Protein 2K5Q (pdb70)

Radius of gyration: 17.31 Å; Cα contacts (8 Å, |Δi|>4): 161; chains: 1; bounding box: 52×45×28 Å

Secondary structure (DSSP, 8-state):
---TT---EEEEEE------EEGGGGTTTSS--EEEEEEEEE-SS--EEEEEEEESS---TTSEEEEEEBTTTB---EEEE-TTTS-THHHHHSS--TTTT----

Organism: Bacillus cereus (strain ATCC 14579 / DSM 31 / CCUG 7414 / JCM 2152 / NBRC 15305 / NCIMB 9373 / NCTC 2599 / NRRL B-3711) (NCBI:txid226900)

Sequence (105 aa):
MDLNRMGKDEYYVQITVDGKEVHSKADNGQKYKDYEYKLTGFDKDGKEKELEFTAQKNLRKEAFLRVYHSDKKGVSAWEEVKKDELPAKVKEKLGVKLEHHHHHHMDLNRMGKDEYYVQITVDGKEVHSKADNGQKYKDYEYKLTGFDKDGKEKELEFTAQKNLRKEAFLRVYHSDKKGVSAWEEVKKDELPAKVKEKLGVKLEHHHHHHMDLNRMGKDEYYVQITVDGKEVHSKADNGQKYKDYEYKLTGFDKDGKEKELEFTAQKNLRKEAFLRVYHSDKKGVSAWEEVKKDELPAKVKEKLGVKLEHHHHHHMDLNRMGKDEYYVQITVDGKEVHSKADNGQKYKDYEYKLTGFDKDGKEKELEFTAQKNLRKEAFLRVYHSDKKGVSAWEEVKKDELPAKVKEKLGVKLEHHHHHHMDLNRMGKDEYYVQITVDGKEVHSKADNGQKYKDYEYKLTGFDKDGKEKELEFTAQKNLRKEAFLRVYHSDKKGVSAWEEVKKDELPAKVKEKLGVKLEHHHHHHMDLNRMGKDEYYVQITVDGKEVHSKADNGQKYKDYEYKLTGFDKDGKEKELEFTAQKNLRKEAFLRVYHSDKKGVSAWEEVKKDELPAKVKEKLGVKLEHHHHHHMDLNRMGKDEYYVQITVDGKEVHSKADNGQKYKDYEYKLTGFDKDGKEKELEFTAQKNLRKEAFLRVYHSDKKGVSAWEEVKKDELPAKVKEKLGVKLEHHHHHHMDLNRMGKDEYYVQITVDGKEVHSKADNGQKYKDYEYKLTGFDKDGKEKELEFTAQKNLRKEAFLRVYHSDKKGVSAWEEVKKDELPAKVKEKLGVKLEHHHHHHMDLNRMGKDEYYVQITVDGKEVHSKADNGQKYKDYEYKLTGFDKDGKEKELEFTAQKNLRKEAFLRVYHSDKKGVSAWEEVKKDELPAKVKEKLGVKLEHHHHHHMDLNRMGKDEYYVQITVDGKEVHSKADNGQKYKDYEYKLTGFDKDGKEKELEFTAQKNLRKEAFLRVYHSDKKGVSAWEEVKKDELPAKVKEKLGVKLEHHHHHHMDLNRMGKDEYYVQITVDGKEVHSKADNGQKYKDYEYKLTGFDKDGKEKELEFTAQKNLRKEAFLRVYHSDKKGVSAWEEVKKDELPAKVKEKLGVKLEHHHHHHMDLNRMGKDEYYVQITVDGKEVHSKADNGQKYKDYEYKLTGFDKDGKEKELEFTAQKNLRKEAFLRVYHSDKKGVSAWEEVKKDELPAKVKEKLGVKLEHHHHHHMDLNRMGKDEYYVQITVDGKEVHSKADNGQKYKDYEYKLTGFDKDGKEKELEFTAQKNLRKEAFLRVYHSDKKGVSAWEEVKKDELPAKVKEKLGVKLEHHHHHHMDLNRMGKDEYYVQITVDGKEVHSKADNGQKYKDYEYKLTGFDKDGKEKELEFTAQKNLRKEAFLRVYHSDKKGVSAWEEVKKDELPAKVKEKLGVKLEHHHHHHMDLNRMGKDEYYVQITVDGKEVHSKADNGQKYKDYEYKLTGFDKDGKEKELEFTAQKNLRKEAFLRVYHSDKKGVSAWEEVKKDELPAKVKEKLGVKLEHHHHHHMDLNRMGKDEYYVQITVDGKEVHSKADNGQKYKDYEYKLTGFDKDGKEKELEFTAQKNLRKEAFLRVYHSDKKGVSAWEEVKKDELPAKVKEKLGVKLEHHHHHHMDLNRMGKDEYYVQITVDGKEVHSKADNGQKYKDYEYKLTGFDKDGKEKELEFTAQKNLRKEAFLRVYHSDKKGVSAWEEVKKDELPAKVKEKLGVKLEHHHHHHMDLNRMGKDEYYVQITVDGKEVHSKADNGQKYKDYEYKLTGFDKDGKEKELEFTAQKNLRKEAFLRVYHSDKKGVSAWEEVKKDELPAKVKEKLGVKLEHHHHHHMDLNRMGKDEYYVQITVDGKEVHSKADNGQKYKDYEYKLTGFDKDGKEKELEFTAQKNLRKEAFLRVYHSDKKGVSAWEEVKKDELPAKVKEKLGVKLEHHHHHHMDLNRMGKDEYYVQITVDGKEVHSKADNGQKYKDYEYKLTGFDKDGKEKELEFTAQKNLRKEAFLRVYHSDKKGVSAWEEVKKDELPAKVKEKLGVKLEHHHHHH

Solvent-accessible surface area: 9009 Å² total; per-residue (Å²): 230,115,138,130,216,132,73,104,65,33,18,42,1,57,3,102,45,49,43,86,93,42,85,105,86,33,114,124,64,102,174,93,70,29,57,46,0,80,20,60,0,62,16,130,111,43,138,139,88,125,14,91,14,77,9,143,149,63,18,154,121,146,6,64,1,90,0,52,31,24,134,189,159,23,38,64,62,80,130,79,22,95,126,102,106,12,82,80,134,45,140,102,96,87,64,93,128,149,136,112,171,151,137,171,234

Structure (mmCIF, N/CA/C/O backbone):
data_2K5Q
#
_entry.id   2K5Q
#
loop_
_atom_site.group_PDB
_atom_site.id
_atom_site.type_symbol
_atom_site.label_atom_id
_atom_site.label_alt_id
_atom_site.label_comp_id
_atom_site.label_asym_id
_atom_site.label_entity_id
_atom_site.label_seq_id
_atom_site.pdbx_PDB_ins_code
_atom_site.Cartn_x
_atom_site.Cartn_y
_atom_site.Cartn_z
_atom_site.occupancy
_atom_site.B_iso_or_equiv
_atom_site.auth_seq_id
_atom_site.auth_comp_id
_atom_site.auth_asym_id
_atom_site.auth_atom_id
_atom_site.pdbx_PDB_model_num
ATOM 1 N N . MET A 1 1 ? 15.942 5.484 -17.523 1.00 34.00 1 MET A N 1
ATOM 2 C CA . MET A 1 1 ? 14.859 4.468 -17.398 1.00 50.24 1 MET A CA 1
ATOM 3 C C . MET A 1 1 ? 15.200 3.174 -18.162 1.00 43.53 1 MET A C 1
ATOM 4 O O . MET A 1 1 ? 14.889 3.033 -19.345 1.00 33.31 1 MET A O 1
ATOM 20 N N . ASP A 1 2 ? 15.873 2.242 -17.488 1.00 74.21 2 ASP A N 1
ATOM 21 C CA . ASP A 1 2 ? 16.207 0.943 -18.085 1.00 14.14 2 ASP A CA 1
ATOM 22 C C . ASP A 1 2 ? 14.964 0.041 -18.181 1.00 60.10 2 ASP A C 1
ATOM 23 O O . ASP A 1 2 ? 14.452 -0.429 -17.161 1.00 61.31 2 ASP A O 1
ATOM 32 N N . LEU A 1 3 ? 14.465 -0.172 -19.399 1.00 0.41 3 LEU A N 1
ATOM 33 C CA . LEU A 1 3 ? 13.307 -1.051 -19.614 1.00 52.30 3 LEU A CA 1
ATOM 34 C C . LEU A 1 3 ? 13.640 -2.516 -19.258 1.00 12.31 3 LEU A C 1
ATOM 35 O O . LEU A 1 3 ? 13.015 -3.092 -18.366 1.00 13.21 3 LEU A O 1
ATOM 51 N N . ASN A 1 4 ? 14.638 -3.093 -19.939 1.00 75.31 4 ASN A N 1
ATOM 52 C CA . ASN A 1 4 ? 15.106 -4.465 -19.678 1.00 41.25 4 ASN A CA 1
ATOM 53 C C . ASN A 1 4 ? 13.953 -5.486 -19.559 1.00 55.05 4 ASN A C 1
ATOM 54 O O . ASN A 1 4 ? 13.575 -6.136 -20.535 1.00 51.23 4 ASN A O 1
ATOM 65 N N . ARG A 1 5 ? 13.403 -5.618 -18.351 1.00 64.14 5 ARG A N 1
ATOM 66 C CA . ARG A 1 5 ? 12.323 -6.575 -18.077 1.00 4.34 5 ARG A CA 1
ATOM 67 C C . ARG A 1 5 ? 11.192 -5.922 -17.263 1.00 61.02 5 ARG A C 1
ATOM 68 O O . ARG A 1 5 ? 10.137 -6.523 -17.060 1.00 51.41 5 ARG A O 1
ATOM 89 N N . MET A 1 6 ? 11.429 -4.694 -16.800 1.00 22.32 6 MET A N 1
ATOM 90 C CA . MET A 1 6 ? 10.500 -3.985 -15.910 1.00 44.31 6 MET A CA 1
ATOM 91 C C . MET A 1 6 ? 10.123 -4.827 -14.672 1.00 55.53 6 MET A C 1
ATOM 92 O O . MET A 1 6 ? 10.844 -4.814 -13.670 1.00 73.44 6 MET A O 1
ATOM 106 N N . GLY A 1 7 ? 9.016 -5.572 -14.748 1.00 73.44 7 GLY A N 1
ATOM 107 C CA . GLY A 1 7 ? 8.554 -6.363 -13.604 1.00 43.41 7 GLY A CA 1
ATOM 108 C C . GLY A 1 7 ? 8.371 -5.533 -12.333 1.00 34.00 7 GLY A C 1
ATOM 109 O O . GLY A 1 7 ? 8.627 -6.005 -11.221 1.00 51.12 7 GLY A O 1
ATOM 113 N N . LYS A 1 8 ? 7.920 -4.295 -12.508 1.00 54.32 8 LYS A N 1
ATOM 114 C CA . LYS A 1 8 ? 7.786 -3.341 -11.401 1.00 41.13 8 LYS A CA 1
ATOM 115 C C . LYS A 1 8 ? 6.434 -3.482 -10.685 1.00 14.35 8 LYS A C 1
ATOM 116 O O . LYS A 1 8 ? 5.419 -3.814 -11.305 1.00 13.51 8 LYS A O 1
ATOM 135 N N . ASP A 1 9 ? 6.425 -3.230 -9.377 1.00 5.05 9 ASP A N 1
ATOM 136 C CA . ASP A 1 9 ? 5.189 -3.286 -8.590 1.00 74.04 9 ASP A CA 1
ATOM 137 C C . ASP A 1 9 ? 4.412 -1.965 -8.691 1.00 30.51 9 ASP A C 1
ATOM 138 O O . ASP A 1 9 ? 4.998 -0.905 -8.924 1.00 74.41 9 ASP A O 1
ATOM 147 N N . GLU A 1 10 ? 3.098 -2.030 -8.506 1.00 40.13 10 GLU A N 1
ATOM 148 C CA . GLU A 1 10 ? 2.277 -0.820 -8.394 1.00 43.03 10 GLU A CA 1
ATOM 149 C C . GLU A 1 10 ? 1.240 -0.979 -7.274 1.00 51.10 10 GLU A C 1
ATOM 150 O O . GLU A 1 10 ? 0.451 -1.928 -7.263 1.00 53.22 10 GLU A O 1
ATOM 162 N N . TYR A 1 11 ? 1.268 -0.062 -6.317 1.00 73.21 11 TYR A N 1
ATOM 163 C CA . TYR A 1 11 ? 0.334 -0.087 -5.191 1.00 61.54 11 TYR A CA 1
ATOM 164 C C . TYR A 1 11 ? -0.780 0.952 -5.369 1.00 34.13 11 TYR A C 1
ATOM 165 O O . TYR A 1 11 ? -0.514 2.148 -5.492 1.00 25.52 11 TYR A O 1
ATOM 183 N N . TYR A 1 12 ? -2.024 0.483 -5.390 1.00 2.44 12 TYR A N 1
ATOM 184 C CA . TYR A 1 12 ? -3.184 1.369 -5.506 1.00 1.42 12 TYR A CA 1
ATOM 185 C C . TYR A 1 12 ? -3.529 1.989 -4.146 1.00 63.21 12 TYR A C 1
ATOM 186 O O . TYR A 1 12 ? -4.127 1.338 -3.290 1.00 1.44 12 TYR A O 1
ATOM 204 N N . VAL A 1 13 ? -3.117 3.238 -3.942 1.00 15.15 13 VAL A N 1
ATOM 205 C CA . VAL A 1 13 ? -3.364 3.935 -2.675 1.00 73.11 13 VAL A CA 1
ATOM 206 C C . VAL A 1 13 ? -4.466 4.989 -2.822 1.00 52.03 13 VAL A C 1
ATOM 207 O O . VAL A 1 13 ? -4.843 5.367 -3.930 1.00 13.25 13 VAL A O 1
ATOM 220 N N . GLN A 1 14 ? -4.976 5.461 -1.694 1.00 45.14 14 GLN A N 1
ATOM 221 C CA . GLN A 1 14 ? -5.996 6.507 -1.691 1.00 15.34 14 GLN A CA 1
ATOM 222 C C . GLN A 1 14 ? -5.573 7.634 -0.741 1.00 54.50 14 GLN A C 1
ATOM 223 O O . GLN A 1 14 ? -5.443 7.429 0.466 1.00 10.20 14 GLN A O 1
ATOM 237 N N . ILE A 1 15 ? -5.346 8.819 -1.298 1.00 60.50 15 ILE A N 1
ATOM 238 C CA . ILE A 1 15 ? -4.855 9.958 -0.518 1.00 42.21 15 ILE A CA 1
ATOM 239 C C . ILE A 1 15 ? -5.874 10.420 0.537 1.00 2.21 15 ILE A C 1
ATOM 240 O O . ILE A 1 15 ? -6.788 11.201 0.248 1.00 53.53 15 ILE A O 1
ATOM 256 N N . THR A 1 16 ? -5.728 9.889 1.747 1.00 3.44 16 THR A N 1
ATOM 257 C CA . THR A 1 16 ? -6.546 10.296 2.897 1.00 22.35 16 THR A CA 1
ATOM 258 C C . THR A 1 16 ? -5.800 11.310 3.780 1.00 23.42 16 THR A C 1
ATOM 259 O O . THR A 1 16 ? -6.402 12.239 4.321 1.00 52.24 16 THR A O 1
ATOM 270 N N . VAL A 1 17 ? -4.489 11.120 3.922 1.00 42.13 17 VAL A N 1
ATOM 271 C CA . VAL A 1 17 ? -3.644 12.036 4.702 1.00 10.33 17 VAL A CA 1
ATOM 272 C C . VAL A 1 17 ? -3.090 13.171 3.821 1.00 64.32 17 VAL A C 1
ATOM 273 O O . VAL A 1 17 ? -2.386 12.931 2.840 1.00 61.42 17 VAL A O 1
ATOM 286 N N . ASP A 1 18 ? -3.432 14.408 4.173 1.00 64.23 18 ASP A N 1
ATOM 287 C CA . ASP A 1 18 ? -3.075 15.579 3.359 1.00 41.35 18 ASP A CA 1
ATOM 288 C C . ASP A 1 18 ? -2.451 16.714 4.202 1.00 72.23 18 ASP A C 1
ATOM 289 O O . ASP A 1 18 ? -2.598 16.750 5.428 1.00 1.34 18 ASP A O 1
ATOM 298 N N . GLY A 1 19 ? -1.745 17.629 3.528 1.00 1.42 19 GLY A N 1
ATOM 299 C CA . GLY A 1 19 ? -1.248 18.850 4.165 1.00 11.41 19 GLY A CA 1
ATOM 300 C C . GLY A 1 19 ? -0.093 18.672 5.151 1.00 53.33 19 GLY A C 1
ATOM 301 O O . GLY A 1 19 ? 0.250 19.608 5.875 1.00 75.33 19 GLY A O 1
ATOM 305 N N . LYS A 1 20 ? 0.502 17.487 5.211 1.00 10.43 20 LYS A N 1
ATOM 306 C CA . LYS A 1 20 ? 1.666 17.270 6.081 1.00 55.21 20 LYS A CA 1
ATOM 307 C C . LYS A 1 20 ? 2.928 17.974 5.544 1.00 44.33 20 LYS A C 1
ATOM 308 O O . LYS A 1 20 ? 3.716 17.374 4.814 1.00 13.31 20 LYS A O 1
ATOM 327 N N . GLU A 1 21 ? 3.112 19.247 5.891 1.00 11.33 21 GLU A N 1
ATOM 328 C CA . GLU A 1 21 ? 4.329 19.974 5.507 1.00 73.21 21 GLU A CA 1
ATOM 329 C C . GLU A 1 21 ? 5.481 19.683 6.490 1.00 64.43 21 GLU A C 1
ATOM 330 O O . GLU A 1 21 ? 5.460 20.119 7.642 1.00 14.15 21 GLU A O 1
ATOM 342 N N . VAL A 1 22 ? 6.484 18.934 6.031 1.00 33.40 22 VAL A N 1
ATOM 343 C CA . VAL A 1 22 ? 7.637 18.588 6.863 1.00 40.44 22 VAL A CA 1
ATOM 344 C C . VAL A 1 22 ? 8.743 19.650 6.755 1.00 40.24 22 VAL A C 1
ATOM 345 O O . VAL A 1 22 ? 9.665 19.556 5.940 1.00 22.11 22 VAL A O 1
ATOM 358 N N . HIS A 1 23 ? 8.636 20.677 7.594 1.00 72.14 23 HIS A N 1
ATOM 359 C CA . HIS A 1 23 ? 9.595 21.795 7.596 1.00 61.45 23 HIS A CA 1
ATOM 360 C C . HIS A 1 23 ? 11.005 21.340 8.013 1.00 43.14 23 HIS A C 1
ATOM 361 O O . HIS A 1 23 ? 11.960 22.111 7.973 1.00 51.23 23 HIS A O 1
ATOM 376 N N . SER A 1 24 ? 11.123 20.077 8.388 1.00 1.14 24 SER A N 1
ATOM 377 C CA . SER A 1 24 ? 12.420 19.473 8.721 1.00 65.22 24 SER A CA 1
ATOM 378 C C . SER A 1 24 ? 13.358 19.445 7.501 1.00 32.34 24 SER A C 1
ATOM 379 O O . SER A 1 24 ? 14.548 19.156 7.623 1.00 65.02 24 SER A O 1
ATOM 387 N N . LYS A 1 25 ? 12.804 19.748 6.326 1.00 53.44 25 LYS A N 1
ATOM 388 C CA . LYS A 1 25 ? 13.574 19.830 5.078 1.00 43.23 25 LYS A CA 1
ATOM 389 C C . LYS A 1 25 ? 14.286 21.184 4.909 1.00 11.24 25 LYS A C 1
ATOM 390 O O . LYS A 1 25 ? 14.754 21.501 3.820 1.00 45.30 25 LYS A O 1
ATOM 409 N N . ALA A 1 26 ? 14.372 21.972 5.983 1.00 43.41 26 ALA A N 1
ATOM 410 C CA . ALA A 1 26 ? 15.063 23.269 5.935 1.00 54.14 26 ALA A CA 1
ATOM 411 C C . ALA A 1 26 ? 16.472 23.146 5.319 1.00 11.42 26 ALA A C 1
ATOM 412 O O . ALA A 1 26 ? 16.859 23.963 4.480 1.00 0.41 26 ALA A O 1
ATOM 419 N N . ASP A 1 27 ? 17.219 22.124 5.765 1.00 72.00 27 ASP A N 1
ATOM 420 C CA . ASP A 1 27 ? 18.560 21.788 5.242 1.00 12.55 27 ASP A CA 1
ATOM 421 C C . ASP A 1 27 ? 19.478 23.016 5.059 1.00 23.25 27 ASP A C 1
ATOM 422 O O . ASP A 1 27 ? 20.337 23.286 5.898 1.00 41.42 27 ASP A O 1
ATOM 431 N N . ASN A 1 28 ? 19.300 23.750 3.962 1.00 71.22 28 ASN A N 1
ATOM 432 C CA . ASN A 1 28 ? 20.103 24.951 3.688 1.00 63.24 28 ASN A CA 1
ATOM 433 C C . ASN A 1 28 ? 19.814 26.058 4.716 1.00 45.34 28 ASN A C 1
ATOM 434 O O . ASN A 1 28 ? 20.707 26.804 5.124 1.00 32.11 28 ASN A O 1
ATOM 445 N N . GLY A 1 29 ? 18.558 26.145 5.140 1.00 40.20 29 GLY A N 1
ATOM 446 C CA . GLY A 1 29 ? 18.143 27.189 6.071 1.00 1.31 29 GLY A CA 1
ATOM 447 C C . GLY A 1 29 ? 17.060 28.091 5.492 1.00 61.04 29 GLY A C 1
ATOM 448 O O . GLY A 1 29 ? 17.024 29.293 5.762 1.00 52.33 29 GLY A O 1
ATOM 452 N N . GLN A 1 30 ? 16.183 27.510 4.678 1.00 62.14 30 GLN A N 1
ATOM 453 C CA . GLN A 1 30 ? 15.103 28.262 4.029 1.00 32.04 30 GLN A CA 1
ATOM 454 C C . GLN A 1 30 ? 13.723 27.775 4.497 1.00 23.40 30 GLN A C 1
ATOM 455 O O . GLN A 1 30 ? 13.614 26.883 5.342 1.00 62.53 30 GLN A O 1
ATOM 469 N N . LYS A 1 31 ? 12.671 28.360 3.934 1.00 51.42 31 LYS A N 1
ATOM 470 C CA . LYS A 1 31 ? 11.298 28.056 4.345 1.00 71.05 31 LYS A CA 1
ATOM 471 C C . LYS A 1 31 ? 10.617 27.027 3.421 1.00 22.14 31 LYS A C 1
ATOM 472 O O . LYS A 1 31 ? 9.411 26.801 3.530 1.00 23.41 31 LYS A O 1
ATOM 491 N N . TYR A 1 32 ? 11.380 26.396 2.524 1.00 71.23 32 TYR A N 1
ATOM 492 C CA . TYR A 1 32 ? 10.804 25.390 1.617 1.00 60.41 32 TYR A CA 1
ATOM 493 C C . TYR A 1 32 ? 10.446 24.099 2.374 1.00 62.40 32 TYR A C 1
ATOM 494 O O . TYR A 1 32 ? 11.186 23.651 3.253 1.00 5.20 32 TYR A O 1
ATOM 512 N N . LYS A 1 33 ? 9.296 23.515 2.036 1.00 44.01 33 LYS A N 1
ATOM 513 C CA . LYS A 1 33 ? 8.754 22.370 2.783 1.00 74.05 33 LYS A CA 1
ATOM 514 C C . LYS A 1 33 ? 8.235 21.267 1.845 1.00 12.25 33 LYS A C 1
ATOM 515 O O . LYS A 1 33 ? 7.475 21.538 0.910 1.00 3.30 33 LYS A O 1
ATOM 534 N N . ASP A 1 34 ? 8.634 20.027 2.109 1.00 2.11 34 ASP A N 1
ATOM 535 C CA . ASP A 1 34 ? 8.087 18.865 1.401 1.00 51.21 34 ASP A CA 1
ATOM 536 C C . ASP A 1 34 ? 6.791 18.392 2.084 1.00 61.15 34 ASP A C 1
ATOM 537 O O . ASP A 1 34 ? 6.542 18.710 3.249 1.00 13.54 34 ASP A O 1
ATOM 546 N N . TYR A 1 35 ? 5.964 17.641 1.362 1.00 43.44 35 TYR A N 1
ATOM 547 C CA . TYR A 1 35 ? 4.710 17.115 1.921 1.00 42.43 35 TYR A CA 1
ATOM 548 C C . TYR A 1 35 ? 4.795 15.600 2.158 1.00 50.34 35 TYR A C 1
ATOM 549 O O . TYR A 1 35 ? 5.346 14.865 1.337 1.00 31.21 35 TYR A O 1
ATOM 567 N N . GLU A 1 36 ? 4.242 15.141 3.280 1.00 3.14 36 GLU A N 1
ATOM 568 C CA . GLU A 1 36 ? 4.316 13.721 3.661 1.00 24.34 36 GLU A CA 1
ATOM 569 C C . GLU A 1 36 ? 2.997 12.991 3.380 1.00 51.35 36 GLU A C 1
ATOM 570 O O . GLU A 1 36 ? 1.936 13.406 3.842 1.00 73.43 36 GLU A O 1
ATOM 582 N N . TYR A 1 37 ? 3.074 11.902 2.620 1.00 75.22 37 TYR A N 1
ATOM 583 C CA . TYR A 1 37 ? 1.910 11.046 2.379 1.00 22.14 37 TYR A CA 1
ATOM 584 C C . TYR A 1 37 ? 2.199 9.596 2.802 1.00 44.23 37 TYR A C 1
ATOM 585 O O . TYR A 1 37 ? 2.699 8.794 2.010 1.00 54.15 37 TYR A O 1
ATOM 603 N N . LYS A 1 38 ? 1.920 9.280 4.068 1.00 74.12 38 LYS A N 1
ATOM 604 C CA . LYS A 1 38 ? 2.087 7.917 4.583 1.00 24.44 38 LYS A CA 1
ATOM 605 C C . LYS A 1 38 ? 0.736 7.196 4.653 1.00 24.35 38 LYS A C 1
ATOM 606 O O . LYS A 1 38 ? -0.186 7.650 5.330 1.00 11.44 38 LYS A O 1
ATOM 625 N N . LEU A 1 39 ? 0.632 6.072 3.959 1.00 23.34 39 LEU A N 1
ATOM 626 C CA . LEU A 1 39 ? -0.647 5.373 3.815 1.00 32.12 39 LEU A CA 1
ATOM 627 C C . LEU A 1 39 ? -0.468 3.874 3.521 1.00 4.42 39 LEU A C 1
ATOM 628 O O . LEU A 1 39 ? 0.656 3.386 3.371 1.00 34.00 39 LEU A O 1
ATOM 644 N N . THR A 1 40 ? -1.588 3.152 3.447 1.00 23.13 40 THR A N 1
ATOM 645 C CA . THR A 1 40 ? -1.575 1.715 3.148 1.00 1.44 40 THR A CA 1
ATOM 646 C C . THR A 1 40 ? -1.762 1.460 1.646 1.00 43.00 40 THR A C 1
ATOM 647 O O . THR A 1 40 ? -2.794 1.810 1.067 1.00 40.32 40 THR A O 1
ATOM 658 N N . GLY A 1 41 ? -0.759 0.852 1.023 1.00 14.15 41 GLY A N 1
ATOM 659 C CA . GLY A 1 41 ? -0.822 0.560 -0.404 1.00 44.33 41 GLY A CA 1
ATOM 660 C C . GLY A 1 41 ? -1.238 -0.872 -0.703 1.00 33.33 41 GLY A C 1
ATOM 661 O O . GLY A 1 41 ? -0.727 -1.814 -0.094 1.00 45.14 41 GLY A O 1
ATOM 665 N N . PHE A 1 42 ? -2.168 -1.035 -1.643 1.00 24.04 42 PHE A N 1
ATOM 666 C CA . PHE A 1 42 ? -2.666 -2.361 -2.025 1.00 2.54 42 PHE A CA 1
ATOM 667 C C . PHE A 1 42 ? -2.050 -2.824 -3.361 1.00 24.33 42 PHE A C 1
ATOM 668 O O . PHE A 1 42 ? -2.257 -2.197 -4.402 1.00 1.32 42 PHE A O 1
ATOM 685 N N . ASP A 1 43 ? -1.283 -3.913 -3.313 1.00 13.43 43 ASP A N 1
ATOM 686 C CA . ASP A 1 43 ? -0.619 -4.466 -4.505 1.00 10.45 43 ASP A CA 1
ATOM 687 C C . ASP A 1 43 ? -1.555 -5.354 -5.349 1.00 52.44 43 ASP A C 1
ATOM 688 O O . ASP A 1 43 ? -2.727 -5.553 -5.015 1.00 72.02 43 ASP A O 1
ATOM 697 N N . LYS A 1 44 ? -1.015 -5.891 -6.445 1.00 20.02 44 LYS A N 1
ATOM 698 C CA . LYS A 1 44 ? -1.780 -6.758 -7.351 1.00 44.14 44 LYS A CA 1
ATOM 699 C C . LYS A 1 44 ? -2.182 -8.082 -6.676 1.00 34.10 44 LYS A C 1
ATOM 700 O O . LYS A 1 44 ? -3.245 -8.633 -6.963 1.00 50.42 44 LYS A O 1
ATOM 719 N N . ASP A 1 45 ? -1.331 -8.589 -5.783 1.00 52.11 45 ASP A N 1
ATOM 720 C CA . ASP A 1 45 ? -1.628 -9.822 -5.053 1.00 52.13 45 ASP A CA 1
ATOM 721 C C . ASP A 1 45 ? -2.818 -9.614 -4.104 1.00 1.24 45 ASP A C 1
ATOM 722 O O . ASP A 1 45 ? -3.788 -10.380 -4.112 1.00 53.04 45 ASP A O 1
ATOM 731 N N . GLY A 1 46 ? -2.742 -8.557 -3.305 1.00 33.42 46 GLY A N 1
ATOM 732 C CA . GLY A 1 46 ? -3.793 -8.250 -2.348 1.00 10.21 46 GLY A CA 1
ATOM 733 C C . GLY A 1 46 ? -3.280 -8.167 -0.915 1.00 65.02 46 GLY A C 1
ATOM 734 O O . GLY A 1 46 ? -3.920 -8.665 0.013 1.00 22.30 46 GLY A O 1
ATOM 738 N N . LYS A 1 47 ? -2.112 -7.557 -0.736 1.00 1.44 47 LYS A N 1
ATOM 739 C CA . LYS A 1 47 ? -1.523 -7.370 0.595 1.00 61.32 47 LYS A CA 1
ATOM 740 C C . LYS A 1 47 ? -1.638 -5.903 1.042 1.00 2.35 47 LYS A C 1
ATOM 741 O O . LYS A 1 47 ? -2.208 -5.066 0.333 1.00 2.55 47 LYS A O 1
ATOM 760 N N . GLU A 1 48 ? -1.124 -5.601 2.233 1.00 12.12 48 GLU A N 1
ATOM 761 C CA . GLU A 1 48 ? -1.099 -4.222 2.743 1.00 14.30 48 GLU A CA 1
ATOM 762 C C . GLU A 1 48 ? 0.345 -3.752 2.988 1.00 33.31 48 GLU A C 1
ATOM 763 O O . GLU A 1 48 ? 1.014 -4.206 3.921 1.00 43.41 48 GLU A O 1
ATOM 775 N N . LYS A 1 49 ? 0.828 -2.859 2.129 1.00 31.23 49 LYS A N 1
ATOM 776 C CA . LYS A 1 49 ? 2.191 -2.323 2.237 1.00 23.23 49 LYS A CA 1
ATOM 777 C C . LYS A 1 49 ? 2.190 -0.953 2.933 1.00 70.25 49 LYS A C 1
ATOM 778 O O . LYS A 1 49 ? 1.357 -0.099 2.631 1.00 11.21 49 LYS A O 1
ATOM 797 N N . GLU A 1 50 ? 3.122 -0.745 3.859 1.00 40.33 50 GLU A N 1
ATOM 798 C CA . GLU A 1 50 ? 3.262 0.555 4.527 1.00 61.55 50 GLU A CA 1
ATOM 799 C C . GLU A 1 50 ? 4.328 1.407 3.821 1.00 5.20 50 GLU A C 1
ATOM 800 O O . GLU A 1 50 ? 5.501 1.027 3.767 1.00 11.13 50 GLU A O 1
ATOM 812 N N . LEU A 1 51 ? 3.922 2.550 3.276 1.00 25.44 51 LEU A N 1
ATOM 813 C CA . LEU A 1 51 ? 4.851 3.435 2.564 1.00 75.11 51 LEU A CA 1
ATOM 814 C C . LEU A 1 51 ? 4.555 4.914 2.842 1.00 63.41 51 LEU A C 1
ATOM 815 O O . LEU A 1 51 ? 3.396 5.328 2.934 1.00 14.12 51 LEU A O 1
ATOM 831 N N . GLU A 1 52 ? 5.616 5.701 2.992 1.00 54.24 52 GLU A N 1
ATOM 832 C CA . GLU A 1 52 ? 5.502 7.151 3.135 1.00 31.01 52 GLU A CA 1
ATOM 833 C C . GLU A 1 52 ? 6.385 7.859 2.096 1.00 12.03 52 GLU A C 1
ATOM 834 O O . GLU A 1 52 ? 7.616 7.798 2.157 1.00 71.43 52 GLU A O 1
ATOM 846 N N . PHE A 1 53 ? 5.755 8.504 1.120 1.00 2.32 53 PHE A N 1
ATOM 847 C CA . PHE A 1 53 ? 6.494 9.232 0.084 1.00 40.12 53 PHE A CA 1
ATOM 848 C C . PHE A 1 53 ? 6.330 10.745 0.255 1.00 40.41 53 PHE A C 1
ATOM 849 O O . PHE A 1 53 ? 5.232 11.242 0.514 1.00 51.24 53 PHE A O 1
ATOM 866 N N . THR A 1 54 ? 7.439 11.468 0.138 1.00 55.11 54 THR A N 1
ATOM 867 C CA . THR A 1 54 ? 7.436 12.929 0.255 1.00 51.15 54 THR A CA 1
ATOM 868 C C . THR A 1 54 ? 7.443 13.591 -1.126 1.00 53.30 54 THR A C 1
ATOM 869 O O . THR A 1 54 ? 8.243 13.234 -1.998 1.00 14.10 54 THR A O 1
ATOM 880 N N . ALA A 1 55 ? 6.544 14.551 -1.323 1.00 15.34 55 ALA A N 1
ATOM 881 C CA . ALA A 1 55 ? 6.423 15.256 -2.602 1.00 53.45 55 ALA A CA 1
ATOM 882 C C . ALA A 1 55 ? 6.751 16.749 -2.455 1.00 60.44 55 ALA A C 1
ATOM 883 O O . ALA A 1 55 ? 6.410 17.371 -1.450 1.00 61.23 55 ALA A O 1
ATOM 890 N N . GLN A 1 56 ? 7.426 17.308 -3.460 1.00 1.32 56 GLN A N 1
ATOM 891 C CA . GLN A 1 56 ? 7.752 18.739 -3.484 1.00 51.22 56 GLN A CA 1
ATOM 892 C C . GLN A 1 56 ? 6.469 19.589 -3.523 1.00 5.32 56 GLN A C 1
ATOM 893 O O . GLN A 1 56 ? 6.394 20.655 -2.911 1.00 10.14 56 GLN A O 1
ATOM 907 N N . LYS A 1 57 ? 5.453 19.095 -4.228 1.00 22.50 57 LYS A N 1
ATOM 908 C CA . LYS A 1 57 ? 4.153 19.769 -4.297 1.00 2.34 57 LYS A CA 1
ATOM 909 C C . LYS A 1 57 ? 3.074 18.981 -3.543 1.00 11.14 57 LYS A C 1
ATOM 910 O O . LYS A 1 57 ? 3.225 17.785 -3.296 1.00 50.01 57 LYS A O 1
ATOM 929 N N . ASN A 1 58 ? 1.979 19.654 -3.197 1.00 20.31 58 ASN A N 1
ATOM 930 C CA . ASN A 1 58 ? 0.819 18.981 -2.611 1.00 32.40 58 ASN A CA 1
ATOM 931 C C . ASN A 1 58 ? -0.079 18.428 -3.735 1.00 25.35 58 ASN A C 1
ATOM 932 O O . ASN A 1 58 ? -0.519 19.173 -4.615 1.00 4.44 58 ASN A O 1
ATOM 943 N N . LEU A 1 59 ? -0.336 17.124 -3.709 1.00 44.12 59 LEU A N 1
ATOM 944 C CA . LEU A 1 59 ? -1.033 16.448 -4.814 1.00 70.33 59 LEU A CA 1
ATOM 945 C C . LEU A 1 59 ? -2.555 16.341 -4.590 1.00 44.12 59 LEU A C 1
ATOM 946 O O . LEU A 1 59 ? -3.104 16.890 -3.632 1.00 71.03 59 LEU A O 1
ATOM 962 N N . ARG A 1 60 ? -3.233 15.639 -5.500 1.00 0.12 60 ARG A N 1
ATOM 963 C CA . ARG A 1 60 ? -4.696 15.548 -5.487 1.00 13.34 60 ARG A CA 1
ATOM 964 C C . ARG A 1 60 ? -5.218 14.610 -4.385 1.00 23.24 60 ARG A C 1
ATOM 965 O O . ARG A 1 60 ? -5.050 13.389 -4.448 1.00 42.31 60 ARG A O 1
ATOM 986 N N . LYS A 1 61 ? -5.873 15.199 -3.391 1.00 10.42 61 LYS A N 1
ATOM 987 C CA . LYS A 1 61 ? -6.454 14.446 -2.277 1.00 14.51 61 LYS A CA 1
ATOM 988 C C . LYS A 1 61 ? -7.789 13.788 -2.675 1.00 22.21 61 LYS A C 1
ATOM 989 O O . LYS A 1 61 ? -8.444 14.220 -3.628 1.00 41.44 61 LYS A O 1
ATOM 1008 N N . GLU A 1 62 ? -8.170 12.730 -1.945 1.00 72.03 62 GLU A N 1
ATOM 1009 C CA . GLU A 1 62 ? -9.395 11.952 -2.231 1.00 44.21 62 GLU A CA 1
ATOM 1010 C C . GLU A 1 62 ? -9.282 11.154 -3.554 1.00 34.22 62 GLU A C 1
ATOM 1011 O O . GLU A 1 62 ? -10.218 10.465 -3.964 1.00 64.03 62 GLU A O 1
ATOM 1023 N N . ALA A 1 63 ? -8.124 11.228 -4.206 1.00 21.42 63 ALA A N 1
ATOM 1024 C CA . ALA A 1 63 ? -7.895 10.502 -5.459 1.00 73.22 63 ALA A CA 1
ATOM 1025 C C . ALA A 1 63 ? -7.258 9.123 -5.216 1.00 4.12 63 ALA A C 1
ATOM 1026 O O . ALA A 1 63 ? -6.732 8.845 -4.131 1.00 13.43 63 ALA A O 1
ATOM 1033 N N . PHE A 1 64 ? -7.324 8.265 -6.233 1.00 0.34 64 PHE A N 1
ATOM 1034 C CA . PHE A 1 64 ? -6.675 6.950 -6.197 1.00 10.25 64 PHE A CA 1
ATOM 1035 C C . PHE A 1 64 ? -5.309 7.024 -6.890 1.00 61.40 64 PHE A C 1
ATOM 1036 O O . PHE A 1 64 ? -5.220 7.177 -8.106 1.00 54.54 64 PHE A O 1
ATOM 1053 N N . LEU A 1 65 ? -4.244 6.925 -6.116 1.00 33.35 65 LEU A N 1
ATOM 1054 C CA . LEU A 1 65 ? -2.899 7.161 -6.633 1.00 62.54 65 LEU A CA 1
ATOM 1055 C C . LEU A 1 65 ? -2.159 5.831 -6.882 1.00 62.30 65 LEU A C 1
ATOM 1056 O O . LEU A 1 65 ? -2.011 5.009 -5.978 1.00 40.23 65 LEU A O 1
ATOM 1072 N N . ARG A 1 66 ? -1.705 5.628 -8.118 1.00 53.13 66 ARG A N 1
ATOM 1073 C CA . ARG A 1 66 ? -0.945 4.428 -8.487 1.00 72.25 66 ARG A CA 1
ATOM 1074 C C . ARG A 1 66 ? 0.558 4.639 -8.236 1.00 42.12 66 ARG A C 1
ATOM 1075 O O . ARG A 1 66 ? 1.227 5.359 -8.982 1.00 13.40 66 ARG A O 1
ATOM 1096 N N . VAL A 1 67 ? 1.077 4.023 -7.177 1.00 31.00 67 VAL A N 1
ATOM 1097 C CA . VAL A 1 67 ? 2.482 4.196 -6.788 1.00 43.51 67 VAL A CA 1
ATOM 1098 C C . VAL A 1 67 ? 3.370 3.050 -7.301 1.00 4.41 67 VAL A C 1
ATOM 1099 O O . VAL A 1 67 ? 3.141 1.885 -6.981 1.00 45.54 67 VAL A O 1
ATOM 1112 N N . TYR A 1 68 ? 4.392 3.389 -8.087 1.00 31.10 68 TYR A N 1
ATOM 1113 C CA . TYR A 1 68 ? 5.358 2.394 -8.577 1.00 45.20 68 TYR A CA 1
ATOM 1114 C C . TYR A 1 68 ? 6.295 1.926 -7.447 1.00 50.42 68 TYR A C 1
ATOM 1115 O O . TYR A 1 68 ? 6.608 2.688 -6.529 1.00 51.20 68 TYR A O 1
ATOM 1133 N N . HIS A 1 69 ? 6.752 0.678 -7.528 1.00 13.20 69 HIS A N 1
ATOM 1134 C CA . HIS A 1 69 ? 7.625 0.112 -6.501 1.00 11.31 69 HIS A CA 1
ATOM 1135 C C . HIS A 1 69 ? 8.712 -0.802 -7.100 1.00 55.35 69 HIS A C 1
ATOM 1136 O O . HIS A 1 69 ? 8.446 -1.615 -7.986 1.00 34.03 69 HIS A O 1
ATOM 1151 N N . SER A 1 70 ? 9.941 -0.644 -6.611 1.00 1.42 70 SER A N 1
ATOM 1152 C CA . SER A 1 70 ? 11.062 -1.532 -6.968 1.00 64.53 70 SER A CA 1
ATOM 1153 C C . SER A 1 70 ? 11.987 -1.724 -5.760 1.00 3.30 70 SER A C 1
ATOM 1154 O O . SER A 1 70 ? 12.157 -0.808 -4.957 1.00 51.30 70 SER A O 1
ATOM 1162 N N . ASP A 1 71 ? 12.594 -2.902 -5.640 1.00 14.14 71 ASP A N 1
ATOM 1163 C CA . ASP A 1 71 ? 13.369 -3.262 -4.441 1.00 44.50 71 ASP A CA 1
ATOM 1164 C C . ASP A 1 71 ? 14.532 -2.288 -4.138 1.00 2.34 71 ASP A C 1
ATOM 1165 O O . ASP A 1 71 ? 14.789 -1.971 -2.976 1.00 41.12 71 ASP A O 1
ATOM 1174 N N . LYS A 1 72 ? 15.215 -1.799 -5.175 1.00 44.54 72 LYS A N 1
ATOM 1175 C CA . LYS A 1 72 ? 16.450 -1.015 -4.986 1.00 61.35 72 LYS A CA 1
ATOM 1176 C C . LYS A 1 72 ? 16.220 0.427 -4.484 1.00 31.31 72 LYS A C 1
ATOM 1177 O O . LYS A 1 72 ? 17.173 1.090 -4.069 1.00 61.04 72 LYS A O 1
ATOM 1196 N N . LYS A 1 73 ? 14.984 0.930 -4.516 1.00 1.34 73 LYS A N 1
ATOM 1197 C CA . LYS A 1 73 ? 14.715 2.294 -4.011 1.00 2.04 73 LYS A CA 1
ATOM 1198 C C . LYS A 1 73 ? 13.281 2.461 -3.467 1.00 30.44 73 LYS A C 1
ATOM 1199 O O . LYS A 1 73 ? 12.888 3.549 -3.038 1.00 53.31 73 LYS A O 1
ATOM 1218 N N . GLY A 1 74 ? 12.506 1.384 -3.462 1.00 42.51 74 GLY A N 1
ATOM 1219 C CA . GLY A 1 74 ? 11.135 1.448 -2.968 1.00 44.34 74 GLY A CA 1
ATOM 1220 C C . GLY A 1 74 ? 10.190 2.204 -3.899 1.00 50.23 74 GLY A C 1
ATOM 1221 O O . GLY A 1 74 ? 9.489 1.595 -4.703 1.00 52.31 74 GLY A O 1
ATOM 1225 N N . VAL A 1 75 ? 10.190 3.535 -3.806 1.00 3.43 75 VAL A N 1
ATOM 1226 C CA . VAL A 1 75 ? 9.264 4.381 -4.580 1.00 43.53 75 VAL A CA 1
ATOM 1227 C C . VAL A 1 75 ? 10.007 5.505 -5.329 1.00 14.04 75 VAL A C 1
ATOM 1228 O O . VAL A 1 75 ? 11.023 6.020 -4.854 1.00 25.14 75 VAL A O 1
ATOM 1241 N N . SER A 1 76 ? 9.495 5.877 -6.506 1.00 20.13 76 SER A N 1
ATOM 1242 C CA . SER A 1 76 ? 10.053 6.999 -7.291 1.00 73.10 76 SER A CA 1
ATOM 1243 C C . SER A 1 76 ? 8.973 7.668 -8.155 1.00 34.01 76 SER A C 1
ATOM 1244 O O . SER A 1 76 ? 8.690 8.858 -8.012 1.00 34.13 76 SER A O 1
ATOM 1252 N N . ALA A 1 77 ? 8.376 6.894 -9.058 1.00 5.30 77 ALA A N 1
ATOM 1253 C CA . ALA A 1 77 ? 7.333 7.401 -9.959 1.00 5.42 77 ALA A CA 1
ATOM 1254 C C . ALA A 1 77 ? 5.926 6.997 -9.489 1.00 63.51 77 ALA A C 1
ATOM 1255 O O . ALA A 1 77 ? 5.730 5.916 -8.932 1.00 4.03 77 ALA A O 1
ATOM 1262 N N . TRP A 1 78 ? 4.954 7.877 -9.713 1.00 43.22 78 TRP A N 1
ATOM 1263 C CA . TRP A 1 78 ? 3.562 7.621 -9.323 1.00 50.51 78 TRP A CA 1
ATOM 1264 C C . TRP A 1 78 ? 2.584 8.532 -10.087 1.00 62.22 78 TRP A C 1
ATOM 1265 O O . TRP A 1 78 ? 2.941 9.641 -10.491 1.00 10.11 78 TRP A O 1
ATOM 1286 N N . GLU A 1 79 ? 1.350 8.058 -10.295 1.00 41.41 79 GLU A N 1
ATOM 1287 C CA . GLU A 1 79 ? 0.338 8.829 -11.044 1.00 24.21 79 GLU A CA 1
ATOM 1288 C C . GLU A 1 79 ? -1.019 8.872 -10.323 1.00 22.14 79 GLU A C 1
ATOM 1289 O O . GLU A 1 79 ? -1.422 7.921 -9.653 1.00 55.43 79 GLU A O 1
ATOM 1301 N N . GLU A 1 80 ? -1.729 9.985 -10.505 1.00 74.13 80 GLU A N 1
ATOM 1302 C CA . GLU A 1 80 ? -3.019 10.237 -9.844 1.00 30.04 80 GLU A CA 1
ATOM 1303 C C . GLU A 1 80 ? -4.203 9.859 -10.758 1.00 12.23 80 GLU A C 1
ATOM 1304 O O . GLU A 1 80 ? -4.360 10.423 -11.845 1.00 64.14 80 GLU A O 1
ATOM 1316 N N . VAL A 1 81 ? -5.042 8.915 -10.323 1.00 72.42 81 VAL A N 1
ATOM 1317 C CA . VAL A 1 81 ? -6.220 8.499 -11.107 1.00 54.23 81 VAL A CA 1
ATOM 1318 C C . VAL A 1 81 ? -7.489 8.407 -10.235 1.00 15.44 81 VAL A C 1
ATOM 1319 O O . VAL A 1 81 ? -7.456 8.640 -9.025 1.00 61.40 81 VAL A O 1
ATOM 1332 N N . LYS A 1 82 ? -8.614 8.092 -10.873 1.00 75.20 82 LYS A N 1
ATOM 1333 C CA . LYS A 1 82 ? -9.891 7.884 -10.172 1.00 10.34 82 LYS A CA 1
ATOM 1334 C C . LYS A 1 82 ? -10.398 6.448 -10.390 1.00 63.15 82 LYS A C 1
ATOM 1335 O O . LYS A 1 82 ? -9.964 5.765 -11.319 1.00 42.54 82 LYS A O 1
ATOM 1354 N N . LYS A 1 83 ? -11.338 5.996 -9.552 1.00 1.40 83 LYS A N 1
ATOM 1355 C CA . LYS A 1 83 ? -11.849 4.616 -9.648 1.00 71.11 83 LYS A CA 1
ATOM 1356 C C . LYS A 1 83 ? -12.509 4.342 -11.011 1.00 2.51 83 LYS A C 1
ATOM 1357 O O . LYS A 1 83 ? -12.642 3.193 -11.427 1.00 31.01 83 LYS A O 1
ATOM 1376 N N . ASP A 1 84 ? -12.916 5.405 -11.703 1.00 51.21 84 ASP A N 1
ATOM 1377 C CA . ASP A 1 84 ? -13.506 5.285 -13.042 1.00 33.12 84 ASP A CA 1
ATOM 1378 C C . ASP A 1 84 ? -12.435 4.951 -14.094 1.00 21.21 84 ASP A C 1
ATOM 1379 O O . ASP A 1 84 ? -12.697 4.234 -15.061 1.00 33.34 84 ASP A O 1
ATOM 1388 N N . GLU A 1 85 ? -11.229 5.475 -13.889 1.00 52.32 85 GLU A N 1
ATOM 1389 C CA . GLU A 1 85 ? -10.108 5.245 -14.805 1.00 31.21 85 GLU A CA 1
ATOM 1390 C C . GLU A 1 85 ? -9.458 3.874 -14.548 1.00 64.00 85 GLU A C 1
ATOM 1391 O O . GLU A 1 85 ? -8.864 3.276 -15.446 1.00 52.10 85 GLU A O 1
ATOM 1403 N N . LEU A 1 86 ? -9.582 3.386 -13.315 1.00 32.51 86 LEU A N 1
ATOM 1404 C CA . LEU A 1 86 ? -9.087 2.056 -12.942 1.00 13.54 86 LEU A CA 1
ATOM 1405 C C . LEU A 1 86 ? -10.004 0.940 -13.479 1.00 22.24 86 LEU A C 1
ATOM 1406 O O . LEU A 1 86 ? -11.191 1.168 -13.730 1.00 73.13 86 LEU A O 1
ATOM 1422 N N . PRO A 1 87 ? -9.464 -0.280 -13.686 1.00 34.31 87 PRO A N 1
ATOM 1423 C CA . PRO A 1 87 ? -10.272 -1.441 -14.103 1.00 74.12 87 PRO A CA 1
ATOM 1424 C C . PRO A 1 87 ? -11.354 -1.805 -13.072 1.00 74.33 87 PRO A C 1
ATOM 1425 O O . PRO A 1 87 ? -11.109 -1.769 -11.864 1.00 50.03 87 PRO A O 1
ATOM 1436 N N . ALA A 1 88 ? -12.544 -2.175 -13.549 1.00 73.00 88 ALA A N 1
ATOM 1437 C CA . ALA A 1 88 ? -13.653 -2.559 -12.661 1.00 31.12 88 ALA A CA 1
ATOM 1438 C C . ALA A 1 88 ? -13.251 -3.703 -11.712 1.00 60.33 88 ALA A C 1
ATOM 1439 O O . ALA A 1 88 ? -13.805 -3.844 -10.618 1.00 31.10 88 ALA A O 1
ATOM 1446 N N . LYS A 1 89 ? -12.279 -4.510 -12.142 1.00 70.34 89 LYS A N 1
ATOM 1447 C CA . LYS A 1 89 ? -11.730 -5.598 -11.321 1.00 11.02 89 LYS A CA 1
ATOM 1448 C C . LYS A 1 89 ? -11.218 -5.086 -9.959 1.00 2.55 89 LYS A C 1
ATOM 1449 O O . LYS A 1 89 ? -11.245 -5.811 -8.966 1.00 31.44 89 LYS A O 1
ATOM 1468 N N . VAL A 1 90 ? -10.759 -3.836 -9.916 1.00 74.43 90 VAL A N 1
ATOM 1469 C CA . VAL A 1 90 ? -10.315 -3.220 -8.659 1.00 11.14 90 VAL A CA 1
ATOM 1470 C C . VAL A 1 90 ? -11.465 -3.174 -7.637 1.00 53.14 90 VAL A C 1
ATOM 1471 O O . VAL A 1 90 ? -11.263 -3.399 -6.442 1.00 42.02 90 VAL A O 1
ATOM 1484 N N . LYS A 1 91 ? -12.673 -2.904 -8.129 1.00 15.11 91 LYS A N 1
ATOM 1485 C CA . LYS A 1 91 ? -13.880 -2.903 -7.291 1.00 0.42 91 LYS A CA 1
ATOM 1486 C C . LYS A 1 91 ? -14.271 -4.338 -6.897 1.00 4.31 91 LYS A C 1
ATOM 1487 O O . LYS A 1 91 ? -14.832 -4.575 -5.827 1.00 15.35 91 LYS A O 1
ATOM 1506 N N . GLU A 1 92 ? -13.965 -5.294 -7.776 1.00 20.23 92 GLU A N 1
ATOM 1507 C CA . GLU A 1 92 ? -14.184 -6.719 -7.494 1.00 20.15 92 GLU A CA 1
ATOM 1508 C C . GLU A 1 92 ? -13.073 -7.273 -6.583 1.00 13.12 92 GLU A C 1
ATOM 1509 O O . GLU A 1 92 ? -13.147 -8.405 -6.098 1.00 52.30 92 GLU A O 1
ATOM 1521 N N . LYS A 1 93 ? -12.034 -6.467 -6.376 1.00 3.44 93 LYS A N 1
ATOM 1522 C CA . LYS A 1 93 ? -10.956 -6.794 -5.439 1.00 24.33 93 LYS A CA 1
ATOM 1523 C C . LYS A 1 93 ? -11.286 -6.235 -4.042 1.00 31.44 93 LYS A C 1
ATOM 1524 O O . LYS A 1 93 ? -11.416 -6.985 -3.072 1.00 52.43 93 LYS A O 1
ATOM 1543 N N . LEU A 1 94 ? -11.433 -4.908 -3.953 1.00 11.30 94 LEU A N 1
ATOM 1544 C CA . LEU A 1 94 ? -11.863 -4.241 -2.712 1.00 2.30 94 LEU A CA 1
ATOM 1545 C C . LEU A 1 94 ? -13.168 -3.461 -2.935 1.00 22.35 94 LEU A C 1
ATOM 1546 O O . LEU A 1 94 ? -13.296 -2.711 -3.903 1.00 31.34 94 LEU A O 1
ATOM 1562 N N . GLY A 1 95 ? -14.123 -3.623 -2.021 1.00 14.34 95 GLY A N 1
ATOM 1563 C CA . GLY A 1 95 ? -15.401 -2.919 -2.134 1.00 51.14 95 GLY A CA 1
ATOM 1564 C C . GLY A 1 95 ? -16.531 -3.786 -2.687 1.00 34.20 95 GLY A C 1
ATOM 1565 O O . GLY A 1 95 ? -17.557 -3.267 -3.136 1.00 44.32 95 GLY A O 1
ATOM 1569 N N . VAL A 1 96 ? -16.350 -5.105 -2.642 1.00 34.10 96 VAL A N 1
ATOM 1570 C CA . VAL A 1 96 ? -17.353 -6.049 -3.156 1.00 22.45 96 VAL A CA 1
ATOM 1571 C C . VAL A 1 96 ? -18.575 -6.149 -2.228 1.00 71.20 96 VAL A C 1
ATOM 1572 O O . VAL A 1 96 ? -18.445 -6.148 -1.001 1.00 12.15 96 VAL A O 1
ATOM 1585 N N . LYS A 1 97 ? -19.759 -6.248 -2.824 1.00 11.23 97 LYS A N 1
ATOM 1586 C CA . LYS A 1 97 ? -21.007 -6.389 -2.065 1.00 55.31 97 LYS A CA 1
ATOM 1587 C C . LYS A 1 97 ? -21.677 -7.744 -2.329 1.00 45.31 97 LYS A C 1
ATOM 1588 O O . LYS A 1 97 ? -21.369 -8.423 -3.314 1.00 65.52 97 LYS A O 1
ATOM 1607 N N . LEU A 1 98 ? -22.584 -8.137 -1.439 1.00 0.31 98 LEU A N 1
ATOM 1608 C CA . LEU A 1 98 ? -23.427 -9.318 -1.659 1.00 20.24 98 LEU A CA 1
ATOM 1609 C C . LEU A 1 98 ? -24.531 -9.019 -2.688 1.00 41.02 98 LEU A C 1
ATOM 1610 O O . LEU A 1 98 ? -24.715 -7.868 -3.090 1.00 62.13 98 LEU A O 1
ATOM 1626 N N . GLU A 1 99 ? -25.251 -10.059 -3.122 1.00 34.00 99 GLU A N 1
ATOM 1627 C CA . GLU A 1 99 ? -26.349 -9.901 -4.096 1.00 3.02 99 GLU A CA 1
ATOM 1628 C C . GLU A 1 99 ? -25.821 -9.412 -5.467 1.00 32.43 99 GLU A C 1
ATOM 1629 O O . GLU A 1 99 ? -26.588 -9.050 -6.360 1.00 52.05 99 GLU A O 1
ATOM 1641 N N . HIS A 1 100 ? -24.499 -9.446 -5.647 1.00 63.31 100 HIS A N 1
ATOM 1642 C CA . HIS A 1 100 ? -23.870 -8.934 -6.870 1.00 34.21 100 HIS A CA 1
ATOM 1643 C C . HIS A 1 100 ? -23.863 -9.984 -7.996 1.00 32.12 100 HIS A C 1
ATOM 1644 O O . HIS A 1 100 ? -23.478 -9.691 -9.127 1.00 4.10 100 HIS A O 1
ATOM 1659 N N . HIS A 1 101 ? -24.292 -11.208 -7.689 1.00 71.34 101 HIS A N 1
ATOM 1660 C CA . HIS A 1 101 ? -24.472 -12.243 -8.722 1.00 73.23 101 HIS A CA 1
ATOM 1661 C C . HIS A 1 101 ? -25.839 -12.107 -9.416 1.00 52.05 101 HIS A C 1
ATOM 1662 O O . HIS A 1 101 ? -26.313 -13.041 -10.065 1.00 33.42 101 HIS A O 1
ATOM 1677 N N . HIS A 1 102 ? -26.455 -10.935 -9.281 1.00 51.54 102 HIS A N 1
ATOM 1678 C CA . HIS A 1 102 ? -27.744 -10.638 -9.911 1.00 11.22 102 HIS A CA 1
ATOM 1679 C C . HIS A 1 102 ? -27.688 -10.806 -11.443 1.00 12.54 102 HIS A C 1
ATOM 1680 O O . HIS A 1 102 ? -27.160 -9.952 -12.156 1.00 55.24 102 HIS A O 1
ATOM 1695 N N . HIS A 1 103 ? -28.236 -11.917 -11.939 1.00 71.12 103 HIS A N 1
ATOM 1696 C CA . HIS A 1 103 ? -28.289 -12.174 -13.382 1.00 65.45 103 HIS A CA 1
ATOM 1697 C C . HIS A 1 103 ? -29.568 -12.940 -13.755 1.00 23.41 103 HIS A C 1
ATOM 1698 O O . HIS A 1 103 ? -30.040 -13.786 -12.990 1.00 33.21 103 HIS A O 1
ATOM 1713 N N . HIS A 1 104 ? -30.120 -12.648 -14.930 1.00 43.43 104 HIS A N 1
ATOM 1714 C CA . HIS A 1 104 ? -31.324 -13.339 -15.409 1.00 4.53 104 HIS A CA 1
ATOM 1715 C C . HIS A 1 104 ? -31.015 -14.803 -15.771 1.00 54.42 104 HIS A C 1
ATOM 1716 O O . HIS A 1 104 ? -29.885 -15.139 -16.135 1.00 4.12 104 HIS A O 1
ATOM 1731 N N . HIS A 1 105 ? -32.019 -15.670 -15.669 1.00 52.54 105 HIS A N 1
ATOM 1732 C CA . HIS A 1 105 ? -31.861 -17.097 -15.999 1.00 43.32 105 HIS A CA 1
ATOM 1733 C C . HIS A 1 105 ? -32.979 -17.584 -16.945 1.00 1.24 105 HIS A C 1
ATOM 1734 O O . HIS A 1 105 ? -32.721 -17.718 -18.161 1.00 37.45 105 HIS A O 1
ATOM 1750 N N . MET A 1 1 ? 19.405 8.947 -13.826 1.00 63.13 1 MET A N 2
ATOM 1751 C CA . MET A 1 1 ? 18.093 8.820 -13.127 1.00 41.24 1 MET A CA 2
ATOM 1752 C C . MET A 1 1 ? 16.956 8.507 -14.121 1.00 21.51 1 MET A C 2
ATOM 1753 O O . MET A 1 1 ? 15.825 8.964 -13.951 1.00 32.21 1 MET A O 2
ATOM 1769 N N . ASP A 1 2 ? 17.251 7.697 -15.138 1.00 42.04 2 ASP A N 2
ATOM 1770 C CA . ASP A 1 2 ? 16.286 7.407 -16.210 1.00 44.13 2 ASP A CA 2
ATOM 1771 C C . ASP A 1 2 ? 15.072 6.605 -15.705 1.00 50.32 2 ASP A C 2
ATOM 1772 O O . ASP A 1 2 ? 15.042 5.375 -15.777 1.00 43.23 2 ASP A O 2
ATOM 1781 N N . LEU A 1 3 ? 14.078 7.319 -15.189 1.00 44.25 3 LEU A N 2
ATOM 1782 C CA . LEU A 1 3 ? 12.839 6.699 -14.695 1.00 30.41 3 LEU A CA 2
ATOM 1783 C C . LEU A 1 3 ? 11.765 6.620 -15.795 1.00 50.51 3 LEU A C 2
ATOM 1784 O O . LEU A 1 3 ? 10.655 6.140 -15.556 1.00 32.15 3 LEU A O 2
ATOM 1800 N N . ASN A 1 4 ? 12.120 7.067 -17.001 1.00 62.11 4 ASN A N 2
ATOM 1801 C CA . ASN A 1 4 ? 11.180 7.152 -18.131 1.00 74.40 4 ASN A CA 2
ATOM 1802 C C . ASN A 1 4 ? 10.380 5.854 -18.354 1.00 11.12 4 ASN A C 2
ATOM 1803 O O . ASN A 1 4 ? 9.189 5.899 -18.656 1.00 5.22 4 ASN A O 2
ATOM 1814 N N . ARG A 1 5 ? 11.031 4.700 -18.222 1.00 23.34 5 ARG A N 2
ATOM 1815 C CA . ARG A 1 5 ? 10.360 3.415 -18.473 1.00 63.21 5 ARG A CA 2
ATOM 1816 C C . ARG A 1 5 ? 10.470 2.454 -17.277 1.00 34.14 5 ARG A C 2
ATOM 1817 O O . ARG A 1 5 ? 10.715 1.257 -17.443 1.00 73.33 5 ARG A O 2
ATOM 1838 N N . MET A 1 6 ? 10.266 2.983 -16.072 1.00 33.42 6 MET A N 2
ATOM 1839 C CA . MET A 1 6 ? 10.190 2.154 -14.862 1.00 73.42 6 MET A CA 2
ATOM 1840 C C . MET A 1 6 ? 8.726 1.862 -14.505 1.00 24.01 6 MET A C 2
ATOM 1841 O O . MET A 1 6 ? 8.028 2.719 -13.958 1.00 2.34 6 MET A O 2
ATOM 1855 N N . GLY A 1 7 ? 8.250 0.663 -14.829 1.00 12.31 7 GLY A N 2
ATOM 1856 C CA . GLY A 1 7 ? 6.862 0.315 -14.533 1.00 32.40 7 GLY A CA 2
ATOM 1857 C C . GLY A 1 7 ? 6.672 -1.131 -14.088 1.00 12.01 7 GLY A C 2
ATOM 1858 O O . GLY A 1 7 ? 5.996 -1.913 -14.758 1.00 40.04 7 GLY A O 2
ATOM 1862 N N . LYS A 1 8 ? 7.278 -1.495 -12.958 1.00 3.30 8 LYS A N 2
ATOM 1863 C CA . LYS A 1 8 ? 7.099 -2.821 -12.375 1.00 52.22 8 LYS A CA 2
ATOM 1864 C C . LYS A 1 8 ? 5.774 -2.889 -11.572 1.00 71.22 8 LYS A C 2
ATOM 1865 O O . LYS A 1 8 ? 4.708 -2.578 -12.106 1.00 71.55 8 LYS A O 2
ATOM 1884 N N . ASP A 1 9 ? 5.836 -3.280 -10.298 1.00 22.43 9 ASP A N 2
ATOM 1885 C CA . ASP A 1 9 ? 4.637 -3.370 -9.458 1.00 73.20 9 ASP A CA 2
ATOM 1886 C C . ASP A 1 9 ? 4.084 -1.972 -9.118 1.00 52.52 9 ASP A C 2
ATOM 1887 O O . ASP A 1 9 ? 4.674 -1.246 -8.316 1.00 22.11 9 ASP A O 2
ATOM 1896 N N . GLU A 1 10 ? 2.968 -1.585 -9.734 1.00 13.55 10 GLU A N 2
ATOM 1897 C CA . GLU A 1 10 ? 2.337 -0.300 -9.414 1.00 50.43 10 GLU A CA 2
ATOM 1898 C C . GLU A 1 10 ? 1.172 -0.498 -8.432 1.00 13.34 10 GLU A C 2
ATOM 1899 O O . GLU A 1 10 ? 0.211 -1.217 -8.711 1.00 2.52 10 GLU A O 2
ATOM 1911 N N . TYR A 1 11 ? 1.288 0.116 -7.259 1.00 22.22 11 TYR A N 2
ATOM 1912 C CA . TYR A 1 11 ? 0.259 0.012 -6.218 1.00 71.25 11 TYR A CA 2
ATOM 1913 C C . TYR A 1 11 ? -0.741 1.169 -6.306 1.00 2.12 11 TYR A C 2
ATOM 1914 O O . TYR A 1 11 ? -0.362 2.316 -6.551 1.00 2.14 11 TYR A O 2
ATOM 1932 N N . TYR A 1 12 ? -2.017 0.856 -6.105 1.00 73.32 12 TYR A N 2
ATOM 1933 C CA . TYR A 1 12 ? -3.082 1.859 -6.166 1.00 34.50 12 TYR A CA 2
ATOM 1934 C C . TYR A 1 12 ? -3.371 2.432 -4.771 1.00 73.41 12 TYR A C 2
ATOM 1935 O O . TYR A 1 12 ? -4.050 1.804 -3.960 1.00 64.20 12 TYR A O 2
ATOM 1953 N N . VAL A 1 13 ? -2.834 3.617 -4.488 1.00 14.35 13 VAL A N 2
ATOM 1954 C CA . VAL A 1 13 ? -3.047 4.272 -3.189 1.00 55.50 13 VAL A CA 2
ATOM 1955 C C . VAL A 1 13 ? -3.965 5.492 -3.323 1.00 34.54 13 VAL A C 2
ATOM 1956 O O . VAL A 1 13 ? -4.166 6.016 -4.419 1.00 53.43 13 VAL A O 2
ATOM 1969 N N . GLN A 1 14 ? -4.520 5.944 -2.201 1.00 34.51 14 GLN A N 2
ATOM 1970 C CA . GLN A 1 14 ? -5.409 7.109 -2.196 1.00 13.52 14 GLN A CA 2
ATOM 1971 C C . GLN A 1 14 ? -5.030 8.070 -1.055 1.00 14.03 14 GLN A C 2
ATOM 1972 O O . GLN A 1 14 ? -4.641 7.632 0.031 1.00 44.53 14 GLN A O 2
ATOM 1986 N N . ILE A 1 15 ? -5.139 9.375 -1.308 1.00 65.41 15 ILE A N 2
ATOM 1987 C CA . ILE A 1 15 ? -4.732 10.393 -0.330 1.00 54.01 15 ILE A CA 2
ATOM 1988 C C . ILE A 1 15 ? -5.674 10.434 0.888 1.00 70.02 15 ILE A C 2
ATOM 1989 O O . ILE A 1 15 ? -6.705 11.114 0.877 1.00 54.54 15 ILE A O 2
ATOM 2005 N N . THR A 1 16 ? -5.316 9.689 1.931 1.00 55.12 16 THR A N 2
ATOM 2006 C CA . THR A 1 16 ? -6.093 9.665 3.178 1.00 65.31 16 THR A CA 2
ATOM 2007 C C . THR A 1 16 ? -5.660 10.792 4.128 1.00 32.00 16 THR A C 2
ATOM 2008 O O . THR A 1 16 ? -6.433 11.710 4.415 1.00 62.10 16 THR A O 2
ATOM 2019 N N . VAL A 1 17 ? -4.420 10.717 4.609 1.00 60.41 17 VAL A N 2
ATOM 2020 C CA . VAL A 1 17 ? -3.860 11.746 5.496 1.00 1.54 17 VAL A CA 2
ATOM 2021 C C . VAL A 1 17 ? -3.034 12.790 4.714 1.00 41.42 17 VAL A C 2
ATOM 2022 O O . VAL A 1 17 ? -1.944 12.501 4.215 1.00 44.15 17 VAL A O 2
ATOM 2035 N N . ASP A 1 18 ? -3.566 14.008 4.611 1.00 31.45 18 ASP A N 2
ATOM 2036 C CA . ASP A 1 18 ? -2.906 15.090 3.868 1.00 1.50 18 ASP A CA 2
ATOM 2037 C C . ASP A 1 18 ? -2.479 16.250 4.794 1.00 4.14 18 ASP A C 2
ATOM 2038 O O . ASP A 1 18 ? -2.665 16.198 6.013 1.00 73.11 18 ASP A O 2
ATOM 2047 N N . GLY A 1 19 ? -1.892 17.294 4.202 1.00 4.11 19 GLY A N 2
ATOM 2048 C CA . GLY A 1 19 ? -1.483 18.468 4.971 1.00 3.04 19 GLY A CA 2
ATOM 2049 C C . GLY A 1 19 ? -0.280 18.224 5.890 1.00 10.12 19 GLY A C 2
ATOM 2050 O O . GLY A 1 19 ? 0.058 19.078 6.713 1.00 61.40 19 GLY A O 2
ATOM 2054 N N . LYS A 1 20 ? 0.347 17.054 5.768 1.00 51.23 20 LYS A N 2
ATOM 2055 C CA . LYS A 1 20 ? 1.566 16.741 6.529 1.00 12.24 20 LYS A CA 2
ATOM 2056 C C . LYS A 1 20 ? 2.801 17.379 5.876 1.00 3.21 20 LYS A C 2
ATOM 2057 O O . LYS A 1 20 ? 2.812 17.635 4.675 1.00 41.42 20 LYS A O 2
ATOM 2076 N N . GLU A 1 21 ? 3.843 17.618 6.665 1.00 30.05 21 GLU A N 2
ATOM 2077 C CA . GLU A 1 21 ? 5.060 18.263 6.160 1.00 23.10 21 GLU A CA 2
ATOM 2078 C C . GLU A 1 21 ? 6.328 17.662 6.787 1.00 34.25 21 GLU A C 2
ATOM 2079 O O . GLU A 1 21 ? 6.321 17.229 7.942 1.00 15.34 21 GLU A O 2
ATOM 2091 N N . VAL A 1 22 ? 7.414 17.634 6.016 1.00 22.11 22 VAL A N 2
ATOM 2092 C CA . VAL A 1 22 ? 8.718 17.200 6.527 1.00 3.32 22 VAL A CA 2
ATOM 2093 C C . VAL A 1 22 ? 9.526 18.404 7.040 1.00 31.30 22 VAL A C 2
ATOM 2094 O O . VAL A 1 22 ? 10.377 18.964 6.346 1.00 64.52 22 VAL A O 2
ATOM 2107 N N . HIS A 1 23 ? 9.223 18.816 8.264 1.00 43.54 23 HIS A N 2
ATOM 2108 C CA . HIS A 1 23 ? 9.838 20.005 8.863 1.00 14.03 23 HIS A CA 2
ATOM 2109 C C . HIS A 1 23 ? 11.229 19.698 9.426 1.00 33.43 23 HIS A C 2
ATOM 2110 O O . HIS A 1 23 ? 12.010 20.606 9.717 1.00 3.13 23 HIS A O 2
ATOM 2125 N N . SER A 1 24 ? 11.526 18.418 9.536 1.00 34.53 24 SER A N 2
ATOM 2126 C CA . SER A 1 24 ? 12.782 17.925 10.118 1.00 75.54 24 SER A CA 2
ATOM 2127 C C . SER A 1 24 ? 14.008 18.260 9.245 1.00 14.13 24 SER A C 2
ATOM 2128 O O . SER A 1 24 ? 14.630 17.367 8.662 1.00 54.43 24 SER A O 2
ATOM 2136 N N . LYS A 1 25 ? 14.347 19.554 9.176 1.00 75.34 25 LYS A N 2
ATOM 2137 C CA . LYS A 1 25 ? 15.477 20.055 8.363 1.00 64.31 25 LYS A CA 2
ATOM 2138 C C . LYS A 1 25 ? 15.402 21.574 8.192 1.00 72.43 25 LYS A C 2
ATOM 2139 O O . LYS A 1 25 ? 16.416 22.262 8.055 1.00 23.05 25 LYS A O 2
ATOM 2158 N N . ALA A 1 26 ? 14.188 22.088 8.207 1.00 40.22 26 ALA A N 2
ATOM 2159 C CA . ALA A 1 26 ? 13.931 23.493 7.877 1.00 41.40 26 ALA A CA 2
ATOM 2160 C C . ALA A 1 26 ? 14.226 24.454 9.038 1.00 4.22 26 ALA A C 2
ATOM 2161 O O . ALA A 1 26 ? 14.324 25.656 8.831 1.00 62.22 26 ALA A O 2
ATOM 2168 N N . ASP A 1 27 ? 14.383 23.929 10.246 1.00 52.40 27 ASP A N 2
ATOM 2169 C CA . ASP A 1 27 ? 14.496 24.764 11.451 1.00 73.00 27 ASP A CA 2
ATOM 2170 C C . ASP A 1 27 ? 15.695 25.737 11.435 1.00 22.21 27 ASP A C 2
ATOM 2171 O O . ASP A 1 27 ? 15.677 26.752 12.130 1.00 73.32 27 ASP A O 2
ATOM 2180 N N . ASN A 1 28 ? 16.724 25.445 10.644 1.00 32.41 28 ASN A N 2
ATOM 2181 C CA . ASN A 1 28 ? 17.887 26.342 10.528 1.00 62.53 28 ASN A CA 2
ATOM 2182 C C . ASN A 1 28 ? 17.688 27.406 9.429 1.00 64.43 28 ASN A C 2
ATOM 2183 O O . ASN A 1 28 ? 18.603 28.171 9.117 1.00 13.41 28 ASN A O 2
ATOM 2194 N N . GLY A 1 29 ? 16.485 27.455 8.863 1.00 22.24 29 GLY A N 2
ATOM 2195 C CA . GLY A 1 29 ? 16.173 28.401 7.791 1.00 75.44 29 GLY A CA 2
ATOM 2196 C C . GLY A 1 29 ? 14.785 28.157 7.213 1.00 12.40 29 GLY A C 2
ATOM 2197 O O . GLY A 1 29 ? 14.634 27.868 6.025 1.00 74.11 29 GLY A O 2
ATOM 2201 N N . GLN A 1 30 ? 13.769 28.269 8.069 1.00 55.01 30 GLN A N 2
ATOM 2202 C CA . GLN A 1 30 ? 12.402 27.842 7.730 1.00 52.21 30 GLN A CA 2
ATOM 2203 C C . GLN A 1 30 ? 11.785 28.648 6.567 1.00 62.35 30 GLN A C 2
ATOM 2204 O O . GLN A 1 30 ? 11.109 29.660 6.775 1.00 4.33 30 GLN A O 2
ATOM 2218 N N . LYS A 1 31 ? 12.048 28.196 5.343 1.00 24.55 31 LYS A N 2
ATOM 2219 C CA . LYS A 1 31 ? 11.400 28.747 4.141 1.00 74.52 31 LYS A CA 2
ATOM 2220 C C . LYS A 1 31 ? 11.091 27.631 3.126 1.00 4.22 31 LYS A C 2
ATOM 2221 O O . LYS A 1 31 ? 10.505 27.872 2.072 1.00 32.41 31 LYS A O 2
ATOM 2240 N N . TYR A 1 32 ? 11.464 26.403 3.467 1.00 74.02 32 TYR A N 2
ATOM 2241 C CA . TYR A 1 32 ? 11.316 25.261 2.558 1.00 20.33 32 TYR A CA 2
ATOM 2242 C C . TYR A 1 32 ? 10.767 24.033 3.300 1.00 2.45 32 TYR A C 2
ATOM 2243 O O . TYR A 1 32 ? 11.413 23.500 4.203 1.00 34.14 32 TYR A O 2
ATOM 2261 N N . LYS A 1 33 ? 9.556 23.610 2.936 1.00 74.33 33 LYS A N 2
ATOM 2262 C CA . LYS A 1 33 ? 8.904 22.460 3.575 1.00 44.15 33 LYS A CA 2
ATOM 2263 C C . LYS A 1 33 ? 8.111 21.639 2.546 1.00 40.13 33 LYS A C 2
ATOM 2264 O O . LYS A 1 33 ? 7.126 22.122 1.984 1.00 44.33 33 LYS A O 2
ATOM 2283 N N . ASP A 1 34 ? 8.544 20.408 2.293 1.00 40.52 34 ASP A N 2
ATOM 2284 C CA . ASP A 1 34 ? 7.828 19.518 1.374 1.00 14.15 34 ASP A CA 2
ATOM 2285 C C . ASP A 1 34 ? 6.718 18.754 2.116 1.00 12.20 34 ASP A C 2
ATOM 2286 O O . ASP A 1 34 ? 6.836 18.467 3.310 1.00 73.30 34 ASP A O 2
ATOM 2295 N N . TYR A 1 35 ? 5.638 18.432 1.412 1.00 23.43 35 TYR A N 2
ATOM 2296 C CA . TYR A 1 35 ? 4.509 17.718 2.017 1.00 50.53 35 TYR A CA 2
ATOM 2297 C C . TYR A 1 35 ? 4.801 16.220 2.188 1.00 30.24 35 TYR A C 2
ATOM 2298 O O . TYR A 1 35 ? 5.595 15.634 1.452 1.00 63.35 35 TYR A O 2
ATOM 2316 N N . GLU A 1 36 ? 4.132 15.609 3.159 1.00 74.41 36 GLU A N 2
ATOM 2317 C CA . GLU A 1 36 ? 4.328 14.195 3.483 1.00 62.21 36 GLU A CA 2
ATOM 2318 C C . GLU A 1 36 ? 3.021 13.399 3.316 1.00 3.33 36 GLU A C 2
ATOM 2319 O O . GLU A 1 36 ? 1.963 13.810 3.797 1.00 75.12 36 GLU A O 2
ATOM 2331 N N . TYR A 1 37 ? 3.102 12.261 2.629 1.00 22.44 37 TYR A N 2
ATOM 2332 C CA . TYR A 1 37 ? 1.942 11.386 2.421 1.00 42.14 37 TYR A CA 2
ATOM 2333 C C . TYR A 1 37 ? 2.220 9.965 2.943 1.00 14.25 37 TYR A C 2
ATOM 2334 O O . TYR A 1 37 ? 2.948 9.193 2.316 1.00 70.22 37 TYR A O 2
ATOM 2352 N N . LYS A 1 38 ? 1.652 9.635 4.102 1.00 34.32 38 LYS A N 2
ATOM 2353 C CA . LYS A 1 38 ? 1.785 8.290 4.677 1.00 34.40 38 LYS A CA 2
ATOM 2354 C C . LYS A 1 38 ? 0.579 7.421 4.293 1.00 51.24 38 LYS A C 2
ATOM 2355 O O . LYS A 1 38 ? -0.418 7.356 5.019 1.00 10.55 38 LYS A O 2
ATOM 2374 N N . LEU A 1 39 ? 0.662 6.769 3.138 1.00 31.32 39 LEU A N 2
ATOM 2375 C CA . LEU A 1 39 ? -0.474 6.013 2.593 1.00 63.33 39 LEU A CA 2
ATOM 2376 C C . LEU A 1 39 ? -0.278 4.491 2.728 1.00 73.31 39 LEU A C 2
ATOM 2377 O O . LEU A 1 39 ? 0.834 4.008 2.940 1.00 14.41 39 LEU A O 2
ATOM 2393 N N . THR A 1 40 ? -1.375 3.741 2.614 1.00 23.12 40 THR A N 2
ATOM 2394 C CA . THR A 1 40 ? -1.327 2.271 2.664 1.00 21.13 40 THR A CA 2
ATOM 2395 C C . THR A 1 40 ? -1.621 1.663 1.285 1.00 63.03 40 THR A C 2
ATOM 2396 O O . THR A 1 40 ? -2.710 1.839 0.738 1.00 74.14 40 THR A O 2
ATOM 2407 N N . GLY A 1 41 ? -0.644 0.951 0.730 1.00 43.42 41 GLY A N 2
ATOM 2408 C CA . GLY A 1 41 ? -0.819 0.303 -0.564 1.00 20.31 41 GLY A CA 2
ATOM 2409 C C . GLY A 1 41 ? -1.181 -1.171 -0.443 1.00 61.21 41 GLY A C 2
ATOM 2410 O O . GLY A 1 41 ? -0.523 -1.921 0.282 1.00 13.33 41 GLY A O 2
ATOM 2414 N N . PHE A 1 42 ? -2.226 -1.587 -1.152 1.00 30.30 42 PHE A N 2
ATOM 2415 C CA . PHE A 1 42 ? -2.685 -2.977 -1.108 1.00 41.12 42 PHE A CA 2
ATOM 2416 C C . PHE A 1 42 ? -2.009 -3.833 -2.191 1.00 64.31 42 PHE A C 2
ATOM 2417 O O . PHE A 1 42 ? -1.938 -3.445 -3.359 1.00 13.52 42 PHE A O 2
ATOM 2434 N N . ASP A 1 43 ? -1.514 -4.998 -1.784 1.00 75.54 43 ASP A N 2
ATOM 2435 C CA . ASP A 1 43 ? -0.801 -5.913 -2.682 1.00 50.40 43 ASP A CA 2
ATOM 2436 C C . ASP A 1 43 ? -1.771 -6.702 -3.586 1.00 33.03 43 ASP A C 2
ATOM 2437 O O . ASP A 1 43 ? -2.982 -6.718 -3.363 1.00 53.10 43 ASP A O 2
ATOM 2446 N N . LYS A 1 44 ? -1.217 -7.371 -4.596 1.00 61.15 44 LYS A N 2
ATOM 2447 C CA . LYS A 1 44 ? -2.006 -8.142 -5.569 1.00 55.40 44 LYS A CA 2
ATOM 2448 C C . LYS A 1 44 ? -2.837 -9.255 -4.900 1.00 34.30 44 LYS A C 2
ATOM 2449 O O . LYS A 1 44 ? -3.903 -9.625 -5.392 1.00 43.02 44 LYS A O 2
ATOM 2468 N N . ASP A 1 45 ? -2.343 -9.794 -3.785 1.00 13.11 45 ASP A N 2
ATOM 2469 C CA . ASP A 1 45 ? -3.090 -10.801 -3.019 1.00 60.54 45 ASP A CA 2
ATOM 2470 C C . ASP A 1 45 ? -3.976 -10.131 -1.946 1.00 4.41 45 ASP A C 2
ATOM 2471 O O . ASP A 1 45 ? -4.814 -10.778 -1.313 1.00 41.21 45 ASP A O 2
ATOM 2480 N N . GLY A 1 46 ? -3.793 -8.823 -1.766 1.00 25.21 46 GLY A N 2
ATOM 2481 C CA . GLY A 1 46 ? -4.569 -8.072 -0.780 1.00 1.34 46 GLY A CA 2
ATOM 2482 C C . GLY A 1 46 ? -3.808 -7.790 0.514 1.00 1.22 46 GLY A C 2
ATOM 2483 O O . GLY A 1 46 ? -4.415 -7.600 1.568 1.00 41.42 46 GLY A O 2
ATOM 2487 N N . LYS A 1 47 ? -2.476 -7.761 0.446 1.00 13.00 47 LYS A N 2
ATOM 2488 C CA . LYS A 1 47 ? -1.648 -7.511 1.639 1.00 33.23 47 LYS A CA 2
ATOM 2489 C C . LYS A 1 47 ? -1.386 -6.009 1.838 1.00 3.44 47 LYS A C 2
ATOM 2490 O O . LYS A 1 47 ? -1.737 -5.192 0.990 1.00 73.21 47 LYS A O 2
ATOM 2509 N N . GLU A 1 48 ? -0.762 -5.650 2.959 1.00 71.13 48 GLU A N 2
ATOM 2510 C CA . GLU A 1 48 ? -0.530 -4.238 3.299 1.00 51.44 48 GLU A CA 2
ATOM 2511 C C . GLU A 1 48 ? 0.951 -3.845 3.180 1.00 42.34 48 GLU A C 2
ATOM 2512 O O . GLU A 1 48 ? 1.833 -4.523 3.714 1.00 1.12 48 GLU A O 2
ATOM 2524 N N . LYS A 1 49 ? 1.215 -2.747 2.476 1.00 44.13 49 LYS A N 2
ATOM 2525 C CA . LYS A 1 49 ? 2.559 -2.155 2.410 1.00 71.15 49 LYS A CA 2
ATOM 2526 C C . LYS A 1 49 ? 2.487 -0.638 2.634 1.00 42.34 49 LYS A C 2
ATOM 2527 O O . LYS A 1 49 ? 1.572 0.023 2.147 1.00 64.14 49 LYS A O 2
ATOM 2546 N N . GLU A 1 50 ? 3.449 -0.086 3.370 1.00 10.15 50 GLU A N 2
ATOM 2547 C CA . GLU A 1 50 ? 3.447 1.348 3.676 1.00 53.32 50 GLU A CA 2
ATOM 2548 C C . GLU A 1 50 ? 4.035 2.179 2.523 1.00 4.51 50 GLU A C 2
ATOM 2549 O O . GLU A 1 50 ? 5.223 2.078 2.208 1.00 14.33 50 GLU A O 2
ATOM 2561 N N . LEU A 1 51 ? 3.193 2.988 1.888 1.00 10.43 51 LEU A N 2
ATOM 2562 C CA . LEU A 1 51 ? 3.647 3.942 0.874 1.00 5.44 51 LEU A CA 2
ATOM 2563 C C . LEU A 1 51 ? 3.771 5.345 1.484 1.00 50.45 51 LEU A C 2
ATOM 2564 O O . LEU A 1 51 ? 2.860 6.169 1.393 1.00 45.14 51 LEU A O 2
ATOM 2580 N N . GLU A 1 52 ? 4.901 5.592 2.138 1.00 44.41 52 GLU A N 2
ATOM 2581 C CA . GLU A 1 52 ? 5.172 6.886 2.764 1.00 32.21 52 GLU A CA 2
ATOM 2582 C C . GLU A 1 52 ? 6.156 7.699 1.912 1.00 32.24 52 GLU A C 2
ATOM 2583 O O . GLU A 1 52 ? 7.371 7.478 1.954 1.00 54.12 52 GLU A O 2
ATOM 2595 N N . PHE A 1 53 ? 5.621 8.628 1.124 1.00 2.42 53 PHE A N 2
ATOM 2596 C CA . PHE A 1 53 ? 6.437 9.440 0.213 1.00 34.51 53 PHE A CA 2
ATOM 2597 C C . PHE A 1 53 ? 6.163 10.938 0.397 1.00 31.41 53 PHE A C 2
ATOM 2598 O O . PHE A 1 53 ? 5.264 11.330 1.142 1.00 15.34 53 PHE A O 2
ATOM 2615 N N . THR A 1 54 ? 6.949 11.774 -0.275 1.00 13.40 54 THR A N 2
ATOM 2616 C CA . THR A 1 54 ? 6.821 13.229 -0.143 1.00 5.10 54 THR A CA 2
ATOM 2617 C C . THR A 1 54 ? 6.537 13.913 -1.487 1.00 45.04 54 THR A C 2
ATOM 2618 O O . THR A 1 54 ? 6.810 13.363 -2.556 1.00 42.52 54 THR A O 2
ATOM 2629 N N . ALA A 1 55 ? 5.976 15.116 -1.413 1.00 74.55 55 ALA A N 2
ATOM 2630 C CA . ALA A 1 55 ? 5.712 15.941 -2.594 1.00 61.30 55 ALA A CA 2
ATOM 2631 C C . ALA A 1 55 ? 5.852 17.424 -2.239 1.00 50.52 55 ALA A C 2
ATOM 2632 O O . ALA A 1 55 ? 5.389 17.860 -1.186 1.00 73.43 55 ALA A O 2
ATOM 2639 N N . GLN A 1 56 ? 6.485 18.201 -3.108 1.00 55.03 56 GLN A N 2
ATOM 2640 C CA . GLN A 1 56 ? 6.793 19.601 -2.800 1.00 23.51 56 GLN A CA 2
ATOM 2641 C C . GLN A 1 56 ? 5.519 20.458 -2.696 1.00 24.13 56 GLN A C 2
ATOM 2642 O O . GLN A 1 56 ? 5.452 21.389 -1.889 1.00 22.13 56 GLN A O 2
ATOM 2656 N N . LYS A 1 57 ? 4.512 20.143 -3.509 1.00 41.42 57 LYS A N 2
ATOM 2657 C CA . LYS A 1 57 ? 3.214 20.829 -3.434 1.00 72.40 57 LYS A CA 2
ATOM 2658 C C . LYS A 1 57 ? 2.056 19.826 -3.346 1.00 63.21 57 LYS A C 2
ATOM 2659 O O . LYS A 1 57 ? 2.164 18.691 -3.814 1.00 4.50 57 LYS A O 2
ATOM 2678 N N . ASN A 1 58 ? 0.946 20.258 -2.747 1.00 61.43 58 ASN A N 2
ATOM 2679 C CA . ASN A 1 58 ? -0.213 19.385 -2.523 1.00 10.34 58 ASN A CA 2
ATOM 2680 C C . ASN A 1 58 ? -0.888 18.996 -3.852 1.00 54.41 58 ASN A C 2
ATOM 2681 O O . ASN A 1 58 ? -1.135 19.848 -4.709 1.00 4.13 58 ASN A O 2
ATOM 2692 N N . LEU A 1 59 ? -1.182 17.708 -4.008 1.00 23.33 59 LEU A N 2
ATOM 2693 C CA . LEU A 1 59 ? -1.770 17.178 -5.249 1.00 74.41 59 LEU A CA 2
ATOM 2694 C C . LEU A 1 59 ? -3.271 16.854 -5.087 1.00 24.30 59 LEU A C 2
ATOM 2695 O O . LEU A 1 59 ? -3.911 17.297 -4.135 1.00 30.54 59 LEU A O 2
ATOM 2711 N N . ARG A 1 60 ? -3.828 16.096 -6.034 1.00 41.11 60 ARG A N 2
ATOM 2712 C CA . ARG A 1 60 ? -5.256 15.745 -6.007 1.00 74.34 60 ARG A CA 2
ATOM 2713 C C . ARG A 1 60 ? -5.621 14.936 -4.751 1.00 40.01 60 ARG A C 2
ATOM 2714 O O . ARG A 1 60 ? -5.165 13.806 -4.573 1.00 74.14 60 ARG A O 2
ATOM 2735 N N . LYS A 1 61 ? -6.469 15.510 -3.902 1.00 54.31 61 LYS A N 2
ATOM 2736 C CA . LYS A 1 61 ? -6.843 14.880 -2.626 1.00 71.33 61 LYS A CA 2
ATOM 2737 C C . LYS A 1 61 ? -7.724 13.635 -2.822 1.00 44.02 61 LYS A C 2
ATOM 2738 O O . LYS A 1 61 ? -7.451 12.571 -2.270 1.00 35.14 61 LYS A O 2
ATOM 2757 N N . GLU A 1 62 ? -8.786 13.775 -3.610 1.00 34.22 62 GLU A N 2
ATOM 2758 C CA . GLU A 1 62 ? -9.786 12.710 -3.761 1.00 35.31 62 GLU A CA 2
ATOM 2759 C C . GLU A 1 62 ? -9.506 11.811 -4.978 1.00 63.12 62 GLU A C 2
ATOM 2760 O O . GLU A 1 62 ? -10.395 11.106 -5.468 1.00 3.30 62 GLU A O 2
ATOM 2772 N N . ALA A 1 63 ? -8.258 11.811 -5.440 1.00 61.35 63 ALA A N 2
ATOM 2773 C CA . ALA A 1 63 ? -7.842 10.950 -6.553 1.00 0.02 63 ALA A CA 2
ATOM 2774 C C . ALA A 1 63 ? -6.964 9.789 -6.065 1.00 53.43 63 ALA A C 2
ATOM 2775 O O . ALA A 1 63 ? -6.691 9.662 -4.871 1.00 75.03 63 ALA A O 2
ATOM 2782 N N . PHE A 1 64 ? -6.534 8.941 -6.995 1.00 14.33 64 PHE A N 2
ATOM 2783 C CA . PHE A 1 64 ? -5.669 7.798 -6.676 1.00 70.42 64 PHE A CA 2
ATOM 2784 C C . PHE A 1 64 ? -4.275 7.977 -7.302 1.00 53.21 64 PHE A C 2
ATOM 2785 O O . PHE A 1 64 ? -4.095 8.772 -8.222 1.00 55.42 64 PHE A O 2
ATOM 2802 N N . LEU A 1 65 ? -3.295 7.229 -6.804 1.00 73.11 65 LEU A N 2
ATOM 2803 C CA . LEU A 1 65 ? -1.916 7.317 -7.306 1.00 32.13 65 LEU A CA 2
ATOM 2804 C C . LEU A 1 65 ? -1.332 5.931 -7.620 1.00 52.31 65 LEU A C 2
ATOM 2805 O O . LEU A 1 65 ? -1.297 5.049 -6.759 1.00 32.12 65 LEU A O 2
ATOM 2821 N N . ARG A 1 66 ? -0.877 5.739 -8.860 1.00 33.15 66 ARG A N 2
ATOM 2822 C CA . ARG A 1 66 ? -0.126 4.531 -9.217 1.00 33.22 66 ARG A CA 2
ATOM 2823 C C . ARG A 1 66 ? 1.345 4.679 -8.814 1.00 25.25 66 ARG A C 2
ATOM 2824 O O . ARG A 1 66 ? 2.162 5.199 -9.580 1.00 15.35 66 ARG A O 2
ATOM 2845 N N . VAL A 1 67 ? 1.674 4.243 -7.604 1.00 10.34 67 VAL A N 2
ATOM 2846 C CA . VAL A 1 67 ? 3.045 4.336 -7.095 1.00 3.32 67 VAL A CA 2
ATOM 2847 C C . VAL A 1 67 ? 3.889 3.140 -7.546 1.00 12.10 67 VAL A C 2
ATOM 2848 O O . VAL A 1 67 ? 3.487 1.986 -7.394 1.00 72.32 67 VAL A O 2
ATOM 2861 N N . TYR A 1 68 ? 5.055 3.428 -8.109 1.00 11.45 68 TYR A N 2
ATOM 2862 C CA . TYR A 1 68 ? 5.984 2.387 -8.548 1.00 12.43 68 TYR A CA 2
ATOM 2863 C C . TYR A 1 68 ? 6.599 1.635 -7.355 1.00 32.41 68 TYR A C 2
ATOM 2864 O O . TYR A 1 68 ? 6.988 2.238 -6.352 1.00 72.31 68 TYR A O 2
ATOM 2882 N N . HIS A 1 69 ? 6.690 0.315 -7.482 1.00 4.52 69 HIS A N 2
ATOM 2883 C CA . HIS A 1 69 ? 7.311 -0.526 -6.460 1.00 30.13 69 HIS A CA 2
ATOM 2884 C C . HIS A 1 69 ? 8.120 -1.662 -7.108 1.00 65.22 69 HIS A C 2
ATOM 2885 O O . HIS A 1 69 ? 7.784 -2.144 -8.193 1.00 74.01 69 HIS A O 2
ATOM 2900 N N . SER A 1 70 ? 9.203 -2.059 -6.451 1.00 12.51 70 SER A N 2
ATOM 2901 C CA . SER A 1 70 ? 10.014 -3.206 -6.900 1.00 34.00 70 SER A CA 2
ATOM 2902 C C . SER A 1 70 ? 10.608 -3.957 -5.699 1.00 60.34 70 SER A C 2
ATOM 2903 O O . SER A 1 70 ? 10.221 -3.702 -4.556 1.00 73.20 70 SER A O 2
ATOM 2911 N N . ASP A 1 71 ? 11.543 -4.881 -5.950 1.00 21.24 71 ASP A N 2
ATOM 2912 C CA . ASP A 1 71 ? 12.222 -5.613 -4.867 1.00 51.52 71 ASP A CA 2
ATOM 2913 C C . ASP A 1 71 ? 12.877 -4.641 -3.865 1.00 61.44 71 ASP A C 2
ATOM 2914 O O . ASP A 1 71 ? 12.935 -4.907 -2.665 1.00 24.50 71 ASP A O 2
ATOM 2923 N N . LYS A 1 72 ? 13.361 -3.514 -4.384 1.00 3.44 72 LYS A N 2
ATOM 2924 C CA . LYS A 1 72 ? 13.992 -2.462 -3.573 1.00 45.41 72 LYS A CA 2
ATOM 2925 C C . LYS A 1 72 ? 12.990 -1.726 -2.663 1.00 23.02 72 LYS A C 2
ATOM 2926 O O . LYS A 1 72 ? 13.398 -1.019 -1.739 1.00 24.12 72 LYS A O 2
ATOM 2945 N N . LYS A 1 73 ? 11.689 -1.898 -2.931 1.00 62.24 73 LYS A N 2
ATOM 2946 C CA . LYS A 1 73 ? 10.647 -1.020 -2.378 1.00 41.11 73 LYS A CA 2
ATOM 2947 C C . LYS A 1 73 ? 10.796 0.388 -2.988 1.00 14.32 73 LYS A C 2
ATOM 2948 O O . LYS A 1 73 ? 10.003 0.782 -3.845 1.00 1.31 73 LYS A O 2
ATOM 2967 N N . GLY A 1 74 ? 11.834 1.114 -2.556 1.00 15.44 74 GLY A N 2
ATOM 2968 C CA . GLY A 1 74 ? 12.254 2.358 -3.213 1.00 43.40 74 GLY A CA 2
ATOM 2969 C C . GLY A 1 74 ? 11.195 3.457 -3.288 1.00 42.20 74 GLY A C 2
ATOM 2970 O O . GLY A 1 74 ? 11.211 4.395 -2.490 1.00 3.13 74 GLY A O 2
ATOM 2974 N N . VAL A 1 75 ? 10.279 3.330 -4.256 1.00 60.45 75 VAL A N 2
ATOM 2975 C CA . VAL A 1 75 ? 9.308 4.387 -4.585 1.00 42.42 75 VAL A CA 2
ATOM 2976 C C . VAL A 1 75 ? 10.012 5.609 -5.208 1.00 3.44 75 VAL A C 2
ATOM 2977 O O . VAL A 1 75 ? 10.645 6.404 -4.510 1.00 71.02 75 VAL A O 2
ATOM 2990 N N . SER A 1 76 ? 9.912 5.744 -6.531 1.00 74.13 76 SER A N 2
ATOM 2991 C CA . SER A 1 76 ? 10.578 6.843 -7.249 1.00 34.12 76 SER A CA 2
ATOM 2992 C C . SER A 1 76 ? 9.589 7.683 -8.070 1.00 74.41 76 SER A C 2
ATOM 2993 O O . SER A 1 76 ? 9.680 8.910 -8.095 1.00 50.00 76 SER A O 2
ATOM 3001 N N . ALA A 1 77 ? 8.650 7.019 -8.748 1.00 0.04 77 ALA A N 2
ATOM 3002 C CA . ALA A 1 77 ? 7.683 7.712 -9.611 1.00 51.42 77 ALA A CA 2
ATOM 3003 C C . ALA A 1 77 ? 6.232 7.298 -9.321 1.00 54.03 77 ALA A C 2
ATOM 3004 O O . ALA A 1 77 ? 5.959 6.156 -8.935 1.00 22.01 77 ALA A O 2
ATOM 3011 N N . TRP A 1 78 ? 5.307 8.242 -9.514 1.00 72.24 78 TRP A N 2
ATOM 3012 C CA . TRP A 1 78 ? 3.868 7.991 -9.336 1.00 12.44 78 TRP A CA 2
ATOM 3013 C C . TRP A 1 78 ? 3.023 8.843 -10.301 1.00 5.22 78 TRP A C 2
ATOM 3014 O O . TRP A 1 78 ? 3.444 9.924 -10.721 1.00 30.22 78 TRP A O 2
ATOM 3035 N N . GLU A 1 79 ? 1.835 8.344 -10.655 1.00 15.30 79 GLU A N 2
ATOM 3036 C CA . GLU A 1 79 ? 0.899 9.074 -11.532 1.00 65.13 79 GLU A CA 2
ATOM 3037 C C . GLU A 1 79 ? -0.495 9.195 -10.896 1.00 72.03 79 GLU A C 2
ATOM 3038 O O . GLU A 1 79 ? -0.930 8.313 -10.151 1.00 44.41 79 GLU A O 2
ATOM 3050 N N . GLU A 1 80 ? -1.193 10.281 -11.224 1.00 23.14 80 GLU A N 2
ATOM 3051 C CA . GLU A 1 80 ? -2.537 10.553 -10.691 1.00 53.21 80 GLU A CA 2
ATOM 3052 C C . GLU A 1 80 ? -3.624 9.844 -11.526 1.00 71.43 80 GLU A C 2
ATOM 3053 O O . GLU A 1 80 ? -3.900 10.233 -12.665 1.00 32.10 80 GLU A O 2
ATOM 3065 N N . VAL A 1 81 ? -4.228 8.802 -10.958 1.00 33.32 81 VAL A N 2
ATOM 3066 C CA . VAL A 1 81 ? -5.301 8.056 -11.633 1.00 63.24 81 VAL A CA 2
ATOM 3067 C C . VAL A 1 81 ? -6.659 8.255 -10.930 1.00 35.24 81 VAL A C 2
ATOM 3068 O O . VAL A 1 81 ? -6.737 8.845 -9.848 1.00 42.05 81 VAL A O 2
ATOM 3081 N N . LYS A 1 82 ? -7.729 7.763 -11.551 1.00 11.52 82 LYS A N 2
ATOM 3082 C CA . LYS A 1 82 ? -9.092 8.005 -11.057 1.00 64.23 82 LYS A CA 2
ATOM 3083 C C . LYS A 1 82 ? -9.817 6.709 -10.668 1.00 22.42 82 LYS A C 2
ATOM 3084 O O . LYS A 1 82 ? -9.390 5.608 -11.012 1.00 74.23 82 LYS A O 2
ATOM 3103 N N . LYS A 1 83 ? -10.944 6.863 -9.967 1.00 63.35 83 LYS A N 2
ATOM 3104 C CA . LYS A 1 83 ? -11.778 5.723 -9.546 1.00 74.40 83 LYS A CA 2
ATOM 3105 C C . LYS A 1 83 ? -12.313 4.909 -10.744 1.00 21.25 83 LYS A C 2
ATOM 3106 O O . LYS A 1 83 ? -12.791 3.789 -10.576 1.00 43.41 83 LYS A O 2
ATOM 3125 N N . ASP A 1 84 ? -12.226 5.477 -11.946 1.00 34.20 84 ASP A N 2
ATOM 3126 C CA . ASP A 1 84 ? -12.784 4.848 -13.152 1.00 41.51 84 ASP A CA 2
ATOM 3127 C C . ASP A 1 84 ? -12.167 3.462 -13.428 1.00 21.33 84 ASP A C 2
ATOM 3128 O O . ASP A 1 84 ? -12.861 2.536 -13.861 1.00 1.22 84 ASP A O 2
ATOM 3137 N N . GLU A 1 85 ? -10.867 3.319 -13.174 1.00 44.41 85 GLU A N 2
ATOM 3138 C CA . GLU A 1 85 ? -10.182 2.032 -13.364 1.00 24.44 85 GLU A CA 2
ATOM 3139 C C . GLU A 1 85 ? -10.147 1.209 -12.064 1.00 32.12 85 GLU A C 2
ATOM 3140 O O . GLU A 1 85 ? -9.567 0.120 -12.020 1.00 2.31 85 GLU A O 2
ATOM 3152 N N . LEU A 1 86 ? -10.789 1.730 -11.013 1.00 4.42 86 LEU A N 2
ATOM 3153 C CA . LEU A 1 86 ? -10.837 1.060 -9.700 1.00 1.22 86 LEU A CA 2
ATOM 3154 C C . LEU A 1 86 ? -12.254 1.112 -9.080 1.00 15.41 86 LEU A C 2
ATOM 3155 O O . LEU A 1 86 ? -12.419 1.532 -7.931 1.00 34.52 86 LEU A O 2
ATOM 3171 N N . PRO A 1 87 ? -13.304 0.675 -9.815 1.00 35.00 87 PRO A N 2
ATOM 3172 C CA . PRO A 1 87 ? -14.692 0.739 -9.322 1.00 52.04 87 PRO A CA 2
ATOM 3173 C C . PRO A 1 87 ? -14.990 -0.285 -8.208 1.00 14.10 87 PRO A C 2
ATOM 3174 O O . PRO A 1 87 ? -14.177 -1.167 -7.916 1.00 14.42 87 PRO A O 2
ATOM 3185 N N . ALA A 1 88 ? -16.177 -0.170 -7.608 1.00 11.01 88 ALA A N 2
ATOM 3186 C CA . ALA A 1 88 ? -16.594 -1.050 -6.505 1.00 13.45 88 ALA A CA 2
ATOM 3187 C C . ALA A 1 88 ? -16.475 -2.541 -6.865 1.00 44.34 88 ALA A C 2
ATOM 3188 O O . ALA A 1 88 ? -16.103 -3.362 -6.029 1.00 33.34 88 ALA A O 2
ATOM 3195 N N . LYS A 1 89 ? -16.783 -2.879 -8.116 1.00 60.02 89 LYS A N 2
ATOM 3196 C CA . LYS A 1 89 ? -16.725 -4.273 -8.587 1.00 25.14 89 LYS A CA 2
ATOM 3197 C C . LYS A 1 89 ? -15.322 -4.889 -8.417 1.00 5.53 89 LYS A C 2
ATOM 3198 O O . LYS A 1 89 ? -15.185 -6.109 -8.317 1.00 42.42 89 LYS A O 2
ATOM 3217 N N . VAL A 1 90 ? -14.289 -4.045 -8.376 1.00 41.33 90 VAL A N 2
ATOM 3218 C CA . VAL A 1 90 ? -12.913 -4.505 -8.143 1.00 53.31 90 VAL A CA 2
ATOM 3219 C C . VAL A 1 90 ? -12.677 -4.804 -6.653 1.00 22.13 90 VAL A C 2
ATOM 3220 O O . VAL A 1 90 ? -12.297 -5.919 -6.281 1.00 2.31 90 VAL A O 2
ATOM 3233 N N . LYS A 1 91 ? -12.928 -3.803 -5.801 1.00 1.53 91 LYS A N 2
ATOM 3234 C CA . LYS A 1 91 ? -12.778 -3.963 -4.345 1.00 42.22 91 LYS A CA 2
ATOM 3235 C C . LYS A 1 91 ? -13.883 -4.863 -3.757 1.00 13.44 91 LYS A C 2
ATOM 3236 O O . LYS A 1 91 ? -13.880 -5.169 -2.565 1.00 5.34 91 LYS A O 2
ATOM 3255 N N . GLU A 1 92 ? -14.830 -5.266 -4.606 1.00 41.31 92 GLU A N 2
ATOM 3256 C CA . GLU A 1 92 ? -15.864 -6.242 -4.241 1.00 1.31 92 GLU A CA 2
ATOM 3257 C C . GLU A 1 92 ? -15.239 -7.599 -3.864 1.00 41.12 92 GLU A C 2
ATOM 3258 O O . GLU A 1 92 ? -15.592 -8.197 -2.847 1.00 4.34 92 GLU A O 2
ATOM 3270 N N . LYS A 1 93 ? -14.302 -8.076 -4.690 1.00 3.43 93 LYS A N 2
ATOM 3271 C CA . LYS A 1 93 ? -13.611 -9.351 -4.431 1.00 74.54 93 LYS A CA 2
ATOM 3272 C C . LYS A 1 93 ? -12.253 -9.134 -3.742 1.00 15.32 93 LYS A C 2
ATOM 3273 O O . LYS A 1 93 ? -12.013 -9.677 -2.663 1.00 52.23 93 LYS A O 2
ATOM 3292 N N . LEU A 1 94 ? -11.385 -8.326 -4.370 1.00 51.01 94 LEU A N 2
ATOM 3293 C CA . LEU A 1 94 ? -9.999 -8.128 -3.904 1.00 45.15 94 LEU A CA 2
ATOM 3294 C C . LEU A 1 94 ? -9.159 -9.410 -4.059 1.00 52.14 94 LEU A C 2
ATOM 3295 O O . LEU A 1 94 ? -9.330 -10.375 -3.316 1.00 24.24 94 LEU A O 2
ATOM 3311 N N . GLY A 1 95 ? -8.263 -9.417 -5.047 1.00 32.54 95 GLY A N 2
ATOM 3312 C CA . GLY A 1 95 ? -7.370 -10.561 -5.250 1.00 11.31 95 GLY A CA 2
ATOM 3313 C C . GLY A 1 95 ? -8.003 -11.707 -6.046 1.00 75.34 95 GLY A C 2
ATOM 3314 O O . GLY A 1 95 ? -7.370 -12.276 -6.939 1.00 61.32 95 GLY A O 2
ATOM 3318 N N . VAL A 1 96 ? -9.247 -12.054 -5.708 1.00 5.13 96 VAL A N 2
ATOM 3319 C CA . VAL A 1 96 ? -9.976 -13.147 -6.375 1.00 61.25 96 VAL A CA 2
ATOM 3320 C C . VAL A 1 96 ? -10.108 -12.914 -7.894 1.00 4.55 96 VAL A C 2
ATOM 3321 O O . VAL A 1 96 ? -10.373 -11.796 -8.346 1.00 22.33 96 VAL A O 2
ATOM 3334 N N . LYS A 1 97 ? -9.939 -13.981 -8.673 1.00 72.00 97 LYS A N 2
ATOM 3335 C CA . LYS A 1 97 ? -9.987 -13.901 -10.139 1.00 33.02 97 LYS A CA 2
ATOM 3336 C C . LYS A 1 97 ? -11.076 -14.814 -10.728 1.00 2.32 97 LYS A C 2
ATOM 3337 O O . LYS A 1 97 ? -10.913 -16.034 -10.785 1.00 23.42 97 LYS A O 2
ATOM 3356 N N . LEU A 1 98 ? -12.177 -14.214 -11.168 1.00 54.25 98 LEU A N 2
ATOM 3357 C CA . LEU A 1 98 ? -13.252 -14.952 -11.837 1.00 31.44 98 LEU A CA 2
ATOM 3358 C C . LEU A 1 98 ? -13.718 -14.199 -13.092 1.00 54.22 98 LEU A C 2
ATOM 3359 O O . LEU A 1 98 ? -14.376 -13.161 -13.009 1.00 61.31 98 LEU A O 2
ATOM 3375 N N . GLU A 1 99 ? -13.337 -14.711 -14.256 1.00 74.34 99 GLU A N 2
ATOM 3376 C CA . GLU A 1 99 ? -13.650 -14.063 -15.533 1.00 22.32 99 GLU A CA 2
ATOM 3377 C C . GLU A 1 99 ? -15.095 -14.355 -15.972 1.00 25.04 99 GLU A C 2
ATOM 3378 O O . GLU A 1 99 ? -15.861 -13.438 -16.276 1.00 35.53 99 GLU A O 2
ATOM 3390 N N . HIS A 1 100 ? -15.463 -15.638 -16.019 1.00 52.41 100 HIS A N 2
ATOM 3391 C CA . HIS A 1 100 ? -16.836 -16.042 -16.358 1.00 74.23 100 HIS A CA 2
ATOM 3392 C C . HIS A 1 100 ? -17.299 -17.223 -15.483 1.00 10.54 100 HIS A C 2
ATOM 3393 O O . HIS A 1 100 ? -16.486 -18.038 -15.041 1.00 32.32 100 HIS A O 2
ATOM 3408 N N . HIS A 1 101 ? -18.608 -17.312 -15.240 1.00 1.45 101 HIS A N 2
ATOM 3409 C CA . HIS A 1 101 ? -19.175 -18.367 -14.386 1.00 40.12 101 HIS A CA 2
ATOM 3410 C C . HIS A 1 101 ? -19.387 -19.689 -15.147 1.00 60.14 101 HIS A C 2
ATOM 3411 O O . HIS A 1 101 ? -19.936 -19.709 -16.253 1.00 70.34 101 HIS A O 2
ATOM 3426 N N . HIS A 1 102 ? -18.942 -20.786 -14.540 1.00 2.13 102 HIS A N 2
ATOM 3427 C CA . HIS A 1 102 ? -19.229 -22.138 -15.034 1.00 35.33 102 HIS A CA 2
ATOM 3428 C C . HIS A 1 102 ? -19.600 -23.060 -13.865 1.00 73.51 102 HIS A C 2
ATOM 3429 O O . HIS A 1 102 ? -18.729 -23.567 -13.158 1.00 74.20 102 HIS A O 2
ATOM 3444 N N . HIS A 1 103 ? -20.897 -23.259 -13.657 1.00 52.43 103 HIS A N 2
ATOM 3445 C CA . HIS A 1 103 ? -21.385 -24.047 -12.523 1.00 44.04 103 HIS A CA 2
ATOM 3446 C C . HIS A 1 103 ? -20.960 -25.523 -12.628 1.00 51.13 103 HIS A C 2
ATOM 3447 O O . HIS A 1 103 ? -20.740 -26.185 -11.615 1.00 51.22 103 HIS A O 2
ATOM 3462 N N . HIS A 1 104 ? -20.859 -26.032 -13.859 1.00 21.13 104 HIS A N 2
ATOM 3463 C CA . HIS A 1 104 ? -20.374 -27.401 -14.096 1.00 41.33 104 HIS A CA 2
ATOM 3464 C C . HIS A 1 104 ? -20.234 -27.703 -15.596 1.00 72.12 104 HIS A C 2
ATOM 3465 O O . HIS A 1 104 ? -20.762 -26.981 -16.442 1.00 62.45 104 HIS A O 2
ATOM 3480 N N . HIS A 1 105 ? -19.508 -28.770 -15.912 1.00 63.35 105 HIS A N 2
ATOM 3481 C CA . HIS A 1 105 ? -19.475 -29.327 -17.272 1.00 5.52 105 HIS A CA 2
ATOM 3482 C C . HIS A 1 105 ? -20.358 -30.590 -17.348 1.00 71.25 105 HIS A C 2
ATOM 3483 O O . HIS A 1 105 ? -21.562 -30.461 -17.642 1.00 38.09 105 HIS A O 2
ATOM 3499 N N . MET A 1 1 ? 10.699 -12.634 -3.167 1.00 14.21 1 MET A N 3
ATOM 3500 C CA . MET A 1 1 ? 11.249 -11.979 -4.387 1.00 62.42 1 MET A CA 3
ATOM 3501 C C . MET A 1 1 ? 11.063 -12.872 -5.624 1.00 4.52 1 MET A C 3
ATOM 3502 O O . MET A 1 1 ? 11.922 -13.698 -5.938 1.00 72.14 1 MET A O 3
ATOM 3518 N N . ASP A 1 2 ? 9.933 -12.725 -6.312 1.00 32.52 2 ASP A N 3
ATOM 3519 C CA . ASP A 1 2 ? 9.674 -13.505 -7.523 1.00 2.21 2 ASP A CA 3
ATOM 3520 C C . ASP A 1 2 ? 10.451 -12.929 -8.717 1.00 40.04 2 ASP A C 3
ATOM 3521 O O . ASP A 1 2 ? 10.004 -11.991 -9.376 1.00 22.33 2 ASP A O 3
ATOM 3530 N N . LEU A 1 3 ? 11.639 -13.472 -8.960 1.00 2.42 3 LEU A N 3
ATOM 3531 C CA . LEU A 1 3 ? 12.460 -13.063 -10.107 1.00 63.12 3 LEU A CA 3
ATOM 3532 C C . LEU A 1 3 ? 12.199 -13.954 -11.333 1.00 31.42 3 LEU A C 3
ATOM 3533 O O . LEU A 1 3 ? 12.796 -13.762 -12.396 1.00 41.44 3 LEU A O 3
ATOM 3549 N N . ASN A 1 4 ? 11.294 -14.917 -11.181 1.00 21.40 4 ASN A N 3
ATOM 3550 C CA . ASN A 1 4 ? 10.995 -15.884 -12.243 1.00 3.42 4 ASN A CA 3
ATOM 3551 C C . ASN A 1 4 ? 9.957 -15.337 -13.236 1.00 23.51 4 ASN A C 3
ATOM 3552 O O . ASN A 1 4 ? 10.093 -15.502 -14.447 1.00 1.11 4 ASN A O 3
ATOM 3563 N N . ARG A 1 5 ? 8.920 -14.690 -12.713 1.00 3.04 5 ARG A N 3
ATOM 3564 C CA . ARG A 1 5 ? 7.834 -14.151 -13.541 1.00 13.12 5 ARG A CA 3
ATOM 3565 C C . ARG A 1 5 ? 7.878 -12.616 -13.598 1.00 24.20 5 ARG A C 3
ATOM 3566 O O . ARG A 1 5 ? 7.954 -12.028 -14.680 1.00 42.25 5 ARG A O 3
ATOM 3587 N N . MET A 1 6 ? 7.820 -11.979 -12.425 1.00 54.35 6 MET A N 3
ATOM 3588 C CA . MET A 1 6 ? 7.807 -10.510 -12.321 1.00 64.20 6 MET A CA 3
ATOM 3589 C C . MET A 1 6 ? 6.614 -9.875 -13.068 1.00 62.14 6 MET A C 3
ATOM 3590 O O . MET A 1 6 ? 5.684 -10.566 -13.498 1.00 31.33 6 MET A O 3
ATOM 3604 N N . GLY A 1 7 ? 6.650 -8.548 -13.206 1.00 2.43 7 GLY A N 3
ATOM 3605 C CA . GLY A 1 7 ? 5.578 -7.825 -13.890 1.00 61.40 7 GLY A CA 3
ATOM 3606 C C . GLY A 1 7 ? 5.221 -6.492 -13.228 1.00 71.23 7 GLY A C 3
ATOM 3607 O O . GLY A 1 7 ? 4.124 -5.973 -13.435 1.00 35.02 7 GLY A O 3
ATOM 3611 N N . LYS A 1 8 ? 6.160 -5.934 -12.443 1.00 22.40 8 LYS A N 3
ATOM 3612 C CA . LYS A 1 8 ? 5.957 -4.653 -11.733 1.00 45.23 8 LYS A CA 3
ATOM 3613 C C . LYS A 1 8 ? 4.856 -4.739 -10.654 1.00 3.10 8 LYS A C 3
ATOM 3614 O O . LYS A 1 8 ? 3.894 -5.500 -10.774 1.00 43.55 8 LYS A O 3
ATOM 3633 N N . ASP A 1 9 ? 5.012 -3.956 -9.585 1.00 32.03 9 ASP A N 3
ATOM 3634 C CA . ASP A 1 9 ? 3.979 -3.843 -8.553 1.00 5.55 9 ASP A CA 3
ATOM 3635 C C . ASP A 1 9 ? 3.294 -2.476 -8.615 1.00 45.54 9 ASP A C 3
ATOM 3636 O O . ASP A 1 9 ? 3.952 -1.435 -8.708 1.00 74.04 9 ASP A O 3
ATOM 3645 N N . GLU A 1 10 ? 1.970 -2.493 -8.550 1.00 3.04 10 GLU A N 3
ATOM 3646 C CA . GLU A 1 10 ? 1.159 -1.292 -8.706 1.00 75.12 10 GLU A CA 3
ATOM 3647 C C . GLU A 1 10 ? 0.203 -1.111 -7.515 1.00 14.15 10 GLU A C 3
ATOM 3648 O O . GLU A 1 10 ? -0.826 -1.778 -7.407 1.00 62.45 10 GLU A O 3
ATOM 3660 N N . TYR A 1 11 ? 0.554 -0.210 -6.606 1.00 73.23 11 TYR A N 3
ATOM 3661 C CA . TYR A 1 11 ? -0.277 0.043 -5.429 1.00 60.34 11 TYR A CA 3
ATOM 3662 C C . TYR A 1 11 ? -1.259 1.187 -5.700 1.00 44.23 11 TYR A C 3
ATOM 3663 O O . TYR A 1 11 ? -0.875 2.356 -5.725 1.00 0.45 11 TYR A O 3
ATOM 3681 N N . TYR A 1 12 ? -2.524 0.839 -5.921 1.00 12.40 12 TYR A N 3
ATOM 3682 C CA . TYR A 1 12 ? -3.575 1.831 -6.151 1.00 65.23 12 TYR A CA 3
ATOM 3683 C C . TYR A 1 12 ? -4.180 2.307 -4.828 1.00 3.52 12 TYR A C 3
ATOM 3684 O O . TYR A 1 12 ? -4.995 1.616 -4.216 1.00 71.24 12 TYR A O 3
ATOM 3702 N N . VAL A 1 13 ? -3.764 3.489 -4.388 1.00 24.53 13 VAL A N 3
ATOM 3703 C CA . VAL A 1 13 ? -4.207 4.042 -3.105 1.00 74.32 13 VAL A CA 3
ATOM 3704 C C . VAL A 1 13 ? -4.849 5.425 -3.269 1.00 30.23 13 VAL A C 3
ATOM 3705 O O . VAL A 1 13 ? -4.842 6.000 -4.353 1.00 10.10 13 VAL A O 3
ATOM 3718 N N . GLN A 1 14 ? -5.396 5.954 -2.180 1.00 71.24 14 GLN A N 3
ATOM 3719 C CA . GLN A 1 14 ? -5.960 7.308 -2.176 1.00 71.02 14 GLN A CA 3
ATOM 3720 C C . GLN A 1 14 ? -5.276 8.178 -1.112 1.00 71.21 14 GLN A C 3
ATOM 3721 O O . GLN A 1 14 ? -4.519 7.679 -0.276 1.00 64.25 14 GLN A O 3
ATOM 3735 N N . ILE A 1 15 ? -5.550 9.475 -1.142 1.00 53.32 15 ILE A N 3
ATOM 3736 C CA . ILE A 1 15 ? -4.921 10.419 -0.214 1.00 13.22 15 ILE A CA 3
ATOM 3737 C C . ILE A 1 15 ? -5.435 10.242 1.227 1.00 72.44 15 ILE A C 3
ATOM 3738 O O . ILE A 1 15 ? -6.443 10.834 1.622 1.00 72.11 15 ILE A O 3
ATOM 3754 N N . THR A 1 16 ? -4.750 9.398 1.998 1.00 12.22 16 THR A N 3
ATOM 3755 C CA . THR A 1 16 ? -5.086 9.183 3.412 1.00 25.22 16 THR A CA 3
ATOM 3756 C C . THR A 1 16 ? -4.514 10.307 4.288 1.00 43.22 16 THR A C 3
ATOM 3757 O O . THR A 1 16 ? -5.263 11.101 4.864 1.00 32.42 16 THR A O 3
ATOM 3768 N N . VAL A 1 17 ? -3.184 10.368 4.387 1.00 34.42 17 VAL A N 3
ATOM 3769 C CA . VAL A 1 17 ? -2.502 11.444 5.115 1.00 70.01 17 VAL A CA 3
ATOM 3770 C C . VAL A 1 17 ? -2.052 12.567 4.161 1.00 74.22 17 VAL A C 3
ATOM 3771 O O . VAL A 1 17 ? -1.279 12.341 3.230 1.00 51.31 17 VAL A O 3
ATOM 3784 N N . ASP A 1 18 ? -2.555 13.778 4.386 1.00 10.23 18 ASP A N 3
ATOM 3785 C CA . ASP A 1 18 ? -2.198 14.933 3.553 1.00 1.50 18 ASP A CA 3
ATOM 3786 C C . ASP A 1 18 ? -1.779 16.144 4.402 1.00 63.14 18 ASP A C 3
ATOM 3787 O O . ASP A 1 18 ? -2.085 16.223 5.594 1.00 11.03 18 ASP A O 3
ATOM 3796 N N . GLY A 1 19 ? -1.071 17.082 3.774 1.00 4.43 19 GLY A N 3
ATOM 3797 C CA . GLY A 1 19 ? -0.651 18.301 4.456 1.00 22.23 19 GLY A CA 3
ATOM 3798 C C . GLY A 1 19 ? 0.459 18.101 5.493 1.00 14.34 19 GLY A C 3
ATOM 3799 O O . GLY A 1 19 ? 0.776 19.025 6.242 1.00 44.15 19 GLY A O 3
ATOM 3803 N N . LYS A 1 20 ? 1.045 16.904 5.551 1.00 14.51 20 LYS A N 3
ATOM 3804 C CA . LYS A 1 20 ? 2.153 16.645 6.478 1.00 63.44 20 LYS A CA 3
ATOM 3805 C C . LYS A 1 20 ? 3.417 17.396 6.027 1.00 43.43 20 LYS A C 3
ATOM 3806 O O . LYS A 1 20 ? 4.206 16.897 5.223 1.00 51.20 20 LYS A O 3
ATOM 3825 N N . GLU A 1 21 ? 3.581 18.613 6.532 1.00 34.12 21 GLU A N 3
ATOM 3826 C CA . GLU A 1 21 ? 4.685 19.486 6.133 1.00 13.42 21 GLU A CA 3
ATOM 3827 C C . GLU A 1 21 ? 5.994 19.100 6.843 1.00 34.02 21 GLU A C 3
ATOM 3828 O O . GLU A 1 21 ? 6.234 19.500 7.986 1.00 55.32 21 GLU A O 3
ATOM 3840 N N . VAL A 1 22 ? 6.832 18.311 6.170 1.00 20.21 22 VAL A N 3
ATOM 3841 C CA . VAL A 1 22 ? 8.139 17.936 6.716 1.00 73.23 22 VAL A CA 3
ATOM 3842 C C . VAL A 1 22 ? 9.127 19.112 6.625 1.00 32.32 22 VAL A C 3
ATOM 3843 O O . VAL A 1 22 ? 9.961 19.203 5.721 1.00 72.12 22 VAL A O 3
ATOM 3856 N N . HIS A 1 23 ? 8.981 20.037 7.563 1.00 2.44 23 HIS A N 3
ATOM 3857 C CA . HIS A 1 23 ? 9.814 21.246 7.629 1.00 61.13 23 HIS A CA 3
ATOM 3858 C C . HIS A 1 23 ? 11.042 21.027 8.534 1.00 70.52 23 HIS A C 3
ATOM 3859 O O . HIS A 1 23 ? 11.791 21.958 8.827 1.00 34.32 23 HIS A O 3
ATOM 3874 N N . SER A 1 24 ? 11.263 19.779 8.935 1.00 23.03 24 SER A N 3
ATOM 3875 C CA . SER A 1 24 ? 12.325 19.434 9.888 1.00 41.41 24 SER A CA 3
ATOM 3876 C C . SER A 1 24 ? 13.639 19.045 9.186 1.00 33.44 24 SER A C 3
ATOM 3877 O O . SER A 1 24 ? 14.062 17.885 9.228 1.00 15.41 24 SER A O 3
ATOM 3885 N N . LYS A 1 25 ? 14.264 20.017 8.526 1.00 64.20 25 LYS A N 3
ATOM 3886 C CA . LYS A 1 25 ? 15.594 19.829 7.910 1.00 60.12 25 LYS A CA 3
ATOM 3887 C C . LYS A 1 25 ? 16.185 21.174 7.431 1.00 52.01 25 LYS A C 3
ATOM 3888 O O . LYS A 1 25 ? 17.175 21.209 6.699 1.00 31.13 25 LYS A O 3
ATOM 3907 N N . ALA A 1 26 ? 15.600 22.278 7.885 1.00 1.14 26 ALA A N 3
ATOM 3908 C CA . ALA A 1 26 ? 15.959 23.613 7.396 1.00 20.34 26 ALA A CA 3
ATOM 3909 C C . ALA A 1 26 ? 17.406 23.997 7.736 1.00 23.41 26 ALA A C 3
ATOM 3910 O O . ALA A 1 26 ? 18.216 24.236 6.839 1.00 24.11 26 ALA A O 3
ATOM 3917 N N . ASP A 1 27 ? 17.711 24.077 9.035 1.00 0.22 27 ASP A N 3
ATOM 3918 C CA . ASP A 1 27 ? 19.070 24.379 9.510 1.00 14.22 27 ASP A CA 3
ATOM 3919 C C . ASP A 1 27 ? 19.558 25.770 9.037 1.00 3.44 27 ASP A C 3
ATOM 3920 O O . ASP A 1 27 ? 20.058 25.922 7.922 1.00 41.20 27 ASP A O 3
ATOM 3929 N N . ASN A 1 28 ? 19.377 26.780 9.894 1.00 22.24 28 ASN A N 3
ATOM 3930 C CA . ASN A 1 28 ? 19.868 28.149 9.638 1.00 5.44 28 ASN A CA 3
ATOM 3931 C C . ASN A 1 28 ? 19.308 28.749 8.330 1.00 64.03 28 ASN A C 3
ATOM 3932 O O . ASN A 1 28 ? 19.949 29.596 7.698 1.00 63.31 28 ASN A O 3
ATOM 3943 N N . GLY A 1 29 ? 18.098 28.340 7.946 1.00 74.14 29 GLY A N 3
ATOM 3944 C CA . GLY A 1 29 ? 17.512 28.818 6.694 1.00 30.53 29 GLY A CA 3
ATOM 3945 C C . GLY A 1 29 ? 16.158 28.186 6.379 1.00 42.25 29 GLY A C 3
ATOM 3946 O O . GLY A 1 29 ? 15.993 27.521 5.349 1.00 12.24 29 GLY A O 3
ATOM 3950 N N . GLN A 1 30 ? 15.181 28.392 7.261 1.00 73.11 30 GLN A N 3
ATOM 3951 C CA . GLN A 1 30 ? 13.861 27.768 7.112 1.00 4.53 30 GLN A CA 3
ATOM 3952 C C . GLN A 1 30 ? 12.888 28.623 6.281 1.00 61.21 30 GLN A C 3
ATOM 3953 O O . GLN A 1 30 ? 12.112 29.416 6.817 1.00 44.40 30 GLN A O 3
ATOM 3967 N N . LYS A 1 31 ? 12.933 28.449 4.962 1.00 13.45 31 LYS A N 3
ATOM 3968 C CA . LYS A 1 31 ? 12.023 29.155 4.050 1.00 45.24 31 LYS A CA 3
ATOM 3969 C C . LYS A 1 31 ? 11.417 28.202 3.007 1.00 13.04 31 LYS A C 3
ATOM 3970 O O . LYS A 1 31 ? 10.966 28.631 1.945 1.00 52.54 31 LYS A O 3
ATOM 3989 N N . TYR A 1 32 ? 11.392 26.907 3.320 1.00 31.31 32 TYR A N 3
ATOM 3990 C CA . TYR A 1 32 ? 10.828 25.908 2.406 1.00 55.54 32 TYR A CA 3
ATOM 3991 C C . TYR A 1 32 ? 10.070 24.808 3.166 1.00 14.22 32 TYR A C 3
ATOM 3992 O O . TYR A 1 32 ? 10.282 24.596 4.366 1.00 21.14 32 TYR A O 3
ATOM 4010 N N . LYS A 1 33 ? 9.165 24.130 2.459 1.00 44.24 33 LYS A N 3
ATOM 4011 C CA . LYS A 1 33 ? 8.404 23.005 3.018 1.00 32.54 33 LYS A CA 3
ATOM 4012 C C . LYS A 1 33 ? 8.229 21.873 1.992 1.00 3.23 33 LYS A C 3
ATOM 4013 O O . LYS A 1 33 ? 8.221 22.107 0.782 1.00 74.22 33 LYS A O 3
ATOM 4032 N N . ASP A 1 34 ? 8.084 20.650 2.495 1.00 14.03 34 ASP A N 3
ATOM 4033 C CA . ASP A 1 34 ? 7.761 19.483 1.667 1.00 22.42 34 ASP A CA 3
ATOM 4034 C C . ASP A 1 34 ? 6.599 18.696 2.293 1.00 33.23 34 ASP A C 3
ATOM 4035 O O . ASP A 1 34 ? 6.423 18.708 3.510 1.00 62.11 34 ASP A O 3
ATOM 4044 N N . TYR A 1 35 ? 5.808 18.018 1.467 1.00 50.52 35 TYR A N 3
ATOM 4045 C CA . TYR A 1 35 ? 4.664 17.242 1.967 1.00 60.50 35 TYR A CA 3
ATOM 4046 C C . TYR A 1 35 ? 4.964 15.736 1.962 1.00 45.14 35 TYR A C 3
ATOM 4047 O O . TYR A 1 35 ? 5.412 15.192 0.959 1.00 32.54 35 TYR A O 3
ATOM 4065 N N . GLU A 1 36 ? 4.721 15.064 3.086 1.00 14.40 36 GLU A N 3
ATOM 4066 C CA . GLU A 1 36 ? 4.960 13.617 3.181 1.00 31.24 36 GLU A CA 3
ATOM 4067 C C . GLU A 1 36 ? 3.655 12.825 3.035 1.00 52.25 36 GLU A C 3
ATOM 4068 O O . GLU A 1 36 ? 2.678 13.079 3.743 1.00 74.31 36 GLU A O 3
ATOM 4080 N N . TYR A 1 37 ? 3.648 11.862 2.121 1.00 15.11 37 TYR A N 3
ATOM 4081 C CA . TYR A 1 37 ? 2.496 10.978 1.934 1.00 44.35 37 TYR A CA 3
ATOM 4082 C C . TYR A 1 37 ? 2.863 9.517 2.221 1.00 4.03 37 TYR A C 3
ATOM 4083 O O . TYR A 1 37 ? 3.394 8.815 1.360 1.00 51.01 37 TYR A O 3
ATOM 4101 N N . LYS A 1 38 ? 2.616 9.078 3.456 1.00 52.14 38 LYS A N 3
ATOM 4102 C CA . LYS A 1 38 ? 2.784 7.669 3.827 1.00 43.13 38 LYS A CA 3
ATOM 4103 C C . LYS A 1 38 ? 1.440 6.935 3.706 1.00 5.30 38 LYS A C 3
ATOM 4104 O O . LYS A 1 38 ? 0.626 6.935 4.632 1.00 74.14 38 LYS A O 3
ATOM 4123 N N . LEU A 1 39 ? 1.206 6.333 2.542 1.00 42.34 39 LEU A N 3
ATOM 4124 C CA . LEU A 1 39 ? -0.093 5.724 2.221 1.00 73.34 39 LEU A CA 3
ATOM 4125 C C . LEU A 1 39 ? -0.037 4.190 2.310 1.00 71.25 39 LEU A C 3
ATOM 4126 O O . LEU A 1 39 ? 0.986 3.578 2.007 1.00 72.23 39 LEU A O 3
ATOM 4142 N N . THR A 1 40 ? -1.144 3.574 2.718 1.00 73.14 40 THR A N 3
ATOM 4143 C CA . THR A 1 40 ? -1.217 2.111 2.850 1.00 51.44 40 THR A CA 3
ATOM 4144 C C . THR A 1 40 ? -1.511 1.436 1.504 1.00 41.33 40 THR A C 3
ATOM 4145 O O . THR A 1 40 ? -2.657 1.392 1.053 1.00 74.04 40 THR A O 3
ATOM 4156 N N . GLY A 1 41 ? -0.465 0.922 0.863 1.00 54.24 41 GLY A N 3
ATOM 4157 C CA . GLY A 1 41 ? -0.614 0.235 -0.415 1.00 52.41 41 GLY A CA 3
ATOM 4158 C C . GLY A 1 41 ? -0.901 -1.255 -0.263 1.00 35.23 41 GLY A C 3
ATOM 4159 O O . GLY A 1 41 ? -0.202 -1.956 0.471 1.00 51.14 41 GLY A O 3
ATOM 4163 N N . PHE A 1 42 ? -1.925 -1.741 -0.960 1.00 31.21 42 PHE A N 3
ATOM 4164 C CA . PHE A 1 42 ? -2.302 -3.157 -0.902 1.00 61.10 42 PHE A CA 3
ATOM 4165 C C . PHE A 1 42 ? -1.574 -3.975 -1.982 1.00 64.12 42 PHE A C 3
ATOM 4166 O O . PHE A 1 42 ? -1.739 -3.744 -3.179 1.00 0.44 42 PHE A O 3
ATOM 4183 N N . ASP A 1 43 ? -0.757 -4.924 -1.533 1.00 3.11 43 ASP A N 3
ATOM 4184 C CA . ASP A 1 43 ? 0.071 -5.748 -2.414 1.00 35.11 43 ASP A CA 3
ATOM 4185 C C . ASP A 1 43 ? -0.761 -6.824 -3.143 1.00 41.33 43 ASP A C 3
ATOM 4186 O O . ASP A 1 43 ? -1.893 -7.120 -2.753 1.00 20.05 43 ASP A O 3
ATOM 4195 N N . LYS A 1 44 ? -0.181 -7.418 -4.189 1.00 61.51 44 LYS A N 3
ATOM 4196 C CA . LYS A 1 44 ? -0.849 -8.471 -4.968 1.00 11.04 44 LYS A CA 3
ATOM 4197 C C . LYS A 1 44 ? -1.299 -9.649 -4.085 1.00 52.21 44 LYS A C 3
ATOM 4198 O O . LYS A 1 44 ? -2.332 -10.266 -4.345 1.00 70.22 44 LYS A O 3
ATOM 4217 N N . ASP A 1 45 ? -0.519 -9.959 -3.046 1.00 25.33 45 ASP A N 3
ATOM 4218 C CA . ASP A 1 45 ? -0.855 -11.053 -2.119 1.00 40.11 45 ASP A CA 3
ATOM 4219 C C . ASP A 1 45 ? -1.966 -10.654 -1.124 1.00 52.05 45 ASP A C 3
ATOM 4220 O O . ASP A 1 45 ? -2.357 -11.449 -0.262 1.00 1.04 45 ASP A O 3
ATOM 4229 N N . GLY A 1 46 ? -2.468 -9.427 -1.245 1.00 54.44 46 GLY A N 3
ATOM 4230 C CA . GLY A 1 46 ? -3.480 -8.924 -0.319 1.00 21.02 46 GLY A CA 3
ATOM 4231 C C . GLY A 1 46 ? -2.876 -8.278 0.923 1.00 2.44 46 GLY A C 3
ATOM 4232 O O . GLY A 1 46 ? -3.597 -7.882 1.844 1.00 44.25 46 GLY A O 3
ATOM 4236 N N . LYS A 1 47 ? -1.548 -8.162 0.949 1.00 70.11 47 LYS A N 3
ATOM 4237 C CA . LYS A 1 47 ? -0.837 -7.586 2.097 1.00 14.40 47 LYS A CA 3
ATOM 4238 C C . LYS A 1 47 ? -0.994 -6.059 2.154 1.00 31.53 47 LYS A C 3
ATOM 4239 O O . LYS A 1 47 ? -1.253 -5.415 1.140 1.00 15.35 47 LYS A O 3
ATOM 4258 N N . GLU A 1 48 ? -0.825 -5.484 3.339 1.00 60.10 48 GLU A N 3
ATOM 4259 C CA . GLU A 1 48 ? -0.914 -4.029 3.509 1.00 44.23 48 GLU A CA 3
ATOM 4260 C C . GLU A 1 48 ? 0.465 -3.424 3.836 1.00 24.20 48 GLU A C 3
ATOM 4261 O O . GLU A 1 48 ? 0.963 -3.523 4.959 1.00 22.23 48 GLU A O 3
ATOM 4273 N N . LYS A 1 49 ? 1.086 -2.818 2.827 1.00 21.11 49 LYS A N 3
ATOM 4274 C CA . LYS A 1 49 ? 2.412 -2.205 2.971 1.00 43.45 49 LYS A CA 3
ATOM 4275 C C . LYS A 1 49 ? 2.308 -0.673 2.999 1.00 34.42 49 LYS A C 3
ATOM 4276 O O . LYS A 1 49 ? 1.467 -0.090 2.322 1.00 64.42 49 LYS A O 3
ATOM 4295 N N . GLU A 1 50 ? 3.164 -0.022 3.778 1.00 63.31 50 GLU A N 3
ATOM 4296 C CA . GLU A 1 50 ? 3.158 1.443 3.866 1.00 33.21 50 GLU A CA 3
ATOM 4297 C C . GLU A 1 50 ? 4.173 2.078 2.891 1.00 22.14 50 GLU A C 3
ATOM 4298 O O . GLU A 1 50 ? 5.382 1.864 2.992 1.00 61.03 50 GLU A O 3
ATOM 4310 N N . LEU A 1 51 ? 3.665 2.838 1.926 1.00 73.14 51 LEU A N 3
ATOM 4311 C CA . LEU A 1 51 ? 4.509 3.535 0.953 1.00 62.41 51 LEU A CA 3
ATOM 4312 C C . LEU A 1 51 ? 4.642 5.020 1.317 1.00 72.24 51 LEU A C 3
ATOM 4313 O O . LEU A 1 51 ? 3.703 5.798 1.146 1.00 21.24 51 LEU A O 3
ATOM 4329 N N . GLU A 1 52 ? 5.806 5.402 1.837 1.00 53.31 52 GLU A N 3
ATOM 4330 C CA . GLU A 1 52 ? 6.069 6.795 2.213 1.00 24.13 52 GLU A CA 3
ATOM 4331 C C . GLU A 1 52 ? 6.860 7.534 1.122 1.00 15.11 52 GLU A C 3
ATOM 4332 O O . GLU A 1 52 ? 7.994 7.174 0.803 1.00 30.55 52 GLU A O 3
ATOM 4344 N N . PHE A 1 53 ? 6.253 8.567 0.547 1.00 24.40 53 PHE A N 3
ATOM 4345 C CA . PHE A 1 53 ? 6.929 9.394 -0.458 1.00 11.02 53 PHE A CA 3
ATOM 4346 C C . PHE A 1 53 ? 6.593 10.880 -0.276 1.00 21.53 53 PHE A C 3
ATOM 4347 O O . PHE A 1 53 ? 5.457 11.240 0.033 1.00 24.23 53 PHE A O 3
ATOM 4364 N N . THR A 1 54 ? 7.593 11.738 -0.448 1.00 75.23 54 THR A N 3
ATOM 4365 C CA . THR A 1 54 ? 7.398 13.188 -0.343 1.00 71.33 54 THR A CA 3
ATOM 4366 C C . THR A 1 54 ? 7.014 13.803 -1.698 1.00 31.14 54 THR A C 3
ATOM 4367 O O . THR A 1 54 ? 7.497 13.380 -2.752 1.00 22.31 54 THR A O 3
ATOM 4378 N N . ALA A 1 55 ? 6.145 14.810 -1.658 1.00 34.22 55 ALA A N 3
ATOM 4379 C CA . ALA A 1 55 ? 5.631 15.450 -2.872 1.00 61.05 55 ALA A CA 3
ATOM 4380 C C . ALA A 1 55 ? 5.823 16.973 -2.846 1.00 34.34 55 ALA A C 3
ATOM 4381 O O . ALA A 1 55 ? 6.105 17.570 -1.801 1.00 3.34 55 ALA A O 3
ATOM 4388 N N . GLN A 1 56 ? 5.664 17.591 -4.015 1.00 54.54 56 GLN A N 3
ATOM 4389 C CA . GLN A 1 56 ? 5.832 19.043 -4.177 1.00 63.21 56 GLN A CA 3
ATOM 4390 C C . GLN A 1 56 ? 4.565 19.831 -3.799 1.00 13.23 56 GLN A C 3
ATOM 4391 O O . GLN A 1 56 ? 4.645 21.003 -3.429 1.00 11.32 56 GLN A O 3
ATOM 4405 N N . LYS A 1 57 ? 3.404 19.186 -3.894 1.00 62.44 57 LYS A N 3
ATOM 4406 C CA . LYS A 1 57 ? 2.112 19.863 -3.692 1.00 44.45 57 LYS A CA 3
ATOM 4407 C C . LYS A 1 57 ? 1.140 19.009 -2.866 1.00 35.43 57 LYS A C 3
ATOM 4408 O O . LYS A 1 57 ? 1.395 17.834 -2.599 1.00 23.15 57 LYS A O 3
ATOM 4427 N N . ASN A 1 58 ? 0.021 19.618 -2.475 1.00 21.43 58 ASN A N 3
ATOM 4428 C CA . ASN A 1 58 ? -1.089 18.883 -1.868 1.00 30.01 58 ASN A CA 3
ATOM 4429 C C . ASN A 1 58 ? -1.799 18.045 -2.940 1.00 43.44 58 ASN A C 3
ATOM 4430 O O . ASN A 1 58 ? -2.547 18.583 -3.763 1.00 64.31 58 ASN A O 3
ATOM 4441 N N . LEU A 1 59 ? -1.544 16.742 -2.945 1.00 24.45 59 LEU A N 3
ATOM 4442 C CA . LEU A 1 59 ? -2.103 15.850 -3.967 1.00 33.32 59 LEU A CA 3
ATOM 4443 C C . LEU A 1 59 ? -3.640 15.805 -3.896 1.00 31.21 59 LEU A C 3
ATOM 4444 O O . LEU A 1 59 ? -4.227 15.963 -2.824 1.00 43.13 59 LEU A O 3
ATOM 4460 N N . ARG A 1 60 ? -4.279 15.591 -5.045 1.00 65.54 60 ARG A N 3
ATOM 4461 C CA . ARG A 1 60 ? -5.745 15.609 -5.142 1.00 42.02 60 ARG A CA 3
ATOM 4462 C C . ARG A 1 60 ? -6.412 14.598 -4.192 1.00 23.24 60 ARG A C 3
ATOM 4463 O O . ARG A 1 60 ? -6.332 13.386 -4.394 1.00 75.51 60 ARG A O 3
ATOM 4484 N N . LYS A 1 61 ? -7.073 15.109 -3.156 1.00 75.10 61 LYS A N 3
ATOM 4485 C CA . LYS A 1 61 ? -7.830 14.266 -2.223 1.00 10.12 61 LYS A CA 3
ATOM 4486 C C . LYS A 1 61 ? -8.961 13.517 -2.957 1.00 11.40 61 LYS A C 3
ATOM 4487 O O . LYS A 1 61 ? -9.653 14.099 -3.798 1.00 72.51 61 LYS A O 3
ATOM 4506 N N . GLU A 1 62 ? -9.138 12.232 -2.624 1.00 1.34 62 GLU A N 3
ATOM 4507 C CA . GLU A 1 62 ? -10.084 11.330 -3.322 1.00 4.22 62 GLU A CA 3
ATOM 4508 C C . GLU A 1 62 ? -9.585 10.903 -4.715 1.00 40.14 62 GLU A C 3
ATOM 4509 O O . GLU A 1 62 ? -10.334 10.307 -5.490 1.00 63.34 62 GLU A O 3
ATOM 4521 N N . ALA A 1 63 ? -8.321 11.194 -5.027 1.00 1.45 63 ALA A N 3
ATOM 4522 C CA . ALA A 1 63 ? -7.702 10.704 -6.266 1.00 2.52 63 ALA A CA 3
ATOM 4523 C C . ALA A 1 63 ? -6.927 9.403 -6.013 1.00 31.34 63 ALA A C 3
ATOM 4524 O O . ALA A 1 63 ? -6.494 9.134 -4.890 1.00 54.31 63 ALA A O 3
ATOM 4531 N N . PHE A 1 64 ? -6.750 8.604 -7.062 1.00 12.02 64 PHE A N 3
ATOM 4532 C CA . PHE A 1 64 ? -6.068 7.310 -6.950 1.00 30.34 64 PHE A CA 3
ATOM 4533 C C . PHE A 1 64 ? -4.616 7.392 -7.447 1.00 2.32 64 PHE A C 3
ATOM 4534 O O . PHE A 1 64 ? -4.358 7.672 -8.619 1.00 5.24 64 PHE A O 3
ATOM 4551 N N . LEU A 1 65 ? -3.674 7.145 -6.548 1.00 30.32 65 LEU A N 3
ATOM 4552 C CA . LEU A 1 65 ? -2.251 7.173 -6.886 1.00 62.32 65 LEU A CA 3
ATOM 4553 C C . LEU A 1 65 ? -1.731 5.779 -7.274 1.00 62.43 65 LEU A C 3
ATOM 4554 O O . LEU A 1 65 ? -1.793 4.840 -6.481 1.00 51.21 65 LEU A O 3
ATOM 4570 N N . ARG A 1 66 ? -1.232 5.654 -8.504 1.00 52.42 66 ARG A N 3
ATOM 4571 C CA . ARG A 1 66 ? -0.570 4.425 -8.956 1.00 21.11 66 ARG A CA 3
ATOM 4572 C C . ARG A 1 66 ? 0.891 4.408 -8.482 1.00 71.33 66 ARG A C 3
ATOM 4573 O O . ARG A 1 66 ? 1.780 4.924 -9.162 1.00 14.32 66 ARG A O 3
ATOM 4594 N N . VAL A 1 67 ? 1.123 3.848 -7.298 1.00 20.12 67 VAL A N 3
ATOM 4595 C CA . VAL A 1 67 ? 2.462 3.811 -6.703 1.00 60.53 67 VAL A CA 3
ATOM 4596 C C . VAL A 1 67 ? 3.283 2.619 -7.213 1.00 31.33 67 VAL A C 3
ATOM 4597 O O . VAL A 1 67 ? 2.879 1.460 -7.097 1.00 31.33 67 VAL A O 3
ATOM 4610 N N . TYR A 1 68 ? 4.441 2.934 -7.779 1.00 11.21 68 TYR A N 3
ATOM 4611 C CA . TYR A 1 68 ? 5.374 1.937 -8.296 1.00 3.32 68 TYR A CA 3
ATOM 4612 C C . TYR A 1 68 ? 6.354 1.465 -7.205 1.00 22.43 68 TYR A C 3
ATOM 4613 O O . TYR A 1 68 ? 7.031 2.273 -6.564 1.00 73.41 68 TYR A O 3
ATOM 4631 N N . HIS A 1 69 ? 6.427 0.150 -7.016 1.00 0.41 69 HIS A N 3
ATOM 4632 C CA . HIS A 1 69 ? 7.304 -0.459 -6.010 1.00 12.11 69 HIS A CA 3
ATOM 4633 C C . HIS A 1 69 ? 8.774 -0.417 -6.466 1.00 24.02 69 HIS A C 3
ATOM 4634 O O . HIS A 1 69 ? 9.120 -0.958 -7.517 1.00 4.23 69 HIS A O 3
ATOM 4649 N N . SER A 1 70 ? 9.632 0.222 -5.673 1.00 73.51 70 SER A N 3
ATOM 4650 C CA . SER A 1 70 ? 11.052 0.387 -6.035 1.00 12.02 70 SER A CA 3
ATOM 4651 C C . SER A 1 70 ? 11.991 -0.043 -4.901 1.00 30.21 70 SER A C 3
ATOM 4652 O O . SER A 1 70 ? 11.548 -0.401 -3.810 1.00 14.35 70 SER A O 3
ATOM 4660 N N . ASP A 1 71 ? 13.294 0.021 -5.170 1.00 0.34 71 ASP A N 3
ATOM 4661 C CA . ASP A 1 71 ? 14.324 -0.421 -4.223 1.00 70.14 71 ASP A CA 3
ATOM 4662 C C . ASP A 1 71 ? 14.884 0.748 -3.392 1.00 30.53 71 ASP A C 3
ATOM 4663 O O . ASP A 1 71 ? 14.866 0.716 -2.159 1.00 21.55 71 ASP A O 3
ATOM 4672 N N . LYS A 1 72 ? 15.357 1.785 -4.089 1.00 12.22 72 LYS A N 3
ATOM 4673 C CA . LYS A 1 72 ? 16.115 2.894 -3.478 1.00 13.34 72 LYS A CA 3
ATOM 4674 C C . LYS A 1 72 ? 15.448 3.488 -2.220 1.00 74.44 72 LYS A C 3
ATOM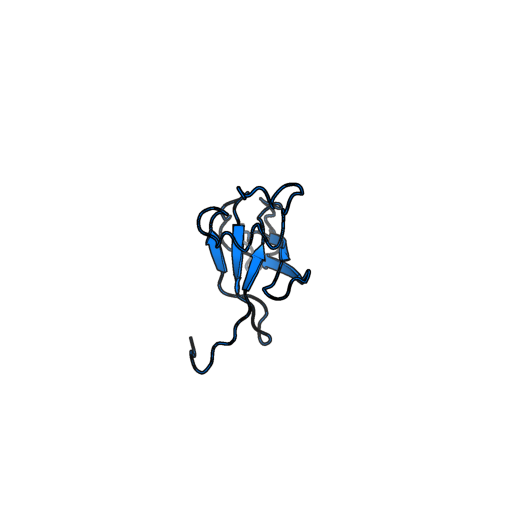 4675 O O . LYS A 1 72 ? 16.128 3.806 -1.239 1.00 21.21 72 LYS A O 3
ATOM 4694 N N . LYS A 1 73 ? 14.127 3.650 -2.247 1.00 42.13 73 LYS A N 3
ATOM 4695 C CA . LYS A 1 73 ? 13.404 4.263 -1.122 1.00 32.43 73 LYS A CA 3
ATOM 4696 C C . LYS A 1 73 ? 11.967 3.719 -1.026 1.00 41.32 73 LYS A C 3
ATOM 4697 O O . LYS A 1 73 ? 11.057 4.388 -0.532 1.00 22.22 73 LYS A O 3
ATOM 4716 N N . GLY A 1 74 ? 11.771 2.485 -1.484 1.00 73.03 74 GLY A N 3
ATOM 4717 C CA . GLY A 1 74 ? 10.436 1.889 -1.500 1.00 41.40 74 GLY A CA 3
ATOM 4718 C C . GLY A 1 74 ? 9.560 2.409 -2.641 1.00 51.21 74 GLY A C 3
ATOM 4719 O O . GLY A 1 74 ? 8.925 1.628 -3.351 1.00 74.21 74 GLY A O 3
ATOM 4723 N N . VAL A 1 75 ? 9.518 3.728 -2.809 1.00 12.32 75 VAL A N 3
ATOM 4724 C CA . VAL A 1 75 ? 8.787 4.360 -3.911 1.00 71.20 75 VAL A CA 3
ATOM 4725 C C . VAL A 1 75 ? 9.746 5.131 -4.834 1.00 41.21 75 VAL A C 3
ATOM 4726 O O . VAL A 1 75 ? 10.751 5.681 -4.384 1.00 71.10 75 VAL A O 3
ATOM 4739 N N . SER A 1 76 ? 9.436 5.154 -6.128 1.00 71.42 76 SER A N 3
ATOM 4740 C CA . SER A 1 76 ? 10.239 5.906 -7.107 1.00 71.43 76 SER A CA 3
ATOM 4741 C C . SER A 1 76 ? 9.346 6.686 -8.075 1.00 53.42 76 SER A C 3
ATOM 4742 O O . SER A 1 76 ? 9.676 7.799 -8.490 1.00 44.14 76 SER A O 3
ATOM 4750 N N . ALA A 1 77 ? 8.206 6.100 -8.430 1.00 70.34 77 ALA A N 3
ATOM 4751 C CA . ALA A 1 77 ? 7.269 6.731 -9.363 1.00 30.21 77 ALA A CA 3
ATOM 4752 C C . ALA A 1 77 ? 5.811 6.554 -8.910 1.00 61.12 77 ALA A C 3
ATOM 4753 O O . ALA A 1 77 ? 5.458 5.538 -8.309 1.00 43.41 77 ALA A O 3
ATOM 4760 N N . TRP A 1 78 ? 4.978 7.550 -9.193 1.00 11.15 78 TRP A N 3
ATOM 4761 C CA . TRP A 1 78 ? 3.544 7.486 -8.883 1.00 24.55 78 TRP A CA 3
ATOM 4762 C C . TRP A 1 78 ? 2.723 8.343 -9.860 1.00 35.21 78 TRP A C 3
ATOM 4763 O O . TRP A 1 78 ? 3.174 9.395 -10.315 1.00 75.31 78 TRP A O 3
ATOM 4784 N N . GLU A 1 79 ? 1.523 7.876 -10.203 1.00 1.51 79 GLU A N 3
ATOM 4785 C CA . GLU A 1 79 ? 0.615 8.640 -11.067 1.00 65.24 79 GLU A CA 3
ATOM 4786 C C . GLU A 1 79 ? -0.655 9.042 -10.316 1.00 33.51 79 GLU A C 3
ATOM 4787 O O . GLU A 1 79 ? -1.183 8.279 -9.511 1.00 3.21 79 GLU A O 3
ATOM 4799 N N . GLU A 1 80 ? -1.149 10.236 -10.609 1.00 74.53 80 GLU A N 3
ATOM 4800 C CA . GLU A 1 80 ? -2.355 10.769 -9.966 1.00 3.12 80 GLU A CA 3
ATOM 4801 C C . GLU A 1 80 ? -3.566 10.619 -10.900 1.00 62.43 80 GLU A C 3
ATOM 4802 O O . GLU A 1 80 ? -3.828 11.480 -11.744 1.00 24.55 80 GLU A O 3
ATOM 4814 N N . VAL A 1 81 ? -4.286 9.504 -10.769 1.00 42.34 81 VAL A N 3
ATOM 4815 C CA . VAL A 1 81 ? -5.409 9.197 -11.668 1.00 32.33 81 VAL A CA 3
ATOM 4816 C C . VAL A 1 81 ? -6.767 9.226 -10.943 1.00 74.10 81 VAL A C 3
ATOM 4817 O O . VAL A 1 81 ? -6.841 9.413 -9.730 1.00 64.12 81 VAL A O 3
ATOM 4830 N N . LYS A 1 82 ? -7.839 9.039 -11.708 1.00 51.42 82 LYS A N 3
ATOM 4831 C CA . LYS A 1 82 ? -9.211 9.103 -11.181 1.00 41.11 82 LYS A CA 3
ATOM 4832 C C . LYS A 1 82 ? -9.963 7.771 -11.361 1.00 10.03 82 LYS A C 3
ATOM 4833 O O . LYS A 1 82 ? -9.493 6.870 -12.057 1.00 3.13 82 LYS A O 3
ATOM 4852 N N . LYS A 1 83 ? -11.141 7.659 -10.736 1.00 31.14 83 LYS A N 3
ATOM 4853 C CA . LYS A 1 83 ? -11.975 6.445 -10.845 1.00 22.03 83 LYS A CA 3
ATOM 4854 C C . LYS A 1 83 ? -12.398 6.161 -12.299 1.00 24.42 83 LYS A C 3
ATOM 4855 O O . LYS A 1 83 ? -12.740 5.031 -12.648 1.00 0.22 83 LYS A O 3
ATOM 4874 N N . ASP A 1 84 ? -12.378 7.192 -13.141 1.00 23.11 84 ASP A N 3
ATOM 4875 C CA . ASP A 1 84 ? -12.638 7.030 -14.577 1.00 11.20 84 ASP A CA 3
ATOM 4876 C C . ASP A 1 84 ? -11.593 6.098 -15.221 1.00 54.24 84 ASP A C 3
ATOM 4877 O O . ASP A 1 84 ? -11.843 5.473 -16.258 1.00 22.14 84 ASP A O 3
ATOM 4886 N N . GLU A 1 85 ? -10.424 6.011 -14.589 1.00 23.14 85 GLU A N 3
ATOM 4887 C CA . GLU A 1 85 ? -9.366 5.087 -15.009 1.00 63.14 85 GLU A CA 3
ATOM 4888 C C . GLU A 1 85 ? -9.560 3.701 -14.374 1.00 32.23 85 GLU A C 3
ATOM 4889 O O . GLU A 1 85 ? -9.562 2.678 -15.064 1.00 54.24 85 GLU A O 3
ATOM 4901 N N . LEU A 1 86 ? -9.732 3.684 -13.054 1.00 64.55 86 LEU A N 3
ATOM 4902 C CA . LEU A 1 86 ? -9.870 2.436 -12.293 1.00 11.41 86 LEU A CA 3
ATOM 4903 C C . LEU A 1 86 ? -11.348 2.043 -12.100 1.00 71.15 86 LEU A C 3
ATOM 4904 O O . LEU A 1 86 ? -12.098 2.743 -11.418 1.00 0.33 86 LEU A O 3
ATOM 4920 N N . PRO A 1 87 ? -11.784 0.909 -12.686 1.00 31.42 87 PRO A N 3
ATOM 4921 C CA . PRO A 1 87 ? -13.184 0.454 -12.584 1.00 11.35 87 PRO A CA 3
ATOM 4922 C C . PRO A 1 87 ? -13.600 0.102 -11.143 1.00 45.52 87 PRO A C 3
ATOM 4923 O O . PRO A 1 87 ? -12.753 -0.144 -10.278 1.00 61.03 87 PRO A O 3
ATOM 4934 N N . ALA A 1 88 ? -14.912 0.042 -10.909 1.00 4.30 88 ALA A N 3
ATOM 4935 C CA . ALA A 1 88 ? -15.472 -0.246 -9.577 1.00 13.14 88 ALA A CA 3
ATOM 4936 C C . ALA A 1 88 ? -14.891 -1.529 -8.955 1.00 70.14 88 ALA A C 3
ATOM 4937 O O . ALA A 1 88 ? -14.923 -1.705 -7.736 1.00 25.20 88 ALA A O 3
ATOM 4944 N N . LYS A 1 89 ? -14.352 -2.412 -9.803 1.00 4.53 89 LYS A N 3
ATOM 4945 C CA . LYS A 1 89 ? -13.682 -3.645 -9.350 1.00 34.41 89 LYS A CA 3
ATOM 4946 C C . LYS A 1 89 ? -12.721 -3.376 -8.178 1.00 22.42 89 LYS A C 3
ATOM 4947 O O . LYS A 1 89 ? -12.539 -4.226 -7.304 1.00 10.23 89 LYS A O 3
ATOM 4966 N N . VAL A 1 90 ? -12.119 -2.189 -8.164 1.00 62.22 90 VAL A N 3
ATOM 4967 C CA . VAL A 1 90 ? -11.239 -1.777 -7.066 1.00 15.35 90 VAL A CA 3
ATOM 4968 C C . VAL A 1 90 ? -11.994 -1.748 -5.721 1.00 30.11 90 VAL A C 3
ATOM 4969 O O . VAL A 1 90 ? -11.651 -2.473 -4.791 1.00 60.15 90 VAL A O 3
ATOM 4982 N N . LYS A 1 91 ? -13.047 -0.934 -5.640 1.00 61.51 91 LYS A N 3
ATOM 4983 C CA . LYS A 1 91 ? -13.799 -0.762 -4.386 1.00 12.50 91 LYS A CA 3
ATOM 4984 C C . LYS A 1 91 ? -14.698 -1.973 -4.071 1.00 30.13 91 LYS A C 3
ATOM 4985 O O . LYS A 1 91 ? -15.028 -2.224 -2.908 1.00 4.33 91 LYS A O 3
ATOM 5004 N N . GLU A 1 92 ? -15.100 -2.718 -5.102 1.00 3.35 92 GLU A N 3
ATOM 5005 C CA . GLU A 1 92 ? -15.957 -3.898 -4.917 1.00 2.10 92 GLU A CA 3
ATOM 5006 C C . GLU A 1 92 ? -15.157 -5.131 -4.462 1.00 54.43 92 GLU A C 3
ATOM 5007 O O . GLU A 1 92 ? -15.568 -5.841 -3.544 1.00 62.32 92 GLU A O 3
ATOM 5019 N N . LYS A 1 93 ? -14.014 -5.388 -5.101 1.00 50.22 93 LYS A N 3
ATOM 5020 C CA . LYS A 1 93 ? -13.192 -6.556 -4.764 1.00 14.13 93 LYS A CA 3
ATOM 5021 C C . LYS A 1 93 ? -12.100 -6.206 -3.739 1.00 3.33 93 LYS A C 3
ATOM 5022 O O . LYS A 1 93 ? -12.074 -6.767 -2.641 1.00 63.03 93 LYS A O 3
ATOM 5041 N N . LEU A 1 94 ? -11.210 -5.279 -4.101 1.00 23.32 94 LEU A N 3
ATOM 5042 C CA . LEU A 1 94 ? -10.075 -4.900 -3.236 1.00 13.44 94 LEU A CA 3
ATOM 5043 C C . LEU A 1 94 ? -9.160 -3.897 -3.958 1.00 11.44 94 LEU A C 3
ATOM 5044 O O . LEU A 1 94 ? -8.708 -2.916 -3.372 1.00 34.35 94 LEU A O 3
ATOM 5060 N N . GLY A 1 95 ? -8.907 -4.154 -5.242 1.00 30.33 95 GLY A N 3
ATOM 5061 C CA . GLY A 1 95 ? -7.945 -3.361 -6.006 1.00 13.51 95 GLY A CA 3
ATOM 5062 C C . GLY A 1 95 ? -6.810 -4.219 -6.551 1.00 35.21 95 GLY A C 3
ATOM 5063 O O . GLY A 1 95 ? -6.045 -3.791 -7.414 1.00 3.32 95 GLY A O 3
ATOM 5067 N N . VAL A 1 96 ? -6.712 -5.439 -6.027 1.00 73.13 96 VAL A N 3
ATOM 5068 C CA . VAL A 1 96 ? -5.720 -6.418 -6.476 1.00 71.43 96 VAL A CA 3
ATOM 5069 C C . VAL A 1 96 ? -5.868 -6.752 -7.971 1.00 31.25 96 VAL A C 3
ATOM 5070 O O . VAL A 1 96 ? -6.956 -6.665 -8.540 1.00 62.14 96 VAL A O 3
ATOM 5083 N N . LYS A 1 97 ? -4.762 -7.144 -8.599 1.00 4.13 97 LYS A N 3
ATOM 5084 C CA . LYS A 1 97 ? -4.761 -7.500 -10.022 1.00 12.32 97 LYS A CA 3
ATOM 5085 C C . LYS A 1 97 ? -5.074 -8.996 -10.216 1.00 12.21 97 LYS A C 3
ATOM 5086 O O . LYS A 1 97 ? -4.429 -9.859 -9.618 1.00 41.21 97 LYS A O 3
ATOM 5105 N N . LEU A 1 98 ? -6.071 -9.295 -11.047 1.00 72.24 98 LEU A N 3
ATOM 5106 C CA . LEU A 1 98 ? -6.487 -10.682 -11.298 1.00 50.45 98 LEU A CA 3
ATOM 5107 C C . LEU A 1 98 ? -6.793 -10.908 -12.791 1.00 25.23 98 LEU A C 3
ATOM 5108 O O . LEU A 1 98 ? -7.940 -10.823 -13.233 1.00 64.45 98 LEU A O 3
ATOM 5124 N N . GLU A 1 99 ? -5.753 -11.192 -13.570 1.00 43.14 99 GLU A N 3
ATOM 5125 C CA . GLU A 1 99 ? -5.900 -11.297 -15.030 1.00 3.11 99 GLU A CA 3
ATOM 5126 C C . GLU A 1 99 ? -4.908 -12.289 -15.662 1.00 61.12 99 GLU A C 3
ATOM 5127 O O . GLU A 1 99 ? -5.183 -12.844 -16.730 1.00 60.23 99 GLU A O 3
ATOM 5139 N N . HIS A 1 100 ? -3.756 -12.500 -15.013 1.00 40.01 100 HIS A N 3
ATOM 5140 C CA . HIS A 1 100 ? -2.712 -13.396 -15.537 1.00 43.44 100 HIS A CA 3
ATOM 5141 C C . HIS A 1 100 ? -2.181 -12.874 -16.889 1.00 25.25 100 HIS A C 3
ATOM 5142 O O . HIS A 1 100 ? -1.682 -13.634 -17.721 1.00 5.11 100 HIS A O 3
ATOM 5157 N N . HIS A 1 101 ? -2.267 -11.556 -17.080 1.00 5.44 101 HIS A N 3
ATOM 5158 C CA . HIS A 1 101 ? -1.867 -10.920 -18.337 1.00 11.50 101 HIS A CA 3
ATOM 5159 C C . HIS A 1 101 ? -0.360 -10.619 -18.360 1.00 62.30 101 HIS A C 3
ATOM 5160 O O . HIS A 1 101 ? 0.110 -9.706 -17.681 1.00 74.13 101 HIS A O 3
ATOM 5175 N N . HIS A 1 102 ? 0.381 -11.401 -19.142 1.00 41.32 102 HIS A N 3
ATOM 5176 C CA . HIS A 1 102 ? 1.810 -11.165 -19.380 1.00 72.32 102 HIS A CA 3
ATOM 5177 C C . HIS A 1 102 ? 2.360 -12.205 -20.365 1.00 45.24 102 HIS A C 3
ATOM 5178 O O . HIS A 1 102 ? 2.608 -13.354 -19.996 1.00 1.45 102 HIS A O 3
ATOM 5193 N N . HIS A 1 103 ? 2.551 -11.796 -21.616 1.00 54.15 103 HIS A N 3
ATOM 5194 C CA . HIS A 1 103 ? 2.955 -12.724 -22.675 1.00 32.24 103 HIS A CA 3
ATOM 5195 C C . HIS A 1 103 ? 4.403 -13.212 -22.501 1.00 10.43 103 HIS A C 3
ATOM 5196 O O . HIS A 1 103 ? 5.347 -12.418 -22.488 1.00 63.14 103 HIS A O 3
ATOM 5211 N N . HIS A 1 104 ? 4.557 -14.527 -22.361 1.00 20.32 104 HIS A N 3
ATOM 5212 C CA . HIS A 1 104 ? 5.872 -15.177 -22.365 1.00 1.44 104 HIS A CA 3
ATOM 5213 C C . HIS A 1 104 ? 5.798 -16.479 -23.184 1.00 72.21 104 HIS A C 3
ATOM 5214 O O . HIS A 1 104 ? 5.176 -17.450 -22.755 1.00 13.21 104 HIS A O 3
ATOM 5229 N N . HIS A 1 105 ? 6.430 -16.468 -24.365 1.00 63.54 105 HIS A N 3
ATOM 5230 C CA . HIS A 1 105 ? 6.288 -17.541 -25.376 1.00 31.22 105 HIS A CA 3
ATOM 5231 C C . HIS A 1 105 ? 4.924 -17.457 -26.100 1.00 24.45 105 HIS A C 3
ATOM 5232 O O . HIS A 1 105 ? 4.843 -16.761 -27.139 1.00 37.14 105 HIS A O 3
ATOM 5248 N N . MET A 1 1 ? 17.882 -1.588 -25.648 1.00 11.05 1 MET A N 4
ATOM 5249 C CA . MET A 1 1 ? 16.923 -0.918 -24.729 1.00 63.34 1 MET A CA 4
ATOM 5250 C C . MET A 1 1 ? 15.465 -1.137 -25.175 1.00 41.01 1 MET A C 4
ATOM 5251 O O . MET A 1 1 ? 14.875 -0.301 -25.860 1.00 75.32 1 MET A O 4
ATOM 5267 N N . ASP A 1 2 ? 14.899 -2.289 -24.810 1.00 61.15 2 ASP A N 4
ATOM 5268 C CA . ASP A 1 2 ? 13.508 -2.609 -25.145 1.00 55.00 2 ASP A CA 4
ATOM 5269 C C . ASP A 1 2 ? 12.528 -2.011 -24.120 1.00 34.25 2 ASP A C 4
ATOM 5270 O O . ASP A 1 2 ? 12.649 -2.240 -22.913 1.00 12.21 2 ASP A O 4
ATOM 5279 N N . LEU A 1 3 ? 11.540 -1.265 -24.612 1.00 74.11 3 LEU A N 4
ATOM 5280 C CA . LEU A 1 3 ? 10.557 -0.598 -23.747 1.00 4.21 3 LEU A CA 4
ATOM 5281 C C . LEU A 1 3 ? 9.438 -1.560 -23.297 1.00 15.51 3 LEU A C 4
ATOM 5282 O O . LEU A 1 3 ? 8.457 -1.142 -22.680 1.00 62.32 3 LEU A O 4
ATOM 5298 N N . ASN A 1 4 ? 9.596 -2.851 -23.596 1.00 73.23 4 ASN A N 4
ATOM 5299 C CA . ASN A 1 4 ? 8.595 -3.863 -23.234 1.00 40.05 4 ASN A CA 4
ATOM 5300 C C . ASN A 1 4 ? 8.565 -4.119 -21.721 1.00 13.44 4 ASN A C 4
ATOM 5301 O O . ASN A 1 4 ? 9.548 -4.585 -21.143 1.00 62.25 4 ASN A O 4
ATOM 5312 N N . ARG A 1 5 ? 7.432 -3.795 -21.098 1.00 45.05 5 ARG A N 4
ATOM 5313 C CA . ARG A 1 5 ? 7.212 -4.038 -19.666 1.00 32.33 5 ARG A CA 4
ATOM 5314 C C . ARG A 1 5 ? 8.340 -3.458 -18.793 1.00 71.11 5 ARG A C 4
ATOM 5315 O O . ARG A 1 5 ? 9.090 -4.193 -18.144 1.00 25.13 5 ARG A O 4
ATOM 5336 N N . MET A 1 6 ? 8.463 -2.134 -18.787 1.00 74.43 6 MET A N 4
ATOM 5337 C CA . MET A 1 6 ? 9.470 -1.456 -17.957 1.00 34.01 6 MET A CA 4
ATOM 5338 C C . MET A 1 6 ? 8.948 -1.158 -16.542 1.00 13.42 6 MET A C 4
ATOM 5339 O O . MET A 1 6 ? 9.571 -0.407 -15.789 1.00 74.44 6 MET A O 4
ATOM 5353 N N . GLY A 1 7 ? 7.812 -1.748 -16.177 1.00 13.53 7 GLY A N 4
ATOM 5354 C CA . GLY A 1 7 ? 7.222 -1.486 -14.870 1.00 11.04 7 GLY A CA 4
ATOM 5355 C C . GLY A 1 7 ? 7.355 -2.649 -13.886 1.00 3.41 7 GLY A C 4
ATOM 5356 O O . GLY A 1 7 ? 7.088 -3.802 -14.232 1.00 63.53 7 GLY A O 4
ATOM 5360 N N . LYS A 1 8 ? 7.788 -2.339 -12.661 1.00 33.31 8 LYS A N 4
ATOM 5361 C CA . LYS A 1 8 ? 7.789 -3.309 -11.554 1.00 45.41 8 LYS A CA 4
ATOM 5362 C C . LYS A 1 8 ? 6.391 -3.351 -10.877 1.00 14.34 8 LYS A C 4
ATOM 5363 O O . LYS A 1 8 ? 5.368 -3.275 -11.563 1.00 45.01 8 LYS A O 4
ATOM 5382 N N . ASP A 1 9 ? 6.336 -3.475 -9.546 1.00 13.13 9 ASP A N 4
ATOM 5383 C CA . ASP A 1 9 ? 5.058 -3.544 -8.830 1.00 62.12 9 ASP A CA 4
ATOM 5384 C C . ASP A 1 9 ? 4.317 -2.190 -8.857 1.00 51.22 9 ASP A C 4
ATOM 5385 O O . ASP A 1 9 ? 4.936 -1.126 -8.776 1.00 34.14 9 ASP A O 4
ATOM 5394 N N . GLU A 1 10 ? 2.993 -2.244 -8.959 1.00 54.40 10 GLU A N 4
ATOM 5395 C CA . GLU A 1 10 ? 2.155 -1.039 -9.063 1.00 53.14 10 GLU A CA 4
ATOM 5396 C C . GLU A 1 10 ? 1.049 -1.046 -7.996 1.00 62.21 10 GLU A C 4
ATOM 5397 O O . GLU A 1 10 ? 0.095 -1.816 -8.097 1.00 32.01 10 GLU A O 4
ATOM 5409 N N . TYR A 1 11 ? 1.176 -0.192 -6.983 1.00 62.24 11 TYR A N 4
ATOM 5410 C CA . TYR A 1 11 ? 0.193 -0.140 -5.887 1.00 40.31 11 TYR A CA 4
ATOM 5411 C C . TYR A 1 11 ? -0.858 0.957 -6.115 1.00 31.22 11 TYR A C 4
ATOM 5412 O O . TYR A 1 11 ? -0.525 2.111 -6.394 1.00 41.32 11 TYR A O 4
ATOM 5430 N N . TYR A 1 12 ? -2.129 0.584 -5.991 1.00 32.42 12 TYR A N 4
ATOM 5431 C CA . TYR A 1 12 ? -3.247 1.510 -6.204 1.00 75.33 12 TYR A CA 4
ATOM 5432 C C . TYR A 1 12 ? -3.814 2.030 -4.869 1.00 54.00 12 TYR A C 4
ATOM 5433 O O . TYR A 1 12 ? -4.556 1.334 -4.180 1.00 61.33 12 TYR A O 4
ATOM 5451 N N . VAL A 1 13 ? -3.450 3.261 -4.509 1.00 51.34 13 VAL A N 4
ATOM 5452 C CA . VAL A 1 13 ? -3.887 3.866 -3.242 1.00 53.41 13 VAL A CA 4
ATOM 5453 C C . VAL A 1 13 ? -4.631 5.192 -3.475 1.00 14.25 13 VAL A C 4
ATOM 5454 O O . VAL A 1 13 ? -4.817 5.615 -4.612 1.00 13.02 13 VAL A O 4
ATOM 5467 N N . GLN A 1 14 ? -5.069 5.840 -2.393 1.00 53.42 14 GLN A N 4
ATOM 5468 C CA . GLN A 1 14 ? -5.685 7.172 -2.489 1.00 4.10 14 GLN A CA 4
ATOM 5469 C C . GLN A 1 14 ? -5.130 8.116 -1.414 1.00 11.24 14 GLN A C 4
ATOM 5470 O O . GLN A 1 14 ? -4.576 7.671 -0.410 1.00 32.32 14 GLN A O 4
ATOM 5484 N N . ILE A 1 15 ? -5.291 9.416 -1.628 1.00 24.44 15 ILE A N 4
ATOM 5485 C CA . ILE A 1 15 ? -4.775 10.427 -0.697 1.00 14.44 15 ILE A CA 4
ATOM 5486 C C . ILE A 1 15 ? -5.470 10.354 0.678 1.00 62.32 15 ILE A C 4
ATOM 5487 O O . ILE A 1 15 ? -6.634 10.733 0.825 1.00 12.41 15 ILE A O 4
ATOM 5503 N N . THR A 1 16 ? -4.741 9.859 1.678 1.00 20.14 16 THR A N 4
ATOM 5504 C CA . THR A 1 16 ? -5.261 9.743 3.049 1.00 40.25 16 THR A CA 4
ATOM 5505 C C . THR A 1 16 ? -5.042 11.036 3.849 1.00 64.14 16 THR A C 4
ATOM 5506 O O . THR A 1 16 ? -6.000 11.698 4.257 1.00 71.44 16 THR A O 4
ATOM 5517 N N . VAL A 1 17 ? -3.776 11.383 4.082 1.00 21.21 17 VAL A N 4
ATOM 5518 C CA . VAL A 1 17 ? -3.421 12.590 4.841 1.00 65.54 17 VAL A CA 4
ATOM 5519 C C . VAL A 1 17 ? -2.405 13.464 4.085 1.00 50.23 17 VAL A C 4
ATOM 5520 O O . VAL A 1 17 ? -1.457 12.957 3.485 1.00 44.45 17 VAL A O 4
ATOM 5533 N N . ASP A 1 18 ? -2.620 14.780 4.107 1.00 53.12 18 ASP A N 4
ATOM 5534 C CA . ASP A 1 18 ? -1.687 15.735 3.497 1.00 64.45 18 ASP A CA 4
ATOM 5535 C C . ASP A 1 18 ? -1.347 16.885 4.463 1.00 0.11 18 ASP A C 4
ATOM 5536 O O . ASP A 1 18 ? -1.731 16.869 5.635 1.00 35.23 18 ASP A O 4
ATOM 5545 N N . GLY A 1 19 ? -0.606 17.872 3.962 1.00 65.23 19 GLY A N 4
ATOM 5546 C CA . GLY A 1 19 ? -0.236 19.040 4.763 1.00 42.31 19 GLY A CA 4
ATOM 5547 C C . GLY A 1 19 ? 0.841 18.775 5.815 1.00 22.21 19 GLY A C 4
ATOM 5548 O O . GLY A 1 19 ? 1.311 19.710 6.466 1.00 33.44 19 GLY A O 4
ATOM 5552 N N . LYS A 1 20 ? 1.238 17.514 5.994 1.00 51.22 20 LYS A N 4
ATOM 5553 C CA . LYS A 1 20 ? 2.371 17.192 6.871 1.00 40.13 20 LYS A CA 4
ATOM 5554 C C . LYS A 1 20 ? 3.689 17.657 6.234 1.00 14.33 20 LYS A C 4
ATOM 5555 O O . LYS A 1 20 ? 4.317 16.923 5.469 1.00 72.40 20 LYS A O 4
ATOM 5574 N N . GLU A 1 21 ? 4.089 18.888 6.530 1.00 73.25 21 GLU A N 4
ATOM 5575 C CA . GLU A 1 21 ? 5.277 19.480 5.912 1.00 62.12 21 GLU A CA 4
ATOM 5576 C C . GLU A 1 21 ? 6.575 19.037 6.613 1.00 0.33 21 GLU A C 4
ATOM 5577 O O . GLU A 1 21 ? 6.882 19.454 7.733 1.00 32.42 21 GLU A O 4
ATOM 5589 N N . VAL A 1 22 ? 7.338 18.191 5.931 1.00 25.35 22 VAL A N 4
ATOM 5590 C CA . VAL A 1 22 ? 8.583 17.653 6.460 1.00 20.24 22 VAL A CA 4
ATOM 5591 C C . VAL A 1 22 ? 9.775 18.557 6.114 1.00 72.44 22 VAL A C 4
ATOM 5592 O O . VAL A 1 22 ? 10.292 18.553 4.998 1.00 22.21 22 VAL A O 4
ATOM 5605 N N . HIS A 1 23 ? 10.181 19.357 7.085 1.00 21.15 23 HIS A N 4
ATOM 5606 C CA . HIS A 1 23 ? 11.382 20.208 6.965 1.00 25.23 23 HIS A CA 4
ATOM 5607 C C . HIS A 1 23 ? 12.682 19.365 7.022 1.00 21.21 23 HIS A C 4
ATOM 5608 O O . HIS A 1 23 ? 13.712 19.832 7.503 1.00 23.43 23 HIS A O 4
ATOM 5623 N N . SER A 1 24 ? 12.641 18.141 6.481 1.00 52.01 24 SER A N 4
ATOM 5624 C CA . SER A 1 24 ? 13.739 17.167 6.648 1.00 65.20 24 SER A CA 4
ATOM 5625 C C . SER A 1 24 ? 14.825 17.314 5.565 1.00 53.12 24 SER A C 4
ATOM 5626 O O . SER A 1 24 ? 15.480 16.343 5.184 1.00 11.50 24 SER A O 4
ATOM 5634 N N . LYS A 1 25 ? 15.017 18.537 5.081 1.00 2.12 25 LYS A N 4
ATOM 5635 C CA . LYS A 1 25 ? 16.084 18.846 4.116 1.00 70.23 25 LYS A CA 4
ATOM 5636 C C . LYS A 1 25 ? 16.790 20.155 4.511 1.00 73.20 25 LYS A C 4
ATOM 5637 O O . LYS A 1 25 ? 17.348 20.859 3.668 1.00 21.50 25 LYS A O 4
ATOM 5656 N N . ALA A 1 26 ? 16.787 20.456 5.806 1.00 60.52 26 ALA A N 4
ATOM 5657 C CA . ALA A 1 26 ? 17.240 21.762 6.300 1.00 71.33 26 ALA A CA 4
ATOM 5658 C C . ALA A 1 26 ? 18.544 21.692 7.116 1.00 64.32 26 ALA A C 4
ATOM 5659 O O . ALA A 1 26 ? 18.950 22.686 7.719 1.00 5.04 26 ALA A O 4
ATOM 5666 N N . ASP A 1 27 ? 19.208 20.538 7.105 1.00 73.35 27 ASP A N 4
ATOM 5667 C CA . ASP A 1 27 ? 20.428 20.321 7.905 1.00 41.04 27 ASP A CA 4
ATOM 5668 C C . ASP A 1 27 ? 21.536 21.360 7.627 1.00 10.54 27 ASP A C 4
ATOM 5669 O O . ASP A 1 27 ? 22.346 21.664 8.508 1.00 44.15 27 ASP A O 4
ATOM 5678 N N . ASN A 1 28 ? 21.582 21.886 6.405 1.00 75.22 28 ASN A N 4
ATOM 5679 C CA . ASN A 1 28 ? 22.577 22.903 6.023 1.00 11.00 28 ASN A CA 4
ATOM 5680 C C . ASN A 1 28 ? 22.210 24.298 6.572 1.00 14.22 28 ASN A C 4
ATOM 5681 O O . ASN A 1 28 ? 23.058 25.188 6.664 1.00 32.33 28 ASN A O 4
ATOM 5692 N N . GLY A 1 29 ? 20.946 24.474 6.946 1.00 34.20 29 GLY A N 4
ATOM 5693 C CA . GLY A 1 29 ? 20.465 25.771 7.420 1.00 30.31 29 GLY A CA 4
ATOM 5694 C C . GLY A 1 29 ? 19.341 26.323 6.551 1.00 25.43 29 GLY A C 4
ATOM 5695 O O . GLY A 1 29 ? 19.346 27.497 6.176 1.00 60.11 29 GLY A O 4
ATOM 5699 N N . GLN A 1 30 ? 18.379 25.465 6.218 1.00 60.24 30 GLN A N 4
ATOM 5700 C CA . GLN A 1 30 ? 17.264 25.837 5.337 1.00 14.30 30 GLN A CA 4
ATOM 5701 C C . GLN A 1 30 ? 15.917 25.777 6.079 1.00 4.13 30 GLN A C 4
ATOM 5702 O O . GLN A 1 30 ? 15.860 25.404 7.253 1.00 61.10 30 GLN A O 4
ATOM 5716 N N . LYS A 1 31 ? 14.833 26.146 5.388 1.00 31.42 31 LYS A N 4
ATOM 5717 C CA . LYS A 1 31 ? 13.500 26.213 6.013 1.00 11.34 31 LYS A CA 4
ATOM 5718 C C . LYS A 1 31 ? 12.370 25.706 5.086 1.00 4.02 31 LYS A C 4
ATOM 5719 O O . LYS A 1 31 ? 11.199 25.734 5.466 1.00 10.14 31 LYS A O 4
ATOM 5738 N N . TYR A 1 32 ? 12.714 25.223 3.889 1.00 2.21 32 TYR A N 4
ATOM 5739 C CA . TYR A 1 32 ? 11.690 24.786 2.917 1.00 71.11 32 TYR A CA 4
ATOM 5740 C C . TYR A 1 32 ? 11.077 23.419 3.288 1.00 24.14 32 TYR A C 4
ATOM 5741 O O . TYR A 1 32 ? 11.632 22.671 4.099 1.00 65.10 32 TYR A O 4
ATOM 5759 N N . LYS A 1 33 ? 9.922 23.095 2.687 1.00 72.35 33 LYS A N 4
ATOM 5760 C CA . LYS A 1 33 ? 9.136 21.922 3.107 1.00 70.31 33 LYS A CA 4
ATOM 5761 C C . LYS A 1 33 ? 8.761 20.995 1.932 1.00 4.33 33 LYS A C 4
ATOM 5762 O O . LYS A 1 33 ? 8.790 21.390 0.764 1.00 41.21 33 LYS A O 4
ATOM 5781 N N . ASP A 1 34 ? 8.401 19.755 2.278 1.00 65.32 34 ASP A N 4
ATOM 5782 C CA . ASP A 1 34 ? 7.741 18.821 1.353 1.00 54.35 34 ASP A CA 4
ATOM 5783 C C . ASP A 1 34 ? 6.493 18.210 2.029 1.00 44.20 34 ASP A C 4
ATOM 5784 O O . ASP A 1 34 ? 6.488 17.980 3.240 1.00 22.41 34 ASP A O 4
ATOM 5793 N N . TYR A 1 35 ? 5.440 17.959 1.252 1.00 31.41 35 TYR A N 4
ATOM 5794 C CA . TYR A 1 35 ? 4.187 17.404 1.792 1.00 14.10 35 TYR A CA 4
ATOM 5795 C C . TYR A 1 35 ? 4.249 15.870 1.898 1.00 32.11 35 TYR A C 4
ATOM 5796 O O . TYR A 1 35 ? 4.345 15.175 0.887 1.00 13.11 35 TYR A O 4
ATOM 5814 N N . GLU A 1 36 ? 4.192 15.351 3.124 1.00 43.24 36 GLU A N 4
ATOM 5815 C CA . GLU A 1 36 ? 4.242 13.900 3.363 1.00 74.21 36 GLU A CA 4
ATOM 5816 C C . GLU A 1 36 ? 2.887 13.220 3.090 1.00 15.30 36 GLU A C 4
ATOM 5817 O O . GLU A 1 36 ? 1.835 13.721 3.490 1.00 10.42 36 GLU A O 4
ATOM 5829 N N . TYR A 1 37 ? 2.933 12.074 2.414 1.00 72.53 37 TYR A N 4
ATOM 5830 C CA . TYR A 1 37 ? 1.745 11.245 2.173 1.00 14.31 37 TYR A CA 4
ATOM 5831 C C . TYR A 1 37 ? 1.991 9.802 2.639 1.00 71.32 37 TYR A C 4
ATOM 5832 O O . TYR A 1 37 ? 2.642 9.014 1.948 1.00 53.32 37 TYR A O 4
ATOM 5850 N N . LYS A 1 38 ? 1.480 9.474 3.824 1.00 53.23 38 LYS A N 4
ATOM 5851 C CA . LYS A 1 38 ? 1.682 8.154 4.433 1.00 15.45 38 LYS A CA 4
ATOM 5852 C C . LYS A 1 38 ? 0.359 7.369 4.448 1.00 13.10 38 LYS A C 4
ATOM 5853 O O . LYS A 1 38 ? -0.649 7.843 4.979 1.00 64.30 38 LYS A O 4
ATOM 5872 N N . LEU A 1 39 ? 0.366 6.171 3.860 1.00 75.01 39 LEU A N 4
ATOM 5873 C CA . LEU A 1 39 ? -0.861 5.377 3.702 1.00 13.14 39 LEU A CA 4
ATOM 5874 C C . LEU A 1 39 ? -0.577 3.869 3.568 1.00 51.34 39 LEU A C 4
ATOM 5875 O O . LEU A 1 39 ? 0.563 3.446 3.353 1.00 32.11 39 LEU A O 4
ATOM 5891 N N . THR A 1 40 ? -1.624 3.056 3.717 1.00 14.51 40 THR A N 4
ATOM 5892 C CA . THR A 1 40 ? -1.506 1.596 3.579 1.00 63.41 40 THR A CA 4
ATOM 5893 C C . THR A 1 40 ? -1.745 1.154 2.132 1.00 74.24 40 THR A C 4
ATOM 5894 O O . THR A 1 40 ? -2.841 1.317 1.593 1.00 14.14 40 THR A O 4
ATOM 5905 N N . GLY A 1 41 ? -0.717 0.592 1.509 1.00 63.40 41 GLY A N 4
ATOM 5906 C CA . GLY A 1 41 ? -0.841 0.099 0.144 1.00 1.43 41 GLY A CA 4
ATOM 5907 C C . GLY A 1 41 ? -0.926 -1.423 0.071 1.00 13.21 41 GLY A C 4
ATOM 5908 O O . GLY A 1 41 ? 0.053 -2.117 0.339 1.00 23.13 41 GLY A O 4
ATOM 5912 N N . PHE A 1 42 ? -2.098 -1.947 -0.281 1.00 14.24 42 PHE A N 4
ATOM 5913 C CA . PHE A 1 42 ? -2.282 -3.397 -0.444 1.00 43.43 42 PHE A CA 4
ATOM 5914 C C . PHE A 1 42 ? -2.498 -3.780 -1.917 1.00 11.20 42 PHE A C 4
ATOM 5915 O O . PHE A 1 42 ? -3.426 -3.305 -2.568 1.00 33.51 42 PHE A O 4
ATOM 5932 N N . ASP A 1 43 ? -1.630 -4.656 -2.422 1.00 70.24 43 ASP A N 4
ATOM 5933 C CA . ASP A 1 43 ? -1.615 -5.026 -3.843 1.00 54.32 43 ASP A CA 4
ATOM 5934 C C . ASP A 1 43 ? -0.970 -6.419 -4.035 1.00 1.51 43 ASP A C 4
ATOM 5935 O O . ASP A 1 43 ? -0.680 -7.117 -3.054 1.00 75.34 43 ASP A O 4
ATOM 5944 N N . LYS A 1 44 ? -0.833 -6.839 -5.297 1.00 30.21 44 LYS A N 4
ATOM 5945 C CA . LYS A 1 44 ? -0.139 -8.079 -5.677 1.00 24.11 44 LYS A CA 4
ATOM 5946 C C . LYS A 1 44 ? -1.055 -9.300 -5.530 1.00 4.22 44 LYS A C 4
ATOM 5947 O O . LYS A 1 44 ? -1.349 -9.984 -6.512 1.00 61.55 44 LYS A O 4
ATOM 5966 N N . ASP A 1 45 ? -1.507 -9.570 -4.309 1.00 14.52 45 ASP A N 4
ATOM 5967 C CA . ASP A 1 45 ? -2.419 -10.693 -4.058 1.00 43.11 45 ASP A CA 4
ATOM 5968 C C . ASP A 1 45 ? -3.124 -10.541 -2.695 1.00 32.51 45 ASP A C 4
ATOM 5969 O O . ASP A 1 45 ? -3.399 -11.520 -2.002 1.00 32.35 45 ASP A O 4
ATOM 5978 N N . GLY A 1 46 ? -3.424 -9.298 -2.322 1.00 55.44 46 GLY A N 4
ATOM 5979 C CA . GLY A 1 46 ? -4.156 -9.038 -1.083 1.00 62.53 46 GLY A CA 4
ATOM 5980 C C . GLY A 1 46 ? -3.265 -8.972 0.156 1.00 42.31 46 GLY A C 4
ATOM 5981 O O . GLY A 1 46 ? -3.596 -9.541 1.198 1.00 65.43 46 GLY A O 4
ATOM 5985 N N . LYS A 1 47 ? -2.131 -8.281 0.047 1.00 2.54 47 LYS A N 4
ATOM 5986 C CA . LYS A 1 47 ? -1.234 -8.069 1.193 1.00 63.45 47 LYS A CA 4
ATOM 5987 C C . LYS A 1 47 ? -0.981 -6.569 1.406 1.00 61.43 47 LYS A C 4
ATOM 5988 O O . LYS A 1 47 ? -0.876 -5.814 0.442 1.00 73.32 47 LYS A O 4
ATOM 6007 N N . GLU A 1 48 ? -0.848 -6.151 2.664 1.00 52.05 48 GLU A N 4
ATOM 6008 C CA . GLU A 1 48 ? -0.701 -4.726 3.006 1.00 75.12 48 GLU A CA 4
ATOM 6009 C C . GLU A 1 48 ? 0.777 -4.334 3.145 1.00 4.13 48 GLU A C 4
ATOM 6010 O O . GLU A 1 48 ? 1.589 -5.094 3.677 1.00 75.01 48 GLU A O 4
ATOM 6022 N N . LYS A 1 49 ? 1.119 -3.141 2.664 1.00 63.32 49 LYS A N 4
ATOM 6023 C CA . LYS A 1 49 ? 2.485 -2.620 2.779 1.00 63.23 49 LYS A CA 4
ATOM 6024 C C . LYS A 1 49 ? 2.485 -1.128 3.151 1.00 34.42 49 LYS A C 4
ATOM 6025 O O . LYS A 1 49 ? 1.570 -0.383 2.793 1.00 20.32 49 LYS A O 4
ATOM 6044 N N . GLU A 1 50 ? 3.514 -0.699 3.880 1.00 3.43 50 GLU A N 4
ATOM 6045 C CA . GLU A 1 50 ? 3.635 0.699 4.317 1.00 1.50 50 GLU A CA 4
ATOM 6046 C C . GLU A 1 50 ? 4.313 1.575 3.245 1.00 4.44 50 GLU A C 4
ATOM 6047 O O . GLU A 1 50 ? 5.511 1.448 2.985 1.00 55.54 50 GLU A O 4
ATOM 6059 N N . LEU A 1 51 ? 3.531 2.452 2.611 1.00 61.44 51 LEU A N 4
ATOM 6060 C CA . LEU A 1 51 ? 4.060 3.389 1.610 1.00 75.53 51 LEU A CA 4
ATOM 6061 C C . LEU A 1 51 ? 3.931 4.842 2.093 1.00 55.04 51 LEU A C 4
ATOM 6062 O O . LEU A 1 51 ? 2.876 5.256 2.580 1.00 2.41 51 LEU A O 4
ATOM 6078 N N . GLU A 1 52 ? 5.006 5.615 1.950 1.00 45.21 52 GLU A N 4
ATOM 6079 C CA . GLU A 1 52 ? 5.005 7.027 2.350 1.00 61.41 52 GLU A CA 4
ATOM 6080 C C . GLU A 1 52 ? 5.972 7.864 1.488 1.00 50.31 52 GLU A C 4
ATOM 6081 O O . GLU A 1 52 ? 7.191 7.678 1.527 1.00 60.42 52 GLU A O 4
ATOM 6093 N N . PHE A 1 53 ? 5.412 8.789 0.706 1.00 31.45 53 PHE A N 4
ATOM 6094 C CA . PHE A 1 53 ? 6.203 9.641 -0.198 1.00 41.33 53 PHE A CA 4
ATOM 6095 C C . PHE A 1 53 ? 5.921 11.130 0.054 1.00 62.22 53 PHE A C 4
ATOM 6096 O O . PHE A 1 53 ? 4.890 11.483 0.619 1.00 52.45 53 PHE A O 4
ATOM 6113 N N . THR A 1 54 ? 6.837 11.999 -0.370 1.00 12.45 54 THR A N 4
ATOM 6114 C CA . THR A 1 54 ? 6.691 13.450 -0.150 1.00 74.21 54 THR A CA 4
ATOM 6115 C C . THR A 1 54 ? 6.567 14.228 -1.467 1.00 32.43 54 THR A C 4
ATOM 6116 O O . THR A 1 54 ? 7.480 14.228 -2.294 1.00 62.15 54 THR A O 4
ATOM 6127 N N . ALA A 1 55 ? 5.438 14.908 -1.649 1.00 54.31 55 ALA A N 4
ATOM 6128 C CA . ALA A 1 55 ? 5.198 15.716 -2.851 1.00 2.24 55 ALA A CA 4
ATOM 6129 C C . ALA A 1 55 ? 5.509 17.202 -2.603 1.00 63.21 55 ALA A C 4
ATOM 6130 O O . ALA A 1 55 ? 5.310 17.716 -1.505 1.00 64.11 55 ALA A O 4
ATOM 6137 N N . GLN A 1 56 ? 6.005 17.888 -3.635 1.00 0.33 56 GLN A N 4
ATOM 6138 C CA . GLN A 1 56 ? 6.326 19.321 -3.540 1.00 73.21 56 GLN A CA 4
ATOM 6139 C C . GLN A 1 56 ? 5.049 20.185 -3.531 1.00 65.23 56 GLN A C 4
ATOM 6140 O O . GLN A 1 56 ? 5.044 21.314 -3.032 1.00 11.50 56 GLN A O 4
ATOM 6154 N N . LYS A 1 57 ? 3.972 19.640 -4.090 1.00 43.13 57 LYS A N 4
ATOM 6155 C CA . LYS A 1 57 ? 2.665 20.310 -4.115 1.00 51.14 57 LYS A CA 4
ATOM 6156 C C . LYS A 1 57 ? 1.607 19.453 -3.406 1.00 61.02 57 LYS A C 4
ATOM 6157 O O . LYS A 1 57 ? 1.697 18.225 -3.395 1.00 72.01 57 LYS A O 4
ATOM 6176 N N . ASN A 1 58 ? 0.607 20.102 -2.812 1.00 63.01 58 ASN A N 4
ATOM 6177 C CA . ASN A 1 58 ? -0.513 19.387 -2.197 1.00 33.10 58 ASN A CA 4
ATOM 6178 C C . ASN A 1 58 ? -1.412 18.773 -3.290 1.00 3.21 58 ASN A C 4
ATOM 6179 O O . ASN A 1 58 ? -2.012 19.490 -4.096 1.00 23.30 58 ASN A O 4
ATOM 6190 N N . LEU A 1 59 ? -1.474 17.448 -3.320 1.00 74.22 59 LEU A N 4
ATOM 6191 C CA . LEU A 1 59 ? -2.206 16.713 -4.358 1.00 1.14 59 LEU A CA 4
ATOM 6192 C C . LEU A 1 59 ? -3.726 16.705 -4.104 1.00 62.53 59 LEU A C 4
ATOM 6193 O O . LEU A 1 59 ? -4.221 17.367 -3.183 1.00 61.15 59 LEU A O 4
ATOM 6209 N N . ARG A 1 60 ? -4.462 15.954 -4.932 1.00 23.24 60 ARG A N 4
ATOM 6210 C CA . ARG A 1 60 ? -5.917 15.790 -4.766 1.00 54.01 60 ARG A CA 4
ATOM 6211 C C . ARG A 1 60 ? -6.269 15.216 -3.378 1.00 2.23 60 ARG A C 4
ATOM 6212 O O . ARG A 1 60 ? -5.391 14.937 -2.561 1.00 31.55 60 ARG A O 4
ATOM 6233 N N . LYS A 1 61 ? -7.564 15.062 -3.106 1.00 30.41 61 LYS A N 4
ATOM 6234 C CA . LYS A 1 61 ? -8.020 14.390 -1.881 1.00 53.33 61 LYS A CA 4
ATOM 6235 C C . LYS A 1 61 ? -8.872 13.155 -2.220 1.00 74.41 61 LYS A C 4
ATOM 6236 O O . LYS A 1 61 ? -8.420 12.017 -2.061 1.00 34.31 61 LYS A O 4
ATOM 6255 N N . GLU A 1 62 ? -10.094 13.368 -2.706 1.00 42.10 62 GLU A N 4
ATOM 6256 C CA . GLU A 1 62 ? -10.942 12.249 -3.138 1.00 53.24 62 GLU A CA 4
ATOM 6257 C C . GLU A 1 62 ? -10.530 11.753 -4.537 1.00 43.34 62 GLU A C 4
ATOM 6258 O O . GLU A 1 62 ? -11.202 12.016 -5.540 1.00 32.03 62 GLU A O 4
ATOM 6270 N N . ALA A 1 63 ? -9.400 11.059 -4.595 1.00 33.33 63 ALA A N 4
ATOM 6271 C CA . ALA A 1 63 ? -8.895 10.488 -5.847 1.00 25.53 63 ALA A CA 4
ATOM 6272 C C . ALA A 1 63 ? -7.819 9.435 -5.579 1.00 13.14 63 ALA A C 4
ATOM 6273 O O . ALA A 1 63 ? -7.278 9.355 -4.475 1.00 42.03 63 ALA A O 4
ATOM 6280 N N . PHE A 1 64 ? -7.505 8.635 -6.594 1.00 61.12 64 PHE A N 4
ATOM 6281 C CA . PHE A 1 64 ? -6.517 7.563 -6.454 1.00 60.04 64 PHE A CA 4
ATOM 6282 C C . PHE A 1 64 ? -5.171 7.937 -7.088 1.00 32.30 64 PHE A C 4
ATOM 6283 O O . PHE A 1 64 ? -5.075 8.858 -7.900 1.00 23.32 64 PHE A O 4
ATOM 6300 N N . LEU A 1 65 ? -4.138 7.199 -6.714 1.00 42.12 65 LEU A N 4
ATOM 6301 C CA . LEU A 1 65 ? -2.776 7.483 -7.152 1.00 2.25 65 LEU A CA 4
ATOM 6302 C C . LEU A 1 65 ? -1.987 6.167 -7.270 1.00 65.05 65 LEU A C 4
ATOM 6303 O O . LEU A 1 65 ? -1.949 5.367 -6.332 1.00 32.23 65 LEU A O 4
ATOM 6319 N N . ARG A 1 66 ? -1.387 5.935 -8.432 1.00 10.03 66 ARG A N 4
ATOM 6320 C CA . ARG A 1 66 ? -0.592 4.725 -8.672 1.00 73.03 66 ARG A CA 4
ATOM 6321 C C . ARG A 1 66 ? 0.869 4.954 -8.264 1.00 0.45 66 ARG A C 4
ATOM 6322 O O . ARG A 1 66 ? 1.526 5.864 -8.774 1.00 23.25 66 ARG A O 4
ATOM 6343 N N . VAL A 1 67 ? 1.378 4.137 -7.345 1.00 31.22 67 VAL A N 4
ATOM 6344 C CA . VAL A 1 67 ? 2.737 4.327 -6.828 1.00 21.13 67 VAL A CA 4
ATOM 6345 C C . VAL A 1 67 ? 3.675 3.193 -7.249 1.00 61.05 67 VAL A C 4
ATOM 6346 O O . VAL A 1 67 ? 3.467 2.016 -6.936 1.00 71.13 67 VAL A O 4
ATOM 6359 N N . TYR A 1 68 ? 4.718 3.585 -7.965 1.00 34.12 68 TYR A N 4
ATOM 6360 C CA . TYR A 1 68 ? 5.686 2.661 -8.536 1.00 13.21 68 TYR A CA 4
ATOM 6361 C C . TYR A 1 68 ? 6.553 2.004 -7.449 1.00 23.23 68 TYR A C 4
ATOM 6362 O O . TYR A 1 68 ? 7.521 2.598 -6.955 1.00 42.20 68 TYR A O 4
ATOM 6380 N N . HIS A 1 69 ? 6.199 0.779 -7.073 1.00 71.22 69 HIS A N 4
ATOM 6381 C CA . HIS A 1 69 ? 6.948 0.034 -6.059 1.00 35.41 69 HIS A CA 4
ATOM 6382 C C . HIS A 1 69 ? 8.208 -0.607 -6.653 1.00 42.44 69 HIS A C 4
ATOM 6383 O O . HIS A 1 69 ? 8.146 -1.665 -7.280 1.00 43.23 69 HIS A O 4
ATOM 6398 N N . SER A 1 70 ? 9.343 0.056 -6.467 1.00 33.21 70 SER A N 4
ATOM 6399 C CA . SER A 1 70 ? 10.643 -0.510 -6.844 1.00 54.01 70 SER A CA 4
ATOM 6400 C C . SER A 1 70 ? 11.342 -1.103 -5.616 1.00 10.24 70 SER A C 4
ATOM 6401 O O . SER A 1 70 ? 11.098 -0.675 -4.484 1.00 43.43 70 SER A O 4
ATOM 6409 N N . ASP A 1 71 ? 12.214 -2.078 -5.842 1.00 53.24 71 ASP A N 4
ATOM 6410 C CA . ASP A 1 71 ? 12.904 -2.784 -4.757 1.00 31.11 71 ASP A CA 4
ATOM 6411 C C . ASP A 1 71 ? 13.794 -1.853 -3.909 1.00 33.15 71 ASP A C 4
ATOM 6412 O O . ASP A 1 71 ? 14.204 -2.210 -2.802 1.00 23.13 71 ASP A O 4
ATOM 6421 N N . LYS A 1 72 ? 14.091 -0.669 -4.439 1.00 23.33 72 LYS A N 4
ATOM 6422 C CA . LYS A 1 72 ? 14.875 0.345 -3.715 1.00 1.21 72 LYS A CA 4
ATOM 6423 C C . LYS A 1 72 ? 14.060 1.006 -2.582 1.00 65.34 72 LYS A C 4
ATOM 6424 O O . LYS A 1 72 ? 14.619 1.730 -1.754 1.00 53.55 72 LYS A O 4
ATOM 6443 N N . LYS A 1 73 ? 12.746 0.751 -2.562 1.00 31.22 73 LYS A N 4
ATOM 6444 C CA . LYS A 1 73 ? 11.823 1.371 -1.591 1.00 60.54 73 LYS A CA 4
ATOM 6445 C C . LYS A 1 73 ? 11.676 2.886 -1.821 1.00 53.43 73 LYS A C 4
ATOM 6446 O O . LYS A 1 73 ? 12.291 3.458 -2.728 1.00 31.11 73 LYS A O 4
ATOM 6465 N N . GLY A 1 74 ? 10.836 3.525 -1.004 1.00 20.13 74 GLY A N 4
ATOM 6466 C CA . GLY A 1 74 ? 10.648 4.973 -1.090 1.00 72.14 74 GLY A CA 4
ATOM 6467 C C . GLY A 1 74 ? 9.853 5.420 -2.317 1.00 50.50 74 GLY A C 4
ATOM 6468 O O . GLY A 1 74 ? 9.640 6.616 -2.516 1.00 33.34 74 GLY A O 4
ATOM 6472 N N . VAL A 1 75 ? 9.410 4.451 -3.125 1.00 11.10 75 VAL A N 4
ATOM 6473 C CA . VAL A 1 75 ? 8.670 4.722 -4.368 1.00 32.42 75 VAL A CA 4
ATOM 6474 C C . VAL A 1 75 ? 9.543 5.428 -5.424 1.00 10.04 75 VAL A C 4
ATOM 6475 O O . VAL A 1 75 ? 10.141 6.477 -5.173 1.00 62.54 75 VAL A O 4
ATOM 6488 N N . SER A 1 76 ? 9.609 4.838 -6.617 1.00 75.33 76 SER A N 4
ATOM 6489 C CA . SER A 1 76 ? 10.416 5.395 -7.716 1.00 42.21 76 SER A CA 4
ATOM 6490 C C . SER A 1 76 ? 9.670 6.519 -8.447 1.00 10.53 76 SER A C 4
ATOM 6491 O O . SER A 1 76 ? 10.267 7.517 -8.851 1.00 25.03 76 SER A O 4
ATOM 6499 N N . ALA A 1 77 ? 8.359 6.355 -8.606 1.00 54.12 77 ALA A N 4
ATOM 6500 C CA . ALA A 1 77 ? 7.522 7.352 -9.283 1.00 42.44 77 ALA A CA 4
ATOM 6501 C C . ALA A 1 77 ? 6.069 7.264 -8.806 1.00 54.12 77 ALA A C 4
ATOM 6502 O O . ALA A 1 77 ? 5.637 6.225 -8.306 1.00 73.54 77 ALA A O 4
ATOM 6509 N N . TRP A 1 78 ? 5.319 8.349 -8.962 1.00 32.33 78 TRP A N 4
ATOM 6510 C CA . TRP A 1 78 ? 3.909 8.377 -8.547 1.00 63.33 78 TRP A CA 4
ATOM 6511 C C . TRP A 1 78 ? 3.026 9.053 -9.613 1.00 74.12 78 TRP A C 4
ATOM 6512 O O . TRP A 1 78 ? 3.219 10.222 -9.950 1.00 11.24 78 TRP A O 4
ATOM 6533 N N . GLU A 1 79 ? 2.061 8.309 -10.147 1.00 54.33 79 GLU A N 4
ATOM 6534 C CA . GLU A 1 79 ? 1.163 8.826 -11.190 1.00 75.21 79 GLU A CA 4
ATOM 6535 C C . GLU A 1 79 ? -0.253 9.040 -10.630 1.00 15.42 79 GLU A C 4
ATOM 6536 O O . GLU A 1 79 ? -0.865 8.118 -10.088 1.00 2.11 79 GLU A O 4
ATOM 6548 N N . GLU A 1 80 ? -0.775 10.244 -10.790 1.00 41.13 80 GLU A N 4
ATOM 6549 C CA . GLU A 1 80 ? -2.074 10.612 -10.210 1.00 44.11 80 GLU A CA 4
ATOM 6550 C C . GLU A 1 80 ? -3.233 10.263 -11.165 1.00 1.20 80 GLU A C 4
ATOM 6551 O O . GLU A 1 80 ? -3.287 10.750 -12.295 1.00 30.01 80 GLU A O 4
ATOM 6563 N N . VAL A 1 81 ? -4.168 9.424 -10.702 1.00 23.11 81 VAL A N 4
ATOM 6564 C CA . VAL A 1 81 ? -5.246 8.898 -11.563 1.00 0.03 81 VAL A CA 4
ATOM 6565 C C . VAL A 1 81 ? -6.643 9.038 -10.925 1.00 14.55 81 VAL A C 4
ATOM 6566 O O . VAL A 1 81 ? -6.802 9.590 -9.835 1.00 42.12 81 VAL A O 4
ATOM 6579 N N . LYS A 1 82 ? -7.659 8.553 -11.639 1.00 45.34 82 LYS A N 4
ATOM 6580 C CA . LYS A 1 82 ? -9.045 8.552 -11.147 1.00 32.44 82 LYS A CA 4
ATOM 6581 C C . LYS A 1 82 ? -9.557 7.112 -10.959 1.00 74.22 82 LYS A C 4
ATOM 6582 O O . LYS A 1 82 ? -8.946 6.160 -11.447 1.00 31.31 82 LYS A O 4
ATOM 6601 N N . LYS A 1 83 ? -10.695 6.952 -10.277 1.00 52.35 83 LYS A N 4
ATOM 6602 C CA . LYS A 1 83 ? -11.242 5.611 -9.996 1.00 1.23 83 LYS A CA 4
ATOM 6603 C C . LYS A 1 83 ? -11.775 4.922 -11.267 1.00 72.24 83 LYS A C 4
ATOM 6604 O O . LYS A 1 83 ? -11.904 3.696 -11.319 1.00 22.42 83 LYS A O 4
ATOM 6623 N N . ASP A 1 84 ? -12.073 5.720 -12.290 1.00 75.50 84 ASP A N 4
ATOM 6624 C CA . ASP A 1 84 ? -12.528 5.200 -13.584 1.00 11.13 84 ASP A CA 4
ATOM 6625 C C . ASP A 1 84 ? -11.407 4.442 -14.312 1.00 74.04 84 ASP A C 4
ATOM 6626 O O . ASP A 1 84 ? -11.664 3.620 -15.190 1.00 30.40 84 ASP A O 4
ATOM 6635 N N . GLU A 1 85 ? -10.165 4.728 -13.937 1.00 31.14 85 GLU A N 4
ATOM 6636 C CA . GLU A 1 85 ? -8.995 4.158 -14.609 1.00 3.24 85 GLU A CA 4
ATOM 6637 C C . GLU A 1 85 ? -8.463 2.912 -13.881 1.00 73.40 85 GLU A C 4
ATOM 6638 O O . GLU A 1 85 ? -7.429 2.352 -14.259 1.00 24.45 85 GLU A O 4
ATOM 6650 N N . LEU A 1 86 ? -9.177 2.485 -12.842 1.00 14.51 86 LEU A N 4
ATOM 6651 C CA . LEU A 1 86 ? -8.804 1.292 -12.071 1.00 11.23 86 LEU A CA 4
ATOM 6652 C C . LEU A 1 86 ? -9.665 0.082 -12.474 1.00 60.33 86 LEU A C 4
ATOM 6653 O O . LEU A 1 86 ? -10.818 0.244 -12.879 1.00 41.44 86 LEU A O 4
ATOM 6669 N N . PRO A 1 87 ? -9.123 -1.150 -12.371 1.00 34.53 87 PRO A N 4
ATOM 6670 C CA . PRO A 1 87 ? -9.893 -2.374 -12.651 1.00 15.21 87 PRO A CA 4
ATOM 6671 C C . PRO A 1 87 ? -11.151 -2.487 -11.770 1.00 3.42 87 PRO A C 4
ATOM 6672 O O . PRO A 1 87 ? -11.133 -2.120 -10.591 1.00 34.45 87 PRO A O 4
ATOM 6683 N N . ALA A 1 88 ? -12.236 -3.006 -12.346 1.00 43.23 88 ALA A N 4
ATOM 6684 C CA . ALA A 1 88 ? -13.528 -3.089 -11.652 1.00 31.53 88 ALA A CA 4
ATOM 6685 C C . ALA A 1 88 ? -13.422 -3.828 -10.309 1.00 53.04 88 ALA A C 4
ATOM 6686 O O . ALA A 1 88 ? -14.137 -3.509 -9.358 1.00 61.32 88 ALA A O 4
ATOM 6693 N N . LYS A 1 89 ? -12.520 -4.803 -10.233 1.00 3.23 89 LYS A N 4
ATOM 6694 C CA . LYS A 1 89 ? -12.319 -5.592 -9.010 1.00 22.44 89 LYS A CA 4
ATOM 6695 C C . LYS A 1 89 ? -11.993 -4.708 -7.794 1.00 5.23 89 LYS A C 4
ATOM 6696 O O . LYS A 1 89 ? -12.417 -5.001 -6.679 1.00 44.30 89 LYS A O 4
ATOM 6715 N N . VAL A 1 90 ? -11.252 -3.623 -8.018 1.00 30.51 90 VAL A N 4
ATOM 6716 C CA . VAL A 1 90 ? -10.887 -2.693 -6.937 1.00 4.41 90 VAL A CA 4
ATOM 6717 C C . VAL A 1 90 ? -12.118 -1.933 -6.413 1.00 4.15 90 VAL A C 4
ATOM 6718 O O . VAL A 1 90 ? -12.280 -1.740 -5.209 1.00 15.41 90 VAL A O 4
ATOM 6731 N N . LYS A 1 91 ? -12.987 -1.528 -7.333 1.00 63.22 91 LYS A N 4
ATOM 6732 C CA . LYS A 1 91 ? -14.197 -0.770 -6.997 1.00 12.40 91 LYS A CA 4
ATOM 6733 C C . LYS A 1 91 ? -15.325 -1.694 -6.496 1.00 65.33 91 LYS A C 4
ATOM 6734 O O . LYS A 1 91 ? -16.203 -1.274 -5.741 1.00 24.44 91 LYS A O 4
ATOM 6753 N N . GLU A 1 92 ? -15.290 -2.953 -6.917 1.00 63.34 92 GLU A N 4
ATOM 6754 C CA . GLU A 1 92 ? -16.358 -3.911 -6.597 1.00 30.23 92 GLU A CA 4
ATOM 6755 C C . GLU A 1 92 ? -16.039 -4.774 -5.365 1.00 52.11 92 GLU A C 4
ATOM 6756 O O . GLU A 1 92 ? -16.829 -4.850 -4.419 1.00 52.34 92 GLU A O 4
ATOM 6768 N N . LYS A 1 93 ? -14.885 -5.439 -5.388 1.00 41.10 93 LYS A N 4
ATOM 6769 C CA . LYS A 1 93 ? -14.570 -6.475 -4.398 1.00 60.13 93 LYS A CA 4
ATOM 6770 C C . LYS A 1 93 ? -13.467 -6.050 -3.410 1.00 53.43 93 LYS A C 4
ATOM 6771 O O . LYS A 1 93 ? -13.588 -6.301 -2.208 1.00 24.31 93 LYS A O 4
ATOM 6790 N N . LEU A 1 94 ? -12.404 -5.423 -3.925 1.00 5.12 94 LEU A N 4
ATOM 6791 C CA . LEU A 1 94 ? -11.216 -5.058 -3.127 1.00 31.23 94 LEU A CA 4
ATOM 6792 C C . LEU A 1 94 ? -10.394 -6.317 -2.765 1.00 52.34 94 LEU A C 4
ATOM 6793 O O . LEU A 1 94 ? -10.910 -7.261 -2.170 1.00 34.45 94 LEU A O 4
ATOM 6809 N N . GLY A 1 95 ? -9.115 -6.326 -3.146 1.00 3.11 95 GLY A N 4
ATOM 6810 C CA . GLY A 1 95 ? -8.244 -7.477 -2.880 1.00 14.51 95 GLY A CA 4
ATOM 6811 C C . GLY A 1 95 ? -7.912 -8.268 -4.142 1.00 72.33 95 GLY A C 4
ATOM 6812 O O . GLY A 1 95 ? -6.753 -8.614 -4.384 1.00 43.33 95 GLY A O 4
ATOM 6816 N N . VAL A 1 96 ? -8.932 -8.552 -4.949 1.00 54.20 96 VAL A N 4
ATOM 6817 C CA . VAL A 1 96 ? -8.738 -9.216 -6.246 1.00 54.21 96 VAL A CA 4
ATOM 6818 C C . VAL A 1 96 ? -8.383 -8.189 -7.341 1.00 25.40 96 VAL A C 4
ATOM 6819 O O . VAL A 1 96 ? -8.637 -6.992 -7.185 1.00 22.31 96 VAL A O 4
ATOM 6832 N N . LYS A 1 97 ? -7.810 -8.652 -8.457 1.00 44.52 97 LYS A N 4
ATOM 6833 C CA . LYS A 1 97 ? -7.188 -7.731 -9.431 1.00 43.44 97 LYS A CA 4
ATOM 6834 C C . LYS A 1 97 ? -7.355 -8.153 -10.908 1.00 74.13 97 LYS A C 4
ATOM 6835 O O . LYS A 1 97 ? -6.880 -7.454 -11.806 1.00 53.32 97 LYS A O 4
ATOM 6854 N N . LEU A 1 98 ? -8.023 -9.272 -11.173 1.00 20.24 98 LEU A N 4
ATOM 6855 C CA . LEU A 1 98 ? -8.099 -9.807 -12.545 1.00 23.24 98 LEU A CA 4
ATOM 6856 C C . LEU A 1 98 ? -9.465 -9.540 -13.211 1.00 22.13 98 LEU A C 4
ATOM 6857 O O . LEU A 1 98 ? -10.517 -9.783 -12.619 1.00 52.14 98 LEU A O 4
ATOM 6873 N N . GLU A 1 99 ? -9.434 -9.042 -14.451 1.00 61.21 99 GLU A N 4
ATOM 6874 C CA . GLU A 1 99 ? -10.661 -8.774 -15.216 1.00 52.42 99 GLU A CA 4
ATOM 6875 C C . GLU A 1 99 ? -10.890 -9.820 -16.326 1.00 55.53 99 GLU A C 4
ATOM 6876 O O . GLU A 1 99 ? -11.576 -10.822 -16.115 1.00 62.33 99 GLU A O 4
ATOM 6888 N N . HIS A 1 100 ? -10.284 -9.586 -17.500 1.00 24.13 100 HIS A N 4
ATOM 6889 C CA . HIS A 1 100 ? -10.502 -10.417 -18.700 1.00 72.31 100 HIS A CA 4
ATOM 6890 C C . HIS A 1 100 ? -11.997 -10.623 -19.024 1.00 12.45 100 HIS A C 4
ATOM 6891 O O . HIS A 1 100 ? -12.615 -11.591 -18.579 1.00 2.41 100 HIS A O 4
ATOM 6906 N N . HIS A 1 101 ? -12.575 -9.700 -19.790 1.00 10.00 101 HIS A N 4
ATOM 6907 C CA . HIS A 1 101 ? -13.952 -9.846 -20.281 1.00 13.40 101 HIS A CA 4
ATOM 6908 C C . HIS A 1 101 ? -13.982 -9.929 -21.814 1.00 53.41 101 HIS A C 4
ATOM 6909 O O . HIS A 1 101 ? -13.744 -8.937 -22.506 1.00 70.12 101 HIS A O 4
ATOM 6924 N N . HIS A 1 102 ? -14.278 -11.127 -22.326 1.00 42.22 102 HIS A N 4
ATOM 6925 C CA . HIS A 1 102 ? -14.260 -11.409 -23.767 1.00 23.32 102 HIS A CA 4
ATOM 6926 C C . HIS A 1 102 ? -12.850 -11.233 -24.362 1.00 20.50 102 HIS A C 4
ATOM 6927 O O . HIS A 1 102 ? -12.491 -10.159 -24.849 1.00 21.12 102 HIS A O 4
ATOM 6942 N N . HIS A 1 103 ? -12.041 -12.290 -24.277 1.00 53.21 103 HIS A N 4
ATOM 6943 C CA . HIS A 1 103 ? -10.710 -12.301 -24.889 1.00 0.41 103 HIS A CA 4
ATOM 6944 C C . HIS A 1 103 ? -10.858 -12.395 -26.416 1.00 73.40 103 HIS A C 4
ATOM 6945 O O . HIS A 1 103 ? -11.228 -13.444 -26.947 1.00 45.44 103 HIS A O 4
ATOM 6960 N N . HIS A 1 104 ? -10.588 -11.291 -27.107 1.00 62.20 104 HIS A N 4
ATOM 6961 C CA . HIS A 1 104 ? -10.884 -11.177 -28.541 1.00 51.30 104 HIS A CA 4
ATOM 6962 C C . HIS A 1 104 ? -10.045 -12.125 -29.415 1.00 52.44 104 HIS A C 4
ATOM 6963 O O . HIS A 1 104 ? -8.907 -11.808 -29.779 1.00 74.31 104 HIS A O 4
ATOM 6978 N N . HIS A 1 105 ? -10.626 -13.291 -29.718 1.00 52.10 105 HIS A N 4
ATOM 6979 C CA . HIS A 1 105 ? -10.064 -14.259 -30.680 1.00 5.52 105 HIS A CA 4
ATOM 6980 C C . HIS A 1 105 ? -8.554 -14.526 -30.459 1.00 72.13 105 HIS A C 4
ATOM 6981 O O . HIS A 1 105 ? -7.716 -13.940 -31.186 1.00 39.26 105 HIS A O 4
ATOM 6997 N N . MET A 1 1 ? 15.609 -4.272 -24.224 1.00 4.11 1 MET A N 5
ATOM 6998 C CA . MET A 1 1 ? 14.687 -4.539 -23.085 1.00 50.53 1 MET A CA 5
ATOM 6999 C C . MET A 1 1 ? 14.924 -3.553 -21.928 1.00 21.54 1 MET A C 5
ATOM 7000 O O . MET A 1 1 ? 15.943 -3.613 -21.238 1.00 71.41 1 MET A O 5
ATOM 7016 N N . ASP A 1 2 ? 13.977 -2.636 -21.726 1.00 5.14 2 ASP A N 5
ATOM 7017 C CA . ASP A 1 2 ? 14.112 -1.600 -20.697 1.00 23.32 2 ASP A CA 5
ATOM 7018 C C . ASP A 1 2 ? 13.521 -2.053 -19.350 1.00 4.00 2 ASP A C 5
ATOM 7019 O O . ASP A 1 2 ? 12.433 -1.624 -18.958 1.00 0.12 2 ASP A O 5
ATOM 7028 N N . LEU A 1 3 ? 14.252 -2.916 -18.643 1.00 64.54 3 LEU A N 5
ATOM 7029 C CA . LEU A 1 3 ? 13.813 -3.445 -17.335 1.00 51.34 3 LEU A CA 5
ATOM 7030 C C . LEU A 1 3 ? 13.504 -2.327 -16.321 1.00 40.24 3 LEU A C 5
ATOM 7031 O O . LEU A 1 3 ? 12.795 -2.546 -15.338 1.00 30.12 3 LEU A O 5
ATOM 7047 N N . ASN A 1 4 ? 14.034 -1.130 -16.566 1.00 34.01 4 ASN A N 5
ATOM 7048 C CA . ASN A 1 4 ? 13.803 0.023 -15.687 1.00 50.24 4 ASN A CA 5
ATOM 7049 C C . ASN A 1 4 ? 12.314 0.413 -15.637 1.00 41.30 4 ASN A C 5
ATOM 7050 O O . ASN A 1 4 ? 11.836 0.962 -14.644 1.00 41.12 4 ASN A O 5
ATOM 7061 N N . ARG A 1 5 ? 11.589 0.126 -16.717 1.00 71.23 5 ARG A N 5
ATOM 7062 C CA . ARG A 1 5 ? 10.154 0.434 -16.808 1.00 44.33 5 ARG A CA 5
ATOM 7063 C C . ARG A 1 5 ? 9.316 -0.825 -17.093 1.00 1.33 5 ARG A C 5
ATOM 7064 O O . ARG A 1 5 ? 8.118 -0.736 -17.363 1.00 31.42 5 ARG A O 5
ATOM 7085 N N . MET A 1 6 ? 9.951 -1.993 -17.030 1.00 25.14 6 MET A N 5
ATOM 7086 C CA . MET A 1 6 ? 9.278 -3.265 -17.341 1.00 52.14 6 MET A CA 5
ATOM 7087 C C . MET A 1 6 ? 9.404 -4.272 -16.187 1.00 24.21 6 MET A C 5
ATOM 7088 O O . MET A 1 6 ? 10.489 -4.482 -15.646 1.00 0.31 6 MET A O 5
ATOM 7102 N N . GLY A 1 7 ? 8.280 -4.889 -15.816 1.00 14.31 7 GLY A N 5
ATOM 7103 C CA . GLY A 1 7 ? 8.269 -5.844 -14.712 1.00 1.41 7 GLY A CA 5
ATOM 7104 C C . GLY A 1 7 ? 8.338 -5.169 -13.345 1.00 4.31 7 GLY A C 5
ATOM 7105 O O . GLY A 1 7 ? 8.960 -5.684 -12.413 1.00 51.42 7 GLY A O 5
ATOM 7109 N N . LYS A 1 8 ? 7.701 -4.005 -13.230 1.00 3.04 8 LYS A N 5
ATOM 7110 C CA . LYS A 1 8 ? 7.731 -3.211 -11.995 1.00 42.50 8 LYS A CA 5
ATOM 7111 C C . LYS A 1 8 ? 6.448 -3.412 -11.169 1.00 24.01 8 LYS A C 5
ATOM 7112 O O . LYS A 1 8 ? 5.381 -3.687 -11.721 1.00 12.14 8 LYS A O 5
ATOM 7131 N N . ASP A 1 9 ? 6.559 -3.271 -9.850 1.00 20.43 9 ASP A N 5
ATOM 7132 C CA . ASP A 1 9 ? 5.390 -3.334 -8.961 1.00 52.41 9 ASP A CA 5
ATOM 7133 C C . ASP A 1 9 ? 4.548 -2.051 -9.037 1.00 62.22 9 ASP A C 5
ATOM 7134 O O . ASP A 1 9 ? 4.988 -0.982 -8.604 1.00 32.03 9 ASP A O 5
ATOM 7143 N N . GLU A 1 10 ? 3.335 -2.160 -9.577 1.00 74.01 10 GLU A N 5
ATOM 7144 C CA . GLU A 1 10 ? 2.410 -1.023 -9.628 1.00 73.45 10 GLU A CA 5
ATOM 7145 C C . GLU A 1 10 ? 1.264 -1.188 -8.608 1.00 2.31 10 GLU A C 5
ATOM 7146 O O . GLU A 1 10 ? 0.520 -2.176 -8.635 1.00 25.24 10 GLU A O 5
ATOM 7158 N N . TYR A 1 11 ? 1.151 -0.227 -7.688 1.00 23.31 11 TYR A N 5
ATOM 7159 C CA . TYR A 1 11 ? 0.073 -0.223 -6.686 1.00 74.34 11 TYR A CA 5
ATOM 7160 C C . TYR A 1 11 ? -0.840 1.003 -6.853 1.00 61.35 11 TYR A C 5
ATOM 7161 O O . TYR A 1 11 ? -0.360 2.124 -7.026 1.00 70.44 11 TYR A O 5
ATOM 7179 N N . TYR A 1 12 ? -2.154 0.786 -6.804 1.00 71.13 12 TYR A N 5
ATOM 7180 C CA . TYR A 1 12 ? -3.130 1.882 -6.870 1.00 23.14 12 TYR A CA 5
ATOM 7181 C C . TYR A 1 12 ? -3.557 2.322 -5.461 1.00 63.35 12 TYR A C 5
ATOM 7182 O O . TYR A 1 12 ? -4.385 1.676 -4.817 1.00 55.41 12 TYR A O 5
ATOM 7200 N N . VAL A 1 13 ? -2.979 3.420 -4.981 1.00 50.54 13 VAL A N 5
ATOM 7201 C CA . VAL A 1 13 ? -3.239 3.901 -3.618 1.00 62.23 13 VAL A CA 5
ATOM 7202 C C . VAL A 1 13 ? -3.831 5.323 -3.615 1.00 43.40 13 VAL A C 5
ATOM 7203 O O . VAL A 1 13 ? -3.435 6.173 -4.411 1.00 21.41 13 VAL A O 5
ATOM 7216 N N . GLN A 1 14 ? -4.784 5.576 -2.718 1.00 21.14 14 GLN A N 5
ATOM 7217 C CA . GLN A 1 14 ? -5.409 6.902 -2.618 1.00 62.31 14 GLN A CA 5
ATOM 7218 C C . GLN A 1 14 ? -4.675 7.778 -1.591 1.00 32.30 14 GLN A C 5
ATOM 7219 O O . GLN A 1 14 ? -4.268 7.299 -0.529 1.00 32.14 14 GLN A O 5
ATOM 7233 N N . ILE A 1 15 ? -4.494 9.057 -1.917 1.00 71.55 15 ILE A N 5
ATOM 7234 C CA . ILE A 1 15 ? -3.857 10.006 -0.994 1.00 72.33 15 ILE A CA 5
ATOM 7235 C C . ILE A 1 15 ? -4.729 10.234 0.251 1.00 34.33 15 ILE A C 5
ATOM 7236 O O . ILE A 1 15 ? -5.906 10.590 0.147 1.00 34.00 15 ILE A O 5
ATOM 7252 N N . THR A 1 16 ? -4.138 10.018 1.425 1.00 72.33 16 THR A N 5
ATOM 7253 C CA . THR A 1 16 ? -4.856 10.142 2.702 1.00 21.02 16 THR A CA 5
ATOM 7254 C C . THR A 1 16 ? -4.888 11.595 3.203 1.00 72.44 16 THR A C 5
ATOM 7255 O O . THR A 1 16 ? -5.935 12.245 3.191 1.00 23.21 16 THR A O 5
ATOM 7266 N N . VAL A 1 17 ? -3.735 12.095 3.646 1.00 61.10 17 VAL A N 5
ATOM 7267 C CA . VAL A 1 17 ? -3.618 13.460 4.172 1.00 55.14 17 VAL A CA 5
ATOM 7268 C C . VAL A 1 17 ? -2.627 14.298 3.349 1.00 15.42 17 VAL A C 5
ATOM 7269 O O . VAL A 1 17 ? -1.658 13.773 2.800 1.00 44.01 17 VAL A O 5
ATOM 7282 N N . ASP A 1 18 ? -2.877 15.603 3.267 1.00 42.35 18 ASP A N 5
ATOM 7283 C CA . ASP A 1 18 ? -2.003 16.518 2.525 1.00 15.24 18 ASP A CA 5
ATOM 7284 C C . ASP A 1 18 ? -1.626 17.748 3.370 1.00 22.32 18 ASP A C 5
ATOM 7285 O O . ASP A 1 18 ? -2.152 17.955 4.463 1.00 0.13 18 ASP A O 5
ATOM 7294 N N . GLY A 1 19 ? -0.709 18.563 2.850 1.00 1.13 19 GLY A N 5
ATOM 7295 C CA . GLY A 1 19 ? -0.320 19.800 3.526 1.00 54.00 19 GLY A CA 5
ATOM 7296 C C . GLY A 1 19 ? 0.513 19.604 4.796 1.00 61.41 19 GLY A C 5
ATOM 7297 O O . GLY A 1 19 ? 0.784 20.566 5.513 1.00 34.35 19 GLY A O 5
ATOM 7301 N N . LYS A 1 20 ? 0.927 18.372 5.082 1.00 35.41 20 LYS A N 5
ATOM 7302 C CA . LYS A 1 20 ? 1.785 18.108 6.244 1.00 61.40 20 LYS A CA 5
ATOM 7303 C C . LYS A 1 20 ? 3.271 18.283 5.880 1.00 62.15 20 LYS A C 5
ATOM 7304 O O . LYS A 1 20 ? 3.919 17.344 5.423 1.00 61.14 20 LYS A O 5
ATOM 7323 N N . GLU A 1 21 ? 3.801 19.492 6.061 1.00 44.55 21 GLU A N 5
ATOM 7324 C CA . GLU A 1 21 ? 5.202 19.777 5.714 1.00 34.15 21 GLU A CA 5
ATOM 7325 C C . GLU A 1 21 ? 6.179 19.130 6.710 1.00 20.43 21 GLU A C 5
ATOM 7326 O O . GLU A 1 21 ? 5.949 19.136 7.923 1.00 1.03 21 GLU A O 5
ATOM 7338 N N . VAL A 1 22 ? 7.269 18.570 6.190 1.00 24.12 22 VAL A N 5
ATOM 7339 C CA . VAL A 1 22 ? 8.319 17.991 7.029 1.00 22.14 22 VAL A CA 5
ATOM 7340 C C . VAL A 1 22 ? 9.255 19.084 7.584 1.00 11.31 22 VAL A C 5
ATOM 7341 O O . VAL A 1 22 ? 10.452 19.119 7.293 1.00 32.22 22 VAL A O 5
ATOM 7354 N N . HIS A 1 23 ? 8.697 19.965 8.411 1.00 21.42 23 HIS A N 5
ATOM 7355 C CA . HIS A 1 23 ? 9.442 21.091 8.987 1.00 42.22 23 HIS A CA 5
ATOM 7356 C C . HIS A 1 23 ? 10.311 20.626 10.181 1.00 33.01 23 HIS A C 5
ATOM 7357 O O . HIS A 1 23 ? 10.473 21.348 11.166 1.00 74.21 23 HIS A O 5
ATOM 7372 N N . SER A 1 24 ? 10.901 19.434 10.062 1.00 71.40 24 SER A N 5
ATOM 7373 C CA . SER A 1 24 ? 11.619 18.796 11.179 1.00 31.22 24 SER A CA 5
ATOM 7374 C C . SER A 1 24 ? 12.716 19.694 11.768 1.00 44.00 24 SER A C 5
ATOM 7375 O O . SER A 1 24 ? 12.737 19.950 12.973 1.00 14.11 24 SER A O 5
ATOM 7383 N N . LYS A 1 25 ? 13.612 20.188 10.915 1.00 2.02 25 LYS A N 5
ATOM 7384 C CA . LYS A 1 25 ? 14.751 20.984 11.369 1.00 73.45 25 LYS A CA 5
ATOM 7385 C C . LYS A 1 25 ? 15.414 21.740 10.206 1.00 3.31 25 LYS A C 5
ATOM 7386 O O . LYS A 1 25 ? 16.259 21.208 9.482 1.00 32.41 25 LYS A O 5
ATOM 7405 N N . ALA A 1 26 ? 14.989 22.979 10.018 1.00 63.21 26 ALA A N 5
ATOM 7406 C CA . ALA A 1 26 ? 15.635 23.890 9.066 1.00 2.24 26 ALA A CA 5
ATOM 7407 C C . ALA A 1 26 ? 16.864 24.569 9.702 1.00 25.51 26 ALA A C 5
ATOM 7408 O O . ALA A 1 26 ? 17.457 25.482 9.120 1.00 45.23 26 ALA A O 5
ATOM 7415 N N . ASP A 1 27 ? 17.232 24.105 10.901 1.00 31.02 27 ASP A N 5
ATOM 7416 C CA . ASP A 1 27 ? 18.381 24.632 11.646 1.00 75.10 27 ASP A CA 5
ATOM 7417 C C . ASP A 1 27 ? 19.677 24.561 10.819 1.00 1.14 27 ASP A C 5
ATOM 7418 O O . ASP A 1 27 ? 20.443 23.598 10.913 1.00 44.42 27 ASP A O 5
ATOM 7427 N N . ASN A 1 28 ? 19.903 25.588 10.007 1.00 55.40 28 ASN A N 5
ATOM 7428 C CA . ASN A 1 28 ? 21.056 25.651 9.105 1.00 33.23 28 ASN A CA 5
ATOM 7429 C C . ASN A 1 28 ? 21.004 26.943 8.281 1.00 71.31 28 ASN A C 5
ATOM 7430 O O . ASN A 1 28 ? 21.994 27.664 8.166 1.00 32.21 28 ASN A O 5
ATOM 7441 N N . GLY A 1 29 ? 19.826 27.228 7.715 1.00 34.22 29 GLY A N 5
ATOM 7442 C CA . GLY A 1 29 ? 19.653 28.426 6.900 1.00 31.13 29 GLY A CA 5
ATOM 7443 C C . GLY A 1 29 ? 18.540 28.299 5.859 1.00 62.31 29 GLY A C 5
ATOM 7444 O O . GLY A 1 29 ? 17.787 29.244 5.628 1.00 31.42 29 GLY A O 5
ATOM 7448 N N . GLN A 1 30 ? 18.439 27.133 5.221 1.00 23.03 30 GLN A N 5
ATOM 7449 C CA . GLN A 1 30 ? 17.418 26.897 4.182 1.00 30.23 30 GLN A CA 5
ATOM 7450 C C . GLN A 1 30 ? 16.168 26.218 4.763 1.00 50.43 30 GLN A C 5
ATOM 7451 O O . GLN A 1 30 ? 16.249 25.480 5.744 1.00 52.43 30 GLN A O 5
ATOM 7465 N N . LYS A 1 31 ? 15.013 26.461 4.141 1.00 41.13 31 LYS A N 5
ATOM 7466 C CA . LYS A 1 31 ? 13.747 25.895 4.621 1.00 65.51 31 LYS A CA 5
ATOM 7467 C C . LYS A 1 31 ? 13.552 24.455 4.129 1.00 52.00 31 LYS A C 5
ATOM 7468 O O . LYS A 1 31 ? 13.693 24.171 2.940 1.00 1.20 31 LYS A O 5
ATOM 7487 N N . TYR A 1 32 ? 13.229 23.555 5.050 1.00 42.01 32 TYR A N 5
ATOM 7488 C CA . TYR A 1 32 ? 12.817 22.195 4.696 1.00 13.13 32 TYR A CA 5
ATOM 7489 C C . TYR A 1 32 ? 11.304 22.049 4.804 1.00 53.33 32 TYR A C 5
ATOM 7490 O O . TYR A 1 32 ? 10.752 21.998 5.909 1.00 30.22 32 TYR A O 5
ATOM 7508 N N . LYS A 1 33 ? 10.632 22.005 3.655 1.00 62.23 33 LYS A N 5
ATOM 7509 C CA . LYS A 1 33 ? 9.171 21.955 3.621 1.00 12.03 33 LYS A CA 5
ATOM 7510 C C . LYS A 1 33 ? 8.636 21.141 2.426 1.00 65.13 33 LYS A C 5
ATOM 7511 O O . LYS A 1 33 ? 8.269 21.704 1.390 1.00 32.34 33 LYS A O 5
ATOM 7530 N N . ASP A 1 34 ? 8.626 19.818 2.572 1.00 24.24 34 ASP A N 5
ATOM 7531 C CA . ASP A 1 34 ? 7.940 18.925 1.625 1.00 22.34 34 ASP A CA 5
ATOM 7532 C C . ASP A 1 34 ? 6.783 18.206 2.336 1.00 34.42 34 ASP A C 5
ATOM 7533 O O . ASP A 1 34 ? 6.885 17.875 3.519 1.00 30.03 34 ASP A O 5
ATOM 7542 N N . TYR A 1 35 ? 5.685 17.969 1.625 1.00 1.35 35 TYR A N 5
ATOM 7543 C CA . TYR A 1 35 ? 4.488 17.383 2.239 1.00 44.52 35 TYR A CA 5
ATOM 7544 C C . TYR A 1 35 ? 4.597 15.856 2.372 1.00 60.52 35 TYR A C 5
ATOM 7545 O O . TYR A 1 35 ? 4.963 15.158 1.425 1.00 5.41 35 TYR A O 5
ATOM 7563 N N . GLU A 1 36 ? 4.265 15.357 3.561 1.00 11.53 36 GLU A N 5
ATOM 7564 C CA . GLU A 1 36 ? 4.404 13.932 3.898 1.00 42.22 36 GLU A CA 5
ATOM 7565 C C . GLU A 1 36 ? 3.156 13.132 3.491 1.00 31.02 36 GLU A C 5
ATOM 7566 O O . GLU A 1 36 ? 2.039 13.457 3.897 1.00 24.15 36 GLU A O 5
ATOM 7578 N N . TYR A 1 37 ? 3.348 12.089 2.686 1.00 75.11 37 TYR A N 5
ATOM 7579 C CA . TYR A 1 37 ? 2.243 11.211 2.279 1.00 42.12 37 TYR A CA 5
ATOM 7580 C C . TYR A 1 37 ? 2.490 9.755 2.707 1.00 3.21 37 TYR A C 5
ATOM 7581 O O . TYR A 1 37 ? 3.345 9.065 2.147 1.00 10.44 37 TYR A O 5
ATOM 7599 N N . LYS A 1 38 ? 1.733 9.303 3.711 1.00 53.02 38 LYS A N 5
ATOM 7600 C CA . LYS A 1 38 ? 1.829 7.929 4.216 1.00 70.04 38 LYS A CA 5
ATOM 7601 C C . LYS A 1 38 ? 0.497 7.187 4.019 1.00 23.34 38 LYS A C 5
ATOM 7602 O O . LYS A 1 38 ? -0.531 7.555 4.602 1.00 63.51 38 LYS A O 5
ATOM 7621 N N . LEU A 1 39 ? 0.519 6.143 3.199 1.00 44.02 39 LEU A N 5
ATOM 7622 C CA . LEU A 1 39 ? -0.695 5.395 2.860 1.00 31.10 39 LEU A CA 5
ATOM 7623 C C . LEU A 1 39 ? -0.426 3.889 2.714 1.00 44.33 39 LEU A C 5
ATOM 7624 O O . LEU A 1 39 ? 0.692 3.471 2.423 1.00 23.53 39 LEU A O 5
ATOM 7640 N N . THR A 1 40 ? -1.457 3.079 2.925 1.00 30.33 40 THR A N 5
ATOM 7641 C CA . THR A 1 40 ? -1.326 1.618 2.845 1.00 32.14 40 THR A CA 5
ATOM 7642 C C . THR A 1 40 ? -2.022 1.049 1.601 1.00 60.04 40 THR A C 5
ATOM 7643 O O . THR A 1 40 ? -3.219 1.257 1.393 1.00 33.12 40 THR A O 5
ATOM 7654 N N . GLY A 1 41 ? -1.263 0.324 0.778 1.00 42.14 41 GLY A N 5
ATOM 7655 C CA . GLY A 1 41 ? -1.813 -0.281 -0.433 1.00 3.44 41 GLY A CA 5
ATOM 7656 C C . GLY A 1 41 ? -2.037 -1.783 -0.290 1.00 0.03 41 GLY A C 5
ATOM 7657 O O . GLY A 1 41 ? -1.124 -2.519 0.089 1.00 32.24 41 GLY A O 5
ATOM 7661 N N . PHE A 1 42 ? -3.256 -2.235 -0.586 1.00 41.10 42 PHE A N 5
ATOM 7662 C CA . PHE A 1 42 ? -3.605 -3.661 -0.509 1.00 31.11 42 PHE A CA 5
ATOM 7663 C C . PHE A 1 42 ? -3.658 -4.296 -1.909 1.00 3.52 42 PHE A C 5
ATOM 7664 O O . PHE A 1 42 ? -4.596 -4.059 -2.674 1.00 52.25 42 PHE A O 5
ATOM 7681 N N . ASP A 1 43 ? -2.652 -5.102 -2.237 1.00 72.42 43 ASP A N 5
ATOM 7682 C CA . ASP A 1 43 ? -2.581 -5.750 -3.551 1.00 74.03 43 ASP A CA 5
ATOM 7683 C C . ASP A 1 43 ? -1.586 -6.925 -3.532 1.00 62.42 43 ASP A C 5
ATOM 7684 O O . ASP A 1 43 ? -0.912 -7.157 -2.532 1.00 33.31 43 ASP A O 5
ATOM 7693 N N . LYS A 1 44 ? -1.523 -7.671 -4.636 1.00 61.42 44 LYS A N 5
ATOM 7694 C CA . LYS A 1 44 ? -0.642 -8.838 -4.761 1.00 72.14 44 LYS A CA 5
ATOM 7695 C C . LYS A 1 44 ? -0.991 -9.911 -3.715 1.00 63.03 44 LYS A C 5
ATOM 7696 O O . LYS A 1 44 ? -0.274 -10.106 -2.734 1.00 53.31 44 LYS A O 5
ATOM 7715 N N . ASP A 1 45 ? -2.138 -10.556 -3.911 1.00 2.15 45 ASP A N 5
ATOM 7716 C CA . ASP A 1 45 ? -2.590 -11.659 -3.044 1.00 55.22 45 ASP A CA 5
ATOM 7717 C C . ASP A 1 45 ? -2.898 -11.197 -1.607 1.00 65.14 45 ASP A C 5
ATOM 7718 O O . ASP A 1 45 ? -2.967 -12.011 -0.680 1.00 32.54 45 ASP A O 5
ATOM 7727 N N . GLY A 1 46 ? -3.104 -9.896 -1.430 1.00 13.13 46 GLY A N 5
ATOM 7728 C CA . GLY A 1 46 ? -3.482 -9.359 -0.123 1.00 52.43 46 GLY A CA 5
ATOM 7729 C C . GLY A 1 46 ? -2.318 -8.764 0.668 1.00 45.15 46 GLY A C 5
ATOM 7730 O O . GLY A 1 46 ? -2.400 -8.633 1.892 1.00 53.45 46 GLY A O 5
ATOM 7734 N N . LYS A 1 47 ? -1.235 -8.402 -0.022 1.00 24.13 47 LYS A N 5
ATOM 7735 C CA . LYS A 1 47 ? -0.094 -7.734 0.619 1.00 14.24 47 LYS A CA 5
ATOM 7736 C C . LYS A 1 47 ? -0.466 -6.309 1.050 1.00 30.24 47 LYS A C 5
ATOM 7737 O O . LYS A 1 47 ? -0.871 -5.488 0.224 1.00 61.42 47 LYS A O 5
ATOM 7756 N N . GLU A 1 48 ? -0.342 -6.021 2.343 1.00 4.24 48 GLU A N 5
ATOM 7757 C CA . GLU A 1 48 ? -0.590 -4.671 2.853 1.00 30.31 48 GLU A CA 5
ATOM 7758 C C . GLU A 1 48 ? 0.730 -3.925 3.090 1.00 14.03 48 GLU A C 5
ATOM 7759 O O . GLU A 1 48 ? 1.438 -4.167 4.067 1.00 33.31 48 GLU A O 5
ATOM 7771 N N . LYS A 1 49 ? 1.067 -3.028 2.174 1.00 35.33 49 LYS A N 5
ATOM 7772 C CA . LYS A 1 49 ? 2.303 -2.248 2.276 1.00 62.44 49 LYS A CA 5
ATOM 7773 C C . LYS A 1 49 ? 2.012 -0.807 2.719 1.00 12.31 49 LYS A C 5
ATOM 7774 O O . LYS A 1 49 ? 1.132 -0.149 2.170 1.00 24.25 49 LYS A O 5
ATOM 7793 N N . GLU A 1 50 ? 2.745 -0.325 3.716 1.00 11.31 50 GLU A N 5
ATOM 7794 C CA . GLU A 1 50 ? 2.671 1.086 4.114 1.00 40.44 50 GLU A CA 5
ATOM 7795 C C . GLU A 1 50 ? 3.677 1.930 3.309 1.00 65.52 50 GLU A C 5
ATOM 7796 O O . GLU A 1 50 ? 4.860 2.006 3.641 1.00 2.42 50 GLU A O 5
ATOM 7808 N N . LEU A 1 51 ? 3.202 2.542 2.225 1.00 12.20 51 LEU A N 5
ATOM 7809 C CA . LEU A 1 51 ? 4.072 3.311 1.329 1.00 52.25 51 LEU A CA 5
ATOM 7810 C C . LEU A 1 51 ? 4.194 4.773 1.791 1.00 0.23 51 LEU A C 5
ATOM 7811 O O . LEU A 1 51 ? 3.236 5.364 2.298 1.00 73.24 51 LEU A O 5
ATOM 7827 N N . GLU A 1 52 ? 5.379 5.348 1.609 1.00 73.42 52 GLU A N 5
ATOM 7828 C CA . GLU A 1 52 ? 5.651 6.725 2.031 1.00 31.21 52 GLU A CA 5
ATOM 7829 C C . GLU A 1 52 ? 6.390 7.501 0.932 1.00 54.20 52 GLU A C 5
ATOM 7830 O O . GLU A 1 52 ? 7.395 7.031 0.391 1.00 71.51 52 GLU A O 5
ATOM 7842 N N . PHE A 1 53 ? 5.879 8.683 0.600 1.00 64.10 53 PHE A N 5
ATOM 7843 C CA . PHE A 1 53 ? 6.515 9.562 -0.390 1.00 4.04 53 PHE A CA 5
ATOM 7844 C C . PHE A 1 53 ? 6.215 11.041 -0.098 1.00 73.31 53 PHE A C 5
ATOM 7845 O O . PHE A 1 53 ? 5.068 11.419 0.130 1.00 74.50 53 PHE A O 5
ATOM 7862 N N . THR A 1 54 ? 7.259 11.870 -0.081 1.00 43.43 54 THR A N 5
ATOM 7863 C CA . THR A 1 54 ? 7.111 13.308 0.184 1.00 72.12 54 THR A CA 5
ATOM 7864 C C . THR A 1 54 ? 7.137 14.128 -1.114 1.00 55.42 54 THR A C 5
ATOM 7865 O O . THR A 1 54 ? 8.038 13.974 -1.945 1.00 25.22 54 THR A O 5
ATOM 7876 N N . ALA A 1 55 ? 6.147 15.004 -1.279 1.00 65.13 55 ALA A N 5
ATOM 7877 C CA . ALA A 1 55 ? 6.022 15.823 -2.493 1.00 34.54 55 ALA A CA 5
ATOM 7878 C C . ALA A 1 55 ? 6.215 17.317 -2.194 1.00 73.13 55 ALA A C 5
ATOM 7879 O O . ALA A 1 55 ? 5.809 17.806 -1.141 1.00 21.53 55 ALA A O 5
ATOM 7886 N N . GLN A 1 56 ? 6.828 18.037 -3.136 1.00 72.40 56 GLN A N 5
ATOM 7887 C CA . GLN A 1 56 ? 7.082 19.479 -2.977 1.00 14.02 56 GLN A CA 5
ATOM 7888 C C . GLN A 1 56 ? 5.778 20.291 -2.895 1.00 44.34 56 GLN A C 5
ATOM 7889 O O . GLN A 1 56 ? 5.735 21.354 -2.272 1.00 23.12 56 GLN A O 5
ATOM 7903 N N . LYS A 1 57 ? 4.721 19.789 -3.530 1.00 3.43 57 LYS A N 5
ATOM 7904 C CA . LYS A 1 57 ? 3.447 20.512 -3.590 1.00 52.23 57 LYS A CA 5
ATOM 7905 C C . LYS A 1 57 ? 2.254 19.589 -3.298 1.00 15.41 57 LYS A C 5
ATOM 7906 O O . LYS A 1 57 ? 2.340 18.373 -3.468 1.00 75.34 57 LYS A O 5
ATOM 7925 N N . ASN A 1 58 ? 1.148 20.188 -2.861 1.00 30.41 58 ASN A N 5
ATOM 7926 C CA . ASN A 1 58 ? -0.057 19.448 -2.474 1.00 21.35 58 ASN A CA 5
ATOM 7927 C C . ASN A 1 58 ? -0.623 18.588 -3.619 1.00 55.00 58 ASN A C 5
ATOM 7928 O O . ASN A 1 58 ? -0.972 19.095 -4.688 1.00 32.12 58 ASN A O 5
ATOM 7939 N N . LEU A 1 59 ? -0.700 17.283 -3.386 1.00 62.32 59 LEU A N 5
ATOM 7940 C CA . LEU A 1 59 ? -1.324 16.357 -4.334 1.00 31.14 59 LEU A CA 5
ATOM 7941 C C . LEU A 1 59 ? -2.842 16.287 -4.108 1.00 60.24 59 LEU A C 5
ATOM 7942 O O . LEU A 1 59 ? -3.359 16.821 -3.125 1.00 32.31 59 LEU A O 5
ATOM 7958 N N . ARG A 1 60 ? -3.559 15.636 -5.020 1.00 11.41 60 ARG A N 5
ATOM 7959 C CA . ARG A 1 60 ? -5.012 15.495 -4.883 1.00 34.13 60 ARG A CA 5
ATOM 7960 C C . ARG A 1 60 ? -5.368 14.245 -4.064 1.00 53.14 60 ARG A C 5
ATOM 7961 O O . ARG A 1 60 ? -4.836 13.160 -4.300 1.00 42.52 60 ARG A O 5
ATOM 7982 N N . LYS A 1 61 ? -6.285 14.405 -3.108 1.00 1.14 61 LYS A N 5
ATOM 7983 C CA . LYS A 1 61 ? -6.636 13.326 -2.172 1.00 32.02 61 LYS A CA 5
ATOM 7984 C C . LYS A 1 61 ? -7.942 12.626 -2.561 1.00 15.43 61 LYS A C 5
ATOM 7985 O O . LYS A 1 61 ? -8.652 13.076 -3.464 1.00 14.33 61 LYS A O 5
ATOM 8004 N N . GLU A 1 62 ? -8.230 11.509 -1.879 1.00 3.33 62 GLU A N 5
ATOM 8005 C CA . GLU A 1 62 ? -9.392 10.648 -2.181 1.00 74.43 62 GLU A CA 5
ATOM 8006 C C . GLU A 1 62 ? -9.164 9.821 -3.464 1.00 2.25 62 GLU A C 5
ATOM 8007 O O . GLU A 1 62 ? -9.454 8.623 -3.502 1.00 70.24 62 GLU A O 5
ATOM 8019 N N . ALA A 1 63 ? -8.630 10.462 -4.504 1.00 4.31 63 ALA A N 5
ATOM 8020 C CA . ALA A 1 63 ? -8.308 9.781 -5.761 1.00 50.00 63 ALA A CA 5
ATOM 8021 C C . ALA A 1 63 ? -7.057 8.897 -5.620 1.00 60.11 63 ALA A C 5
ATOM 8022 O O . ALA A 1 63 ? -6.252 9.077 -4.703 1.00 3.13 63 ALA A O 5
ATOM 8029 N N . PHE A 1 64 ? -6.892 7.950 -6.543 1.00 63.13 64 PHE A N 5
ATOM 8030 C CA . PHE A 1 64 ? -5.788 6.984 -6.479 1.00 23.34 64 PHE A CA 5
ATOM 8031 C C . PHE A 1 64 ? -4.630 7.362 -7.419 1.00 61.03 64 PHE A C 5
ATOM 8032 O O . PHE A 1 64 ? -4.808 8.102 -8.386 1.00 45.41 64 PHE A O 5
ATOM 8049 N N . LEU A 1 65 ? -3.439 6.853 -7.114 1.00 24.05 65 LEU A N 5
ATOM 8050 C CA . LEU A 1 65 ? -2.272 7.001 -7.990 1.00 0.42 65 LEU A CA 5
ATOM 8051 C C . LEU A 1 65 ? -1.582 5.647 -8.194 1.00 23.52 65 LEU A C 5
ATOM 8052 O O . LEU A 1 65 ? -1.557 4.814 -7.285 1.00 13.22 65 LEU A O 5
ATOM 8068 N N . ARG A 1 66 ? -1.032 5.418 -9.386 1.00 51.24 66 ARG A N 5
ATOM 8069 C CA . ARG A 1 66 ? -0.181 4.249 -9.610 1.00 24.05 66 ARG A CA 5
ATOM 8070 C C . ARG A 1 66 ? 1.236 4.538 -9.102 1.00 13.23 66 ARG A C 5
ATOM 8071 O O . ARG A 1 66 ? 2.031 5.196 -9.775 1.00 61.21 66 ARG A O 5
ATOM 8092 N N . VAL A 1 67 ? 1.532 4.073 -7.894 1.00 30.55 67 VAL A N 5
ATOM 8093 C CA . VAL A 1 67 ? 2.845 4.284 -7.286 1.00 53.31 67 VAL A CA 5
ATOM 8094 C C . VAL A 1 67 ? 3.829 3.170 -7.653 1.00 74.22 67 VAL A C 5
ATOM 8095 O O . VAL A 1 67 ? 3.560 1.978 -7.480 1.00 51.22 67 VAL A O 5
ATOM 8108 N N . TYR A 1 68 ? 4.961 3.593 -8.194 1.00 44.01 68 TYR A N 5
ATOM 8109 C CA . TYR A 1 68 ? 6.057 2.704 -8.551 1.00 42.24 68 TYR A CA 5
ATOM 8110 C C . TYR A 1 68 ? 6.727 2.137 -7.287 1.00 30.22 68 TYR A C 5
ATOM 8111 O O . TYR A 1 68 ? 7.531 2.810 -6.633 1.00 35.32 68 TYR A O 5
ATOM 8129 N N . HIS A 1 69 ? 6.361 0.905 -6.938 1.00 24.24 69 HIS A N 5
ATOM 8130 C CA . HIS A 1 69 ? 6.876 0.250 -5.734 1.00 42.10 69 HIS A CA 5
ATOM 8131 C C . HIS A 1 69 ? 8.297 -0.291 -5.939 1.00 31.13 69 HIS A C 5
ATOM 8132 O O . HIS A 1 69 ? 8.515 -1.255 -6.674 1.00 22.40 69 HIS A O 5
ATOM 8147 N N . SER A 1 70 ? 9.256 0.348 -5.279 1.00 52.23 70 SER A N 5
ATOM 8148 C CA . SER A 1 70 ? 10.656 -0.093 -5.301 1.00 63.02 70 SER A CA 5
ATOM 8149 C C . SER A 1 70 ? 11.185 -0.303 -3.883 1.00 43.32 70 SER A C 5
ATOM 8150 O O . SER A 1 70 ? 11.012 0.552 -3.014 1.00 41.31 70 SER A O 5
ATOM 8158 N N . ASP A 1 71 ? 11.845 -1.436 -3.656 1.00 41.21 71 ASP A N 5
ATOM 8159 C CA . ASP A 1 71 ? 12.423 -1.749 -2.343 1.00 30.25 71 ASP A CA 5
ATOM 8160 C C . ASP A 1 71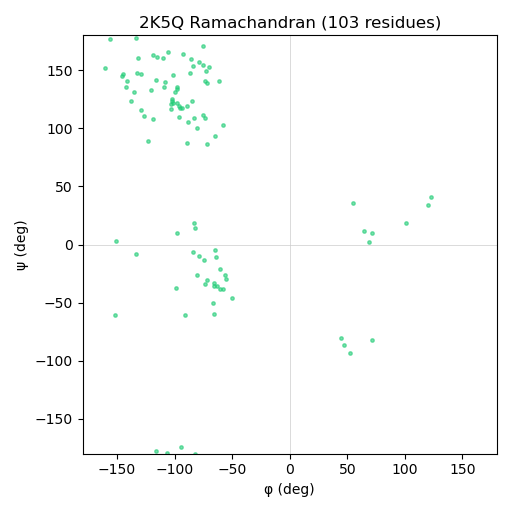 ? 13.420 -0.667 -1.877 1.00 22.11 71 ASP A C 5
ATOM 8161 O O . ASP A 1 71 ? 13.750 -0.586 -0.693 1.00 41.15 71 ASP A O 5
ATOM 8170 N N . LYS A 1 72 ? 13.887 0.163 -2.813 1.00 30.53 72 LYS A N 5
ATOM 8171 C CA . LYS A 1 72 ? 14.786 1.283 -2.493 1.00 74.52 72 LYS A CA 5
ATOM 8172 C C . LYS A 1 72 ? 14.172 2.236 -1.447 1.00 12.12 72 LYS A C 5
ATOM 8173 O O . LYS A 1 72 ? 14.703 2.391 -0.343 1.00 12.24 72 LYS A O 5
ATOM 8192 N N . LYS A 1 73 ? 13.046 2.859 -1.803 1.00 31.35 73 LYS A N 5
ATOM 8193 C CA . LYS A 1 73 ? 12.415 3.893 -0.960 1.00 64.31 73 LYS A CA 5
ATOM 8194 C C . LYS A 1 73 ? 10.873 3.741 -0.939 1.00 5.54 73 LYS A C 5
ATOM 8195 O O . LYS A 1 73 ? 10.132 4.664 -0.585 1.00 35.34 73 LYS A O 5
ATOM 8214 N N . GLY A 1 74 ? 10.394 2.553 -1.291 1.00 24.01 74 GLY A N 5
ATOM 8215 C CA . GLY A 1 74 ? 8.956 2.309 -1.359 1.00 34.34 74 GLY A CA 5
ATOM 8216 C C . GLY A 1 74 ? 8.321 2.897 -2.615 1.00 5.05 74 GLY A C 5
ATOM 8217 O O . GLY A 1 74 ? 7.861 2.161 -3.488 1.00 31.22 74 GLY A O 5
ATOM 8221 N N . VAL A 1 75 ? 8.302 4.226 -2.708 1.00 14.35 75 VAL A N 5
ATOM 8222 C CA . VAL A 1 75 ? 7.743 4.920 -3.879 1.00 42.14 75 VAL A CA 5
ATOM 8223 C C . VAL A 1 75 ? 8.734 5.951 -4.446 1.00 12.31 75 VAL A C 5
ATOM 8224 O O . VAL A 1 75 ? 9.011 6.971 -3.817 1.00 11.03 75 VAL A O 5
ATOM 8237 N N . SER A 1 76 ? 9.270 5.676 -5.636 1.00 22.40 76 SER A N 5
ATOM 8238 C CA . SER A 1 76 ? 10.174 6.620 -6.320 1.00 43.14 76 SER A CA 5
ATOM 8239 C C . SER A 1 76 ? 9.457 7.352 -7.465 1.00 31.40 76 SER A C 5
ATOM 8240 O O . SER A 1 76 ? 10.014 8.265 -8.079 1.00 21.25 76 SER A O 5
ATOM 8248 N N . ALA A 1 77 ? 8.223 6.943 -7.754 1.00 54.34 77 ALA A N 5
ATOM 8249 C CA . ALA A 1 77 ? 7.425 7.562 -8.822 1.00 21.43 77 ALA A CA 5
ATOM 8250 C C . ALA A 1 77 ? 5.922 7.321 -8.611 1.00 42.12 77 ALA A C 5
ATOM 8251 O O . ALA A 1 77 ? 5.525 6.312 -8.026 1.00 12.20 77 ALA A O 5
ATOM 8258 N N . TRP A 1 78 ? 5.096 8.250 -9.090 1.00 31.01 78 TRP A N 5
ATOM 8259 C CA . TRP A 1 78 ? 3.638 8.168 -8.916 1.00 72.31 78 TRP A CA 5
ATOM 8260 C C . TRP A 1 78 ? 2.885 8.977 -9.988 1.00 42.23 78 TRP A C 5
ATOM 8261 O O . TRP A 1 78 ? 3.322 10.059 -10.386 1.00 14.52 78 TRP A O 5
ATOM 8282 N N . GLU A 1 79 ? 1.760 8.432 -10.463 1.00 15.04 79 GLU A N 5
ATOM 8283 C CA . GLU A 1 79 ? 0.901 9.124 -11.440 1.00 74.54 79 GLU A CA 5
ATOM 8284 C C . GLU A 1 79 ? -0.583 8.979 -11.073 1.00 34.40 79 GLU A C 5
ATOM 8285 O O . GLU A 1 79 ? -0.999 7.949 -10.545 1.00 43.43 79 GLU A O 5
ATOM 8297 N N . GLU A 1 80 ? -1.376 9.999 -11.393 1.00 42.34 80 GLU A N 5
ATOM 8298 C CA . GLU A 1 80 ? -2.784 10.072 -10.966 1.00 33.33 80 GLU A CA 5
ATOM 8299 C C . GLU A 1 80 ? -3.717 9.202 -11.830 1.00 73.34 80 GLU A C 5
ATOM 8300 O O . GLU A 1 80 ? -3.579 9.147 -13.052 1.00 62.15 80 GLU A O 5
ATOM 8312 N N . VAL A 1 81 ? -4.676 8.541 -11.174 1.00 4.43 81 VAL A N 5
ATOM 8313 C CA . VAL A 1 81 ? -5.740 7.780 -11.854 1.00 11.23 81 VAL A CA 5
ATOM 8314 C C . VAL A 1 81 ? -7.077 7.903 -11.084 1.00 22.44 81 VAL A C 5
ATOM 8315 O O . VAL A 1 81 ? -7.142 7.649 -9.880 1.00 23.52 81 VAL A O 5
ATOM 8328 N N . LYS A 1 82 ? -8.146 8.298 -11.778 1.00 13.24 82 LYS A N 5
ATOM 8329 C CA . LYS A 1 82 ? -9.458 8.472 -11.135 1.00 14.14 82 LYS A CA 5
ATOM 8330 C C . LYS A 1 82 ? -10.113 7.124 -10.812 1.00 70.24 82 LYS A C 5
ATOM 8331 O O . LYS A 1 82 ? -10.185 6.234 -11.660 1.00 32.11 82 LYS A O 5
ATOM 8350 N N . LYS A 1 83 ? -10.647 7.011 -9.603 1.00 33.31 83 LYS A N 5
ATOM 8351 C CA . LYS A 1 83 ? -11.257 5.760 -9.125 1.00 4.33 83 LYS A CA 5
ATOM 8352 C C . LYS A 1 83 ? -12.461 5.347 -9.990 1.00 73.31 83 LYS A C 5
ATOM 8353 O O . LYS A 1 83 ? -12.882 4.190 -9.980 1.00 1.35 83 LYS A O 5
ATOM 8372 N N . ASP A 1 84 ? -12.998 6.304 -10.744 1.00 24.23 84 ASP A N 5
ATOM 8373 C CA . ASP A 1 84 ? -14.169 6.076 -11.596 1.00 72.03 84 ASP A CA 5
ATOM 8374 C C . ASP A 1 84 ? -13.867 5.110 -12.757 1.00 50.51 84 ASP A C 5
ATOM 8375 O O . ASP A 1 84 ? -14.781 4.519 -13.338 1.00 44.31 84 ASP A O 5
ATOM 8384 N N . GLU A 1 85 ? -12.587 4.951 -13.095 1.00 55.21 85 GLU A N 5
ATOM 8385 C CA . GLU A 1 85 ? -12.195 4.166 -14.273 1.00 61.42 85 GLU A CA 5
ATOM 8386 C C . GLU A 1 85 ? -11.388 2.908 -13.900 1.00 4.34 85 GLU A C 5
ATOM 8387 O O . GLU A 1 85 ? -10.910 2.186 -14.778 1.00 61.24 85 GLU A O 5
ATOM 8399 N N . LEU A 1 86 ? -11.256 2.638 -12.600 1.00 1.02 86 LEU A N 5
ATOM 8400 C CA . LEU A 1 86 ? -10.573 1.422 -12.123 1.00 1.04 86 LEU A CA 5
ATOM 8401 C C . LEU A 1 86 ? -11.490 0.187 -12.225 1.00 71.12 86 LEU A C 5
ATOM 8402 O O . LEU A 1 86 ? -12.699 0.279 -11.989 1.00 32.51 86 LEU A O 5
ATOM 8418 N N . PRO A 1 87 ? -10.921 -0.990 -12.575 1.00 52.10 87 PRO A N 5
ATOM 8419 C CA . PRO A 1 87 ? -11.699 -2.234 -12.774 1.00 42.02 87 PRO A CA 5
ATOM 8420 C C . PRO A 1 87 ? -12.477 -2.687 -11.523 1.00 31.05 87 PRO A C 5
ATOM 8421 O O . PRO A 1 87 ? -11.995 -2.581 -10.395 1.00 3.10 87 PRO A O 5
ATOM 8432 N N . ALA A 1 88 ? -13.681 -3.218 -11.738 1.00 25.44 88 ALA A N 5
ATOM 8433 C CA . ALA A 1 88 ? -14.554 -3.645 -10.636 1.00 34.23 88 ALA A CA 5
ATOM 8434 C C . ALA A 1 88 ? -13.959 -4.809 -9.820 1.00 30.12 88 ALA A C 5
ATOM 8435 O O . ALA A 1 88 ? -14.231 -4.938 -8.626 1.00 1.44 88 ALA A O 5
ATOM 8442 N N . LYS A 1 89 ? -13.138 -5.639 -10.462 1.00 11.11 89 LYS A N 5
ATOM 8443 C CA . LYS A 1 89 ? -12.568 -6.828 -9.807 1.00 2.30 89 LYS A CA 5
ATOM 8444 C C . LYS A 1 89 ? -11.710 -6.467 -8.581 1.00 3.51 89 LYS A C 5
ATOM 8445 O O . LYS A 1 89 ? -11.689 -7.201 -7.592 1.00 25.24 89 LYS A O 5
ATOM 8464 N N . VAL A 1 90 ? -10.996 -5.342 -8.647 1.00 41.44 90 VAL A N 5
ATOM 8465 C CA . VAL A 1 90 ? -10.204 -4.875 -7.501 1.00 4.03 90 VAL A CA 5
ATOM 8466 C C . VAL A 1 90 ? -11.086 -4.103 -6.499 1.00 14.31 90 VAL A C 5
ATOM 8467 O O . VAL A 1 90 ? -10.881 -4.177 -5.284 1.00 42.42 90 VAL A O 5
ATOM 8480 N N . LYS A 1 91 ? -12.089 -3.388 -7.014 1.00 32.22 91 LYS A N 5
ATOM 8481 C CA . LYS A 1 91 ? -13.041 -2.657 -6.168 1.00 74.24 91 LYS A CA 5
ATOM 8482 C C . LYS A 1 91 ? -13.849 -3.646 -5.300 1.00 32.54 91 LYS A C 5
ATOM 8483 O O . LYS A 1 91 ? -14.307 -3.309 -4.205 1.00 23.24 91 LYS A O 5
ATOM 8502 N N . GLU A 1 92 ? -13.995 -4.878 -5.800 1.00 13.24 92 GLU A N 5
ATOM 8503 C CA . GLU A 1 92 ? -14.635 -5.976 -5.053 1.00 73.44 92 GLU A CA 5
ATOM 8504 C C . GLU A 1 92 ? -13.994 -6.168 -3.663 1.00 62.22 92 GLU A C 5
ATOM 8505 O O . GLU A 1 92 ? -14.625 -6.685 -2.740 1.00 74.55 92 GLU A O 5
ATOM 8517 N N . LYS A 1 93 ? -12.729 -5.761 -3.529 1.00 74.51 93 LYS A N 5
ATOM 8518 C CA . LYS A 1 93 ? -12.026 -5.800 -2.238 1.00 30.11 93 LYS A CA 5
ATOM 8519 C C . LYS A 1 93 ? -11.904 -4.387 -1.636 1.00 33.33 93 LYS A C 5
ATOM 8520 O O . LYS A 1 93 ? -12.090 -4.191 -0.432 1.00 44.01 93 LYS A O 5
ATOM 8539 N N . LEU A 1 94 ? -11.588 -3.403 -2.480 1.00 52.13 94 LEU A N 5
ATOM 8540 C CA . LEU A 1 94 ? -11.435 -2.013 -2.031 1.00 53.03 94 LEU A CA 5
ATOM 8541 C C . LEU A 1 94 ? -12.813 -1.337 -1.882 1.00 33.32 94 LEU A C 5
ATOM 8542 O O . LEU A 1 94 ? -13.336 -0.729 -2.823 1.00 3.05 94 LEU A O 5
ATOM 8558 N N . GLY A 1 95 ? -13.404 -1.469 -0.699 1.00 11.11 95 GLY A N 5
ATOM 8559 C CA . GLY A 1 95 ? -14.718 -0.889 -0.435 1.00 43.11 95 GLY A CA 5
ATOM 8560 C C . GLY A 1 95 ? -15.818 -1.941 -0.330 1.00 13.23 95 GLY A C 5
ATOM 8561 O O . GLY A 1 95 ? -16.660 -1.888 0.570 1.00 14.22 95 GLY A O 5
ATOM 8565 N N . VAL A 1 96 ? -15.819 -2.893 -1.258 1.00 12.23 96 VAL A N 5
ATOM 8566 C CA . VAL A 1 96 ? -16.788 -3.994 -1.240 1.00 71.13 96 VAL A CA 5
ATOM 8567 C C . VAL A 1 96 ? -16.219 -5.208 -0.483 1.00 21.44 96 VAL A C 5
ATOM 8568 O O . VAL A 1 96 ? -15.004 -5.353 -0.341 1.00 53.02 96 VAL A O 5
ATOM 8581 N N . LYS A 1 97 ? -17.099 -6.057 0.039 1.00 62.44 97 LYS A N 5
ATOM 8582 C CA . LYS A 1 97 ? -16.680 -7.283 0.727 1.00 71.23 97 LYS A CA 5
ATOM 8583 C C . LYS A 1 97 ? -16.839 -8.519 -0.169 1.00 70.15 97 LYS A C 5
ATOM 8584 O O . LYS A 1 97 ? -17.961 -8.926 -0.487 1.00 13.14 97 LYS A O 5
ATOM 8603 N N . LEU A 1 98 ? -15.713 -9.101 -0.588 1.00 35.32 98 LEU A N 5
ATOM 8604 C CA . LEU A 1 98 ? -15.731 -10.354 -1.356 1.00 63.34 98 LEU A CA 5
ATOM 8605 C C . LEU A 1 98 ? -16.471 -11.470 -0.583 1.00 2.12 98 LEU A C 5
ATOM 8606 O O . LEU A 1 98 ? -15.921 -12.117 0.311 1.00 62.24 98 LEU A O 5
ATOM 8622 N N . GLU A 1 99 ? -17.739 -11.660 -0.931 1.00 42.23 99 GLU A N 5
ATOM 8623 C CA . GLU A 1 99 ? -18.614 -12.612 -0.238 1.00 15.03 99 GLU A CA 5
ATOM 8624 C C . GLU A 1 99 ? -18.677 -13.963 -0.966 1.00 30.42 99 GLU A C 5
ATOM 8625 O O . GLU A 1 99 ? -18.472 -15.015 -0.357 1.00 3.12 99 GLU A O 5
ATOM 8637 N N . HIS A 1 100 ? -18.956 -13.918 -2.272 1.00 45.22 100 HIS A N 5
ATOM 8638 C CA . HIS A 1 100 ? -19.135 -15.130 -3.086 1.00 12.35 100 HIS A CA 5
ATOM 8639 C C . HIS A 1 100 ? -20.321 -15.982 -2.595 1.00 54.42 100 HIS A C 5
ATOM 8640 O O . HIS A 1 100 ? -20.226 -16.681 -1.584 1.00 41.45 100 HIS A O 5
ATOM 8655 N N . HIS A 1 101 ? -21.443 -15.918 -3.312 1.00 64.33 101 HIS A N 5
ATOM 8656 C CA . HIS A 1 101 ? -22.624 -16.718 -2.965 1.00 4.51 101 HIS A CA 5
ATOM 8657 C C . HIS A 1 101 ? -22.472 -18.181 -3.410 1.00 34.40 101 HIS A C 5
ATOM 8658 O O . HIS A 1 101 ? -22.613 -18.508 -4.592 1.00 15.31 101 HIS A O 5
ATOM 8673 N N . HIS A 1 102 ? -22.187 -19.056 -2.450 1.00 75.14 102 HIS A N 5
ATOM 8674 C CA . HIS A 1 102 ? -22.058 -20.489 -2.719 1.00 45.22 102 HIS A CA 5
ATOM 8675 C C . HIS A 1 102 ? -23.432 -21.123 -3.008 1.00 25.43 102 HIS A C 5
ATOM 8676 O O . HIS A 1 102 ? -24.448 -20.711 -2.443 1.00 35.41 102 HIS A O 5
ATOM 8691 N N . HIS A 1 103 ? -23.452 -22.128 -3.879 1.00 3.03 103 HIS A N 5
ATOM 8692 C CA . HIS A 1 103 ? -24.699 -22.783 -4.284 1.00 74.20 103 HIS A CA 5
ATOM 8693 C C . HIS A 1 103 ? -25.151 -23.840 -3.265 1.00 25.32 103 HIS A C 5
ATOM 8694 O O . HIS A 1 103 ? -24.367 -24.687 -2.835 1.00 52.12 103 HIS A O 5
ATOM 8709 N N . HIS A 1 104 ? -26.416 -23.770 -2.874 1.00 32.34 104 HIS A N 5
ATOM 8710 C CA . HIS A 1 104 ? -27.010 -24.754 -1.966 1.00 14.22 104 HIS A CA 5
ATOM 8711 C C . HIS A 1 104 ? -28.476 -25.023 -2.334 1.00 74.33 104 HIS A C 5
ATOM 8712 O O . HIS A 1 104 ? -29.232 -24.101 -2.628 1.00 21.12 104 HIS A O 5
ATOM 8727 N N . HIS A 1 105 ? -28.862 -26.294 -2.327 1.00 11.51 105 HIS A N 5
ATOM 8728 C CA . HIS A 1 105 ? -30.226 -26.699 -2.692 1.00 43.54 105 HIS A CA 5
ATOM 8729 C C . HIS A 1 105 ? -31.094 -26.964 -1.444 1.00 12.12 105 HIS A C 5
ATOM 8730 O O . HIS A 1 105 ? -31.833 -26.044 -1.015 1.00 36.78 105 HIS A O 5
ATOM 8746 N N . MET A 1 1 ? 23.455 -10.247 -6.586 1.00 1.32 1 MET A N 6
ATOM 8747 C CA . MET A 1 1 ? 22.099 -10.139 -7.195 1.00 44.12 1 MET A CA 6
ATOM 8748 C C . MET A 1 1 ? 21.013 -10.086 -6.110 1.00 42.35 1 MET A C 6
ATOM 8749 O O . MET A 1 1 ? 20.512 -11.120 -5.662 1.00 4.33 1 MET A O 6
ATOM 8765 N N . ASP A 1 2 ? 20.658 -8.880 -5.685 1.00 64.22 2 ASP A N 6
ATOM 8766 C CA . ASP A 1 2 ? 19.676 -8.693 -4.612 1.00 52.11 2 ASP A CA 6
ATOM 8767 C C . ASP A 1 2 ? 18.260 -8.506 -5.190 1.00 22.53 2 ASP A C 6
ATOM 8768 O O . ASP A 1 2 ? 17.761 -7.384 -5.311 1.00 43.41 2 ASP A O 6
ATOM 8777 N N . LEU A 1 3 ? 17.624 -9.616 -5.556 1.00 62.42 3 LEU A N 6
ATOM 8778 C CA . LEU A 1 3 ? 16.302 -9.587 -6.207 1.00 20.21 3 LEU A CA 6
ATOM 8779 C C . LEU A 1 3 ? 15.152 -9.414 -5.195 1.00 35.54 3 LEU A C 6
ATOM 8780 O O . LEU A 1 3 ? 13.981 -9.589 -5.540 1.00 40.20 3 LEU A O 6
ATOM 8796 N N . ASN A 1 4 ? 15.485 -9.062 -3.954 1.00 44.43 4 ASN A N 6
ATOM 8797 C CA . ASN A 1 4 ? 14.475 -8.857 -2.901 1.00 73.22 4 ASN A CA 6
ATOM 8798 C C . ASN A 1 4 ? 14.373 -7.378 -2.487 1.00 31.44 4 ASN A C 6
ATOM 8799 O O . ASN A 1 4 ? 13.779 -7.052 -1.461 1.00 70.21 4 ASN A O 6
ATOM 8810 N N . ARG A 1 5 ? 14.946 -6.488 -3.297 1.00 20.40 5 ARG A N 6
ATOM 8811 C CA . ARG A 1 5 ? 14.913 -5.042 -3.020 1.00 42.43 5 ARG A CA 6
ATOM 8812 C C . ARG A 1 5 ? 14.336 -4.253 -4.208 1.00 55.03 5 ARG A C 6
ATOM 8813 O O . ARG A 1 5 ? 14.343 -3.021 -4.212 1.00 52.41 5 ARG A O 6
ATOM 8834 N N . MET A 1 6 ? 13.811 -4.967 -5.201 1.00 42.00 6 MET A N 6
ATOM 8835 C CA . MET A 1 6 ? 13.470 -4.357 -6.494 1.00 42.40 6 MET A CA 6
ATOM 8836 C C . MET A 1 6 ? 12.120 -4.816 -7.043 1.00 4.21 6 MET A C 6
ATOM 8837 O O . MET A 1 6 ? 11.876 -4.707 -8.248 1.00 13.42 6 MET A O 6
ATOM 8851 N N . GLY A 1 7 ? 11.241 -5.314 -6.190 1.00 0.11 7 GLY A N 6
ATOM 8852 C CA . GLY A 1 7 ? 9.966 -5.809 -6.679 1.00 61.32 7 GLY A CA 6
ATOM 8853 C C . GLY A 1 7 ? 9.019 -4.684 -7.095 1.00 42.53 7 GLY A C 6
ATOM 8854 O O . GLY A 1 7 ? 8.033 -4.397 -6.418 1.00 50.45 7 GLY A O 6
ATOM 8858 N N . LYS A 1 8 ? 9.324 -4.055 -8.225 1.00 3.25 8 LYS A N 6
ATOM 8859 C CA . LYS A 1 8 ? 8.597 -2.873 -8.688 1.00 30.32 8 LYS A CA 6
ATOM 8860 C C . LYS A 1 8 ? 7.163 -3.195 -9.144 1.00 40.12 8 LYS A C 6
ATOM 8861 O O . LYS A 1 8 ? 6.893 -4.253 -9.723 1.00 60.10 8 LYS A O 6
ATOM 8880 N N . ASP A 1 9 ? 6.251 -2.259 -8.882 1.00 64.42 9 ASP A N 6
ATOM 8881 C CA . ASP A 1 9 ? 4.830 -2.434 -9.193 1.00 2.43 9 ASP A CA 6
ATOM 8882 C C . ASP A 1 9 ? 4.078 -1.101 -9.042 1.00 41.41 9 ASP A C 6
ATOM 8883 O O . ASP A 1 9 ? 4.674 -0.079 -8.695 1.00 14.22 9 ASP A O 6
ATOM 8892 N N . GLU A 1 10 ? 2.773 -1.128 -9.289 1.00 24.43 10 GLU A N 6
ATOM 8893 C CA . GLU A 1 10 ? 1.920 0.059 -9.162 1.00 51.12 10 GLU A CA 6
ATOM 8894 C C . GLU A 1 10 ? 0.765 -0.191 -8.175 1.00 44.42 10 GLU A C 6
ATOM 8895 O O . GLU A 1 10 ? -0.117 -1.016 -8.425 1.00 52.20 10 GLU A O 6
ATOM 8907 N N . TYR A 1 11 ? 0.772 0.523 -7.049 1.00 4.01 11 TYR A N 6
ATOM 8908 C CA . TYR A 1 11 ? -0.300 0.401 -6.047 1.00 14.33 11 TYR A CA 6
ATOM 8909 C C . TYR A 1 11 ? -1.405 1.434 -6.298 1.00 4.12 11 TYR A C 6
ATOM 8910 O O . TYR A 1 11 ? -1.118 2.597 -6.563 1.00 33.24 11 TYR A O 6
ATOM 8928 N N . TYR A 1 12 ? -2.663 1.007 -6.204 1.00 35.43 12 TYR A N 6
ATOM 8929 C CA . TYR A 1 12 ? -3.809 1.922 -6.328 1.00 32.44 12 TYR A CA 6
ATOM 8930 C C . TYR A 1 12 ? -4.310 2.357 -4.941 1.00 42.22 12 TYR A C 6
ATOM 8931 O O . TYR A 1 12 ? -5.031 1.619 -4.264 1.00 22.12 12 TYR A O 6
ATOM 8949 N N . VAL A 1 13 ? -3.918 3.559 -4.520 1.00 63.22 13 VAL A N 6
ATOM 8950 C CA . VAL A 1 13 ? -4.251 4.061 -3.178 1.00 73.32 13 VAL A CA 6
ATOM 8951 C C . VAL A 1 13 ? -5.056 5.370 -3.226 1.00 64.44 13 VAL A C 6
ATOM 8952 O O . VAL A 1 13 ? -4.890 6.184 -4.134 1.00 52.11 13 VAL A O 6
ATOM 8965 N N . GLN A 1 14 ? -5.931 5.562 -2.242 1.00 54.54 14 GLN A N 6
ATOM 8966 C CA . GLN A 1 14 ? -6.704 6.803 -2.115 1.00 32.33 14 GLN A CA 6
ATOM 8967 C C . GLN A 1 14 ? -5.969 7.778 -1.175 1.00 11.04 14 GLN A C 6
ATOM 8968 O O . GLN A 1 14 ? -5.281 7.355 -0.245 1.00 34.04 14 GLN A O 6
ATOM 8982 N N . ILE A 1 15 ? -6.107 9.076 -1.423 1.00 24.51 15 ILE A N 6
ATOM 8983 C CA . ILE A 1 15 ? -5.418 10.093 -0.620 1.00 12.31 15 ILE A CA 6
ATOM 8984 C C . ILE A 1 15 ? -5.921 10.112 0.834 1.00 0.01 15 ILE A C 6
ATOM 8985 O O . ILE A 1 15 ? -6.915 10.764 1.155 1.00 41.22 15 ILE A O 6
ATOM 9001 N N . THR A 1 16 ? -5.240 9.369 1.702 1.00 21.10 16 THR A N 6
ATOM 9002 C CA . THR A 1 16 ? -5.578 9.333 3.129 1.00 41.13 16 THR A CA 6
ATOM 9003 C C . THR A 1 16 ? -5.014 10.551 3.873 1.00 61.30 16 THR A C 6
ATOM 9004 O O . THR A 1 16 ? -5.760 11.331 4.465 1.00 75.02 16 THR A O 6
ATOM 9015 N N . VAL A 1 17 ? -3.691 10.706 3.839 1.00 62.15 17 VAL A N 6
ATOM 9016 C CA . VAL A 1 17 ? -3.016 11.817 4.524 1.00 23.33 17 VAL A CA 6
ATOM 9017 C C . VAL A 1 17 ? -2.239 12.711 3.540 1.00 21.35 17 VAL A C 6
ATOM 9018 O O . VAL A 1 17 ? -1.404 12.234 2.770 1.00 52.21 17 VAL A O 6
ATOM 9031 N N . ASP A 1 18 ? -2.528 14.011 3.567 1.00 62.43 18 ASP A N 6
ATOM 9032 C CA . ASP A 1 18 ? -1.881 14.981 2.670 1.00 5.54 18 ASP A CA 6
ATOM 9033 C C . ASP A 1 18 ? -1.358 16.215 3.434 1.00 11.03 18 ASP A C 6
ATOM 9034 O O . ASP A 1 18 ? -1.722 16.452 4.591 1.00 61.00 18 ASP A O 6
ATOM 9043 N N . GLY A 1 19 ? -0.494 16.997 2.780 1.00 42.31 19 GLY A N 6
ATOM 9044 C CA . GLY A 1 19 ? -0.017 18.255 3.360 1.00 73.21 19 GLY A CA 6
ATOM 9045 C C . GLY A 1 19 ? 0.939 18.094 4.544 1.00 2.15 19 GLY A C 6
ATOM 9046 O O . GLY A 1 19 ? 1.261 19.074 5.219 1.00 11.22 19 GLY A O 6
ATOM 9050 N N . LYS A 1 20 ? 1.389 16.869 4.811 1.00 53.01 20 LYS A N 6
ATOM 9051 C CA . LYS A 1 20 ? 2.278 16.603 5.951 1.00 52.01 20 LYS A CA 6
ATOM 9052 C C . LYS A 1 20 ? 3.669 17.225 5.739 1.00 61.43 20 LYS A C 6
ATOM 9053 O O . LYS A 1 20 ? 4.534 16.632 5.100 1.00 63.33 20 LYS A O 6
ATOM 9072 N N . GLU A 1 21 ? 3.880 18.421 6.277 1.00 12.13 21 GLU A N 6
ATOM 9073 C CA . GLU A 1 21 ? 5.142 19.139 6.080 1.00 54.23 21 GLU A CA 6
ATOM 9074 C C . GLU A 1 21 ? 6.284 18.549 6.928 1.00 61.45 21 GLU A C 6
ATOM 9075 O O . GLU A 1 21 ? 6.345 18.743 8.145 1.00 70.05 21 GLU A O 6
ATOM 9087 N N . VAL A 1 22 ? 7.199 17.844 6.267 1.00 51.03 22 VAL A N 6
ATOM 9088 C CA . VAL A 1 22 ? 8.309 17.168 6.944 1.00 53.42 22 VAL A CA 6
ATOM 9089 C C . VAL A 1 22 ? 9.505 18.103 7.199 1.00 52.02 22 VAL A C 6
ATOM 9090 O O . VAL A 1 22 ? 10.462 18.158 6.427 1.00 34.31 22 VAL A O 6
ATOM 9103 N N . HIS A 1 23 ? 9.431 18.850 8.294 1.00 23.52 23 HIS A N 6
ATOM 9104 C CA . HIS A 1 23 ? 10.557 19.683 8.746 1.00 43.12 23 HIS A CA 6
ATOM 9105 C C . HIS A 1 23 ? 11.480 18.897 9.689 1.00 32.55 23 HIS A C 6
ATOM 9106 O O . HIS A 1 23 ? 12.429 19.439 10.255 1.00 22.12 23 HIS A O 6
ATOM 9121 N N . SER A 1 24 ? 11.192 17.609 9.836 1.00 60.25 24 SER A N 6
ATOM 9122 C CA . SER A 1 24 ? 12.038 16.695 10.615 1.00 12.25 24 SER A CA 6
ATOM 9123 C C . SER A 1 24 ? 13.434 16.539 9.984 1.00 62.23 24 SER A C 6
ATOM 9124 O O . SER A 1 24 ? 14.381 16.106 10.644 1.00 64.22 24 SER A O 6
ATOM 9132 N N . LYS A 1 25 ? 13.554 16.894 8.702 1.00 12.23 25 LYS A N 6
ATOM 9133 C CA . LYS A 1 25 ? 14.832 16.822 7.973 1.00 12.10 25 LYS A CA 6
ATOM 9134 C C . LYS A 1 25 ? 15.482 18.213 7.822 1.00 13.05 25 LYS A C 6
ATOM 9135 O O . LYS A 1 25 ? 16.241 18.460 6.885 1.00 4.51 25 LYS A O 6
ATOM 9154 N N . ALA A 1 26 ? 15.184 19.112 8.759 1.00 2.02 26 ALA A N 6
ATOM 9155 C CA . ALA A 1 26 ? 15.768 20.459 8.771 1.00 25.45 26 ALA A CA 6
ATOM 9156 C C . ALA A 1 26 ? 16.139 20.866 10.207 1.00 11.03 26 ALA A C 6
ATOM 9157 O O . ALA A 1 26 ? 15.285 21.292 10.988 1.00 71.45 26 ALA A O 6
ATOM 9164 N N . ASP A 1 27 ? 17.410 20.708 10.561 1.00 32.34 27 ASP A N 6
ATOM 9165 C CA . ASP A 1 27 ? 17.856 20.884 11.947 1.00 73.22 27 ASP A CA 6
ATOM 9166 C C . ASP A 1 27 ? 18.260 22.335 12.257 1.00 14.04 27 ASP A C 6
ATOM 9167 O O . ASP A 1 27 ? 19.122 22.909 11.587 1.00 2.00 27 ASP A O 6
ATOM 9176 N N . ASN A 1 28 ? 17.616 22.920 13.273 1.00 13.12 28 ASN A N 6
ATOM 9177 C CA . ASN A 1 28 ? 17.998 24.240 13.812 1.00 0.53 28 ASN A CA 6
ATOM 9178 C C . ASN A 1 28 ? 17.826 25.376 12.783 1.00 33.23 28 ASN A C 6
ATOM 9179 O O . ASN A 1 28 ? 18.273 26.505 13.006 1.00 35.13 28 ASN A O 6
ATOM 9190 N N . GLY A 1 29 ? 17.169 25.076 11.669 1.00 33.45 29 GLY A N 6
ATOM 9191 C CA . GLY A 1 29 ? 16.926 26.077 10.634 1.00 62.35 29 GLY A CA 6
ATOM 9192 C C . GLY A 1 29 ? 15.780 25.685 9.710 1.00 43.31 29 GLY A C 6
ATOM 9193 O O . GLY A 1 29 ? 15.829 25.915 8.502 1.00 3.11 29 GLY A O 6
ATOM 9197 N N . GLN A 1 30 ? 14.733 25.104 10.288 1.00 63.21 30 GLN A N 6
ATOM 9198 C CA . GLN A 1 30 ? 13.605 24.592 9.508 1.00 11.25 30 GLN A CA 6
ATOM 9199 C C . GLN A 1 30 ? 12.696 25.716 8.981 1.00 0.30 30 GLN A C 6
ATOM 9200 O O . GLN A 1 30 ? 11.704 26.090 9.608 1.00 53.05 30 GLN A O 6
ATOM 9214 N N . LYS A 1 31 ? 13.061 26.259 7.822 1.00 33.35 31 LYS A N 6
ATOM 9215 C CA . LYS A 1 31 ? 12.219 27.233 7.112 1.00 63.25 31 LYS A CA 6
ATOM 9216 C C . LYS A 1 31 ? 11.586 26.591 5.869 1.00 33.02 31 LYS A C 6
ATOM 9217 O O . LYS A 1 31 ? 10.738 27.183 5.202 1.00 44.43 31 LYS A O 6
ATOM 9236 N N . TYR A 1 32 ? 12.003 25.362 5.592 1.00 34.15 32 TYR A N 6
ATOM 9237 C CA . TYR A 1 32 ? 11.576 24.616 4.402 1.00 51.35 32 TYR A CA 6
ATOM 9238 C C . TYR A 1 32 ? 11.091 23.206 4.782 1.00 34.21 32 TYR A C 6
ATOM 9239 O O . TYR A 1 32 ? 11.655 22.564 5.671 1.00 41.25 32 TYR A O 6
ATOM 9257 N N . LYS A 1 33 ? 10.040 22.732 4.109 1.00 70.35 33 LYS A N 6
ATOM 9258 C CA . LYS A 1 33 ? 9.469 21.410 4.397 1.00 22.10 33 LYS A CA 6
ATOM 9259 C C . LYS A 1 33 ? 8.554 20.911 3.264 1.00 20.24 33 LYS A C 6
ATOM 9260 O O . LYS A 1 33 ? 7.657 21.625 2.804 1.00 4.12 33 LYS A O 6
ATOM 9279 N N . ASP A 1 34 ? 8.801 19.678 2.815 1.00 1.23 34 ASP A N 6
ATOM 9280 C CA . ASP A 1 34 ? 8.007 19.045 1.749 1.00 51.41 34 ASP A CA 6
ATOM 9281 C C . ASP A 1 34 ? 6.762 18.349 2.323 1.00 20.32 34 ASP A C 6
ATOM 9282 O O . ASP A 1 34 ? 6.590 18.276 3.538 1.00 53.23 34 ASP A O 6
ATOM 9291 N N . TYR A 1 35 ? 5.907 17.818 1.446 1.00 42.33 35 TYR A N 6
ATOM 9292 C CA . TYR A 1 35 ? 4.656 17.176 1.879 1.00 52.14 35 TYR A CA 6
ATOM 9293 C C . TYR A 1 35 ? 4.742 15.641 1.782 1.00 15.42 35 TYR A C 6
ATOM 9294 O O . TYR A 1 35 ? 4.743 15.075 0.691 1.00 10.13 35 TYR A O 6
ATOM 9312 N N . GLU A 1 36 ? 4.831 14.981 2.932 1.00 64.42 36 GLU A N 6
ATOM 9313 C CA . GLU A 1 36 ? 4.853 13.515 2.997 1.00 62.13 36 GLU A CA 6
ATOM 9314 C C . GLU A 1 36 ? 3.452 12.918 2.807 1.00 4.54 36 GLU A C 6
ATOM 9315 O O . GLU A 1 36 ? 2.459 13.446 3.313 1.00 23.14 36 GLU A O 6
ATOM 9327 N N . TYR A 1 37 ? 3.383 11.812 2.075 1.00 53.13 37 TYR A N 6
ATOM 9328 C CA . TYR A 1 37 ? 2.133 11.072 1.895 1.00 71.41 37 TYR A CA 6
ATOM 9329 C C . TYR A 1 37 ? 2.286 9.623 2.380 1.00 43.15 37 TYR A C 6
ATOM 9330 O O . TYR A 1 37 ? 2.806 8.769 1.664 1.00 1.01 37 TYR A O 6
ATOM 9348 N N . LYS A 1 38 ? 1.863 9.369 3.617 1.00 23.31 38 LYS A N 6
ATOM 9349 C CA . LYS A 1 38 ? 1.918 8.025 4.205 1.00 62.32 38 LYS A CA 6
ATOM 9350 C C . LYS A 1 38 ? 0.733 7.172 3.722 1.00 65.54 38 LYS A C 6
ATOM 9351 O O . LYS A 1 38 ? -0.340 7.181 4.326 1.00 61.32 38 LYS A O 6
ATOM 9370 N N . LEU A 1 39 ? 0.922 6.450 2.619 1.00 54.54 39 LEU A N 6
ATOM 9371 C CA . LEU A 1 39 ? -0.170 5.692 1.995 1.00 50.33 39 LEU A CA 6
ATOM 9372 C C . LEU A 1 39 ? 0.068 4.172 2.082 1.00 71.44 39 LEU A C 6
ATOM 9373 O O . LEU A 1 39 ? 1.098 3.667 1.635 1.00 35.31 39 LEU A O 6
ATOM 9389 N N . THR A 1 40 ? -0.884 3.444 2.661 1.00 11.11 40 THR A N 6
ATOM 9390 C CA . THR A 1 40 ? -0.802 1.976 2.716 1.00 61.45 40 THR A CA 6
ATOM 9391 C C . THR A 1 40 ? -1.276 1.343 1.400 1.00 73.03 40 THR A C 6
ATOM 9392 O O . THR A 1 40 ? -2.450 1.434 1.042 1.00 43.53 40 THR A O 6
ATOM 9403 N N . GLY A 1 41 ? -0.358 0.698 0.685 1.00 3.33 41 GLY A N 6
ATOM 9404 C CA . GLY A 1 41 ? -0.695 0.073 -0.588 1.00 72.33 41 GLY A CA 6
ATOM 9405 C C . GLY A 1 41 ? -0.947 -1.427 -0.472 1.00 1.44 41 GLY A C 6
ATOM 9406 O O . GLY A 1 41 ? -0.265 -2.122 0.278 1.00 15.34 41 GLY A O 6
ATOM 9410 N N . PHE A 1 42 ? -1.921 -1.930 -1.229 1.00 10.35 42 PHE A N 6
ATOM 9411 C CA . PHE A 1 42 ? -2.254 -3.360 -1.219 1.00 20.14 42 PHE A CA 6
ATOM 9412 C C . PHE A 1 42 ? -1.760 -4.057 -2.501 1.00 74.11 42 PHE A C 6
ATOM 9413 O O . PHE A 1 42 ? -2.328 -3.881 -3.579 1.00 54.41 42 PHE A O 6
ATOM 9430 N N . ASP A 1 43 ? -0.697 -4.845 -2.365 1.00 61.23 43 ASP A N 6
ATOM 9431 C CA . ASP A 1 43 ? -0.078 -5.539 -3.499 1.00 23.23 43 ASP A CA 6
ATOM 9432 C C . ASP A 1 43 ? -0.710 -6.920 -3.749 1.00 25.35 43 ASP A C 6
ATOM 9433 O O . ASP A 1 43 ? -1.301 -7.524 -2.844 1.00 53.03 43 ASP A O 6
ATOM 9442 N N . LYS A 1 44 ? -0.579 -7.399 -4.993 1.00 41.34 44 LYS A N 6
ATOM 9443 C CA . LYS A 1 44 ? -1.015 -8.746 -5.389 1.00 71.13 44 LYS A CA 6
ATOM 9444 C C . LYS A 1 44 ? -2.553 -8.854 -5.418 1.00 20.13 44 LYS A C 6
ATOM 9445 O O . LYS A 1 44 ? -3.153 -9.015 -6.483 1.00 21.13 44 LYS A O 6
ATOM 9464 N N . ASP A 1 45 ? -3.181 -8.753 -4.254 1.00 3.21 45 ASP A N 6
ATOM 9465 C CA . ASP A 1 45 ? -4.643 -8.793 -4.143 1.00 42.03 45 ASP A CA 6
ATOM 9466 C C . ASP A 1 45 ? -5.125 -8.047 -2.888 1.00 0.23 45 ASP A C 6
ATOM 9467 O O . ASP A 1 45 ? -6.093 -7.280 -2.941 1.00 13.43 45 ASP A O 6
ATOM 9476 N N . GLY A 1 46 ? -4.452 -8.280 -1.759 1.00 54.24 46 GLY A N 6
ATOM 9477 C CA . GLY A 1 46 ? -4.822 -7.604 -0.516 1.00 34.14 46 GLY A CA 6
ATOM 9478 C C . GLY A 1 46 ? -3.713 -7.582 0.542 1.00 13.43 46 GLY A C 6
ATOM 9479 O O . GLY A 1 46 ? -3.991 -7.432 1.734 1.00 2.14 46 GLY A O 6
ATOM 9483 N N . LYS A 1 47 ? -2.455 -7.718 0.114 1.00 62.22 47 LYS A N 6
ATOM 9484 C CA . LYS A 1 47 ? -1.314 -7.671 1.044 1.00 43.35 47 LYS A CA 6
ATOM 9485 C C . LYS A 1 47 ? -0.791 -6.236 1.174 1.00 25.14 47 LYS A C 6
ATOM 9486 O O . LYS A 1 47 ? -0.343 -5.639 0.200 1.00 74.02 47 LYS A O 6
ATOM 9505 N N . GLU A 1 48 ? -0.829 -5.694 2.385 1.00 33.15 48 GLU A N 6
ATOM 9506 C CA . GLU A 1 48 ? -0.571 -4.267 2.593 1.00 24.10 48 GLU A CA 6
ATOM 9507 C C . GLU A 1 48 ? 0.879 -3.970 3.007 1.00 60.52 48 GLU A C 6
ATOM 9508 O O . GLU A 1 48 ? 1.440 -4.622 3.889 1.00 53.41 48 GLU A O 6
ATOM 9520 N N . LYS A 1 49 ? 1.474 -2.982 2.345 1.00 50.15 49 LYS A N 6
ATOM 9521 C CA . LYS A 1 49 ? 2.779 -2.440 2.734 1.00 0.43 49 LYS A CA 6
ATOM 9522 C C . LYS A 1 49 ? 2.693 -0.908 2.847 1.00 44.21 49 LYS A C 6
ATOM 9523 O O . LYS A 1 49 ? 1.862 -0.276 2.188 1.00 25.22 49 LYS A O 6
ATOM 9542 N N . GLU A 1 50 ? 3.542 -0.311 3.677 1.00 32.33 50 GLU A N 6
ATOM 9543 C CA . GLU A 1 50 ? 3.509 1.140 3.894 1.00 35.45 50 GLU A CA 6
ATOM 9544 C C . GLU A 1 50 ? 4.375 1.883 2.865 1.00 4.20 50 GLU A C 6
ATOM 9545 O O . GLU A 1 50 ? 5.598 1.753 2.858 1.00 22.30 50 GLU A O 6
ATOM 9557 N N . LEU A 1 51 ? 3.728 2.652 1.988 1.00 52.25 51 LEU A N 6
ATOM 9558 C CA . LEU A 1 51 ? 4.434 3.472 0.992 1.00 71.35 51 LEU A CA 6
ATOM 9559 C C . LEU A 1 51 ? 4.300 4.972 1.319 1.00 51.43 51 LEU A C 6
ATOM 9560 O O . LEU A 1 51 ? 3.221 5.550 1.192 1.00 70.11 51 LEU A O 6
ATOM 9576 N N . GLU A 1 52 ? 5.392 5.596 1.752 1.00 70.11 52 GLU A N 6
ATOM 9577 C CA . GLU A 1 52 ? 5.391 7.034 2.053 1.00 42.13 52 GLU A CA 6
ATOM 9578 C C . GLU A 1 52 ? 6.418 7.780 1.192 1.00 64.45 52 GLU A C 6
ATOM 9579 O O . GLU A 1 52 ? 7.560 7.344 1.044 1.00 1.41 52 GLU A O 6
ATOM 9591 N N . PHE A 1 53 ? 6.001 8.902 0.611 1.00 74.41 53 PHE A N 6
ATOM 9592 C CA . PHE A 1 53 ? 6.887 9.704 -0.242 1.00 55.11 53 PHE A CA 6
ATOM 9593 C C . PHE A 1 53 ? 6.716 11.205 0.019 1.00 53.11 53 PHE A C 6
ATOM 9594 O O . PHE A 1 53 ? 5.671 11.649 0.492 1.00 22.22 53 PHE A O 6
ATOM 9611 N N . THR A 1 54 ? 7.749 11.983 -0.295 1.00 3.32 54 THR A N 6
ATOM 9612 C CA . THR A 1 54 ? 7.692 13.446 -0.157 1.00 64.54 54 THR A CA 6
ATOM 9613 C C . THR A 1 54 ? 7.423 14.117 -1.513 1.00 65.02 54 THR A C 6
ATOM 9614 O O . THR A 1 54 ? 8.216 13.994 -2.452 1.00 72.41 54 THR A O 6
ATOM 9625 N N . ALA A 1 55 ? 6.292 14.810 -1.619 1.00 62.23 55 ALA A N 6
ATOM 9626 C CA . ALA A 1 55 ? 5.901 15.485 -2.861 1.00 33.53 55 ALA A CA 6
ATOM 9627 C C . ALA A 1 55 ? 6.159 16.999 -2.803 1.00 64.30 55 ALA A C 6
ATOM 9628 O O . ALA A 1 55 ? 6.122 17.615 -1.734 1.00 52.25 55 ALA A O 6
ATOM 9635 N N . GLN A 1 56 ? 6.418 17.582 -3.972 1.00 10.01 56 GLN A N 6
ATOM 9636 C CA . GLN A 1 56 ? 6.657 19.025 -4.115 1.00 63.22 56 GLN A CA 6
ATOM 9637 C C . GLN A 1 56 ? 5.397 19.859 -3.806 1.00 70.35 56 GLN A C 6
ATOM 9638 O O . GLN A 1 56 ? 5.488 21.001 -3.345 1.00 61.11 56 GLN A O 6
ATOM 9652 N N . LYS A 1 57 ? 4.225 19.280 -4.059 1.00 13.24 57 LYS A N 6
ATOM 9653 C CA . LYS A 1 57 ? 2.960 20.020 -3.965 1.00 32.15 57 LYS A CA 6
ATOM 9654 C C . LYS A 1 57 ? 1.818 19.157 -3.416 1.00 71.50 57 LYS A C 6
ATOM 9655 O O . LYS A 1 57 ? 1.913 17.927 -3.357 1.00 61.12 57 LYS A O 6
ATOM 9674 N N . ASN A 1 58 ? 0.735 19.818 -3.019 1.00 65.50 58 ASN A N 6
ATOM 9675 C CA . ASN A 1 58 ? -0.512 19.133 -2.685 1.00 23.13 58 ASN A CA 6
ATOM 9676 C C . ASN A 1 58 ? -1.171 18.590 -3.964 1.00 11.32 58 ASN A C 6
ATOM 9677 O O . ASN A 1 58 ? -1.044 19.182 -5.039 1.00 50.23 58 ASN A O 6
ATOM 9688 N N . LEU A 1 59 ? -1.858 17.462 -3.855 1.00 14.22 59 LEU A N 6
ATOM 9689 C CA . LEU A 1 59 ? -2.500 16.832 -5.017 1.00 43.44 59 LEU A CA 6
ATOM 9690 C C . LEU A 1 59 ? -4.016 16.674 -4.818 1.00 2.44 59 LEU A C 6
ATOM 9691 O O . LEU A 1 59 ? -4.562 17.078 -3.787 1.00 4.44 59 LEU A O 6
ATOM 9707 N N . ARG A 1 60 ? -4.695 16.087 -5.803 1.00 12.50 60 ARG A N 6
ATOM 9708 C CA . ARG A 1 60 ? -6.153 15.930 -5.740 1.00 2.31 60 ARG A CA 6
ATOM 9709 C C . ARG A 1 60 ? -6.562 14.896 -4.677 1.00 23.22 60 ARG A C 6
ATOM 9710 O O . ARG A 1 60 ? -6.423 13.688 -4.873 1.00 43.05 60 ARG A O 6
ATOM 9731 N N . LYS A 1 61 ? -7.087 15.392 -3.558 1.00 70.43 61 LYS A N 6
ATOM 9732 C CA . LYS A 1 61 ? -7.462 14.550 -2.413 1.00 13.40 61 LYS A CA 6
ATOM 9733 C C . LYS A 1 61 ? -8.513 13.484 -2.779 1.00 43.13 61 LYS A C 6
ATOM 9734 O O . LYS A 1 61 ? -8.619 12.450 -2.119 1.00 3.23 61 LYS A O 6
ATOM 9753 N N . GLU A 1 62 ? -9.278 13.733 -3.838 1.00 72.30 62 GLU A N 6
ATOM 9754 C CA . GLU A 1 62 ? -10.335 12.803 -4.264 1.00 32.22 62 GLU A CA 6
ATOM 9755 C C . GLU A 1 62 ? -9.865 11.863 -5.391 1.00 51.31 62 GLU A C 6
ATOM 9756 O O . GLU A 1 62 ? -10.680 11.186 -6.026 1.00 34.00 62 GLU A O 6
ATOM 9768 N N . ALA A 1 63 ? -8.555 11.807 -5.628 1.00 13.01 63 ALA A N 6
ATOM 9769 C CA . ALA A 1 63 ? -7.996 10.964 -6.694 1.00 44.42 63 ALA A CA 6
ATOM 9770 C C . ALA A 1 63 ? -7.272 9.726 -6.135 1.00 24.24 63 ALA A C 6
ATOM 9771 O O . ALA A 1 63 ? -7.069 9.598 -4.925 1.00 2.40 63 ALA A O 6
ATOM 9778 N N . PHE A 1 64 ? -6.892 8.814 -7.029 1.00 3.00 64 PHE A N 6
ATOM 9779 C CA . PHE A 1 64 ? -6.128 7.614 -6.659 1.00 40.35 64 PHE A CA 6
ATOM 9780 C C . PHE A 1 64 ? -4.702 7.676 -7.218 1.00 21.54 64 PHE A C 6
ATOM 9781 O O . PHE A 1 64 ? -4.493 8.000 -8.386 1.00 71.34 64 PHE A O 6
ATOM 9798 N N . LEU A 1 65 ? -3.722 7.361 -6.381 1.00 1.33 65 LEU A N 6
ATOM 9799 C CA . LEU A 1 65 ? -2.315 7.392 -6.788 1.00 13.45 65 LEU A CA 6
ATOM 9800 C C . LEU A 1 65 ? -1.780 5.999 -7.132 1.00 33.44 65 LEU A C 6
ATOM 9801 O O . LEU A 1 65 ? -1.870 5.070 -6.331 1.00 74.32 65 LEU A O 6
ATOM 9817 N N . ARG A 1 66 ? -1.232 5.870 -8.340 1.00 62.32 66 ARG A N 6
ATOM 9818 C CA . ARG A 1 66 ? -0.490 4.673 -8.746 1.00 12.31 66 ARG A CA 6
ATOM 9819 C C . ARG A 1 66 ? 0.995 4.830 -8.390 1.00 2.21 66 ARG A C 6
ATOM 9820 O O . ARG A 1 66 ? 1.770 5.403 -9.160 1.00 75.10 66 ARG A O 6
ATOM 9841 N N . VAL A 1 67 ? 1.379 4.353 -7.208 1.00 43.44 67 VAL A N 6
ATOM 9842 C CA . VAL A 1 67 ? 2.752 4.534 -6.713 1.00 65.02 67 VAL A CA 6
ATOM 9843 C C . VAL A 1 67 ? 3.682 3.384 -7.109 1.00 70.20 67 VAL A C 6
ATOM 9844 O O . VAL A 1 67 ? 3.282 2.220 -7.178 1.00 63.31 67 VAL A O 6
ATOM 9857 N N . TYR A 1 68 ? 4.934 3.744 -7.353 1.00 41.41 68 TYR A N 6
ATOM 9858 C CA . TYR A 1 68 ? 5.953 2.824 -7.849 1.00 13.13 68 TYR A CA 6
ATOM 9859 C C . TYR A 1 68 ? 6.684 2.109 -6.699 1.00 22.22 68 TYR A C 6
ATOM 9860 O O . TYR A 1 68 ? 7.369 2.745 -5.898 1.00 0.14 68 TYR A O 6
ATOM 9878 N N . HIS A 1 69 ? 6.550 0.786 -6.641 1.00 20.33 69 HIS A N 6
ATOM 9879 C CA . HIS A 1 69 ? 7.135 -0.007 -5.553 1.00 41.24 69 HIS A CA 6
ATOM 9880 C C . HIS A 1 69 ? 8.659 -0.154 -5.684 1.00 14.31 69 HIS A C 6
ATOM 9881 O O . HIS A 1 69 ? 9.179 -0.514 -6.737 1.00 74.42 69 HIS A O 6
ATOM 9896 N N . SER A 1 70 ? 9.362 0.145 -4.601 1.00 23.31 70 SER A N 6
ATOM 9897 C CA . SER A 1 70 ? 10.791 -0.170 -4.464 1.00 44.41 70 SER A CA 6
ATOM 9898 C C . SER A 1 70 ? 11.100 -0.472 -2.997 1.00 42.22 70 SER A C 6
ATOM 9899 O O . SER A 1 70 ? 11.085 0.427 -2.165 1.00 5.24 70 SER A O 6
ATOM 9907 N N . ASP A 1 71 ? 11.371 -1.735 -2.681 1.00 31.44 71 ASP A N 6
ATOM 9908 C CA . ASP A 1 71 ? 11.489 -2.180 -1.283 1.00 62.43 71 ASP A CA 6
ATOM 9909 C C . ASP A 1 71 ? 12.540 -1.389 -0.469 1.00 55.21 71 ASP A C 6
ATOM 9910 O O . ASP A 1 71 ? 12.436 -1.294 0.753 1.00 63.10 71 ASP A O 6
ATOM 9919 N N . LYS A 1 72 ? 13.544 -0.820 -1.133 1.00 21.42 72 LYS A N 6
ATOM 9920 C CA . LYS A 1 72 ? 14.565 -0.013 -0.435 1.00 54.21 72 LYS A CA 6
ATOM 9921 C C . LYS A 1 72 ? 14.458 1.495 -0.765 1.00 50.05 72 LYS A C 6
ATOM 9922 O O . LYS A 1 72 ? 15.394 2.259 -0.538 1.00 13.32 72 LYS A O 6
ATOM 9941 N N . LYS A 1 73 ? 13.297 1.915 -1.267 1.00 51.01 73 LYS A N 6
ATOM 9942 C CA . LYS A 1 73 ? 13.043 3.331 -1.612 1.00 22.40 73 LYS A CA 6
ATOM 9943 C C . LYS A 1 73 ? 11.583 3.753 -1.305 1.00 21.44 73 LYS A C 6
ATOM 9944 O O . LYS A 1 73 ? 11.268 4.942 -1.239 1.00 21.14 73 LYS A O 6
ATOM 9963 N N . GLY A 1 74 ? 10.704 2.781 -1.090 1.00 44.32 74 GLY A N 6
ATOM 9964 C CA . GLY A 1 74 ? 9.286 3.071 -0.909 1.00 13.41 74 GLY A CA 6
ATOM 9965 C C . GLY A 1 74 ? 8.594 3.453 -2.216 1.00 64.02 74 GLY A C 6
ATOM 9966 O O . GLY A 1 74 ? 8.006 2.601 -2.886 1.00 1.53 74 GLY A O 6
ATOM 9970 N N . VAL A 1 75 ? 8.696 4.729 -2.596 1.00 43.55 75 VAL A N 6
ATOM 9971 C CA . VAL A 1 75 ? 8.075 5.234 -3.829 1.00 70.25 75 VAL A CA 6
ATOM 9972 C C . VAL A 1 75 ? 9.031 6.161 -4.598 1.00 0.12 75 VAL A C 6
ATOM 9973 O O . VAL A 1 75 ? 9.369 7.247 -4.127 1.00 40.54 75 VAL A O 6
ATOM 9986 N N . SER A 1 76 ? 9.462 5.730 -5.781 1.00 24.04 76 SER A N 6
ATOM 9987 C CA . SER A 1 76 ? 10.338 6.557 -6.631 1.00 22.31 76 SER A CA 6
ATOM 9988 C C . SER A 1 76 ? 9.527 7.377 -7.646 1.00 65.31 76 SER A C 6
ATOM 9989 O O . SER A 1 76 ? 10.046 8.313 -8.254 1.00 54.42 76 SER A O 6
ATOM 9997 N N . ALA A 1 77 ? 8.254 7.021 -7.821 1.00 5.04 77 ALA A N 6
ATOM 9998 C CA . ALA A 1 77 ? 7.369 7.713 -8.768 1.00 4.13 77 ALA A CA 6
ATOM 9999 C C . ALA A 1 77 ? 5.895 7.392 -8.480 1.00 34.40 77 ALA A C 6
ATOM 10000 O O . ALA A 1 77 ? 5.583 6.353 -7.899 1.00 3.52 77 ALA A O 6
ATOM 10007 N N . TRP A 1 78 ? 4.993 8.281 -8.883 1.00 52.41 78 TRP A N 6
ATOM 10008 C CA . TRP A 1 78 ? 3.554 8.081 -8.656 1.00 2.13 78 TRP A CA 6
ATOM 10009 C C . TRP A 1 78 ? 2.701 8.767 -9.733 1.00 71.32 78 TRP A C 6
ATOM 10010 O O . TRP A 1 78 ? 3.034 9.854 -10.215 1.00 24.31 78 TRP A O 6
ATOM 10031 N N . GLU A 1 79 ? 1.608 8.112 -10.119 1.00 52.44 79 GLU A N 6
ATOM 10032 C CA . GLU A 1 79 ? 0.672 8.659 -11.111 1.00 31.21 79 GLU A CA 6
ATOM 10033 C C . GLU A 1 79 ? -0.661 9.031 -10.451 1.00 43.43 79 GLU A C 6
ATOM 10034 O O . GLU A 1 79 ? -1.130 8.338 -9.552 1.00 4.34 79 GLU A O 6
ATOM 10046 N N . GLU A 1 80 ? -1.276 10.114 -10.910 1.00 61.41 80 GLU A N 6
ATOM 10047 C CA . GLU A 1 80 ? -2.548 10.585 -10.345 1.00 70.11 80 GLU A CA 6
ATOM 10048 C C . GLU A 1 80 ? -3.730 10.223 -11.269 1.00 63.51 80 GLU A C 6
ATOM 10049 O O . GLU A 1 80 ? -3.924 10.840 -12.318 1.00 2.24 80 GLU A O 6
ATOM 10061 N N . VAL A 1 81 ? -4.510 9.214 -10.877 1.00 62.40 81 VAL A N 6
ATOM 10062 C CA . VAL A 1 81 ? -5.618 8.703 -11.703 1.00 4.32 81 VAL A CA 6
ATOM 10063 C C . VAL A 1 81 ? -6.981 8.814 -10.987 1.00 34.41 81 VAL A C 6
ATOM 10064 O O . VAL A 1 81 ? -7.063 9.291 -9.853 1.00 63.22 81 VAL A O 6
ATOM 10077 N N . LYS A 1 82 ? -8.052 8.371 -11.656 1.00 3.34 82 LYS A N 6
ATOM 10078 C CA . LYS A 1 82 ? -9.410 8.424 -11.078 1.00 41.30 82 LYS A CA 6
ATOM 10079 C C . LYS A 1 82 ? -9.843 7.054 -10.529 1.00 53.11 82 LYS A C 6
ATOM 10080 O O . LYS A 1 82 ? -9.210 6.034 -10.797 1.00 42.25 82 LYS A O 6
ATOM 10099 N N . LYS A 1 83 ? -10.951 7.032 -9.784 1.00 22.35 83 LYS A N 6
ATOM 10100 C CA . LYS A 1 83 ? -11.483 5.779 -9.235 1.00 50.42 83 LYS A CA 6
ATOM 10101 C C . LYS A 1 83 ? -12.188 4.917 -10.300 1.00 45.12 83 LYS A C 6
ATOM 10102 O O . LYS A 1 83 ? -12.352 3.710 -10.115 1.00 55.44 83 LYS A O 6
ATOM 10121 N N . ASP A 1 84 ? -12.594 5.523 -11.419 1.00 64.31 84 ASP A N 6
ATOM 10122 C CA . ASP A 1 84 ? -13.268 4.771 -12.490 1.00 24.32 84 ASP A CA 6
ATOM 10123 C C . ASP A 1 84 ? -12.294 3.849 -13.253 1.00 42.11 84 ASP A C 6
ATOM 10124 O O . ASP A 1 84 ? -12.716 2.997 -14.040 1.00 62.14 84 ASP A O 6
ATOM 10133 N N . GLU A 1 85 ? -10.993 4.009 -13.005 1.00 4.42 85 GLU A N 6
ATOM 10134 C CA . GLU A 1 85 ? -9.973 3.163 -13.641 1.00 31.31 85 GLU A CA 6
ATOM 10135 C C . GLU A 1 85 ? -9.709 1.882 -12.834 1.00 52.44 85 GLU A C 6
ATOM 10136 O O . GLU A 1 85 ? -8.906 1.038 -13.237 1.00 43.12 85 GLU A O 6
ATOM 10148 N N . LEU A 1 86 ? -10.386 1.741 -11.694 1.00 1.35 86 LEU A N 6
ATOM 10149 C CA . LEU A 1 86 ? -10.287 0.526 -10.876 1.00 12.31 86 LEU A CA 6
ATOM 10150 C C . LEU A 1 86 ? -11.398 -0.472 -11.248 1.00 61.12 86 LEU A C 6
ATOM 10151 O O . LEU A 1 86 ? -12.570 -0.098 -11.340 1.00 73.53 86 LEU A O 6
ATOM 10167 N N . PRO A 1 87 ? -11.047 -1.755 -11.474 1.00 52.11 87 PRO A N 6
ATOM 10168 C CA . PRO A 1 87 ? -12.034 -2.804 -11.805 1.00 42.31 87 PRO A CA 6
ATOM 10169 C C . PRO A 1 87 ? -13.160 -2.915 -10.760 1.00 4.12 87 PRO A C 6
ATOM 10170 O O . PRO A 1 87 ? -12.930 -2.735 -9.563 1.00 31.43 87 PRO A O 6
ATOM 10181 N N . ALA A 1 88 ? -14.370 -3.230 -11.219 1.00 23.55 88 ALA A N 6
ATOM 10182 C CA . ALA A 1 88 ? -15.543 -3.294 -10.339 1.00 21.43 88 ALA A CA 6
ATOM 10183 C C . ALA A 1 88 ? -15.332 -4.260 -9.161 1.00 71.54 88 ALA A C 6
ATOM 10184 O O . ALA A 1 88 ? -15.734 -3.972 -8.034 1.00 73.20 88 ALA A O 6
ATOM 10191 N N . LYS A 1 89 ? -14.676 -5.394 -9.423 1.00 30.31 89 LYS A N 6
ATOM 10192 C CA . LYS A 1 89 ? -14.434 -6.408 -8.387 1.00 43.42 89 LYS A CA 6
ATOM 10193 C C . LYS A 1 89 ? -13.665 -5.842 -7.175 1.00 30.45 89 LYS A C 6
ATOM 10194 O O . LYS A 1 89 ? -13.730 -6.405 -6.078 1.00 72.12 89 LYS A O 6
ATOM 10213 N N . VAL A 1 90 ? -12.948 -4.732 -7.373 1.00 61.24 90 VAL A N 6
ATOM 10214 C CA . VAL A 1 90 ? -12.245 -4.058 -6.276 1.00 70.42 90 VAL A CA 6
ATOM 10215 C C . VAL A 1 90 ? -13.245 -3.538 -5.229 1.00 62.24 90 VAL A C 6
ATOM 10216 O O . VAL A 1 90 ? -13.123 -3.825 -4.037 1.00 54.35 90 VAL A O 6
ATOM 10229 N N . LYS A 1 91 ? -14.246 -2.791 -5.687 1.00 21.43 91 LYS A N 6
ATOM 10230 C CA . LYS A 1 91 ? -15.313 -2.305 -4.804 1.00 64.11 91 LYS A CA 6
ATOM 10231 C C . LYS A 1 91 ? -16.200 -3.471 -4.336 1.00 62.03 91 LYS A C 6
ATOM 10232 O O . LYS A 1 91 ? -16.691 -3.486 -3.208 1.00 2.21 91 LYS A O 6
ATOM 10251 N N . GLU A 1 92 ? -16.375 -4.461 -5.209 1.00 0.32 92 GLU A N 6
ATOM 10252 C CA . GLU A 1 92 ? -17.178 -5.650 -4.893 1.00 71.31 92 GLU A CA 6
ATOM 10253 C C . GLU A 1 92 ? -16.581 -6.475 -3.740 1.00 42.43 92 GLU A C 6
ATOM 10254 O O . GLU A 1 92 ? -17.246 -7.361 -3.199 1.00 10.51 92 GLU A O 6
ATOM 10266 N N . LYS A 1 93 ? -15.315 -6.224 -3.396 1.00 5.54 93 LYS A N 6
ATOM 10267 C CA . LYS A 1 93 ? -14.713 -6.834 -2.201 1.00 12.13 93 LYS A CA 6
ATOM 10268 C C . LYS A 1 93 ? -14.418 -5.785 -1.110 1.00 15.34 93 LYS A C 6
ATOM 10269 O O . LYS A 1 93 ? -14.091 -6.138 0.023 1.00 24.40 93 LYS A O 6
ATOM 10288 N N . LEU A 1 94 ? -14.539 -4.497 -1.450 1.00 11.34 94 LEU A N 6
ATOM 10289 C CA . LEU A 1 94 ? -14.251 -3.408 -0.499 1.00 4.13 94 LEU A CA 6
ATOM 10290 C C . LEU A 1 94 ? -15.298 -2.281 -0.590 1.00 61.23 94 LEU A C 6
ATOM 10291 O O . LEU A 1 94 ? -15.281 -1.471 -1.521 1.00 1.50 94 LEU A O 6
ATOM 10307 N N . GLY A 1 95 ? -16.191 -2.221 0.398 1.00 13.43 95 GLY A N 6
ATOM 10308 C CA . GLY A 1 95 ? -17.275 -1.240 0.385 1.00 62.42 95 GLY A CA 6
ATOM 10309 C C . GLY A 1 95 ? -18.491 -1.723 -0.399 1.00 15.51 95 GLY A C 6
ATOM 10310 O O . GLY A 1 95 ? -19.083 -0.970 -1.177 1.00 71.12 95 GLY A O 6
ATOM 10314 N N . VAL A 1 96 ? -18.875 -2.979 -0.179 1.00 10.03 96 VAL A N 6
ATOM 10315 C CA . VAL A 1 96 ? -19.967 -3.604 -0.936 1.00 40.44 96 VAL A CA 6
ATOM 10316 C C . VAL A 1 96 ? -21.345 -3.120 -0.464 1.00 30.53 96 VAL A C 6
ATOM 10317 O O . VAL A 1 96 ? -21.649 -3.134 0.728 1.00 31.04 96 VAL A O 6
ATOM 10330 N N . LYS A 1 97 ? -22.178 -2.717 -1.416 1.00 44.03 97 LYS A N 6
ATOM 10331 C CA . LYS A 1 97 ? -23.541 -2.253 -1.129 1.00 43.41 97 LYS A CA 6
ATOM 10332 C C . LYS A 1 97 ? -24.489 -2.565 -2.294 1.00 55.02 97 LYS A C 6
ATOM 10333 O O . LYS A 1 97 ? -24.394 -1.957 -3.364 1.00 51.33 97 LYS A O 6
ATOM 10352 N N . LEU A 1 98 ? -25.408 -3.507 -2.076 1.00 12.42 98 LEU A N 6
ATOM 10353 C CA . LEU A 1 98 ? -26.365 -3.907 -3.108 1.00 2.40 98 LEU A CA 6
ATOM 10354 C C . LEU A 1 98 ? -27.480 -4.784 -2.508 1.00 63.33 98 LEU A C 6
ATOM 10355 O O . LEU A 1 98 ? -27.396 -6.014 -2.508 1.00 41.52 98 LEU A O 6
ATOM 10371 N N . GLU A 1 99 ? -28.501 -4.132 -1.963 1.00 63.11 99 GLU A N 6
ATOM 10372 C CA . GLU A 1 99 ? -29.708 -4.814 -1.475 1.00 1.31 99 GLU A CA 6
ATOM 10373 C C . GLU A 1 99 ? -30.957 -4.106 -2.015 1.00 32.43 99 GLU A C 6
ATOM 10374 O O . GLU A 1 99 ? -31.885 -4.742 -2.521 1.00 71.24 99 GLU A O 6
ATOM 10386 N N . HIS A 1 100 ? -30.958 -2.772 -1.902 1.00 23.35 100 HIS A N 6
ATOM 10387 C CA . HIS A 1 100 ? -32.056 -1.931 -2.401 1.00 23.25 100 HIS A CA 6
ATOM 10388 C C . HIS A 1 100 ? -33.393 -2.250 -1.697 1.00 20.51 100 HIS A C 6
ATOM 10389 O O . HIS A 1 100 ? -33.414 -2.840 -0.613 1.00 64.44 100 HIS A O 6
ATOM 10404 N N . HIS A 1 101 ? -34.507 -1.836 -2.305 1.00 51.33 101 HIS A N 6
ATOM 10405 C CA . HIS A 1 101 ? -35.838 -2.095 -1.737 1.00 51.22 101 HIS A CA 6
ATOM 10406 C C . HIS A 1 101 ? -36.190 -3.591 -1.795 1.00 32.24 101 HIS A C 6
ATOM 10407 O O . HIS A 1 101 ? -37.094 -4.054 -1.096 1.00 73.33 101 HIS A O 6
ATOM 10422 N N . HIS A 1 102 ? -35.498 -4.323 -2.673 1.00 1.32 102 HIS A N 6
ATOM 10423 C CA . HIS A 1 102 ? -35.624 -5.787 -2.790 1.00 64.44 102 HIS A CA 6
ATOM 10424 C C . HIS A 1 102 ? -36.983 -6.226 -3.384 1.00 62.35 102 HIS A C 6
ATOM 10425 O O . HIS A 1 102 ? -37.186 -7.403 -3.687 1.00 73.13 102 HIS A O 6
ATOM 10440 N N . HIS A 1 103 ? -37.906 -5.283 -3.553 1.00 34.33 103 HIS A N 6
ATOM 10441 C CA . HIS A 1 103 ? -39.219 -5.571 -4.142 1.00 71.25 103 HIS A CA 6
ATOM 10442 C C . HIS A 1 103 ? -39.246 -5.194 -5.627 1.00 1.10 103 HIS A C 6
ATOM 10443 O O . HIS A 1 103 ? -38.840 -4.095 -6.004 1.00 62.24 103 HIS A O 6
ATOM 10458 N N . HIS A 1 104 ? -39.730 -6.110 -6.463 1.00 53.12 104 HIS A N 6
ATOM 10459 C CA . HIS A 1 104 ? -39.729 -5.905 -7.917 1.00 61.35 104 HIS A CA 6
ATOM 10460 C C . HIS A 1 104 ? -40.572 -6.962 -8.636 1.00 74.50 104 HIS A C 6
ATOM 10461 O O . HIS A 1 104 ? -40.781 -8.058 -8.118 1.00 14.24 104 HIS A O 6
ATOM 10476 N N . HIS A 1 105 ? -41.048 -6.628 -9.833 1.00 4.30 105 HIS A N 6
ATOM 10477 C CA . HIS A 1 105 ? -41.702 -7.615 -10.708 1.00 0.34 105 HIS A CA 6
ATOM 10478 C C . HIS A 1 105 ? -40.744 -8.070 -11.833 1.00 73.21 105 HIS A C 6
ATOM 10479 O O . HIS A 1 105 ? -41.081 -7.908 -13.027 1.00 38.03 105 HIS A O 6
ATOM 10495 N N . MET A 1 1 ? 14.850 -13.083 2.890 1.00 54.24 1 MET A N 7
ATOM 10496 C CA . MET A 1 1 ? 14.644 -12.013 1.874 1.00 13.20 1 MET A CA 7
ATOM 10497 C C . MET A 1 1 ? 14.911 -12.552 0.460 1.00 1.23 1 MET A C 7
ATOM 10498 O O . MET A 1 1 ? 16.042 -12.517 -0.028 1.00 50.12 1 MET A O 7
ATOM 10514 N N . ASP A 1 2 ? 13.872 -13.071 -0.185 1.00 44.43 2 ASP A N 7
ATOM 10515 C CA . ASP A 1 2 ? 14.019 -13.701 -1.499 1.00 12.24 2 ASP A CA 7
ATOM 10516 C C . ASP A 1 2 ? 13.846 -12.679 -2.632 1.00 71.33 2 ASP A C 7
ATOM 10517 O O . ASP A 1 2 ? 12.733 -12.239 -2.923 1.00 40.11 2 ASP A O 7
ATOM 10526 N N . LEU A 1 3 ? 14.951 -12.305 -3.270 1.00 10.41 3 LEU A N 7
ATOM 10527 C CA . LEU A 1 3 ? 14.925 -11.319 -4.359 1.00 20.12 3 LEU A CA 7
ATOM 10528 C C . LEU A 1 3 ? 14.468 -11.944 -5.688 1.00 60.54 3 LEU A C 7
ATOM 10529 O O . LEU A 1 3 ? 14.141 -11.227 -6.637 1.00 72.11 3 LEU A O 7
ATOM 10545 N N . ASN A 1 4 ? 14.437 -13.277 -5.740 1.00 13.43 4 ASN A N 7
ATOM 10546 C CA . ASN A 1 4 ? 14.026 -14.020 -6.944 1.00 13.02 4 ASN A CA 7
ATOM 10547 C C . ASN A 1 4 ? 12.698 -13.507 -7.535 1.00 4.42 4 ASN A C 7
ATOM 10548 O O . ASN A 1 4 ? 12.592 -13.280 -8.738 1.00 34.22 4 ASN A O 7
ATOM 10559 N N . ARG A 1 5 ? 11.685 -13.331 -6.685 1.00 61.44 5 ARG A N 7
ATOM 10560 C CA . ARG A 1 5 ? 10.371 -12.847 -7.145 1.00 53.41 5 ARG A CA 7
ATOM 10561 C C . ARG A 1 5 ? 10.123 -11.377 -6.758 1.00 41.02 5 ARG A C 7
ATOM 10562 O O . ARG A 1 5 ? 9.005 -10.878 -6.869 1.00 74.24 5 ARG A O 7
ATOM 10583 N N . MET A 1 6 ? 11.175 -10.682 -6.325 1.00 42.12 6 MET A N 7
ATOM 10584 C CA . MET A 1 6 ? 11.082 -9.253 -5.983 1.00 51.43 6 MET A CA 7
ATOM 10585 C C . MET A 1 6 ? 11.515 -8.369 -7.163 1.00 33.30 6 MET A C 7
ATOM 10586 O O . MET A 1 6 ? 12.258 -8.811 -8.042 1.00 63.04 6 MET A O 7
ATOM 10600 N N . GLY A 1 7 ? 11.054 -7.119 -7.175 1.00 3.34 7 GLY A N 7
ATOM 10601 C CA . GLY A 1 7 ? 11.390 -6.205 -8.261 1.00 40.10 7 GLY A CA 7
ATOM 10602 C C . GLY A 1 7 ? 10.748 -4.829 -8.106 1.00 11.23 7 GLY A C 7
ATOM 10603 O O . GLY A 1 7 ? 11.183 -4.022 -7.288 1.00 63.04 7 GLY A O 7
ATOM 10607 N N . LYS A 1 8 ? 9.716 -4.561 -8.901 1.00 0.22 8 LYS A N 7
ATOM 10608 C CA . LYS A 1 8 ? 9.008 -3.274 -8.861 1.00 13.35 8 LYS A CA 7
ATOM 10609 C C . LYS A 1 8 ? 7.505 -3.461 -9.115 1.00 73.41 8 LYS A C 7
ATOM 10610 O O . LYS A 1 8 ? 7.103 -4.043 -10.122 1.00 44.24 8 LYS A O 7
ATOM 10629 N N . ASP A 1 9 ? 6.683 -2.954 -8.199 1.00 21.21 9 ASP A N 7
ATOM 10630 C CA . ASP A 1 9 ? 5.223 -3.118 -8.281 1.00 31.03 9 ASP A CA 7
ATOM 10631 C C . ASP A 1 9 ? 4.497 -1.769 -8.378 1.00 24.11 9 ASP A C 7
ATOM 10632 O O . ASP A 1 9 ? 5.022 -0.732 -7.959 1.00 65.10 9 ASP A O 7
ATOM 10641 N N . GLU A 1 10 ? 3.282 -1.795 -8.924 1.00 72.31 10 GLU A N 7
ATOM 10642 C CA . GLU A 1 10 ? 2.411 -0.618 -8.944 1.00 62.31 10 GLU A CA 7
ATOM 10643 C C . GLU A 1 10 ? 1.265 -0.785 -7.927 1.00 74.03 10 GLU A C 7
ATOM 10644 O O . GLU A 1 10 ? 0.301 -1.511 -8.167 1.00 12.33 10 GLU A O 7
ATOM 10656 N N . TYR A 1 11 ? 1.383 -0.128 -6.776 1.00 20.40 11 TYR A N 7
ATOM 10657 C CA . TYR A 1 11 ? 0.364 -0.241 -5.726 1.00 73.54 11 TYR A CA 7
ATOM 10658 C C . TYR A 1 11 ? -0.685 0.872 -5.826 1.00 54.11 11 TYR A C 7
ATOM 10659 O O . TYR A 1 11 ? -0.352 2.059 -5.805 1.00 3.31 11 TYR A O 7
ATOM 10677 N N . TYR A 1 12 ? -1.952 0.474 -5.945 1.00 71.52 12 TYR A N 7
ATOM 10678 C CA . TYR A 1 12 ? -3.072 1.421 -5.941 1.00 30.45 12 TYR A CA 7
ATOM 10679 C C . TYR A 1 12 ? -3.362 1.903 -4.511 1.00 21.15 12 TYR A C 7
ATOM 10680 O O . TYR A 1 12 ? -3.938 1.177 -3.699 1.00 45.02 12 TYR A O 7
ATOM 10698 N N . VAL A 1 13 ? -2.940 3.126 -4.207 1.00 13.33 13 VAL A N 7
ATOM 10699 C CA . VAL A 1 13 ? -3.079 3.685 -2.859 1.00 4.12 13 VAL A CA 7
ATOM 10700 C C . VAL A 1 13 ? -4.246 4.680 -2.756 1.00 15.02 13 VAL A C 7
ATOM 10701 O O . VAL A 1 13 ? -4.775 5.151 -3.764 1.00 5.51 13 VAL A O 7
ATOM 10714 N N . GLN A 1 14 ? -4.624 5.003 -1.520 1.00 41.51 14 GLN A N 7
ATOM 10715 C CA . GLN A 1 14 ? -5.674 5.993 -1.248 1.00 64.03 14 GLN A CA 7
ATOM 10716 C C . GLN A 1 14 ? -5.132 7.077 -0.299 1.00 1.42 14 GLN A C 7
ATOM 10717 O O . GLN A 1 14 ? -4.388 6.777 0.637 1.00 43.40 14 GLN A O 7
ATOM 10731 N N . ILE A 1 15 ? -5.495 8.333 -0.541 1.00 44.44 15 ILE A N 7
ATOM 10732 C CA . ILE A 1 15 ? -4.994 9.445 0.277 1.00 50.34 15 ILE A CA 7
ATOM 10733 C C . ILE A 1 15 ? -5.527 9.388 1.721 1.00 2.33 15 ILE A C 7
ATOM 10734 O O . ILE A 1 15 ? -6.669 9.761 1.993 1.00 65.43 15 ILE A O 7
ATOM 10750 N N . THR A 1 16 ? -4.696 8.897 2.638 1.00 60.30 16 THR A N 7
ATOM 10751 C CA . THR A 1 16 ? -5.035 8.885 4.068 1.00 35.34 16 THR A CA 7
ATOM 10752 C C . THR A 1 16 ? -4.683 10.226 4.725 1.00 54.51 16 THR A C 7
ATOM 10753 O O . THR A 1 16 ? -5.565 10.987 5.134 1.00 21.32 16 THR A O 7
ATOM 10764 N N . VAL A 1 17 ? -3.385 10.514 4.815 1.00 14.12 17 VAL A N 7
ATOM 10765 C CA . VAL A 1 17 ? -2.892 11.780 5.371 1.00 74.34 17 VAL A CA 7
ATOM 10766 C C . VAL A 1 17 ? -2.185 12.627 4.297 1.00 52.52 17 VAL A C 7
ATOM 10767 O O . VAL A 1 17 ? -1.328 12.133 3.562 1.00 72.22 17 VAL A O 7
ATOM 10780 N N . ASP A 1 18 ? -2.548 13.906 4.208 1.00 61.30 18 ASP A N 7
ATOM 10781 C CA . ASP A 1 18 ? -2.031 14.788 3.152 1.00 61.12 18 ASP A CA 7
ATOM 10782 C C . ASP A 1 18 ? -1.503 16.132 3.698 1.00 22.00 18 ASP A C 7
ATOM 10783 O O . ASP A 1 18 ? -1.850 16.552 4.801 1.00 22.00 18 ASP A O 7
ATOM 10792 N N . GLY A 1 19 ? -0.658 16.796 2.907 1.00 52.55 19 GLY A N 7
ATOM 10793 C CA . GLY A 1 19 ? -0.222 18.160 3.214 1.00 74.33 19 GLY A CA 7
ATOM 10794 C C . GLY A 1 19 ? 0.751 18.300 4.390 1.00 11.41 19 GLY A C 7
ATOM 10795 O O . GLY A 1 19 ? 1.041 19.421 4.814 1.00 0.41 19 GLY A O 7
ATOM 10799 N N . LYS A 1 20 ? 1.268 17.190 4.921 1.00 34.12 20 LYS A N 7
ATOM 10800 C CA . LYS A 1 20 ? 2.214 17.259 6.049 1.00 4.10 20 LYS A CA 7
ATOM 10801 C C . LYS A 1 20 ? 3.573 17.811 5.600 1.00 50.04 20 LYS A C 7
ATOM 10802 O O . LYS A 1 20 ? 4.384 17.097 5.011 1.00 41.14 20 LYS A O 7
ATOM 10821 N N . GLU A 1 21 ? 3.802 19.094 5.867 1.00 31.53 21 GLU A N 7
ATOM 10822 C CA . GLU A 1 21 ? 5.063 19.755 5.510 1.00 12.12 21 GLU A CA 7
ATOM 10823 C C . GLU A 1 21 ? 6.148 19.500 6.563 1.00 65.22 21 GLU A C 7
ATOM 10824 O O . GLU A 1 21 ? 5.961 19.805 7.743 1.00 3.54 21 GLU A O 7
ATOM 10836 N N . VAL A 1 22 ? 7.284 18.962 6.140 1.00 14.32 22 VAL A N 7
ATOM 10837 C CA . VAL A 1 22 ? 8.410 18.754 7.048 1.00 42.31 22 VAL A CA 7
ATOM 10838 C C . VAL A 1 22 ? 9.172 20.069 7.304 1.00 75.14 22 VAL A C 7
ATOM 10839 O O . VAL A 1 22 ? 10.186 20.369 6.672 1.00 43.23 22 VAL A O 7
ATOM 10852 N N . HIS A 1 23 ? 8.641 20.878 8.218 1.00 33.02 23 HIS A N 7
ATOM 10853 C CA . HIS A 1 23 ? 9.295 22.133 8.631 1.00 14.31 23 HIS A CA 7
ATOM 10854 C C . HIS A 1 23 ? 10.520 21.862 9.530 1.00 52.51 23 HIS A C 7
ATOM 10855 O O . HIS A 1 23 ? 10.656 22.446 10.604 1.00 14.21 23 HIS A O 7
ATOM 10870 N N . SER A 1 24 ? 11.419 20.989 9.069 1.00 50.14 24 SER A N 7
ATOM 10871 C CA . SER A 1 24 ? 12.614 20.606 9.841 1.00 53.33 24 SER A CA 7
ATOM 10872 C C . SER A 1 24 ? 13.501 21.818 10.162 1.00 15.52 24 SER A C 7
ATOM 10873 O O . SER A 1 24 ? 14.206 21.833 11.171 1.00 12.34 24 SER A O 7
ATOM 10881 N N . LYS A 1 25 ? 13.467 22.821 9.281 1.00 74.25 25 LYS A N 7
ATOM 10882 C CA . LYS A 1 25 ? 14.200 24.079 9.470 1.00 33.43 25 LYS A CA 7
ATOM 10883 C C . LYS A 1 25 ? 15.719 23.871 9.394 1.00 50.23 25 LYS A C 7
ATOM 10884 O O . LYS A 1 25 ? 16.371 23.538 10.386 1.00 64.00 25 LYS A O 7
ATOM 10903 N N . ALA A 1 26 ? 16.268 24.030 8.197 1.00 44.22 26 ALA A N 7
ATOM 10904 C CA . ALA A 1 26 ? 17.714 23.963 7.993 1.00 34.32 26 ALA A CA 7
ATOM 10905 C C . ALA A 1 26 ? 18.362 25.329 8.254 1.00 5.11 26 ALA A C 7
ATOM 10906 O O . ALA A 1 26 ? 18.595 26.112 7.325 1.00 14.02 26 ALA A O 7
ATOM 10913 N N . ASP A 1 27 ? 18.607 25.631 9.528 1.00 74.50 27 ASP A N 7
ATOM 10914 C CA . ASP A 1 27 ? 19.256 26.886 9.919 1.00 13.42 27 ASP A CA 7
ATOM 10915 C C . ASP A 1 27 ? 20.615 27.041 9.227 1.00 1.12 27 ASP A C 7
ATOM 10916 O O . ASP A 1 27 ? 21.627 26.486 9.663 1.00 15.23 27 ASP A O 7
ATOM 10925 N N . ASN A 1 28 ? 20.613 27.805 8.142 1.00 74.42 28 ASN A N 7
ATOM 10926 C CA . ASN A 1 28 ? 21.784 27.954 7.272 1.00 10.10 28 ASN A CA 7
ATOM 10927 C C . ASN A 1 28 ? 21.420 28.806 6.047 1.00 34.05 28 ASN A C 7
ATOM 10928 O O . ASN A 1 28 ? 22.272 29.465 5.445 1.00 33.51 28 ASN A O 7
ATOM 10939 N N . GLY A 1 29 ? 20.137 28.771 5.684 1.00 41.23 29 GLY A N 7
ATOM 10940 C CA . GLY A 1 29 ? 19.638 29.525 4.541 1.00 1.14 29 GLY A CA 7
ATOM 10941 C C . GLY A 1 29 ? 18.496 28.808 3.837 1.00 62.55 29 GLY A C 7
ATOM 10942 O O . GLY A 1 29 ? 17.565 29.438 3.332 1.00 52.51 29 GLY A O 7
ATOM 10946 N N . GLN A 1 30 ? 18.564 27.478 3.825 1.00 11.14 30 GLN A N 7
ATOM 10947 C CA . GLN A 1 30 ? 17.575 26.647 3.132 1.00 64.44 30 GLN A CA 7
ATOM 10948 C C . GLN A 1 30 ? 16.298 26.447 3.964 1.00 60.04 30 GLN A C 7
ATOM 10949 O O . GLN A 1 30 ? 16.221 25.575 4.833 1.00 31.44 30 GLN A O 7
ATOM 10963 N N . LYS A 1 31 ? 15.306 27.283 3.703 1.00 45.05 31 LYS A N 7
ATOM 10964 C CA . LYS A 1 31 ? 13.986 27.156 4.329 1.00 1.41 31 LYS A CA 7
ATOM 10965 C C . LYS A 1 31 ? 13.031 26.390 3.401 1.00 32.21 31 LYS A C 7
ATOM 10966 O O . LYS A 1 31 ? 12.261 26.982 2.641 1.00 53.20 31 LYS A O 7
ATOM 10985 N N . TYR A 1 32 ? 13.112 25.063 3.462 1.00 32.04 32 TYR A N 7
ATOM 10986 C CA . TYR A 1 32 ? 12.388 24.183 2.532 1.00 31.15 32 TYR A CA 7
ATOM 10987 C C . TYR A 1 32 ? 11.138 23.553 3.178 1.00 0.51 32 TYR A C 7
ATOM 10988 O O . TYR A 1 32 ? 11.113 23.286 4.382 1.00 41.22 32 TYR A O 7
ATOM 11006 N N . LYS A 1 33 ? 10.106 23.328 2.368 1.00 44.04 33 LYS A N 7
ATOM 11007 C CA . LYS A 1 33 ? 8.898 22.614 2.809 1.00 21.22 33 LYS A CA 7
ATOM 11008 C C . LYS A 1 33 ? 8.578 21.442 1.866 1.00 3.42 33 LYS A C 7
ATOM 11009 O O . LYS A 1 33 ? 8.124 21.646 0.739 1.00 23.43 33 LYS A O 7
ATOM 11028 N N . ASP A 1 34 ? 8.832 20.218 2.320 1.00 64.13 34 ASP A N 7
ATOM 11029 C CA . ASP A 1 34 ? 8.467 19.023 1.552 1.00 24.13 34 ASP A CA 7
ATOM 11030 C C . ASP A 1 34 ? 7.150 18.429 2.065 1.00 71.42 34 ASP A C 7
ATOM 11031 O O . ASP A 1 34 ? 6.964 18.254 3.271 1.00 75.41 34 ASP A O 7
ATOM 11040 N N . TYR A 1 35 ? 6.240 18.126 1.143 1.00 43.21 35 TYR A N 7
ATOM 11041 C CA . TYR A 1 35 ? 4.935 17.561 1.496 1.00 14.31 35 TYR A CA 7
ATOM 11042 C C . TYR A 1 35 ? 5.006 16.028 1.568 1.00 50.44 35 TYR A C 7
ATOM 11043 O O . TYR A 1 35 ? 5.110 15.354 0.545 1.00 24.33 35 TYR A O 7
ATOM 11061 N N . GLU A 1 36 ? 4.941 15.478 2.775 1.00 34.12 36 GLU A N 7
ATOM 11062 C CA . GLU A 1 36 ? 5.088 14.033 2.970 1.00 3.43 36 GLU A CA 7
ATOM 11063 C C . GLU A 1 36 ? 3.727 13.328 3.063 1.00 21.24 36 GLU A C 7
ATOM 11064 O O . GLU A 1 36 ? 2.883 13.682 3.894 1.00 14.20 36 GLU A O 7
ATOM 11076 N N . TYR A 1 37 ? 3.527 12.323 2.211 1.00 70.22 37 TYR A N 7
ATOM 11077 C CA . TYR A 1 37 ? 2.291 11.528 2.199 1.00 14.42 37 TYR A CA 7
ATOM 11078 C C . TYR A 1 37 ? 2.595 10.046 2.480 1.00 40.14 37 TYR A C 7
ATOM 11079 O O . TYR A 1 37 ? 3.306 9.395 1.710 1.00 12.04 37 TYR A O 7
ATOM 11097 N N . LYS A 1 38 ? 2.071 9.514 3.585 1.00 72.51 38 LYS A N 7
ATOM 11098 C CA . LYS A 1 38 ? 2.224 8.086 3.895 1.00 75.12 38 LYS A CA 7
ATOM 11099 C C . LYS A 1 38 ? 0.872 7.361 3.828 1.00 22.54 38 LYS A C 7
ATOM 11100 O O . LYS A 1 38 ? -0.052 7.669 4.581 1.00 25.12 38 LYS A O 7
ATOM 11119 N N . LEU A 1 39 ? 0.780 6.388 2.929 1.00 70.31 39 LEU A N 7
ATOM 11120 C CA . LEU A 1 39 ? -0.480 5.696 2.650 1.00 2.11 39 LEU A CA 7
ATOM 11121 C C . LEU A 1 39 ? -0.257 4.202 2.353 1.00 34.34 39 LEU A C 7
ATOM 11122 O O . LEU A 1 39 ? 0.878 3.743 2.206 1.00 53.34 39 LEU A O 7
ATOM 11138 N N . THR A 1 40 ? -1.350 3.450 2.263 1.00 72.13 40 THR A N 7
ATOM 11139 C CA . THR A 1 40 ? -1.279 1.991 2.090 1.00 51.32 40 THR A CA 7
ATOM 11140 C C . THR A 1 40 ? -1.677 1.553 0.675 1.00 15.50 40 THR A C 7
ATOM 11141 O O . THR A 1 40 ? -2.727 1.940 0.163 1.00 11.24 40 THR A O 7
ATOM 11152 N N . GLY A 1 41 ? -0.834 0.729 0.057 1.00 75.35 41 GLY A N 7
ATOM 11153 C CA . GLY A 1 41 ? -1.126 0.196 -1.271 1.00 73.13 41 GLY A CA 7
ATOM 11154 C C . GLY A 1 41 ? -1.282 -1.321 -1.278 1.00 33.31 41 GLY A C 7
ATOM 11155 O O . GLY A 1 41 ? -0.545 -2.031 -0.592 1.00 22.43 41 GLY A O 7
ATOM 11159 N N . PHE A 1 42 ? -2.240 -1.821 -2.055 1.00 21.31 42 PHE A N 7
ATOM 11160 C CA . PHE A 1 42 ? -2.503 -3.263 -2.141 1.00 74.32 42 PHE A CA 7
ATOM 11161 C C . PHE A 1 42 ? -2.559 -3.742 -3.600 1.00 61.33 42 PHE A C 7
ATOM 11162 O O . PHE A 1 42 ? -3.090 -3.051 -4.472 1.00 62.44 42 PHE A O 7
ATOM 11179 N N . ASP A 1 43 ? -1.996 -4.924 -3.854 1.00 54.03 43 ASP A N 7
ATOM 11180 C CA . ASP A 1 43 ? -1.926 -5.476 -5.210 1.00 31.52 43 ASP A CA 7
ATOM 11181 C C . ASP A 1 43 ? -1.900 -7.019 -5.195 1.00 50.43 43 ASP A C 7
ATOM 11182 O O . ASP A 1 43 ? -1.672 -7.641 -4.152 1.00 5.43 43 ASP A O 7
ATOM 11191 N N . LYS A 1 44 ? -2.143 -7.613 -6.368 1.00 1.21 44 LYS A N 7
ATOM 11192 C CA . LYS A 1 44 ? -2.140 -9.072 -6.563 1.00 41.25 44 LYS A CA 7
ATOM 11193 C C . LYS A 1 44 ? -3.051 -9.814 -5.561 1.00 13.34 44 LYS A C 7
ATOM 11194 O O . LYS A 1 44 ? -4.216 -10.087 -5.852 1.00 33.14 44 LYS A O 7
ATOM 11213 N N . ASP A 1 45 ? -2.513 -10.135 -4.382 1.00 32.41 45 ASP A N 7
ATOM 11214 C CA . ASP A 1 45 ? -3.257 -10.890 -3.368 1.00 21.30 45 ASP A CA 7
ATOM 11215 C C . ASP A 1 45 ? -4.126 -9.968 -2.494 1.00 23.00 45 ASP A C 7
ATOM 11216 O O . ASP A 1 45 ? -4.886 -10.433 -1.644 1.00 61.44 45 ASP A O 7
ATOM 11225 N N . GLY A 1 46 ? -3.998 -8.660 -2.705 1.00 24.14 46 GLY A N 7
ATOM 11226 C CA . GLY A 1 46 ? -4.718 -7.689 -1.888 1.00 50.45 46 GLY A CA 7
ATOM 11227 C C . GLY A 1 46 ? -4.032 -7.419 -0.552 1.00 53.11 46 GLY A C 7
ATOM 11228 O O . GLY A 1 46 ? -4.652 -6.913 0.388 1.00 52.14 46 GLY A O 7
ATOM 11232 N N . LYS A 1 47 ? -2.747 -7.758 -0.473 1.00 23.54 47 LYS A N 7
ATOM 11233 C CA . LYS A 1 47 ? -1.956 -7.544 0.743 1.00 45.23 47 LYS A CA 7
ATOM 11234 C C . LYS A 1 47 ? -1.661 -6.051 0.954 1.00 21.33 47 LYS A C 7
ATOM 11235 O O . LYS A 1 47 ? -1.462 -5.310 -0.006 1.00 14.44 47 LYS A O 7
ATOM 11254 N N . GLU A 1 48 ? -1.608 -5.624 2.214 1.00 12.12 48 GLU A N 7
ATOM 11255 C CA . GLU A 1 48 ? -1.470 -4.203 2.544 1.00 25.15 48 GLU A CA 7
ATOM 11256 C C . GLU A 1 48 ? -0.008 -3.807 2.806 1.00 25.12 48 GLU A C 7
ATOM 11257 O O . GLU A 1 48 ? 0.570 -4.143 3.842 1.00 11.24 48 GLU A O 7
ATOM 11269 N N . LYS A 1 49 ? 0.581 -3.094 1.852 1.00 34.44 49 LYS A N 7
ATOM 11270 C CA . LYS A 1 49 ? 1.929 -2.541 2.001 1.00 13.41 49 LYS A CA 7
ATOM 11271 C C . LYS A 1 49 ? 1.853 -1.055 2.379 1.00 24.32 49 LYS A C 7
ATOM 11272 O O . LYS A 1 49 ? 1.054 -0.308 1.817 1.00 23.21 49 LYS A O 7
ATOM 11291 N N . GLU A 1 50 ? 2.673 -0.629 3.332 1.00 75.15 50 GLU A N 7
ATOM 11292 C CA . GLU A 1 50 ? 2.746 0.791 3.705 1.00 73.03 50 GLU A CA 7
ATOM 11293 C C . GLU A 1 50 ? 3.856 1.513 2.921 1.00 34.23 50 GLU A C 7
ATOM 11294 O O . GLU A 1 50 ? 4.980 1.020 2.813 1.00 60.34 50 GLU A O 7
ATOM 11306 N N . LEU A 1 51 ? 3.522 2.669 2.344 1.00 4.12 51 LEU A N 7
ATOM 11307 C CA . LEU A 1 51 ? 4.481 3.450 1.548 1.00 62.50 51 LEU A CA 7
ATOM 11308 C C . LEU A 1 51 ? 4.416 4.944 1.912 1.00 13.32 51 LEU A C 7
ATOM 11309 O O . LEU A 1 51 ? 3.367 5.456 2.305 1.00 24.43 51 LEU A O 7
ATOM 11325 N N . GLU A 1 52 ? 5.541 5.644 1.771 1.00 60.05 52 GLU A N 7
ATOM 11326 C CA . GLU A 1 52 ? 5.600 7.087 2.043 1.00 43.45 52 GLU A CA 7
ATOM 11327 C C . GLU A 1 52 ? 6.434 7.818 0.980 1.00 22.24 52 GLU A C 7
ATOM 11328 O O . GLU A 1 52 ? 7.517 7.364 0.605 1.00 60.42 52 GLU A O 7
ATOM 11340 N N . PHE A 1 53 ? 5.924 8.945 0.488 1.00 12.24 53 PHE A N 7
ATOM 11341 C CA . PHE A 1 53 ? 6.638 9.741 -0.518 1.00 41.10 53 PHE A CA 7
ATOM 11342 C C . PHE A 1 53 ? 6.524 11.247 -0.232 1.00 2.34 53 PHE A C 7
ATOM 11343 O O . PHE A 1 53 ? 5.487 11.729 0.226 1.00 32.30 53 PHE A O 7
ATOM 11360 N N . THR A 1 54 ? 7.602 11.984 -0.492 1.00 44.53 54 THR A N 7
ATOM 11361 C CA . THR A 1 54 ? 7.601 13.447 -0.339 1.00 74.40 54 THR A CA 7
ATOM 11362 C C . THR A 1 54 ? 7.408 14.140 -1.696 1.00 63.12 54 THR A C 7
ATOM 11363 O O . THR A 1 54 ? 8.297 14.123 -2.552 1.00 54.42 54 THR A O 7
ATOM 11374 N N . ALA A 1 55 ? 6.239 14.743 -1.889 1.00 14.20 55 ALA A N 7
ATOM 11375 C CA . ALA A 1 55 ? 5.895 15.381 -3.163 1.00 4.34 55 ALA A CA 7
ATOM 11376 C C . ALA A 1 55 ? 6.142 16.894 -3.135 1.00 2.10 55 ALA A C 7
ATOM 11377 O O . ALA A 1 55 ? 6.044 17.539 -2.092 1.00 33.41 55 ALA A O 7
ATOM 11384 N N . GLN A 1 56 ? 6.457 17.446 -4.304 1.00 20.11 56 GLN A N 7
ATOM 11385 C CA . GLN A 1 56 ? 6.708 18.885 -4.464 1.00 50.41 56 GLN A CA 7
ATOM 11386 C C . GLN A 1 56 ? 5.400 19.704 -4.414 1.00 3.42 56 GLN A C 7
ATOM 11387 O O . GLN A 1 56 ? 5.414 20.916 -4.179 1.00 72.52 56 GLN A O 7
ATOM 11401 N N . LYS A 1 57 ? 4.268 19.034 -4.629 1.00 45.11 57 LYS A N 7
ATOM 11402 C CA . LYS A 1 57 ? 2.965 19.710 -4.722 1.00 11.53 57 LYS A CA 7
ATOM 11403 C C . LYS A 1 57 ? 1.919 19.055 -3.808 1.00 4.31 57 LYS A C 7
ATOM 11404 O O . LYS A 1 57 ? 2.073 17.905 -3.391 1.00 21.41 57 LYS A O 7
ATOM 11423 N N . ASN A 1 58 ? 0.854 19.794 -3.503 1.00 24.22 58 ASN A N 7
ATOM 11424 C CA . ASN A 1 58 ? -0.301 19.226 -2.803 1.00 23.34 58 ASN A CA 7
ATOM 11425 C C . ASN A 1 58 ? -1.250 18.533 -3.789 1.00 21.34 58 ASN A C 7
ATOM 11426 O O . ASN A 1 58 ? -2.017 19.187 -4.495 1.00 15.45 58 ASN A O 7
ATOM 11437 N N . LEU A 1 59 ? -1.178 17.205 -3.838 1.00 64.13 59 LEU A N 7
ATOM 11438 C CA . LEU A 1 59 ? -2.028 16.407 -4.734 1.00 1.25 59 LEU A CA 7
ATOM 11439 C C . LEU A 1 59 ? -3.500 16.396 -4.274 1.00 34.42 59 LEU A C 7
ATOM 11440 O O . LEU A 1 59 ? -3.866 17.089 -3.319 1.00 54.41 59 LEU A O 7
ATOM 11456 N N . ARG A 1 60 ? -4.340 15.620 -4.955 1.00 52.20 60 ARG A N 7
ATOM 11457 C CA . ARG A 1 60 ? -5.775 15.580 -4.649 1.00 24.33 60 ARG A CA 7
ATOM 11458 C C . ARG A 1 60 ? -6.177 14.347 -3.827 1.00 12.11 60 ARG A C 7
ATOM 11459 O O . ARG A 1 60 ? -5.641 13.254 -4.011 1.00 63.22 60 ARG A O 7
ATOM 11480 N N . LYS A 1 61 ? -7.135 14.538 -2.921 1.00 15.45 61 LYS A N 7
ATOM 11481 C CA . LYS A 1 61 ? -7.831 13.416 -2.290 1.00 71.33 61 LYS A CA 7
ATOM 11482 C C . LYS A 1 61 ? -9.080 13.060 -3.117 1.00 20.45 61 LYS A C 7
ATOM 11483 O O . LYS A 1 61 ? -9.350 13.706 -4.133 1.00 75.25 61 LYS A O 7
ATOM 11502 N N . GLU A 1 62 ? -9.835 12.041 -2.690 1.00 75.03 62 GLU A N 7
ATOM 11503 C CA . GLU A 1 62 ? -10.931 11.479 -3.511 1.00 22.00 62 GLU A CA 7
ATOM 11504 C C . GLU A 1 62 ? -10.366 10.810 -4.777 1.00 21.22 62 GLU A C 7
ATOM 11505 O O . GLU A 1 62 ? -11.084 10.567 -5.753 1.00 24.22 62 GLU A O 7
ATOM 11517 N N . ALA A 1 63 ? -9.071 10.509 -4.744 1.00 44.40 63 ALA A N 7
ATOM 11518 C CA . ALA A 1 63 ? -8.369 9.926 -5.888 1.00 75.51 63 ALA A CA 7
ATOM 11519 C C . ALA A 1 63 ? -7.461 8.765 -5.462 1.00 75.41 63 ALA A C 7
ATOM 11520 O O . ALA A 1 63 ? -7.278 8.504 -4.272 1.00 53.33 63 ALA A O 7
ATOM 11527 N N . PHE A 1 64 ? -6.898 8.075 -6.449 1.00 12.31 64 PHE A N 7
ATOM 11528 C CA . PHE A 1 64 ? -5.988 6.950 -6.204 1.00 2.12 64 PHE A CA 7
ATOM 11529 C C . PHE A 1 64 ? -4.662 7.174 -6.941 1.00 64.41 64 PHE A C 7
ATOM 11530 O O . PHE A 1 64 ? -4.624 7.847 -7.970 1.00 31.21 64 PHE A O 7
ATOM 11547 N N . LEU A 1 65 ? -3.568 6.623 -6.421 1.00 44.41 65 LEU A N 7
ATOM 11548 C CA . LEU A 1 65 ? -2.264 6.765 -7.083 1.00 63.21 65 LEU A CA 7
ATOM 11549 C C . LEU A 1 65 ? -1.573 5.417 -7.296 1.00 41.44 65 LEU A C 7
ATOM 11550 O O . LEU A 1 65 ? -1.671 4.514 -6.466 1.00 61.43 65 LEU A O 7
ATOM 11566 N N . ARG A 1 66 ? -0.871 5.294 -8.420 1.00 32.02 66 ARG A N 7
ATOM 11567 C CA . ARG A 1 66 ? 0.039 4.169 -8.643 1.00 55.32 66 ARG A CA 7
ATOM 11568 C C . ARG A 1 66 ? 1.411 4.488 -8.050 1.00 1.13 66 ARG A C 7
ATOM 11569 O O . ARG A 1 66 ? 2.213 5.194 -8.665 1.00 71.34 66 ARG A O 7
ATOM 11590 N N . VAL A 1 67 ? 1.666 4.002 -6.843 1.00 61.44 67 VAL A N 7
ATOM 11591 C CA . VAL A 1 67 ? 2.948 4.231 -6.184 1.00 41.42 67 VAL A CA 7
ATOM 11592 C C . VAL A 1 67 ? 3.965 3.152 -6.560 1.00 1.34 67 VAL A C 7
ATOM 11593 O O . VAL A 1 67 ? 3.683 1.951 -6.503 1.00 33.52 67 VAL A O 7
ATOM 11606 N N . TYR A 1 68 ? 5.147 3.610 -6.947 1.00 15.44 68 TYR A N 7
ATOM 11607 C CA . TYR A 1 68 ? 6.197 2.744 -7.467 1.00 64.05 68 TYR A CA 7
ATOM 11608 C C . TYR A 1 68 ? 6.978 2.052 -6.337 1.00 61.34 68 TYR A C 7
ATOM 11609 O O . TYR A 1 68 ? 7.779 2.684 -5.642 1.00 31.34 68 TYR A O 7
ATOM 11627 N N . HIS A 1 69 ? 6.741 0.756 -6.162 1.00 3.24 69 HIS A N 7
ATOM 11628 C CA . HIS A 1 69 ? 7.441 -0.028 -5.142 1.00 63.51 69 HIS A CA 7
ATOM 11629 C C . HIS A 1 69 ? 8.891 -0.312 -5.557 1.00 12.01 69 HIS A C 7
ATOM 11630 O O . HIS A 1 69 ? 9.147 -1.149 -6.423 1.00 54.31 69 HIS A O 7
ATOM 11645 N N . SER A 1 70 ? 9.828 0.395 -4.937 1.00 63.10 70 SER A N 7
ATOM 11646 C CA . SER A 1 70 ? 11.259 0.202 -5.198 1.00 52.40 70 SER A CA 7
ATOM 11647 C C . SER A 1 70 ? 12.043 0.102 -3.885 1.00 14.45 70 SER A C 7
ATOM 11648 O O . SER A 1 70 ? 12.355 1.115 -3.264 1.00 60.03 70 SER A O 7
ATOM 11656 N N . ASP A 1 71 ? 12.382 -1.123 -3.484 1.00 23.41 71 ASP A N 7
ATOM 11657 C CA . ASP A 1 71 ? 13.030 -1.383 -2.185 1.00 23.40 71 ASP A CA 7
ATOM 11658 C C . ASP A 1 71 ? 14.442 -0.767 -2.084 1.00 32.53 71 ASP A C 7
ATOM 11659 O O . ASP A 1 71 ? 15.123 -0.911 -1.068 1.00 61.20 71 ASP A O 7
ATOM 11668 N N . LYS A 1 72 ? 14.884 -0.094 -3.143 1.00 72.35 72 LYS A N 7
ATOM 11669 C CA . LYS A 1 72 ? 16.126 0.682 -3.099 1.00 33.24 72 LYS A CA 7
ATOM 11670 C C . LYS A 1 72 ? 15.895 2.034 -2.398 1.00 4.13 72 LYS A C 7
ATOM 11671 O O . LYS A 1 72 ? 16.805 2.589 -1.779 1.00 51.25 72 LYS A O 7
ATOM 11690 N N . LYS A 1 73 ? 14.667 2.552 -2.501 1.00 73.02 73 LYS A N 7
ATOM 11691 C CA . LYS A 1 73 ? 14.294 3.850 -1.904 1.00 70.33 73 LYS A CA 7
ATOM 11692 C C . LYS A 1 73 ? 12.894 3.804 -1.268 1.00 13.55 73 LYS A C 7
ATOM 11693 O O . LYS A 1 73 ? 12.339 4.840 -0.892 1.00 62.21 73 LYS A O 7
ATOM 11712 N N . GLY A 1 74 ? 12.324 2.609 -1.147 1.00 41.11 74 GLY A N 7
ATOM 11713 C CA . GLY A 1 74 ? 10.936 2.481 -0.719 1.00 70.03 74 GLY A CA 7
ATOM 11714 C C . GLY A 1 74 ? 9.955 2.876 -1.824 1.00 2.40 74 GLY A C 7
ATOM 11715 O O . GLY A 1 74 ? 9.209 2.038 -2.344 1.00 52.44 74 GLY A O 7
ATOM 11719 N N . VAL A 1 75 ? 9.970 4.160 -2.185 1.00 74.03 75 VAL A N 7
ATOM 11720 C CA . VAL A 1 75 ? 9.144 4.694 -3.275 1.00 43.44 75 VAL A CA 7
ATOM 11721 C C . VAL A 1 75 ? 9.995 5.519 -4.253 1.00 12.14 75 VAL A C 7
ATOM 11722 O O . VAL A 1 75 ? 10.738 6.413 -3.843 1.00 31.42 75 VAL A O 7
ATOM 11735 N N . SER A 1 76 ? 9.893 5.212 -5.543 1.00 22.01 76 SER A N 7
ATOM 11736 C CA . SER A 1 76 ? 10.640 5.954 -6.572 1.00 74.30 76 SER A CA 7
ATOM 11737 C C . SER A 1 76 ? 9.767 7.010 -7.269 1.00 14.24 76 SER A C 7
ATOM 11738 O O . SER A 1 76 ? 10.257 8.074 -7.650 1.00 4.21 76 SER A O 7
ATOM 11746 N N . ALA A 1 77 ? 8.474 6.716 -7.435 1.00 55.25 77 ALA A N 7
ATOM 11747 C CA . ALA A 1 77 ? 7.556 7.632 -8.132 1.00 53.34 77 ALA A CA 7
ATOM 11748 C C . ALA A 1 77 ? 6.082 7.351 -7.797 1.00 42.20 77 ALA A C 7
ATOM 11749 O O . ALA A 1 77 ? 5.762 6.393 -7.091 1.00 65.31 77 ALA A O 7
ATOM 11756 N N . TRP A 1 78 ? 5.198 8.202 -8.317 1.00 32.14 78 TRP A N 7
ATOM 11757 C CA . TRP A 1 78 ? 3.750 8.075 -8.095 1.00 50.54 78 TRP A CA 7
ATOM 11758 C C . TRP A 1 78 ? 2.944 8.740 -9.232 1.00 72.42 78 TRP A C 7
ATOM 11759 O O . TRP A 1 78 ? 3.315 9.804 -9.733 1.00 31.53 78 TRP A O 7
ATOM 11780 N N . GLU A 1 79 ? 1.846 8.102 -9.643 1.00 35.31 79 GLU A N 7
ATOM 11781 C CA . GLU A 1 79 ? 0.937 8.683 -10.651 1.00 70.33 79 GLU A CA 7
ATOM 11782 C C . GLU A 1 79 ? -0.475 8.877 -10.083 1.00 32.40 79 GLU A C 7
ATOM 11783 O O . GLU A 1 79 ? -1.033 7.969 -9.470 1.00 42.10 79 GLU A O 7
ATOM 11795 N N . GLU A 1 80 ? -1.059 10.043 -10.327 1.00 33.20 80 GLU A N 7
ATOM 11796 C CA . GLU A 1 80 ? -2.408 10.363 -9.830 1.00 60.51 80 GLU A CA 7
ATOM 11797 C C . GLU A 1 80 ? -3.491 9.950 -10.850 1.00 24.51 80 GLU A C 7
ATOM 11798 O O . GLU A 1 80 ? -3.619 10.557 -11.917 1.00 60.13 80 GLU A O 7
ATOM 11810 N N . VAL A 1 81 ? -4.260 8.912 -10.521 1.00 3.31 81 VAL A N 7
ATOM 11811 C CA . VAL A 1 81 ? -5.351 8.440 -11.389 1.00 15.15 81 VAL A CA 7
ATOM 11812 C C . VAL A 1 81 ? -6.726 8.753 -10.771 1.00 63.13 81 VAL A C 7
ATOM 11813 O O . VAL A 1 81 ? -6.818 9.208 -9.628 1.00 40.24 81 VAL A O 7
ATOM 11826 N N . LYS A 1 82 ? -7.798 8.514 -11.527 1.00 1.54 82 LYS A N 7
ATOM 11827 C CA . LYS A 1 82 ? -9.157 8.834 -11.063 1.00 73.41 82 LYS A CA 7
ATOM 11828 C C . LYS A 1 82 ? -10.046 7.586 -10.964 1.00 41.33 82 LYS A C 7
ATOM 11829 O O . LYS A 1 82 ? -9.949 6.665 -11.771 1.00 53.12 82 LYS A O 7
ATOM 11848 N N . LYS A 1 83 ? -10.940 7.584 -9.974 1.00 1.41 83 LYS A N 7
ATOM 11849 C CA . LYS A 1 83 ? -11.837 6.442 -9.711 1.00 35.42 83 LYS A CA 7
ATOM 11850 C C . LYS A 1 83 ? -12.800 6.136 -10.878 1.00 44.02 83 LYS A C 7
ATOM 11851 O O . LYS A 1 83 ? -13.547 5.155 -10.832 1.00 53.14 83 LYS A O 7
ATOM 11870 N N . ASP A 1 84 ? -12.782 6.975 -11.912 1.00 54.45 84 ASP A N 7
ATOM 11871 C CA . ASP A 1 84 ? -13.650 6.803 -13.082 1.00 62.43 84 ASP A CA 7
ATOM 11872 C C . ASP A 1 84 ? -13.166 5.662 -13.998 1.00 23.03 84 ASP A C 7
ATOM 11873 O O . ASP A 1 84 ? -13.940 5.107 -14.779 1.00 60.24 84 ASP A O 7
ATOM 11882 N N . GLU A 1 85 ? -11.880 5.324 -13.909 1.00 40.55 85 GLU A N 7
ATOM 11883 C CA . GLU A 1 85 ? -11.289 4.270 -14.751 1.00 21.42 85 GLU A CA 7
ATOM 11884 C C . GLU A 1 85 ? -11.191 2.927 -14.005 1.00 71.35 85 GLU A C 7
ATOM 11885 O O . GLU A 1 85 ? -10.704 1.932 -14.549 1.00 34.03 85 GLU A O 7
ATOM 11897 N N . LEU A 1 86 ? -11.660 2.904 -12.759 1.00 63.32 86 LEU A N 7
ATOM 11898 C CA . LEU A 1 86 ? -11.618 1.693 -11.932 1.00 75.12 86 LEU A CA 7
ATOM 11899 C C . LEU A 1 86 ? -12.885 0.845 -12.122 1.00 15.31 86 LEU A C 7
ATOM 11900 O O . LEU A 1 86 ? -14.001 1.328 -11.915 1.00 63.32 86 LEU A O 7
ATOM 11916 N N . PRO A 1 87 ? -12.734 -0.431 -12.532 1.00 3.40 87 PRO A N 7
ATOM 11917 C CA . PRO A 1 87 ? -13.873 -1.349 -12.721 1.00 24.11 87 PRO A CA 7
ATOM 11918 C C . PRO A 1 87 ? -14.617 -1.651 -11.411 1.00 60.15 87 PRO A C 7
ATOM 11919 O O . PRO A 1 87 ? -13.995 -1.894 -10.371 1.00 44.40 87 PRO A O 7
ATOM 11930 N N . ALA A 1 88 ? -15.949 -1.650 -11.471 1.00 73.31 88 ALA A N 7
ATOM 11931 C CA . ALA A 1 88 ? -16.787 -1.913 -10.293 1.00 43.14 88 ALA A CA 7
ATOM 11932 C C . ALA A 1 88 ? -16.411 -3.233 -9.602 1.00 5.25 88 ALA A C 7
ATOM 11933 O O . ALA A 1 88 ? -16.401 -3.314 -8.380 1.00 54.44 88 ALA A O 7
ATOM 11940 N N . LYS A 1 89 ? -16.097 -4.260 -10.393 1.00 72.21 89 LYS A N 7
ATOM 11941 C CA . LYS A 1 89 ? -15.684 -5.563 -9.852 1.00 44.34 89 LYS A CA 7
ATOM 11942 C C . LYS A 1 89 ? -14.409 -5.464 -8.991 1.00 0.12 89 LYS A C 7
ATOM 11943 O O . LYS A 1 89 ? -14.290 -6.142 -7.973 1.00 41.02 89 LYS A O 7
ATOM 11962 N N . VAL A 1 90 ? -13.466 -4.616 -9.390 1.00 70.21 90 VAL A N 7
ATOM 11963 C CA . VAL A 1 90 ? -12.248 -4.398 -8.598 1.00 2.12 90 VAL A CA 7
ATOM 11964 C C . VAL A 1 90 ? -12.573 -3.616 -7.312 1.00 33.34 90 VAL A C 7
ATOM 11965 O O . VAL A 1 90 ? -12.020 -3.874 -6.241 1.00 74.24 90 VAL A O 7
ATOM 11978 N N . LYS A 1 91 ? -13.494 -2.664 -7.435 1.00 51.45 91 LYS A N 7
ATOM 11979 C CA . LYS A 1 91 ? -13.955 -1.867 -6.295 1.00 75.32 91 LYS A CA 7
ATOM 11980 C C . LYS A 1 91 ? -14.924 -2.681 -5.410 1.00 1.34 91 LYS A C 7
ATOM 11981 O O . LYS A 1 91 ? -15.125 -2.377 -4.230 1.00 21.32 91 LYS A O 7
ATOM 12000 N N . GLU A 1 92 ? -15.501 -3.729 -5.994 1.00 43.23 92 GLU A N 7
ATOM 12001 C CA . GLU A 1 92 ? -16.469 -4.598 -5.312 1.00 60.34 92 GLU A CA 7
ATOM 12002 C C . GLU A 1 92 ? -15.829 -5.358 -4.137 1.00 53.34 92 GLU A C 7
ATOM 12003 O O . GLU A 1 92 ? -16.334 -5.320 -3.010 1.00 23.43 92 GLU A O 7
ATOM 12015 N N . LYS A 1 93 ? -14.712 -6.038 -4.400 1.00 71.12 93 LYS A N 7
ATOM 12016 C CA . LYS A 1 93 ? -13.989 -6.777 -3.350 1.00 72.14 93 LYS A CA 7
ATOM 12017 C C . LYS A 1 93 ? -13.006 -5.852 -2.605 1.00 61.34 93 LYS A C 7
ATOM 12018 O O . LYS A 1 93 ? -12.282 -6.291 -1.708 1.00 64.43 93 LYS A O 7
ATOM 12037 N N . LEU A 1 94 ? -12.998 -4.575 -2.999 1.00 35.14 94 LEU A N 7
ATOM 12038 C CA . LEU A 1 94 ? -12.105 -3.554 -2.431 1.00 73.45 94 LEU A CA 7
ATOM 12039 C C . LEU A 1 94 ? -10.628 -3.876 -2.735 1.00 41.45 94 LEU A C 7
ATOM 12040 O O . LEU A 1 94 ? -9.911 -4.431 -1.898 1.00 20.24 94 LEU A O 7
ATOM 12056 N N . GLY A 1 95 ? -10.197 -3.565 -3.958 1.00 71.24 95 GLY A N 7
ATOM 12057 C CA . GLY A 1 95 ? -8.788 -3.701 -4.330 1.00 13.01 95 GLY A CA 7
ATOM 12058 C C . GLY A 1 95 ? -8.373 -5.129 -4.692 1.00 15.21 95 GLY A C 7
ATOM 12059 O O . GLY A 1 95 ? -7.592 -5.337 -5.621 1.00 52.01 95 GLY A O 7
ATOM 12063 N N . VAL A 1 96 ? -8.884 -6.111 -3.951 1.00 10.33 96 VAL A N 7
ATOM 12064 C CA . VAL A 1 96 ? -8.517 -7.514 -4.169 1.00 34.14 96 VAL A CA 7
ATOM 12065 C C . VAL A 1 96 ? -9.289 -8.127 -5.344 1.00 12.42 96 VAL A C 7
ATOM 12066 O O . VAL A 1 96 ? -10.511 -8.235 -5.306 1.00 12.05 96 VAL A O 7
ATOM 12079 N N . LYS A 1 97 ? -8.552 -8.540 -6.364 1.00 54.13 97 LYS A N 7
ATOM 12080 C CA . LYS A 1 97 ? -9.121 -9.219 -7.540 1.00 10.32 97 LYS A CA 7
ATOM 12081 C C . LYS A 1 97 ? -8.069 -9.434 -8.635 1.00 12.54 97 LYS A C 7
ATOM 12082 O O . LYS A 1 97 ? -7.132 -8.650 -8.782 1.00 24.11 97 LYS A O 7
ATOM 12101 N N . LEU A 1 98 ? -8.240 -10.502 -9.406 1.00 0.11 98 LEU A N 7
ATOM 12102 C CA . LEU A 1 98 ? -7.409 -10.750 -10.584 1.00 43.02 98 LEU A CA 7
ATOM 12103 C C . LEU A 1 98 ? -7.975 -9.999 -11.802 1.00 4.02 98 LEU A C 7
ATOM 12104 O O . LEU A 1 98 ? -9.132 -10.203 -12.187 1.00 1.20 98 LEU A O 7
ATOM 12120 N N . GLU A 1 99 ? -7.177 -9.112 -12.395 1.00 14.55 99 GLU A N 7
ATOM 12121 C CA . GLU A 1 99 ? -7.614 -8.356 -13.576 1.00 64.23 99 GLU A CA 7
ATOM 12122 C C . GLU A 1 99 ? -7.103 -8.996 -14.876 1.00 30.24 99 GLU A C 7
ATOM 12123 O O . GLU A 1 99 ? -7.790 -8.974 -15.901 1.00 52.31 99 GLU A O 7
ATOM 12135 N N . HIS A 1 100 ? -5.896 -9.575 -14.819 1.00 32.54 100 HIS A N 7
ATOM 12136 C CA . HIS A 1 100 ? -5.208 -10.097 -16.013 1.00 45.32 100 HIS A CA 7
ATOM 12137 C C . HIS A 1 100 ? -4.940 -8.969 -17.024 1.00 43.34 100 HIS A C 7
ATOM 12138 O O . HIS A 1 100 ? -4.664 -9.221 -18.197 1.00 33.02 100 HIS A O 7
ATOM 12153 N N . HIS A 1 101 ? -4.992 -7.731 -16.532 1.00 5.40 101 HIS A N 7
ATOM 12154 C CA . HIS A 1 101 ? -4.938 -6.533 -17.370 1.00 32.22 101 HIS A CA 7
ATOM 12155 C C . HIS A 1 101 ? -6.035 -6.583 -18.447 1.00 52.32 101 HIS A C 7
ATOM 12156 O O . HIS A 1 101 ? -5.804 -6.997 -19.588 1.00 52.34 101 HIS A O 7
ATOM 12171 N N . HIS A 1 102 ? -7.231 -6.158 -18.052 1.00 73.53 102 HIS A N 7
ATOM 12172 C CA . HIS A 1 102 ? -8.443 -6.338 -18.851 1.00 63.40 102 HIS A CA 7
ATOM 12173 C C . HIS A 1 102 ? -8.438 -5.499 -20.142 1.00 51.34 102 HIS A C 7
ATOM 12174 O O . HIS A 1 102 ? -8.486 -4.269 -20.101 1.00 71.23 102 HIS A O 7
ATOM 12189 N N . HIS A 1 103 ? -8.389 -6.183 -21.286 1.00 23.44 103 HIS A N 7
ATOM 12190 C CA . HIS A 1 103 ? -8.461 -5.533 -22.597 1.00 21.23 103 HIS A CA 7
ATOM 12191 C C . HIS A 1 103 ? -9.669 -6.036 -23.399 1.00 62.44 103 HIS A C 7
ATOM 12192 O O . HIS A 1 103 ? -9.662 -7.154 -23.916 1.00 3.42 103 HIS A O 7
ATOM 12207 N N . HIS A 1 104 ? -10.712 -5.216 -23.479 1.00 65.23 104 HIS A N 7
ATOM 12208 C CA . HIS A 1 104 ? -11.869 -5.513 -24.330 1.00 30.00 104 HIS A CA 7
ATOM 12209 C C . HIS A 1 104 ? -11.686 -4.844 -25.700 1.00 33.23 104 HIS A C 7
ATOM 12210 O O . HIS A 1 104 ? -12.049 -5.397 -26.742 1.00 4.03 104 HIS A O 7
ATOM 12225 N N . HIS A 1 105 ? -11.116 -3.644 -25.674 1.00 70.43 105 HIS A N 7
ATOM 12226 C CA . HIS A 1 105 ? -10.741 -2.911 -26.889 1.00 61.42 105 HIS A CA 7
ATOM 12227 C C . HIS A 1 105 ? -9.357 -2.251 -26.724 1.00 32.22 105 HIS A C 7
ATOM 12228 O O . HIS A 1 105 ? -9.265 -1.226 -26.011 1.00 37.49 105 HIS A O 7
ATOM 12244 N N . MET A 1 1 ? 13.394 -9.443 -23.304 1.00 30.10 1 MET A N 8
ATOM 12245 C CA . MET A 1 1 ? 14.743 -9.997 -22.991 1.00 53.11 1 MET A CA 8
ATOM 12246 C C . MET A 1 1 ? 15.227 -9.520 -21.613 1.00 23.13 1 MET A C 8
ATOM 12247 O O . MET A 1 1 ? 15.540 -10.328 -20.737 1.00 30.13 1 MET A O 8
ATOM 12263 N N . ASP A 1 2 ? 15.269 -8.203 -21.423 1.00 30.44 2 ASP A N 8
ATOM 12264 C CA . ASP A 1 2 ? 15.713 -7.610 -20.159 1.00 21.45 2 ASP A CA 8
ATOM 12265 C C . ASP A 1 2 ? 14.754 -7.962 -19.004 1.00 70.43 2 ASP A C 8
ATOM 12266 O O . ASP A 1 2 ? 13.563 -7.638 -19.046 1.00 43.13 2 ASP A O 8
ATOM 12275 N N . LEU A 1 3 ? 15.279 -8.632 -17.980 1.00 0.20 3 LEU A N 8
ATOM 12276 C CA . LEU A 1 3 ? 14.483 -9.025 -16.807 1.00 11.23 3 LEU A CA 8
ATOM 12277 C C . LEU A 1 3 ? 14.718 -8.071 -15.621 1.00 11.33 3 LEU A C 8
ATOM 12278 O O . LEU A 1 3 ? 14.351 -8.368 -14.485 1.00 31.13 3 LEU A O 8
ATOM 12294 N N . ASN A 1 4 ? 15.295 -6.903 -15.905 1.00 13.11 4 ASN A N 8
ATOM 12295 C CA . ASN A 1 4 ? 15.656 -5.934 -14.860 1.00 52.33 4 ASN A CA 8
ATOM 12296 C C . ASN A 1 4 ? 14.427 -5.267 -14.212 1.00 1.13 4 ASN A C 8
ATOM 12297 O O . ASN A 1 4 ? 14.528 -4.693 -13.124 1.00 53.42 4 ASN A O 8
ATOM 12308 N N . ARG A 1 5 ? 13.270 -5.346 -14.865 1.00 71.03 5 ARG A N 8
ATOM 12309 C CA . ARG A 1 5 ? 12.039 -4.753 -14.320 1.00 15.24 5 ARG A CA 8
ATOM 12310 C C . ARG A 1 5 ? 11.243 -5.777 -13.489 1.00 75.24 5 ARG A C 8
ATOM 12311 O O . ARG A 1 5 ? 10.294 -5.420 -12.786 1.00 0.01 5 ARG A O 8
ATOM 12332 N N . MET A 1 6 ? 11.645 -7.047 -13.567 1.00 71.54 6 MET A N 8
ATOM 12333 C CA . MET A 1 6 ? 11.005 -8.115 -12.785 1.00 5.31 6 MET A CA 8
ATOM 12334 C C . MET A 1 6 ? 11.108 -7.844 -11.274 1.00 51.20 6 MET A C 8
ATOM 12335 O O . MET A 1 6 ? 12.192 -7.566 -10.756 1.00 53.41 6 MET A O 8
ATOM 12349 N N . GLY A 1 7 ? 9.975 -7.921 -10.579 1.00 72.42 7 GLY A N 8
ATOM 12350 C CA . GLY A 1 7 ? 9.953 -7.709 -9.133 1.00 70.23 7 GLY A CA 8
ATOM 12351 C C . GLY A 1 7 ? 9.505 -6.305 -8.730 1.00 33.22 7 GLY A C 8
ATOM 12352 O O . GLY A 1 7 ? 9.325 -6.023 -7.542 1.00 30.20 7 GLY A O 8
ATOM 12356 N N . LYS A 1 8 ? 9.347 -5.420 -9.713 1.00 20.22 8 LYS A N 8
ATOM 12357 C CA . LYS A 1 8 ? 8.888 -4.044 -9.467 1.00 51.13 8 LYS A CA 8
ATOM 12358 C C . LYS A 1 8 ? 7.464 -3.826 -10.006 1.00 54.34 8 LYS A C 8
ATOM 12359 O O . LYS A 1 8 ? 7.222 -3.914 -11.213 1.00 1.14 8 LYS A O 8
ATOM 12378 N N . ASP A 1 9 ? 6.533 -3.538 -9.100 1.00 1.30 9 ASP A N 8
ATOM 12379 C CA . ASP A 1 9 ? 5.126 -3.306 -9.456 1.00 13.34 9 ASP A CA 8
ATOM 12380 C C . ASP A 1 9 ? 4.629 -1.982 -8.847 1.00 33.00 9 ASP A C 8
ATOM 12381 O O . ASP A 1 9 ? 5.353 -1.327 -8.089 1.00 24.12 9 ASP A O 8
ATOM 12390 N N . GLU A 1 10 ? 3.399 -1.588 -9.171 1.00 11.41 10 GLU A N 8
ATOM 12391 C CA . GLU A 1 10 ? 2.817 -0.360 -8.613 1.00 1.31 10 GLU A CA 8
ATOM 12392 C C . GLU A 1 10 ? 1.751 -0.669 -7.545 1.00 42.34 10 GLU A C 8
ATOM 12393 O O . GLU A 1 10 ? 0.920 -1.564 -7.704 1.00 30.31 10 GLU A O 8
ATOM 12405 N N . TYR A 1 11 ? 1.797 0.075 -6.443 1.00 3.21 11 TYR A N 8
ATOM 12406 C CA . TYR A 1 11 ? 0.794 -0.041 -5.377 1.00 24.43 11 TYR A CA 8
ATOM 12407 C C . TYR A 1 11 ? -0.241 1.088 -5.482 1.00 61.05 11 TYR A C 8
ATOM 12408 O O . TYR A 1 11 ? 0.117 2.269 -5.492 1.00 71.53 11 TYR A O 8
ATOM 12426 N N . TYR A 1 12 ? -1.516 0.721 -5.566 1.00 72.42 12 TYR A N 8
ATOM 12427 C CA . TYR A 1 12 ? -2.603 1.703 -5.622 1.00 24.31 12 TYR A CA 8
ATOM 12428 C C . TYR A 1 12 ? -2.868 2.318 -4.239 1.00 65.12 12 TYR A C 8
ATOM 12429 O O . TYR A 1 12 ? -3.391 1.656 -3.341 1.00 2.55 12 TYR A O 8
ATOM 12447 N N . VAL A 1 13 ? -2.477 3.580 -4.074 1.00 21.14 13 VAL A N 8
ATOM 12448 C CA . VAL A 1 13 ? -2.674 4.307 -2.813 1.00 24.50 13 VAL A CA 8
ATOM 12449 C C . VAL A 1 13 ? -3.675 5.459 -2.989 1.00 41.31 13 VAL A C 8
ATOM 12450 O O . VAL A 1 13 ? -3.668 6.139 -4.012 1.00 1.43 13 VAL A O 8
ATOM 12463 N N . GLN A 1 14 ? -4.539 5.673 -2.000 1.00 62.42 14 GLN A N 8
ATOM 12464 C CA . GLN A 1 14 ? -5.504 6.783 -2.050 1.00 44.32 14 GLN A CA 8
ATOM 12465 C C . GLN A 1 14 ? -5.101 7.916 -1.089 1.00 44.43 14 GLN A C 8
ATOM 12466 O O . GLN A 1 14 ? -4.664 7.668 0.035 1.00 10.22 14 GLN A O 8
ATOM 12480 N N . ILE A 1 15 ? -5.244 9.159 -1.546 1.00 52.25 15 ILE A N 8
ATOM 12481 C CA . ILE A 1 15 ? -4.788 10.332 -0.786 1.00 42.53 15 ILE A CA 8
ATOM 12482 C C . ILE A 1 15 ? -5.599 10.559 0.503 1.00 13.24 15 ILE A C 8
ATOM 12483 O O . ILE A 1 15 ? -6.730 11.054 0.472 1.00 30.30 15 ILE A O 8
ATOM 12499 N N . THR A 1 16 ? -5.006 10.187 1.634 1.00 15.33 16 THR A N 8
ATOM 12500 C CA . THR A 1 16 ? -5.646 10.342 2.948 1.00 34.11 16 THR A CA 8
ATOM 12501 C C . THR A 1 16 ? -5.246 11.658 3.640 1.00 1.40 16 THR A C 8
ATOM 12502 O O . THR A 1 16 ? -6.075 12.555 3.822 1.00 11.41 16 THR A O 8
ATOM 12513 N N . VAL A 1 17 ? -3.974 11.761 4.035 1.00 11.55 17 VAL A N 8
ATOM 12514 C CA . VAL A 1 17 ? -3.461 12.943 4.750 1.00 31.33 17 VAL A CA 8
ATOM 12515 C C . VAL A 1 17 ? -2.916 14.016 3.791 1.00 31.24 17 VAL A C 8
ATOM 12516 O O . VAL A 1 17 ? -2.280 13.703 2.786 1.00 74.53 17 VAL A O 8
ATOM 12529 N N . ASP A 1 18 ? -3.181 15.284 4.106 1.00 43.51 18 ASP A N 8
ATOM 12530 C CA . ASP A 1 18 ? -2.705 16.410 3.290 1.00 74.54 18 ASP A CA 8
ATOM 12531 C C . ASP A 1 18 ? -2.041 17.503 4.156 1.00 74.25 18 ASP A C 8
ATOM 12532 O O . ASP A 1 18 ? -2.335 17.635 5.346 1.00 1.11 18 ASP A O 8
ATOM 12541 N N . GLY A 1 19 ? -1.145 18.286 3.548 1.00 60.42 19 GLY A N 8
ATOM 12542 C CA . GLY A 1 19 ? -0.531 19.425 4.238 1.00 20.43 19 GLY A CA 8
ATOM 12543 C C . GLY A 1 19 ? 0.472 19.051 5.334 1.00 64.11 19 GLY A C 8
ATOM 12544 O O . GLY A 1 19 ? 0.930 19.919 6.076 1.00 43.34 19 GLY A O 8
ATOM 12548 N N . LYS A 1 20 ? 0.816 17.772 5.442 1.00 73.32 20 LYS A N 8
ATOM 12549 C CA . LYS A 1 20 ? 1.786 17.312 6.446 1.00 5.53 20 LYS A CA 8
ATOM 12550 C C . LYS A 1 20 ? 3.217 17.695 6.023 1.00 0.12 20 LYS A C 8
ATOM 12551 O O . LYS A 1 20 ? 3.890 16.941 5.334 1.00 23.13 20 LYS A O 8
ATOM 12570 N N . GLU A 1 21 ? 3.670 18.876 6.427 1.00 2.31 21 GLU A N 8
ATOM 12571 C CA . GLU A 1 21 ? 4.950 19.418 5.943 1.00 14.51 21 GLU A CA 8
ATOM 12572 C C . GLU A 1 21 ? 6.102 19.195 6.939 1.00 14.02 21 GLU A C 8
ATOM 12573 O O . GLU A 1 21 ? 6.041 19.625 8.092 1.00 20.34 21 GLU A O 8
ATOM 12585 N N . VAL A 1 22 ? 7.165 18.543 6.472 1.00 65.45 22 VAL A N 8
ATOM 12586 C CA . VAL A 1 22 ? 8.319 18.209 7.314 1.00 4.53 22 VAL A CA 8
ATOM 12587 C C . VAL A 1 22 ? 9.377 19.327 7.321 1.00 23.24 22 VAL A C 8
ATOM 12588 O O . VAL A 1 22 ? 10.347 19.304 6.564 1.00 3.34 22 VAL A O 8
ATOM 12601 N N . HIS A 1 23 ? 9.172 20.318 8.178 1.00 44.32 23 HIS A N 8
ATOM 12602 C CA . HIS A 1 23 ? 10.125 21.433 8.316 1.00 63.21 23 HIS A CA 8
ATOM 12603 C C . HIS A 1 23 ? 11.121 21.193 9.457 1.00 1.14 23 HIS A C 8
ATOM 12604 O O . HIS A 1 23 ? 12.007 22.010 9.708 1.00 2.35 23 HIS A O 8
ATOM 12619 N N . SER A 1 24 ? 10.982 20.059 10.128 1.00 13.24 24 SER A N 8
ATOM 12620 C CA . SER A 1 24 ? 11.866 19.689 11.243 1.00 41.32 24 SER A CA 8
ATOM 12621 C C . SER A 1 24 ? 13.291 19.354 10.765 1.00 75.31 24 SER A C 8
ATOM 12622 O O . SER A 1 24 ? 14.224 19.266 11.566 1.00 22.15 24 SER A O 8
ATOM 12630 N N . LYS A 1 25 ? 13.455 19.168 9.456 1.00 0.23 25 LYS A N 8
ATOM 12631 C CA . LYS A 1 25 ? 14.758 18.835 8.868 1.00 54.54 25 LYS A CA 8
ATOM 12632 C C . LYS A 1 25 ? 15.312 20.006 8.039 1.00 54.12 25 LYS A C 8
ATOM 12633 O O . LYS A 1 25 ? 15.632 19.856 6.858 1.00 3.11 25 LYS A O 8
ATOM 12652 N N . ALA A 1 26 ? 15.418 21.174 8.670 1.00 45.01 26 ALA A N 8
ATOM 12653 C CA . ALA A 1 26 ? 15.936 22.375 8.002 1.00 30.02 26 ALA A CA 8
ATOM 12654 C C . ALA A 1 26 ? 17.092 23.018 8.786 1.00 2.05 26 ALA A C 8
ATOM 12655 O O . ALA A 1 26 ? 18.250 22.932 8.373 1.00 22.12 26 ALA A O 8
ATOM 12662 N N . ASP A 1 27 ? 16.763 23.656 9.919 1.00 52.03 27 ASP A N 8
ATOM 12663 C CA . ASP A 1 27 ? 17.742 24.403 10.727 1.00 51.43 27 ASP A CA 8
ATOM 12664 C C . ASP A 1 27 ? 18.331 25.592 9.932 1.00 3.43 27 ASP A C 8
ATOM 12665 O O . ASP A 1 27 ? 18.094 25.726 8.728 1.00 71.13 27 ASP A O 8
ATOM 12674 N N . ASN A 1 28 ? 19.056 26.487 10.623 1.00 61.31 28 ASN A N 8
ATOM 12675 C CA . ASN A 1 28 ? 19.627 27.705 10.005 1.00 13.32 28 ASN A CA 8
ATOM 12676 C C . ASN A 1 28 ? 18.540 28.740 9.649 1.00 15.14 28 ASN A C 8
ATOM 12677 O O . ASN A 1 28 ? 18.760 29.947 9.749 1.00 52.25 28 ASN A O 8
ATOM 12688 N N . GLY A 1 29 ? 17.362 28.265 9.259 1.00 72.20 29 GLY A N 8
ATOM 12689 C CA . GLY A 1 29 ? 16.335 29.133 8.696 1.00 12.23 29 GLY A CA 8
ATOM 12690 C C . GLY A 1 29 ? 15.963 28.710 7.280 1.00 53.43 29 GLY A C 8
ATOM 12691 O O . GLY A 1 29 ? 15.111 29.323 6.636 1.00 52.21 29 GLY A O 8
ATOM 12695 N N . GLN A 1 30 ? 16.614 27.646 6.801 1.00 22.52 30 GLN A N 8
ATOM 12696 C CA . GLN A 1 30 ? 16.367 27.104 5.461 1.00 35.31 30 GLN A CA 8
ATOM 12697 C C . GLN A 1 30 ? 14.903 26.652 5.303 1.00 75.33 30 GLN A C 8
ATOM 12698 O O . GLN A 1 30 ? 14.266 26.223 6.267 1.00 51.25 30 GLN A O 8
ATOM 12712 N N . LYS A 1 31 ? 14.371 26.740 4.085 1.00 65.33 31 LYS A N 8
ATOM 12713 C CA . LYS A 1 31 ? 12.963 26.404 3.839 1.00 11.05 31 LYS A CA 8
ATOM 12714 C C . LYS A 1 31 ? 12.766 24.943 3.410 1.00 0.51 31 LYS A C 8
ATOM 12715 O O . LYS A 1 31 ? 12.012 24.656 2.479 1.00 2.31 31 LYS A O 8
ATOM 12734 N N . TYR A 1 32 ? 13.425 24.020 4.102 1.00 1.14 32 TYR A N 8
ATOM 12735 C CA . TYR A 1 32 ? 13.142 22.593 3.924 1.00 51.23 32 TYR A CA 8
ATOM 12736 C C . TYR A 1 32 ? 11.798 22.246 4.552 1.00 11.31 32 TYR A C 8
ATOM 12737 O O . TYR A 1 32 ? 11.697 22.053 5.761 1.00 74.20 32 TYR A O 8
ATOM 12755 N N . LYS A 1 33 ? 10.765 22.195 3.727 1.00 45.45 33 LYS A N 8
ATOM 12756 C CA . LYS A 1 33 ? 9.406 21.995 4.218 1.00 10.24 33 LYS A CA 8
ATOM 12757 C C . LYS A 1 33 ? 8.561 21.250 3.172 1.00 3.21 33 LYS A C 8
ATOM 12758 O O . LYS A 1 33 ? 7.666 21.821 2.548 1.00 62.20 33 LYS A O 8
ATOM 12777 N N . ASP A 1 34 ? 8.877 19.971 2.979 1.00 24.22 34 ASP A N 8
ATOM 12778 C CA . ASP A 1 34 ? 8.242 19.153 1.938 1.00 24.31 34 ASP A CA 8
ATOM 12779 C C . ASP A 1 34 ? 6.933 18.511 2.427 1.00 63.34 34 ASP A C 8
ATOM 12780 O O . ASP A 1 34 ? 6.749 18.274 3.623 1.00 3.22 34 ASP A O 8
ATOM 12789 N N . TYR A 1 35 ? 6.030 18.232 1.487 1.00 43.01 35 TYR A N 8
ATOM 12790 C CA . TYR A 1 35 ? 4.767 17.550 1.793 1.00 22.24 35 TYR A CA 8
ATOM 12791 C C . TYR A 1 35 ? 4.978 16.040 2.002 1.00 24.34 35 TYR A C 8
ATOM 12792 O O . TYR A 1 35 ? 5.501 15.343 1.131 1.00 31.04 35 TYR A O 8
ATOM 12810 N N . GLU A 1 36 ? 4.538 15.549 3.157 1.00 14.23 36 GLU A N 8
ATOM 12811 C CA . GLU A 1 36 ? 4.734 14.151 3.560 1.00 32.04 36 GLU A CA 8
ATOM 12812 C C . GLU A 1 36 ? 3.410 13.371 3.530 1.00 24.31 36 GLU A C 8
ATOM 12813 O O . GLU A 1 36 ? 2.453 13.717 4.223 1.00 71.42 36 GLU A O 8
ATOM 12825 N N . TYR A 1 37 ? 3.362 12.322 2.714 1.00 21.42 37 TYR A N 8
ATOM 12826 C CA . TYR A 1 37 ? 2.162 11.487 2.584 1.00 43.41 37 TYR A CA 8
ATOM 12827 C C . TYR A 1 37 ? 2.427 10.042 3.037 1.00 3.11 37 TYR A C 8
ATOM 12828 O O . TYR A 1 37 ? 3.286 9.352 2.483 1.00 21.23 37 TYR A O 8
ATOM 12846 N N . LYS A 1 38 ? 1.687 9.595 4.053 1.00 14.20 38 LYS A N 8
ATOM 12847 C CA . LYS A 1 38 ? 1.749 8.203 4.513 1.00 42.02 38 LYS A CA 8
ATOM 12848 C C . LYS A 1 38 ? 0.405 7.501 4.280 1.00 52.51 38 LYS A C 8
ATOM 12849 O O . LYS A 1 38 ? -0.616 7.900 4.842 1.00 60.12 38 LYS A O 8
ATOM 12868 N N . LEU A 1 39 ? 0.411 6.455 3.465 1.00 35.30 39 LEU A N 8
ATOM 12869 C CA . LEU A 1 39 ? -0.815 5.710 3.150 1.00 63.25 39 LEU A CA 8
ATOM 12870 C C . LEU A 1 39 ? -0.537 4.217 2.905 1.00 73.21 39 LEU A C 8
ATOM 12871 O O . LEU A 1 39 ? 0.565 3.825 2.522 1.00 74.24 39 LEU A O 8
ATOM 12887 N N . THR A 1 40 ? -1.548 3.389 3.135 1.00 33.30 40 THR A N 8
ATOM 12888 C CA . THR A 1 40 ? -1.432 1.945 2.912 1.00 64.05 40 THR A CA 8
ATOM 12889 C C . THR A 1 40 ? -1.681 1.586 1.445 1.00 32.40 40 THR A C 8
ATOM 12890 O O . THR A 1 40 ? -2.794 1.731 0.936 1.00 14.13 40 THR A O 8
ATOM 12901 N N . GLY A 1 41 ? -0.638 1.117 0.771 1.00 11.42 41 GLY A N 8
ATOM 12902 C CA . GLY A 1 41 ? -0.752 0.751 -0.631 1.00 15.21 41 GLY A CA 8
ATOM 12903 C C . GLY A 1 41 ? -1.151 -0.702 -0.834 1.00 50.43 41 GLY A C 8
ATOM 12904 O O . GLY A 1 41 ? -0.707 -1.584 -0.097 1.00 40.13 41 GLY A O 8
ATOM 12908 N N . PHE A 1 42 ? -1.989 -0.955 -1.833 1.00 4.05 42 PHE A N 8
ATOM 12909 C CA . PHE A 1 42 ? -2.442 -2.315 -2.137 1.00 44.53 42 PHE A CA 8
ATOM 12910 C C . PHE A 1 42 ? -1.773 -2.866 -3.409 1.00 0.35 42 PHE A C 8
ATOM 12911 O O . PHE A 1 42 ? -1.789 -2.229 -4.465 1.00 43.10 42 PHE A O 8
ATOM 12928 N N . ASP A 1 43 ? -1.185 -4.056 -3.284 1.00 31.00 43 ASP A N 8
ATOM 12929 C CA . ASP A 1 43 ? -0.505 -4.734 -4.398 1.00 63.33 43 ASP A CA 8
ATOM 12930 C C . ASP A 1 43 ? -1.503 -5.229 -5.466 1.00 34.05 43 ASP A C 8
ATOM 12931 O O . ASP A 1 43 ? -2.696 -5.376 -5.199 1.00 43.20 43 ASP A O 8
ATOM 12940 N N . LYS A 1 44 ? -0.993 -5.513 -6.669 1.00 11.24 44 LYS A N 8
ATOM 12941 C CA . LYS A 1 44 ? -1.829 -5.944 -7.803 1.00 42.02 44 LYS A CA 8
ATOM 12942 C C . LYS A 1 44 ? -2.516 -7.310 -7.583 1.00 12.23 44 LYS A C 8
ATOM 12943 O O . LYS A 1 44 ? -3.372 -7.709 -8.370 1.00 3.02 44 LYS A O 8
ATOM 12962 N N . ASP A 1 45 ? -2.143 -8.028 -6.524 1.00 62.13 45 ASP A N 8
ATOM 12963 C CA . ASP A 1 45 ? -2.846 -9.265 -6.140 1.00 13.32 45 ASP A CA 8
ATOM 12964 C C . ASP A 1 45 ? -3.886 -8.985 -5.039 1.00 54.11 45 ASP A C 8
ATOM 12965 O O . ASP A 1 45 ? -4.718 -9.838 -4.713 1.00 63.24 45 ASP A O 8
ATOM 12974 N N . GLY A 1 46 ? -3.838 -7.782 -4.478 1.00 60.44 46 GLY A N 8
ATOM 12975 C CA . GLY A 1 46 ? -4.757 -7.401 -3.413 1.00 24.24 46 GLY A CA 8
ATOM 12976 C C . GLY A 1 46 ? -4.182 -7.625 -2.018 1.00 55.45 46 GLY A C 8
ATOM 12977 O O . GLY A 1 46 ? -4.829 -8.232 -1.165 1.00 2.01 46 GLY A O 8
ATOM 12981 N N . LYS A 1 47 ? -2.960 -7.145 -1.787 1.00 13.11 47 LYS A N 8
ATOM 12982 C CA . LYS A 1 47 ? -2.319 -7.241 -0.465 1.00 73.45 47 LYS A CA 8
ATOM 12983 C C . LYS A 1 47 ? -1.996 -5.846 0.088 1.00 10.33 47 LYS A C 8
ATOM 12984 O O . LYS A 1 47 ? -1.798 -4.904 -0.674 1.00 12.15 47 LYS A O 8
ATOM 13003 N N . GLU A 1 48 ? -1.928 -5.724 1.412 1.00 41.14 48 GLU A N 8
ATOM 13004 C CA . GLU A 1 48 ? -1.716 -4.421 2.066 1.00 13.15 48 GLU A CA 8
ATOM 13005 C C . GLU A 1 48 ? -0.240 -4.182 2.438 1.00 74.51 48 GLU A C 8
ATOM 13006 O O . GLU A 1 48 ? 0.532 -5.130 2.617 1.00 74.32 48 GLU A O 8
ATOM 13018 N N . LYS A 1 49 ? 0.139 -2.905 2.536 1.00 75.53 49 LYS A N 8
ATOM 13019 C CA . LYS A 1 49 ? 1.467 -2.507 3.028 1.00 13.00 49 LYS A CA 8
ATOM 13020 C C . LYS A 1 49 ? 1.536 -0.985 3.265 1.00 12.03 49 LYS A C 8
ATOM 13021 O O . LYS A 1 49 ? 0.947 -0.207 2.518 1.00 25.33 49 LYS A O 8
ATOM 13040 N N . GLU A 1 50 ? 2.252 -0.569 4.307 1.00 35.54 50 GLU A N 8
ATOM 13041 C CA . GLU A 1 50 ? 2.355 0.854 4.669 1.00 22.41 50 GLU A CA 8
ATOM 13042 C C . GLU A 1 50 ? 3.450 1.574 3.850 1.00 14.22 50 GLU A C 8
ATOM 13043 O O . GLU A 1 50 ? 4.638 1.257 3.968 1.00 14.35 50 GLU A O 8
ATOM 13055 N N . LEU A 1 51 ? 3.046 2.543 3.026 1.00 24.05 51 LEU A N 8
ATOM 13056 C CA . LEU A 1 51 ? 3.988 3.307 2.191 1.00 43.45 51 LEU A CA 8
ATOM 13057 C C . LEU A 1 51 ? 4.101 4.774 2.649 1.00 2.55 51 LEU A C 8
ATOM 13058 O O . LEU A 1 51 ? 3.172 5.335 3.231 1.00 43.21 51 LEU A O 8
ATOM 13074 N N . GLU A 1 52 ? 5.251 5.389 2.365 1.00 14.31 52 GLU A N 8
ATOM 13075 C CA . GLU A 1 52 ? 5.497 6.801 2.688 1.00 73.14 52 GLU A CA 8
ATOM 13076 C C . GLU A 1 52 ? 6.298 7.479 1.561 1.00 14.23 52 GLU A C 8
ATOM 13077 O O . GLU A 1 52 ? 7.166 6.853 0.945 1.00 52.20 52 GLU A O 8
ATOM 13089 N N . PHE A 1 53 ? 6.009 8.753 1.290 1.00 44.10 53 PHE A N 8
ATOM 13090 C CA . PHE A 1 53 ? 6.758 9.511 0.277 1.00 1.24 53 PHE A CA 8
ATOM 13091 C C . PHE A 1 53 ? 6.510 11.023 0.387 1.00 50.14 53 PHE A C 8
ATOM 13092 O O . PHE A 1 53 ? 5.577 11.471 1.055 1.00 1.30 53 PHE A O 8
ATOM 13109 N N . THR A 1 54 ? 7.368 11.803 -0.271 1.00 13.42 54 THR A N 8
ATOM 13110 C CA . THR A 1 54 ? 7.239 13.267 -0.302 1.00 31.44 54 THR A CA 8
ATOM 13111 C C . THR A 1 54 ? 6.688 13.746 -1.651 1.00 52.41 54 THR A C 8
ATOM 13112 O O . THR A 1 54 ? 7.198 13.370 -2.705 1.00 54.14 54 THR A O 8
ATOM 13123 N N . ALA A 1 55 ? 5.659 14.588 -1.615 1.00 50.32 55 ALA A N 8
ATOM 13124 C CA . ALA A 1 55 ? 5.005 15.066 -2.840 1.00 35.34 55 ALA A CA 8
ATOM 13125 C C . ALA A 1 55 ? 5.465 16.482 -3.229 1.00 43.10 55 ALA A C 8
ATOM 13126 O O . ALA A 1 55 ? 5.688 17.340 -2.373 1.00 70.41 55 ALA A O 8
ATOM 13133 N N . GLN A 1 56 ? 5.601 16.713 -4.537 1.00 71.12 56 GLN A N 8
ATOM 13134 C CA . GLN A 1 56 ? 5.968 18.034 -5.073 1.00 33.14 56 GLN A CA 8
ATOM 13135 C C . GLN A 1 56 ? 4.724 18.940 -5.204 1.00 22.22 56 GLN A C 8
ATOM 13136 O O . GLN A 1 56 ? 4.826 20.135 -5.483 1.00 23.42 56 GLN A O 8
ATOM 13150 N N . LYS A 1 57 ? 3.549 18.350 -4.988 1.00 22.25 57 LYS A N 8
ATOM 13151 C CA . LYS A 1 57 ? 2.267 19.067 -5.058 1.00 60.24 57 LYS A CA 8
ATOM 13152 C C . LYS A 1 57 ? 1.314 18.577 -3.961 1.00 52.24 57 LYS A C 8
ATOM 13153 O O . LYS A 1 57 ? 1.526 17.514 -3.376 1.00 15.24 57 LYS A O 8
ATOM 13172 N N . ASN A 1 58 ? 0.261 19.344 -3.685 1.00 13.10 58 ASN A N 8
ATOM 13173 C CA . ASN A 1 58 ? -0.806 18.863 -2.806 1.00 44.10 58 ASN A CA 8
ATOM 13174 C C . ASN A 1 58 ? -1.726 17.924 -3.607 1.00 44.42 58 ASN A C 8
ATOM 13175 O O . ASN A 1 58 ? -2.506 18.362 -4.455 1.00 40.14 58 ASN A O 8
ATOM 13186 N N . LEU A 1 59 ? -1.601 16.630 -3.344 1.00 31.31 59 LEU A N 8
ATOM 13187 C CA . LEU A 1 59 ? -2.230 15.589 -4.163 1.00 51.35 59 LEU A CA 8
ATOM 13188 C C . LEU A 1 59 ? -3.769 15.624 -4.106 1.00 44.21 59 LEU A C 8
ATOM 13189 O O . LEU A 1 59 ? -4.365 16.078 -3.126 1.00 31.13 59 LEU A O 8
ATOM 13205 N N . ARG A 1 60 ? -4.404 15.143 -5.175 1.00 12.13 60 ARG A N 8
ATOM 13206 C CA . ARG A 1 60 ? -5.869 15.120 -5.267 1.00 55.41 60 ARG A CA 8
ATOM 13207 C C . ARG A 1 60 ? -6.488 14.171 -4.225 1.00 45.22 60 ARG A C 8
ATOM 13208 O O . ARG A 1 60 ? -6.347 12.954 -4.311 1.00 64.31 60 ARG A O 8
ATOM 13229 N N . LYS A 1 61 ? -7.183 14.742 -3.244 1.00 73.13 61 LYS A N 8
ATOM 13230 C CA . LYS A 1 61 ? -7.836 13.955 -2.191 1.00 45.33 61 LYS A CA 8
ATOM 13231 C C . LYS A 1 61 ? -8.824 12.920 -2.766 1.00 62.34 61 LYS A C 8
ATOM 13232 O O . LYS A 1 61 ? -9.554 13.199 -3.723 1.00 44.54 61 LYS A O 8
ATOM 13251 N N . GLU A 1 62 ? -8.818 11.720 -2.175 1.00 32.33 62 GLU A N 8
ATOM 13252 C CA . GLU A 1 62 ? -9.673 10.602 -2.616 1.00 24.32 62 GLU A CA 8
ATOM 13253 C C . GLU A 1 62 ? -9.303 10.128 -4.041 1.00 24.44 62 GLU A C 8
ATOM 13254 O O . GLU A 1 62 ? -10.097 9.467 -4.715 1.00 24.41 62 GLU A O 8
ATOM 13266 N N . ALA A 1 63 ? -8.108 10.486 -4.507 1.00 34.35 63 ALA A N 8
ATOM 13267 C CA . ALA A 1 63 ? -7.586 9.977 -5.782 1.00 75.01 63 ALA A CA 8
ATOM 13268 C C . ALA A 1 63 ? -6.526 8.895 -5.539 1.00 33.52 63 ALA A C 8
ATOM 13269 O O . ALA A 1 63 ? -5.981 8.786 -4.436 1.00 22.21 63 ALA A O 8
ATOM 13276 N N . PHE A 1 64 ? -6.227 8.104 -6.568 1.00 32.32 64 PHE A N 8
ATOM 13277 C CA . PHE A 1 64 ? -5.288 6.984 -6.436 1.00 73.03 64 PHE A CA 8
ATOM 13278 C C . PHE A 1 64 ? -3.977 7.235 -7.193 1.00 63.14 64 PHE A C 8
ATOM 13279 O O . PHE A 1 64 ? -3.974 7.608 -8.365 1.00 51.31 64 PHE A O 8
ATOM 13296 N N . LEU A 1 65 ? -2.861 7.032 -6.504 1.00 14.24 65 LEU A N 8
ATOM 13297 C CA . LEU A 1 65 ? -1.540 7.122 -7.120 1.00 63.00 65 LEU A CA 8
ATOM 13298 C C . LEU A 1 65 ? -0.991 5.730 -7.445 1.00 3.33 65 LEU A C 8
ATOM 13299 O O . LEU A 1 65 ? -0.952 4.853 -6.580 1.00 12.33 65 LEU A O 8
ATOM 13315 N N . ARG A 1 66 ? -0.574 5.526 -8.689 1.00 10.14 66 ARG A N 8
ATOM 13316 C CA . ARG A 1 66 ? 0.160 4.313 -9.055 1.00 51.33 66 ARG A CA 8
ATOM 13317 C C . ARG A 1 66 ? 1.638 4.482 -8.684 1.00 32.32 66 ARG A C 8
ATOM 13318 O O . ARG A 1 66 ? 2.445 4.957 -9.484 1.00 24.33 66 ARG A O 8
ATOM 13339 N N . VAL A 1 67 ? 1.970 4.139 -7.444 1.00 10.12 67 VAL A N 8
ATOM 13340 C CA . VAL A 1 67 ? 3.323 4.342 -6.917 1.00 35.43 67 VAL A CA 8
ATOM 13341 C C . VAL A 1 67 ? 4.241 3.160 -7.225 1.00 2.45 67 VAL A C 8
ATOM 13342 O O . VAL A 1 67 ? 3.917 2.005 -6.941 1.00 64.41 67 VAL A O 8
ATOM 13355 N N . TYR A 1 68 ? 5.399 3.473 -7.792 1.00 24.33 68 TYR A N 8
ATOM 13356 C CA . TYR A 1 68 ? 6.391 2.469 -8.164 1.00 33.43 68 TYR A CA 8
ATOM 13357 C C . TYR A 1 68 ? 7.015 1.839 -6.905 1.00 72.01 68 TYR A C 8
ATOM 13358 O O . TYR A 1 68 ? 7.946 2.392 -6.317 1.00 73.45 68 TYR A O 8
ATOM 13376 N N . HIS A 1 69 ? 6.486 0.694 -6.487 1.00 42.11 69 HIS A N 8
ATOM 13377 C CA . HIS A 1 69 ? 6.895 0.070 -5.225 1.00 63.01 69 HIS A CA 8
ATOM 13378 C C . HIS A 1 69 ? 8.007 -0.976 -5.415 1.00 43.02 69 HIS A C 8
ATOM 13379 O O . HIS A 1 69 ? 7.762 -2.084 -5.896 1.00 0.01 69 HIS A O 8
ATOM 13394 N N . SER A 1 70 ? 9.225 -0.622 -5.009 1.00 22.33 70 SER A N 8
ATOM 13395 C CA . SER A 1 70 ? 10.374 -1.542 -5.080 1.00 15.44 70 SER A CA 8
ATOM 13396 C C . SER A 1 70 ? 10.617 -2.241 -3.732 1.00 51.03 70 SER A C 8
ATOM 13397 O O . SER A 1 70 ? 11.317 -1.707 -2.871 1.00 65.34 70 SER A O 8
ATOM 13405 N N . ASP A 1 71 ? 10.012 -3.421 -3.557 1.00 64.45 71 ASP A N 8
ATOM 13406 C CA . ASP A 1 71 ? 10.179 -4.246 -2.339 1.00 63.41 71 ASP A CA 8
ATOM 13407 C C . ASP A 1 71 ? 9.850 -3.469 -1.047 1.00 54.22 71 ASP A C 8
ATOM 13408 O O . ASP A 1 71 ? 8.761 -3.608 -0.488 1.00 0.22 71 ASP A O 8
ATOM 13417 N N . LYS A 1 72 ? 10.796 -2.661 -0.575 1.00 33.32 72 LYS A N 8
ATOM 13418 C CA . LYS A 1 72 ? 10.563 -1.802 0.589 1.00 60.34 72 LYS A CA 8
ATOM 13419 C C . LYS A 1 72 ? 9.519 -0.710 0.264 1.00 54.10 72 LYS A C 8
ATOM 13420 O O . LYS A 1 72 ? 8.392 -0.738 0.762 1.00 64.02 72 LYS A O 8
ATOM 13439 N N . LYS A 1 73 ? 9.892 0.213 -0.619 1.00 33.44 73 LYS A N 8
ATOM 13440 C CA . LYS A 1 73 ? 9.070 1.372 -0.975 1.00 61.21 73 LYS A CA 8
ATOM 13441 C C . LYS A 1 73 ? 9.460 1.862 -2.377 1.00 52.41 73 LYS A C 8
ATOM 13442 O O . LYS A 1 73 ? 8.667 1.794 -3.316 1.00 60.13 73 LYS A O 8
ATOM 13461 N N . GLY A 1 74 ? 10.704 2.329 -2.511 1.00 24.11 74 GLY A N 8
ATOM 13462 C CA . GLY A 1 74 ? 11.218 2.781 -3.803 1.00 12.35 74 GLY A CA 8
ATOM 13463 C C . GLY A 1 74 ? 10.658 4.134 -4.229 1.00 75.01 74 GLY A C 8
ATOM 13464 O O . GLY A 1 74 ? 11.310 5.169 -4.050 1.00 31.41 74 GLY A O 8
ATOM 13468 N N . VAL A 1 75 ? 9.442 4.119 -4.782 1.00 1.32 75 VAL A N 8
ATOM 13469 C CA . VAL A 1 75 ? 8.749 5.339 -5.222 1.00 12.05 75 VAL A CA 8
ATOM 13470 C C . VAL A 1 75 ? 9.559 6.096 -6.292 1.00 42.44 75 VAL A C 8
ATOM 13471 O O . VAL A 1 75 ? 9.697 7.324 -6.255 1.00 54.14 75 VAL A O 8
ATOM 13484 N N . SER A 1 76 ? 10.103 5.349 -7.251 1.00 65.25 76 SER A N 8
ATOM 13485 C CA . SER A 1 76 ? 10.804 5.942 -8.402 1.00 34.00 76 SER A CA 8
ATOM 13486 C C . SER A 1 76 ? 9.919 6.977 -9.109 1.00 43.24 76 SER A C 8
ATOM 13487 O O . SER A 1 76 ? 10.366 8.069 -9.459 1.00 13.10 76 SER A O 8
ATOM 13495 N N . ALA A 1 77 ? 8.648 6.628 -9.285 1.00 3.01 77 ALA A N 8
ATOM 13496 C CA . ALA A 1 77 ? 7.676 7.521 -9.920 1.00 44.23 77 ALA A CA 8
ATOM 13497 C C . ALA A 1 77 ? 6.251 7.222 -9.434 1.00 63.22 77 ALA A C 8
ATOM 13498 O O . ALA A 1 77 ? 5.972 6.133 -8.923 1.00 30.24 77 ALA A O 8
ATOM 13505 N N . TRP A 1 78 ? 5.359 8.198 -9.588 1.00 0.21 78 TRP A N 8
ATOM 13506 C CA . TRP A 1 78 ? 3.944 8.034 -9.230 1.00 73.04 78 TRP A CA 8
ATOM 13507 C C . TRP A 1 78 ? 3.025 8.710 -10.261 1.00 65.15 78 TRP A C 8
ATOM 13508 O O . TRP A 1 78 ? 3.348 9.774 -10.799 1.00 13.13 78 TRP A O 8
ATOM 13529 N N . GLU A 1 79 ? 1.885 8.080 -10.542 1.00 31.44 79 GLU A N 8
ATOM 13530 C CA . GLU A 1 79 ? 0.896 8.640 -11.474 1.00 71.15 79 GLU A CA 8
ATOM 13531 C C . GLU A 1 79 ? -0.433 8.916 -10.759 1.00 4.45 79 GLU A C 8
ATOM 13532 O O . GLU A 1 79 ? -0.910 8.094 -9.975 1.00 1.45 79 GLU A O 8
ATOM 13544 N N . GLU A 1 80 ? -1.031 10.063 -11.054 1.00 34.15 80 GLU A N 8
ATOM 13545 C CA . GLU A 1 80 ? -2.236 10.522 -10.351 1.00 62.31 80 GLU A CA 8
ATOM 13546 C C . GLU A 1 80 ? -3.510 10.172 -11.142 1.00 23.11 80 GLU A C 8
ATOM 13547 O O . GLU A 1 80 ? -3.915 10.901 -12.048 1.00 71.35 80 GLU A O 8
ATOM 13559 N N . VAL A 1 81 ? -4.124 9.034 -10.802 1.00 24.13 81 VAL A N 8
ATOM 13560 C CA . VAL A 1 81 ? -5.313 8.539 -11.512 1.00 64.13 81 VAL A CA 8
ATOM 13561 C C . VAL A 1 81 ? -6.582 8.629 -10.641 1.00 21.55 81 VAL A C 8
ATOM 13562 O O . VAL A 1 81 ? -6.536 9.068 -9.489 1.00 15.23 81 VAL A O 8
ATOM 13575 N N . LYS A 1 82 ? -7.716 8.200 -11.194 1.00 32.24 82 LYS A N 8
ATOM 13576 C CA . LYS A 1 82 ? -9.010 8.318 -10.503 1.00 4.52 82 LYS A CA 8
ATOM 13577 C C . LYS A 1 82 ? -9.533 6.956 -10.010 1.00 12.32 82 LYS A C 8
ATOM 13578 O O . LYS A 1 82 ? -9.050 5.901 -10.414 1.00 62.12 82 LYS A O 8
ATOM 13597 N N . LYS A 1 83 ? -10.544 7.002 -9.145 1.00 73.02 83 LYS A N 8
ATOM 13598 C CA . LYS A 1 83 ? -11.160 5.796 -8.577 1.00 21.01 83 LYS A CA 8
ATOM 13599 C C . LYS A 1 83 ? -12.137 5.142 -9.573 1.00 41.23 83 LYS A C 8
ATOM 13600 O O . LYS A 1 83 ? -12.349 3.932 -9.544 1.00 0.21 83 LYS A O 8
ATOM 13619 N N . ASP A 1 84 ? -12.718 5.950 -10.457 1.00 41.33 84 ASP A N 8
ATOM 13620 C CA . ASP A 1 84 ? -13.663 5.457 -11.468 1.00 10.04 84 ASP A CA 8
ATOM 13621 C C . ASP A 1 84 ? -13.027 4.394 -12.393 1.00 12.32 84 ASP A C 8
ATOM 13622 O O . ASP A 1 84 ? -13.665 3.399 -12.748 1.00 63.32 84 ASP A O 8
ATOM 13631 N N . GLU A 1 85 ? -11.760 4.603 -12.759 1.00 31.43 85 GLU A N 8
ATOM 13632 C CA . GLU A 1 85 ? -11.077 3.747 -13.745 1.00 33.43 85 GLU A CA 8
ATOM 13633 C C . GLU A 1 85 ? -10.522 2.448 -13.130 1.00 44.14 85 GLU A C 8
ATOM 13634 O O . GLU A 1 85 ? -9.860 1.664 -13.821 1.00 11.11 85 GLU A O 8
ATOM 13646 N N . LEU A 1 86 ? -10.781 2.225 -11.844 1.00 35.41 86 LEU A N 8
ATOM 13647 C CA . LEU A 1 86 ? -10.321 1.006 -11.169 1.00 44.11 86 LEU A CA 8
ATOM 13648 C C . LEU A 1 86 ? -11.014 -0.249 -11.737 1.00 65.01 86 LEU A C 8
ATOM 13649 O O . LEU A 1 86 ? -12.197 -0.210 -12.083 1.00 2.01 86 LEU A O 8
ATOM 13665 N N . PRO A 1 87 ? -10.279 -1.381 -11.847 1.00 61.52 87 PRO A N 8
ATOM 13666 C CA . PRO A 1 87 ? -10.806 -2.629 -12.441 1.00 44.03 87 PRO A CA 8
ATOM 13667 C C . PRO A 1 87 ? -12.105 -3.120 -11.773 1.00 62.14 87 PRO A C 8
ATOM 13668 O O . PRO A 1 87 ? -12.216 -3.146 -10.549 1.00 63.42 87 PRO A O 8
ATOM 13679 N N . ALA A 1 88 ? -13.073 -3.528 -12.593 1.00 34.22 88 ALA A N 8
ATOM 13680 C CA . ALA A 1 88 ? -14.397 -3.955 -12.107 1.00 61.53 88 ALA A CA 8
ATOM 13681 C C . ALA A 1 88 ? -14.317 -4.976 -10.958 1.00 40.52 88 ALA A C 8
ATOM 13682 O O . ALA A 1 88 ? -15.122 -4.944 -10.030 1.00 23.30 88 ALA A O 8
ATOM 13689 N N . LYS A 1 89 ? -13.338 -5.870 -11.016 1.00 13.13 89 LYS A N 8
ATOM 13690 C CA . LYS A 1 89 ? -13.210 -6.939 -10.018 1.00 75.12 89 LYS A CA 8
ATOM 13691 C C . LYS A 1 89 ? -12.806 -6.422 -8.627 1.00 65.33 89 LYS A C 8
ATOM 13692 O O . LYS A 1 89 ? -13.069 -7.087 -7.624 1.00 61.43 89 LYS A O 8
ATOM 13711 N N . VAL A 1 90 ? -12.195 -5.239 -8.549 1.00 43.11 90 VAL A N 8
ATOM 13712 C CA . VAL A 1 90 ? -11.792 -4.688 -7.246 1.00 61.11 90 VAL A CA 8
ATOM 13713 C C . VAL A 1 90 ? -13.016 -4.184 -6.459 1.00 34.30 90 VAL A C 8
ATOM 13714 O O . VAL A 1 90 ? -13.077 -4.321 -5.236 1.00 54.12 90 VAL A O 8
ATOM 13727 N N . LYS A 1 91 ? -14.005 -3.627 -7.170 1.00 4.12 91 LYS A N 8
ATOM 13728 C CA . LYS A 1 91 ? -15.241 -3.144 -6.534 1.00 43.34 91 LYS A CA 8
ATOM 13729 C C . LYS A 1 91 ? -16.177 -4.316 -6.191 1.00 51.25 91 LYS A C 8
ATOM 13730 O O . LYS A 1 91 ? -16.972 -4.235 -5.257 1.00 64.10 91 LYS A O 8
ATOM 13749 N N . GLU A 1 92 ? -16.084 -5.399 -6.968 1.00 71.11 92 GLU A N 8
ATOM 13750 C CA . GLU A 1 92 ? -16.848 -6.619 -6.686 1.00 34.21 92 GLU A CA 8
ATOM 13751 C C . GLU A 1 92 ? -16.259 -7.376 -5.479 1.00 53.31 92 GLU A C 8
ATOM 13752 O O . GLU A 1 92 ? -16.868 -8.311 -4.960 1.00 60.20 92 GLU A O 8
ATOM 13764 N N . LYS A 1 93 ? -15.064 -6.970 -5.049 1.00 1.33 93 LYS A N 8
ATOM 13765 C CA . LYS A 1 93 ? -14.423 -7.536 -3.852 1.00 11.43 93 LYS A CA 8
ATOM 13766 C C . LYS A 1 93 ? -14.529 -6.574 -2.652 1.00 41.43 93 LYS A C 8
ATOM 13767 O O . LYS A 1 93 ? -15.222 -6.860 -1.670 1.00 31.21 93 LYS A O 8
ATOM 13786 N N . LEU A 1 94 ? -13.834 -5.437 -2.735 1.00 24.25 94 LEU A N 8
ATOM 13787 C CA . LEU A 1 94 ? -13.845 -4.432 -1.660 1.00 74.32 94 LEU A CA 8
ATOM 13788 C C . LEU A 1 94 ? -14.813 -3.287 -1.993 1.00 14.10 94 LEU A C 8
ATOM 13789 O O . LEU A 1 94 ? -14.728 -2.681 -3.062 1.00 54.25 94 LEU A O 8
ATOM 13805 N N . GLY A 1 95 ? -15.724 -2.986 -1.068 1.00 32.04 95 GLY A N 8
ATOM 13806 C CA . GLY A 1 95 ? -16.732 -1.963 -1.319 1.00 12.41 95 GLY A CA 8
ATOM 13807 C C . GLY A 1 95 ? -17.780 -2.423 -2.329 1.00 65.53 95 GLY A C 8
ATOM 13808 O O . GLY A 1 95 ? -18.021 -1.759 -3.341 1.00 41.03 95 GLY A O 8
ATOM 13812 N N . VAL A 1 96 ? -18.406 -3.566 -2.045 1.00 61.13 96 VAL A N 8
ATOM 13813 C CA . VAL A 1 96 ? -19.354 -4.189 -2.973 1.00 33.44 96 VAL A CA 8
ATOM 13814 C C . VAL A 1 96 ? -20.594 -3.309 -3.232 1.00 53.02 96 VAL A C 8
ATOM 13815 O O . VAL A 1 96 ? -21.532 -3.248 -2.429 1.00 23.44 96 VAL A O 8
ATOM 13828 N N . LYS A 1 97 ? -20.566 -2.595 -4.353 1.00 24.45 97 LYS A N 8
ATOM 13829 C CA . LYS A 1 97 ? -21.698 -1.778 -4.796 1.00 11.13 97 LYS A CA 8
ATOM 13830 C C . LYS A 1 97 ? -22.401 -2.445 -5.986 1.00 3.34 97 LYS A C 8
ATOM 13831 O O . LYS A 1 97 ? -21.766 -2.774 -6.994 1.00 74.25 97 LYS A O 8
ATOM 13850 N N . LEU A 1 98 ? -23.709 -2.653 -5.871 1.00 21.23 98 LEU A N 8
ATOM 13851 C CA . LEU A 1 98 ? -24.475 -3.319 -6.928 1.00 44.03 98 LEU A CA 8
ATOM 13852 C C . LEU A 1 98 ? -24.789 -2.354 -8.081 1.00 15.14 98 LEU A C 8
ATOM 13853 O O . LEU A 1 98 ? -25.863 -1.750 -8.133 1.00 23.14 98 LEU A O 8
ATOM 13869 N N . GLU A 1 99 ? -23.830 -2.199 -8.993 1.00 20.24 99 GLU A N 8
ATOM 13870 C CA . GLU A 1 99 ? -24.001 -1.364 -10.194 1.00 74.34 99 GLU A CA 8
ATOM 13871 C C . GLU A 1 99 ? -24.782 -2.109 -11.294 1.00 22.22 99 GLU A C 8
ATOM 13872 O O . GLU A 1 99 ? -24.636 -1.802 -12.481 1.00 4.15 99 GLU A O 8
ATOM 13884 N N . HIS A 1 100 ? -25.628 -3.064 -10.890 1.00 43.14 100 HIS A N 8
ATOM 13885 C CA . HIS A 1 100 ? -26.324 -3.968 -11.821 1.00 55.11 100 HIS A CA 8
ATOM 13886 C C . HIS A 1 100 ? -25.323 -4.943 -12.479 1.00 61.14 100 HIS A C 8
ATOM 13887 O O . HIS A 1 100 ? -25.436 -6.156 -12.317 1.00 73.43 100 HIS A O 8
ATOM 13902 N N . HIS A 1 101 ? -24.350 -4.401 -13.223 1.00 73.24 101 HIS A N 8
ATOM 13903 C CA . HIS A 1 101 ? -23.209 -5.186 -13.738 1.00 3.02 101 HIS A CA 8
ATOM 13904 C C . HIS A 1 101 ? -23.665 -6.385 -14.600 1.00 23.52 101 HIS A C 8
ATOM 13905 O O . HIS A 1 101 ? -22.938 -7.367 -14.757 1.00 22.24 101 HIS A O 8
ATOM 13920 N N . HIS A 1 102 ? -24.852 -6.277 -15.189 1.00 43.42 102 HIS A N 8
ATOM 13921 C CA . HIS A 1 102 ? -25.448 -7.378 -15.955 1.00 74.15 102 HIS A CA 8
ATOM 13922 C C . HIS A 1 102 ? -25.089 -7.297 -17.448 1.00 50.22 102 HIS A C 8
ATOM 13923 O O . HIS A 1 102 ? -25.443 -6.333 -18.123 1.00 22.21 102 HIS A O 8
ATOM 13938 N N . HIS A 1 103 ? -24.390 -8.323 -17.949 1.00 71.43 103 HIS A N 8
ATOM 13939 C CA . HIS A 1 103 ? -24.057 -8.437 -19.379 1.00 12.44 103 HIS A CA 8
ATOM 13940 C C . HIS A 1 103 ? -23.178 -7.263 -19.863 1.00 15.42 103 HIS A C 8
ATOM 13941 O O . HIS A 1 103 ? -23.675 -6.171 -20.144 1.00 4.23 103 HIS A O 8
ATOM 13956 N N . HIS A 1 104 ? -21.867 -7.501 -19.973 1.00 22.40 104 HIS A N 8
ATOM 13957 C CA . HIS A 1 104 ? -20.906 -6.432 -20.287 1.00 1.12 104 HIS A CA 8
ATOM 13958 C C . HIS A 1 104 ? -20.642 -6.313 -21.804 1.00 33.53 104 HIS A C 8
ATOM 13959 O O . HIS A 1 104 ? -20.270 -5.243 -22.296 1.00 44.35 104 HIS A O 8
ATOM 13974 N N . HIS A 1 105 ? -20.807 -7.420 -22.528 1.00 11.45 105 HIS A N 8
ATOM 13975 C CA . HIS A 1 105 ? -20.678 -7.432 -24.001 1.00 55.21 105 HIS A CA 8
ATOM 13976 C C . HIS A 1 105 ? -21.767 -8.305 -24.661 1.00 53.53 105 HIS A C 8
ATOM 13977 O O . HIS A 1 105 ? -21.530 -9.520 -24.856 1.00 36.60 105 HIS A O 8
ATOM 13993 N N . MET A 1 1 ? 7.018 6.521 -26.022 1.00 73.40 1 MET A N 9
ATOM 13994 C CA . MET A 1 1 ? 7.735 5.398 -25.357 1.00 14.11 1 MET A CA 9
ATOM 13995 C C . MET A 1 1 ? 7.778 5.628 -23.838 1.00 50.15 1 MET A C 9
ATOM 13996 O O . MET A 1 1 ? 6.924 5.130 -23.110 1.00 53.13 1 MET A O 9
ATOM 14012 N N . ASP A 1 2 ? 8.774 6.398 -23.377 1.00 44.22 2 ASP A N 9
ATOM 14013 C CA . ASP A 1 2 ? 8.833 6.888 -21.988 1.00 13.34 2 ASP A CA 9
ATOM 14014 C C . ASP A 1 2 ? 8.723 5.768 -20.928 1.00 3.24 2 ASP A C 9
ATOM 14015 O O . ASP A 1 2 ? 8.759 4.576 -21.240 1.00 21.43 2 ASP A O 9
ATOM 14024 N N . LEU A 1 3 ? 8.600 6.168 -19.664 1.00 31.15 3 LEU A N 9
ATOM 14025 C CA . LEU A 1 3 ? 8.501 5.214 -18.552 1.00 42.34 3 LEU A CA 9
ATOM 14026 C C . LEU A 1 3 ? 7.070 4.679 -18.346 1.00 35.22 3 LEU A C 9
ATOM 14027 O O . LEU A 1 3 ? 6.822 3.893 -17.434 1.00 74.11 3 LEU A O 9
ATOM 14043 N N . ASN A 1 4 ? 6.140 5.071 -19.216 1.00 32.22 4 ASN A N 9
ATOM 14044 C CA . ASN A 1 4 ? 4.725 4.692 -19.062 1.00 4.51 4 ASN A CA 9
ATOM 14045 C C . ASN A 1 4 ? 4.489 3.181 -19.291 1.00 20.44 4 ASN A C 9
ATOM 14046 O O . ASN A 1 4 ? 3.378 2.679 -19.095 1.00 14.53 4 ASN A O 9
ATOM 14057 N N . ARG A 1 5 ? 5.535 2.468 -19.712 1.00 3.22 5 ARG A N 9
ATOM 14058 C CA . ARG A 1 5 ? 5.459 1.014 -19.942 1.00 65.52 5 ARG A CA 9
ATOM 14059 C C . ARG A 1 5 ? 6.569 0.257 -19.188 1.00 21.20 5 ARG A C 9
ATOM 14060 O O . ARG A 1 5 ? 6.639 -0.973 -19.243 1.00 3.53 5 ARG A O 9
ATOM 14081 N N . MET A 1 6 ? 7.425 0.989 -18.479 1.00 73.44 6 MET A N 9
ATOM 14082 C CA . MET A 1 6 ? 8.648 0.410 -17.900 1.00 62.54 6 MET A CA 9
ATOM 14083 C C . MET A 1 6 ? 8.706 0.623 -16.383 1.00 22.41 6 MET A C 9
ATOM 14084 O O . MET A 1 6 ? 8.367 1.696 -15.882 1.00 65.04 6 MET A O 9
ATOM 14098 N N . GLY A 1 7 ? 9.135 -0.404 -15.656 1.00 4.21 7 GLY A N 9
ATOM 14099 C CA . GLY A 1 7 ? 9.317 -0.272 -14.219 1.00 73.33 7 GLY A CA 9
ATOM 14100 C C . GLY A 1 7 ? 9.390 -1.612 -13.490 1.00 20.13 7 GLY A C 9
ATOM 14101 O O . GLY A 1 7 ? 9.904 -2.598 -14.025 1.00 52.34 7 GLY A O 9
ATOM 14105 N N . LYS A 1 8 ? 8.883 -1.639 -12.258 1.00 4.55 8 LYS A N 9
ATOM 14106 C CA . LYS A 1 8 ? 8.872 -2.854 -11.430 1.00 61.43 8 LYS A CA 9
ATOM 14107 C C . LYS A 1 8 ? 7.424 -3.278 -11.108 1.00 23.23 8 LYS A C 9
ATOM 14108 O O . LYS A 1 8 ? 6.830 -4.093 -11.817 1.00 5.30 8 LYS A O 9
ATOM 14127 N N . ASP A 1 9 ? 6.855 -2.700 -10.049 1.00 22.23 9 ASP A N 9
ATOM 14128 C CA . ASP A 1 9 ? 5.451 -2.925 -9.686 1.00 23.45 9 ASP A CA 9
ATOM 14129 C C . ASP A 1 9 ? 4.812 -1.613 -9.213 1.00 21.10 9 ASP A C 9
ATOM 14130 O O . ASP A 1 9 ? 5.474 -0.784 -8.580 1.00 64.32 9 ASP A O 9
ATOM 14139 N N . GLU A 1 10 ? 3.536 -1.427 -9.528 1.00 51.03 10 GLU A N 9
ATOM 14140 C CA . GLU A 1 10 ? 2.809 -0.218 -9.129 1.00 33.13 10 GLU A CA 9
ATOM 14141 C C . GLU A 1 10 ? 1.665 -0.535 -8.155 1.00 20.14 10 GLU A C 9
ATOM 14142 O O . GLU A 1 10 ? 0.924 -1.502 -8.333 1.00 54.34 10 GLU A O 9
ATOM 14154 N N . TYR A 1 11 ? 1.533 0.288 -7.120 1.00 21.32 11 TYR A N 9
ATOM 14155 C CA . TYR A 1 11 ? 0.442 0.153 -6.150 1.00 4.11 11 TYR A CA 9
ATOM 14156 C C . TYR A 1 11 ? -0.553 1.317 -6.279 1.00 41.04 11 TYR A C 9
ATOM 14157 O O . TYR A 1 11 ? -0.163 2.484 -6.245 1.00 13.20 11 TYR A O 9
ATOM 14175 N N . TYR A 1 12 ? -1.835 0.993 -6.439 1.00 64.24 12 TYR A N 9
ATOM 14176 C CA . TYR A 1 12 ? -2.884 2.014 -6.498 1.00 31.21 12 TYR A CA 9
ATOM 14177 C C . TYR A 1 12 ? -3.355 2.388 -5.085 1.00 22.51 12 TYR A C 9
ATOM 14178 O O . TYR A 1 12 ? -4.142 1.670 -4.470 1.00 0.42 12 TYR A O 9
ATOM 14196 N N . VAL A 1 13 ? -2.857 3.509 -4.570 1.00 54.31 13 VAL A N 9
ATOM 14197 C CA . VAL A 1 13 ? -3.200 3.964 -3.215 1.00 60.44 13 VAL A CA 9
ATOM 14198 C C . VAL A 1 13 ? -3.790 5.379 -3.229 1.00 32.15 13 VAL A C 9
ATOM 14199 O O . VAL A 1 13 ? -3.259 6.277 -3.878 1.00 42.24 13 VAL A O 9
ATOM 14212 N N . GLN A 1 14 ? -4.892 5.579 -2.512 1.00 23.34 14 GLN A N 9
ATOM 14213 C CA . GLN A 1 14 ? -5.557 6.885 -2.483 1.00 60.10 14 GLN A CA 9
ATOM 14214 C C . GLN A 1 14 ? -4.996 7.783 -1.371 1.00 64.00 14 GLN A C 9
ATOM 14215 O O . GLN A 1 14 ? -4.584 7.303 -0.312 1.00 71.30 14 GLN A O 9
ATOM 14229 N N . ILE A 1 15 ? -4.982 9.090 -1.616 1.00 73.33 15 ILE A N 9
ATOM 14230 C CA . ILE A 1 15 ? -4.500 10.059 -0.631 1.00 75.02 15 ILE A CA 9
ATOM 14231 C C . ILE A 1 15 ? -5.458 10.167 0.568 1.00 21.31 15 ILE A C 9
ATOM 14232 O O . ILE A 1 15 ? -6.484 10.846 0.499 1.00 60.14 15 ILE A O 9
ATOM 14248 N N . THR A 1 16 ? -5.128 9.478 1.659 1.00 41.31 16 THR A N 9
ATOM 14249 C CA . THR A 1 16 ? -5.924 9.553 2.892 1.00 1.04 16 THR A CA 9
ATOM 14250 C C . THR A 1 16 ? -5.853 10.957 3.505 1.00 32.43 16 THR A C 9
ATOM 14251 O O . THR A 1 16 ? -6.877 11.616 3.712 1.00 42.32 16 THR A O 9
ATOM 14262 N N . VAL A 1 17 ? -4.634 11.409 3.791 1.00 23.21 17 VAL A N 9
ATOM 14263 C CA . VAL A 1 17 ? -4.400 12.759 4.320 1.00 61.12 17 VAL A CA 9
ATOM 14264 C C . VAL A 1 17 ? -3.495 13.580 3.385 1.00 74.14 17 VAL A C 9
ATOM 14265 O O . VAL A 1 17 ? -2.403 13.145 3.015 1.00 61.50 17 VAL A O 9
ATOM 14278 N N . ASP A 1 18 ? -3.959 14.763 2.989 1.00 52.24 18 ASP A N 9
ATOM 14279 C CA . ASP A 1 18 ? -3.158 15.666 2.162 1.00 21.14 18 ASP A CA 9
ATOM 14280 C C . ASP A 1 18 ? -2.663 16.860 2.994 1.00 42.11 18 ASP A C 9
ATOM 14281 O O . ASP A 1 18 ? -3.009 16.999 4.174 1.00 14.35 18 ASP A O 9
ATOM 14290 N N . GLY A 1 19 ? -1.859 17.720 2.379 1.00 63.34 19 GLY A N 9
ATOM 14291 C CA . GLY A 1 19 ? -1.339 18.898 3.073 1.00 24.11 19 GLY A CA 9
ATOM 14292 C C . GLY A 1 19 ? -0.279 18.589 4.134 1.00 64.52 19 GLY A C 9
ATOM 14293 O O . GLY A 1 19 ? 0.122 19.478 4.888 1.00 42.31 19 GLY A O 9
ATOM 14297 N N . LYS A 1 20 ? 0.181 17.340 4.201 1.00 54.35 20 LYS A N 9
ATOM 14298 C CA . LYS A 1 20 ? 1.251 16.966 5.132 1.00 62.00 20 LYS A CA 9
ATOM 14299 C C . LYS A 1 20 ? 2.597 17.500 4.629 1.00 3.42 20 LYS A C 9
ATOM 14300 O O . LYS A 1 20 ? 2.893 17.422 3.440 1.00 51.10 20 LYS A O 9
ATOM 14319 N N . GLU A 1 21 ? 3.405 18.043 5.535 1.00 55.24 21 GLU A N 9
ATOM 14320 C CA . GLU A 1 21 ? 4.669 18.689 5.153 1.00 31.24 21 GLU A CA 9
ATOM 14321 C C . GLU A 1 21 ? 5.832 18.246 6.061 1.00 72.31 21 GLU A C 9
ATOM 14322 O O . GLU A 1 21 ? 5.772 18.416 7.279 1.00 45.50 21 GLU A O 9
ATOM 14334 N N . VAL A 1 22 ? 6.891 17.693 5.465 1.00 22.12 22 VAL A N 9
ATOM 14335 C CA . VAL A 1 22 ? 8.087 17.295 6.220 1.00 1.31 22 VAL A CA 9
ATOM 14336 C C . VAL A 1 22 ? 8.905 18.522 6.650 1.00 71.22 22 VAL A C 9
ATOM 14337 O O . VAL A 1 22 ? 9.913 18.877 6.040 1.00 63.05 22 VAL A O 9
ATOM 14350 N N . HIS A 1 23 ? 8.436 19.180 7.697 1.00 2.41 23 HIS A N 9
ATOM 14351 C CA . HIS A 1 23 ? 9.084 20.392 8.204 1.00 73.40 23 HIS A CA 9
ATOM 14352 C C . HIS A 1 23 ? 9.819 20.151 9.532 1.00 73.05 23 HIS A C 9
ATOM 14353 O O . HIS A 1 23 ? 9.233 20.239 10.607 1.00 42.00 23 HIS A O 9
ATOM 14368 N N . SER A 1 24 ? 11.106 19.815 9.441 1.00 5.40 24 SER A N 9
ATOM 14369 C CA . SER A 1 24 ? 11.968 19.718 10.633 1.00 22.45 24 SER A CA 9
ATOM 14370 C C . SER A 1 24 ? 12.036 21.067 11.372 1.00 72.21 24 SER A C 9
ATOM 14371 O O . SER A 1 24 ? 11.578 21.190 12.510 1.00 64.21 24 SER A O 9
ATOM 14379 N N . LYS A 1 25 ? 12.609 22.080 10.714 1.00 35.21 25 LYS A N 9
ATOM 14380 C CA . LYS A 1 25 ? 12.657 23.449 11.260 1.00 70.44 25 LYS A CA 9
ATOM 14381 C C . LYS A 1 25 ? 11.804 24.413 10.418 1.00 62.33 25 LYS A C 9
ATOM 14382 O O . LYS A 1 25 ? 11.686 25.599 10.731 1.00 21.41 25 LYS A O 9
ATOM 14401 N N . ALA A 1 26 ? 11.178 23.886 9.372 1.00 41.22 26 ALA A N 9
ATOM 14402 C CA . ALA A 1 26 ? 10.471 24.711 8.380 1.00 35.54 26 ALA A CA 9
ATOM 14403 C C . ALA A 1 26 ? 9.096 25.210 8.871 1.00 62.03 26 ALA A C 9
ATOM 14404 O O . ALA A 1 26 ? 8.167 25.370 8.080 1.00 15.15 26 ALA A O 9
ATOM 14411 N N . ASP A 1 27 ? 8.978 25.465 10.171 1.00 15.11 27 ASP A N 9
ATOM 14412 C CA . ASP A 1 27 ? 7.785 26.109 10.738 1.00 0.23 27 ASP A CA 9
ATOM 14413 C C . ASP A 1 27 ? 8.140 27.501 11.289 1.00 65.12 27 ASP A C 9
ATOM 14414 O O . ASP A 1 27 ? 7.291 28.388 11.380 1.00 53.24 27 ASP A O 9
ATOM 14423 N N . ASN A 1 28 ? 9.413 27.680 11.651 1.00 4.03 28 ASN A N 9
ATOM 14424 C CA . ASN A 1 28 ? 9.897 28.949 12.214 1.00 11.11 28 ASN A CA 9
ATOM 14425 C C . ASN A 1 28 ? 10.861 29.660 11.246 1.00 70.20 28 ASN A C 9
ATOM 14426 O O . ASN A 1 28 ? 11.628 30.539 11.646 1.00 42.04 28 ASN A O 9
ATOM 14437 N N . GLY A 1 29 ? 10.798 29.283 9.972 1.00 52.23 29 GLY A N 9
ATOM 14438 C CA . GLY A 1 29 ? 11.684 29.851 8.956 1.00 3.12 29 GLY A CA 9
ATOM 14439 C C . GLY A 1 29 ? 11.713 29.009 7.687 1.00 33.31 29 GLY A C 9
ATOM 14440 O O . GLY A 1 29 ? 12.766 28.508 7.279 1.00 53.51 29 GLY A O 9
ATOM 14444 N N . GLN A 1 30 ? 10.553 28.844 7.054 1.00 21.42 30 GLN A N 9
ATOM 14445 C CA . GLN A 1 30 ? 10.420 27.917 5.926 1.00 25.14 30 GLN A CA 9
ATOM 14446 C C . GLN A 1 30 ? 10.839 28.538 4.580 1.00 63.21 30 GLN A C 9
ATOM 14447 O O . GLN A 1 30 ? 10.024 29.104 3.850 1.00 11.21 30 GLN A O 9
ATOM 14461 N N . LYS A 1 31 ? 12.131 28.454 4.271 1.00 30.22 31 LYS A N 9
ATOM 14462 C CA . LYS A 1 31 ? 12.620 28.756 2.919 1.00 51.24 31 LYS A CA 9
ATOM 14463 C C . LYS A 1 31 ? 12.550 27.489 2.056 1.00 61.13 31 LYS A C 9
ATOM 14464 O O . LYS A 1 31 ? 12.641 27.526 0.825 1.00 21.12 31 LYS A O 9
ATOM 14483 N N . TYR A 1 32 ? 12.370 26.368 2.742 1.00 74.42 32 TYR A N 9
ATOM 14484 C CA . TYR A 1 32 ? 12.207 25.052 2.122 1.00 11.23 32 TYR A CA 9
ATOM 14485 C C . TYR A 1 32 ? 10.959 24.362 2.694 1.00 0.11 32 TYR A C 9
ATOM 14486 O O . TYR A 1 32 ? 10.729 24.391 3.904 1.00 11.04 32 TYR A O 9
ATOM 14504 N N . LYS A 1 33 ? 10.152 23.751 1.831 1.00 12.50 33 LYS A N 9
ATOM 14505 C CA . LYS A 1 33 ? 8.877 23.162 2.261 1.00 33.51 33 LYS A CA 9
ATOM 14506 C C . LYS A 1 33 ? 8.481 21.988 1.353 1.00 24.55 33 LYS A C 9
ATOM 14507 O O . LYS A 1 33 ? 8.008 22.194 0.231 1.00 61.13 33 LYS A O 9
ATOM 14526 N N . ASP A 1 34 ? 8.697 20.764 1.827 1.00 40.35 34 ASP A N 9
ATOM 14527 C CA . ASP A 1 34 ? 8.327 19.561 1.071 1.00 54.14 34 ASP A CA 9
ATOM 14528 C C . ASP A 1 34 ? 7.180 18.800 1.758 1.00 2.21 34 ASP A C 9
ATOM 14529 O O . ASP A 1 34 ? 6.975 18.927 2.967 1.00 1.41 34 ASP A O 9
ATOM 14538 N N . TYR A 1 35 ? 6.441 18.002 0.987 1.00 71.02 35 TYR A N 9
ATOM 14539 C CA . TYR A 1 35 ? 5.211 17.369 1.483 1.00 62.24 35 TYR A CA 9
ATOM 14540 C C . TYR A 1 35 ? 5.389 15.883 1.838 1.00 73.53 35 TYR A C 9
ATOM 14541 O O . TYR A 1 35 ? 6.360 15.240 1.435 1.00 65.31 35 TYR A O 9
ATOM 14559 N N . GLU A 1 36 ? 4.424 15.351 2.588 1.00 13.21 36 GLU A N 9
ATOM 14560 C CA . GLU A 1 36 ? 4.523 14.015 3.194 1.00 20.31 36 GLU A CA 9
ATOM 14561 C C . GLU A 1 36 ? 3.229 13.210 2.974 1.00 70.34 36 GLU A C 9
ATOM 14562 O O . GLU A 1 36 ? 2.133 13.765 3.008 1.00 40.34 36 GLU A O 9
ATOM 14574 N N . TYR A 1 37 ? 3.356 11.904 2.733 1.00 54.51 37 TYR A N 9
ATOM 14575 C CA . TYR A 1 37 ? 2.187 11.031 2.550 1.00 11.13 37 TYR A CA 9
ATOM 14576 C C . TYR A 1 37 ? 2.411 9.639 3.169 1.00 11.42 37 TYR A C 9
ATOM 14577 O O . TYR A 1 37 ? 3.186 8.830 2.654 1.00 71.13 37 TYR A O 9
ATOM 14595 N N . LYS A 1 38 ? 1.732 9.372 4.285 1.00 22.04 38 LYS A N 9
ATOM 14596 C CA . LYS A 1 38 ? 1.760 8.051 4.924 1.00 71.11 38 LYS A CA 9
ATOM 14597 C C . LYS A 1 38 ? 0.544 7.219 4.487 1.00 11.14 38 LYS A C 9
ATOM 14598 O O . LYS A 1 38 ? -0.564 7.426 4.983 1.00 63.43 38 LYS A O 9
ATOM 14617 N N . LEU A 1 39 ? 0.747 6.293 3.550 1.00 62.22 39 LEU A N 9
ATOM 14618 C CA . LEU A 1 39 ? -0.354 5.487 3.001 1.00 33.54 39 LEU A CA 9
ATOM 14619 C C . LEU A 1 39 ? -0.086 3.982 3.174 1.00 20.44 39 LEU A C 9
ATOM 14620 O O . LEU A 1 39 ? 1.018 3.568 3.531 1.00 1.50 39 LEU A O 9
ATOM 14636 N N . THR A 1 40 ? -1.105 3.163 2.935 1.00 34.44 40 THR A N 9
ATOM 14637 C CA . THR A 1 40 ? -0.945 1.701 2.957 1.00 62.43 40 THR A CA 9
ATOM 14638 C C . THR A 1 40 ? -1.012 1.116 1.546 1.00 31.52 40 THR A C 9
ATOM 14639 O O . THR A 1 40 ? -2.057 1.146 0.896 1.00 0.00 40 THR A O 9
ATOM 14650 N N . GLY A 1 41 ? 0.112 0.591 1.074 1.00 75.23 41 GLY A N 9
ATOM 14651 C CA . GLY A 1 41 ? 0.149 -0.058 -0.225 1.00 72.40 41 GLY A CA 9
ATOM 14652 C C . GLY A 1 41 ? -0.609 -1.381 -0.238 1.00 72.42 41 GLY A C 9
ATOM 14653 O O . GLY A 1 41 ? -0.202 -2.340 0.418 1.00 45.05 41 GLY A O 9
ATOM 14657 N N . PHE A 1 42 ? -1.714 -1.435 -0.975 1.00 10.43 42 PHE A N 9
ATOM 14658 C CA . PHE A 1 42 ? -2.519 -2.657 -1.061 1.00 5.22 42 PHE A CA 9
ATOM 14659 C C . PHE A 1 42 ? -2.034 -3.543 -2.212 1.00 2.24 42 PHE A C 9
ATOM 14660 O O . PHE A 1 42 ? -2.094 -3.156 -3.380 1.00 43.02 42 PHE A O 9
ATOM 14677 N N . ASP A 1 43 ? -1.540 -4.727 -1.870 1.00 24.15 43 ASP A N 9
ATOM 14678 C CA . ASP A 1 43 ? -0.951 -5.631 -2.857 1.00 1.42 43 ASP A CA 9
ATOM 14679 C C . ASP A 1 43 ? -2.011 -6.223 -3.802 1.00 75.43 43 ASP A C 9
ATOM 14680 O O . ASP A 1 43 ? -3.190 -6.314 -3.456 1.00 62.41 43 ASP A O 9
ATOM 14689 N N . LYS A 1 44 ? -1.560 -6.648 -4.983 1.00 45.51 44 LYS A N 9
ATOM 14690 C CA . LYS A 1 44 ? -2.439 -7.157 -6.046 1.00 33.10 44 LYS A CA 9
ATOM 14691 C C . LYS A 1 44 ? -3.420 -8.230 -5.537 1.00 13.23 44 LYS A C 9
ATOM 14692 O O . LYS A 1 44 ? -4.598 -8.229 -5.897 1.00 41.20 44 LYS A O 9
ATOM 14711 N N . ASP A 1 45 ? -2.927 -9.138 -4.698 1.00 15.23 45 ASP A N 9
ATOM 14712 C CA . ASP A 1 45 ? -3.750 -10.236 -4.172 1.00 52.33 45 ASP A CA 9
ATOM 14713 C C . ASP A 1 45 ? -4.760 -9.731 -3.120 1.00 23.54 45 ASP A C 9
ATOM 14714 O O . ASP A 1 45 ? -5.812 -10.339 -2.905 1.00 74.40 45 ASP A O 9
ATOM 14723 N N . GLY A 1 46 ? -4.441 -8.603 -2.486 1.00 71.22 46 GLY A N 9
ATOM 14724 C CA . GLY A 1 46 ? -5.293 -8.054 -1.430 1.00 13.41 46 GLY A CA 9
ATOM 14725 C C . GLY A 1 46 ? -4.589 -7.956 -0.079 1.00 1.34 46 GLY A C 9
ATOM 14726 O O . GLY A 1 46 ? -5.224 -8.066 0.972 1.00 21.43 46 GLY A O 9
ATOM 14730 N N . LYS A 1 47 ? -3.275 -7.737 -0.105 1.00 41.30 47 LYS A N 9
ATOM 14731 C CA . LYS A 1 47 ? -2.474 -7.648 1.125 1.00 75.21 47 LYS A CA 9
ATOM 14732 C C . LYS A 1 47 ? -2.275 -6.185 1.556 1.00 24.32 47 LYS A C 9
ATOM 14733 O O . LYS A 1 47 ? -2.590 -5.258 0.808 1.00 20.10 47 LYS A O 9
ATOM 14752 N N . GLU A 1 48 ? -1.727 -5.983 2.753 1.00 14.31 48 GLU A N 9
ATOM 14753 C CA . GLU A 1 48 ? -1.384 -4.638 3.236 1.00 74.51 48 GLU A CA 9
ATOM 14754 C C . GLU A 1 48 ? 0.142 -4.453 3.304 1.00 42.01 48 GLU A C 9
ATOM 14755 O O . GLU A 1 48 ? 0.872 -5.351 3.737 1.00 51.43 48 GLU A O 9
ATOM 14767 N N . LYS A 1 49 ? 0.624 -3.292 2.865 1.00 52.20 49 LYS A N 9
ATOM 14768 C CA . LYS A 1 49 ? 2.062 -2.997 2.873 1.00 1.23 49 LYS A CA 9
ATOM 14769 C C . LYS A 1 49 ? 2.327 -1.541 3.293 1.00 3.41 49 LYS A C 9
ATOM 14770 O O . LYS A 1 49 ? 1.628 -0.621 2.868 1.00 10.24 49 LYS A O 9
ATOM 14789 N N . GLU A 1 50 ? 3.338 -1.345 4.135 1.00 70.50 50 GLU A N 9
ATOM 14790 C CA . GLU A 1 50 ? 3.680 -0.009 4.652 1.00 31.12 50 GLU A CA 9
ATOM 14791 C C . GLU A 1 50 ? 4.266 0.887 3.547 1.00 61.12 50 GLU A C 9
ATOM 14792 O O . GLU A 1 50 ? 5.274 0.539 2.923 1.00 53.43 50 GLU A O 9
ATOM 14804 N N . LEU A 1 51 ? 3.646 2.047 3.316 1.00 10.32 51 LEU A N 9
ATOM 14805 C CA . LEU A 1 51 ? 4.033 2.921 2.199 1.00 22.41 51 LEU A CA 9
ATOM 14806 C C . LEU A 1 51 ? 4.090 4.406 2.613 1.00 5.30 51 LEU A C 9
ATOM 14807 O O . LEU A 1 51 ? 3.115 5.146 2.473 1.00 70.44 51 LEU A O 9
ATOM 14823 N N . GLU A 1 52 ? 5.240 4.830 3.132 1.00 71.24 52 GLU A N 9
ATOM 14824 C CA . GLU A 1 52 ? 5.457 6.231 3.519 1.00 11.54 52 GLU A CA 9
ATOM 14825 C C . GLU A 1 52 ? 6.355 6.944 2.497 1.00 4.13 52 GLU A C 9
ATOM 14826 O O . GLU A 1 52 ? 7.549 6.651 2.402 1.00 65.13 52 GLU A O 9
ATOM 14838 N N . PHE A 1 53 ? 5.791 7.886 1.738 1.00 33.34 53 PHE A N 9
ATOM 14839 C CA . PHE A 1 53 ? 6.572 8.610 0.721 1.00 53.24 53 PHE A CA 9
ATOM 14840 C C . PHE A 1 53 ? 6.373 10.132 0.808 1.00 44.41 53 PHE A C 9
ATOM 14841 O O . PHE A 1 53 ? 5.413 10.619 1.405 1.00 0.53 53 PHE A O 9
ATOM 14858 N N . THR A 1 54 ? 7.300 10.879 0.210 1.00 4.20 54 THR A N 9
ATOM 14859 C CA . THR A 1 54 ? 7.252 12.350 0.213 1.00 21.51 54 THR A CA 9
ATOM 14860 C C . THR A 1 54 ? 6.892 12.903 -1.174 1.00 40.44 54 THR A C 9
ATOM 14861 O O . THR A 1 54 ? 6.887 12.172 -2.168 1.00 72.23 54 THR A O 9
ATOM 14872 N N . ALA A 1 55 ? 6.610 14.205 -1.240 1.00 11.11 55 ALA A N 9
ATOM 14873 C CA . ALA A 1 55 ? 6.270 14.863 -2.505 1.00 22.24 55 ALA A CA 9
ATOM 14874 C C . ALA A 1 55 ? 6.823 16.295 -2.562 1.00 20.30 55 ALA A C 9
ATOM 14875 O O . ALA A 1 55 ? 7.150 16.895 -1.536 1.00 0.44 55 ALA A O 9
ATOM 14882 N N . GLN A 1 56 ? 6.932 16.832 -3.775 1.00 74.01 56 GLN A N 9
ATOM 14883 C CA . GLN A 1 56 ? 7.398 18.211 -3.987 1.00 50.33 56 GLN A CA 9
ATOM 14884 C C . GLN A 1 56 ? 6.211 19.180 -4.128 1.00 61.02 56 GLN A C 9
ATOM 14885 O O . GLN A 1 56 ? 6.398 20.386 -4.290 1.00 41.13 56 GLN A O 9
ATOM 14899 N N . LYS A 1 57 ? 4.996 18.635 -4.071 1.00 13.25 57 LYS A N 9
ATOM 14900 C CA . LYS A 1 57 ? 3.769 19.419 -4.255 1.00 41.42 57 LYS A CA 9
ATOM 14901 C C . LYS A 1 57 ? 2.555 18.667 -3.685 1.00 10.10 57 LYS A C 9
ATOM 14902 O O . LYS A 1 57 ? 2.499 17.438 -3.741 1.00 75.23 57 LYS A O 9
ATOM 14921 N N . ASN A 1 58 ? 1.595 19.406 -3.131 1.00 53.22 58 ASN A N 9
ATOM 14922 C CA . ASN A 1 58 ? 0.374 18.802 -2.588 1.00 2.10 58 ASN A CA 9
ATOM 14923 C C . ASN A 1 58 ? -0.636 18.523 -3.713 1.00 41.15 58 ASN A C 9
ATOM 14924 O O . ASN A 1 58 ? -0.990 19.427 -4.477 1.00 55.14 58 ASN A O 9
ATOM 14935 N N . LEU A 1 59 ? -1.089 17.277 -3.823 1.00 55.42 59 LEU A N 9
ATOM 14936 C CA . LEU A 1 59 ? -2.081 16.910 -4.843 1.00 72.15 59 LEU A CA 9
ATOM 14937 C C . LEU A 1 59 ? -3.487 16.751 -4.233 1.00 40.34 59 LEU A C 9
ATOM 14938 O O . LEU A 1 59 ? -3.740 17.178 -3.104 1.00 72.44 59 LEU A O 9
ATOM 14954 N N . ARG A 1 60 ? -4.405 16.145 -4.989 1.00 54.21 60 ARG A N 9
ATOM 14955 C CA . ARG A 1 60 ? -5.816 16.080 -4.594 1.00 44.05 60 ARG A CA 9
ATOM 14956 C C . ARG A 1 60 ? -6.120 14.897 -3.655 1.00 73.02 60 ARG A C 9
ATOM 14957 O O . ARG A 1 60 ? -5.786 13.746 -3.946 1.00 4.43 60 ARG A O 9
ATOM 14978 N N . LYS A 1 61 ? -6.762 15.206 -2.528 1.00 12.23 61 LYS A N 9
ATOM 14979 C CA . LYS A 1 61 ? -7.179 14.197 -1.540 1.00 30.05 61 LYS A CA 9
ATOM 14980 C C . LYS A 1 61 ? -8.093 13.116 -2.151 1.00 12.22 61 LYS A C 9
ATOM 14981 O O . LYS A 1 61 ? -8.782 13.351 -3.151 1.00 52.54 61 LYS A O 9
ATOM 15000 N N . GLU A 1 62 ? -8.066 11.927 -1.546 1.00 44.30 62 GLU A N 9
ATOM 15001 C CA . GLU A 1 62 ? -8.912 10.785 -1.946 1.00 52.12 62 GLU A CA 9
ATOM 15002 C C . GLU A 1 62 ? -8.545 10.209 -3.339 1.00 12.35 62 GLU A C 9
ATOM 15003 O O . GLU A 1 62 ? -8.968 9.101 -3.687 1.00 11.14 62 GLU A O 9
ATOM 15015 N N . ALA A 1 63 ? -7.755 10.944 -4.127 1.00 41.21 63 ALA A N 9
ATOM 15016 C CA . ALA A 1 63 ? -7.332 10.482 -5.457 1.00 73.45 63 ALA A CA 9
ATOM 15017 C C . ALA A 1 63 ? -6.342 9.311 -5.349 1.00 64.32 63 ALA A C 9
ATOM 15018 O O . ALA A 1 63 ? -5.548 9.245 -4.411 1.00 52.12 63 ALA A O 9
ATOM 15025 N N . PHE A 1 64 ? -6.397 8.391 -6.311 1.00 24.14 64 PHE A N 9
ATOM 15026 C CA . PHE A 1 64 ? -5.554 7.191 -6.286 1.00 71.10 64 PHE A CA 9
ATOM 15027 C C . PHE A 1 64 ? -4.234 7.406 -7.039 1.00 11.23 64 PHE A C 9
ATOM 15028 O O . PHE A 1 64 ? -4.219 7.595 -8.252 1.00 62.00 64 PHE A O 9
ATOM 15045 N N . LEU A 1 65 ? -3.125 7.383 -6.315 1.00 53.12 65 LEU A N 9
ATOM 15046 C CA . LEU A 1 65 ? -1.803 7.457 -6.933 1.00 12.51 65 LEU A CA 9
ATOM 15047 C C . LEU A 1 65 ? -1.295 6.075 -7.353 1.00 74.10 65 LEU A C 9
ATOM 15048 O O . LEU A 1 65 ? -1.194 5.157 -6.536 1.00 2.11 65 LEU A O 9
ATOM 15064 N N . ARG A 1 66 ? -0.999 5.933 -8.641 1.00 35.31 66 ARG A N 9
ATOM 15065 C CA . ARG A 1 66 ? -0.331 4.740 -9.158 1.00 44.35 66 ARG A CA 9
ATOM 15066 C C . ARG A 1 66 ? 1.181 4.860 -8.909 1.00 24.04 66 ARG A C 9
ATOM 15067 O O . ARG A 1 66 ? 1.928 5.361 -9.754 1.00 1.11 66 ARG A O 9
ATOM 15088 N N . VAL A 1 67 ? 1.614 4.443 -7.721 1.00 62.43 67 VAL A N 9
ATOM 15089 C CA . VAL A 1 67 ? 3.003 4.637 -7.284 1.00 70.45 67 VAL A CA 9
ATOM 15090 C C . VAL A 1 67 ? 3.938 3.516 -7.743 1.00 43.33 67 VAL A C 9
ATOM 15091 O O . VAL A 1 67 ? 3.677 2.324 -7.554 1.00 11.10 67 VAL A O 9
ATOM 15104 N N . TYR A 1 68 ? 5.030 3.932 -8.368 1.00 14.14 68 TYR A N 9
ATOM 15105 C CA . TYR A 1 68 ? 6.110 3.037 -8.749 1.00 22.21 68 TYR A CA 9
ATOM 15106 C C . TYR A 1 68 ? 6.919 2.609 -7.511 1.00 72.41 68 TYR A C 9
ATOM 15107 O O . TYR A 1 68 ? 7.657 3.411 -6.927 1.00 11.21 68 TYR A O 9
ATOM 15125 N N . HIS A 1 69 ? 6.768 1.350 -7.115 1.00 75.44 69 HIS A N 9
ATOM 15126 C CA . HIS A 1 69 ? 7.421 0.827 -5.914 1.00 12.33 69 HIS A CA 9
ATOM 15127 C C . HIS A 1 69 ? 8.912 0.526 -6.153 1.00 3.13 69 HIS A C 9
ATOM 15128 O O . HIS A 1 69 ? 9.260 -0.406 -6.878 1.00 13.23 69 HIS A O 9
ATOM 15143 N N . SER A 1 70 ? 9.783 1.327 -5.543 1.00 2.13 70 SER A N 9
ATOM 15144 C CA . SER A 1 70 ? 11.233 1.102 -5.608 1.00 71.44 70 SER A CA 9
ATOM 15145 C C . SER A 1 70 ? 11.725 0.344 -4.366 1.00 1.43 70 SER A C 9
ATOM 15146 O O . SER A 1 70 ? 11.019 0.249 -3.359 1.00 34.22 70 SER A O 9
ATOM 15154 N N . ASP A 1 71 ? 12.938 -0.196 -4.440 1.00 23.20 71 ASP A N 9
ATOM 15155 C CA . ASP A 1 71 ? 13.523 -0.932 -3.311 1.00 2.13 71 ASP A CA 9
ATOM 15156 C C . ASP A 1 71 ? 14.150 0.023 -2.279 1.00 2.52 71 ASP A C 9
ATOM 15157 O O . ASP A 1 71 ? 14.186 -0.270 -1.081 1.00 14.51 71 ASP A O 9
ATOM 15166 N N . LYS A 1 72 ? 14.630 1.171 -2.759 1.00 64.51 72 LYS A N 9
ATOM 15167 C CA . LYS A 1 72 ? 15.366 2.127 -1.921 1.00 21.35 72 LYS A CA 9
ATOM 15168 C C . LYS A 1 72 ? 14.448 2.903 -0.956 1.00 64.03 72 LYS A C 9
ATOM 15169 O O . LYS A 1 72 ? 14.529 2.736 0.261 1.00 43.13 72 LYS A O 9
ATOM 15188 N N . LYS A 1 73 ? 13.576 3.753 -1.502 1.00 33.13 73 LYS A N 9
ATOM 15189 C CA . LYS A 1 73 ? 12.733 4.639 -0.678 1.00 43.03 73 LYS A CA 9
ATOM 15190 C C . LYS A 1 73 ? 11.229 4.354 -0.854 1.00 53.44 73 LYS A C 9
ATOM 15191 O O . LYS A 1 73 ? 10.396 5.238 -0.647 1.00 1.43 73 LYS A O 9
ATOM 15210 N N . GLY A 1 74 ? 10.884 3.121 -1.211 1.00 22.24 74 GLY A N 9
ATOM 15211 C CA . GLY A 1 74 ? 9.479 2.748 -1.372 1.00 31.25 74 GLY A CA 9
ATOM 15212 C C . GLY A 1 74 ? 8.850 3.247 -2.673 1.00 60.43 74 GLY A C 9
ATOM 15213 O O . GLY A 1 74 ? 8.377 2.451 -3.482 1.00 2.51 74 GLY A O 9
ATOM 15217 N N . VAL A 1 75 ? 8.827 4.566 -2.872 1.00 23.14 75 VAL A N 9
ATOM 15218 C CA . VAL A 1 75 ? 8.254 5.162 -4.090 1.00 30.31 75 VAL A CA 9
ATOM 15219 C C . VAL A 1 75 ? 9.245 6.118 -4.767 1.00 60.34 75 VAL A C 9
ATOM 15220 O O . VAL A 1 75 ? 9.788 7.019 -4.130 1.00 40.14 75 VAL A O 9
ATOM 15233 N N . SER A 1 76 ? 9.479 5.918 -6.064 1.00 33.11 76 SER A N 9
ATOM 15234 C CA . SER A 1 76 ? 10.368 6.807 -6.837 1.00 3.23 76 SER A CA 9
ATOM 15235 C C . SER A 1 76 ? 9.571 7.695 -7.807 1.00 4.24 76 SER A C 9
ATOM 15236 O O . SER A 1 76 ? 10.036 8.757 -8.224 1.00 4.03 76 SER A O 9
ATOM 15244 N N . ALA A 1 77 ? 8.362 7.258 -8.155 1.00 24.41 77 ALA A N 9
ATOM 15245 C CA . ALA A 1 77 ? 7.495 8.006 -9.078 1.00 12.30 77 ALA A CA 9
ATOM 15246 C C . ALA A 1 77 ? 6.013 7.697 -8.820 1.00 2.45 77 ALA A C 9
ATOM 15247 O O . ALA A 1 77 ? 5.680 6.638 -8.286 1.00 71.54 77 ALA A O 9
ATOM 15254 N N . TRP A 1 78 ? 5.127 8.619 -9.200 1.00 75.05 78 TRP A N 9
ATOM 15255 C CA . TRP A 1 78 ? 3.685 8.446 -8.966 1.00 41.15 78 TRP A CA 9
ATOM 15256 C C . TRP A 1 78 ? 2.826 9.266 -9.947 1.00 61.53 78 TRP A C 9
ATOM 15257 O O . TRP A 1 78 ? 3.101 10.440 -10.208 1.00 0.11 78 TRP A O 9
ATOM 15278 N N . GLU A 1 79 ? 1.795 8.622 -10.496 1.00 72.33 79 GLU A N 9
ATOM 15279 C CA . GLU A 1 79 ? 0.826 9.279 -11.391 1.00 24.12 79 GLU A CA 9
ATOM 15280 C C . GLU A 1 79 ? -0.584 9.238 -10.776 1.00 62.35 79 GLU A C 9
ATOM 15281 O O . GLU A 1 79 ? -0.931 8.288 -10.074 1.00 20.43 79 GLU A O 9
ATOM 15293 N N . GLU A 1 80 ? -1.399 10.253 -11.054 1.00 10.04 80 GLU A N 9
ATOM 15294 C CA . GLU A 1 80 ? -2.740 10.351 -10.452 1.00 72.50 80 GLU A CA 9
ATOM 15295 C C . GLU A 1 80 ? -3.813 9.676 -11.330 1.00 42.00 80 GLU A C 9
ATOM 15296 O O . GLU A 1 80 ? -3.935 9.970 -12.523 1.00 44.42 80 GLU A O 9
ATOM 15308 N N . VAL A 1 81 ? -4.581 8.760 -10.733 1.00 25.31 81 VAL A N 9
ATOM 15309 C CA . VAL A 1 81 ? -5.708 8.099 -11.412 1.00 4.45 81 VAL A CA 9
ATOM 15310 C C . VAL A 1 81 ? -6.995 8.214 -10.565 1.00 33.31 81 VAL A C 9
ATOM 15311 O O . VAL A 1 81 ? -6.936 8.359 -9.340 1.00 3.02 81 VAL A O 9
ATOM 15324 N N . LYS A 1 82 ? -8.158 8.160 -11.214 1.00 31.52 82 LYS A N 9
ATOM 15325 C CA . LYS A 1 82 ? -9.441 8.315 -10.507 1.00 61.25 82 LYS A CA 9
ATOM 15326 C C . LYS A 1 82 ? -10.191 6.976 -10.406 1.00 53.35 82 LYS A C 9
ATOM 15327 O O . LYS A 1 82 ? -10.053 6.107 -11.269 1.00 74.30 82 LYS A O 9
ATOM 15346 N N . LYS A 1 83 ? -11.002 6.819 -9.355 1.00 1.21 83 LYS A N 9
ATOM 15347 C CA . LYS A 1 83 ? -11.728 5.561 -9.113 1.00 64.42 83 LYS A CA 9
ATOM 15348 C C . LYS A 1 83 ? -12.678 5.212 -10.276 1.00 75.22 83 LYS A C 9
ATOM 15349 O O . LYS A 1 83 ? -13.048 4.051 -10.471 1.00 32.43 83 LYS A O 9
ATOM 15368 N N . ASP A 1 84 ? -13.065 6.224 -11.047 1.00 25.30 84 ASP A N 9
ATOM 15369 C CA . ASP A 1 84 ? -13.928 6.030 -12.214 1.00 11.14 84 ASP A CA 9
ATOM 15370 C C . ASP A 1 84 ? -13.250 5.138 -13.269 1.00 41.13 84 ASP A C 9
ATOM 15371 O O . ASP A 1 84 ? -13.908 4.364 -13.968 1.00 4.13 84 ASP A O 9
ATOM 15380 N N . GLU A 1 85 ? -11.922 5.238 -13.347 1.00 13.22 85 GLU A N 9
ATOM 15381 C CA . GLU A 1 85 ? -11.130 4.529 -14.360 1.00 44.00 85 GLU A CA 9
ATOM 15382 C C . GLU A 1 85 ? -10.819 3.081 -13.942 1.00 23.03 85 GLU A C 9
ATOM 15383 O O . GLU A 1 85 ? -10.327 2.284 -14.744 1.00 23.21 85 GLU A O 9
ATOM 15395 N N . LEU A 1 86 ? -11.098 2.744 -12.682 1.00 74.32 86 LEU A N 9
ATOM 15396 C CA . LEU A 1 86 ? -10.873 1.384 -12.180 1.00 4.31 86 LEU A CA 9
ATOM 15397 C C . LEU A 1 86 ? -11.966 0.421 -12.682 1.00 53.11 86 LEU A C 9
ATOM 15398 O O . LEU A 1 86 ? -13.156 0.737 -12.614 1.00 21.51 86 LEU A O 9
ATOM 15414 N N . PRO A 1 87 ? -11.576 -0.766 -13.199 1.00 64.12 87 PRO A N 9
ATOM 15415 C CA . PRO A 1 87 ? -12.537 -1.767 -13.706 1.00 63.42 87 PRO A CA 9
ATOM 15416 C C . PRO A 1 87 ? -13.340 -2.467 -12.590 1.00 32.03 87 PRO A C 9
ATOM 15417 O O . PRO A 1 87 ? -12.923 -2.504 -11.428 1.00 2.50 87 PRO A O 9
ATOM 15428 N N . ALA A 1 88 ? -14.482 -3.045 -12.964 1.00 2.25 88 ALA A N 9
ATOM 15429 C CA . ALA A 1 88 ? -15.390 -3.688 -12.004 1.00 73.23 88 ALA A CA 9
ATOM 15430 C C . ALA A 1 88 ? -14.744 -4.898 -11.311 1.00 65.21 88 ALA A C 9
ATOM 15431 O O . ALA A 1 88 ? -14.996 -5.155 -10.130 1.00 24.51 88 ALA A O 9
ATOM 15438 N N . LYS A 1 89 ? -13.912 -5.630 -12.051 1.00 12.34 89 LYS A N 9
ATOM 15439 C CA . LYS A 1 89 ? -13.248 -6.835 -11.535 1.00 15.53 89 LYS A CA 9
ATOM 15440 C C . LYS A 1 89 ? -12.470 -6.557 -10.235 1.00 2.14 89 LYS A C 9
ATOM 15441 O O . LYS A 1 89 ? -12.497 -7.360 -9.299 1.00 62.01 89 LYS A O 9
ATOM 15460 N N . VAL A 1 90 ? -11.775 -5.419 -10.181 1.00 22.32 90 VAL A N 9
ATOM 15461 C CA . VAL A 1 90 ? -11.002 -5.046 -8.989 1.00 71.32 90 VAL A CA 9
ATOM 15462 C C . VAL A 1 90 ? -11.816 -4.152 -8.032 1.00 32.02 90 VAL A C 9
ATOM 15463 O O . VAL A 1 90 ? -11.732 -4.301 -6.814 1.00 40.42 90 VAL A O 9
ATOM 15476 N N . LYS A 1 91 ? -12.615 -3.238 -8.590 1.00 20.41 91 LYS A N 9
ATOM 15477 C CA . LYS A 1 91 ? -13.413 -2.303 -7.784 1.00 51.33 91 LYS A CA 9
ATOM 15478 C C . LYS A 1 91 ? -14.431 -3.036 -6.898 1.00 12.21 91 LYS A C 9
ATOM 15479 O O . LYS A 1 91 ? -14.434 -2.888 -5.678 1.00 71.30 91 LYS A O 9
ATOM 15498 N N . GLU A 1 92 ? -15.282 -3.846 -7.520 1.00 1.54 92 GLU A N 9
ATOM 15499 C CA . GLU A 1 92 ? -16.324 -4.579 -6.794 1.00 11.15 92 GLU A CA 9
ATOM 15500 C C . GLU A 1 92 ? -15.760 -5.813 -6.062 1.00 32.44 92 GLU A C 9
ATOM 15501 O O . GLU A 1 92 ? -16.507 -6.610 -5.498 1.00 4.02 92 GLU A O 9
ATOM 15513 N N . LYS A 1 93 ? -14.436 -5.965 -6.081 1.00 73.54 93 LYS A N 9
ATOM 15514 C CA . LYS A 1 93 ? -13.753 -6.970 -5.259 1.00 0.40 93 LYS A CA 9
ATOM 15515 C C . LYS A 1 93 ? -13.514 -6.415 -3.846 1.00 62.21 93 LYS A C 9
ATOM 15516 O O . LYS A 1 93 ? -13.652 -7.126 -2.845 1.00 70.24 93 LYS A O 9
ATOM 15535 N N . LEU A 1 94 ? -13.159 -5.132 -3.777 1.00 61.41 94 LEU A N 9
ATOM 15536 C CA . LEU A 1 94 ? -12.857 -4.465 -2.507 1.00 50.11 94 LEU A CA 9
ATOM 15537 C C . LEU A 1 94 ? -13.922 -3.399 -2.193 1.00 40.50 94 LEU A C 9
ATOM 15538 O O . LEU A 1 94 ? -13.926 -2.313 -2.772 1.00 33.13 94 LEU A O 9
ATOM 15554 N N . GLY A 1 95 ? -14.830 -3.719 -1.273 1.00 12.41 95 GLY A N 9
ATOM 15555 C CA . GLY A 1 95 ? -15.884 -2.778 -0.901 1.00 15.10 95 GLY A CA 9
ATOM 15556 C C . GLY A 1 95 ? -17.195 -3.006 -1.653 1.00 4.51 95 GLY A C 9
ATOM 15557 O O . GLY A 1 95 ? -17.720 -2.092 -2.292 1.00 70.04 95 GLY A O 9
ATOM 15561 N N . VAL A 1 96 ? -17.725 -4.227 -1.584 1.00 24.04 96 VAL A N 9
ATOM 15562 C CA . VAL A 1 96 ? -19.022 -4.538 -2.195 1.00 2.34 96 VAL A CA 9
ATOM 15563 C C . VAL A 1 96 ? -20.165 -3.756 -1.512 1.00 53.31 96 VAL A C 9
ATOM 15564 O O . VAL A 1 96 ? -20.547 -4.048 -0.377 1.00 33.53 96 VAL A O 9
ATOM 15577 N N . LYS A 1 97 ? -20.686 -2.741 -2.199 1.00 64.31 97 LYS A N 9
ATOM 15578 C CA . LYS A 1 97 ? -21.747 -1.885 -1.644 1.00 3.30 97 LYS A CA 9
ATOM 15579 C C . LYS A 1 97 ? -23.156 -2.328 -2.095 1.00 74.44 97 LYS A C 9
ATOM 15580 O O . LYS A 1 97 ? -23.657 -1.922 -3.149 1.00 11.44 97 LYS A O 9
ATOM 15599 N N . LEU A 1 98 ? -23.782 -3.198 -1.299 1.00 73.21 98 LEU A N 9
ATOM 15600 C CA . LEU A 1 98 ? -25.155 -3.653 -1.561 1.00 23.42 98 LEU A CA 9
ATOM 15601 C C . LEU A 1 98 ? -26.038 -3.473 -0.314 1.00 14.33 98 LEU A C 9
ATOM 15602 O O . LEU A 1 98 ? -25.921 -4.224 0.653 1.00 75.33 98 LEU A O 9
ATOM 15618 N N . GLU A 1 99 ? -26.909 -2.467 -0.333 1.00 14.32 99 GLU A N 9
ATOM 15619 C CA . GLU A 1 99 ? -27.834 -2.225 0.782 1.00 4.41 99 GLU A CA 9
ATOM 15620 C C . GLU A 1 99 ? -29.107 -3.070 0.619 1.00 30.34 99 GLU A C 9
ATOM 15621 O O . GLU A 1 99 ? -29.506 -3.809 1.523 1.00 33.23 99 GLU A O 9
ATOM 15633 N N . HIS A 1 100 ? -29.742 -2.942 -0.545 1.00 5.42 100 HIS A N 9
ATOM 15634 C CA . HIS A 1 100 ? -30.902 -3.765 -0.915 1.00 35.21 100 HIS A CA 9
ATOM 15635 C C . HIS A 1 100 ? -30.896 -4.049 -2.425 1.00 71.11 100 HIS A C 9
ATOM 15636 O O . HIS A 1 100 ? -30.146 -3.430 -3.183 1.00 42.54 100 HIS A O 9
ATOM 15651 N N . HIS A 1 101 ? -31.731 -4.990 -2.858 1.00 13.12 101 HIS A N 9
ATOM 15652 C CA . HIS A 1 101 ? -31.891 -5.278 -4.290 1.00 2.23 101 HIS A CA 9
ATOM 15653 C C . HIS A 1 101 ? -32.909 -4.315 -4.918 1.00 31.44 101 HIS A C 9
ATOM 15654 O O . HIS A 1 101 ? -32.639 -3.672 -5.933 1.00 4.22 101 HIS A O 9
ATOM 15669 N N . HIS A 1 102 ? -34.078 -4.223 -4.290 1.00 42.23 102 HIS A N 9
ATOM 15670 C CA . HIS A 1 102 ? -35.163 -3.357 -4.756 1.00 64.41 102 HIS A CA 9
ATOM 15671 C C . HIS A 1 102 ? -36.101 -3.001 -3.590 1.00 44.44 102 HIS A C 9
ATOM 15672 O O . HIS A 1 102 ? -36.334 -3.821 -2.700 1.00 22.13 102 HIS A O 9
ATOM 15687 N N . HIS A 1 103 ? -36.628 -1.778 -3.590 1.00 30.52 103 HIS A N 9
ATOM 15688 C CA . HIS A 1 103 ? -37.574 -1.352 -2.551 1.00 70.24 103 HIS A CA 9
ATOM 15689 C C . HIS A 1 103 ? -38.870 -2.177 -2.593 1.00 61.04 103 HIS A C 9
ATOM 15690 O O . HIS A 1 103 ? -39.185 -2.815 -3.598 1.00 22.30 103 HIS A O 9
ATOM 15705 N N . HIS A 1 104 ? -39.612 -2.166 -1.489 1.00 42.03 104 HIS A N 9
ATOM 15706 C CA . HIS A 1 104 ? -40.860 -2.927 -1.380 1.00 63.32 104 HIS A CA 9
ATOM 15707 C C . HIS A 1 104 ? -41.875 -2.520 -2.462 1.00 24.11 104 HIS A C 9
ATOM 15708 O O . HIS A 1 104 ? -41.874 -1.381 -2.936 1.00 52.32 104 HIS A O 9
ATOM 15723 N N . HIS A 1 105 ? -42.741 -3.456 -2.838 1.00 50.30 105 HIS A N 9
ATOM 15724 C CA . HIS A 1 105 ? -43.764 -3.204 -3.862 1.00 72.33 105 HIS A CA 9
ATOM 15725 C C . HIS A 1 105 ? -45.129 -2.860 -3.226 1.00 11.41 105 HIS A C 9
ATOM 15726 O O . HIS A 1 105 ? -45.431 -1.657 -3.072 1.00 36.70 105 HIS A O 9
ATOM 15742 N N . MET A 1 1 ? 12.716 -6.835 -4.005 1.00 13.30 1 MET A N 10
ATOM 15743 C CA . MET A 1 1 ? 14.044 -7.266 -3.475 1.00 21.55 1 MET A CA 10
ATOM 15744 C C . MET A 1 1 ? 14.218 -8.784 -3.645 1.00 64.12 1 MET A C 10
ATOM 15745 O O . MET A 1 1 ? 14.934 -9.433 -2.882 1.00 35.33 1 MET A O 10
ATOM 15761 N N . ASP A 1 2 ? 13.587 -9.338 -4.675 1.00 42.24 2 ASP A N 10
ATOM 15762 C CA . ASP A 1 2 ? 13.526 -10.788 -4.850 1.00 3.43 2 ASP A CA 10
ATOM 15763 C C . ASP A 1 2 ? 13.348 -11.174 -6.325 1.00 55.21 2 ASP A C 10
ATOM 15764 O O . ASP A 1 2 ? 13.159 -10.316 -7.191 1.00 61.21 2 ASP A O 10
ATOM 15773 N N . LEU A 1 3 ? 13.414 -12.471 -6.595 1.00 12.15 3 LEU A N 10
ATOM 15774 C CA . LEU A 1 3 ? 13.112 -13.014 -7.924 1.00 12.03 3 LEU A CA 10
ATOM 15775 C C . LEU A 1 3 ? 11.851 -13.895 -7.876 1.00 65.54 3 LEU A C 10
ATOM 15776 O O . LEU A 1 3 ? 11.594 -14.693 -8.779 1.00 2.34 3 LEU A O 10
ATOM 15792 N N . ASN A 1 4 ? 11.055 -13.716 -6.822 1.00 60.23 4 ASN A N 10
ATOM 15793 C CA . ASN A 1 4 ? 9.881 -14.559 -6.578 1.00 34.04 4 ASN A CA 10
ATOM 15794 C C . ASN A 1 4 ? 8.612 -13.955 -7.196 1.00 0.40 4 ASN A C 10
ATOM 15795 O O . ASN A 1 4 ? 8.134 -14.407 -8.237 1.00 73.05 4 ASN A O 10
ATOM 15806 N N . ARG A 1 5 ? 8.077 -12.916 -6.555 1.00 13.12 5 ARG A N 10
ATOM 15807 C CA . ARG A 1 5 ? 6.791 -12.328 -6.958 1.00 41.11 5 ARG A CA 10
ATOM 15808 C C . ARG A 1 5 ? 6.966 -10.905 -7.507 1.00 61.42 5 ARG A C 10
ATOM 15809 O O . ARG A 1 5 ? 5.993 -10.176 -7.694 1.00 62.22 5 ARG A O 10
ATOM 15830 N N . MET A 1 6 ? 8.215 -10.525 -7.765 1.00 2.35 6 MET A N 10
ATOM 15831 C CA . MET A 1 6 ? 8.540 -9.203 -8.319 1.00 2.43 6 MET A CA 10
ATOM 15832 C C . MET A 1 6 ? 7.870 -8.951 -9.686 1.00 31.31 6 MET A C 10
ATOM 15833 O O . MET A 1 6 ? 7.512 -9.886 -10.405 1.00 24.22 6 MET A O 10
ATOM 15847 N N . GLY A 1 7 ? 7.700 -7.675 -10.031 1.00 4.43 7 GLY A N 10
ATOM 15848 C CA . GLY A 1 7 ? 7.118 -7.308 -11.321 1.00 11.31 7 GLY A CA 10
ATOM 15849 C C . GLY A 1 7 ? 6.648 -5.857 -11.368 1.00 34.41 7 GLY A C 10
ATOM 15850 O O . GLY A 1 7 ? 5.520 -5.575 -11.781 1.00 23.44 7 GLY A O 10
ATOM 15854 N N . LYS A 1 8 ? 7.529 -4.939 -10.957 1.00 71.41 8 LYS A N 10
ATOM 15855 C CA . LYS A 1 8 ? 7.198 -3.505 -10.844 1.00 14.30 8 LYS A CA 10
ATOM 15856 C C . LYS A 1 8 ? 5.901 -3.276 -10.046 1.00 63.21 8 LYS A C 10
ATOM 15857 O O . LYS A 1 8 ? 4.824 -3.093 -10.619 1.00 52.52 8 LYS A O 10
ATOM 15876 N N . ASP A 1 9 ? 6.018 -3.293 -8.722 1.00 10.24 9 ASP A N 10
ATOM 15877 C CA . ASP A 1 9 ? 4.862 -3.155 -7.834 1.00 23.31 9 ASP A CA 10
ATOM 15878 C C . ASP A 1 9 ? 4.260 -1.741 -7.875 1.00 44.40 9 ASP A C 10
ATOM 15879 O O . ASP A 1 9 ? 4.769 -0.829 -7.227 1.00 24.32 9 ASP A O 10
ATOM 15888 N N . GLU A 1 10 ? 3.187 -1.557 -8.638 1.00 43.41 10 GLU A N 10
ATOM 15889 C CA . GLU A 1 10 ? 2.434 -0.298 -8.601 1.00 23.00 10 GLU A CA 10
ATOM 15890 C C . GLU A 1 10 ? 1.123 -0.486 -7.823 1.00 71.40 10 GLU A C 10
ATOM 15891 O O . GLU A 1 10 ? 0.178 -1.128 -8.295 1.00 61.53 10 GLU A O 10
ATOM 15903 N N . TYR A 1 11 ? 1.074 0.072 -6.617 1.00 34.33 11 TYR A N 10
ATOM 15904 C CA . TYR A 1 11 ? -0.076 -0.110 -5.729 1.00 53.43 11 TYR A CA 10
ATOM 15905 C C . TYR A 1 11 ? -1.103 1.016 -5.914 1.00 61.23 11 TYR A C 10
ATOM 15906 O O . TYR A 1 11 ? -0.774 2.199 -5.792 1.00 12.34 11 TYR A O 10
ATOM 15924 N N . TYR A 1 12 ? -2.344 0.642 -6.217 1.00 55.31 12 TYR A N 10
ATOM 15925 C CA . TYR A 1 12 ? -3.423 1.619 -6.385 1.00 1.12 12 TYR A CA 10
ATOM 15926 C C . TYR A 1 12 ? -3.940 2.093 -5.020 1.00 15.22 12 TYR A C 10
ATOM 15927 O O . TYR A 1 12 ? -4.729 1.413 -4.368 1.00 34.04 12 TYR A O 10
ATOM 15945 N N . VAL A 1 13 ? -3.472 3.262 -4.596 1.00 71.24 13 VAL A N 10
ATOM 15946 C CA . VAL A 1 13 ? -3.842 3.830 -3.293 1.00 64.54 13 VAL A CA 10
ATOM 15947 C C . VAL A 1 13 ? -4.711 5.084 -3.454 1.00 71.23 13 VAL A C 10
ATOM 15948 O O . VAL A 1 13 ? -4.943 5.540 -4.566 1.00 23.24 13 VAL A O 10
ATOM 15961 N N . GLN A 1 14 ? -5.179 5.644 -2.341 1.00 34.50 14 GLN A N 10
ATOM 15962 C CA . GLN A 1 14 ? -5.945 6.896 -2.373 1.00 12.25 14 GLN A CA 10
ATOM 15963 C C . GLN A 1 14 ? -5.461 7.863 -1.280 1.00 74.33 14 GLN A C 10
ATOM 15964 O O . GLN A 1 14 ? -5.118 7.441 -0.172 1.00 55.24 14 GLN A O 10
ATOM 15978 N N . ILE A 1 15 ? -5.437 9.155 -1.598 1.00 20.42 15 ILE A N 10
ATOM 15979 C CA . ILE A 1 15 ? -4.917 10.171 -0.671 1.00 22.33 15 ILE A CA 10
ATOM 15980 C C . ILE A 1 15 ? -5.888 10.461 0.485 1.00 61.51 15 ILE A C 10
ATOM 15981 O O . ILE A 1 15 ? -6.861 11.199 0.327 1.00 53.03 15 ILE A O 10
ATOM 15997 N N . THR A 1 16 ? -5.620 9.867 1.647 1.00 53.02 16 THR A N 10
ATOM 15998 C CA . THR A 1 16 ? -6.393 10.159 2.861 1.00 74.45 16 THR A CA 10
ATOM 15999 C C . THR A 1 16 ? -5.851 11.414 3.562 1.00 15.02 16 THR A C 10
ATOM 16000 O O . THR A 1 16 ? -6.538 12.433 3.656 1.00 53.12 16 THR A O 10
ATOM 16011 N N . VAL A 1 17 ? -4.617 11.332 4.052 1.00 22.01 17 VAL A N 10
ATOM 16012 C CA . VAL A 1 17 ? -3.945 12.481 4.674 1.00 2.44 17 VAL A CA 10
ATOM 16013 C C . VAL A 1 17 ? -2.962 13.155 3.697 1.00 35.11 17 VAL A C 10
ATOM 16014 O O . VAL A 1 17 ? -2.126 12.494 3.082 1.00 32.24 17 VAL A O 10
ATOM 16027 N N . ASP A 1 18 ? -3.075 14.473 3.548 1.00 53.22 18 ASP A N 10
ATOM 16028 C CA . ASP A 1 18 ? -2.211 15.225 2.631 1.00 34.11 18 ASP A CA 10
ATOM 16029 C C . ASP A 1 18 ? -1.605 16.461 3.315 1.00 53.23 18 ASP A C 10
ATOM 16030 O O . ASP A 1 18 ? -2.022 16.853 4.405 1.00 73.43 18 ASP A O 10
ATOM 16039 N N . GLY A 1 19 ? -0.617 17.070 2.663 1.00 75.05 19 GLY A N 10
ATOM 16040 C CA . GLY A 1 19 ? -0.084 18.350 3.125 1.00 33.03 19 GLY A CA 10
ATOM 16041 C C . GLY A 1 19 ? 0.746 18.287 4.407 1.00 11.44 19 GLY A C 10
ATOM 16042 O O . GLY A 1 19 ? 1.102 19.328 4.961 1.00 12.14 19 GLY A O 10
ATOM 16046 N N . LYS A 1 20 ? 1.059 17.088 4.887 1.00 44.32 20 LYS A N 10
ATOM 16047 C CA . LYS A 1 20 ? 1.868 16.943 6.103 1.00 21.34 20 LYS A CA 10
ATOM 16048 C C . LYS A 1 20 ? 3.321 17.387 5.849 1.00 31.51 20 LYS A C 10
ATOM 16049 O O . LYS A 1 20 ? 4.158 16.599 5.420 1.00 64.42 20 LYS A O 10
ATOM 16068 N N . GLU A 1 21 ? 3.606 18.667 6.094 1.00 35.54 21 GLU A N 10
ATOM 16069 C CA . GLU A 1 21 ? 4.923 19.242 5.779 1.00 64.51 21 GLU A CA 10
ATOM 16070 C C . GLU A 1 21 ? 6.026 18.719 6.711 1.00 72.44 21 GLU A C 10
ATOM 16071 O O . GLU A 1 21 ? 6.036 19.007 7.909 1.00 33.22 21 GLU A O 10
ATOM 16083 N N . VAL A 1 22 ? 6.963 17.963 6.143 1.00 2.24 22 VAL A N 10
ATOM 16084 C CA . VAL A 1 22 ? 8.108 17.438 6.890 1.00 65.13 22 VAL A CA 10
ATOM 16085 C C . VAL A 1 22 ? 9.342 18.342 6.721 1.00 75.32 22 VAL A C 10
ATOM 16086 O O . VAL A 1 22 ? 10.185 18.134 5.845 1.00 64.40 22 VAL A O 10
ATOM 16099 N N . HIS A 1 23 ? 9.421 19.369 7.555 1.00 12.42 23 HIS A N 10
ATOM 16100 C CA . HIS A 1 23 ? 10.539 20.314 7.526 1.00 34.32 23 HIS A CA 10
ATOM 16101 C C . HIS A 1 23 ? 11.840 19.664 8.030 1.00 10.23 23 HIS A C 10
ATOM 16102 O O . HIS A 1 23 ? 12.190 19.776 9.205 1.00 22.33 23 HIS A O 10
ATOM 16117 N N . SER A 1 24 ? 12.546 18.974 7.136 1.00 43.14 24 SER A N 10
ATOM 16118 C CA . SER A 1 24 ? 13.791 18.279 7.507 1.00 44.43 24 SER A CA 10
ATOM 16119 C C . SER A 1 24 ? 14.943 18.590 6.539 1.00 10.11 24 SER A C 10
ATOM 16120 O O . SER A 1 24 ? 16.100 18.684 6.948 1.00 45.31 24 SER A O 10
ATOM 16128 N N . LYS A 1 25 ? 14.618 18.796 5.265 1.00 34.50 25 LYS A N 10
ATOM 16129 C CA . LYS A 1 25 ? 15.629 18.966 4.204 1.00 31.30 25 LYS A CA 10
ATOM 16130 C C . LYS A 1 25 ? 16.311 20.359 4.250 1.00 50.12 25 LYS A C 10
ATOM 16131 O O . LYS A 1 25 ? 16.837 20.846 3.248 1.00 5.03 25 LYS A O 10
ATOM 16150 N N . ALA A 1 26 ? 16.341 20.979 5.427 1.00 34.25 26 ALA A N 10
ATOM 16151 C CA . ALA A 1 26 ? 16.933 22.314 5.590 1.00 23.54 26 ALA A CA 10
ATOM 16152 C C . ALA A 1 26 ? 18.330 22.249 6.234 1.00 73.11 26 ALA A C 10
ATOM 16153 O O . ALA A 1 26 ? 18.842 23.253 6.728 1.00 11.25 26 ALA A O 10
ATOM 16160 N N . ASP A 1 27 ? 18.953 21.072 6.193 1.00 54.40 27 ASP A N 10
ATOM 16161 C CA . ASP A 1 27 ? 20.239 20.833 6.866 1.00 65.12 27 ASP A CA 10
ATOM 16162 C C . ASP A 1 27 ? 21.344 21.830 6.454 1.00 3.13 27 ASP A C 10
ATOM 16163 O O . ASP A 1 27 ? 22.166 22.231 7.285 1.00 14.24 27 ASP A O 10
ATOM 16172 N N . ASN A 1 28 ? 21.376 22.216 5.178 1.00 42.21 28 ASN A N 10
ATOM 16173 C CA . ASN A 1 28 ? 22.408 23.140 4.672 1.00 50.34 28 ASN A CA 10
ATOM 16174 C C . ASN A 1 28 ? 22.025 24.619 4.862 1.00 20.25 28 ASN A C 10
ATOM 16175 O O . ASN A 1 28 ? 22.786 25.514 4.487 1.00 53.02 28 ASN A O 10
ATOM 16186 N N . GLY A 1 29 ? 20.850 24.876 5.433 1.00 23.22 29 GLY A N 10
ATOM 16187 C CA . GLY A 1 29 ? 20.420 26.250 5.689 1.00 44.22 29 GLY A CA 10
ATOM 16188 C C . GLY A 1 29 ? 19.142 26.630 4.947 1.00 22.51 29 GLY A C 10
ATOM 16189 O O . GLY A 1 29 ? 18.400 27.511 5.387 1.00 72.11 29 GLY A O 10
ATOM 16193 N N . GLN A 1 30 ? 18.887 25.965 3.822 1.00 13.42 30 GLN A N 10
ATOM 16194 C CA . GLN A 1 30 ? 17.716 26.256 2.989 1.00 13.12 30 GLN A CA 10
ATOM 16195 C C . GLN A 1 30 ? 16.411 25.889 3.709 1.00 50.12 30 GLN A C 10
ATOM 16196 O O . GLN A 1 30 ? 15.982 24.733 3.693 1.00 1.13 30 GLN A O 10
ATOM 16210 N N . LYS A 1 31 ? 15.787 26.876 4.337 1.00 2.43 31 LYS A N 10
ATOM 16211 C CA . LYS A 1 31 ? 14.598 26.643 5.159 1.00 15.51 31 LYS A CA 10
ATOM 16212 C C . LYS A 1 31 ? 13.324 26.496 4.315 1.00 3.45 31 LYS A C 10
ATOM 16213 O O . LYS A 1 31 ? 12.507 27.412 4.227 1.00 52.21 31 LYS A O 10
ATOM 16232 N N . TYR A 1 32 ? 13.181 25.349 3.666 1.00 13.32 32 TYR A N 10
ATOM 16233 C CA . TYR A 1 32 ? 11.927 24.999 2.982 1.00 24.24 32 TYR A CA 10
ATOM 16234 C C . TYR A 1 32 ? 11.389 23.645 3.475 1.00 5.12 32 TYR A C 10
ATOM 16235 O O . TYR A 1 32 ? 11.983 23.009 4.352 1.00 1.55 32 TYR A O 10
ATOM 16253 N N . LYS A 1 33 ? 10.253 23.212 2.929 1.00 23.45 33 LYS A N 10
ATOM 16254 C CA . LYS A 1 33 ? 9.568 22.005 3.416 1.00 74.23 33 LYS A CA 10
ATOM 16255 C C . LYS A 1 33 ? 9.153 21.057 2.280 1.00 50.22 33 LYS A C 10
ATOM 16256 O O . LYS A 1 33 ? 8.987 21.468 1.130 1.00 13.21 33 LYS A O 10
ATOM 16275 N N . ASP A 1 34 ? 8.996 19.778 2.627 1.00 41.21 34 ASP A N 10
ATOM 16276 C CA . ASP A 1 34 ? 8.477 18.759 1.707 1.00 70.14 34 ASP A CA 10
ATOM 16277 C C . ASP A 1 34 ? 7.123 18.226 2.210 1.00 40.31 34 ASP A C 10
ATOM 16278 O O . ASP A 1 34 ? 6.824 18.304 3.401 1.00 24.05 34 ASP A O 10
ATOM 16287 N N . TYR A 1 35 ? 6.308 17.682 1.310 1.00 51.21 35 TYR A N 10
ATOM 16288 C CA . TYR A 1 35 ? 4.948 17.242 1.662 1.00 51.21 35 TYR A CA 10
ATOM 16289 C C . TYR A 1 35 ? 4.836 15.715 1.799 1.00 71.24 35 TYR A C 10
ATOM 16290 O O . TYR A 1 35 ? 4.973 14.976 0.829 1.00 13.22 35 TYR A O 10
ATOM 16308 N N . GLU A 1 36 ? 4.581 15.264 3.024 1.00 15.54 36 GLU A N 10
ATOM 16309 C CA . GLU A 1 36 ? 4.443 13.836 3.341 1.00 31.34 36 GLU A CA 10
ATOM 16310 C C . GLU A 1 36 ? 3.079 13.275 2.901 1.00 74.25 36 GLU A C 10
ATOM 16311 O O . GLU A 1 36 ? 2.039 13.919 3.070 1.00 42.22 36 GLU A O 10
ATOM 16323 N N . TYR A 1 37 ? 3.098 12.069 2.336 1.00 50.54 37 TYR A N 10
ATOM 16324 C CA . TYR A 1 37 ? 1.873 11.334 1.992 1.00 35.40 37 TYR A CA 10
ATOM 16325 C C . TYR A 1 37 ? 1.970 9.881 2.490 1.00 0.42 37 TYR A C 10
ATOM 16326 O O . TYR A 1 37 ? 2.588 9.032 1.848 1.00 33.31 37 TYR A O 10
ATOM 16344 N N . LYS A 1 38 ? 1.369 9.613 3.650 1.00 34.23 38 LYS A N 10
ATOM 16345 C CA . LYS A 1 38 ? 1.475 8.302 4.310 1.00 22.13 38 LYS A CA 10
ATOM 16346 C C . LYS A 1 38 ? 0.208 7.455 4.096 1.00 11.44 38 LYS A C 10
ATOM 16347 O O . LYS A 1 38 ? -0.848 7.746 4.666 1.00 51.23 38 LYS A O 10
ATOM 16366 N N . LEU A 1 39 ? 0.320 6.404 3.283 1.00 34.35 39 LEU A N 10
ATOM 16367 C CA . LEU A 1 39 ? -0.824 5.540 2.952 1.00 62.32 39 LEU A CA 10
ATOM 16368 C C . LEU A 1 39 ? -0.395 4.077 2.688 1.00 25.13 39 LEU A C 10
ATOM 16369 O O . LEU A 1 39 ? 0.771 3.803 2.401 1.00 53.15 39 LEU A O 10
ATOM 16385 N N . THR A 1 40 ? -1.346 3.143 2.788 1.00 12.33 40 THR A N 10
ATOM 16386 C CA . THR A 1 40 ? -1.068 1.709 2.580 1.00 63.24 40 THR A CA 10
ATOM 16387 C C . THR A 1 40 ? -1.573 1.229 1.209 1.00 0.32 40 THR A C 10
ATOM 16388 O O . THR A 1 40 ? -2.654 1.614 0.766 1.00 31.42 40 THR A O 10
ATOM 16399 N N . GLY A 1 41 ? -0.786 0.377 0.548 1.00 35.34 41 GLY A N 10
ATOM 16400 C CA . GLY A 1 41 ? -1.164 -0.144 -0.765 1.00 33.25 41 GLY A CA 10
ATOM 16401 C C . GLY A 1 41 ? -1.268 -1.669 -0.805 1.00 24.34 41 GLY A C 10
ATOM 16402 O O . GLY A 1 41 ? -0.454 -2.369 -0.202 1.00 74.34 41 GLY A O 10
ATOM 16406 N N . PHE A 1 42 ? -2.273 -2.176 -1.524 1.00 13.55 42 PHE A N 10
ATOM 16407 C CA . PHE A 1 42 ? -2.485 -3.626 -1.685 1.00 74.10 42 PHE A CA 10
ATOM 16408 C C . PHE A 1 42 ? -2.320 -4.037 -3.161 1.00 23.02 42 PHE A C 10
ATOM 16409 O O . PHE A 1 42 ? -2.623 -3.247 -4.060 1.00 33.25 42 PHE A O 10
ATOM 16426 N N . ASP A 1 43 ? -1.856 -5.269 -3.415 1.00 13.12 43 ASP A N 10
ATOM 16427 C CA . ASP A 1 43 ? -1.663 -5.745 -4.800 1.00 33.35 43 ASP A CA 10
ATOM 16428 C C . ASP A 1 43 ? -1.420 -7.271 -4.879 1.00 43.42 43 ASP A C 10
ATOM 16429 O O . ASP A 1 43 ? -1.132 -7.928 -3.873 1.00 22.51 43 ASP A O 10
ATOM 16438 N N . LYS A 1 44 ? -1.560 -7.813 -6.097 1.00 74.22 44 LYS A N 10
ATOM 16439 C CA . LYS A 1 44 ? -1.254 -9.223 -6.411 1.00 64.43 44 LYS A CA 10
ATOM 16440 C C . LYS A 1 44 ? -2.218 -10.228 -5.757 1.00 44.10 44 LYS A C 10
ATOM 16441 O O . LYS A 1 44 ? -3.126 -10.743 -6.419 1.00 51.12 44 LYS A O 10
ATOM 16460 N N . ASP A 1 45 ? -2.026 -10.524 -4.475 1.00 13.23 45 ASP A N 10
ATOM 16461 C CA . ASP A 1 45 ? -2.831 -11.559 -3.814 1.00 2.24 45 ASP A CA 10
ATOM 16462 C C . ASP A 1 45 ? -3.329 -11.121 -2.423 1.00 41.31 45 ASP A C 10
ATOM 16463 O O . ASP A 1 45 ? -4.314 -11.660 -1.918 1.00 52.14 45 ASP A O 10
ATOM 16472 N N . GLY A 1 46 ? -2.663 -10.145 -1.804 1.00 52.33 46 GLY A N 10
ATOM 16473 C CA . GLY A 1 46 ? -3.123 -9.661 -0.502 1.00 4.02 46 GLY A CA 10
ATOM 16474 C C . GLY A 1 46 ? -2.071 -8.920 0.321 1.00 44.51 46 GLY A C 10
ATOM 16475 O O . GLY A 1 46 ? -2.370 -8.463 1.428 1.00 14.32 46 GLY A O 10
ATOM 16479 N N . LYS A 1 47 ? -0.847 -8.790 -0.197 1.00 52.55 47 LYS A N 10
ATOM 16480 C CA . LYS A 1 47 ? 0.213 -8.093 0.545 1.00 51.55 47 LYS A CA 10
ATOM 16481 C C . LYS A 1 47 ? -0.064 -6.586 0.633 1.00 10.25 47 LYS A C 10
ATOM 16482 O O . LYS A 1 47 ? -0.615 -5.986 -0.292 1.00 35.41 47 LYS A O 10
ATOM 16501 N N . GLU A 1 48 ? 0.325 -5.984 1.754 1.00 2.00 48 GLU A N 10
ATOM 16502 C CA . GLU A 1 48 ? 0.128 -4.551 1.976 1.00 62.20 48 GLU A CA 10
ATOM 16503 C C . GLU A 1 48 ? 1.381 -3.896 2.573 1.00 51.10 48 GLU A C 10
ATOM 16504 O O . GLU A 1 48 ? 2.023 -4.446 3.476 1.00 22.41 48 GLU A O 10
ATOM 16516 N N . LYS A 1 49 ? 1.736 -2.726 2.050 1.00 41.01 49 LYS A N 10
ATOM 16517 C CA . LYS A 1 49 ? 2.861 -1.946 2.578 1.00 65.33 49 LYS A CA 10
ATOM 16518 C C . LYS A 1 49 ? 2.505 -0.454 2.640 1.00 34.24 49 LYS A C 10
ATOM 16519 O O . LYS A 1 49 ? 1.741 0.046 1.812 1.00 73.32 49 LYS A O 10
ATOM 16538 N N . GLU A 1 50 ? 3.041 0.252 3.637 1.00 54.22 50 GLU A N 10
ATOM 16539 C CA . GLU A 1 50 ? 2.816 1.696 3.766 1.00 1.31 50 GLU A CA 10
ATOM 16540 C C . GLU A 1 50 ? 3.766 2.487 2.856 1.00 30.11 50 GLU A C 10
ATOM 16541 O O . GLU A 1 50 ? 4.964 2.598 3.133 1.00 55.02 50 GLU A O 10
ATOM 16553 N N . LEU A 1 51 ? 3.238 3.011 1.758 1.00 52.14 51 LEU A N 10
ATOM 16554 C CA . LEU A 1 51 ? 4.026 3.827 0.833 1.00 60.32 51 LEU A CA 10
ATOM 16555 C C . LEU A 1 51 ? 3.976 5.306 1.240 1.00 32.14 51 LEU A C 10
ATOM 16556 O O . LEU A 1 51 ? 3.172 6.088 0.731 1.00 74.33 51 LEU A O 10
ATOM 16572 N N . GLU A 1 52 ? 4.834 5.668 2.188 1.00 72.21 52 GLU A N 10
ATOM 16573 C CA . GLU A 1 52 ? 4.900 7.037 2.709 1.00 21.21 52 GLU A CA 10
ATOM 16574 C C . GLU A 1 52 ? 6.045 7.822 2.050 1.00 65.14 52 GLU A C 10
ATOM 16575 O O . GLU A 1 52 ? 7.222 7.602 2.347 1.00 3.14 52 GLU A O 10
ATOM 16587 N N . PHE A 1 53 ? 5.690 8.729 1.138 1.00 1.21 53 PHE A N 10
ATOM 16588 C CA . PHE A 1 53 ? 6.685 9.492 0.369 1.00 53.42 53 PHE A CA 10
ATOM 16589 C C . PHE A 1 53 ? 6.531 11.007 0.565 1.00 4.34 53 PHE A C 10
ATOM 16590 O O . PHE A 1 53 ? 5.545 11.480 1.128 1.00 53.22 53 PHE A O 10
ATOM 16607 N N . THR A 1 54 ? 7.519 11.763 0.082 1.00 22.11 54 THR A N 10
ATOM 16608 C CA . THR A 1 54 ? 7.509 13.228 0.188 1.00 75.14 54 THR A CA 10
ATOM 16609 C C . THR A 1 54 ? 7.474 13.897 -1.197 1.00 22.43 54 THR A C 10
ATOM 16610 O O . THR A 1 54 ? 8.434 13.822 -1.963 1.00 4.34 54 THR A O 10
ATOM 16621 N N . ALA A 1 55 ? 6.361 14.558 -1.506 1.00 60.42 55 ALA A N 10
ATOM 16622 C CA . ALA A 1 55 ? 6.200 15.264 -2.782 1.00 52.21 55 ALA A CA 10
ATOM 16623 C C . ALA A 1 55 ? 6.528 16.757 -2.631 1.00 55.21 55 ALA A C 10
ATOM 16624 O O . ALA A 1 55 ? 6.496 17.307 -1.528 1.00 61.44 55 ALA A O 10
ATOM 16631 N N . GLN A 1 56 ? 6.839 17.413 -3.745 1.00 52.42 56 GLN A N 10
ATOM 16632 C CA . GLN A 1 56 ? 7.259 18.820 -3.718 1.00 72.11 56 GLN A CA 10
ATOM 16633 C C . GLN A 1 56 ? 6.071 19.797 -3.630 1.00 44.14 56 GLN A C 10
ATOM 16634 O O . GLN A 1 56 ? 6.270 21.009 -3.529 1.00 74.15 56 GLN A O 10
ATOM 16648 N N . LYS A 1 57 ? 4.841 19.276 -3.659 1.00 52.10 57 LYS A N 10
ATOM 16649 C CA . LYS A 1 57 ? 3.642 20.127 -3.625 1.00 20.24 57 LYS A CA 10
ATOM 16650 C C . LYS A 1 57 ? 2.361 19.299 -3.400 1.00 73.32 57 LYS A C 10
ATOM 16651 O O . LYS A 1 57 ? 2.374 18.071 -3.511 1.00 71.12 57 LYS A O 10
ATOM 16670 N N . ASN A 1 58 ? 1.266 19.984 -3.055 1.00 60.14 58 ASN A N 10
ATOM 16671 C CA . ASN A 1 58 ? -0.039 19.339 -2.849 1.00 0.34 58 ASN A CA 10
ATOM 16672 C C . ASN A 1 58 ? -0.641 18.802 -4.163 1.00 11.10 58 ASN A C 10
ATOM 16673 O O . ASN A 1 58 ? -0.282 19.243 -5.257 1.00 2.13 58 ASN A O 10
ATOM 16684 N N . LEU A 1 59 ? -1.564 17.853 -4.034 1.00 63.44 59 LEU A N 10
ATOM 16685 C CA . LEU A 1 59 ? -2.261 17.258 -5.186 1.00 50.22 59 LEU A CA 10
ATOM 16686 C C . LEU A 1 59 ? -3.757 17.043 -4.877 1.00 43.41 59 LEU A C 10
ATOM 16687 O O . LEU A 1 59 ? -4.248 17.487 -3.841 1.00 41.03 59 LEU A O 10
ATOM 16703 N N . ARG A 1 60 ? -4.481 16.368 -5.773 1.00 53.13 60 ARG A N 10
ATOM 16704 C CA . ARG A 1 60 ? -5.917 16.112 -5.565 1.00 11.15 60 ARG A CA 10
ATOM 16705 C C . ARG A 1 60 ? -6.161 15.076 -4.448 1.00 13.31 60 ARG A C 10
ATOM 16706 O O . ARG A 1 60 ? -5.926 13.881 -4.621 1.00 53.44 60 ARG A O 10
ATOM 16727 N N . LYS A 1 61 ? -6.628 15.559 -3.297 1.00 5.11 61 LYS A N 10
ATOM 16728 C CA . LYS A 1 61 ? -6.901 14.700 -2.136 1.00 31.05 61 LYS A CA 10
ATOM 16729 C C . LYS A 1 61 ? -8.083 13.742 -2.385 1.00 33.12 61 LYS A C 10
ATOM 16730 O O . LYS A 1 61 ? -9.000 14.052 -3.151 1.00 12.22 61 LYS A O 10
ATOM 16749 N N . GLU A 1 62 ? -8.035 12.573 -1.732 1.00 73.22 62 GLU A N 10
ATOM 16750 C CA . GLU A 1 62 ? -9.057 11.510 -1.870 1.00 62.42 62 GLU A CA 10
ATOM 16751 C C . GLU A 1 62 ? -8.928 10.743 -3.204 1.00 55.25 62 GLU A C 10
ATOM 16752 O O . GLU A 1 62 ? -9.414 9.616 -3.329 1.00 22.42 62 GLU A O 10
ATOM 16764 N N . ALA A 1 63 ? -8.268 11.350 -4.195 1.00 71.42 63 ALA A N 10
ATOM 16765 C CA . ALA A 1 63 ? -8.048 10.705 -5.495 1.00 52.05 63 ALA A CA 10
ATOM 16766 C C . ALA A 1 63 ? -7.057 9.534 -5.386 1.00 71.52 63 ALA A C 10
ATOM 16767 O O . ALA A 1 63 ? -6.367 9.379 -4.374 1.00 65.41 63 ALA A O 10
ATOM 16774 N N . PHE A 1 64 ? -6.986 8.717 -6.435 1.00 70.52 64 PHE A N 10
ATOM 16775 C CA . PHE A 1 64 ? -6.142 7.518 -6.425 1.00 51.13 64 PHE A CA 10
ATOM 16776 C C . PHE A 1 64 ? -4.776 7.760 -7.083 1.00 54.33 64 PHE A C 10
ATOM 16777 O O . PHE A 1 64 ? -4.626 8.614 -7.957 1.00 74.32 64 PHE A O 10
ATOM 16794 N N . LEU A 1 65 ? -3.783 6.992 -6.646 1.00 61.10 65 LEU A N 10
ATOM 16795 C CA . LEU A 1 65 ? -2.422 7.089 -7.177 1.00 71.55 65 LEU A CA 10
ATOM 16796 C C . LEU A 1 65 ? -1.862 5.710 -7.558 1.00 44.44 65 LEU A C 10
ATOM 16797 O O . LEU A 1 65 ? -1.898 4.768 -6.764 1.00 11.21 65 LEU A O 10
ATOM 16813 N N . ARG A 1 66 ? -1.354 5.605 -8.782 1.00 25.32 66 ARG A N 10
ATOM 16814 C CA . ARG A 1 66 ? -0.552 4.454 -9.198 1.00 64.15 66 ARG A CA 10
ATOM 16815 C C . ARG A 1 66 ? 0.888 4.640 -8.699 1.00 71.22 66 ARG A C 10
ATOM 16816 O O . ARG A 1 66 ? 1.737 5.186 -9.407 1.00 2.02 66 ARG A O 10
ATOM 16837 N N . VAL A 1 67 ? 1.146 4.224 -7.464 1.00 31.11 67 VAL A N 10
ATOM 16838 C CA . VAL A 1 67 ? 2.442 4.472 -6.832 1.00 2.22 67 VAL A CA 10
ATOM 16839 C C . VAL A 1 67 ? 3.415 3.317 -7.038 1.00 22.33 67 VAL A C 10
ATOM 16840 O O . VAL A 1 67 ? 3.178 2.183 -6.615 1.00 63.34 67 VAL A O 10
ATOM 16853 N N . TYR A 1 68 ? 4.515 3.640 -7.698 1.00 74.34 68 TYR A N 10
ATOM 16854 C CA . TYR A 1 68 ? 5.594 2.702 -7.938 1.00 4.33 68 TYR A CA 10
ATOM 16855 C C . TYR A 1 68 ? 6.353 2.398 -6.636 1.00 53.13 68 TYR A C 10
ATOM 16856 O O . TYR A 1 68 ? 6.947 3.293 -6.023 1.00 22.34 68 TYR A O 10
ATOM 16874 N N . HIS A 1 69 ? 6.352 1.131 -6.236 1.00 23.42 69 HIS A N 10
ATOM 16875 C CA . HIS A 1 69 ? 6.995 0.712 -4.991 1.00 41.15 69 HIS A CA 10
ATOM 16876 C C . HIS A 1 69 ? 8.415 0.186 -5.234 1.00 52.34 69 HIS A C 10
ATOM 16877 O O . HIS A 1 69 ? 8.609 -0.838 -5.886 1.00 15.24 69 HIS A O 10
ATOM 16892 N N . SER A 1 70 ? 9.400 0.886 -4.688 1.00 72.33 70 SER A N 10
ATOM 16893 C CA . SER A 1 70 ? 10.798 0.449 -4.756 1.00 22.31 70 SER A CA 10
ATOM 16894 C C . SER A 1 70 ? 11.283 0.001 -3.374 1.00 31.24 70 SER A C 10
ATOM 16895 O O . SER A 1 70 ? 10.923 0.596 -2.358 1.00 1.33 70 SER A O 10
ATOM 16903 N N . ASP A 1 71 ? 12.094 -1.052 -3.329 1.00 53.30 71 ASP A N 10
ATOM 16904 C CA . ASP A 1 71 ? 12.665 -1.522 -2.058 1.00 3.41 71 ASP A CA 10
ATOM 16905 C C . ASP A 1 71 ? 13.638 -0.481 -1.473 1.00 74.52 71 ASP A C 10
ATOM 16906 O O . ASP A 1 71 ? 14.004 -0.543 -0.299 1.00 42.44 71 ASP A O 10
ATOM 16915 N N . LYS A 1 72 ? 14.040 0.471 -2.315 1.00 71.14 72 LYS A N 10
ATOM 16916 C CA . LYS A 1 72 ? 14.945 1.557 -1.924 1.00 71.03 72 LYS A CA 10
ATOM 16917 C C . LYS A 1 72 ? 14.377 2.372 -0.751 1.00 71.55 72 LYS A C 10
ATOM 16918 O O . LYS A 1 72 ? 14.889 2.317 0.369 1.00 13.30 72 LYS A O 10
ATOM 16937 N N . LYS A 1 73 ? 13.315 3.129 -1.020 1.00 62.40 73 LYS A N 10
ATOM 16938 C CA . LYS A 1 73 ? 12.668 3.960 0.000 1.00 53.30 73 LYS A CA 10
ATOM 16939 C C . LYS A 1 73 ? 11.139 3.851 -0.091 1.00 23.03 73 LYS A C 10
ATOM 16940 O O . LYS A 1 73 ? 10.419 4.818 0.157 1.00 14.03 73 LYS A O 10
ATOM 16959 N N . GLY A 1 74 ? 10.646 2.661 -0.429 1.00 2.45 74 GLY A N 10
ATOM 16960 C CA . GLY A 1 74 ? 9.207 2.449 -0.554 1.00 63.01 74 GLY A CA 10
ATOM 16961 C C . GLY A 1 74 ? 8.624 2.986 -1.861 1.00 22.20 74 GLY A C 10
ATOM 16962 O O . GLY A 1 74 ? 8.000 2.241 -2.618 1.00 20.55 74 GLY A O 10
ATOM 16966 N N . VAL A 1 75 ? 8.821 4.273 -2.131 1.00 12.33 75 VAL A N 10
ATOM 16967 C CA . VAL A 1 75 ? 8.277 4.907 -3.339 1.00 40.30 75 VAL A CA 10
ATOM 16968 C C . VAL A 1 75 ? 9.379 5.471 -4.247 1.00 52.42 75 VAL A C 10
ATOM 16969 O O . VAL A 1 75 ? 10.417 5.933 -3.775 1.00 64.01 75 VAL A O 10
ATOM 16982 N N . SER A 1 76 ? 9.141 5.424 -5.556 1.00 3.32 76 SER A N 10
ATOM 16983 C CA . SER A 1 76 ? 10.062 6.021 -6.536 1.00 23.31 76 SER A CA 10
ATOM 16984 C C . SER A 1 76 ? 9.318 6.979 -7.483 1.00 42.03 76 SER A C 10
ATOM 16985 O O . SER A 1 76 ? 9.838 8.037 -7.849 1.00 51.44 76 SER A O 10
ATOM 16993 N N . ALA A 1 77 ? 8.093 6.604 -7.868 1.00 43.21 77 ALA A N 10
ATOM 16994 C CA . ALA A 1 77 ? 7.255 7.434 -8.750 1.00 41.55 77 ALA A CA 10
ATOM 16995 C C . ALA A 1 77 ? 5.757 7.220 -8.461 1.00 14.11 77 ALA A C 10
ATOM 16996 O O . ALA A 1 77 ? 5.382 6.257 -7.789 1.00 53.43 77 ALA A O 10
ATOM 17003 N N . TRP A 1 78 ? 4.906 8.117 -8.969 1.00 4.15 78 TRP A N 10
ATOM 17004 C CA . TRP A 1 78 ? 3.453 8.032 -8.734 1.00 4.44 78 TRP A CA 10
ATOM 17005 C C . TRP A 1 78 ? 2.636 8.704 -9.853 1.00 21.23 78 TRP A C 10
ATOM 17006 O O . TRP A 1 78 ? 2.954 9.805 -10.302 1.00 22.30 78 TRP A O 10
ATOM 17027 N N . GLU A 1 79 ? 1.586 8.019 -10.301 1.00 42.03 79 GLU A N 10
ATOM 17028 C CA . GLU A 1 79 ? 0.675 8.538 -11.332 1.00 11.41 79 GLU A CA 10
ATOM 17029 C C . GLU A 1 79 ? -0.721 8.776 -10.729 1.00 32.43 79 GLU A C 10
ATOM 17030 O O . GLU A 1 79 ? -1.151 8.022 -9.863 1.00 14.34 79 GLU A O 10
ATOM 17042 N N . GLU A 1 80 ? -1.435 9.807 -11.180 1.00 20.41 80 GLU A N 10
ATOM 17043 C CA . GLU A 1 80 ? -2.754 10.125 -10.609 1.00 61.52 80 GLU A CA 10
ATOM 17044 C C . GLU A 1 80 ? -3.906 9.543 -11.444 1.00 62.54 80 GLU A C 10
ATOM 17045 O O . GLU A 1 80 ? -3.923 9.656 -12.674 1.00 15.53 80 GLU A O 10
ATOM 17057 N N . VAL A 1 81 ? -4.871 8.927 -10.761 1.00 0.15 81 VAL A N 10
ATOM 17058 C CA . VAL A 1 81 ? -6.059 8.348 -11.403 1.00 43.11 81 VAL A CA 10
ATOM 17059 C C . VAL A 1 81 ? -7.294 8.444 -10.486 1.00 63.42 81 VAL A C 10
ATOM 17060 O O . VAL A 1 81 ? -7.193 8.818 -9.317 1.00 73.12 81 VAL A O 10
ATOM 17073 N N . LYS A 1 82 ? -8.461 8.128 -11.033 1.00 34.24 82 LYS A N 10
ATOM 17074 C CA . LYS A 1 82 ? -9.701 8.039 -10.249 1.00 24.33 82 LYS A CA 10
ATOM 17075 C C . LYS A 1 82 ? -10.185 6.590 -10.168 1.00 41.32 82 LYS A C 10
ATOM 17076 O O . LYS A 1 82 ? -9.752 5.743 -10.952 1.00 21.12 82 LYS A O 10
ATOM 17095 N N . LYS A 1 83 ? -11.104 6.299 -9.246 1.00 34.23 83 LYS A N 10
ATOM 17096 C CA . LYS A 1 83 ? -11.736 4.975 -9.225 1.00 73.23 83 LYS A CA 10
ATOM 17097 C C . LYS A 1 83 ? -12.600 4.793 -10.485 1.00 4.52 83 LYS A C 10
ATOM 17098 O O . LYS A 1 83 ? -12.882 3.671 -10.905 1.00 35.21 83 LYS A O 10
ATOM 17117 N N . ASP A 1 84 ? -12.985 5.920 -11.105 1.00 65.12 84 ASP A N 10
ATOM 17118 C CA . ASP A 1 84 ? -13.720 5.902 -12.375 1.00 74.24 84 ASP A CA 10
ATOM 17119 C C . ASP A 1 84 ? -12.806 5.471 -13.538 1.00 73.31 84 ASP A C 10
ATOM 17120 O O . ASP A 1 84 ? -13.277 5.153 -14.631 1.00 51.23 84 ASP A O 10
ATOM 17129 N N . GLU A 1 85 ? -11.495 5.471 -13.297 1.00 44.11 85 GLU A N 10
ATOM 17130 C CA . GLU A 1 85 ? -10.508 5.113 -14.325 1.00 32.20 85 GLU A CA 10
ATOM 17131 C C . GLU A 1 85 ? -9.862 3.746 -14.035 1.00 33.12 85 GLU A C 10
ATOM 17132 O O . GLU A 1 85 ? -8.903 3.346 -14.699 1.00 72.20 85 GLU A O 10
ATOM 17144 N N . LEU A 1 86 ? -10.394 3.038 -13.040 1.00 3.13 86 LEU A N 10
ATOM 17145 C CA . LEU A 1 86 ? -9.887 1.714 -12.659 1.00 51.35 86 LEU A CA 10
ATOM 17146 C C . LEU A 1 86 ? -10.849 0.600 -13.106 1.00 20.15 86 LEU A C 10
ATOM 17147 O O . LEU A 1 86 ? -12.047 0.647 -12.812 1.00 73.05 86 LEU A O 10
ATOM 17163 N N . PRO A 1 87 ? -10.336 -0.416 -13.834 1.00 43.34 87 PRO A N 10
ATOM 17164 C CA . PRO A 1 87 ? -11.153 -1.550 -14.312 1.00 2.12 87 PRO A CA 10
ATOM 17165 C C . PRO A 1 87 ? -11.792 -2.361 -13.166 1.00 1.40 87 PRO A C 10
ATOM 17166 O O . PRO A 1 87 ? -11.109 -2.769 -12.220 1.00 30.04 87 PRO A O 10
ATOM 17177 N N . ALA A 1 88 ? -13.100 -2.606 -13.268 1.00 21.43 88 ALA A N 10
ATOM 17178 C CA . ALA A 1 88 ? -13.841 -3.354 -12.242 1.00 50.00 88 ALA A CA 10
ATOM 17179 C C . ALA A 1 88 ? -13.241 -4.749 -11.998 1.00 71.10 88 ALA A C 10
ATOM 17180 O O . ALA A 1 88 ? -13.240 -5.248 -10.871 1.00 33.23 88 ALA A O 10
ATOM 17187 N N . LYS A 1 89 ? -12.718 -5.364 -13.057 1.00 32.33 89 LYS A N 10
ATOM 17188 C CA . LYS A 1 89 ? -12.058 -6.671 -12.950 1.00 44.30 89 LYS A CA 10
ATOM 17189 C C . LYS A 1 89 ? -10.900 -6.625 -11.939 1.00 74.54 89 LYS A C 10
ATOM 17190 O O . LYS A 1 89 ? -10.747 -7.520 -11.108 1.00 25.53 89 LYS A O 10
ATOM 17209 N N . VAL A 1 90 ? -10.096 -5.567 -12.013 1.00 51.02 90 VAL A N 10
ATOM 17210 C CA . VAL A 1 90 ? -8.997 -5.357 -11.065 1.00 45.13 90 VAL A CA 10
ATOM 17211 C C . VAL A 1 90 ? -9.544 -5.018 -9.667 1.00 32.31 90 VAL A C 10
ATOM 17212 O O . VAL A 1 90 ? -9.009 -5.459 -8.648 1.00 54.30 90 VAL A O 10
ATOM 17225 N N . LYS A 1 91 ? -10.627 -4.242 -9.637 1.00 34.22 91 LYS A N 10
ATOM 17226 C CA . LYS A 1 91 ? -11.295 -3.864 -8.386 1.00 35.21 91 LYS A CA 10
ATOM 17227 C C . LYS A 1 91 ? -11.779 -5.110 -7.616 1.00 22.23 91 LYS A C 10
ATOM 17228 O O . LYS A 1 91 ? -11.721 -5.154 -6.385 1.00 51.24 91 LYS A O 10
ATOM 17247 N N . GLU A 1 92 ? -12.251 -6.122 -8.343 1.00 73.34 92 GLU A N 10
ATOM 17248 C CA . GLU A 1 92 ? -12.665 -7.392 -7.728 1.00 12.31 92 GLU A CA 10
ATOM 17249 C C . GLU A 1 92 ? -11.468 -8.338 -7.518 1.00 70.22 92 GLU A C 10
ATOM 17250 O O . GLU A 1 92 ? -11.498 -9.209 -6.643 1.00 51.33 92 GLU A O 10
ATOM 17262 N N . LYS A 1 93 ? -10.425 -8.176 -8.335 1.00 53.23 93 LYS A N 10
ATOM 17263 C CA . LYS A 1 93 ? -9.171 -8.927 -8.169 1.00 1.42 93 LYS A CA 10
ATOM 17264 C C . LYS A 1 93 ? -8.507 -8.601 -6.817 1.00 33.02 93 LYS A C 10
ATOM 17265 O O . LYS A 1 93 ? -7.929 -9.473 -6.162 1.00 13.11 93 LYS A O 10
ATOM 17284 N N . LEU A 1 94 ? -8.589 -7.336 -6.414 1.00 41.01 94 LEU A N 10
ATOM 17285 C CA . LEU A 1 94 ? -8.058 -6.901 -5.122 1.00 2.42 94 LEU A CA 10
ATOM 17286 C C . LEU A 1 94 ? -8.931 -7.455 -3.981 1.00 64.23 94 LEU A C 10
ATOM 17287 O O . LEU A 1 94 ? -9.940 -6.855 -3.602 1.00 52.30 94 LEU A O 10
ATOM 17303 N N . GLY A 1 95 ? -8.550 -8.618 -3.460 1.00 73.14 95 GLY A N 10
ATOM 17304 C CA . GLY A 1 95 ? -9.308 -9.244 -2.379 1.00 52.22 95 GLY A CA 10
ATOM 17305 C C . GLY A 1 95 ? -10.087 -10.483 -2.822 1.00 54.04 95 GLY A C 10
ATOM 17306 O O . GLY A 1 95 ? -11.246 -10.667 -2.441 1.00 52.14 95 GLY A O 10
ATOM 17310 N N . VAL A 1 96 ? -9.456 -11.335 -3.631 1.00 60.44 96 VAL A N 10
ATOM 17311 C CA . VAL A 1 96 ? -10.060 -12.612 -4.035 1.00 62.42 96 VAL A CA 10
ATOM 17312 C C . VAL A 1 96 ? -10.049 -13.631 -2.882 1.00 65.33 96 VAL A C 10
ATOM 17313 O O . VAL A 1 96 ? -9.426 -13.402 -1.841 1.00 44.23 96 VAL A O 10
ATOM 17326 N N . LYS A 1 97 ? -10.733 -14.757 -3.074 1.00 43.03 97 LYS A N 10
ATOM 17327 C CA . LYS A 1 97 ? -10.831 -15.798 -2.039 1.00 13.43 97 LYS A CA 10
ATOM 17328 C C . LYS A 1 97 ? -10.440 -17.180 -2.589 1.00 34.54 97 LYS A C 10
ATOM 17329 O O . LYS A 1 97 ? -10.822 -17.541 -3.706 1.00 35.13 97 LYS A O 10
ATOM 17348 N N . LEU A 1 98 ? -9.685 -17.942 -1.785 1.00 3.55 98 LEU A N 10
ATOM 17349 C CA . LEU A 1 98 ? -9.216 -19.288 -2.160 1.00 14.40 98 LEU A CA 10
ATOM 17350 C C . LEU A 1 98 ? -8.194 -19.244 -3.314 1.00 63.15 98 LEU A C 10
ATOM 17351 O O . LEU A 1 98 ? -8.185 -18.318 -4.125 1.00 4.34 98 LEU A O 10
ATOM 17367 N N . GLU A 1 99 ? -7.326 -20.254 -3.377 1.00 34.53 99 GLU A N 10
ATOM 17368 C CA . GLU A 1 99 ? -6.325 -20.358 -4.448 1.00 14.43 99 GLU A CA 10
ATOM 17369 C C . GLU A 1 99 ? -6.980 -20.403 -5.844 1.00 23.24 99 GLU A C 10
ATOM 17370 O O . GLU A 1 99 ? -6.406 -19.933 -6.825 1.00 4.35 99 GLU A O 10
ATOM 17382 N N . HIS A 1 100 ? -8.173 -21.007 -5.919 1.00 61.20 100 HIS A N 10
ATOM 17383 C CA . HIS A 1 100 ? -8.958 -21.085 -7.165 1.00 54.40 100 HIS A CA 10
ATOM 17384 C C . HIS A 1 100 ? -8.231 -21.869 -8.287 1.00 50.42 100 HIS A C 10
ATOM 17385 O O . HIS A 1 100 ? -8.691 -21.901 -9.430 1.00 24.20 100 HIS A O 10
ATOM 17400 N N . HIS A 1 101 ? -7.117 -22.522 -7.951 1.00 30.43 101 HIS A N 10
ATOM 17401 C CA . HIS A 1 101 ? -6.350 -23.303 -8.933 1.00 21.20 101 HIS A CA 10
ATOM 17402 C C . HIS A 1 101 ? -7.150 -24.524 -9.414 1.00 30.42 101 HIS A C 10
ATOM 17403 O O . HIS A 1 101 ? -7.606 -25.338 -8.607 1.00 64.50 101 HIS A O 10
ATOM 17418 N N . HIS A 1 102 ? -7.323 -24.644 -10.732 1.00 35.12 102 HIS A N 10
ATOM 17419 C CA . HIS A 1 102 ? -8.147 -25.712 -11.313 1.00 31.33 102 HIS A CA 10
ATOM 17420 C C . HIS A 1 102 ? -7.526 -26.286 -12.601 1.00 72.32 102 HIS A C 10
ATOM 17421 O O . HIS A 1 102 ? -6.418 -25.916 -12.995 1.00 72.32 102 HIS A O 10
ATOM 17436 N N . HIS A 1 103 ? -8.248 -27.201 -13.248 1.00 51.04 103 HIS A N 10
ATOM 17437 C CA . HIS A 1 103 ? -7.787 -27.806 -14.501 1.00 33.12 103 HIS A CA 10
ATOM 17438 C C . HIS A 1 103 ? -7.971 -26.839 -15.680 1.00 60.35 103 HIS A C 10
ATOM 17439 O O . HIS A 1 103 ? -9.096 -26.523 -16.066 1.00 73.33 103 HIS A O 10
ATOM 17454 N N . HIS A 1 104 ? -6.861 -26.378 -16.247 1.00 20.32 104 HIS A N 10
ATOM 17455 C CA . HIS A 1 104 ? -6.891 -25.468 -17.400 1.00 45.32 104 HIS A CA 10
ATOM 17456 C C . HIS A 1 104 ? -6.430 -26.183 -18.676 1.00 64.11 104 HIS A C 10
ATOM 17457 O O . HIS A 1 104 ? -5.870 -27.278 -18.618 1.00 11.23 104 HIS A O 10
ATOM 17472 N N . HIS A 1 105 ? -6.663 -25.556 -19.825 1.00 13.23 105 HIS A N 10
ATOM 17473 C CA . HIS A 1 105 ? -6.139 -26.061 -21.099 1.00 32.21 105 HIS A CA 10
ATOM 17474 C C . HIS A 1 105 ? -4.952 -25.194 -21.582 1.00 52.15 105 HIS A C 10
ATOM 17475 O O . HIS A 1 105 ? -5.124 -24.371 -22.511 1.00 38.26 105 HIS A O 10
ATOM 17491 N N . MET A 1 1 ? 18.618 -11.551 -10.508 1.00 0.00 1 MET A N 11
ATOM 17492 C CA . MET A 1 1 ? 18.206 -10.356 -11.299 1.00 52.33 1 MET A CA 11
ATOM 17493 C C . MET A 1 1 ? 17.137 -10.702 -12.354 1.00 52.40 1 MET A C 11
ATOM 17494 O O . MET A 1 1 ? 16.958 -9.971 -13.330 1.00 0.53 1 MET A O 11
ATOM 17510 N N . ASP A 1 2 ? 16.412 -11.804 -12.147 1.00 4.02 2 ASP A N 11
ATOM 17511 C CA . ASP A 1 2 ? 15.383 -12.249 -13.095 1.00 75.20 2 ASP A CA 11
ATOM 17512 C C . ASP A 1 2 ? 14.116 -11.382 -12.999 1.00 4.12 2 ASP A C 11
ATOM 17513 O O . ASP A 1 2 ? 13.098 -11.794 -12.442 1.00 20.13 2 ASP A O 11
ATOM 17522 N N . LEU A 1 3 ? 14.186 -10.172 -13.549 1.00 2.11 3 LEU A N 11
ATOM 17523 C CA . LEU A 1 3 ? 13.067 -9.224 -13.488 1.00 2.14 3 LEU A CA 11
ATOM 17524 C C . LEU A 1 3 ? 11.872 -9.660 -14.362 1.00 32.02 3 LEU A C 11
ATOM 17525 O O . LEU A 1 3 ? 10.815 -9.026 -14.334 1.00 21.13 3 LEU A O 11
ATOM 17541 N N . ASN A 1 4 ? 12.040 -10.747 -15.120 1.00 63.53 4 ASN A N 11
ATOM 17542 C CA . ASN A 1 4 ? 10.986 -11.248 -16.016 1.00 62.44 4 ASN A CA 11
ATOM 17543 C C . ASN A 1 4 ? 9.715 -11.653 -15.245 1.00 41.31 4 ASN A C 11
ATOM 17544 O O . ASN A 1 4 ? 8.660 -11.037 -15.399 1.00 21.33 4 ASN A O 11
ATOM 17555 N N . ARG A 1 5 ? 9.822 -12.695 -14.418 1.00 54.43 5 ARG A N 11
ATOM 17556 C CA . ARG A 1 5 ? 8.670 -13.200 -13.653 1.00 41.34 5 ARG A CA 11
ATOM 17557 C C . ARG A 1 5 ? 8.590 -12.586 -12.245 1.00 73.55 5 ARG A C 11
ATOM 17558 O O . ARG A 1 5 ? 7.712 -12.934 -11.455 1.00 54.33 5 ARG A O 11
ATOM 17579 N N . MET A 1 6 ? 9.512 -11.676 -11.936 1.00 24.32 6 MET A N 11
ATOM 17580 C CA . MET A 1 6 ? 9.463 -10.920 -10.675 1.00 74.52 6 MET A CA 11
ATOM 17581 C C . MET A 1 6 ? 8.750 -9.574 -10.873 1.00 12.43 6 MET A C 11
ATOM 17582 O O . MET A 1 6 ? 7.911 -9.177 -10.063 1.00 74.42 6 MET A O 11
ATOM 17596 N N . GLY A 1 7 ? 9.092 -8.883 -11.964 1.00 70.33 7 GLY A N 11
ATOM 17597 C CA . GLY A 1 7 ? 8.478 -7.597 -12.276 1.00 52.32 7 GLY A CA 11
ATOM 17598 C C . GLY A 1 7 ? 8.808 -6.500 -11.267 1.00 65.23 7 GLY A C 11
ATOM 17599 O O . GLY A 1 7 ? 9.889 -6.485 -10.679 1.00 3.32 7 GLY A O 11
ATOM 17603 N N . LYS A 1 8 ? 7.873 -5.569 -11.083 1.00 4.00 8 LYS A N 11
ATOM 17604 C CA . LYS A 1 8 ? 8.024 -4.469 -10.120 1.00 21.31 8 LYS A CA 11
ATOM 17605 C C . LYS A 1 8 ? 6.688 -4.172 -9.427 1.00 1.05 8 LYS A C 11
ATOM 17606 O O . LYS A 1 8 ? 5.629 -4.603 -9.889 1.00 53.12 8 LYS A O 11
ATOM 17625 N N . ASP A 1 9 ? 6.739 -3.429 -8.325 1.00 71.40 9 ASP A N 11
ATOM 17626 C CA . ASP A 1 9 ? 5.543 -3.155 -7.523 1.00 44.42 9 ASP A CA 11
ATOM 17627 C C . ASP A 1 9 ? 4.890 -1.812 -7.887 1.00 14.40 9 ASP A C 11
ATOM 17628 O O . ASP A 1 9 ? 5.572 -0.797 -8.036 1.00 24.32 9 ASP A O 11
ATOM 17637 N N . GLU A 1 10 ? 3.570 -1.821 -8.023 1.00 35.01 10 GLU A N 11
ATOM 17638 C CA . GLU A 1 10 ? 2.779 -0.587 -8.061 1.00 43.11 10 GLU A CA 11
ATOM 17639 C C . GLU A 1 10 ? 1.474 -0.794 -7.279 1.00 41.44 10 GLU A C 11
ATOM 17640 O O . GLU A 1 10 ? 0.794 -1.808 -7.439 1.00 63.22 10 GLU A O 11
ATOM 17652 N N . TYR A 1 11 ? 1.136 0.156 -6.414 1.00 14.10 11 TYR A N 11
ATOM 17653 C CA . TYR A 1 11 ? -0.019 0.004 -5.520 1.00 60.24 11 TYR A CA 11
ATOM 17654 C C . TYR A 1 11 ? -1.058 1.110 -5.747 1.00 64.32 11 TYR A C 11
ATOM 17655 O O . TYR A 1 11 ? -0.718 2.292 -5.832 1.00 10.45 11 TYR A O 11
ATOM 17673 N N . TYR A 1 12 ? -2.329 0.717 -5.832 1.00 44.23 12 TYR A N 11
ATOM 17674 C CA . TYR A 1 12 ? -3.433 1.674 -5.974 1.00 42.23 12 TYR A CA 11
ATOM 17675 C C . TYR A 1 12 ? -3.883 2.186 -4.595 1.00 23.41 12 TYR A C 11
ATOM 17676 O O . TYR A 1 12 ? -4.605 1.495 -3.868 1.00 62.22 12 TYR A O 11
ATOM 17694 N N . VAL A 1 13 ? -3.445 3.386 -4.225 1.00 45.01 13 VAL A N 11
ATOM 17695 C CA . VAL A 1 13 ? -3.765 3.954 -2.908 1.00 62.42 13 VAL A CA 11
ATOM 17696 C C . VAL A 1 13 ? -4.699 5.166 -3.012 1.00 71.53 13 VAL A C 11
ATOM 17697 O O . VAL A 1 13 ? -4.936 5.700 -4.095 1.00 4.35 13 VAL A O 11
ATOM 17710 N N . GLN A 1 14 ? -5.234 5.584 -1.870 1.00 1.21 14 GLN A N 11
ATOM 17711 C CA . GLN A 1 14 ? -6.051 6.798 -1.779 1.00 52.20 14 GLN A CA 11
ATOM 17712 C C . GLN A 1 14 ? -5.328 7.874 -0.959 1.00 51.42 14 GLN A C 11
ATOM 17713 O O . GLN A 1 14 ? -4.444 7.568 -0.155 1.00 63.31 14 GLN A O 11
ATOM 17727 N N . ILE A 1 15 ? -5.709 9.132 -1.159 1.00 61.10 15 ILE A N 11
ATOM 17728 C CA . ILE A 1 15 ? -5.105 10.239 -0.419 1.00 64.12 15 ILE A CA 11
ATOM 17729 C C . ILE A 1 15 ? -5.548 10.213 1.055 1.00 4.51 15 ILE A C 11
ATOM 17730 O O . ILE A 1 15 ? -6.528 10.858 1.442 1.00 23.30 15 ILE A O 11
ATOM 17746 N N . THR A 1 16 ? -4.840 9.421 1.860 1.00 43.11 16 THR A N 11
ATOM 17747 C CA . THR A 1 16 ? -5.148 9.274 3.290 1.00 72.02 16 THR A CA 11
ATOM 17748 C C . THR A 1 16 ? -4.775 10.531 4.086 1.00 2.05 16 THR A C 11
ATOM 17749 O O . THR A 1 16 ? -5.623 11.128 4.756 1.00 45.33 16 THR A O 11
ATOM 17760 N N . VAL A 1 17 ? -3.500 10.912 4.027 1.00 73.34 17 VAL A N 11
ATOM 17761 C CA . VAL A 1 17 ? -3.007 12.107 4.723 1.00 35.44 17 VAL A CA 11
ATOM 17762 C C . VAL A 1 17 ? -2.584 13.208 3.730 1.00 54.10 17 VAL A C 11
ATOM 17763 O O . VAL A 1 17 ? -1.555 13.107 3.061 1.00 70.04 17 VAL A O 11
ATOM 17776 N N . ASP A 1 18 ? -3.403 14.251 3.629 1.00 72.35 18 ASP A N 11
ATOM 17777 C CA . ASP A 1 18 ? -3.106 15.396 2.763 1.00 24.31 18 ASP A CA 11
ATOM 17778 C C . ASP A 1 18 ? -2.614 16.602 3.584 1.00 32.11 18 ASP A C 11
ATOM 17779 O O . ASP A 1 18 ? -2.999 16.778 4.742 1.00 41.23 18 ASP A O 11
ATOM 17788 N N . GLY A 1 19 ? -1.748 17.422 2.981 1.00 42.42 19 GLY A N 11
ATOM 17789 C CA . GLY A 1 19 ? -1.234 18.609 3.662 1.00 72.32 19 GLY A CA 11
ATOM 17790 C C . GLY A 1 19 ? -0.256 18.308 4.798 1.00 41.41 19 GLY A C 11
ATOM 17791 O O . GLY A 1 19 ? 0.112 19.208 5.555 1.00 41.51 19 GLY A O 11
ATOM 17795 N N . LYS A 1 20 ? 0.172 17.050 4.921 1.00 21.12 20 LYS A N 11
ATOM 17796 C CA . LYS A 1 20 ? 1.076 16.638 6.000 1.00 4.40 20 LYS A CA 11
ATOM 17797 C C . LYS A 1 20 ? 2.516 17.085 5.678 1.00 63.43 20 LYS A C 11
ATOM 17798 O O . LYS A 1 20 ? 3.299 16.332 5.109 1.00 60.22 20 LYS A O 11
ATOM 17817 N N . GLU A 1 21 ? 2.845 18.329 6.019 1.00 72.22 21 GLU A N 11
ATOM 17818 C CA . GLU A 1 21 ? 4.125 18.929 5.614 1.00 50.34 21 GLU A CA 11
ATOM 17819 C C . GLU A 1 21 ? 5.280 18.565 6.560 1.00 1.22 21 GLU A C 11
ATOM 17820 O O . GLU A 1 21 ? 5.080 18.335 7.754 1.00 71.12 21 GLU A O 11
ATOM 17832 N N . VAL A 1 22 ? 6.493 18.525 6.012 1.00 32.22 22 VAL A N 11
ATOM 17833 C CA . VAL A 1 22 ? 7.690 18.166 6.773 1.00 63.21 22 VAL A CA 11
ATOM 17834 C C . VAL A 1 22 ? 8.742 19.287 6.730 1.00 23.12 22 VAL A C 11
ATOM 17835 O O . VAL A 1 22 ? 9.491 19.433 5.761 1.00 31.43 22 VAL A O 11
ATOM 17848 N N . HIS A 1 23 ? 8.756 20.104 7.778 1.00 12.43 23 HIS A N 11
ATOM 17849 C CA . HIS A 1 23 ? 9.737 21.186 7.921 1.00 53.22 23 HIS A CA 11
ATOM 17850 C C . HIS A 1 23 ? 10.760 20.859 9.019 1.00 55.41 23 HIS A C 11
ATOM 17851 O O . HIS A 1 23 ? 10.667 21.363 10.136 1.00 15.40 23 HIS A O 11
ATOM 17866 N N . SER A 1 24 ? 11.728 20.006 8.699 1.00 22.43 24 SER A N 11
ATOM 17867 C CA . SER A 1 24 ? 12.766 19.624 9.665 1.00 4.44 24 SER A CA 11
ATOM 17868 C C . SER A 1 24 ? 14.079 19.286 8.948 1.00 22.54 24 SER A C 11
ATOM 17869 O O . SER A 1 24 ? 14.470 18.119 8.857 1.00 1.41 24 SER A O 11
ATOM 17877 N N . LYS A 1 25 ? 14.744 20.316 8.430 1.00 64.11 25 LYS A N 11
ATOM 17878 C CA . LYS A 1 25 ? 15.994 20.141 7.675 1.00 31.51 25 LYS A CA 11
ATOM 17879 C C . LYS A 1 25 ? 16.555 21.507 7.227 1.00 15.10 25 LYS A C 11
ATOM 17880 O O . LYS A 1 25 ? 17.026 21.660 6.098 1.00 22.11 25 LYS A O 11
ATOM 17899 N N . ALA A 1 26 ? 16.499 22.499 8.116 1.00 2.34 26 ALA A N 11
ATOM 17900 C CA . ALA A 1 26 ? 16.952 23.861 7.788 1.00 63.25 26 ALA A CA 11
ATOM 17901 C C . ALA A 1 26 ? 18.486 23.995 7.814 1.00 32.40 26 ALA A C 11
ATOM 17902 O O . ALA A 1 26 ? 19.054 24.811 7.085 1.00 53.22 26 ALA A O 11
ATOM 17909 N N . ASP A 1 27 ? 19.142 23.199 8.657 1.00 41.52 27 ASP A N 11
ATOM 17910 C CA . ASP A 1 27 ? 20.608 23.234 8.811 1.00 54.32 27 ASP A CA 11
ATOM 17911 C C . ASP A 1 27 ? 21.101 24.614 9.287 1.00 44.11 27 ASP A C 11
ATOM 17912 O O . ASP A 1 27 ? 21.333 24.829 10.481 1.00 21.23 27 ASP A O 11
ATOM 17921 N N . ASN A 1 28 ? 21.252 25.549 8.351 1.00 51.12 28 ASN A N 11
ATOM 17922 C CA . ASN A 1 28 ? 21.712 26.907 8.670 1.00 43.51 28 ASN A CA 11
ATOM 17923 C C . ASN A 1 28 ? 20.568 27.931 8.542 1.00 14.31 28 ASN A C 11
ATOM 17924 O O . ASN A 1 28 ? 20.680 29.071 9.001 1.00 21.05 28 ASN A O 11
ATOM 17935 N N . GLY A 1 29 ? 19.474 27.523 7.910 1.00 20.12 29 GLY A N 11
ATOM 17936 C CA . GLY A 1 29 ? 18.330 28.415 7.726 1.00 13.23 29 GLY A CA 11
ATOM 17937 C C . GLY A 1 29 ? 17.573 28.183 6.419 1.00 33.31 29 GLY A C 11
ATOM 17938 O O . GLY A 1 29 ? 16.904 29.086 5.917 1.00 34.41 29 GLY A O 11
ATOM 17942 N N . GLN A 1 30 ? 17.673 26.973 5.869 1.00 72.15 30 GLN A N 11
ATOM 17943 C CA . GLN A 1 30 ? 16.937 26.609 4.654 1.00 32.05 30 GLN A CA 11
ATOM 17944 C C . GLN A 1 30 ? 15.499 26.212 5.009 1.00 62.30 30 GLN A C 11
ATOM 17945 O O . GLN A 1 30 ? 15.208 25.059 5.326 1.00 34.52 30 GLN A O 11
ATOM 17959 N N . LYS A 1 31 ? 14.610 27.188 4.953 1.00 22.25 31 LYS A N 11
ATOM 17960 C CA . LYS A 1 31 ? 13.257 27.066 5.508 1.00 32.15 31 LYS A CA 11
ATOM 17961 C C . LYS A 1 31 ? 12.245 26.479 4.506 1.00 30.43 31 LYS A C 11
ATOM 17962 O O . LYS A 1 31 ? 11.074 26.867 4.491 1.00 42.32 31 LYS A O 11
ATOM 17981 N N . TYR A 1 32 ? 12.683 25.506 3.713 1.00 54.52 32 TYR A N 11
ATOM 17982 C CA . TYR A 1 32 ? 11.805 24.867 2.721 1.00 41.40 32 TYR A CA 11
ATOM 17983 C C . TYR A 1 32 ? 10.824 23.877 3.384 1.00 13.43 32 TYR A C 11
ATOM 17984 O O . TYR A 1 32 ? 11.009 23.477 4.541 1.00 63.14 32 TYR A O 11
ATOM 18002 N N . LYS A 1 33 ? 9.777 23.495 2.647 1.00 12.52 33 LYS A N 11
ATOM 18003 C CA . LYS A 1 33 ? 8.723 22.615 3.177 1.00 42.21 33 LYS A CA 11
ATOM 18004 C C . LYS A 1 33 ? 8.132 21.700 2.089 1.00 5.50 33 LYS A C 11
ATOM 18005 O O . LYS A 1 33 ? 7.565 22.175 1.102 1.00 1.42 33 LYS A O 11
ATOM 18024 N N . ASP A 1 34 ? 8.288 20.387 2.276 1.00 31.14 34 ASP A N 11
ATOM 18025 C CA . ASP A 1 34 ? 7.658 19.384 1.405 1.00 1.03 34 ASP A CA 11
ATOM 18026 C C . ASP A 1 34 ? 6.438 18.759 2.101 1.00 54.03 34 ASP A C 11
ATOM 18027 O O . ASP A 1 34 ? 6.134 19.086 3.248 1.00 43.24 34 ASP A O 11
ATOM 18036 N N . TYR A 1 35 ? 5.749 17.855 1.409 1.00 61.31 35 TYR A N 11
ATOM 18037 C CA . TYR A 1 35 ? 4.618 17.123 1.996 1.00 43.21 35 TYR A CA 11
ATOM 18038 C C . TYR A 1 35 ? 4.924 15.621 2.090 1.00 21.02 35 TYR A C 11
ATOM 18039 O O . TYR A 1 35 ? 5.660 15.079 1.270 1.00 5.42 35 TYR A O 11
ATOM 18057 N N . GLU A 1 36 ? 4.346 14.949 3.081 1.00 20.52 36 GLU A N 11
ATOM 18058 C CA . GLU A 1 36 ? 4.689 13.549 3.368 1.00 33.43 36 GLU A CA 11
ATOM 18059 C C . GLU A 1 36 ? 3.466 12.636 3.238 1.00 32.22 36 GLU A C 11
ATOM 18060 O O . GLU A 1 36 ? 2.573 12.645 4.087 1.00 44.30 36 GLU A O 11
ATOM 18072 N N . TYR A 1 37 ? 3.430 11.846 2.173 1.00 2.42 37 TYR A N 11
ATOM 18073 C CA . TYR A 1 37 ? 2.332 10.908 1.956 1.00 54.13 37 TYR A CA 11
ATOM 18074 C C . TYR A 1 37 ? 2.633 9.540 2.575 1.00 4.20 37 TYR A C 11
ATOM 18075 O O . TYR A 1 37 ? 3.223 8.661 1.942 1.00 31.11 37 TYR A O 11
ATOM 18093 N N . LYS A 1 38 ? 2.248 9.394 3.839 1.00 62.44 38 LYS A N 11
ATOM 18094 C CA . LYS A 1 38 ? 2.386 8.132 4.570 1.00 53.24 38 LYS A CA 11
ATOM 18095 C C . LYS A 1 38 ? 1.183 7.221 4.267 1.00 71.54 38 LYS A C 11
ATOM 18096 O O . LYS A 1 38 ? 0.141 7.314 4.919 1.00 23.32 38 LYS A O 11
ATOM 18115 N N . LEU A 1 39 ? 1.325 6.361 3.265 1.00 20.13 39 LEU A N 11
ATOM 18116 C CA . LEU A 1 39 ? 0.183 5.614 2.713 1.00 40.21 39 LEU A CA 11
ATOM 18117 C C . LEU A 1 39 ? 0.290 4.092 2.947 1.00 71.05 39 LEU A C 11
ATOM 18118 O O . LEU A 1 39 ? 1.342 3.570 3.323 1.00 11.51 39 LEU A O 11
ATOM 18134 N N . THR A 1 40 ? -0.821 3.389 2.725 1.00 14.24 40 THR A N 11
ATOM 18135 C CA . THR A 1 40 ? -0.838 1.920 2.735 1.00 23.44 40 THR A CA 11
ATOM 18136 C C . THR A 1 40 ? -1.211 1.385 1.352 1.00 73.31 40 THR A C 11
ATOM 18137 O O . THR A 1 40 ? -2.346 1.548 0.897 1.00 35.35 40 THR A O 11
ATOM 18148 N N . GLY A 1 41 ? -0.247 0.768 0.682 1.00 74.13 41 GLY A N 11
ATOM 18149 C CA . GLY A 1 41 ? -0.487 0.216 -0.640 1.00 35.04 41 GLY A CA 11
ATOM 18150 C C . GLY A 1 41 ? -0.906 -1.244 -0.603 1.00 50.31 41 GLY A C 11
ATOM 18151 O O . GLY A 1 41 ? -0.345 -2.038 0.146 1.00 53.32 41 GLY A O 11
ATOM 18155 N N . PHE A 1 42 ? -1.889 -1.607 -1.412 1.00 34.34 42 PHE A N 11
ATOM 18156 C CA . PHE A 1 42 ? -2.354 -2.990 -1.462 1.00 0.25 42 PHE A CA 11
ATOM 18157 C C . PHE A 1 42 ? -1.571 -3.792 -2.511 1.00 25.11 42 PHE A C 11
ATOM 18158 O O . PHE A 1 42 ? -1.527 -3.431 -3.685 1.00 3.23 42 PHE A O 11
ATOM 18175 N N . ASP A 1 43 ? -0.960 -4.884 -2.059 1.00 51.31 43 ASP A N 11
ATOM 18176 C CA . ASP A 1 43 ? -0.004 -5.653 -2.861 1.00 71.55 43 ASP A CA 11
ATOM 18177 C C . ASP A 1 43 ? -0.676 -6.377 -4.046 1.00 72.24 43 ASP A C 11
ATOM 18178 O O . ASP A 1 43 ? -1.902 -6.458 -4.132 1.00 44.44 43 ASP A O 11
ATOM 18187 N N . LYS A 1 44 ? 0.150 -6.918 -4.947 1.00 24.53 44 LYS A N 11
ATOM 18188 C CA . LYS A 1 44 ? -0.332 -7.613 -6.149 1.00 64.24 44 LYS A CA 11
ATOM 18189 C C . LYS A 1 44 ? -1.229 -8.812 -5.789 1.00 61.13 44 LYS A C 11
ATOM 18190 O O . LYS A 1 44 ? -2.053 -9.247 -6.598 1.00 60.23 44 LYS A O 11
ATOM 18209 N N . ASP A 1 45 ? -1.043 -9.367 -4.592 1.00 60.14 45 ASP A N 11
ATOM 18210 C CA . ASP A 1 45 ? -1.889 -10.467 -4.111 1.00 44.53 45 ASP A CA 11
ATOM 18211 C C . ASP A 1 45 ? -3.091 -9.955 -3.295 1.00 53.12 45 ASP A C 11
ATOM 18212 O O . ASP A 1 45 ? -4.023 -10.706 -3.005 1.00 54.02 45 ASP A O 11
ATOM 18221 N N . GLY A 1 46 ? -3.075 -8.669 -2.952 1.00 44.40 46 GLY A N 11
ATOM 18222 C CA . GLY A 1 46 ? -4.143 -8.085 -2.140 1.00 35.12 46 GLY A CA 11
ATOM 18223 C C . GLY A 1 46 ? -3.767 -7.933 -0.666 1.00 33.42 46 GLY A C 11
ATOM 18224 O O . GLY A 1 46 ? -4.633 -7.976 0.211 1.00 24.24 46 GLY A O 11
ATOM 18228 N N . LYS A 1 47 ? -2.474 -7.757 -0.392 1.00 14.43 47 LYS A N 11
ATOM 18229 C CA . LYS A 1 47 ? -1.971 -7.600 0.983 1.00 2.22 47 LYS A CA 11
ATOM 18230 C C . LYS A 1 47 ? -1.811 -6.114 1.350 1.00 34.42 47 LYS A C 11
ATOM 18231 O O . LYS A 1 47 ? -2.054 -5.238 0.526 1.00 55.33 47 LYS A O 11
ATOM 18250 N N . GLU A 1 48 ? -1.394 -5.837 2.584 1.00 24.02 48 GLU A N 11
ATOM 18251 C CA . GLU A 1 48 ? -1.110 -4.459 3.014 1.00 43.55 48 GLU A CA 11
ATOM 18252 C C . GLU A 1 48 ? 0.401 -4.191 3.030 1.00 63.00 48 GLU A C 11
ATOM 18253 O O . GLU A 1 48 ? 1.158 -4.888 3.708 1.00 33.15 48 GLU A O 11
ATOM 18265 N N . LYS A 1 49 ? 0.831 -3.180 2.286 1.00 32.12 49 LYS A N 11
ATOM 18266 C CA . LYS A 1 49 ? 2.250 -2.818 2.199 1.00 42.12 49 LYS A CA 11
ATOM 18267 C C . LYS A 1 49 ? 2.443 -1.335 2.578 1.00 60.50 49 LYS A C 11
ATOM 18268 O O . LYS A 1 49 ? 1.628 -0.481 2.227 1.00 43.23 49 LYS A O 11
ATOM 18287 N N . GLU A 1 50 ? 3.517 -1.045 3.301 1.00 72.55 50 GLU A N 11
ATOM 18288 C CA . GLU A 1 50 ? 3.791 0.312 3.794 1.00 32.20 50 GLU A CA 11
ATOM 18289 C C . GLU A 1 50 ? 4.506 1.174 2.733 1.00 52.24 50 GLU A C 11
ATOM 18290 O O . GLU A 1 50 ? 5.589 0.824 2.260 1.00 42.33 50 GLU A O 11
ATOM 18302 N N . LEU A 1 51 ? 3.894 2.302 2.365 1.00 11.33 51 LEU A N 11
ATOM 18303 C CA . LEU A 1 51 ? 4.498 3.253 1.417 1.00 2.32 51 LEU A CA 11
ATOM 18304 C C . LEU A 1 51 ? 4.606 4.655 2.037 1.00 65.34 51 LEU A C 11
ATOM 18305 O O . LEU A 1 51 ? 3.721 5.089 2.773 1.00 2.13 51 LEU A O 11
ATOM 18321 N N . GLU A 1 52 ? 5.691 5.360 1.729 1.00 22.20 52 GLU A N 11
ATOM 18322 C CA . GLU A 1 52 ? 5.887 6.732 2.209 1.00 13.43 52 GLU A CA 11
ATOM 18323 C C . GLU A 1 52 ? 6.852 7.507 1.299 1.00 74.11 52 GLU A C 11
ATOM 18324 O O . GLU A 1 52 ? 7.971 7.057 1.036 1.00 23.42 52 GLU A O 11
ATOM 18336 N N . PHE A 1 53 ? 6.410 8.664 0.816 1.00 3.24 53 PHE A N 11
ATOM 18337 C CA . PHE A 1 53 ? 7.253 9.522 -0.027 1.00 11.10 53 PHE A CA 11
ATOM 18338 C C . PHE A 1 53 ? 6.941 11.012 0.188 1.00 50.30 53 PHE A C 11
ATOM 18339 O O . PHE A 1 53 ? 5.797 11.395 0.452 1.00 10.53 53 PHE A O 11
ATOM 18356 N N . THR A 1 54 ? 7.971 11.846 0.076 1.00 34.31 54 THR A N 11
ATOM 18357 C CA . THR A 1 54 ? 7.817 13.300 0.218 1.00 61.01 54 THR A CA 11
ATOM 18358 C C . THR A 1 54 ? 7.605 13.979 -1.142 1.00 75.21 54 THR A C 11
ATOM 18359 O O . THR A 1 54 ? 8.476 13.937 -2.009 1.00 15.30 54 THR A O 11
ATOM 18370 N N . ALA A 1 55 ? 6.445 14.604 -1.316 1.00 70.11 55 ALA A N 11
ATOM 18371 C CA . ALA A 1 55 ? 6.108 15.302 -2.562 1.00 13.43 55 ALA A CA 11
ATOM 18372 C C . ALA A 1 55 ? 6.371 16.810 -2.452 1.00 12.11 55 ALA A C 11
ATOM 18373 O O . ALA A 1 55 ? 6.069 17.433 -1.432 1.00 65.41 55 ALA A O 11
ATOM 18380 N N . GLN A 1 56 ? 6.940 17.387 -3.508 1.00 62.42 56 GLN A N 11
ATOM 18381 C CA . GLN A 1 56 ? 7.201 18.834 -3.567 1.00 50.30 56 GLN A CA 11
ATOM 18382 C C . GLN A 1 56 ? 5.892 19.630 -3.684 1.00 23.41 56 GLN A C 11
ATOM 18383 O O . GLN A 1 56 ? 5.839 20.823 -3.373 1.00 62.41 56 GLN A O 11
ATOM 18397 N N . LYS A 1 57 ? 4.845 18.957 -4.150 1.00 35.40 57 LYS A N 11
ATOM 18398 C CA . LYS A 1 57 ? 3.525 19.563 -4.333 1.00 10.23 57 LYS A CA 11
ATOM 18399 C C . LYS A 1 57 ? 2.441 18.720 -3.649 1.00 40.00 57 LYS A C 11
ATOM 18400 O O . LYS A 1 57 ? 2.512 17.491 -3.648 1.00 10.35 57 LYS A O 11
ATOM 18419 N N . ASN A 1 58 ? 1.442 19.383 -3.068 1.00 62.24 58 ASN A N 11
ATOM 18420 C CA . ASN A 1 58 ? 0.298 18.678 -2.485 1.00 33.12 58 ASN A CA 11
ATOM 18421 C C . ASN A 1 58 ? -0.668 18.224 -3.592 1.00 41.35 58 ASN A C 11
ATOM 18422 O O . ASN A 1 58 ? -1.348 19.045 -4.216 1.00 35.52 58 ASN A O 11
ATOM 18433 N N . LEU A 1 59 ? -0.713 16.917 -3.827 1.00 11.23 59 LEU A N 11
ATOM 18434 C CA . LEU A 1 59 ? -1.548 16.336 -4.885 1.00 40.42 59 LEU A CA 11
ATOM 18435 C C . LEU A 1 59 ? -3.052 16.481 -4.579 1.00 43.31 59 LEU A C 11
ATOM 18436 O O . LEU A 1 59 ? -3.447 16.833 -3.464 1.00 71.33 59 LEU A O 11
ATOM 18452 N N . ARG A 1 60 ? -3.890 16.200 -5.577 1.00 51.11 60 ARG A N 11
ATOM 18453 C CA . ARG A 1 60 ? -5.344 16.331 -5.424 1.00 15.24 60 ARG A CA 11
ATOM 18454 C C . ARG A 1 60 ? -5.953 15.189 -4.592 1.00 62.13 60 ARG A C 11
ATOM 18455 O O . ARG A 1 60 ? -5.680 14.011 -4.819 1.00 60.21 60 ARG A O 11
ATOM 18476 N N . LYS A 1 61 ? -6.789 15.565 -3.628 1.00 42.11 61 LYS A N 11
ATOM 18477 C CA . LYS A 1 61 ? -7.421 14.612 -2.702 1.00 42.31 61 LYS A CA 11
ATOM 18478 C C . LYS A 1 61 ? -8.612 13.864 -3.341 1.00 73.23 61 LYS A C 11
ATOM 18479 O O . LYS A 1 61 ? -9.224 14.346 -4.296 1.00 20.24 61 LYS A O 11
ATOM 18498 N N . GLU A 1 62 ? -8.917 12.680 -2.786 1.00 24.42 62 GLU A N 11
ATOM 18499 C CA . GLU A 1 62 ? -9.973 11.777 -3.296 1.00 71.23 62 GLU A CA 11
ATOM 18500 C C . GLU A 1 62 ? -9.545 11.072 -4.606 1.00 70.54 62 GLU A C 11
ATOM 18501 O O . GLU A 1 62 ? -10.314 10.308 -5.202 1.00 23.35 62 GLU A O 11
ATOM 18513 N N . ALA A 1 63 ? -8.308 11.305 -5.040 1.00 44.23 63 ALA A N 11
ATOM 18514 C CA . ALA A 1 63 ? -7.771 10.661 -6.245 1.00 71.31 63 ALA A CA 11
ATOM 18515 C C . ALA A 1 63 ? -7.047 9.347 -5.908 1.00 63.04 63 ALA A C 11
ATOM 18516 O O . ALA A 1 63 ? -6.430 9.218 -4.849 1.00 42.44 63 ALA A O 11
ATOM 18523 N N . PHE A 1 64 ? -7.135 8.372 -6.811 1.00 4.24 64 PHE A N 11
ATOM 18524 C CA . PHE A 1 64 ? -6.446 7.088 -6.633 1.00 64.41 64 PHE A CA 11
ATOM 18525 C C . PHE A 1 64 ? -5.002 7.173 -7.135 1.00 22.41 64 PHE A C 11
ATOM 18526 O O . PHE A 1 64 ? -4.744 7.228 -8.339 1.00 0.25 64 PHE A O 11
ATOM 18543 N N . LEU A 1 65 ? -4.066 7.179 -6.201 1.00 71.41 65 LEU A N 11
ATOM 18544 C CA . LEU A 1 65 ? -2.652 7.377 -6.514 1.00 44.24 65 LEU A CA 11
ATOM 18545 C C . LEU A 1 65 ? -1.946 6.029 -6.780 1.00 13.12 65 LEU A C 11
ATOM 18546 O O . LEU A 1 65 ? -1.848 5.180 -5.894 1.00 51.43 65 LEU A O 11
ATOM 18562 N N . ARG A 1 66 ? -1.469 5.835 -8.006 1.00 45.14 66 ARG A N 11
ATOM 18563 C CA . ARG A 1 66 ? -0.657 4.664 -8.350 1.00 43.50 66 ARG A CA 11
ATOM 18564 C C . ARG A 1 66 ? 0.806 4.886 -7.932 1.00 31.11 66 ARG A C 11
ATOM 18565 O O . ARG A 1 66 ? 1.574 5.540 -8.643 1.00 12.21 66 ARG A O 11
ATOM 18586 N N . VAL A 1 67 ? 1.179 4.368 -6.764 1.00 24.03 67 VAL A N 11
ATOM 18587 C CA . VAL A 1 67 ? 2.543 4.535 -6.246 1.00 13.53 67 VAL A CA 11
ATOM 18588 C C . VAL A 1 67 ? 3.465 3.403 -6.696 1.00 34.14 67 VAL A C 11
ATOM 18589 O O . VAL A 1 67 ? 3.150 2.221 -6.556 1.00 60.34 67 VAL A O 11
ATOM 18602 N N . TYR A 1 68 ? 4.610 3.790 -7.238 1.00 11.24 68 TYR A N 11
ATOM 18603 C CA . TYR A 1 68 ? 5.575 2.845 -7.782 1.00 24.32 68 TYR A CA 11
ATOM 18604 C C . TYR A 1 68 ? 6.643 2.467 -6.744 1.00 22.01 68 TYR A C 11
ATOM 18605 O O . TYR A 1 68 ? 7.362 3.329 -6.228 1.00 0.03 68 TYR A O 11
ATOM 18623 N N . HIS A 1 69 ? 6.760 1.173 -6.474 1.00 12.51 69 HIS A N 11
ATOM 18624 C CA . HIS A 1 69 ? 7.685 0.660 -5.461 1.00 25.31 69 HIS A CA 11
ATOM 18625 C C . HIS A 1 69 ? 8.794 -0.206 -6.086 1.00 60.41 69 HIS A C 11
ATOM 18626 O O . HIS A 1 69 ? 8.568 -0.942 -7.045 1.00 23.21 69 HIS A O 11
ATOM 18641 N N . SER A 1 70 ? 10.002 -0.101 -5.539 1.00 61.20 70 SER A N 11
ATOM 18642 C CA . SER A 1 70 ? 11.136 -0.921 -5.987 1.00 13.34 70 SER A CA 11
ATOM 18643 C C . SER A 1 70 ? 11.960 -1.420 -4.794 1.00 24.52 70 SER A C 11
ATOM 18644 O O . SER A 1 70 ? 12.004 -0.771 -3.752 1.00 0.03 70 SER A O 11
ATOM 18652 N N . ASP A 1 71 ? 12.620 -2.564 -4.957 1.00 32.55 71 ASP A N 11
ATOM 18653 C CA . ASP A 1 71 ? 13.352 -3.213 -3.860 1.00 71.45 71 ASP A CA 11
ATOM 18654 C C . ASP A 1 71 ? 14.401 -2.291 -3.206 1.00 24.44 71 ASP A C 11
ATOM 18655 O O . ASP A 1 71 ? 14.220 -1.830 -2.077 1.00 52.21 71 ASP A O 11
ATOM 18664 N N . LYS A 1 72 ? 15.482 -2.011 -3.926 1.00 22.30 72 LYS A N 11
ATOM 18665 C CA . LYS A 1 72 ? 16.590 -1.201 -3.392 1.00 24.33 72 LYS A CA 11
ATOM 18666 C C . LYS A 1 72 ? 16.378 0.307 -3.625 1.00 2.55 72 LYS A C 11
ATOM 18667 O O . LYS A 1 72 ? 17.334 1.084 -3.641 1.00 25.42 72 LYS A O 11
ATOM 18686 N N . LYS A 1 73 ? 15.120 0.716 -3.783 1.00 63.21 73 LYS A N 11
ATOM 18687 C CA . LYS A 1 73 ? 14.780 2.131 -4.017 1.00 64.31 73 LYS A CA 11
ATOM 18688 C C . LYS A 1 73 ? 13.527 2.562 -3.224 1.00 34.40 73 LYS A C 11
ATOM 18689 O O . LYS A 1 73 ? 13.275 3.754 -3.050 1.00 0.34 73 LYS A O 11
ATOM 18708 N N . GLY A 1 74 ? 12.745 1.598 -2.742 1.00 55.30 74 GLY A N 11
ATOM 18709 C CA . GLY A 1 74 ? 11.493 1.916 -2.060 1.00 75.52 74 GLY A CA 11
ATOM 18710 C C . GLY A 1 74 ? 10.471 2.566 -2.992 1.00 12.54 74 GLY A C 11
ATOM 18711 O O . GLY A 1 74 ? 9.601 1.886 -3.534 1.00 21.21 74 GLY A O 11
ATOM 18715 N N . VAL A 1 75 ? 10.589 3.875 -3.198 1.00 60.14 75 VAL A N 11
ATOM 18716 C CA . VAL A 1 75 ? 9.705 4.609 -4.115 1.00 40.43 75 VAL A CA 11
ATOM 18717 C C . VAL A 1 75 ? 10.520 5.286 -5.230 1.00 65.05 75 VAL A C 11
ATOM 18718 O O . VAL A 1 75 ? 11.640 5.744 -4.998 1.00 42.22 75 VAL A O 11
ATOM 18731 N N . SER A 1 76 ? 9.962 5.334 -6.441 1.00 63.52 76 SER A N 11
ATOM 18732 C CA . SER A 1 76 ? 10.665 5.929 -7.595 1.00 4.35 76 SER A CA 11
ATOM 18733 C C . SER A 1 76 ? 9.761 6.881 -8.398 1.00 20.44 76 SER A C 11
ATOM 18734 O O . SER A 1 76 ? 10.208 7.936 -8.852 1.00 54.34 76 SER A O 11
ATOM 18742 N N . ALA A 1 77 ? 8.490 6.513 -8.566 1.00 23.35 77 ALA A N 11
ATOM 18743 C CA . ALA A 1 77 ? 7.541 7.333 -9.338 1.00 10.30 77 ALA A CA 11
ATOM 18744 C C . ALA A 1 77 ? 6.106 7.200 -8.801 1.00 14.13 77 ALA A C 11
ATOM 18745 O O . ALA A 1 77 ? 5.826 6.346 -7.959 1.00 62.21 77 ALA A O 11
ATOM 18752 N N . TRP A 1 78 ? 5.202 8.051 -9.293 1.00 52.51 78 TRP A N 11
ATOM 18753 C CA . TRP A 1 78 ? 3.789 8.012 -8.880 1.00 41.12 78 TRP A CA 11
ATOM 18754 C C . TRP A 1 78 ? 2.859 8.709 -9.894 1.00 63.52 78 TRP A C 11
ATOM 18755 O O . TRP A 1 78 ? 3.213 9.727 -10.493 1.00 45.32 78 TRP A O 11
ATOM 18776 N N . GLU A 1 79 ? 1.666 8.138 -10.085 1.00 45.15 79 GLU A N 11
ATOM 18777 C CA . GLU A 1 79 ? 0.649 8.698 -10.995 1.00 22.23 79 GLU A CA 11
ATOM 18778 C C . GLU A 1 79 ? -0.712 8.815 -10.286 1.00 60.43 79 GLU A C 11
ATOM 18779 O O . GLU A 1 79 ? -1.026 8.018 -9.409 1.00 33.32 79 GLU A O 11
ATOM 18791 N N . GLU A 1 80 ? -1.525 9.795 -10.677 1.00 41.24 80 GLU A N 11
ATOM 18792 C CA . GLU A 1 80 ? -2.839 10.008 -10.046 1.00 54.14 80 GLU A CA 11
ATOM 18793 C C . GLU A 1 80 ? -3.994 9.766 -11.034 1.00 34.20 80 GLU A C 11
ATOM 18794 O O . GLU A 1 80 ? -4.122 10.473 -12.040 1.00 70.35 80 GLU A O 11
ATOM 18806 N N . VAL A 1 81 ? -4.838 8.777 -10.735 1.00 61.53 81 VAL A N 11
ATOM 18807 C CA . VAL A 1 81 ? -6.025 8.476 -11.554 1.00 11.43 81 VAL A CA 11
ATOM 18808 C C . VAL A 1 81 ? -7.321 8.698 -10.751 1.00 22.24 81 VAL A C 11
ATOM 18809 O O . VAL A 1 81 ? -7.286 8.872 -9.532 1.00 53.41 81 VAL A O 11
ATOM 18822 N N . LYS A 1 82 ? -8.469 8.689 -11.432 1.00 64.01 82 LYS A N 11
ATOM 18823 C CA . LYS A 1 82 ? -9.761 8.904 -10.761 1.00 32.14 82 LYS A CA 11
ATOM 18824 C C . LYS A 1 82 ? -10.602 7.615 -10.733 1.00 42.12 82 LYS A C 11
ATOM 18825 O O . LYS A 1 82 ? -10.362 6.685 -11.504 1.00 34.42 82 LYS A O 11
ATOM 18844 N N . LYS A 1 83 ? -11.601 7.578 -9.847 1.00 11.05 83 LYS A N 11
ATOM 18845 C CA . LYS A 1 83 ? -12.439 6.380 -9.647 1.00 14.03 83 LYS A CA 11
ATOM 18846 C C . LYS A 1 83 ? -13.116 5.885 -10.942 1.00 0.33 83 LYS A C 11
ATOM 18847 O O . LYS A 1 83 ? -13.417 4.698 -11.075 1.00 15.34 83 LYS A O 11
ATOM 18866 N N . ASP A 1 84 ? -13.339 6.790 -11.891 1.00 11.12 84 ASP A N 11
ATOM 18867 C CA . ASP A 1 84 ? -13.982 6.446 -13.166 1.00 73.10 84 ASP A CA 11
ATOM 18868 C C . ASP A 1 84 ? -13.162 5.418 -13.969 1.00 44.35 84 ASP A C 11
ATOM 18869 O O . ASP A 1 84 ? -13.715 4.605 -14.714 1.00 45.04 84 ASP A O 11
ATOM 18878 N N . GLU A 1 85 ? -11.847 5.447 -13.788 1.00 63.52 85 GLU A N 11
ATOM 18879 C CA . GLU A 1 85 ? -10.928 4.611 -14.567 1.00 44.33 85 GLU A CA 11
ATOM 18880 C C . GLU A 1 85 ? -10.760 3.201 -13.969 1.00 4.24 85 GLU A C 11
ATOM 18881 O O . GLU A 1 85 ? -9.993 2.387 -14.489 1.00 51.14 85 GLU A O 11
ATOM 18893 N N . LEU A 1 86 ? -11.487 2.907 -12.892 1.00 51.15 86 LEU A N 11
ATOM 18894 C CA . LEU A 1 86 ? -11.358 1.616 -12.195 1.00 30.33 86 LEU A CA 11
ATOM 18895 C C . LEU A 1 86 ? -12.560 0.688 -12.464 1.00 45.51 86 LEU A C 11
ATOM 18896 O O . LEU A 1 86 ? -13.704 1.143 -12.538 1.00 24.45 86 LEU A O 11
ATOM 18912 N N . PRO A 1 87 ? -12.314 -0.633 -12.618 1.00 43.54 87 PRO A N 11
ATOM 18913 C CA . PRO A 1 87 ? -13.391 -1.631 -12.785 1.00 71.10 87 PRO A CA 11
ATOM 18914 C C . PRO A 1 87 ? -14.177 -1.888 -11.483 1.00 0.14 87 PRO A C 11
ATOM 18915 O O . PRO A 1 87 ? -13.718 -1.552 -10.390 1.00 5.20 87 PRO A O 11
ATOM 18926 N N . ALA A 1 88 ? -15.353 -2.504 -11.607 1.00 75.51 88 ALA A N 11
ATOM 18927 C CA . ALA A 1 88 ? -16.261 -2.692 -10.467 1.00 31.22 88 ALA A CA 11
ATOM 18928 C C . ALA A 1 88 ? -15.805 -3.810 -9.512 1.00 15.23 88 ALA A C 11
ATOM 18929 O O . ALA A 1 88 ? -15.581 -3.569 -8.328 1.00 43.41 88 ALA A O 11
ATOM 18936 N N . LYS A 1 89 ? -15.654 -5.026 -10.038 1.00 62.31 89 LYS A N 11
ATOM 18937 C CA . LYS A 1 89 ? -15.377 -6.214 -9.208 1.00 23.11 89 LYS A CA 11
ATOM 18938 C C . LYS A 1 89 ? -14.194 -6.032 -8.235 1.00 44.34 89 LYS A C 11
ATOM 18939 O O . LYS A 1 89 ? -14.209 -6.590 -7.134 1.00 23.12 89 LYS A O 11
ATOM 18958 N N . VAL A 1 90 ? -13.182 -5.257 -8.622 1.00 74.21 90 VAL A N 11
ATOM 18959 C CA . VAL A 1 90 ? -12.045 -4.991 -7.726 1.00 33.43 90 VAL A CA 11
ATOM 18960 C C . VAL A 1 90 ? -12.450 -4.079 -6.547 1.00 4.52 90 VAL A C 11
ATOM 18961 O O . VAL A 1 90 ? -12.120 -4.352 -5.392 1.00 33.14 90 VAL A O 11
ATOM 18974 N N . LYS A 1 91 ? -13.189 -3.012 -6.843 1.00 41.20 91 LYS A N 11
ATOM 18975 C CA . LYS A 1 91 ? -13.636 -2.062 -5.813 1.00 32.55 91 LYS A CA 11
ATOM 18976 C C . LYS A 1 91 ? -14.925 -2.551 -5.127 1.00 72.32 91 LYS A C 11
ATOM 18977 O O . LYS A 1 91 ? -15.364 -1.986 -4.126 1.00 33.33 91 LYS A O 11
ATOM 18996 N N . GLU A 1 92 ? -15.515 -3.613 -5.674 1.00 35.24 92 GLU A N 11
ATOM 18997 C CA . GLU A 1 92 ? -16.734 -4.217 -5.124 1.00 44.24 9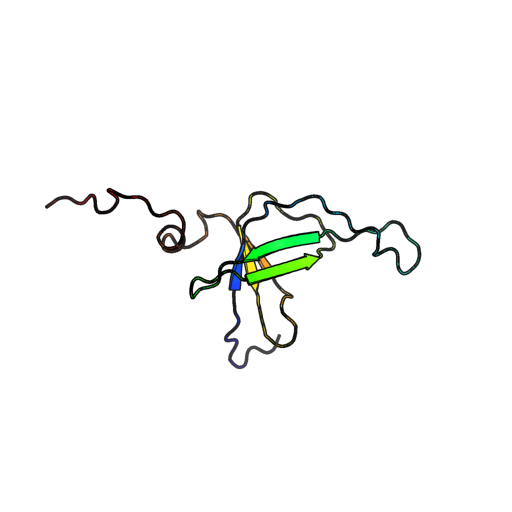2 GLU A CA 11
ATOM 18998 C C . GLU A 1 92 ? -16.441 -4.953 -3.797 1.00 51.13 92 GLU A C 11
ATOM 18999 O O . GLU A 1 92 ? -17.348 -5.450 -3.125 1.00 70.55 92 GLU A O 11
ATOM 19011 N N . LYS A 1 93 ? -15.156 -5.032 -3.437 1.00 23.35 93 LYS A N 11
ATOM 19012 C CA . LYS A 1 93 ? -14.730 -5.603 -2.151 1.00 34.11 93 LYS A CA 11
ATOM 19013 C C . LYS A 1 93 ? -14.180 -4.521 -1.201 1.00 4.31 93 LYS A C 11
ATOM 19014 O O . LYS A 1 93 ? -14.337 -4.613 0.017 1.00 74.31 93 LYS A O 11
ATOM 19033 N N . LEU A 1 94 ? -13.542 -3.492 -1.764 1.00 51.54 94 LEU A N 11
ATOM 19034 C CA . LEU A 1 94 ? -12.956 -2.404 -0.965 1.00 30.41 94 LEU A CA 11
ATOM 19035 C C . LEU A 1 94 ? -13.935 -1.222 -0.820 1.00 75.22 94 LEU A C 11
ATOM 19036 O O . LEU A 1 94 ? -14.401 -0.660 -1.813 1.00 44.35 94 LEU A O 11
ATOM 19052 N N . GLY A 1 95 ? -14.224 -0.834 0.425 1.00 1.33 95 GLY A N 11
ATOM 19053 C CA . GLY A 1 95 ? -15.167 0.252 0.678 1.00 51.14 95 GLY A CA 11
ATOM 19054 C C . GLY A 1 95 ? -16.613 -0.128 0.367 1.00 22.23 95 GLY A C 11
ATOM 19055 O O . GLY A 1 95 ? -17.284 0.537 -0.426 1.00 11.32 95 GLY A O 11
ATOM 19059 N N . VAL A 1 96 ? -17.092 -1.209 0.980 1.00 50.33 96 VAL A N 11
ATOM 19060 C CA . VAL A 1 96 ? -18.452 -1.698 0.729 1.00 53.20 96 VAL A CA 11
ATOM 19061 C C . VAL A 1 96 ? -19.390 -1.439 1.916 1.00 74.52 96 VAL A C 11
ATOM 19062 O O . VAL A 1 96 ? -18.999 -1.555 3.079 1.00 14.54 96 VAL A O 11
ATOM 19075 N N . LYS A 1 97 ? -20.628 -1.088 1.593 1.00 1.01 97 LYS A N 11
ATOM 19076 C CA . LYS A 1 97 ? -21.689 -0.913 2.587 1.00 0.23 97 LYS A CA 11
ATOM 19077 C C . LYS A 1 97 ? -23.066 -1.015 1.916 1.00 54.22 97 LYS A C 11
ATOM 19078 O O . LYS A 1 97 ? -24.005 -1.590 2.469 1.00 45.22 97 LYS A O 11
ATOM 19097 N N . LEU A 1 98 ? -23.177 -0.450 0.713 1.00 62.41 98 LEU A N 11
ATOM 19098 C CA . LEU A 1 98 ? -24.415 -0.525 -0.067 1.00 34.35 98 LEU A CA 11
ATOM 19099 C C . LEU A 1 98 ? -24.549 -1.896 -0.754 1.00 73.44 98 LEU A C 11
ATOM 19100 O O . LEU A 1 98 ? -23.887 -2.168 -1.757 1.00 44.43 98 LEU A O 11
ATOM 19116 N N . GLU A 1 99 ? -25.412 -2.747 -0.208 1.00 32.44 99 GLU A N 11
ATOM 19117 C CA . GLU A 1 99 ? -25.619 -4.112 -0.724 1.00 50.43 99 GLU A CA 11
ATOM 19118 C C . GLU A 1 99 ? -26.029 -4.138 -2.210 1.00 73.23 99 GLU A C 11
ATOM 19119 O O . GLU A 1 99 ? -25.803 -5.133 -2.904 1.00 52.13 99 GLU A O 11
ATOM 19131 N N . HIS A 1 100 ? -26.609 -3.035 -2.696 1.00 42.34 100 HIS A N 11
ATOM 19132 C CA . HIS A 1 100 ? -27.246 -3.000 -4.021 1.00 53.24 100 HIS A CA 11
ATOM 19133 C C . HIS A 1 100 ? -28.483 -3.918 -4.030 1.00 34.44 100 HIS A C 11
ATOM 19134 O O . HIS A 1 100 ? -29.062 -4.200 -2.981 1.00 54.52 100 HIS A O 11
ATOM 19149 N N . HIS A 1 101 ? -28.909 -4.360 -5.207 1.00 62.11 101 HIS A N 11
ATOM 19150 C CA . HIS A 1 101 ? -30.014 -5.313 -5.302 1.00 3.20 101 HIS A CA 11
ATOM 19151 C C . HIS A 1 101 ? -29.581 -6.570 -6.065 1.00 1.22 101 HIS A C 11
ATOM 19152 O O . HIS A 1 101 ? -28.896 -6.484 -7.083 1.00 64.10 101 HIS A O 11
ATOM 19167 N N . HIS A 1 102 ? -29.969 -7.738 -5.552 1.00 15.34 102 HIS A N 11
ATOM 19168 C CA . HIS A 1 102 ? -29.562 -9.016 -6.149 1.00 62.14 102 HIS A CA 11
ATOM 19169 C C . HIS A 1 102 ? -30.212 -9.222 -7.527 1.00 50.00 102 HIS A C 11
ATOM 19170 O O . HIS A 1 102 ? -31.268 -9.846 -7.649 1.00 70.32 102 HIS A O 11
ATOM 19185 N N . HIS A 1 103 ? -29.579 -8.667 -8.556 1.00 0.33 103 HIS A N 11
ATOM 19186 C CA . HIS A 1 103 ? -30.106 -8.713 -9.923 1.00 45.01 103 HIS A CA 11
ATOM 19187 C C . HIS A 1 103 ? -29.033 -8.303 -10.944 1.00 51.02 103 HIS A C 11
ATOM 19188 O O . HIS A 1 103 ? -28.473 -7.208 -10.861 1.00 33.43 103 HIS A O 11
ATOM 19203 N N . HIS A 1 104 ? -28.757 -9.175 -11.914 1.00 61.10 104 HIS A N 11
ATOM 19204 C CA . HIS A 1 104 ? -27.780 -8.868 -12.968 1.00 71.02 104 HIS A CA 11
ATOM 19205 C C . HIS A 1 104 ? -28.473 -8.230 -14.181 1.00 35.14 104 HIS A C 11
ATOM 19206 O O . HIS A 1 104 ? -29.608 -8.579 -14.511 1.00 25.44 104 HIS A O 11
ATOM 19221 N N . HIS A 1 105 ? -27.794 -7.297 -14.838 1.00 61.54 105 HIS A N 11
ATOM 19222 C CA . HIS A 1 105 ? -28.338 -6.651 -16.041 1.00 13.23 105 HIS A CA 11
ATOM 19223 C C . HIS A 1 105 ? -28.195 -7.566 -17.278 1.00 1.43 105 HIS A C 11
ATOM 19224 O O . HIS A 1 105 ? -27.086 -7.632 -17.857 1.00 38.22 105 HIS A O 11
ATOM 19240 N N . MET A 1 1 ? 7.991 -0.884 -26.423 1.00 72.03 1 MET A N 12
ATOM 19241 C CA . MET A 1 1 ? 8.393 -1.968 -25.481 1.00 70.32 1 MET A CA 12
ATOM 19242 C C . MET A 1 1 ? 9.672 -1.588 -24.716 1.00 32.25 1 MET A C 12
ATOM 19243 O O . MET A 1 1 ? 10.768 -1.556 -25.283 1.00 33.32 1 MET A O 12
ATOM 19259 N N . ASP A 1 2 ? 9.525 -1.303 -23.422 1.00 3.31 2 ASP A N 12
ATOM 19260 C CA . ASP A 1 2 ? 10.631 -0.801 -22.602 1.00 51.13 2 ASP A CA 12
ATOM 19261 C C . ASP A 1 2 ? 11.379 -1.936 -21.883 1.00 41.42 2 ASP A C 12
ATOM 19262 O O . ASP A 1 2 ? 10.820 -2.628 -21.033 1.00 74.13 2 ASP A O 12
ATOM 19271 N N . LEU A 1 3 ? 12.656 -2.111 -22.223 1.00 42.33 3 LEU A N 12
ATOM 19272 C CA . LEU A 1 3 ? 13.486 -3.159 -21.610 1.00 13.42 3 LEU A CA 12
ATOM 19273 C C . LEU A 1 3 ? 14.353 -2.605 -20.468 1.00 5.15 3 LEU A C 12
ATOM 19274 O O . LEU A 1 3 ? 15.126 -3.340 -19.852 1.00 52.05 3 LEU A O 12
ATOM 19290 N N . ASN A 1 4 ? 14.227 -1.310 -20.186 1.00 14.12 4 ASN A N 12
ATOM 19291 C CA . ASN A 1 4 ? 14.983 -0.675 -19.099 1.00 43.13 4 ASN A CA 12
ATOM 19292 C C . ASN A 1 4 ? 14.134 -0.545 -17.822 1.00 40.25 4 ASN A C 12
ATOM 19293 O O . ASN A 1 4 ? 14.437 -1.164 -16.800 1.00 72.24 4 ASN A O 12
ATOM 19304 N N . ARG A 1 5 ? 13.074 0.259 -17.886 1.00 2.54 5 ARG A N 12
ATOM 19305 C CA . ARG A 1 5 ? 12.149 0.426 -16.758 1.00 15.35 5 ARG A CA 12
ATOM 19306 C C . ARG A 1 5 ? 10.965 -0.543 -16.891 1.00 23.32 5 ARG A C 12
ATOM 19307 O O . ARG A 1 5 ? 9.899 -0.185 -17.393 1.00 34.24 5 ARG A O 12
ATOM 19328 N N . MET A 1 6 ? 11.182 -1.781 -16.465 1.00 40.03 6 MET A N 12
ATOM 19329 C CA . MET A 1 6 ? 10.179 -2.849 -16.594 1.00 23.21 6 MET A CA 12
ATOM 19330 C C . MET A 1 6 ? 9.754 -3.420 -15.230 1.00 63.13 6 MET A C 12
ATOM 19331 O O . MET A 1 6 ? 10.406 -3.187 -14.215 1.00 41.44 6 MET A O 12
ATOM 19345 N N . GLY A 1 7 ? 8.641 -4.161 -15.230 1.00 51.32 7 GLY A N 12
ATOM 19346 C CA . GLY A 1 7 ? 8.190 -4.875 -14.035 1.00 52.42 7 GLY A CA 12
ATOM 19347 C C . GLY A 1 7 ? 7.919 -3.976 -12.826 1.00 5.14 7 GLY A C 12
ATOM 19348 O O . GLY A 1 7 ? 7.422 -2.858 -12.973 1.00 24.12 7 GLY A O 12
ATOM 19352 N N . LYS A 1 8 ? 8.249 -4.485 -11.632 1.00 30.33 8 LYS A N 12
ATOM 19353 C CA . LYS A 1 8 ? 8.017 -3.780 -10.360 1.00 74.04 8 LYS A CA 12
ATOM 19354 C C . LYS A 1 8 ? 6.516 -3.611 -10.062 1.00 64.12 8 LYS A C 12
ATOM 19355 O O . LYS A 1 8 ? 5.666 -4.123 -10.793 1.00 42.21 8 LYS A O 12
ATOM 19374 N N . ASP A 1 9 ? 6.188 -2.921 -8.968 1.00 13.13 9 ASP A N 12
ATOM 19375 C CA . ASP A 1 9 ? 4.808 -2.889 -8.467 1.00 24.23 9 ASP A CA 12
ATOM 19376 C C . ASP A 1 9 ? 4.224 -1.468 -8.375 1.00 75.41 9 ASP A C 12
ATOM 19377 O O . ASP A 1 9 ? 4.759 -0.604 -7.674 1.00 20.51 9 ASP A O 12
ATOM 19386 N N . GLU A 1 10 ? 3.115 -1.243 -9.084 1.00 60.21 10 GLU A N 12
ATOM 19387 C CA . GLU A 1 10 ? 2.323 -0.016 -8.928 1.00 35.24 10 GLU A CA 12
ATOM 19388 C C . GLU A 1 10 ? 1.140 -0.270 -7.979 1.00 25.11 10 GLU A C 12
ATOM 19389 O O . GLU A 1 10 ? 0.241 -1.054 -8.293 1.00 51.32 10 GLU A O 12
ATOM 19401 N N . TYR A 1 11 ? 1.139 0.386 -6.823 1.00 73.11 11 TYR A N 12
ATOM 19402 C CA . TYR A 1 11 ? 0.056 0.217 -5.846 1.00 50.14 11 TYR A CA 12
ATOM 19403 C C . TYR A 1 11 ? -1.036 1.276 -6.033 1.00 72.31 11 TYR A C 12
ATOM 19404 O O . TYR A 1 11 ? -0.775 2.475 -5.962 1.00 23.53 11 TYR A O 12
ATOM 19422 N N . TYR A 1 12 ? -2.261 0.814 -6.280 1.00 13.53 12 TYR A N 12
ATOM 19423 C CA . TYR A 1 12 ? -3.411 1.703 -6.462 1.00 23.11 12 TYR A CA 12
ATOM 19424 C C . TYR A 1 12 ? -4.034 2.075 -5.110 1.00 54.41 12 TYR A C 12
ATOM 19425 O O . TYR A 1 12 ? -4.785 1.296 -4.518 1.00 75.24 12 TYR A O 12
ATOM 19443 N N . VAL A 1 13 ? -3.699 3.264 -4.624 1.00 74.51 13 VAL A N 12
ATOM 19444 C CA . VAL A 1 13 ? -4.180 3.750 -3.326 1.00 73.04 13 VAL A CA 12
ATOM 19445 C C . VAL A 1 13 ? -4.808 5.143 -3.456 1.00 54.22 13 VAL A C 12
ATOM 19446 O O . VAL A 1 13 ? -4.446 5.910 -4.345 1.00 63.01 13 VAL A O 12
ATOM 19459 N N . GLN A 1 14 ? -5.752 5.467 -2.577 1.00 73.23 14 GLN A N 12
ATOM 19460 C CA . GLN A 1 14 ? -6.379 6.793 -2.584 1.00 13.14 14 GLN A CA 12
ATOM 19461 C C . GLN A 1 14 ? -5.690 7.731 -1.578 1.00 72.03 14 GLN A C 12
ATOM 19462 O O . GLN A 1 14 ? -5.325 7.318 -0.476 1.00 54.43 14 GLN A O 12
ATOM 19476 N N . ILE A 1 15 ? -5.509 8.991 -1.966 1.00 20.11 15 ILE A N 12
ATOM 19477 C CA . ILE A 1 15 ? -4.852 9.975 -1.099 1.00 44.14 15 ILE A CA 12
ATOM 19478 C C . ILE A 1 15 ? -5.793 10.455 0.016 1.00 5.41 15 ILE A C 12
ATOM 19479 O O . ILE A 1 15 ? -6.821 11.087 -0.248 1.00 50.12 15 ILE A O 12
ATOM 19495 N N . THR A 1 16 ? -5.440 10.142 1.261 1.00 4.20 16 THR A N 12
ATOM 19496 C CA . THR A 1 16 ? -6.222 10.568 2.427 1.00 0.32 16 THR A CA 12
ATOM 19497 C C . THR A 1 16 ? -5.567 11.761 3.142 1.00 14.44 16 THR A C 12
ATOM 19498 O O . THR A 1 16 ? -6.111 12.869 3.156 1.00 63.11 16 THR A O 12
ATOM 19509 N N . VAL A 1 17 ? -4.396 11.529 3.733 1.00 33.51 17 VAL A N 12
ATOM 19510 C CA . VAL A 1 17 ? -3.686 12.563 4.497 1.00 74.43 17 VAL A CA 12
ATOM 19511 C C . VAL A 1 17 ? -2.636 13.312 3.655 1.00 54.42 17 VAL A C 12
ATOM 19512 O O . VAL A 1 17 ? -1.807 12.707 2.971 1.00 14.34 17 VAL A O 12
ATOM 19525 N N . ASP A 1 18 ? -2.687 14.638 3.720 1.00 12.20 18 ASP A N 12
ATOM 19526 C CA . ASP A 1 18 ? -1.753 15.506 2.998 1.00 2.41 18 ASP A CA 12
ATOM 19527 C C . ASP A 1 18 ? -1.164 16.582 3.926 1.00 15.34 18 ASP A C 12
ATOM 19528 O O . ASP A 1 18 ? -1.398 16.567 5.135 1.00 61.14 18 ASP A O 12
ATOM 19537 N N . GLY A 1 19 ? -0.380 17.499 3.359 1.00 43.33 19 GLY A N 12
ATOM 19538 C CA . GLY A 1 19 ? 0.124 18.642 4.120 1.00 63.14 19 GLY A CA 12
ATOM 19539 C C . GLY A 1 19 ? 1.206 18.313 5.154 1.00 4.22 19 GLY A C 12
ATOM 19540 O O . GLY A 1 19 ? 1.572 19.171 5.960 1.00 54.44 19 GLY A O 12
ATOM 19544 N N . LYS A 1 20 ? 1.718 17.084 5.139 1.00 70.03 20 LYS A N 12
ATOM 19545 C CA . LYS A 1 20 ? 2.774 16.679 6.080 1.00 34.12 20 LYS A CA 12
ATOM 19546 C C . LYS A 1 20 ? 4.112 17.378 5.771 1.00 20.05 20 LYS A C 12
ATOM 19547 O O . LYS A 1 20 ? 4.884 16.912 4.937 1.00 50.14 20 LYS A O 12
ATOM 19566 N N . GLU A 1 21 ? 4.384 18.495 6.441 1.00 10.23 21 GLU A N 12
ATOM 19567 C CA . GLU A 1 21 ? 5.656 19.206 6.258 1.00 24.45 21 GLU A CA 12
ATOM 19568 C C . GLU A 1 21 ? 6.795 18.547 7.049 1.00 25.41 21 GLU A C 12
ATOM 19569 O O . GLU A 1 21 ? 6.849 18.647 8.275 1.00 34.23 21 GLU A O 12
ATOM 19581 N N . VAL A 1 22 ? 7.706 17.875 6.348 1.00 14.11 22 VAL A N 12
ATOM 19582 C CA . VAL A 1 22 ? 8.891 17.286 6.988 1.00 60.42 22 VAL A CA 12
ATOM 19583 C C . VAL A 1 22 ? 10.092 18.253 6.946 1.00 41.14 22 VAL A C 12
ATOM 19584 O O . VAL A 1 22 ? 11.163 17.930 6.432 1.00 73.43 22 VAL A O 12
ATOM 19597 N N . HIS A 1 23 ? 9.908 19.434 7.535 1.00 72.13 23 HIS A N 12
ATOM 19598 C CA . HIS A 1 23 ? 10.947 20.474 7.557 1.00 34.22 23 HIS A CA 12
ATOM 19599 C C . HIS A 1 23 ? 11.716 20.454 8.889 1.00 75.22 23 HIS A C 12
ATOM 19600 O O . HIS A 1 23 ? 12.118 21.496 9.402 1.00 70.22 23 HIS A O 12
ATOM 19615 N N . SER A 1 24 ? 11.951 19.254 9.407 1.00 0.35 24 SER A N 12
ATOM 19616 C CA . SER A 1 24 ? 12.492 19.056 10.767 1.00 2.04 24 SER A CA 12
ATOM 19617 C C . SER A 1 24 ? 13.758 19.881 11.066 1.00 64.02 24 SER A C 12
ATOM 19618 O O . SER A 1 24 ? 13.966 20.315 12.199 1.00 40.10 24 SER A O 12
ATOM 19626 N N . LYS A 1 25 ? 14.611 20.084 10.066 1.00 63.44 25 LYS A N 12
ATOM 19627 C CA . LYS A 1 25 ? 15.893 20.774 10.276 1.00 53.23 25 LYS A CA 12
ATOM 19628 C C . LYS A 1 25 ? 15.892 22.188 9.649 1.00 23.14 25 LYS A C 12
ATOM 19629 O O . LYS A 1 25 ? 16.947 22.771 9.397 1.00 3.33 25 LYS A O 12
ATOM 19648 N N . ALA A 1 26 ? 14.700 22.748 9.443 1.00 41.22 26 ALA A N 12
ATOM 19649 C CA . ALA A 1 26 ? 14.554 24.071 8.813 1.00 72.05 26 ALA A CA 12
ATOM 19650 C C . ALA A 1 26 ? 15.026 25.219 9.724 1.00 44.34 26 ALA A C 12
ATOM 19651 O O . ALA A 1 26 ? 15.411 26.287 9.243 1.00 24.54 26 ALA A O 12
ATOM 19658 N N . ASP A 1 27 ? 15.012 24.990 11.037 1.00 1.20 27 ASP A N 12
ATOM 19659 C CA . ASP A 1 27 ? 15.369 26.029 12.018 1.00 23.35 27 ASP A CA 12
ATOM 19660 C C . ASP A 1 27 ? 16.813 26.541 11.846 1.00 13.33 27 ASP A C 12
ATOM 19661 O O . ASP A 1 27 ? 17.169 27.602 12.370 1.00 43.35 27 ASP A O 12
ATOM 19670 N N . ASN A 1 28 ? 17.641 25.786 11.122 1.00 51.32 28 ASN A N 12
ATOM 19671 C CA . ASN A 1 28 ? 19.039 26.175 10.884 1.00 3.43 28 ASN A CA 12
ATOM 19672 C C . ASN A 1 28 ? 19.163 27.277 9.812 1.00 60.53 28 ASN A C 12
ATOM 19673 O O . ASN A 1 28 ? 20.253 27.804 9.578 1.00 61.14 28 ASN A O 12
ATOM 19684 N N . GLY A 1 29 ? 18.045 27.617 9.163 1.00 14.20 29 GLY A N 12
ATOM 19685 C CA . GLY A 1 29 ? 18.033 28.727 8.205 1.00 31.32 29 GLY A CA 12
ATOM 19686 C C . GLY A 1 29 ? 17.318 28.405 6.894 1.00 73.44 29 GLY A C 12
ATOM 19687 O O . GLY A 1 29 ? 16.577 29.235 6.362 1.00 44.54 29 GLY A O 12
ATOM 19691 N N . GLN A 1 30 ? 17.540 27.206 6.363 1.00 52.05 30 GLN A N 12
ATOM 19692 C CA . GLN A 1 30 ? 16.905 26.788 5.108 1.00 21.12 30 GLN A CA 12
ATOM 19693 C C . GLN A 1 30 ? 15.565 26.089 5.370 1.00 34.20 30 GLN A C 12
ATOM 19694 O O . GLN A 1 30 ? 15.520 24.981 5.909 1.00 1.34 30 GLN A O 12
ATOM 19708 N N . LYS A 1 31 ? 14.477 26.742 4.978 1.00 51.00 31 LYS A N 12
ATOM 19709 C CA . LYS A 1 31 ? 13.131 26.218 5.219 1.00 63.50 31 LYS A CA 12
ATOM 19710 C C . LYS A 1 31 ? 12.645 25.348 4.050 1.00 63.34 31 LYS A C 12
ATOM 19711 O O . LYS A 1 31 ? 11.848 25.783 3.214 1.00 71.40 31 LYS A O 12
ATOM 19730 N N . TYR A 1 32 ? 13.148 24.120 3.992 1.00 12.40 32 TYR A N 12
ATOM 19731 C CA . TYR A 1 32 ? 12.753 23.158 2.956 1.00 13.03 32 TYR A CA 12
ATOM 19732 C C . TYR A 1 32 ? 11.400 22.503 3.294 1.00 31.10 32 TYR A C 12
ATOM 19733 O O . TYR A 1 32 ? 11.195 22.022 4.408 1.00 22.40 32 TYR A O 12
ATOM 19751 N N . LYS A 1 33 ? 10.470 22.505 2.337 1.00 31.34 33 LYS A N 12
ATOM 19752 C CA . LYS A 1 33 ? 9.137 21.918 2.553 1.00 44.44 33 LYS A CA 12
ATOM 19753 C C . LYS A 1 33 ? 8.836 20.747 1.597 1.00 14.43 33 LYS A C 12
ATOM 19754 O O . LYS A 1 33 ? 8.539 20.944 0.418 1.00 23.34 33 LYS A O 12
ATOM 19773 N N . ASP A 1 34 ? 8.921 19.528 2.122 1.00 21.41 34 ASP A N 12
ATOM 19774 C CA . ASP A 1 34 ? 8.460 18.335 1.409 1.00 15.45 34 ASP A CA 12
ATOM 19775 C C . ASP A 1 34 ? 7.192 17.777 2.083 1.00 64.20 34 ASP A C 12
ATOM 19776 O O . ASP A 1 34 ? 7.166 17.571 3.299 1.00 64.22 34 ASP A O 12
ATOM 19785 N N . TYR A 1 35 ? 6.140 17.556 1.298 1.00 75.42 35 TYR A N 12
ATOM 19786 C CA . TYR A 1 35 ? 4.875 17.023 1.823 1.00 74.40 35 TYR A CA 12
ATOM 19787 C C . TYR A 1 35 ? 4.851 15.486 1.801 1.00 30.54 35 TYR A C 12
ATOM 19788 O O . TYR A 1 35 ? 4.881 14.873 0.733 1.00 44.32 35 TYR A O 12
ATOM 19806 N N . GLU A 1 36 ? 4.805 14.871 2.982 1.00 63.24 36 GLU A N 12
ATOM 19807 C CA . GLU A 1 36 ? 4.688 13.411 3.101 1.00 43.25 36 GLU A CA 12
ATOM 19808 C C . GLU A 1 36 ? 3.238 12.946 2.872 1.00 33.33 36 GLU A C 12
ATOM 19809 O O . GLU A 1 36 ? 2.288 13.585 3.328 1.00 30.54 36 GLU A O 12
ATOM 19821 N N . TYR A 1 37 ? 3.079 11.833 2.162 1.00 3.15 37 TYR A N 12
ATOM 19822 C CA . TYR A 1 37 ? 1.768 11.205 1.973 1.00 42.34 37 TYR A CA 12
ATOM 19823 C C . TYR A 1 37 ? 1.764 9.788 2.561 1.00 72.30 37 TYR A C 12
ATOM 19824 O O . TYR A 1 37 ? 2.417 8.883 2.040 1.00 62.22 37 TYR A O 12
ATOM 19842 N N . LYS A 1 38 ? 1.032 9.615 3.659 1.00 31.14 38 LYS A N 12
ATOM 19843 C CA . LYS A 1 38 ? 1.011 8.344 4.393 1.00 12.41 38 LYS A CA 12
ATOM 19844 C C . LYS A 1 38 ? -0.193 7.483 3.983 1.00 30.14 38 LYS A C 12
ATOM 19845 O O . LYS A 1 38 ? -1.340 7.840 4.254 1.00 23.12 38 LYS A O 12
ATOM 19864 N N . LEU A 1 39 ? 0.074 6.354 3.335 1.00 61.51 39 LEU A N 12
ATOM 19865 C CA . LEU A 1 39 ? -0.991 5.444 2.894 1.00 21.44 39 LEU A CA 12
ATOM 19866 C C . LEU A 1 39 ? -0.502 3.987 2.815 1.00 54.01 39 LEU A C 12
ATOM 19867 O O . LEU A 1 39 ? 0.698 3.716 2.883 1.00 12.34 39 LEU A O 12
ATOM 19883 N N . THR A 1 40 ? -1.439 3.053 2.671 1.00 14.13 40 THR A N 12
ATOM 19884 C CA . THR A 1 40 ? -1.117 1.617 2.701 1.00 21.02 40 THR A CA 12
ATOM 19885 C C . THR A 1 40 ? -1.420 0.933 1.362 1.00 75.33 40 THR A C 12
ATOM 19886 O O . THR A 1 40 ? -2.560 0.934 0.897 1.00 40.32 40 THR A O 12
ATOM 19897 N N . GLY A 1 41 ? -0.395 0.341 0.754 1.00 70.31 41 GLY A N 12
ATOM 19898 C CA . GLY A 1 41 ? -0.577 -0.415 -0.480 1.00 11.12 41 GLY A CA 12
ATOM 19899 C C . GLY A 1 41 ? -0.854 -1.894 -0.221 1.00 52.15 41 GLY A C 12
ATOM 19900 O O . GLY A 1 41 ? -0.349 -2.463 0.748 1.00 21.33 41 GLY A O 12
ATOM 19904 N N . PHE A 1 42 ? -1.657 -2.521 -1.081 1.00 55.45 42 PHE A N 12
ATOM 19905 C CA . PHE A 1 42 ? -2.020 -3.932 -0.909 1.00 54.14 42 PHE A CA 12
ATOM 19906 C C . PHE A 1 42 ? -1.431 -4.819 -2.018 1.00 62.00 42 PHE A C 12
ATOM 19907 O O . PHE A 1 42 ? -1.887 -4.798 -3.163 1.00 32.13 42 PHE A O 12
ATOM 19924 N N . ASP A 1 43 ? -0.413 -5.601 -1.662 1.00 2.01 43 ASP A N 12
ATOM 19925 C CA . ASP A 1 43 ? 0.217 -6.540 -2.593 1.00 50.11 43 ASP A CA 12
ATOM 19926 C C . ASP A 1 43 ? -0.608 -7.832 -2.690 1.00 25.23 43 ASP A C 12
ATOM 19927 O O . ASP A 1 43 ? -1.104 -8.338 -1.681 1.00 71.00 43 ASP A O 12
ATOM 19936 N N . LYS A 1 44 ? -0.778 -8.350 -3.908 1.00 54.01 44 LYS A N 12
ATOM 19937 C CA . LYS A 1 44 ? -1.560 -9.577 -4.127 1.00 73.22 44 LYS A CA 12
ATOM 19938 C C . LYS A 1 44 ? -3.027 -9.387 -3.669 1.00 23.03 44 LYS A C 12
ATOM 19939 O O . LYS A 1 44 ? -3.773 -10.357 -3.511 1.00 71.35 44 LYS A O 12
ATOM 19958 N N . ASP A 1 45 ? -3.427 -8.124 -3.461 1.00 24.52 45 ASP A N 12
ATOM 19959 C CA . ASP A 1 45 ? -4.779 -7.783 -2.987 1.00 4.21 45 ASP A CA 12
ATOM 19960 C C . ASP A 1 45 ? -5.010 -8.243 -1.523 1.00 62.11 45 ASP A C 12
ATOM 19961 O O . ASP A 1 45 ? -6.101 -8.095 -0.973 1.00 60.44 45 ASP A O 12
ATOM 19970 N N . GLY A 1 46 ? -3.960 -8.757 -0.880 1.00 41.15 46 GLY A N 12
ATOM 19971 C CA . GLY A 1 46 ? -4.081 -9.260 0.490 1.00 21.22 46 GLY A CA 12
ATOM 19972 C C . GLY A 1 46 ? -2.981 -8.756 1.422 1.00 31.43 46 GLY A C 12
ATOM 19973 O O . GLY A 1 46 ? -3.243 -8.401 2.574 1.00 15.42 46 GLY A O 12
ATOM 19977 N N . LYS A 1 47 ? -1.747 -8.740 0.933 1.00 55.33 47 LYS A N 12
ATOM 19978 C CA . LYS A 1 47 ? -0.601 -8.273 1.721 1.00 33.23 47 LYS A CA 12
ATOM 19979 C C . LYS A 1 47 ? -0.641 -6.750 1.920 1.00 14.01 47 LYS A C 12
ATOM 19980 O O . LYS A 1 47 ? -0.889 -6.004 0.979 1.00 74.15 47 LYS A O 12
ATOM 19999 N N . GLU A 1 48 ? -0.383 -6.296 3.142 1.00 72.23 48 GLU A N 12
ATOM 20000 C CA . GLU A 1 48 ? -0.343 -4.855 3.436 1.00 74.14 48 GLU A CA 12
ATOM 20001 C C . GLU A 1 48 ? 1.102 -4.328 3.418 1.00 4.14 48 GLU A C 12
ATOM 20002 O O . GLU A 1 48 ? 2.031 -5.020 3.838 1.00 21.41 48 GLU A O 12
ATOM 20014 N N . LYS A 1 49 ? 1.292 -3.110 2.912 1.00 21.24 49 LYS A N 12
ATOM 20015 C CA . LYS A 1 49 ? 2.617 -2.479 2.903 1.00 73.11 49 LYS A CA 12
ATOM 20016 C C . LYS A 1 49 ? 2.509 -0.963 3.139 1.00 5.52 49 LYS A C 12
ATOM 20017 O O . LYS A 1 49 ? 1.717 -0.276 2.497 1.00 75.24 49 LYS A O 12
ATOM 20036 N N . GLU A 1 50 ? 3.303 -0.463 4.080 1.00 64.53 50 GLU A N 12
ATOM 20037 C CA . GLU A 1 50 ? 3.360 0.967 4.393 1.00 61.33 50 GLU A CA 12
ATOM 20038 C C . GLU A 1 50 ? 4.055 1.754 3.266 1.00 72.01 50 GLU A C 12
ATOM 20039 O O . GLU A 1 50 ? 5.236 1.545 2.984 1.00 52.31 50 GLU A O 12
ATOM 20051 N N . LEU A 1 51 ? 3.312 2.642 2.611 1.00 33.44 51 LEU A N 12
ATOM 20052 C CA . LEU A 1 51 ? 3.872 3.503 1.561 1.00 73.32 51 LEU A CA 12
ATOM 20053 C C . LEU A 1 51 ? 3.864 4.982 1.986 1.00 24.45 51 LEU A C 12
ATOM 20054 O O . LEU A 1 51 ? 2.808 5.567 2.231 1.00 12.42 51 LEU A O 12
ATOM 20070 N N . GLU A 1 52 ? 5.049 5.579 2.078 1.00 71.32 52 GLU A N 12
ATOM 20071 C CA . GLU A 1 52 ? 5.181 7.005 2.392 1.00 5.32 52 GLU A CA 12
ATOM 20072 C C . GLU A 1 52 ? 6.123 7.703 1.396 1.00 75.30 52 GLU A C 12
ATOM 20073 O O . GLU A 1 52 ? 7.317 7.399 1.328 1.00 1.42 52 GLU A O 12
ATOM 20085 N N . PHE A 1 53 ? 5.570 8.627 0.614 1.00 33.14 53 PHE A N 12
ATOM 20086 C CA . PHE A 1 53 ? 6.348 9.378 -0.381 1.00 41.22 53 PHE A CA 12
ATOM 20087 C C . PHE A 1 53 ? 6.156 10.890 -0.203 1.00 30.41 53 PHE A C 12
ATOM 20088 O O . PHE A 1 53 ? 5.195 11.334 0.427 1.00 23.24 53 PHE A O 12
ATOM 20105 N N . THR A 1 54 ? 7.077 11.680 -0.755 1.00 20.44 54 THR A N 12
ATOM 20106 C CA . THR A 1 54 ? 7.041 13.143 -0.591 1.00 2.10 54 THR A CA 12
ATOM 20107 C C . THR A 1 54 ? 6.822 13.880 -1.922 1.00 52.30 54 THR A C 12
ATOM 20108 O O . THR A 1 54 ? 7.287 13.446 -2.976 1.00 52.14 54 THR A O 12
ATOM 20119 N N . ALA A 1 55 ? 6.103 15.002 -1.858 1.00 1.21 55 ALA A N 12
ATOM 20120 C CA . ALA A 1 55 ? 5.872 15.864 -3.028 1.00 35.44 55 ALA A CA 12
ATOM 20121 C C . ALA A 1 55 ? 6.102 17.344 -2.678 1.00 31.21 55 ALA A C 12
ATOM 20122 O O . ALA A 1 55 ? 6.137 17.714 -1.504 1.00 11.53 55 ALA A O 12
ATOM 20129 N N . GLN A 1 56 ? 6.265 18.189 -3.695 1.00 25.34 56 GLN A N 12
ATOM 20130 C CA . GLN A 1 56 ? 6.500 19.629 -3.484 1.00 62.40 56 GLN A CA 12
ATOM 20131 C C . GLN A 1 56 ? 5.187 20.428 -3.462 1.00 11.45 56 GLN A C 12
ATOM 20132 O O . GLN A 1 56 ? 5.179 21.620 -3.149 1.00 65.12 56 GLN A O 12
ATOM 20146 N N . LYS A 1 57 ? 4.086 19.764 -3.794 1.00 13.10 57 LYS A N 12
ATOM 20147 C CA . LYS A 1 57 ? 2.769 20.410 -3.867 1.00 30.10 57 LYS A CA 12
ATOM 20148 C C . LYS A 1 57 ? 1.655 19.454 -3.422 1.00 71.45 57 LYS A C 12
ATOM 20149 O O . LYS A 1 57 ? 1.889 18.255 -3.240 1.00 22.24 57 LYS A O 12
ATOM 20168 N N . ASN A 1 58 ? 0.444 19.983 -3.243 1.00 33.15 58 ASN A N 12
ATOM 20169 C CA . ASN A 1 58 ? -0.721 19.141 -2.953 1.00 2.44 58 ASN A CA 12
ATOM 20170 C C . ASN A 1 58 ? -1.160 18.378 -4.214 1.00 0.23 58 ASN A C 12
ATOM 20171 O O . ASN A 1 58 ? -1.074 18.895 -5.330 1.00 41.32 58 ASN A O 12
ATOM 20182 N N . LEU A 1 59 ? -1.610 17.141 -4.039 1.00 21.03 59 LEU A N 12
ATOM 20183 C CA . LEU A 1 59 ? -1.983 16.292 -5.176 1.00 44.34 59 LEU A CA 12
ATOM 20184 C C . LEU A 1 59 ? -3.507 16.156 -5.298 1.00 13.15 59 LEU A C 12
ATOM 20185 O O . LEU A 1 59 ? -4.141 16.845 -6.097 1.00 10.42 59 LEU A O 12
ATOM 20201 N N . ARG A 1 60 ? -4.086 15.277 -4.484 1.00 12.13 60 ARG A N 12
ATOM 20202 C CA . ARG A 1 60 ? -5.527 14.994 -4.521 1.00 63.44 60 ARG A CA 12
ATOM 20203 C C . ARG A 1 60 ? -6.036 14.543 -3.147 1.00 22.44 60 ARG A C 12
ATOM 20204 O O . ARG A 1 60 ? -5.258 14.360 -2.215 1.00 64.42 60 ARG A O 12
ATOM 20225 N N . LYS A 1 61 ? -7.348 14.381 -3.035 1.00 21.45 61 LYS A N 12
ATOM 20226 C CA . LYS A 1 61 ? -7.971 13.761 -1.859 1.00 65.43 61 LYS A CA 12
ATOM 20227 C C . LYS A 1 61 ? -9.116 12.849 -2.313 1.00 34.14 61 LYS A C 12
ATOM 20228 O O . LYS A 1 61 ? -9.854 13.205 -3.232 1.00 71.12 61 LYS A O 12
ATOM 20247 N N . GLU A 1 62 ? -9.233 11.666 -1.702 1.00 33.10 62 GLU A N 12
ATOM 20248 C CA . GLU A 1 62 ? -10.250 10.664 -2.089 1.00 4.30 62 GLU A CA 12
ATOM 20249 C C . GLU A 1 62 ? -9.891 9.955 -3.414 1.00 33.42 62 GLU A C 12
ATOM 20250 O O . GLU A 1 62 ? -10.142 8.758 -3.570 1.00 10.41 62 GLU A O 12
ATOM 20262 N N . ALA A 1 63 ? -9.298 10.692 -4.358 1.00 35.21 63 ALA A N 12
ATOM 20263 C CA . ALA A 1 63 ? -8.895 10.126 -5.654 1.00 4.22 63 ALA A CA 12
ATOM 20264 C C . ALA A 1 63 ? -7.722 9.143 -5.504 1.00 4.22 63 ALA A C 12
ATOM 20265 O O . ALA A 1 63 ? -6.956 9.213 -4.538 1.00 10.14 63 ALA A O 12
ATOM 20272 N N . PHE A 1 64 ? -7.581 8.233 -6.468 1.00 32.41 64 PHE A N 12
ATOM 20273 C CA . PHE A 1 64 ? -6.564 7.177 -6.393 1.00 10.25 64 PHE A CA 12
ATOM 20274 C C . PHE A 1 64 ? -5.237 7.615 -7.026 1.00 54.20 64 PHE A C 12
ATOM 20275 O O . PHE A 1 64 ? -5.163 8.622 -7.732 1.00 45.45 64 PHE A O 12
ATOM 20292 N N . LEU A 1 65 ? -4.188 6.845 -6.769 1.00 45.51 65 LEU A N 12
ATOM 20293 C CA . LEU A 1 65 ? -2.849 7.180 -7.243 1.00 24.44 65 LEU A CA 12
ATOM 20294 C C . LEU A 1 65 ? -1.990 5.905 -7.370 1.00 2.40 65 LEU A C 12
ATOM 20295 O O . LEU A 1 65 ? -1.886 5.116 -6.430 1.00 64.23 65 LEU A O 12
ATOM 20311 N N . ARG A 1 66 ? -1.402 5.700 -8.548 1.00 21.34 66 ARG A N 12
ATOM 20312 C CA . ARG A 1 66 ? -0.511 4.560 -8.793 1.00 3.12 66 ARG A CA 12
ATOM 20313 C C . ARG A 1 66 ? 0.891 4.845 -8.241 1.00 24.23 66 ARG A C 12
ATOM 20314 O O . ARG A 1 66 ? 1.704 5.504 -8.893 1.00 64.14 66 ARG A O 12
ATOM 20335 N N . VAL A 1 67 ? 1.165 4.372 -7.033 1.00 63.21 67 VAL A N 12
ATOM 20336 C CA . VAL A 1 67 ? 2.466 4.597 -6.399 1.00 33.44 67 VAL A CA 12
ATOM 20337 C C . VAL A 1 67 ? 3.472 3.511 -6.768 1.00 22.13 67 VAL A C 12
ATOM 20338 O O . VAL A 1 67 ? 3.260 2.319 -6.517 1.00 44.44 67 VAL A O 12
ATOM 20351 N N . TYR A 1 68 ? 4.572 3.947 -7.367 1.00 63.31 68 TYR A N 12
ATOM 20352 C CA . TYR A 1 68 ? 5.627 3.049 -7.813 1.00 23.31 68 TYR A CA 12
ATOM 20353 C C . TYR A 1 68 ? 6.524 2.617 -6.642 1.00 31.30 68 TYR A C 12
ATOM 20354 O O . TYR A 1 68 ? 7.336 3.397 -6.136 1.00 44.54 68 TYR A O 12
ATOM 20372 N N . HIS A 1 69 ? 6.367 1.368 -6.217 1.00 33.32 69 HIS A N 12
ATOM 20373 C CA . HIS A 1 69 ? 7.110 0.839 -5.072 1.00 13.24 69 HIS A CA 12
ATOM 20374 C C . HIS A 1 69 ? 8.512 0.363 -5.473 1.00 63.14 69 HIS A C 12
ATOM 20375 O O . HIS A 1 69 ? 8.660 -0.596 -6.230 1.00 51.21 69 HIS A O 12
ATOM 20390 N N . SER A 1 70 ? 9.532 1.042 -4.957 1.00 60.01 70 SER A N 12
ATOM 20391 C CA . SER A 1 70 ? 10.923 0.610 -5.141 1.00 51.02 70 SER A CA 12
ATOM 20392 C C . SER A 1 70 ? 11.184 -0.698 -4.382 1.00 20.22 70 SER A C 12
ATOM 20393 O O . SER A 1 70 ? 10.323 -1.166 -3.632 1.00 51.23 70 SER A O 12
ATOM 20401 N N . ASP A 1 71 ? 12.371 -1.278 -4.565 1.00 12.24 71 ASP A N 12
ATOM 20402 C CA . ASP A 1 71 ? 12.714 -2.557 -3.931 1.00 52.33 71 ASP A CA 12
ATOM 20403 C C . ASP A 1 71 ? 12.435 -2.544 -2.414 1.00 43.11 71 ASP A C 12
ATOM 20404 O O . ASP A 1 71 ? 11.923 -3.519 -1.858 1.00 54.13 71 ASP A O 12
ATOM 20413 N N . LYS A 1 72 ? 12.787 -1.442 -1.750 1.00 10.32 72 LYS A N 12
ATOM 20414 C CA . LYS A 1 72 ? 12.530 -1.290 -0.309 1.00 42.52 72 LYS A CA 12
ATOM 20415 C C . LYS A 1 72 ? 11.452 -0.227 -0.020 1.00 12.32 72 LYS A C 12
ATOM 20416 O O . LYS A 1 72 ? 10.322 -0.550 0.355 1.00 43.14 72 LYS A O 12
ATOM 20435 N N . LYS A 1 73 ? 11.812 1.045 -0.209 1.00 63.54 73 LYS A N 12
ATOM 20436 C CA . LYS A 1 73 ? 10.949 2.173 0.175 1.00 34.44 73 LYS A CA 12
ATOM 20437 C C . LYS A 1 73 ? 11.295 3.441 -0.635 1.00 54.54 73 LYS A C 12
ATOM 20438 O O . LYS A 1 73 ? 11.833 3.348 -1.738 1.00 13.35 73 LYS A O 12
ATOM 20457 N N . GLY A 1 74 ? 10.972 4.618 -0.089 1.00 33.12 74 GLY A N 12
ATOM 20458 C CA . GLY A 1 74 ? 11.308 5.887 -0.745 1.00 2.04 74 GLY A CA 12
ATOM 20459 C C . GLY A 1 74 ? 10.372 6.273 -1.896 1.00 55.25 74 GLY A C 12
ATOM 20460 O O . GLY A 1 74 ? 9.905 7.415 -1.958 1.00 64.12 74 GLY A O 12
ATOM 20464 N N . VAL A 1 75 ? 10.111 5.325 -2.804 1.00 73.11 75 VAL A N 12
ATOM 20465 C CA . VAL A 1 75 ? 9.228 5.544 -3.964 1.00 4.34 75 VAL A CA 12
ATOM 20466 C C . VAL A 1 75 ? 9.889 6.447 -5.025 1.00 20.02 75 VAL A C 12
ATOM 20467 O O . VAL A 1 75 ? 10.141 7.632 -4.794 1.00 44.21 75 VAL A O 12
ATOM 20480 N N . SER A 1 76 ? 10.161 5.873 -6.196 1.00 12.22 76 SER A N 12
ATOM 20481 C CA . SER A 1 76 ? 10.837 6.600 -7.282 1.00 1.12 76 SER A CA 12
ATOM 20482 C C . SER A 1 76 ? 9.853 7.389 -8.164 1.00 12.31 76 SER A C 12
ATOM 20483 O O . SER A 1 76 ? 10.218 8.416 -8.740 1.00 20.21 76 SER A O 12
ATOM 20491 N N . ALA A 1 77 ? 8.609 6.919 -8.275 1.00 4.54 77 ALA A N 12
ATOM 20492 C CA . ALA A 1 77 ? 7.622 7.568 -9.152 1.00 72.54 77 ALA A CA 12
ATOM 20493 C C . ALA A 1 77 ? 6.181 7.356 -8.666 1.00 13.55 77 ALA A C 12
ATOM 20494 O O . ALA A 1 77 ? 5.919 6.518 -7.802 1.00 55.14 77 ALA A O 12
ATOM 20501 N N . TRP A 1 78 ? 5.251 8.120 -9.233 1.00 11.43 78 TRP A N 12
ATOM 20502 C CA . TRP A 1 78 ? 3.829 8.016 -8.878 1.00 74.13 78 TRP A CA 12
ATOM 20503 C C . TRP A 1 78 ? 2.926 8.665 -9.950 1.00 13.11 78 TRP A C 12
ATOM 20504 O O . TRP A 1 78 ? 3.264 9.704 -10.515 1.00 73.45 78 TRP A O 12
ATOM 20525 N N . GLU A 1 79 ? 1.783 8.033 -10.232 1.00 12.25 79 GLU A N 12
ATOM 20526 C CA . GLU A 1 79 ? 0.829 8.529 -11.245 1.00 71.44 79 GLU A CA 12
ATOM 20527 C C . GLU A 1 79 ? -0.573 8.711 -10.646 1.00 23.10 79 GLU A C 12
ATOM 20528 O O . GLU A 1 79 ? -1.007 7.906 -9.835 1.00 24.31 79 GLU A O 12
ATOM 20540 N N . GLU A 1 80 ? -1.298 9.733 -11.081 1.00 40.02 80 GLU A N 12
ATOM 20541 C CA . GLU A 1 80 ? -2.624 10.037 -10.515 1.00 54.13 80 GLU A CA 12
ATOM 20542 C C . GLU A 1 80 ? -3.762 9.484 -11.396 1.00 42.44 80 GLU A C 12
ATOM 20543 O O . GLU A 1 80 ? -3.776 9.680 -12.617 1.00 41.55 80 GLU A O 12
ATOM 20555 N N . VAL A 1 81 ? -4.719 8.788 -10.763 1.00 53.34 81 VAL A N 12
ATOM 20556 C CA . VAL A 1 81 ? -5.837 8.144 -11.476 1.00 35.21 81 VAL A CA 12
ATOM 20557 C C . VAL A 1 81 ? -7.132 8.145 -10.639 1.00 44.53 81 VAL A C 12
ATOM 20558 O O . VAL A 1 81 ? -7.123 7.817 -9.457 1.00 1.40 81 VAL A O 12
ATOM 20571 N N . LYS A 1 82 ? -8.250 8.508 -11.257 1.00 33.24 82 LYS A N 12
ATOM 20572 C CA . LYS A 1 82 ? -9.559 8.438 -10.588 1.00 25.43 82 LYS A CA 12
ATOM 20573 C C . LYS A 1 82 ? -10.244 7.094 -10.870 1.00 4.30 82 LYS A C 12
ATOM 20574 O O . LYS A 1 82 ? -9.924 6.424 -11.853 1.00 64.30 82 LYS A O 12
ATOM 20593 N N . LYS A 1 83 ? -11.203 6.704 -10.022 1.00 41.10 83 LYS A N 12
ATOM 20594 C CA . LYS A 1 83 ? -11.934 5.439 -10.226 1.00 12.04 83 LYS A CA 12
ATOM 20595 C C . LYS A 1 83 ? -12.715 5.460 -11.554 1.00 75.14 83 LYS A C 12
ATOM 20596 O O . LYS A 1 83 ? -13.123 4.419 -12.068 1.00 63.33 83 LYS A O 12
ATOM 20615 N N . ASP A 1 84 ? -12.923 6.664 -12.088 1.00 54.22 84 ASP A N 12
ATOM 20616 C CA . ASP A 1 84 ? -13.536 6.849 -13.405 1.00 4.41 84 ASP A CA 12
ATOM 20617 C C . ASP A 1 84 ? -12.595 6.359 -14.518 1.00 42.22 84 ASP A C 12
ATOM 20618 O O . ASP A 1 84 ? -13.031 5.769 -15.508 1.00 23.43 84 ASP A O 12
ATOM 20627 N N . GLU A 1 85 ? -11.300 6.614 -14.335 1.00 51.00 85 GLU A N 12
ATOM 20628 C CA . GLU A 1 85 ? -10.275 6.242 -15.316 1.00 4.43 85 GLU A CA 12
ATOM 20629 C C . GLU A 1 85 ? -9.954 4.741 -15.240 1.00 63.20 85 GLU A C 12
ATOM 20630 O O . GLU A 1 85 ? -9.656 4.102 -16.249 1.00 21.14 85 GLU A O 12
ATOM 20642 N N . LEU A 1 86 ? -10.010 4.195 -14.027 1.00 63.10 86 LEU A N 12
ATOM 20643 C CA . LEU A 1 86 ? -9.709 2.778 -13.787 1.00 15.05 86 LEU A CA 12
ATOM 20644 C C . LEU A 1 86 ? -10.803 1.856 -14.358 1.00 22.33 86 LEU A C 12
ATOM 20645 O O . LEU A 1 86 ? -11.980 2.223 -14.406 1.00 51.51 86 LEU A O 12
ATOM 20661 N N . PRO A 1 87 ? -10.426 0.644 -14.815 1.00 32.50 87 PRO A N 12
ATOM 20662 C CA . PRO A 1 87 ? -11.388 -0.331 -15.361 1.00 22.43 87 PRO A CA 12
ATOM 20663 C C . PRO A 1 87 ? -12.380 -0.857 -14.306 1.00 11.12 87 PRO A C 12
ATOM 20664 O O . PRO A 1 87 ? -12.038 -1.005 -13.128 1.00 54.24 87 PRO A O 12
ATOM 20675 N N . ALA A 1 88 ? -13.605 -1.161 -14.744 1.00 14.21 88 ALA A N 12
ATOM 20676 C CA . ALA A 1 88 ? -14.654 -1.671 -13.852 1.00 22.32 88 ALA A CA 12
ATOM 20677 C C . ALA A 1 88 ? -14.191 -2.911 -13.073 1.00 53.13 88 ALA A C 12
ATOM 20678 O O . ALA A 1 88 ? -14.650 -3.161 -11.959 1.00 13.32 88 ALA A O 12
ATOM 20685 N N . LYS A 1 89 ? -13.273 -3.676 -13.670 1.00 52.13 89 LYS A N 12
ATOM 20686 C CA . LYS A 1 89 ? -12.697 -4.868 -13.027 1.00 32.33 89 LYS A CA 12
ATOM 20687 C C . LYS A 1 89 ? -12.187 -4.571 -11.603 1.00 3.10 89 LYS A C 12
ATOM 20688 O O . LYS A 1 89 ? -12.334 -5.391 -10.696 1.00 44.01 89 LYS A O 12
ATOM 20707 N N . VAL A 1 90 ? -11.590 -3.393 -11.420 1.00 20.55 90 VAL A N 12
ATOM 20708 C CA . VAL A 1 90 ? -11.026 -2.997 -10.122 1.00 12.23 90 VAL A CA 12
ATOM 20709 C C . VAL A 1 90 ? -12.131 -2.743 -9.082 1.00 21.03 90 VAL A C 12
ATOM 20710 O O . VAL A 1 90 ? -12.151 -3.357 -8.010 1.00 32.24 90 VAL A O 12
ATOM 20723 N N . LYS A 1 91 ? -13.059 -1.846 -9.409 1.00 24.14 91 LYS A N 12
ATOM 20724 C CA . LYS A 1 91 ? -14.158 -1.511 -8.492 1.00 62.34 91 LYS A CA 12
ATOM 20725 C C . LYS A 1 91 ? -15.170 -2.664 -8.375 1.00 40.02 91 LYS A C 12
ATOM 20726 O O . LYS A 1 91 ? -16.012 -2.675 -7.478 1.00 43.33 91 LYS A O 12
ATOM 20745 N N . GLU A 1 92 ? -15.080 -3.630 -9.289 1.00 72.20 92 GLU A N 12
ATOM 20746 C CA . GLU A 1 92 ? -15.898 -4.847 -9.214 1.00 23.42 92 GLU A CA 12
ATOM 20747 C C . GLU A 1 92 ? -15.474 -5.708 -8.011 1.00 32.42 92 GLU A C 12
ATOM 20748 O O . GLU A 1 92 ? -16.193 -6.616 -7.586 1.00 61.24 92 GLU A O 12
ATOM 20760 N N . LYS A 1 93 ? -14.287 -5.427 -7.476 1.00 42.14 93 LYS A N 12
ATOM 20761 C CA . LYS A 1 93 ? -13.825 -6.054 -6.235 1.00 4.43 93 LYS A CA 12
ATOM 20762 C C . LYS A 1 93 ? -14.016 -5.096 -5.045 1.00 1.13 93 LYS A C 12
ATOM 20763 O O . LYS A 1 93 ? -14.617 -5.458 -4.031 1.00 64.30 93 LYS A O 12
ATOM 20782 N N . LEU A 1 94 ? -13.513 -3.865 -5.176 1.00 21.22 94 LEU A N 12
ATOM 20783 C CA . LEU A 1 94 ? -13.644 -2.853 -4.118 1.00 20.14 94 LEU A CA 12
ATOM 20784 C C . LEU A 1 94 ? -14.719 -1.805 -4.462 1.00 12.44 94 LEU A C 12
ATOM 20785 O O . LEU A 1 94 ? -14.481 -0.895 -5.256 1.00 43.43 94 LEU A O 12
ATOM 20801 N N . GLY A 1 95 ? -15.904 -1.948 -3.866 1.00 64.45 95 GLY A N 12
ATOM 20802 C CA . GLY A 1 95 ? -16.939 -0.923 -3.990 1.00 22.22 95 GLY A CA 12
ATOM 20803 C C . GLY A 1 95 ? -17.953 -1.173 -5.106 1.00 2.22 95 GLY A C 12
ATOM 20804 O O . GLY A 1 95 ? -18.200 -0.292 -5.936 1.00 52.23 95 GLY A O 12
ATOM 20808 N N . VAL A 1 96 ? -18.564 -2.360 -5.123 1.00 75.44 96 VAL A N 12
ATOM 20809 C CA . VAL A 1 96 ? -19.637 -2.656 -6.084 1.00 0.30 96 VAL A CA 12
ATOM 20810 C C . VAL A 1 96 ? -20.936 -1.911 -5.719 1.00 74.24 96 VAL A C 12
ATOM 20811 O O . VAL A 1 96 ? -21.529 -2.147 -4.665 1.00 31.42 96 VAL A O 12
ATOM 20824 N N . LYS A 1 97 ? -21.369 -1.003 -6.589 1.00 31.24 97 LYS A N 12
ATOM 20825 C CA . LYS A 1 97 ? -22.571 -0.197 -6.337 1.00 75.21 97 LYS A CA 12
ATOM 20826 C C . LYS A 1 97 ? -23.722 -0.575 -7.284 1.00 0.34 97 LYS A C 12
ATOM 20827 O O . LYS A 1 97 ? -23.516 -1.245 -8.296 1.00 44.35 97 LYS A O 12
ATOM 20846 N N . LEU A 1 98 ? -24.931 -0.114 -6.955 1.00 62.10 98 LEU A N 12
ATOM 20847 C CA . LEU A 1 98 ? -26.132 -0.352 -7.783 1.00 4.11 98 LEU A CA 12
ATOM 20848 C C . LEU A 1 98 ? -26.124 0.469 -9.096 1.00 43.53 98 LEU A C 12
ATOM 20849 O O . LEU A 1 98 ? -27.177 0.756 -9.670 1.00 1.40 98 LEU A O 12
ATOM 20865 N N . GLU A 1 99 ? -24.931 0.787 -9.600 1.00 4.23 99 GLU A N 12
ATOM 20866 C CA . GLU A 1 99 ? -24.771 1.691 -10.748 1.00 70.21 99 GLU A CA 12
ATOM 20867 C C . GLU A 1 99 ? -24.969 0.988 -12.106 1.00 44.21 99 GLU A C 12
ATOM 20868 O O . GLU A 1 99 ? -24.790 1.608 -13.160 1.00 53.14 99 GLU A O 12
ATOM 20880 N N . HIS A 1 100 ? -25.339 -0.294 -12.088 1.00 30.52 100 HIS A N 12
ATOM 20881 C CA . HIS A 1 100 ? -25.582 -1.039 -13.332 1.00 10.24 100 HIS A CA 12
ATOM 20882 C C . HIS A 1 100 ? -26.846 -0.517 -14.037 1.00 63.31 100 HIS A C 12
ATOM 20883 O O . HIS A 1 100 ? -27.961 -0.708 -13.555 1.00 0.42 100 HIS A O 12
ATOM 20898 N N . HIS A 1 101 ? -26.667 0.148 -15.174 1.00 11.14 101 HIS A N 12
ATOM 20899 C CA . HIS A 1 101 ? -27.781 0.801 -15.872 1.00 24.24 101 HIS A CA 12
ATOM 20900 C C . HIS A 1 101 ? -28.115 0.107 -17.209 1.00 14.42 101 HIS A C 12
ATOM 20901 O O . HIS A 1 101 ? -27.264 -0.550 -17.813 1.00 52.12 101 HIS A O 12
ATOM 20916 N N . HIS A 1 102 ? -29.358 0.276 -17.675 1.00 34.24 102 HIS A N 12
ATOM 20917 C CA . HIS A 1 102 ? -29.816 -0.345 -18.928 1.00 63.01 102 HIS A CA 12
ATOM 20918 C C . HIS A 1 102 ? -30.804 0.572 -19.683 1.00 45.00 102 HIS A C 12
ATOM 20919 O O . HIS A 1 102 ? -31.486 1.398 -19.079 1.00 3.24 102 HIS A O 12
ATOM 20934 N N . HIS A 1 103 ? -30.854 0.432 -21.010 1.00 0.41 103 HIS A N 12
ATOM 20935 C CA . HIS A 1 103 ? -31.805 1.178 -21.853 1.00 14.44 103 HIS A CA 12
ATOM 20936 C C . HIS A 1 103 ? -32.642 0.219 -22.712 1.00 65.33 103 HIS A C 12
ATOM 20937 O O . HIS A 1 103 ? -32.106 -0.756 -23.248 1.00 61.43 103 HIS A O 12
ATOM 20952 N N . HIS A 1 104 ? -33.951 0.490 -22.840 1.00 53.20 104 HIS A N 12
ATOM 20953 C CA . HIS A 1 104 ? -34.832 -0.315 -23.709 1.00 34.43 104 HIS A CA 12
ATOM 20954 C C . HIS A 1 104 ? -34.962 -1.758 -23.168 1.00 44.22 104 HIS A C 12
ATOM 20955 O O . HIS A 1 104 ? -34.360 -2.092 -22.148 1.00 20.11 104 HIS A O 12
ATOM 20970 N N . HIS A 1 105 ? -35.771 -2.612 -23.802 1.00 74.03 105 HIS A N 12
ATOM 20971 C CA . HIS A 1 105 ? -35.836 -4.024 -23.381 1.00 32.11 105 HIS A CA 12
ATOM 20972 C C . HIS A 1 105 ? -34.607 -4.811 -23.877 1.00 15.14 105 HIS A C 12
ATOM 20973 O O . HIS A 1 105 ? -34.499 -5.075 -25.095 1.00 38.53 105 HIS A O 12
ATOM 20989 N N . MET A 1 1 ? 19.058 -0.377 -23.637 1.00 71.12 1 MET A N 13
ATOM 20990 C CA . MET A 1 1 ? 18.268 -1.640 -23.571 1.00 20.33 1 MET A CA 13
ATOM 20991 C C . MET A 1 1 ? 18.128 -2.130 -22.118 1.00 3.31 1 MET A C 13
ATOM 20992 O O . MET A 1 1 ? 19.032 -2.770 -21.581 1.00 23.42 1 MET A O 13
ATOM 21008 N N . ASP A 1 2 ? 17.000 -1.814 -21.478 1.00 1.14 2 ASP A N 13
ATOM 21009 C CA . ASP A 1 2 ? 16.769 -2.200 -20.077 1.00 43.14 2 ASP A CA 13
ATOM 21010 C C . ASP A 1 2 ? 15.434 -2.947 -19.903 1.00 41.54 2 ASP A C 13
ATOM 21011 O O . ASP A 1 2 ? 14.432 -2.367 -19.478 1.00 73.43 2 ASP A O 13
ATOM 21020 N N . LEU A 1 3 ? 15.419 -4.227 -20.272 1.00 65.23 3 LEU A N 13
ATOM 21021 C CA . LEU A 1 3 ? 14.238 -5.084 -20.079 1.00 31.14 3 LEU A CA 13
ATOM 21022 C C . LEU A 1 3 ? 14.518 -6.213 -19.075 1.00 51.13 3 LEU A C 13
ATOM 21023 O O . LEU A 1 3 ? 13.649 -6.593 -18.288 1.00 51.34 3 LEU A O 13
ATOM 21039 N N . ASN A 1 4 ? 15.749 -6.720 -19.086 1.00 51.22 4 ASN A N 13
ATOM 21040 C CA . ASN A 1 4 ? 16.125 -7.888 -18.277 1.00 52.15 4 ASN A CA 13
ATOM 21041 C C . ASN A 1 4 ? 16.360 -7.540 -16.793 1.00 23.23 4 ASN A C 13
ATOM 21042 O O . ASN A 1 4 ? 16.884 -8.357 -16.034 1.00 2.11 4 ASN A O 13
ATOM 21053 N N . ARG A 1 5 ? 15.974 -6.329 -16.386 1.00 31.32 5 ARG A N 13
ATOM 21054 C CA . ARG A 1 5 ? 16.054 -5.912 -14.973 1.00 62.34 5 ARG A CA 13
ATOM 21055 C C . ARG A 1 5 ? 14.684 -5.468 -14.431 1.00 54.32 5 ARG A C 13
ATOM 21056 O O . ARG A 1 5 ? 14.591 -4.893 -13.343 1.00 62.21 5 ARG A O 13
ATOM 21077 N N . MET A 1 6 ? 13.623 -5.743 -15.186 1.00 51.21 6 MET A N 13
ATOM 21078 C CA . MET A 1 6 ? 12.262 -5.387 -14.759 1.00 51.24 6 MET A CA 13
ATOM 21079 C C . MET A 1 6 ? 11.754 -6.329 -13.657 1.00 1.02 6 MET A C 13
ATOM 21080 O O . MET A 1 6 ? 12.296 -7.416 -13.451 1.00 33.14 6 MET A O 13
ATOM 21094 N N . GLY A 1 7 ? 10.709 -5.900 -12.954 1.00 65.35 7 GLY A N 13
ATOM 21095 C CA . GLY A 1 7 ? 10.164 -6.688 -11.853 1.00 11.34 7 GLY A CA 13
ATOM 21096 C C . GLY A 1 7 ? 9.823 -5.849 -10.624 1.00 74.41 7 GLY A C 13
ATOM 21097 O O . GLY A 1 7 ? 9.551 -6.387 -9.551 1.00 11.04 7 GLY A O 13
ATOM 21101 N N . LYS A 1 8 ? 9.841 -4.526 -10.774 1.00 24.44 8 LYS A N 13
ATOM 21102 C CA . LYS A 1 8 ? 9.463 -3.624 -9.682 1.00 23.25 8 LYS A CA 13
ATOM 21103 C C . LYS A 1 8 ? 7.944 -3.392 -9.712 1.00 54.23 8 LYS A C 13
ATOM 21104 O O . LYS A 1 8 ? 7.429 -2.744 -10.627 1.00 14.55 8 LYS A O 13
ATOM 21123 N N . ASP A 1 9 ? 7.231 -3.921 -8.722 1.00 62.24 9 ASP A N 13
ATOM 21124 C CA . ASP A 1 9 ? 5.761 -3.906 -8.734 1.00 1.31 9 ASP A CA 13
ATOM 21125 C C . ASP A 1 9 ? 5.160 -2.557 -8.305 1.00 4.03 9 ASP A C 13
ATOM 21126 O O . ASP A 1 9 ? 5.864 -1.636 -7.891 1.00 53.35 9 ASP A O 13
ATOM 21135 N N . GLU A 1 10 ? 3.837 -2.468 -8.411 1.00 24.42 10 GLU A N 13
ATOM 21136 C CA . GLU A 1 10 ? 3.091 -1.244 -8.101 1.00 74.32 10 GLU A CA 13
ATOM 21137 C C . GLU A 1 10 ? 2.054 -1.491 -6.998 1.00 32.11 10 GLU A C 13
ATOM 21138 O O . GLU A 1 10 ? 1.691 -2.634 -6.717 1.00 22.14 10 GLU A O 13
ATOM 21150 N N . TYR A 1 11 ? 1.592 -0.418 -6.368 1.00 23.22 11 TYR A N 13
ATOM 21151 C CA . TYR A 1 11 ? 0.505 -0.497 -5.385 1.00 73.44 11 TYR A CA 13
ATOM 21152 C C . TYR A 1 11 ? -0.448 0.696 -5.518 1.00 23.11 11 TYR A C 13
ATOM 21153 O O . TYR A 1 11 ? -0.032 1.852 -5.398 1.00 63.53 11 TYR A O 13
ATOM 21171 N N . TYR A 1 12 ? -1.724 0.422 -5.777 1.00 40.12 12 TYR A N 13
ATOM 21172 C CA . TYR A 1 12 ? -2.727 1.484 -5.834 1.00 14.40 12 TYR A CA 13
ATOM 21173 C C . TYR A 1 12 ? -3.101 1.952 -4.424 1.00 70.31 12 TYR A C 13
ATOM 21174 O O . TYR A 1 12 ? -3.864 1.298 -3.712 1.00 32.14 12 TYR A O 13
ATOM 21192 N N . VAL A 1 13 ? -2.522 3.075 -4.024 1.00 14.42 13 VAL A N 13
ATOM 21193 C CA . VAL A 1 13 ? -2.805 3.680 -2.727 1.00 34.31 13 VAL A CA 13
ATOM 21194 C C . VAL A 1 13 ? -3.956 4.677 -2.833 1.00 32.14 13 VAL A C 13
ATOM 21195 O O . VAL A 1 13 ? -4.425 4.995 -3.926 1.00 3.42 13 VAL A O 13
ATOM 21208 N N . GLN A 1 14 ? -4.401 5.168 -1.691 1.00 63.01 14 GLN A N 13
ATOM 21209 C CA . GLN A 1 14 ? -5.446 6.180 -1.647 1.00 62.43 14 GLN A CA 13
ATOM 21210 C C . GLN A 1 14 ? -4.998 7.347 -0.760 1.00 61.24 14 GLN A C 13
ATOM 21211 O O . GLN A 1 14 ? -4.585 7.140 0.382 1.00 33.42 14 GLN A O 13
ATOM 21225 N N . ILE A 1 15 ? -5.061 8.566 -1.294 1.00 11.44 15 ILE A N 13
ATOM 21226 C CA . ILE A 1 15 ? -4.572 9.747 -0.571 1.00 32.44 15 ILE A CA 13
ATOM 21227 C C . ILE A 1 15 ? -5.383 10.006 0.708 1.00 5.53 15 ILE A C 13
ATOM 21228 O O . ILE A 1 15 ? -6.408 10.698 0.688 1.00 42.44 15 ILE A O 13
ATOM 21244 N N . THR A 1 16 ? -4.929 9.407 1.809 1.00 23.04 16 THR A N 13
ATOM 21245 C CA . THR A 1 16 ? -5.545 9.610 3.123 1.00 13.23 16 THR A CA 13
ATOM 21246 C C . THR A 1 16 ? -5.078 10.923 3.760 1.00 23.23 16 THR A C 13
ATOM 21247 O O . THR A 1 16 ? -5.875 11.832 3.978 1.00 24.31 16 THR A O 13
ATOM 21258 N N . VAL A 1 17 ? -3.782 11.012 4.050 1.00 21.30 17 VAL A N 13
ATOM 21259 C CA . VAL A 1 17 ? -3.200 12.217 4.650 1.00 11.33 17 VAL A CA 13
ATOM 21260 C C . VAL A 1 17 ? -2.704 13.205 3.576 1.00 10.15 17 VAL A C 13
ATOM 21261 O O . VAL A 1 17 ? -1.886 12.865 2.723 1.00 72.13 17 VAL A O 13
ATOM 21274 N N . ASP A 1 18 ? -3.224 14.429 3.618 1.00 41.14 18 ASP A N 13
ATOM 21275 C CA . ASP A 1 18 ? -2.835 15.477 2.669 1.00 20.03 18 ASP A CA 13
ATOM 21276 C C . ASP A 1 18 ? -2.472 16.782 3.404 1.00 20.52 18 ASP A C 13
ATOM 21277 O O . ASP A 1 18 ? -2.808 16.957 4.578 1.00 64.20 18 ASP A O 13
ATOM 21286 N N . GLY A 1 19 ? -1.778 17.690 2.714 1.00 34.44 19 GLY A N 13
ATOM 21287 C CA . GLY A 1 19 ? -1.404 18.973 3.318 1.00 1.23 19 GLY A CA 13
ATOM 21288 C C . GLY A 1 19 ? -0.392 18.853 4.462 1.00 2.51 19 GLY A C 13
ATOM 21289 O O . GLY A 1 19 ? -0.125 19.827 5.170 1.00 32.42 19 GLY A O 13
ATOM 21293 N N . LYS A 1 20 ? 0.157 17.655 4.657 1.00 62.32 20 LYS A N 13
ATOM 21294 C CA . LYS A 1 20 ? 1.124 17.403 5.733 1.00 24.02 20 LYS A CA 13
ATOM 21295 C C . LYS A 1 20 ? 2.509 17.953 5.352 1.00 2.13 20 LYS A C 13
ATOM 21296 O O . LYS A 1 20 ? 3.160 17.434 4.446 1.00 12.14 20 LYS A O 13
ATOM 21315 N N . GLU A 1 21 ? 2.952 19.003 6.044 1.00 62.42 21 GLU A N 13
ATOM 21316 C CA . GLU A 1 21 ? 4.265 19.610 5.776 1.00 33.20 21 GLU A CA 13
ATOM 21317 C C . GLU A 1 21 ? 5.371 18.980 6.630 1.00 50.01 21 GLU A C 13
ATOM 21318 O O . GLU A 1 21 ? 5.142 18.571 7.771 1.00 45.11 21 GLU A O 13
ATOM 21330 N N . VAL A 1 22 ? 6.574 18.913 6.068 1.00 22.52 22 VAL A N 13
ATOM 21331 C CA . VAL A 1 22 ? 7.731 18.360 6.764 1.00 72.30 22 VAL A CA 13
ATOM 21332 C C . VAL A 1 22 ? 8.909 19.344 6.765 1.00 44.35 22 VAL A C 13
ATOM 21333 O O . VAL A 1 22 ? 9.553 19.587 5.742 1.00 70.45 22 VAL A O 13
ATOM 21346 N N . HIS A 1 23 ? 9.156 19.923 7.927 1.00 40.30 23 HIS A N 13
ATOM 21347 C CA . HIS A 1 23 ? 10.324 20.788 8.166 1.00 53.50 23 HIS A CA 13
ATOM 21348 C C . HIS A 1 23 ? 11.639 19.963 8.186 1.00 35.23 23 HIS A C 13
ATOM 21349 O O . HIS A 1 23 ? 12.520 20.192 9.014 1.00 0.04 23 HIS A O 13
ATOM 21364 N N . SER A 1 24 ? 11.783 19.027 7.243 1.00 2.11 24 SER A N 13
ATOM 21365 C CA . SER A 1 24 ? 12.922 18.089 7.232 1.00 31.14 24 SER A CA 13
ATOM 21366 C C . SER A 1 24 ? 14.152 18.666 6.519 1.00 34.34 24 SER A C 13
ATOM 21367 O O . SER A 1 24 ? 15.207 18.033 6.484 1.00 33.05 24 SER A O 13
ATOM 21375 N N . LYS A 1 25 ? 14.017 19.863 5.953 1.00 13.12 25 LYS A N 13
ATOM 21376 C CA . LYS A 1 25 ? 15.126 20.518 5.258 1.00 43.13 25 LYS A CA 13
ATOM 21377 C C . LYS A 1 25 ? 15.236 21.990 5.659 1.00 30.24 25 LYS A C 13
ATOM 21378 O O . LYS A 1 25 ? 14.718 22.882 4.990 1.00 71.43 25 LYS A O 13
ATOM 21397 N N . ALA A 1 26 ? 15.845 22.214 6.807 1.00 63.40 26 ALA A N 13
ATOM 21398 C CA . ALA A 1 26 ? 16.256 23.553 7.228 1.00 65.34 26 ALA A CA 13
ATOM 21399 C C . ALA A 1 26 ? 17.723 23.536 7.677 1.00 53.34 26 ALA A C 13
ATOM 21400 O O . ALA A 1 26 ? 18.022 23.535 8.875 1.00 61.22 26 ALA A O 13
ATOM 21407 N N . ASP A 1 27 ? 18.634 23.485 6.707 1.00 41.04 27 ASP A N 13
ATOM 21408 C CA . ASP A 1 27 ? 20.066 23.348 6.994 1.00 4.22 27 ASP A CA 13
ATOM 21409 C C . ASP A 1 27 ? 20.606 24.542 7.795 1.00 25.55 27 ASP A C 13
ATOM 21410 O O . ASP A 1 27 ? 21.084 24.385 8.922 1.00 3.11 27 ASP A O 13
ATOM 21419 N N . ASN A 1 28 ? 20.532 25.730 7.210 1.00 43.33 28 ASN A N 13
ATOM 21420 C CA . ASN A 1 28 ? 20.918 26.956 7.906 1.00 23.44 28 ASN A CA 13
ATOM 21421 C C . ASN A 1 28 ? 20.167 28.158 7.320 1.00 20.15 28 ASN A C 13
ATOM 21422 O O . ASN A 1 28 ? 20.702 28.914 6.501 1.00 5.14 28 ASN A O 13
ATOM 21433 N N . GLY A 1 29 ? 18.913 28.306 7.730 1.00 13.01 29 GLY A N 13
ATOM 21434 C CA . GLY A 1 29 ? 18.060 29.360 7.196 1.00 64.40 29 GLY A CA 13
ATOM 21435 C C . GLY A 1 29 ? 16.677 28.846 6.819 1.00 1.03 29 GLY A C 13
ATOM 21436 O O . GLY A 1 29 ? 16.285 28.907 5.653 1.00 42.32 29 GLY A O 13
ATOM 21440 N N . GLN A 1 30 ? 15.956 28.308 7.808 1.00 53.02 30 GLN A N 13
ATOM 21441 C CA . GLN A 1 30 ? 14.590 27.792 7.610 1.00 75.42 30 GLN A CA 13
ATOM 21442 C C . GLN A 1 30 ? 13.733 28.718 6.719 1.00 41.21 30 GLN A C 13
ATOM 21443 O O . GLN A 1 30 ? 13.200 29.738 7.169 1.00 60.21 30 GLN A O 13
ATOM 21457 N N . LYS A 1 31 ? 13.609 28.343 5.447 1.00 42.13 31 LYS A N 13
ATOM 21458 C CA . LYS A 1 31 ? 12.925 29.170 4.444 1.00 43.44 31 LYS A CA 13
ATOM 21459 C C . LYS A 1 31 ? 12.109 28.307 3.457 1.00 13.30 31 LYS A C 13
ATOM 21460 O O . LYS A 1 31 ? 11.498 28.819 2.518 1.00 63.21 31 LYS A O 13
ATOM 21479 N N . TYR A 1 32 ? 12.093 26.994 3.683 1.00 14.32 32 TYR A N 13
ATOM 21480 C CA . TYR A 1 32 ? 11.472 26.051 2.740 1.00 72.42 32 TYR A CA 13
ATOM 21481 C C . TYR A 1 32 ? 10.953 24.782 3.446 1.00 31.14 32 TYR A C 13
ATOM 21482 O O . TYR A 1 32 ? 11.568 24.287 4.389 1.00 43.43 32 TYR A O 13
ATOM 21500 N N . LYS A 1 33 ? 9.796 24.284 2.990 1.00 74.24 33 LYS A N 13
ATOM 21501 C CA . LYS A 1 33 ? 9.171 23.070 3.547 1.00 12.22 33 LYS A CA 13
ATOM 21502 C C . LYS A 1 33 ? 8.598 22.180 2.430 1.00 25.34 33 LYS A C 13
ATOM 21503 O O . LYS A 1 33 ? 8.135 22.683 1.406 1.00 34.13 33 LYS A O 13
ATOM 21522 N N . ASP A 1 34 ? 8.626 20.864 2.636 1.00 51.31 34 ASP A N 13
ATOM 21523 C CA . ASP A 1 34 ? 8.038 19.915 1.679 1.00 64.32 34 ASP A CA 13
ATOM 21524 C C . ASP A 1 34 ? 6.684 19.389 2.178 1.00 14.54 34 ASP A C 13
ATOM 21525 O O . ASP A 1 34 ? 6.285 19.637 3.317 1.00 50.13 34 ASP A O 13
ATOM 21534 N N . TYR A 1 35 ? 5.983 18.656 1.315 1.00 33.13 35 TYR A N 13
ATOM 21535 C CA . TYR A 1 35 ? 4.750 17.958 1.701 1.00 70.44 35 TYR A CA 13
ATOM 21536 C C . TYR A 1 35 ? 4.985 16.440 1.707 1.00 20.41 35 TYR A C 13
ATOM 21537 O O . TYR A 1 35 ? 5.793 15.934 0.934 1.00 11.52 35 TYR A O 13
ATOM 21555 N N . GLU A 1 36 ? 4.291 15.716 2.580 1.00 4.21 36 GLU A N 13
ATOM 21556 C CA . GLU A 1 36 ? 4.562 14.283 2.774 1.00 34.32 36 GLU A CA 13
ATOM 21557 C C . GLU A 1 36 ? 3.287 13.431 2.696 1.00 5.04 36 GLU A C 13
ATOM 21558 O O . GLU A 1 36 ? 2.207 13.865 3.101 1.00 34.23 36 GLU A O 13
ATOM 21570 N N . TYR A 1 37 ? 3.429 12.208 2.179 1.00 45.21 37 TYR A N 13
ATOM 21571 C CA . TYR A 1 37 ? 2.307 11.271 2.051 1.00 55.42 37 TYR A CA 13
ATOM 21572 C C . TYR A 1 37 ? 2.643 9.888 2.636 1.00 5.21 37 TYR A C 13
ATOM 21573 O O . TYR A 1 37 ? 3.468 9.151 2.089 1.00 21.22 37 TYR A O 13
ATOM 21591 N N . LYS A 1 38 ? 2.012 9.559 3.761 1.00 72.20 38 LYS A N 13
ATOM 21592 C CA . LYS A 1 38 ? 2.083 8.213 4.345 1.00 22.04 38 LYS A CA 13
ATOM 21593 C C . LYS A 1 38 ? 0.779 7.457 4.046 1.00 31.31 38 LYS A C 13
ATOM 21594 O O . LYS A 1 38 ? -0.268 7.760 4.623 1.00 20.11 38 LYS A O 13
ATOM 21613 N N . LEU A 1 39 ? 0.837 6.485 3.144 1.00 32.22 39 LEU A N 13
ATOM 21614 C CA . LEU A 1 39 ? -0.385 5.848 2.636 1.00 62.24 39 LEU A CA 13
ATOM 21615 C C . LEU A 1 39 ? -0.219 4.342 2.375 1.00 12.54 39 LEU A C 13
ATOM 21616 O O . LEU A 1 39 ? 0.877 3.856 2.087 1.00 73.02 39 LEU A O 13
ATOM 21632 N N . THR A 1 40 ? -1.329 3.610 2.483 1.00 14.30 40 THR A N 13
ATOM 21633 C CA . THR A 1 40 ? -1.345 2.159 2.241 1.00 1.51 40 THR A CA 13
ATOM 21634 C C . THR A 1 40 ? -1.898 1.829 0.846 1.00 62.34 40 THR A C 13
ATOM 21635 O O . THR A 1 40 ? -2.935 2.355 0.442 1.00 21.13 40 THR A O 13
ATOM 21646 N N . GLY A 1 41 ? -1.205 0.955 0.118 1.00 1.31 41 GLY A N 13
ATOM 21647 C CA . GLY A 1 41 ? -1.662 0.541 -1.207 1.00 61.04 41 GLY A CA 13
ATOM 21648 C C . GLY A 1 41 ? -2.062 -0.926 -1.272 1.00 13.45 41 GLY A C 13
ATOM 21649 O O . GLY A 1 41 ? -1.461 -1.766 -0.602 1.00 34.13 41 GLY A O 13
ATOM 21653 N N . PHE A 1 42 ? -3.076 -1.231 -2.079 1.00 2.30 42 PHE A N 13
ATOM 21654 C CA . PHE A 1 42 ? -3.562 -2.607 -2.244 1.00 63.45 42 PHE A CA 13
ATOM 21655 C C . PHE A 1 42 ? -3.421 -3.072 -3.702 1.00 3.53 42 PHE A C 13
ATOM 21656 O O . PHE A 1 42 ? -3.929 -2.425 -4.618 1.00 53.34 42 PHE A O 13
ATOM 21673 N N . ASP A 1 43 ? -2.732 -4.193 -3.909 1.00 31.11 43 ASP A N 13
ATOM 21674 C CA . ASP A 1 43 ? -2.537 -4.741 -5.258 1.00 42.31 43 ASP A CA 13
ATOM 21675 C C . ASP A 1 43 ? -2.279 -6.263 -5.202 1.00 74.32 43 ASP A C 13
ATOM 21676 O O . ASP A 1 43 ? -2.328 -6.875 -4.129 1.00 74.10 43 ASP A O 13
ATOM 21685 N N . LYS A 1 44 ? -2.053 -6.863 -6.373 1.00 35.55 44 LYS A N 13
ATOM 21686 C CA . LYS A 1 44 ? -1.743 -8.294 -6.505 1.00 53.52 44 LYS A CA 13
ATOM 21687 C C . LYS A 1 44 ? -2.975 -9.164 -6.198 1.00 33.42 44 LYS A C 13
ATOM 21688 O O . LYS A 1 44 ? -3.649 -9.648 -7.112 1.00 55.25 44 LYS A O 13
ATOM 21707 N N . ASP A 1 45 ? -3.271 -9.354 -4.918 1.00 13.40 45 ASP A N 13
ATOM 21708 C CA . ASP A 1 45 ? -4.436 -10.140 -4.501 1.00 34.20 45 ASP A CA 13
ATOM 21709 C C . ASP A 1 45 ? -4.840 -9.786 -3.061 1.00 54.51 45 ASP A C 13
ATOM 21710 O O . ASP A 1 45 ? -4.666 -10.576 -2.132 1.00 51.51 45 ASP A O 13
ATOM 21719 N N . GLY A 1 46 ? -5.357 -8.575 -2.889 1.00 21.43 46 GLY A N 13
ATOM 21720 C CA . GLY A 1 46 ? -5.754 -8.102 -1.566 1.00 41.30 46 GLY A CA 13
ATOM 21721 C C . GLY A 1 46 ? -4.571 -7.976 -0.611 1.00 71.51 46 GLY A C 13
ATOM 21722 O O . GLY A 1 46 ? -4.673 -8.304 0.572 1.00 75.12 46 GLY A O 13
ATOM 21726 N N . LYS A 1 47 ? -3.442 -7.507 -1.137 1.00 63.33 47 LYS A N 13
ATOM 21727 C CA . LYS A 1 47 ? -2.208 -7.369 -0.358 1.00 75.55 47 LYS A CA 13
ATOM 21728 C C . LYS A 1 47 ? -1.860 -5.890 -0.160 1.00 65.21 47 LYS A C 13
ATOM 21729 O O . LYS A 1 47 ? -1.836 -5.118 -1.123 1.00 42.25 47 LYS A O 13
ATOM 21748 N N . GLU A 1 48 ? -1.594 -5.501 1.086 1.00 4.33 48 GLU A N 13
ATOM 21749 C CA . GLU A 1 48 ? -1.344 -4.096 1.415 1.00 60.30 48 GLU A CA 13
ATOM 21750 C C . GLU A 1 48 ? 0.147 -3.808 1.642 1.00 44.33 48 GLU A C 13
ATOM 21751 O O . GLU A 1 48 ? 0.938 -4.701 1.953 1.00 43.00 48 GLU A O 13
ATOM 21763 N N . LYS A 1 49 ? 0.514 -2.543 1.475 1.00 63.25 49 LYS A N 13
ATOM 21764 C CA . LYS A 1 49 ? 1.857 -2.062 1.809 1.00 64.05 49 LYS A CA 13
ATOM 21765 C C . LYS A 1 49 ? 1.839 -0.549 2.056 1.00 65.12 49 LYS A C 13
ATOM 21766 O O . LYS A 1 49 ? 1.271 0.208 1.269 1.00 31.23 49 LYS A O 13
ATOM 21785 N N . GLU A 1 50 ? 2.439 -0.111 3.158 1.00 53.33 50 GLU A N 13
ATOM 21786 C CA . GLU A 1 50 ? 2.485 1.317 3.491 1.00 72.12 50 GLU A CA 13
ATOM 21787 C C . GLU A 1 50 ? 3.737 1.986 2.910 1.00 74.43 50 GLU A C 13
ATOM 21788 O O . GLU A 1 50 ? 4.860 1.669 3.304 1.00 5.15 50 GLU A O 13
ATOM 21800 N N . LEU A 1 51 ? 3.536 2.904 1.967 1.00 61.10 51 LEU A N 13
ATOM 21801 C CA . LEU A 1 51 ? 4.643 3.625 1.325 1.00 3.22 51 LEU A CA 13
ATOM 21802 C C . LEU A 1 51 ? 4.783 5.049 1.885 1.00 12.51 51 LEU A C 13
ATOM 21803 O O . LEU A 1 51 ? 3.812 5.646 2.358 1.00 14.43 51 LEU A O 13
ATOM 21819 N N . GLU A 1 52 ? 6.002 5.584 1.824 1.00 41.21 52 GLU A N 13
ATOM 21820 C CA . GLU A 1 52 ? 6.287 6.951 2.271 1.00 64.42 52 GLU A CA 13
ATOM 21821 C C . GLU A 1 52 ? 7.035 7.742 1.185 1.00 20.21 52 GLU A C 13
ATOM 21822 O O . GLU A 1 52 ? 8.086 7.315 0.703 1.00 45.24 52 GLU A O 13
ATOM 21834 N N . PHE A 1 53 ? 6.484 8.889 0.791 1.00 60.51 53 PHE A N 13
ATOM 21835 C CA . PHE A 1 53 ? 7.147 9.771 -0.180 1.00 61.35 53 PHE A CA 13
ATOM 21836 C C . PHE A 1 53 ? 6.756 11.239 0.041 1.00 12.23 53 PHE A C 13
ATOM 21837 O O . PHE A 1 53 ? 5.738 11.536 0.665 1.00 62.22 53 PHE A O 13
ATOM 21854 N N . THR A 1 54 ? 7.579 12.153 -0.468 1.00 70.50 54 THR A N 13
ATOM 21855 C CA . THR A 1 54 ? 7.316 13.594 -0.341 1.00 54.33 54 THR A CA 13
ATOM 21856 C C . THR A 1 54 ? 7.063 14.238 -1.706 1.00 12.05 54 THR A C 13
ATOM 21857 O O . THR A 1 54 ? 7.574 13.780 -2.728 1.00 32.45 54 THR A O 13
ATOM 21868 N N . ALA A 1 55 ? 6.269 15.304 -1.717 1.00 60.04 55 ALA A N 13
ATOM 21869 C CA . ALA A 1 55 ? 5.904 15.991 -2.957 1.00 25.43 55 ALA A CA 13
ATOM 21870 C C . ALA A 1 55 ? 6.076 17.512 -2.835 1.00 30.01 55 ALA A C 13
ATOM 21871 O O . ALA A 1 55 ? 6.050 18.068 -1.734 1.00 62.33 55 ALA A O 13
ATOM 21878 N N . GLN A 1 56 ? 6.252 18.176 -3.975 1.00 45.30 56 GLN A N 13
ATOM 21879 C CA . GLN A 1 56 ? 6.420 19.634 -4.017 1.00 14.45 56 GLN A CA 13
ATOM 21880 C C . GLN A 1 56 ? 5.145 20.366 -3.569 1.00 74.45 56 GLN A C 13
ATOM 21881 O O . GLN A 1 56 ? 5.207 21.435 -2.954 1.00 24.51 56 GLN A O 13
ATOM 21895 N N . LYS A 1 57 ? 3.995 19.779 -3.884 1.00 61.35 57 LYS A N 13
ATOM 21896 C CA . LYS A 1 57 ? 2.691 20.385 -3.589 1.00 51.21 57 LYS A CA 13
ATOM 21897 C C . LYS A 1 57 ? 1.697 19.340 -3.070 1.00 25.55 57 LYS A C 13
ATOM 21898 O O . LYS A 1 57 ? 1.982 18.141 -3.065 1.00 14.44 57 LYS A O 13
ATOM 21917 N N . ASN A 1 58 ? 0.528 19.806 -2.634 1.00 64.23 58 ASN A N 13
ATOM 21918 C CA . ASN A 1 58 ? -0.556 18.915 -2.221 1.00 0.03 58 ASN A CA 13
ATOM 21919 C C . ASN A 1 58 ? -1.281 18.374 -3.465 1.00 73.44 58 ASN A C 13
ATOM 21920 O O . ASN A 1 58 ? -2.010 19.105 -4.136 1.00 44.41 58 ASN A O 13
ATOM 21931 N N . LEU A 1 59 ? -1.054 17.099 -3.774 1.00 50.40 59 LEU A N 13
ATOM 21932 C CA . LEU A 1 59 ? -1.553 16.483 -5.009 1.00 72.12 59 LEU A CA 13
ATOM 21933 C C . LEU A 1 59 ? -3.085 16.572 -5.137 1.00 13.41 59 LEU A C 13
ATOM 21934 O O . LEU A 1 59 ? -3.603 17.440 -5.842 1.00 30.13 59 LEU A O 13
ATOM 21950 N N . ARG A 1 60 ? -3.800 15.670 -4.460 1.00 24.55 60 ARG A N 13
ATOM 21951 C CA . ARG A 1 60 ? -5.269 15.655 -4.489 1.00 54.40 60 ARG A CA 13
ATOM 21952 C C . ARG A 1 60 ? -5.818 14.554 -3.561 1.00 4.31 60 ARG A C 13
ATOM 21953 O O . ARG A 1 60 ? -5.598 13.367 -3.792 1.00 20.43 60 ARG A O 13
ATOM 21974 N N . LYS A 1 61 ? -6.535 14.964 -2.516 1.00 51.52 61 LYS A N 13
ATOM 21975 C CA . LYS A 1 61 ? -6.982 14.039 -1.460 1.00 35.21 61 LYS A CA 13
ATOM 21976 C C . LYS A 1 61 ? -8.154 13.139 -1.895 1.00 31.01 61 LYS A C 13
ATOM 21977 O O . LYS A 1 61 ? -8.878 13.449 -2.843 1.00 21.53 61 LYS A O 13
ATOM 21996 N N . GLU A 1 62 ? -8.305 12.008 -1.189 1.00 53.04 62 GLU A N 13
ATOM 21997 C CA . GLU A 1 62 ? -9.453 11.092 -1.353 1.00 20.11 62 GLU A CA 13
ATOM 21998 C C . GLU A 1 62 ? -9.440 10.313 -2.683 1.00 45.51 62 GLU A C 13
ATOM 21999 O O . GLU A 1 62 ? -10.347 9.517 -2.942 1.00 35.52 62 GLU A O 13
ATOM 22011 N N . ALA A 1 63 ? -8.425 10.529 -3.516 1.00 55.33 63 ALA A N 13
ATOM 22012 C CA . ALA A 1 63 ? -8.312 9.811 -4.793 1.00 63.12 63 ALA A CA 13
ATOM 22013 C C . ALA A 1 63 ? -7.316 8.646 -4.703 1.00 63.13 63 ALA A C 13
ATOM 22014 O O . ALA A 1 63 ? -6.616 8.485 -3.700 1.00 13.43 63 ALA A O 13
ATOM 22021 N N . PHE A 1 64 ? -7.256 7.842 -5.762 1.00 2.02 64 PHE A N 13
ATOM 22022 C CA . PHE A 1 64 ? -6.327 6.712 -5.829 1.00 2.42 64 PHE A CA 13
ATOM 22023 C C . PHE A 1 64 ? -5.017 7.122 -6.512 1.00 74.44 64 PHE A C 13
ATOM 22024 O O . PHE A 1 64 ? -4.964 8.111 -7.245 1.00 13.24 64 PHE A O 13
ATOM 22041 N N . LEU A 1 65 ? -3.959 6.360 -6.278 1.00 34.22 65 LEU A N 13
ATOM 22042 C CA . LEU A 1 65 ? -2.639 6.718 -6.793 1.00 72.43 65 LEU A CA 13
ATOM 22043 C C . LEU A 1 65 ? -1.733 5.476 -6.907 1.00 34.12 65 LEU A C 13
ATOM 22044 O O . LEU A 1 65 ? -1.546 4.739 -5.943 1.00 54.04 65 LEU A O 13
ATOM 22060 N N . ARG A 1 66 ? -1.179 5.248 -8.095 1.00 54.33 66 ARG A N 13
ATOM 22061 C CA . ARG A 1 66 ? -0.259 4.126 -8.323 1.00 71.15 66 ARG A CA 13
ATOM 22062 C C . ARG A 1 66 ? 1.157 4.466 -7.837 1.00 44.44 66 ARG A C 13
ATOM 22063 O O . ARG A 1 66 ? 1.870 5.246 -8.469 1.00 4.30 66 ARG A O 13
ATOM 22084 N N . VAL A 1 67 ? 1.560 3.888 -6.713 1.00 35.14 67 VAL A N 13
ATOM 22085 C CA . VAL A 1 67 ? 2.923 4.065 -6.210 1.00 20.11 67 VAL A CA 13
ATOM 22086 C C . VAL A 1 67 ? 3.839 2.948 -6.715 1.00 51.42 67 VAL A C 13
ATOM 22087 O O . VAL A 1 67 ? 3.518 1.763 -6.605 1.00 12.55 67 VAL A O 13
ATOM 22100 N N . TYR A 1 68 ? 4.974 3.341 -7.277 1.00 12.23 68 TYR A N 13
ATOM 22101 C CA . TYR A 1 68 ? 5.909 2.398 -7.888 1.00 42.32 68 TYR A CA 13
ATOM 22102 C C . TYR A 1 68 ? 6.928 1.877 -6.861 1.00 75.33 68 TYR A C 13
ATOM 22103 O O . TYR A 1 68 ? 7.802 2.620 -6.407 1.00 4.23 68 TYR A O 13
ATOM 22121 N N . HIS A 1 69 ? 6.827 0.592 -6.524 1.00 21.13 69 HIS A N 13
ATOM 22122 C CA . HIS A 1 69 ? 7.633 0.004 -5.449 1.00 21.31 69 HIS A CA 13
ATOM 22123 C C . HIS A 1 69 ? 8.864 -0.757 -5.980 1.00 14.31 69 HIS A C 13
ATOM 22124 O O . HIS A 1 69 ? 8.739 -1.709 -6.747 1.00 65.21 69 HIS A O 13
ATOM 22139 N N . SER A 1 70 ? 10.050 -0.331 -5.544 1.00 54.22 70 SER A N 13
ATOM 22140 C CA . SER A 1 70 ? 11.313 -1.010 -5.888 1.00 44.31 70 SER A CA 13
ATOM 22141 C C . SER A 1 70 ? 11.922 -1.710 -4.664 1.00 53.31 70 SER A C 13
ATOM 22142 O O . SER A 1 70 ? 11.530 -1.440 -3.528 1.00 3.23 70 SER A O 13
ATOM 22150 N N . ASP A 1 71 ? 12.896 -2.593 -4.906 1.00 74.43 71 ASP A N 13
ATOM 22151 C CA . ASP A 1 71 ? 13.508 -3.406 -3.843 1.00 1.03 71 ASP A CA 13
ATOM 22152 C C . ASP A 1 71 ? 14.074 -2.558 -2.684 1.00 62.35 71 ASP A C 13
ATOM 22153 O O . ASP A 1 71 ? 13.513 -2.533 -1.585 1.00 4.44 71 ASP A O 13
ATOM 22162 N N . LYS A 1 72 ? 15.191 -1.870 -2.924 1.00 64.10 72 LYS A N 13
ATOM 22163 C CA . LYS A 1 72 ? 15.859 -1.103 -1.863 1.00 75.41 72 LYS A CA 13
ATOM 22164 C C . LYS A 1 72 ? 15.449 0.377 -1.877 1.00 5.34 72 LYS A C 13
ATOM 22165 O O . LYS A 1 72 ? 15.458 1.038 -0.837 1.00 3.02 72 LYS A O 13
ATOM 22184 N N . LYS A 1 73 ? 15.091 0.895 -3.049 1.00 51.25 73 LYS A N 13
ATOM 22185 C CA . LYS A 1 73 ? 14.675 2.302 -3.176 1.00 24.44 73 LYS A CA 13
ATOM 22186 C C . LYS A 1 73 ? 13.303 2.557 -2.525 1.00 4.13 73 LYS A C 13
ATOM 22187 O O . LYS A 1 73 ? 12.983 3.681 -2.134 1.00 32.34 73 LYS A O 13
ATOM 22206 N N . GLY A 1 74 ? 12.501 1.506 -2.400 1.00 62.11 74 GLY A N 13
ATOM 22207 C CA . GLY A 1 74 ? 11.147 1.657 -1.886 1.00 21.43 74 GLY A CA 13
ATOM 22208 C C . GLY A 1 74 ? 10.188 2.224 -2.928 1.00 13.44 74 GLY A C 13
ATOM 22209 O O . GLY A 1 74 ? 9.330 1.507 -3.439 1.00 3.13 74 GLY A O 13
ATOM 22213 N N . VAL A 1 75 ? 10.345 3.507 -3.259 1.00 25.34 75 VAL A N 13
ATOM 22214 C CA . VAL A 1 75 ? 9.480 4.169 -4.250 1.00 45.42 75 VAL A CA 13
ATOM 22215 C C . VAL A 1 75 ? 10.295 4.917 -5.320 1.00 55.41 75 VAL A C 13
ATOM 22216 O O . VAL A 1 75 ? 11.036 5.856 -5.018 1.00 13.13 75 VAL A O 13
ATOM 22229 N N . SER A 1 76 ? 10.143 4.494 -6.574 1.00 31.42 76 SER A N 13
ATOM 22230 C CA . SER A 1 76 ? 10.839 5.128 -7.704 1.00 24.15 76 SER A CA 13
ATOM 22231 C C . SER A 1 76 ? 10.031 6.297 -8.281 1.00 41.53 76 SER A C 13
ATOM 22232 O O . SER A 1 76 ? 10.589 7.334 -8.642 1.00 12.32 76 SER A O 13
ATOM 22240 N N . ALA A 1 77 ? 8.716 6.118 -8.369 1.00 12.43 77 ALA A N 13
ATOM 22241 C CA . ALA A 1 77 ? 7.826 7.133 -8.945 1.00 51.51 77 ALA A CA 13
ATOM 22242 C C . ALA A 1 77 ? 6.373 6.893 -8.517 1.00 3.41 77 ALA A C 13
ATOM 22243 O O . ALA A 1 77 ? 6.081 5.943 -7.787 1.00 51.24 77 ALA A O 13
ATOM 22250 N N . TRP A 1 78 ? 5.463 7.749 -8.975 1.00 64.52 78 TRP A N 13
ATOM 22251 C CA . TRP A 1 78 ? 4.043 7.624 -8.630 1.00 13.02 78 TRP A CA 13
ATOM 22252 C C . TRP A 1 78 ? 3.133 8.280 -9.686 1.00 43.33 78 TRP A C 13
ATOM 22253 O O . TRP A 1 78 ? 3.490 9.292 -10.288 1.00 1.10 78 TRP A O 13
ATOM 22274 N N . GLU A 1 79 ? 1.960 7.679 -9.912 1.00 75.30 79 GLU A N 13
ATOM 22275 C CA . GLU A 1 79 ? 0.961 8.213 -10.855 1.00 51.41 79 GLU A CA 13
ATOM 22276 C C . GLU A 1 79 ? -0.397 8.402 -10.161 1.00 62.33 79 GLU A C 13
ATOM 22277 O O . GLU A 1 79 ? -0.830 7.551 -9.390 1.00 61.43 79 GLU A O 13
ATOM 22289 N N . GLU A 1 80 ? -1.080 9.496 -10.468 1.00 45.33 80 GLU A N 13
ATOM 22290 C CA . GLU A 1 80 ? -2.359 9.822 -9.818 1.00 64.15 80 GLU A CA 13
ATOM 22291 C C . GLU A 1 80 ? -3.544 9.416 -10.716 1.00 2.14 80 GLU A C 13
ATOM 22292 O O . GLU A 1 80 ? -3.589 9.766 -11.899 1.00 44.24 80 GLU A O 13
ATOM 22304 N N . VAL A 1 81 ? -4.499 8.667 -10.154 1.00 34.55 81 VAL A N 13
ATOM 22305 C CA . VAL A 1 81 ? -5.602 8.095 -10.942 1.00 10.11 81 VAL A CA 13
ATOM 22306 C C . VAL A 1 81 ? -6.964 8.250 -10.240 1.00 23.43 81 VAL A C 13
ATOM 22307 O O . VAL A 1 81 ? -7.077 8.113 -9.020 1.00 43.32 81 VAL A O 13
ATOM 22320 N N . LYS A 1 82 ? -8.002 8.529 -11.025 1.00 14.22 82 LYS A N 13
ATOM 22321 C CA . LYS A 1 82 ? -9.366 8.632 -10.500 1.00 14.14 82 LYS A CA 13
ATOM 22322 C C . LYS A 1 82 ? -9.976 7.249 -10.239 1.00 44.03 82 LYS A C 13
ATOM 22323 O O . LYS A 1 82 ? -9.533 6.241 -10.791 1.00 14.32 82 LYS A O 13
ATOM 22342 N N . LYS A 1 83 ? -11.016 7.220 -9.410 1.00 3.42 83 LYS A N 13
ATOM 22343 C CA . LYS A 1 83 ? -11.749 5.986 -9.116 1.00 10.24 83 LYS A CA 13
ATOM 22344 C C . LYS A 1 83 ? -12.321 5.372 -10.407 1.00 23.32 83 LYS A C 13
ATOM 22345 O O . LYS A 1 83 ? -12.257 4.160 -10.614 1.00 34.33 83 LYS A O 13
ATOM 22364 N N . ASP A 1 84 ? -12.859 6.224 -11.277 1.00 12.35 84 ASP A N 13
ATOM 22365 C CA . ASP A 1 84 ? -13.456 5.774 -12.541 1.00 44.55 84 ASP A CA 13
ATOM 22366 C C . ASP A 1 84 ? -12.408 5.183 -13.508 1.00 73.05 84 ASP A C 13
ATOM 22367 O O . ASP A 1 84 ? -12.756 4.467 -14.447 1.00 74.12 84 ASP A O 13
ATOM 22376 N N . GLU A 1 85 ? -11.127 5.481 -13.273 1.00 71.22 85 GLU A N 13
ATOM 22377 C CA . GLU A 1 85 ? -10.039 4.951 -14.111 1.00 71.51 85 GLU A CA 13
ATOM 22378 C C . GLU A 1 85 ? -9.637 3.531 -13.684 1.00 13.00 85 GLU A C 13
ATOM 22379 O O . GLU A 1 85 ? -8.841 2.875 -14.356 1.00 62.54 85 GLU A O 13
ATOM 22391 N N . LEU A 1 86 ? -10.185 3.062 -12.564 1.00 31.21 86 LEU A N 13
ATOM 22392 C CA . LEU A 1 86 ? -9.901 1.709 -12.069 1.00 34.42 86 LEU A CA 13
ATOM 22393 C C . LEU A 1 86 ? -11.056 0.746 -12.394 1.00 2.33 86 LEU A C 13
ATOM 22394 O O . LEU A 1 86 ? -12.226 1.119 -12.296 1.00 50.41 86 LEU A O 13
ATOM 22410 N N . PRO A 1 87 ? -10.743 -0.505 -12.789 1.00 72.34 87 PRO A N 13
ATOM 22411 C CA . PRO A 1 87 ? -11.771 -1.522 -13.085 1.00 34.41 87 PRO A CA 13
ATOM 22412 C C . PRO A 1 87 ? -12.558 -1.949 -11.831 1.00 52.33 87 PRO A C 13
ATOM 22413 O O . PRO A 1 87 ? -11.995 -2.050 -10.741 1.00 65.22 87 PRO A O 13
ATOM 22424 N N . ALA A 1 88 ? -13.852 -2.232 -12.004 1.00 54.01 88 ALA A N 13
ATOM 22425 C CA . ALA A 1 88 ? -14.751 -2.574 -10.884 1.00 63.04 88 ALA A CA 13
ATOM 22426 C C . ALA A 1 88 ? -14.189 -3.682 -9.971 1.00 34.00 88 ALA A C 13
ATOM 22427 O O . ALA A 1 88 ? -14.538 -3.759 -8.793 1.00 55.14 88 ALA A O 13
ATOM 22434 N N . LYS A 1 89 ? -13.309 -4.521 -10.519 1.00 75.13 89 LYS A N 13
ATOM 22435 C CA . LYS A 1 89 ? -12.705 -5.639 -9.773 1.00 53.23 89 LYS A CA 13
ATOM 22436 C C . LYS A 1 89 ? -11.971 -5.168 -8.502 1.00 2.14 89 LYS A C 13
ATOM 22437 O O . LYS A 1 89 ? -11.853 -5.923 -7.535 1.00 65.24 89 LYS A O 13
ATOM 22456 N N . VAL A 1 90 ? -11.491 -3.924 -8.500 1.00 34.54 90 VAL A N 13
ATOM 22457 C CA . VAL A 1 90 ? -10.838 -3.357 -7.311 1.00 32.33 90 VAL A CA 13
ATOM 22458 C C . VAL A 1 90 ? -11.854 -3.130 -6.176 1.00 22.03 90 VAL A C 13
ATOM 22459 O O . VAL A 1 90 ? -11.504 -3.160 -4.999 1.00 35.41 90 VAL A O 13
ATOM 22472 N N . LYS A 1 91 ? -13.116 -2.914 -6.550 1.00 12.02 91 LYS A N 13
ATOM 22473 C CA . LYS A 1 91 ? -14.200 -2.686 -5.586 1.00 75.31 91 LYS A CA 13
ATOM 22474 C C . LYS A 1 91 ? -14.944 -3.994 -5.259 1.00 73.10 91 LYS A C 13
ATOM 22475 O O . LYS A 1 91 ? -15.348 -4.225 -4.120 1.00 1.51 91 LYS A O 13
ATOM 22494 N N . GLU A 1 92 ? -15.112 -4.849 -6.265 1.00 73.44 92 GLU A N 13
ATOM 22495 C CA . GLU A 1 92 ? -15.798 -6.136 -6.085 1.00 55.30 92 GLU A CA 13
ATOM 22496 C C . GLU A 1 92 ? -15.047 -7.061 -5.105 1.00 11.32 92 GLU A C 13
ATOM 22497 O O . GLU A 1 92 ? -15.633 -7.991 -4.544 1.00 62.32 92 GLU A O 13
ATOM 22509 N N . LYS A 1 93 ? -13.751 -6.809 -4.909 1.00 71.43 93 LYS A N 13
ATOM 22510 C CA . LYS A 1 93 ? -12.942 -7.580 -3.950 1.00 63.34 93 LYS A CA 13
ATOM 22511 C C . LYS A 1 93 ? -12.643 -6.781 -2.666 1.00 0.53 93 LYS A C 13
ATOM 22512 O O . LYS A 1 93 ? -12.176 -7.346 -1.677 1.00 61.01 93 LYS A O 13
ATOM 22531 N N . LEU A 1 94 ? -12.908 -5.472 -2.684 1.00 74.34 94 LEU A N 13
ATOM 22532 C CA . LEU A 1 94 ? -12.600 -4.597 -1.537 1.00 63.33 94 LEU A CA 13
ATOM 22533 C C . LEU A 1 94 ? -13.802 -3.719 -1.143 1.00 64.25 94 LEU A C 13
ATOM 22534 O O . LEU A 1 94 ? -14.287 -2.908 -1.936 1.00 53.11 94 LEU A O 13
ATOM 22550 N N . GLY A 1 95 ? -14.269 -3.875 0.095 1.00 75.23 95 GLY A N 13
ATOM 22551 C CA . GLY A 1 95 ? -15.379 -3.065 0.596 1.00 24.25 95 GLY A CA 13
ATOM 22552 C C . GLY A 1 95 ? -16.685 -3.841 0.735 1.00 71.30 95 GLY A C 13
ATOM 22553 O O . GLY A 1 95 ? -17.740 -3.256 0.996 1.00 61.22 95 GLY A O 13
ATOM 22557 N N . VAL A 1 96 ? -16.622 -5.159 0.565 1.00 54.41 96 VAL A N 13
ATOM 22558 C CA . VAL A 1 96 ? -17.797 -6.019 0.732 1.00 71.44 96 VAL A CA 13
ATOM 22559 C C . VAL A 1 96 ? -17.666 -6.874 1.999 1.00 23.43 96 VAL A C 13
ATOM 22560 O O . VAL A 1 96 ? -16.676 -7.586 2.182 1.00 73.43 96 VAL A O 13
ATOM 22573 N N . LYS A 1 97 ? -18.676 -6.823 2.852 1.00 61.04 97 LYS A N 13
ATOM 22574 C CA . LYS A 1 97 ? -18.653 -7.538 4.136 1.00 34.35 97 LYS A CA 13
ATOM 22575 C C . LYS A 1 97 ? -19.680 -8.683 4.164 1.00 2.33 97 LYS A C 13
ATOM 22576 O O . LYS A 1 97 ? -20.870 -8.468 3.936 1.00 21.11 97 LYS A O 13
ATOM 22595 N N . LEU A 1 98 ? -19.198 -9.909 4.414 1.00 1.14 98 LEU A N 13
ATOM 22596 C CA . LEU A 1 98 ? -20.059 -11.106 4.449 1.00 2.55 98 LEU A CA 13
ATOM 22597 C C . LEU A 1 98 ? -20.867 -11.249 3.137 1.00 50.14 98 LEU A C 13
ATOM 22598 O O . LEU A 1 98 ? -20.693 -10.461 2.206 1.00 14.14 98 LEU A O 13
ATOM 22614 N N . GLU A 1 99 ? -21.708 -12.282 3.048 1.00 35.01 99 GLU A N 13
ATOM 22615 C CA . GLU A 1 99 ? -22.669 -12.420 1.944 1.00 35.31 99 GLU A CA 13
ATOM 22616 C C . GLU A 1 99 ? -21.995 -12.358 0.560 1.00 11.53 99 GLU A C 13
ATOM 22617 O O . GLU A 1 99 ? -22.018 -11.328 -0.119 1.00 44.32 99 GLU A O 13
ATOM 22629 N N . HIS A 1 100 ? -21.373 -13.459 0.160 1.00 55.03 100 HIS A N 13
ATOM 22630 C CA . HIS A 1 100 ? -20.764 -13.560 -1.168 1.00 2.33 100 HIS A CA 13
ATOM 22631 C C . HIS A 1 100 ? -21.828 -13.969 -2.201 1.00 25.50 100 HIS A C 13
ATOM 22632 O O . HIS A 1 100 ? -22.235 -15.129 -2.258 1.00 20.53 100 HIS A O 13
ATOM 22647 N N . HIS A 1 101 ? -22.274 -12.999 -3.004 1.00 24.45 101 HIS A N 13
ATOM 22648 C CA . HIS A 1 101 ? -23.419 -13.185 -3.914 1.00 53.24 101 HIS A CA 13
ATOM 22649 C C . HIS A 1 101 ? -23.219 -14.348 -4.903 1.00 3.12 101 HIS A C 13
ATOM 22650 O O . HIS A 1 101 ? -22.363 -14.291 -5.785 1.00 40.13 101 HIS A O 13
ATOM 22665 N N . HIS A 1 102 ? -24.028 -15.396 -4.747 1.00 14.04 102 HIS A N 13
ATOM 22666 C CA . HIS A 1 102 ? -24.004 -16.543 -5.659 1.00 23.34 102 HIS A CA 13
ATOM 22667 C C . HIS A 1 102 ? -24.708 -16.229 -6.989 1.00 32.52 102 HIS A C 13
ATOM 22668 O O . HIS A 1 102 ? -25.916 -16.441 -7.126 1.00 44.14 102 HIS A O 13
ATOM 22683 N N . HIS A 1 103 ? -23.969 -15.701 -7.960 1.00 40.22 103 HIS A N 13
ATOM 22684 C CA . HIS A 1 103 ? -24.506 -15.533 -9.310 1.00 71.40 103 HIS A CA 13
ATOM 22685 C C . HIS A 1 103 ? -24.452 -16.875 -10.057 1.00 12.13 103 HIS A C 13
ATOM 22686 O O . HIS A 1 103 ? -23.398 -17.284 -10.546 1.00 22.32 103 HIS A O 13
ATOM 22701 N N . HIS A 1 104 ? -25.589 -17.561 -10.125 1.00 44.14 104 HIS A N 13
ATOM 22702 C CA . HIS A 1 104 ? -25.644 -18.913 -10.693 1.00 41.43 104 HIS A CA 13
ATOM 22703 C C . HIS A 1 104 ? -25.893 -18.898 -12.207 1.00 21.31 104 HIS A C 13
ATOM 22704 O O . HIS A 1 104 ? -26.101 -17.844 -12.810 1.00 5.10 104 HIS A O 13
ATOM 22719 N N . HIS A 1 105 ? -25.865 -20.085 -12.805 1.00 54.32 105 HIS A N 13
ATOM 22720 C CA . HIS A 1 105 ? -26.207 -20.264 -14.221 1.00 0.42 105 HIS A CA 13
ATOM 22721 C C . HIS A 1 105 ? -27.630 -20.841 -14.362 1.00 42.01 105 HIS A C 13
ATOM 22722 O O . HIS A 1 105 ? -28.581 -20.050 -14.541 1.00 39.03 105 HIS A O 13
ATOM 22738 N N . MET A 1 1 ? 15.942 -2.562 -23.950 1.00 31.45 1 MET A N 14
ATOM 22739 C CA . MET A 1 1 ? 16.083 -3.311 -22.670 1.00 63.32 1 MET A CA 14
ATOM 22740 C C . MET A 1 1 ? 15.694 -2.445 -21.461 1.00 34.13 1 MET A C 14
ATOM 22741 O O . MET A 1 1 ? 15.871 -1.229 -21.479 1.00 24.31 1 MET A O 14
ATOM 22757 N N . ASP A 1 2 ? 15.154 -3.075 -20.417 1.00 5.41 2 ASP A N 14
ATOM 22758 C CA . ASP A 1 2 ? 14.826 -2.371 -19.169 1.00 54.14 2 ASP A CA 14
ATOM 22759 C C . ASP A 1 2 ? 15.228 -3.195 -17.940 1.00 0.51 2 ASP A C 14
ATOM 22760 O O . ASP A 1 2 ? 14.937 -4.387 -17.859 1.00 23.41 2 ASP A O 14
ATOM 22769 N N . LEU A 1 3 ? 15.907 -2.556 -16.995 1.00 12.24 3 LEU A N 14
ATOM 22770 C CA . LEU A 1 3 ? 16.273 -3.202 -15.731 1.00 33.24 3 LEU A CA 14
ATOM 22771 C C . LEU A 1 3 ? 15.570 -2.531 -14.537 1.00 23.25 3 LEU A C 14
ATOM 22772 O O . LEU A 1 3 ? 15.551 -3.070 -13.428 1.00 44.04 3 LEU A O 14
ATOM 22788 N N . ASN A 1 4 ? 14.971 -1.363 -14.777 1.00 0.44 4 ASN A N 14
ATOM 22789 C CA . ASN A 1 4 ? 14.402 -0.548 -13.698 1.00 55.41 4 ASN A CA 14
ATOM 22790 C C . ASN A 1 4 ? 12.977 -0.978 -13.305 1.00 12.45 4 ASN A C 14
ATOM 22791 O O . ASN A 1 4 ? 12.681 -1.101 -12.120 1.00 23.21 4 ASN A O 14
ATOM 22802 N N . ARG A 1 5 ? 12.093 -1.202 -14.277 1.00 24.31 5 ARG A N 14
ATOM 22803 C CA . ARG A 1 5 ? 10.692 -1.552 -13.971 1.00 61.43 5 ARG A CA 14
ATOM 22804 C C . ARG A 1 5 ? 10.490 -3.076 -13.918 1.00 23.44 5 ARG A C 14
ATOM 22805 O O . ARG A 1 5 ? 10.423 -3.662 -12.833 1.00 53.10 5 ARG A O 14
ATOM 22826 N N . MET A 1 6 ? 10.410 -3.693 -15.099 1.00 21.21 6 MET A N 14
ATOM 22827 C CA . MET A 1 6 ? 10.174 -5.143 -15.261 1.00 50.33 6 MET A CA 14
ATOM 22828 C C . MET A 1 6 ? 9.172 -5.750 -14.253 1.00 10.52 6 MET A C 14
ATOM 22829 O O . MET A 1 6 ? 7.973 -5.835 -14.530 1.00 2.13 6 MET A O 14
ATOM 22843 N N . GLY A 1 7 ? 9.672 -6.165 -13.083 1.00 60.41 7 GLY A N 14
ATOM 22844 C CA . GLY A 1 7 ? 8.868 -6.973 -12.159 1.00 74.40 7 GLY A CA 14
ATOM 22845 C C . GLY A 1 7 ? 8.246 -6.201 -10.996 1.00 43.53 7 GLY A C 14
ATOM 22846 O O . GLY A 1 7 ? 7.515 -6.781 -10.188 1.00 35.31 7 GLY A O 14
ATOM 22850 N N . LYS A 1 8 ? 8.523 -4.903 -10.895 1.00 44.25 8 LYS A N 14
ATOM 22851 C CA . LYS A 1 8 ? 7.960 -4.085 -9.809 1.00 35.32 8 LYS A CA 14
ATOM 22852 C C . LYS A 1 8 ? 6.559 -3.557 -10.168 1.00 70.54 8 LYS A C 14
ATOM 22853 O O . LYS A 1 8 ? 6.363 -2.945 -11.216 1.00 43.40 8 LYS A O 14
ATOM 22872 N N . ASP A 1 9 ? 5.597 -3.802 -9.277 1.00 72.55 9 ASP A N 14
ATOM 22873 C CA . ASP A 1 9 ? 4.185 -3.484 -9.527 1.00 34.22 9 ASP A CA 14
ATOM 22874 C C . ASP A 1 9 ? 3.828 -2.049 -9.095 1.00 13.15 9 ASP A C 14
ATOM 22875 O O . ASP A 1 9 ? 4.574 -1.399 -8.353 1.00 24.34 9 ASP A O 14
ATOM 22884 N N . GLU A 1 10 ? 2.674 -1.565 -9.554 1.00 64.12 10 GLU A N 14
ATOM 22885 C CA . GLU A 1 10 ? 2.133 -0.282 -9.092 1.00 40.21 10 GLU A CA 14
ATOM 22886 C C . GLU A 1 10 ? 1.029 -0.507 -8.040 1.00 31.30 10 GLU A C 14
ATOM 22887 O O . GLU A 1 10 ? 0.075 -1.253 -8.265 1.00 3.24 10 GLU A O 14
ATOM 22899 N N . TYR A 1 11 ? 1.166 0.138 -6.888 1.00 53.21 11 TYR A N 14
ATOM 22900 C CA . TYR A 1 11 ? 0.206 -0.019 -5.787 1.00 23.01 11 TYR A CA 14
ATOM 22901 C C . TYR A 1 11 ? -0.888 1.056 -5.831 1.00 73.30 11 TYR A C 14
ATOM 22902 O O . TYR A 1 11 ? -0.605 2.236 -6.048 1.00 10.21 11 TYR A O 14
ATOM 22920 N N . TYR A 1 12 ? -2.139 0.643 -5.625 1.00 70.24 12 TYR A N 14
ATOM 22921 C CA . TYR A 1 12 ? -3.268 1.579 -5.587 1.00 75.21 12 TYR A CA 14
ATOM 22922 C C . TYR A 1 12 ? -3.419 2.198 -4.191 1.00 65.53 12 TYR A C 14
ATOM 22923 O O . TYR A 1 12 ? -3.797 1.515 -3.239 1.00 43.53 12 TYR A O 14
ATOM 22941 N N . VAL A 1 13 ? -3.110 3.486 -4.071 1.00 73.21 13 VAL A N 14
ATOM 22942 C CA . VAL A 1 13 ? -3.255 4.198 -2.798 1.00 0.51 13 VAL A CA 14
ATOM 22943 C C . VAL A 1 13 ? -4.285 5.321 -2.894 1.00 34.12 13 VAL A C 14
ATOM 22944 O O . VAL A 1 13 ? -4.396 6.002 -3.916 1.00 51.44 13 VAL A O 14
ATOM 22957 N N . GLN A 1 14 ? -5.047 5.493 -1.822 1.00 64.15 14 GLN A N 14
ATOM 22958 C CA . GLN A 1 14 ? -6.038 6.560 -1.737 1.00 15.42 14 GLN A CA 14
ATOM 22959 C C . GLN A 1 14 ? -5.555 7.670 -0.792 1.00 30.43 14 GLN A C 14
ATOM 22960 O O . GLN A 1 14 ? -5.175 7.404 0.349 1.00 1.12 14 GLN A O 14
ATOM 22974 N N . ILE A 1 15 ? -5.573 8.909 -1.269 1.00 24.42 15 ILE A N 14
ATOM 22975 C CA . ILE A 1 15 ? -5.078 10.048 -0.488 1.00 11.50 15 ILE A CA 14
ATOM 22976 C C . ILE A 1 15 ? -5.962 10.346 0.738 1.00 42.55 15 ILE A C 14
ATOM 22977 O O . ILE A 1 15 ? -7.104 10.800 0.607 1.00 33.52 15 ILE A O 14
ATOM 22993 N N . THR A 1 16 ? -5.422 10.071 1.925 1.00 32.22 16 THR A N 14
ATOM 22994 C CA . THR A 1 16 ? -6.123 10.334 3.190 1.00 4.54 16 THR A CA 14
ATOM 22995 C C . THR A 1 16 ? -5.452 11.469 3.984 1.00 32.31 16 THR A C 14
ATOM 22996 O O . THR A 1 16 ? -6.030 12.541 4.166 1.00 10.22 16 THR A O 14
ATOM 23007 N N . VAL A 1 17 ? -4.228 11.222 4.456 1.00 31.24 17 VAL A N 14
ATOM 23008 C CA . VAL A 1 17 ? -3.472 12.218 5.232 1.00 1.32 17 VAL A CA 14
ATOM 23009 C C . VAL A 1 17 ? -2.595 13.110 4.330 1.00 72.42 17 VAL A C 14
ATOM 23010 O O . VAL A 1 17 ? -1.784 12.620 3.541 1.00 72.33 17 VAL A O 14
ATOM 23023 N N . ASP A 1 18 ? -2.780 14.427 4.440 1.00 54.05 18 ASP A N 14
ATOM 23024 C CA . ASP A 1 18 ? -2.018 15.391 3.633 1.00 53.32 18 ASP A CA 14
ATOM 23025 C C . ASP A 1 18 ? -1.438 16.532 4.491 1.00 2.30 18 ASP A C 14
ATOM 23026 O O . ASP A 1 18 ? -1.627 16.572 5.707 1.00 72.13 18 ASP A O 14
ATOM 23035 N N . GLY A 1 19 ? -0.717 17.450 3.841 1.00 44.00 19 GLY A N 14
ATOM 23036 C CA . GLY A 1 19 ? -0.276 18.686 4.495 1.00 61.14 19 GLY A CA 14
ATOM 23037 C C . GLY A 1 19 ? 0.812 18.507 5.555 1.00 11.12 19 GLY A C 14
ATOM 23038 O O . GLY A 1 19 ? 1.138 19.454 6.268 1.00 32.11 19 GLY A O 14
ATOM 23042 N N . LYS A 1 20 ? 1.375 17.309 5.671 1.00 13.10 20 LYS A N 14
ATOM 23043 C CA . LYS A 1 20 ? 2.414 17.047 6.672 1.00 33.32 20 LYS A CA 14
ATOM 23044 C C . LYS A 1 20 ? 3.798 17.491 6.170 1.00 50.34 20 LYS A C 14
ATOM 23045 O O . LYS A 1 20 ? 4.479 16.747 5.470 1.00 40.21 20 LYS A O 14
ATOM 23064 N N . GLU A 1 21 ? 4.203 18.710 6.517 1.00 50.44 21 GLU A N 14
ATOM 23065 C CA . GLU A 1 21 ? 5.486 19.254 6.051 1.00 40.20 21 GLU A CA 14
ATOM 23066 C C . GLU A 1 21 ? 6.679 18.653 6.813 1.00 30.14 21 GLU A C 14
ATOM 23067 O O . GLU A 1 21 ? 6.681 18.580 8.044 1.00 3.03 21 GLU A O 14
ATOM 23079 N N . VAL A 1 22 ? 7.691 18.209 6.070 1.00 31.33 22 VAL A N 14
ATOM 23080 C CA . VAL A 1 22 ? 8.928 17.712 6.675 1.00 53.45 22 VAL A CA 14
ATOM 23081 C C . VAL A 1 22 ? 9.912 18.870 6.940 1.00 64.03 22 VAL A C 14
ATOM 23082 O O . VAL A 1 22 ? 10.813 19.154 6.150 1.00 11.43 22 VAL A O 14
ATOM 23095 N N . HIS A 1 23 ? 9.686 19.567 8.046 1.00 31.23 23 HIS A N 14
ATOM 23096 C CA . HIS A 1 23 ? 10.524 20.707 8.442 1.00 1.13 23 HIS A CA 14
ATOM 23097 C C . HIS A 1 23 ? 11.330 20.379 9.714 1.00 5.22 23 HIS A C 14
ATOM 23098 O O . HIS A 1 23 ? 11.737 21.281 10.454 1.00 62.15 23 HIS A O 14
ATOM 23113 N N . SER A 1 24 ? 11.593 19.090 9.933 1.00 2.35 24 SER A N 14
ATOM 23114 C CA . SER A 1 24 ? 12.180 18.609 11.198 1.00 13.03 24 SER A CA 14
ATOM 23115 C C . SER A 1 24 ? 13.411 19.416 11.635 1.00 51.43 24 SER A C 14
ATOM 23116 O O . SER A 1 24 ? 13.422 19.985 12.731 1.00 51.24 24 SER A O 14
ATOM 23124 N N . LYS A 1 25 ? 14.442 19.469 10.788 1.00 72.02 25 LYS A N 14
ATOM 23125 C CA . LYS A 1 25 ? 15.688 20.177 11.140 1.00 74.44 25 LYS A CA 14
ATOM 23126 C C . LYS A 1 25 ? 16.707 20.176 9.983 1.00 23.15 25 LYS A C 14
ATOM 23127 O O . LYS A 1 25 ? 17.660 19.391 9.994 1.00 35.32 25 LYS A O 14
ATOM 23146 N N . ALA A 1 26 ? 16.484 21.041 8.980 1.00 12.22 26 ALA A N 14
ATOM 23147 C CA . ALA A 1 26 ? 17.417 21.214 7.843 1.00 44.45 26 ALA A CA 14
ATOM 23148 C C . ALA A 1 26 ? 18.021 19.876 7.375 1.00 2.54 26 ALA A C 14
ATOM 23149 O O . ALA A 1 26 ? 19.236 19.752 7.197 1.00 23.42 26 ALA A O 14
ATOM 23156 N N . ASP A 1 27 ? 17.149 18.899 7.141 1.00 50.01 27 ASP A N 14
ATOM 23157 C CA . ASP A 1 27 ? 17.545 17.499 6.922 1.00 25.31 27 ASP A CA 14
ATOM 23158 C C . ASP A 1 27 ? 18.467 17.270 5.699 1.00 14.11 27 ASP A C 14
ATOM 23159 O O . ASP A 1 27 ? 18.895 16.141 5.457 1.00 72.32 27 ASP A O 14
ATOM 23168 N N . ASN A 1 28 ? 18.772 18.315 4.931 1.00 20.13 28 ASN A N 14
ATOM 23169 C CA . ASN A 1 28 ? 19.711 18.181 3.803 1.00 33.41 28 ASN A CA 14
ATOM 23170 C C . ASN A 1 28 ? 20.600 19.433 3.650 1.00 75.31 28 ASN A C 14
ATOM 23171 O O . ASN A 1 28 ? 21.310 19.590 2.655 1.00 41.20 28 ASN A O 14
ATOM 23182 N N . GLY A 1 29 ? 20.573 20.311 4.651 1.00 54.24 29 GLY A N 14
ATOM 23183 C CA . GLY A 1 29 ? 21.401 21.518 4.627 1.00 51.03 29 GLY A CA 14
ATOM 23184 C C . GLY A 1 29 ? 20.592 22.810 4.676 1.00 51.21 29 GLY A C 14
ATOM 23185 O O . GLY A 1 29 ? 20.947 23.744 5.393 1.00 3.02 29 GLY A O 14
ATOM 23189 N N . GLN A 1 30 ? 19.494 22.860 3.925 1.00 33.24 30 GLN A N 14
ATOM 23190 C CA . GLN A 1 30 ? 18.630 24.048 3.896 1.00 43.44 30 GLN A CA 14
ATOM 23191 C C . GLN A 1 30 ? 17.263 23.752 4.534 1.00 61.01 30 GLN A C 14
ATOM 23192 O O . GLN A 1 30 ? 16.846 22.594 4.622 1.00 51.34 30 GLN A O 14
ATOM 23206 N N . LYS A 1 31 ? 16.565 24.796 4.974 1.00 3.01 31 LYS A N 14
ATOM 23207 C CA . LYS A 1 31 ? 15.250 24.627 5.613 1.00 4.35 31 LYS A CA 14
ATOM 23208 C C . LYS A 1 31 ? 14.105 24.480 4.589 1.00 44.45 31 LYS A C 14
ATOM 23209 O O . LYS A 1 31 ? 13.170 25.283 4.542 1.00 13.45 31 LYS A O 14
ATOM 23228 N N . TYR A 1 32 ? 14.184 23.427 3.782 1.00 72.22 32 TYR A N 14
ATOM 23229 C CA . TYR A 1 32 ? 13.141 23.116 2.794 1.00 3.33 32 TYR A CA 14
ATOM 23230 C C . TYR A 1 32 ? 12.001 22.320 3.443 1.00 65.25 32 TYR A C 14
ATOM 23231 O O . TYR A 1 32 ? 12.156 21.777 4.539 1.00 5.54 32 TYR A O 14
ATOM 23249 N N . LYS A 1 33 ? 10.847 22.259 2.774 1.00 51.11 33 LYS A N 14
ATOM 23250 C CA . LYS A 1 33 ? 9.692 21.516 3.301 1.00 53.25 33 LYS A CA 14
ATOM 23251 C C . LYS A 1 33 ? 8.890 20.820 2.189 1.00 73.54 33 LYS A C 14
ATOM 23252 O O . LYS A 1 33 ? 8.276 21.479 1.349 1.00 14.53 33 LYS A O 14
ATOM 23271 N N . ASP A 1 34 ? 8.897 19.493 2.189 1.00 43.25 34 ASP A N 14
ATOM 23272 C CA . ASP A 1 34 ? 8.004 18.715 1.325 1.00 45.41 34 ASP A CA 14
ATOM 23273 C C . ASP A 1 34 ? 6.819 18.168 2.141 1.00 35.03 34 ASP A C 14
ATOM 23274 O O . ASP A 1 34 ? 6.988 17.746 3.287 1.00 13.04 34 ASP A O 14
ATOM 23283 N N . TYR A 1 35 ? 5.625 18.191 1.560 1.00 52.14 35 TYR A N 14
ATOM 23284 C CA . TYR A 1 35 ? 4.432 17.640 2.215 1.00 31.34 35 TYR A CA 14
ATOM 23285 C C . TYR A 1 35 ? 4.355 16.116 2.018 1.00 4.33 35 TYR A C 14
ATOM 23286 O O . TYR A 1 35 ? 4.112 15.626 0.914 1.00 13.15 35 TYR A O 14
ATOM 23304 N N . GLU A 1 36 ? 4.574 15.377 3.099 1.00 34.23 36 GLU A N 14
ATOM 23305 C CA . GLU A 1 36 ? 4.623 13.914 3.059 1.00 52.33 36 GLU A CA 14
ATOM 23306 C C . GLU A 1 36 ? 3.227 13.270 3.134 1.00 21.04 36 GLU A C 14
ATOM 23307 O O . GLU A 1 36 ? 2.408 13.616 3.992 1.00 43.53 36 GLU A O 14
ATOM 23319 N N . TYR A 1 37 ? 2.974 12.322 2.236 1.00 24.42 37 TYR A N 14
ATOM 23320 C CA . TYR A 1 37 ? 1.775 11.479 2.296 1.00 40.30 37 TYR A CA 14
ATOM 23321 C C . TYR A 1 37 ? 2.153 10.048 2.722 1.00 21.42 37 TYR A C 14
ATOM 23322 O O . TYR A 1 37 ? 2.636 9.259 1.908 1.00 21.22 37 TYR A O 14
ATOM 23340 N N . LYS A 1 38 ? 1.972 9.731 4.006 1.00 62.14 38 LYS A N 14
ATOM 23341 C CA . LYS A 1 38 ? 2.261 8.384 4.526 1.00 50.41 38 LYS A CA 14
ATOM 23342 C C . LYS A 1 38 ? 0.974 7.552 4.648 1.00 73.03 38 LYS A C 14
ATOM 23343 O O . LYS A 1 38 ? 0.164 7.760 5.555 1.00 60.35 38 LYS A O 14
ATOM 23362 N N . LEU A 1 39 ? 0.795 6.605 3.732 1.00 1.22 39 LEU A N 14
ATOM 23363 C CA . LEU A 1 39 ? -0.428 5.797 3.666 1.00 63.33 39 LEU A CA 14
ATOM 23364 C C . LEU A 1 39 ? -0.134 4.326 3.311 1.00 14.13 39 LEU A C 14
ATOM 23365 O O . LEU A 1 39 ? 0.995 3.968 2.961 1.00 13.43 39 LEU A O 14
ATOM 23381 N N . THR A 1 40 ? -1.158 3.476 3.403 1.00 52.50 40 THR A N 14
ATOM 23382 C CA . THR A 1 40 ? -1.008 2.043 3.105 1.00 35.30 40 THR A CA 14
ATOM 23383 C C . THR A 1 40 ? -1.428 1.719 1.664 1.00 33.11 40 THR A C 14
ATOM 23384 O O . THR A 1 40 ? -2.540 2.040 1.243 1.00 45.34 40 THR A O 14
ATOM 23395 N N . GLY A 1 41 ? -0.532 1.083 0.916 1.00 34.42 41 GLY A N 14
ATOM 23396 C CA . GLY A 1 41 ? -0.837 0.666 -0.446 1.00 21.55 41 GLY A CA 14
ATOM 23397 C C . GLY A 1 41 ? -1.177 -0.817 -0.543 1.00 44.00 41 GLY A C 14
ATOM 23398 O O . GLY A 1 41 ? -0.481 -1.662 0.031 1.00 74.24 41 GLY A O 14
ATOM 23402 N N . PHE A 1 42 ? -2.242 -1.138 -1.273 1.00 12.33 42 PHE A N 14
ATOM 23403 C CA . PHE A 1 42 ? -2.685 -2.527 -1.421 1.00 32.41 42 PHE A CA 14
ATOM 23404 C C . PHE A 1 42 ? -2.025 -3.196 -2.636 1.00 22.14 42 PHE A C 14
ATOM 23405 O O . PHE A 1 42 ? -1.836 -2.575 -3.683 1.00 70.02 42 PHE A O 14
ATOM 23422 N N . ASP A 1 43 ? -1.693 -4.476 -2.483 1.00 64.21 43 ASP A N 14
ATOM 23423 C CA . ASP A 1 43 ? -0.804 -5.169 -3.416 1.00 51.03 43 ASP A CA 14
ATOM 23424 C C . ASP A 1 43 ? -1.409 -6.490 -3.942 1.00 42.10 43 ASP A C 14
ATOM 23425 O O . ASP A 1 43 ? -1.920 -7.310 -3.171 1.00 51.20 43 ASP A O 14
ATOM 23434 N N . LYS A 1 44 ? -1.340 -6.665 -5.267 1.00 32.52 44 LYS A N 14
ATOM 23435 C CA . LYS A 1 44 ? -1.774 -7.892 -5.961 1.00 13.42 44 LYS A CA 14
ATOM 23436 C C . LYS A 1 44 ? -3.166 -8.402 -5.522 1.00 11.42 44 LYS A C 14
ATOM 23437 O O . LYS A 1 44 ? -4.193 -7.962 -6.042 1.00 31.24 44 LYS A O 14
ATOM 23456 N N . ASP A 1 45 ? -3.189 -9.330 -4.564 1.00 25.22 45 ASP A N 14
ATOM 23457 C CA . ASP A 1 45 ? -4.426 -10.012 -4.161 1.00 35.30 45 ASP A CA 14
ATOM 23458 C C . ASP A 1 45 ? -4.914 -9.571 -2.767 1.00 3.34 45 ASP A C 14
ATOM 23459 O O . ASP A 1 45 ? -5.701 -10.269 -2.118 1.00 34.44 45 ASP A O 14
ATOM 23468 N N . GLY A 1 46 ? -4.458 -8.409 -2.310 1.00 71.43 46 GLY A N 14
ATOM 23469 C CA . GLY A 1 46 ? -4.901 -7.880 -1.021 1.00 34.43 46 GLY A CA 14
ATOM 23470 C C . GLY A 1 46 ? -3.774 -7.697 -0.009 1.00 61.33 46 GLY A C 14
ATOM 23471 O O . GLY A 1 46 ? -4.030 -7.454 1.174 1.00 25.43 46 GLY A O 14
ATOM 23475 N N . LYS A 1 47 ? -2.527 -7.811 -0.468 1.00 41.30 47 LYS A N 14
ATOM 23476 C CA . LYS A 1 47 ? -1.361 -7.593 0.398 1.00 44.45 47 LYS A CA 14
ATOM 23477 C C . LYS A 1 47 ? -1.247 -6.105 0.769 1.00 3.13 47 LYS A C 14
ATOM 23478 O O . LYS A 1 47 ? -1.824 -5.249 0.099 1.00 52.23 47 LYS A O 14
ATOM 23497 N N . GLU A 1 48 ? -0.510 -5.786 1.828 1.00 12.42 48 GLU A N 14
ATOM 23498 C CA . GLU A 1 48 ? -0.403 -4.395 2.285 1.00 63.25 48 GLU A CA 14
ATOM 23499 C C . GLU A 1 48 ? 1.053 -3.977 2.563 1.00 53.03 48 GLU A C 14
ATOM 23500 O O . GLU A 1 48 ? 1.765 -4.613 3.343 1.00 61.11 48 GLU A O 14
ATOM 23512 N N . LYS A 1 49 ? 1.492 -2.915 1.891 1.00 23.35 49 LYS A N 14
ATOM 23513 C CA . LYS A 1 49 ? 2.799 -2.292 2.152 1.00 65.41 49 LYS A CA 14
ATOM 23514 C C . LYS A 1 49 ? 2.620 -0.801 2.479 1.00 23.23 49 LYS A C 14
ATOM 23515 O O . LYS A 1 49 ? 1.734 -0.144 1.934 1.00 63.31 49 LYS A O 14
ATOM 23534 N N . GLU A 1 50 ? 3.461 -0.263 3.357 1.00 34.52 50 GLU A N 14
ATOM 23535 C CA . GLU A 1 50 ? 3.395 1.160 3.701 1.00 63.43 50 GLU A CA 14
ATOM 23536 C C . GLU A 1 50 ? 4.164 2.016 2.678 1.00 54.11 50 GLU A C 14
ATOM 23537 O O . GLU A 1 50 ? 5.366 1.824 2.465 1.00 11.22 50 GLU A O 14
ATOM 23549 N N . LEU A 1 51 ? 3.457 2.945 2.036 1.00 12.11 51 LEU A N 14
ATOM 23550 C CA . LEU A 1 51 ? 4.065 3.871 1.075 1.00 14.01 51 LEU A CA 14
ATOM 23551 C C . LEU A 1 51 ? 4.034 5.311 1.608 1.00 25.34 51 LEU A C 14
ATOM 23552 O O . LEU A 1 51 ? 2.967 5.854 1.900 1.00 40.55 51 LEU A O 14
ATOM 23568 N N . GLU A 1 52 ? 5.208 5.921 1.738 1.00 44.44 52 GLU A N 14
ATOM 23569 C CA . GLU A 1 52 ? 5.319 7.316 2.181 1.00 54.15 52 GLU A CA 14
ATOM 23570 C C . GLU A 1 52 ? 6.157 8.139 1.188 1.00 4.53 52 GLU A C 14
ATOM 23571 O O . GLU A 1 52 ? 7.332 7.853 0.963 1.00 45.52 52 GLU A O 14
ATOM 23583 N N . PHE A 1 53 ? 5.544 9.153 0.580 1.00 1.14 53 PHE A N 14
ATOM 23584 C CA . PHE A 1 53 ? 6.246 10.005 -0.390 1.00 64.13 53 PHE A CA 14
ATOM 23585 C C . PHE A 1 53 ? 6.110 11.493 -0.036 1.00 24.25 53 PHE A C 14
ATOM 23586 O O . PHE A 1 53 ? 5.029 11.965 0.311 1.00 12.05 53 PHE A O 14
ATOM 23603 N N . THR A 1 54 ? 7.219 12.227 -0.116 1.00 15.22 54 THR A N 14
ATOM 23604 C CA . THR A 1 54 ? 7.219 13.663 0.183 1.00 61.21 54 THR A CA 14
ATOM 23605 C C . THR A 1 54 ? 7.049 14.499 -1.097 1.00 2.13 54 THR A C 14
ATOM 23606 O O . THR A 1 54 ? 7.944 14.557 -1.944 1.00 75.42 54 THR A O 14
ATOM 23617 N N . ALA A 1 55 ? 5.886 15.130 -1.238 1.00 44.42 55 ALA A N 14
ATOM 23618 C CA . ALA A 1 55 ? 5.581 15.962 -2.411 1.00 51.24 55 ALA A CA 14
ATOM 23619 C C . ALA A 1 55 ? 5.819 17.451 -2.118 1.00 34.23 55 ALA A C 14
ATOM 23620 O O . ALA A 1 55 ? 5.517 17.934 -1.032 1.00 15.13 55 ALA A O 14
ATOM 23627 N N . GLN A 1 56 ? 6.344 18.180 -3.101 1.00 32.25 56 GLN A N 14
ATOM 23628 C CA . GLN A 1 56 ? 6.668 19.608 -2.926 1.00 61.32 56 GLN A CA 14
ATOM 23629 C C . GLN A 1 56 ? 5.404 20.483 -2.806 1.00 11.21 56 GLN A C 14
ATOM 23630 O O . GLN A 1 56 ? 5.496 21.693 -2.577 1.00 3.02 56 GLN A O 14
ATOM 23644 N N . LYS A 1 57 ? 4.231 19.868 -2.955 1.00 31.54 57 LYS A N 14
ATOM 23645 C CA . LYS A 1 57 ? 2.955 20.590 -2.914 1.00 60.41 57 LYS A CA 14
ATOM 23646 C C . LYS A 1 57 ? 1.789 19.633 -2.622 1.00 64.31 57 LYS A C 14
ATOM 23647 O O . LYS A 1 57 ? 1.973 18.416 -2.561 1.00 24.31 57 LYS A O 14
ATOM 23666 N N . ASN A 1 58 ? 0.591 20.187 -2.452 1.00 70.13 58 ASN A N 14
ATOM 23667 C CA . ASN A 1 58 ? -0.608 19.386 -2.190 1.00 52.11 58 ASN A CA 14
ATOM 23668 C C . ASN A 1 58 ? -1.232 18.886 -3.509 1.00 63.40 58 ASN A C 14
ATOM 23669 O O . ASN A 1 58 ? -1.433 19.664 -4.448 1.00 73.44 58 ASN A O 14
ATOM 23680 N N . LEU A 1 59 ? -1.543 17.593 -3.577 1.00 41.53 59 LEU A N 14
ATOM 23681 C CA . LEU A 1 59 ? -2.137 16.997 -4.788 1.00 4.43 59 LEU A CA 14
ATOM 23682 C C . LEU A 1 59 ? -3.636 16.692 -4.608 1.00 72.53 59 LEU A C 14
ATOM 23683 O O . LEU A 1 59 ? -4.227 17.006 -3.573 1.00 52.35 59 LEU A O 14
ATOM 23699 N N . ARG A 1 60 ? -4.252 16.077 -5.624 1.00 2.51 60 ARG A N 14
ATOM 23700 C CA . ARG A 1 60 ? -5.694 15.779 -5.593 1.00 70.21 60 ARG A CA 14
ATOM 23701 C C . ARG A 1 60 ? -6.050 14.777 -4.482 1.00 4.13 60 ARG A C 14
ATOM 23702 O O . ARG A 1 60 ? -5.674 13.607 -4.533 1.00 74.40 60 ARG A O 14
ATOM 23723 N N . LYS A 1 61 ? -6.787 15.252 -3.481 1.00 53.34 61 LYS A N 14
ATOM 23724 C CA . LYS A 1 61 ? -7.192 14.416 -2.349 1.00 34.20 61 LYS A CA 14
ATOM 23725 C C . LYS A 1 61 ? -8.485 13.642 -2.655 1.00 1.51 61 LYS A C 14
ATOM 23726 O O . LYS A 1 61 ? -9.280 14.055 -3.503 1.00 2.22 61 LYS A O 14
ATOM 23745 N N . GLU A 1 62 ? -8.677 12.514 -1.959 1.00 74.13 62 GLU A N 14
ATOM 23746 C CA . GLU A 1 62 ? -9.772 11.567 -2.250 1.00 55.43 62 GLU A CA 14
ATOM 23747 C C . GLU A 1 62 ? -9.581 10.883 -3.617 1.00 52.44 62 GLU A C 14
ATOM 23748 O O . GLU A 1 62 ? -10.483 10.210 -4.119 1.00 34.41 62 GLU A O 14
ATOM 23760 N N . ALA A 1 63 ? -8.398 11.053 -4.208 1.00 32.54 63 ALA A N 14
ATOM 23761 C CA . ALA A 1 63 ? -8.070 10.435 -5.498 1.00 50.12 63 ALA A CA 14
ATOM 23762 C C . ALA A 1 63 ? -7.158 9.214 -5.312 1.00 34.31 63 ALA A C 14
ATOM 23763 O O . ALA A 1 63 ? -6.763 8.885 -4.188 1.00 51.21 63 ALA A O 14
ATOM 23770 N N . PHE A 1 64 ? -6.821 8.548 -6.419 1.00 74.33 64 PHE A N 14
ATOM 23771 C CA . PHE A 1 64 ? -5.996 7.336 -6.372 1.00 11.43 64 PHE A CA 14
ATOM 23772 C C . PHE A 1 64 ? -4.651 7.537 -7.089 1.00 61.02 64 PHE A C 14
ATOM 23773 O O . PHE A 1 64 ? -4.566 8.215 -8.115 1.00 52.12 64 PHE A O 14
ATOM 23790 N N . LEU A 1 65 ? -3.598 6.947 -6.536 1.00 71.52 65 LEU A N 14
ATOM 23791 C CA . LEU A 1 65 ? -2.257 7.030 -7.123 1.00 21.42 65 LEU A CA 14
ATOM 23792 C C . LEU A 1 65 ? -1.663 5.635 -7.357 1.00 52.32 65 LEU A C 14
ATOM 23793 O O . LEU A 1 65 ? -1.685 4.787 -6.464 1.00 44.14 65 LEU A O 14
ATOM 23809 N N . ARG A 1 66 ? -1.150 5.397 -8.566 1.00 53.05 66 ARG A N 14
ATOM 23810 C CA . ARG A 1 66 ? -0.345 4.202 -8.832 1.00 71.04 66 ARG A CA 14
ATOM 23811 C C . ARG A 1 66 ? 1.104 4.448 -8.394 1.00 70.21 66 ARG A C 14
ATOM 23812 O O . ARG A 1 66 ? 1.903 5.012 -9.146 1.00 62.53 66 ARG A O 14
ATOM 23833 N N . VAL A 1 67 ? 1.425 4.059 -7.166 1.00 54.14 67 VAL A N 14
ATOM 23834 C CA . VAL A 1 67 ? 2.763 4.280 -6.605 1.00 13.31 67 VAL A CA 14
ATOM 23835 C C . VAL A 1 67 ? 3.694 3.100 -6.865 1.00 43.24 67 VAL A C 14
ATOM 23836 O O . VAL A 1 67 ? 3.385 1.951 -6.538 1.00 4.50 67 VAL A O 14
ATOM 23849 N N . TYR A 1 68 ? 4.836 3.410 -7.461 1.00 52.14 68 TYR A N 14
ATOM 23850 C CA . TYR A 1 68 ? 5.861 2.422 -7.762 1.00 22.21 68 TYR A CA 14
ATOM 23851 C C . TYR A 1 68 ? 6.542 1.914 -6.479 1.00 2.45 68 TYR A C 14
ATOM 23852 O O . TYR A 1 68 ? 7.154 2.691 -5.742 1.00 51.23 68 TYR A O 14
ATOM 23870 N N . HIS A 1 69 ? 6.442 0.613 -6.216 1.00 24.34 69 HIS A N 14
ATOM 23871 C CA . HIS A 1 69 ? 7.019 0.026 -5.001 1.00 40.11 69 HIS A CA 14
ATOM 23872 C C . HIS A 1 69 ? 8.200 -0.905 -5.314 1.00 12.41 69 HIS A C 14
ATOM 23873 O O . HIS A 1 69 ? 8.048 -1.917 -5.995 1.00 34.52 69 HIS A O 14
ATOM 23888 N N . SER A 1 70 ? 9.374 -0.551 -4.803 1.00 62.14 70 SER A N 14
ATOM 23889 C CA . SER A 1 70 ? 10.580 -1.380 -4.953 1.00 13.03 70 SER A CA 14
ATOM 23890 C C . SER A 1 70 ? 10.816 -2.247 -3.703 1.00 62.41 70 SER A C 14
ATOM 23891 O O . SER A 1 70 ? 9.937 -2.371 -2.851 1.00 1.13 70 SER A O 14
ATOM 23899 N N . ASP A 1 71 ? 12.007 -2.843 -3.611 1.00 11.03 71 ASP A N 14
ATOM 23900 C CA . ASP A 1 71 ? 12.394 -3.685 -2.463 1.00 51.41 71 ASP A CA 14
ATOM 23901 C C . ASP A 1 71 ? 12.087 -3.022 -1.099 1.00 14.23 71 ASP A C 14
ATOM 23902 O O . ASP A 1 71 ? 11.350 -3.577 -0.280 1.00 32.23 71 ASP A O 14
ATOM 23911 N N . LYS A 1 72 ? 12.670 -1.850 -0.848 1.00 71.20 72 LYS A N 14
ATOM 23912 C CA . LYS A 1 72 ? 12.384 -1.090 0.377 1.00 64.31 72 LYS A CA 14
ATOM 23913 C C . LYS A 1 72 ? 11.094 -0.254 0.229 1.00 53.42 72 LYS A C 14
ATOM 23914 O O . LYS A 1 72 ? 10.120 -0.460 0.955 1.00 61.44 72 LYS A O 14
ATOM 23933 N N . LYS A 1 73 ? 11.103 0.686 -0.718 1.00 15.42 73 LYS A N 14
ATOM 23934 C CA . LYS A 1 73 ? 9.926 1.504 -1.052 1.00 1.02 73 LYS A CA 14
ATOM 23935 C C . LYS A 1 73 ? 10.020 2.002 -2.499 1.00 1.20 73 LYS A C 14
ATOM 23936 O O . LYS A 1 73 ? 9.084 1.848 -3.283 1.00 71.11 73 LYS A O 14
ATOM 23955 N N . GLY A 1 74 ? 11.163 2.594 -2.846 1.00 71.40 74 GLY A N 14
ATOM 23956 C CA . GLY A 1 74 ? 11.390 3.057 -4.212 1.00 72.55 74 GLY A CA 14
ATOM 23957 C C . GLY A 1 74 ? 10.663 4.358 -4.532 1.00 71.34 74 GLY A C 14
ATOM 23958 O O . GLY A 1 74 ? 11.271 5.429 -4.539 1.00 51.51 74 GLY A O 14
ATOM 23962 N N . VAL A 1 75 ? 9.358 4.260 -4.801 1.00 20.23 75 VAL A N 14
ATOM 23963 C CA . VAL A 1 75 ? 8.531 5.431 -5.133 1.00 64.14 75 VAL A CA 14
ATOM 23964 C C . VAL A 1 75 ? 9.148 6.242 -6.296 1.00 65.34 75 VAL A C 14
ATOM 23965 O O . VAL A 1 75 ? 9.060 7.468 -6.346 1.00 64.40 75 VAL A O 14
ATOM 23978 N N . SER A 1 76 ? 9.763 5.531 -7.244 1.00 43.44 76 SER A N 14
ATOM 23979 C CA . SER A 1 76 ? 10.390 6.161 -8.420 1.00 74.44 76 SER A CA 14
ATOM 23980 C C . SER A 1 76 ? 9.383 6.975 -9.242 1.00 65.44 76 SER A C 14
ATOM 23981 O O . SER A 1 76 ? 9.762 7.890 -9.977 1.00 12.15 76 SER A O 14
ATOM 23989 N N . ALA A 1 77 ? 8.102 6.634 -9.122 1.00 45.04 77 ALA A N 14
ATOM 23990 C CA . ALA A 1 77 ? 7.043 7.337 -9.846 1.00 74.04 77 ALA A CA 14
ATOM 23991 C C . ALA A 1 77 ? 5.654 7.039 -9.262 1.00 44.34 77 ALA A C 14
ATOM 23992 O O . ALA A 1 77 ? 5.303 5.879 -9.028 1.00 1.42 77 ALA A O 14
ATOM 23999 N N . TRP A 1 78 ? 4.883 8.092 -9.004 1.00 51.02 78 TRP A N 14
ATOM 24000 C CA . TRP A 1 78 ? 3.465 7.957 -8.648 1.00 12.04 78 TRP A CA 14
ATOM 24001 C C . TRP A 1 78 ? 2.592 8.697 -9.672 1.00 1.24 78 TRP A C 14
ATOM 24002 O O . TRP A 1 78 ? 2.846 9.858 -9.994 1.00 64.55 78 TRP A O 14
ATOM 24023 N N . GLU A 1 79 ? 1.582 8.014 -10.209 1.00 20.15 79 GLU A N 14
ATOM 24024 C CA . GLU A 1 79 ? 0.719 8.606 -11.242 1.00 1.04 79 GLU A CA 14
ATOM 24025 C C . GLU A 1 79 ? -0.738 8.714 -10.777 1.00 32.30 79 GLU A C 14
ATOM 24026 O O . GLU A 1 79 ? -1.266 7.817 -10.116 1.00 71.21 79 GLU A O 14
ATOM 24038 N N . GLU A 1 80 ? -1.379 9.820 -11.144 1.00 14.33 80 GLU A N 14
ATOM 24039 C CA . GLU A 1 80 ? -2.730 10.148 -10.672 1.00 1.25 80 GLU A CA 14
ATOM 24040 C C . GLU A 1 80 ? -3.821 9.413 -11.470 1.00 22.50 80 GLU A C 14
ATOM 24041 O O . GLU A 1 80 ? -4.237 9.862 -12.543 1.00 34.32 80 GLU A O 14
ATOM 24053 N N . VAL A 1 81 ? -4.296 8.293 -10.932 1.00 10.51 81 VAL A N 14
ATOM 24054 C CA . VAL A 1 81 ? -5.341 7.503 -11.588 1.00 60.42 81 VAL A CA 14
ATOM 24055 C C . VAL A 1 81 ? -6.699 7.689 -10.893 1.00 63.45 81 VAL A C 14
ATOM 24056 O O . VAL A 1 81 ? -6.779 7.832 -9.674 1.00 43.40 81 VAL A O 14
ATOM 24069 N N . LYS A 1 82 ? -7.767 7.719 -11.678 1.00 72.51 82 LYS A N 14
ATOM 24070 C CA . LYS A 1 82 ? -9.120 7.875 -11.135 1.00 24.25 82 LYS A CA 14
ATOM 24071 C C . LYS A 1 82 ? -9.974 6.621 -11.384 1.00 63.04 82 LYS A C 14
ATOM 24072 O O . LYS A 1 82 ? -9.571 5.706 -12.101 1.00 73.10 82 LYS A O 14
ATOM 24091 N N . LYS A 1 83 ? -11.166 6.604 -10.786 1.00 4.30 83 LYS A N 14
ATOM 24092 C CA . LYS A 1 83 ? -12.088 5.456 -10.859 1.00 11.42 83 LYS A CA 14
ATOM 24093 C C . LYS A 1 83 ? -12.421 5.003 -12.301 1.00 54.13 83 LYS A C 14
ATOM 24094 O O . LYS A 1 83 ? -13.018 3.944 -12.495 1.00 43.32 83 LYS A O 14
ATOM 24113 N N . ASP A 1 84 ? -12.029 5.791 -13.301 1.00 44.33 84 ASP A N 14
ATOM 24114 C CA . ASP A 1 84 ? -12.300 5.463 -14.709 1.00 62.32 84 ASP A CA 14
ATOM 24115 C C . ASP A 1 84 ? -11.741 4.080 -15.112 1.00 41.21 84 ASP A C 14
ATOM 24116 O O . ASP A 1 84 ? -12.391 3.321 -15.839 1.00 13.21 84 ASP A O 14
ATOM 24125 N N . GLU A 1 85 ? -10.536 3.758 -14.637 1.00 61.20 85 GLU A N 14
ATOM 24126 C CA . GLU A 1 85 ? -9.852 2.509 -15.023 1.00 73.20 85 GLU A CA 14
ATOM 24127 C C . GLU A 1 85 ? -10.020 1.390 -13.979 1.00 23.14 85 GLU A C 14
ATOM 24128 O O . GLU A 1 85 ? -9.516 0.277 -14.167 1.00 41.41 85 GLU A O 14
ATOM 24140 N N . LEU A 1 86 ? -10.731 1.673 -12.891 1.00 13.44 86 LEU A N 14
ATOM 24141 C CA . LEU A 1 86 ? -10.887 0.703 -11.800 1.00 52.42 86 LEU A CA 14
ATOM 24142 C C . LEU A 1 86 ? -12.065 -0.258 -12.051 1.00 64.04 86 LEU A C 14
ATOM 24143 O O . LEU A 1 86 ? -13.198 0.179 -12.258 1.00 63.31 86 LEU A O 14
ATOM 24159 N N . PRO A 1 87 ? -11.814 -1.584 -12.039 1.00 64.05 87 PRO A N 14
ATOM 24160 C CA . PRO A 1 87 ? -12.880 -2.591 -12.206 1.00 15.22 87 PRO A CA 14
ATOM 24161 C C . PRO A 1 87 ? -13.885 -2.582 -11.040 1.00 25.44 87 PRO A C 14
ATOM 24162 O O . PRO A 1 87 ? -13.501 -2.706 -9.881 1.00 60.03 87 PRO A O 14
ATOM 24173 N N . ALA A 1 88 ? -15.173 -2.458 -11.362 1.00 14.33 88 ALA A N 14
ATOM 24174 C CA . ALA A 1 88 ? -16.242 -2.349 -10.350 1.00 52.44 88 ALA A CA 14
ATOM 24175 C C . ALA A 1 88 ? -16.068 -3.327 -9.171 1.00 31.23 88 ALA A C 14
ATOM 24176 O O . ALA A 1 88 ? -16.269 -2.958 -8.010 1.00 5.20 88 ALA A O 14
ATOM 24183 N N . LYS A 1 89 ? -15.679 -4.565 -9.468 1.00 43.23 89 LYS A N 14
ATOM 24184 C CA . LYS A 1 89 ? -15.526 -5.599 -8.436 1.00 31.22 89 LYS A CA 14
ATOM 24185 C C . LYS A 1 89 ? -14.453 -5.240 -7.387 1.00 34.31 89 LYS A C 14
ATOM 24186 O O . LYS A 1 89 ? -14.615 -5.550 -6.206 1.00 44.01 89 LYS A O 14
ATOM 24205 N N . VAL A 1 90 ? -13.372 -4.574 -7.800 1.00 43.10 90 VAL A N 14
ATOM 24206 C CA . VAL A 1 90 ? -12.293 -4.220 -6.862 1.00 54.30 90 VAL A CA 14
ATOM 24207 C C . VAL A 1 90 ? -12.784 -3.216 -5.805 1.00 21.15 90 VAL A C 14
ATOM 24208 O O . VAL A 1 90 ? -12.201 -3.095 -4.728 1.00 12.12 90 VAL A O 14
ATOM 24221 N N . LYS A 1 91 ? -13.871 -2.513 -6.122 1.00 5.13 91 LYS A N 14
ATOM 24222 C CA . LYS A 1 91 ? -14.463 -1.531 -5.211 1.00 3.21 91 LYS A CA 14
ATOM 24223 C C . LYS A 1 91 ? -15.676 -2.118 -4.462 1.00 1.03 91 LYS A C 14
ATOM 24224 O O . LYS A 1 91 ? -15.706 -2.148 -3.233 1.00 44.12 91 LYS A O 14
ATOM 24243 N N . GLU A 1 92 ? -16.674 -2.587 -5.217 1.00 72.53 92 GLU A N 14
ATOM 24244 C CA . GLU A 1 92 ? -17.909 -3.141 -4.636 1.00 53.24 92 GLU A CA 14
ATOM 24245 C C . GLU A 1 92 ? -17.646 -4.422 -3.819 1.00 12.10 92 GLU A C 14
ATOM 24246 O O . GLU A 1 92 ? -18.275 -4.644 -2.780 1.00 4.23 92 GLU A O 14
ATOM 24258 N N . LYS A 1 93 ? -16.731 -5.266 -4.295 1.00 51.41 93 LYS A N 14
ATOM 24259 C CA . LYS A 1 93 ? -16.351 -6.493 -3.576 1.00 24.21 93 LYS A CA 14
ATOM 24260 C C . LYS A 1 93 ? -15.133 -6.237 -2.669 1.00 53.23 93 LYS A C 14
ATOM 24261 O O . LYS A 1 93 ? -15.079 -6.724 -1.534 1.00 35.31 93 LYS A O 14
ATOM 24280 N N . LEU A 1 94 ? -14.169 -5.467 -3.186 1.00 53.21 94 LEU A N 14
ATOM 24281 C CA . LEU A 1 94 ? -12.967 -5.061 -2.432 1.00 11.55 94 LEU A CA 14
ATOM 24282 C C . LEU A 1 94 ? -11.999 -6.239 -2.208 1.00 15.24 94 LEU A C 14
ATOM 24283 O O . LEU A 1 94 ? -12.398 -7.326 -1.785 1.00 31.41 94 LEU A O 14
ATOM 24299 N N . GLY A 1 95 ? -10.718 -6.006 -2.495 1.00 62.11 95 GLY A N 14
ATOM 24300 C CA . GLY A 1 95 ? -9.682 -6.999 -2.217 1.00 1.52 95 GLY A CA 14
ATOM 24301 C C . GLY A 1 95 ? -9.617 -8.137 -3.232 1.00 13.01 95 GLY A C 14
ATOM 24302 O O . GLY A 1 95 ? -9.384 -9.292 -2.866 1.00 14.53 95 GLY A O 14
ATOM 24306 N N . VAL A 1 96 ? -9.826 -7.818 -4.505 1.00 1.14 96 VAL A N 14
ATOM 24307 C CA . VAL A 1 96 ? -9.700 -8.805 -5.583 1.00 42.15 96 VAL A CA 14
ATOM 24308 C C . VAL A 1 96 ? -8.438 -8.536 -6.415 1.00 44.10 96 VAL A C 14
ATOM 24309 O O . VAL A 1 96 ? -8.036 -7.382 -6.586 1.00 15.33 96 VAL A O 14
ATOM 24322 N N . LYS A 1 97 ? -7.805 -9.598 -6.914 1.00 23.04 97 LYS A N 14
ATOM 24323 C CA . LYS A 1 97 ? -6.594 -9.452 -7.726 1.00 4.01 97 LYS A CA 14
ATOM 24324 C C . LYS A 1 97 ? -6.873 -8.656 -9.010 1.00 20.40 97 LYS A C 14
ATOM 24325 O O . LYS A 1 97 ? -7.634 -9.095 -9.881 1.00 52.13 97 LYS A O 14
ATOM 24344 N N . LEU A 1 98 ? -6.288 -7.464 -9.102 1.00 53.32 98 LEU A N 14
ATOM 24345 C CA . LEU A 1 98 ? -6.386 -6.653 -10.318 1.00 62.10 98 LEU A CA 14
ATOM 24346 C C . LEU A 1 98 ? -5.724 -7.385 -11.501 1.00 64.03 98 LEU A C 14
ATOM 24347 O O . LEU A 1 98 ? -4.542 -7.731 -11.452 1.00 25.34 98 LEU A O 14
ATOM 24363 N N . GLU A 1 99 ? -6.502 -7.655 -12.548 1.00 3.42 99 GLU A N 14
ATOM 24364 C CA . GLU A 1 99 ? -6.011 -8.443 -13.677 1.00 24.33 99 GLU A CA 14
ATOM 24365 C C . GLU A 1 99 ? -7.036 -8.512 -14.817 1.00 44.21 99 GLU A C 14
ATOM 24366 O O . GLU A 1 99 ? -7.951 -9.339 -14.800 1.00 44.54 99 GLU A O 14
ATOM 24378 N N . HIS A 1 100 ? -6.908 -7.613 -15.781 1.00 52.10 100 HIS A N 14
ATOM 24379 C CA . HIS A 1 100 ? -7.593 -7.773 -17.067 1.00 60.34 100 HIS A CA 14
ATOM 24380 C C . HIS A 1 100 ? -6.670 -8.496 -18.060 1.00 70.31 100 HIS A C 14
ATOM 24381 O O . HIS A 1 100 ? -7.136 -9.109 -19.017 1.00 71.22 100 HIS A O 14
ATOM 24396 N N . HIS A 1 101 ? -5.354 -8.404 -17.801 1.00 12.11 101 HIS A N 14
ATOM 24397 C CA . HIS A 1 101 ? -4.316 -9.135 -18.555 1.00 33.51 101 HIS A CA 14
ATOM 24398 C C . HIS A 1 101 ? -4.160 -8.634 -20.005 1.00 54.42 101 HIS A C 14
ATOM 24399 O O . HIS A 1 101 ? -3.093 -8.154 -20.392 1.00 30.21 101 HIS A O 14
ATOM 24414 N N . HIS A 1 102 ? -5.218 -8.776 -20.798 1.00 44.41 102 HIS A N 14
ATOM 24415 C CA . HIS A 1 102 ? -5.225 -8.356 -22.201 1.00 12.03 102 HIS A CA 14
ATOM 24416 C C . HIS A 1 102 ? -4.697 -6.910 -22.369 1.00 12.03 102 HIS A C 14
ATOM 24417 O O . HIS A 1 102 ? -5.385 -5.945 -22.034 1.00 63.44 102 HIS A O 14
ATOM 24432 N N . HIS A 1 103 ? -3.464 -6.779 -22.864 1.00 74.45 103 HIS A N 14
ATOM 24433 C CA . HIS A 1 103 ? -2.846 -5.460 -23.092 1.00 52.22 103 HIS A CA 14
ATOM 24434 C C . HIS A 1 103 ? -2.039 -5.419 -24.404 1.00 13.01 103 HIS A C 14
ATOM 24435 O O . HIS A 1 103 ? -1.185 -4.548 -24.591 1.00 10.41 103 HIS A O 14
ATOM 24450 N N . HIS A 1 104 ? -2.313 -6.353 -25.313 1.00 0.01 104 HIS A N 14
ATOM 24451 C CA . HIS A 1 104 ? -1.660 -6.358 -26.630 1.00 53.53 104 HIS A CA 14
ATOM 24452 C C . HIS A 1 104 ? -2.628 -6.806 -27.742 1.00 44.53 104 HIS A C 14
ATOM 24453 O O . HIS A 1 104 ? -2.828 -7.998 -27.967 1.00 32.32 104 HIS A O 14
ATOM 24468 N N . HIS A 1 105 ? -3.233 -5.825 -28.419 1.00 63.45 105 HIS A N 14
ATOM 24469 C CA . HIS A 1 105 ? -4.177 -6.071 -29.525 1.00 14.53 105 HIS A CA 14
ATOM 24470 C C . HIS A 1 105 ? -5.410 -6.895 -29.080 1.00 52.51 105 HIS A C 14
ATOM 24471 O O . HIS A 1 105 ? -6.390 -6.289 -28.593 1.00 37.90 105 HIS A O 14
ATOM 24487 N N . MET A 1 1 ? 12.543 -13.546 -1.393 1.00 13.31 1 MET A N 15
ATOM 24488 C CA . MET A 1 1 ? 13.363 -12.612 -2.207 1.00 61.33 1 MET A CA 15
ATOM 24489 C C . MET A 1 1 ? 14.340 -13.370 -3.114 1.00 53.41 1 MET A C 15
ATOM 24490 O O . MET A 1 1 ? 15.149 -14.169 -2.643 1.00 65.31 1 MET A O 15
ATOM 24506 N N . ASP A 1 2 ? 14.253 -13.108 -4.415 1.00 73.12 2 ASP A N 15
ATOM 24507 C CA . ASP A 1 2 ? 15.172 -13.696 -5.394 1.00 2.42 2 ASP A CA 15
ATOM 24508 C C . ASP A 1 2 ? 15.464 -12.696 -6.526 1.00 51.55 2 ASP A C 15
ATOM 24509 O O . ASP A 1 2 ? 14.607 -11.884 -6.885 1.00 23.21 2 ASP A O 15
ATOM 24518 N N . LEU A 1 3 ? 16.671 -12.755 -7.081 1.00 54.53 3 LEU A N 15
ATOM 24519 C CA . LEU A 1 3 ? 17.043 -11.878 -8.198 1.00 12.23 3 LEU A CA 15
ATOM 24520 C C . LEU A 1 3 ? 16.905 -12.591 -9.555 1.00 62.30 3 LEU A C 15
ATOM 24521 O O . LEU A 1 3 ? 17.162 -12.004 -10.612 1.00 62.44 3 LEU A O 15
ATOM 24537 N N . ASN A 1 4 ? 16.480 -13.851 -9.519 1.00 25.55 4 ASN A N 15
ATOM 24538 C CA . ASN A 1 4 ? 16.325 -14.653 -10.734 1.00 61.55 4 ASN A CA 15
ATOM 24539 C C . ASN A 1 4 ? 15.056 -14.257 -11.508 1.00 30.22 4 ASN A C 15
ATOM 24540 O O . ASN A 1 4 ? 15.113 -13.929 -12.692 1.00 61.43 4 ASN A O 15
ATOM 24551 N N . ARG A 1 5 ? 13.908 -14.300 -10.831 1.00 61.25 5 ARG A N 15
ATOM 24552 C CA . ARG A 1 5 ? 12.622 -13.960 -11.458 1.00 21.00 5 ARG A CA 15
ATOM 24553 C C . ARG A 1 5 ? 12.185 -12.526 -11.106 1.00 42.13 5 ARG A C 15
ATOM 24554 O O . ARG A 1 5 ? 11.814 -11.748 -11.987 1.00 42.35 5 ARG A O 15
ATOM 24575 N N . MET A 1 6 ? 12.228 -12.193 -9.811 1.00 64.30 6 MET A N 15
ATOM 24576 C CA . MET A 1 6 ? 11.865 -10.848 -9.322 1.00 34.40 6 MET A CA 15
ATOM 24577 C C . MET A 1 6 ? 10.420 -10.449 -9.690 1.00 21.13 6 MET A C 15
ATOM 24578 O O . MET A 1 6 ? 9.613 -11.281 -10.109 1.00 70.31 6 MET A O 15
ATOM 24592 N N . GLY A 1 7 ? 10.101 -9.169 -9.503 1.00 62.11 7 GLY A N 15
ATOM 24593 C CA . GLY A 1 7 ? 8.777 -8.657 -9.841 1.00 20.14 7 GLY A CA 15
ATOM 24594 C C . GLY A 1 7 ? 8.579 -7.208 -9.401 1.00 4.51 7 GLY A C 15
ATOM 24595 O O . GLY A 1 7 ? 8.647 -6.902 -8.209 1.00 55.14 7 GLY A O 15
ATOM 24599 N N . LYS A 1 8 ? 8.348 -6.312 -10.359 1.00 63.21 8 LYS A N 15
ATOM 24600 C CA . LYS A 1 8 ? 8.138 -4.890 -10.057 1.00 54.42 8 LYS A CA 15
ATOM 24601 C C . LYS A 1 8 ? 6.646 -4.563 -9.916 1.00 72.14 8 LYS A C 15
ATOM 24602 O O . LYS A 1 8 ? 5.999 -4.100 -10.861 1.00 54.41 8 LYS A O 15
ATOM 24621 N N . ASP A 1 9 ? 6.101 -4.819 -8.732 1.00 44.44 9 ASP A N 15
ATOM 24622 C CA . ASP A 1 9 ? 4.681 -4.588 -8.469 1.00 32.53 9 ASP A CA 15
ATOM 24623 C C . ASP A 1 9 ? 4.359 -3.094 -8.300 1.00 73.41 9 ASP A C 15
ATOM 24624 O O . ASP A 1 9 ? 5.163 -2.317 -7.777 1.00 3.24 9 ASP A O 15
ATOM 24633 N N . GLU A 1 10 ? 3.174 -2.707 -8.756 1.00 64.32 10 GLU A N 15
ATOM 24634 C CA . GLU A 1 10 ? 2.698 -1.327 -8.641 1.00 5.02 10 GLU A CA 15
ATOM 24635 C C . GLU A 1 10 ? 1.332 -1.293 -7.936 1.00 64.42 10 GLU A C 15
ATOM 24636 O O . GLU A 1 10 ? 0.412 -2.023 -8.305 1.00 14.13 10 GLU A O 15
ATOM 24648 N N . TYR A 1 11 ? 1.213 -0.453 -6.913 1.00 42.14 11 TYR A N 15
ATOM 24649 C CA . TYR A 1 11 ? 0.021 -0.446 -6.051 1.00 53.34 11 TYR A CA 15
ATOM 24650 C C . TYR A 1 11 ? -0.866 0.780 -6.306 1.00 52.34 11 TYR A C 15
ATOM 24651 O O . TYR A 1 11 ? -0.374 1.876 -6.575 1.00 32.44 11 TYR A O 15
ATOM 24669 N N . TYR A 1 12 ? -2.180 0.588 -6.226 1.00 34.22 12 TYR A N 15
ATOM 24670 C CA . TYR A 1 12 ? -3.134 1.698 -6.323 1.00 53.11 12 TYR A CA 15
ATOM 24671 C C . TYR A 1 12 ? -3.613 2.130 -4.931 1.00 10.03 12 TYR A C 15
ATOM 24672 O O . TYR A 1 12 ? -4.468 1.485 -4.325 1.00 13.34 12 TYR A O 15
ATOM 24690 N N . VAL A 1 13 ? -3.033 3.213 -4.420 1.00 11.44 13 VAL A N 15
ATOM 24691 C CA . VAL A 1 13 ? -3.420 3.769 -3.117 1.00 4.12 13 VAL A CA 15
ATOM 24692 C C . VAL A 1 13 ? -4.390 4.946 -3.294 1.00 22.11 13 VAL A C 15
ATOM 24693 O O . VAL A 1 13 ? -4.746 5.296 -4.414 1.00 33.04 13 VAL A O 15
ATOM 24706 N N . GLN A 1 14 ? -4.819 5.557 -2.192 1.00 33.41 14 GLN A N 15
ATOM 24707 C CA . GLN A 1 14 ? -5.690 6.739 -2.260 1.00 21.44 14 GLN A CA 15
ATOM 24708 C C . GLN A 1 14 ? -5.198 7.847 -1.318 1.00 5.52 14 GLN A C 15
ATOM 24709 O O . GLN A 1 14 ? -4.665 7.573 -0.242 1.00 5.33 14 GLN A O 15
ATOM 24723 N N . ILE A 1 15 ? -5.371 9.100 -1.731 1.00 31.35 15 ILE A N 15
ATOM 24724 C CA . ILE A 1 15 ? -4.910 10.243 -0.936 1.00 55.40 15 ILE A CA 15
ATOM 24725 C C . ILE A 1 15 ? -5.980 10.709 0.066 1.00 55.35 15 ILE A C 15
ATOM 24726 O O . ILE A 1 15 ? -6.893 11.469 -0.281 1.00 73.52 15 ILE A O 15
ATOM 24742 N N . THR A 1 16 ? -5.874 10.228 1.303 1.00 34.34 16 THR A N 15
ATOM 24743 C CA . THR A 1 16 ? -6.766 10.663 2.388 1.00 61.41 16 THR A CA 15
ATOM 24744 C C . THR A 1 16 ? -6.108 11.762 3.239 1.00 21.21 16 THR A C 15
ATOM 24745 O O . THR A 1 16 ? -6.606 12.886 3.314 1.00 42.03 16 THR A O 15
ATOM 24756 N N . VAL A 1 17 ? -4.980 11.431 3.870 1.00 2.11 17 VAL A N 15
ATOM 24757 C CA . VAL A 1 17 ? -4.244 12.389 4.709 1.00 14.14 17 VAL A CA 15
ATOM 24758 C C . VAL A 1 17 ? -3.188 13.174 3.906 1.00 62.31 17 VAL A C 15
ATOM 24759 O O . VAL A 1 17 ? -2.345 12.594 3.219 1.00 32.23 17 VAL A O 15
ATOM 24772 N N . ASP A 1 18 ? -3.252 14.499 4.003 1.00 55.13 18 ASP A N 15
ATOM 24773 C CA . ASP A 1 18 ? -2.339 15.398 3.289 1.00 21.21 18 ASP A CA 15
ATOM 24774 C C . ASP A 1 18 ? -1.752 16.468 4.233 1.00 33.30 18 ASP A C 15
ATOM 24775 O O . ASP A 1 18 ? -1.956 16.419 5.447 1.00 44.34 18 ASP A O 15
ATOM 24784 N N . GLY A 1 19 ? -1.008 17.421 3.668 1.00 12.11 19 GLY A N 15
ATOM 24785 C CA . GLY A 1 19 ? -0.485 18.538 4.454 1.00 44.25 19 GLY A CA 15
ATOM 24786 C C . GLY A 1 19 ? 0.656 18.181 5.410 1.00 52.02 19 GLY A C 15
ATOM 24787 O O . GLY A 1 19 ? 1.060 19.010 6.228 1.00 55.24 19 GLY A O 15
ATOM 24791 N N . LYS A 1 20 ? 1.186 16.962 5.318 1.00 52.54 20 LYS A N 15
ATOM 24792 C CA . LYS A 1 20 ? 2.300 16.543 6.181 1.00 43.50 20 LYS A CA 15
ATOM 24793 C C . LYS A 1 20 ? 3.618 17.212 5.753 1.00 61.34 20 LYS A C 15
ATOM 24794 O O . LYS A 1 20 ? 4.508 16.558 5.211 1.00 61.44 20 LYS A O 15
ATOM 24813 N N . GLU A 1 21 ? 3.740 18.516 5.995 1.00 73.43 21 GLU A N 15
ATOM 24814 C CA . GLU A 1 21 ? 4.931 19.269 5.581 1.00 43.14 21 GLU A CA 15
ATOM 24815 C C . GLU A 1 21 ? 6.164 18.888 6.414 1.00 13.12 21 GLU A C 15
ATOM 24816 O O . GLU A 1 21 ? 6.145 18.961 7.646 1.00 62.14 21 GLU A O 15
ATOM 24828 N N . VAL A 1 22 ? 7.233 18.481 5.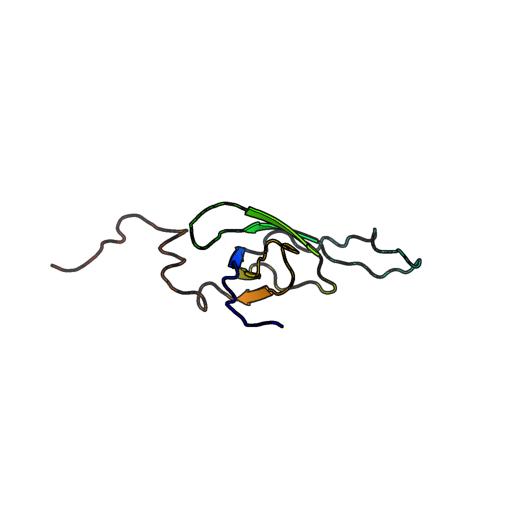732 1.00 24.15 22 VAL A N 15
ATOM 24829 C CA . VAL A 1 22 ? 8.504 18.152 6.391 1.00 40.10 22 VAL A CA 15
ATOM 24830 C C . VAL A 1 22 ? 9.287 19.429 6.766 1.00 24.32 22 VAL A C 15
ATOM 24831 O O . VAL A 1 22 ? 10.437 19.627 6.369 1.00 33.41 22 VAL A O 15
ATOM 24844 N N . HIS A 1 23 ? 8.655 20.276 7.574 1.00 23.13 23 HIS A N 15
ATOM 24845 C CA . HIS A 1 23 ? 9.215 21.580 7.948 1.00 45.24 23 HIS A CA 15
ATOM 24846 C C . HIS A 1 23 ? 9.902 21.518 9.327 1.00 21.31 23 HIS A C 15
ATOM 24847 O O . HIS A 1 23 ? 9.842 22.467 10.104 1.00 64.44 23 HIS A O 15
ATOM 24862 N N . SER A 1 24 ? 10.585 20.406 9.611 1.00 1.33 24 SER A N 15
ATOM 24863 C CA . SER A 1 24 ? 11.234 20.202 10.920 1.00 4.30 24 SER A CA 15
ATOM 24864 C C . SER A 1 24 ? 12.425 21.149 11.131 1.00 52.24 24 SER A C 15
ATOM 24865 O O . SER A 1 24 ? 13.582 20.766 10.942 1.00 4.02 24 SER A O 15
ATOM 24873 N N . LYS A 1 25 ? 12.118 22.404 11.467 1.00 13.31 25 LYS A N 15
ATOM 24874 C CA . LYS A 1 25 ? 13.128 23.403 11.866 1.00 43.10 25 LYS A CA 15
ATOM 24875 C C . LYS A 1 25 ? 14.244 23.591 10.805 1.00 1.13 25 LYS A C 15
ATOM 24876 O O . LYS A 1 25 ? 15.295 24.167 11.092 1.00 32.01 25 LYS A O 15
ATOM 24895 N N . ALA A 1 26 ? 13.992 23.136 9.572 1.00 62.32 26 ALA A N 15
ATOM 24896 C CA . ALA A 1 26 ? 14.982 23.219 8.483 1.00 1.51 26 ALA A CA 15
ATOM 24897 C C . ALA A 1 26 ? 16.258 22.423 8.819 1.00 52.10 26 ALA A C 15
ATOM 24898 O O . ALA A 1 26 ? 17.365 22.789 8.407 1.00 54.42 26 ALA A O 15
ATOM 24905 N N . ASP A 1 27 ? 16.084 21.325 9.557 1.00 23.44 27 ASP A N 15
ATOM 24906 C CA . ASP A 1 27 ? 17.196 20.470 9.986 1.00 33.23 27 ASP A CA 15
ATOM 24907 C C . ASP A 1 27 ? 17.984 19.904 8.785 1.00 62.40 27 ASP A C 15
ATOM 24908 O O . ASP A 1 27 ? 17.628 18.862 8.226 1.00 23.43 27 ASP A O 15
ATOM 24917 N N . ASN A 1 28 ? 19.038 20.635 8.395 1.00 5.31 28 ASN A N 15
ATOM 24918 C CA . ASN A 1 28 ? 19.917 20.286 7.260 1.00 40.45 28 ASN A CA 15
ATOM 24919 C C . ASN A 1 28 ? 20.738 21.513 6.837 1.00 44.01 28 ASN A C 15
ATOM 24920 O O . ASN A 1 28 ? 21.946 21.439 6.617 1.00 24.42 28 ASN A O 15
ATOM 24931 N N . GLY A 1 29 ? 20.050 22.644 6.735 1.00 42.21 29 GLY A N 15
ATOM 24932 C CA . GLY A 1 29 ? 20.647 23.874 6.221 1.00 14.22 29 GLY A CA 15
ATOM 24933 C C . GLY A 1 29 ? 19.709 24.579 5.250 1.00 55.44 29 GLY A C 15
ATOM 24934 O O . GLY A 1 29 ? 19.575 25.806 5.267 1.00 20.05 29 GLY A O 15
ATOM 24938 N N . GLN A 1 30 ? 19.054 23.784 4.407 1.00 44.32 30 GLN A N 15
ATOM 24939 C CA . GLN A 1 30 ? 18.016 24.284 3.500 1.00 70.11 30 GLN A CA 15
ATOM 24940 C C . GLN A 1 30 ? 16.637 24.224 4.177 1.00 2.34 30 GLN A C 15
ATOM 24941 O O . GLN A 1 30 ? 16.294 23.235 4.827 1.00 72.11 30 GLN A O 15
ATOM 24955 N N . LYS A 1 31 ? 15.848 25.285 4.023 1.00 20.42 31 LYS A N 15
ATOM 24956 C CA . LYS A 1 31 ? 14.531 25.363 4.661 1.00 14.11 31 LYS A CA 15
ATOM 24957 C C . LYS A 1 31 ? 13.486 24.512 3.917 1.00 50.11 31 LYS A C 15
ATOM 24958 O O . LYS A 1 31 ? 12.851 24.975 2.966 1.00 52.24 31 LYS A O 15
ATOM 24977 N N . TYR A 1 32 ? 13.329 23.260 4.347 1.00 42.31 32 TYR A N 15
ATOM 24978 C CA . TYR A 1 32 ? 12.344 22.343 3.753 1.00 25.02 32 TYR A CA 15
ATOM 24979 C C . TYR A 1 32 ? 10.902 22.727 4.115 1.00 24.33 32 TYR A C 15
ATOM 24980 O O . TYR A 1 32 ? 10.634 23.228 5.211 1.00 12.32 32 TYR A O 15
ATOM 24998 N N . LYS A 1 33 ? 9.979 22.477 3.188 1.00 74.40 33 LYS A N 15
ATOM 24999 C CA . LYS A 1 33 ? 8.548 22.665 3.443 1.00 61.43 33 LYS A CA 15
ATOM 25000 C C . LYS A 1 33 ? 7.718 21.968 2.356 1.00 32.04 33 LYS A C 15
ATOM 25001 O O . LYS A 1 33 ? 6.936 22.594 1.637 1.00 55.43 33 LYS A O 15
ATOM 25020 N N . ASP A 1 34 ? 7.913 20.660 2.246 1.00 13.42 34 ASP A N 15
ATOM 25021 C CA . ASP A 1 34 ? 7.258 19.852 1.218 1.00 1.24 34 ASP A CA 15
ATOM 25022 C C . ASP A 1 34 ? 6.244 18.884 1.843 1.00 5.24 34 ASP A C 15
ATOM 25023 O O . ASP A 1 34 ? 6.432 18.406 2.966 1.00 15.12 34 ASP A O 15
ATOM 25032 N N . TYR A 1 35 ? 5.180 18.591 1.106 1.00 2.33 35 TYR A N 15
ATOM 25033 C CA . TYR A 1 35 ? 4.060 17.790 1.613 1.00 22.42 35 TYR A CA 15
ATOM 25034 C C . TYR A 1 35 ? 4.319 16.281 1.469 1.00 2.14 35 TYR A C 15
ATOM 25035 O O . TYR A 1 35 ? 4.314 15.736 0.364 1.00 14.22 35 TYR A O 15
ATOM 25053 N N . GLU A 1 36 ? 4.546 15.621 2.596 1.00 0.13 36 GLU A N 15
ATOM 25054 C CA . GLU A 1 36 ? 4.833 14.183 2.624 1.00 52.52 36 GLU A CA 15
ATOM 25055 C C . GLU A 1 36 ? 3.542 13.347 2.702 1.00 20.23 36 GLU A C 15
ATOM 25056 O O . GLU A 1 36 ? 2.531 13.790 3.246 1.00 22.53 36 GLU A O 15
ATOM 25068 N N . TYR A 1 37 ? 3.585 12.137 2.149 1.00 51.32 37 TYR A N 15
ATOM 25069 C CA . TYR A 1 37 ? 2.431 11.232 2.171 1.00 33.35 37 TYR A CA 15
ATOM 25070 C C . TYR A 1 37 ? 2.813 9.830 2.684 1.00 35.22 37 TYR A C 15
ATOM 25071 O O . TYR A 1 37 ? 3.585 9.114 2.046 1.00 71.12 37 TYR A O 15
ATOM 25089 N N . LYS A 1 38 ? 2.281 9.458 3.852 1.00 11.02 38 LYS A N 15
ATOM 25090 C CA . LYS A 1 38 ? 2.430 8.093 4.387 1.00 33.13 38 LYS A CA 15
ATOM 25091 C C . LYS A 1 38 ? 1.202 7.240 4.007 1.00 40.24 38 LYS A C 15
ATOM 25092 O O . LYS A 1 38 ? 0.163 7.295 4.671 1.00 41.13 38 LYS A O 15
ATOM 25111 N N . LEU A 1 39 ? 1.329 6.457 2.941 1.00 20.44 39 LEU A N 15
ATOM 25112 C CA . LEU A 1 39 ? 0.182 5.753 2.353 1.00 20.20 39 LEU A CA 15
ATOM 25113 C C . LEU A 1 39 ? 0.276 4.227 2.539 1.00 45.20 39 LEU A C 15
ATOM 25114 O O . LEU A 1 39 ? 1.364 3.654 2.552 1.00 1.42 39 LEU A O 15
ATOM 25130 N N . THR A 1 40 ? -0.879 3.571 2.677 1.00 53.42 40 THR A N 15
ATOM 25131 C CA . THR A 1 40 ? -0.932 2.103 2.759 1.00 2.41 40 THR A CA 15
ATOM 25132 C C . THR A 1 40 ? -1.385 1.495 1.423 1.00 53.02 40 THR A C 15
ATOM 25133 O O . THR A 1 40 ? -2.466 1.808 0.923 1.00 3.00 40 THR A O 15
ATOM 25144 N N . GLY A 1 41 ? -0.554 0.626 0.853 1.00 24.31 41 GLY A N 15
ATOM 25145 C CA . GLY A 1 41 ? -0.883 -0.021 -0.416 1.00 75.22 41 GLY A CA 15
ATOM 25146 C C . GLY A 1 41 ? -1.317 -1.469 -0.247 1.00 2.51 41 GLY A C 15
ATOM 25147 O O . GLY A 1 41 ? -0.833 -2.174 0.641 1.00 1.31 41 GLY A O 15
ATOM 25151 N N . PHE A 1 42 ? -2.230 -1.919 -1.103 1.00 31.34 42 PHE A N 15
ATOM 25152 C CA . PHE A 1 42 ? -2.743 -3.291 -1.040 1.00 64.43 42 PHE A CA 15
ATOM 25153 C C . PHE A 1 42 ? -2.289 -4.115 -2.257 1.00 14.13 42 PHE A C 15
ATOM 25154 O O . PHE A 1 42 ? -2.514 -3.732 -3.407 1.00 42.52 42 PHE A O 15
ATOM 25171 N N . ASP A 1 43 ? -1.641 -5.246 -1.984 1.00 4.43 43 ASP A N 15
ATOM 25172 C CA . ASP A 1 43 ? -1.117 -6.130 -3.027 1.00 53.33 43 ASP A CA 15
ATOM 25173 C C . ASP A 1 43 ? -2.245 -6.840 -3.802 1.00 41.21 43 ASP A C 15
ATOM 25174 O O . ASP A 1 43 ? -3.339 -7.056 -3.280 1.00 31.45 43 ASP A O 15
ATOM 25183 N N . LYS A 1 44 ? -1.941 -7.227 -5.042 1.00 35.13 44 LYS A N 15
ATOM 25184 C CA . LYS A 1 44 ? -2.916 -7.858 -5.949 1.00 13.11 44 LYS A CA 15
ATOM 25185 C C . LYS A 1 44 ? -3.437 -9.211 -5.424 1.00 35.34 44 LYS A C 15
ATOM 25186 O O . LYS A 1 44 ? -4.420 -9.749 -5.938 1.00 44.11 44 LYS A O 15
ATOM 25205 N N . ASP A 1 45 ? -2.764 -9.766 -4.418 1.00 24.40 45 ASP A N 15
ATOM 25206 C CA . ASP A 1 45 ? -3.195 -11.018 -3.784 1.00 14.34 45 ASP A CA 15
ATOM 25207 C C . ASP A 1 45 ? -3.898 -10.746 -2.434 1.00 41.11 45 ASP A C 15
ATOM 25208 O O . ASP A 1 45 ? -4.523 -11.634 -1.853 1.00 61.22 45 ASP A O 15
ATOM 25217 N N . GLY A 1 46 ? -3.805 -9.507 -1.949 1.00 54.21 46 GLY A N 15
ATOM 25218 C CA . GLY A 1 46 ? -4.460 -9.128 -0.696 1.00 54.34 46 GLY A CA 15
ATOM 25219 C C . GLY A 1 46 ? -3.495 -8.964 0.481 1.00 54.00 46 GLY A C 15
ATOM 25220 O O . GLY A 1 46 ? -3.762 -9.451 1.580 1.00 62.34 46 GLY A O 15
ATOM 25224 N N . LYS A 1 47 ? -2.381 -8.270 0.256 1.00 3.24 47 LYS A N 15
ATOM 25225 C CA . LYS A 1 47 ? -1.388 -8.018 1.316 1.00 61.42 47 LYS A CA 15
ATOM 25226 C C . LYS A 1 47 ? -1.209 -6.507 1.554 1.00 74.21 47 LYS A C 15
ATOM 25227 O O . LYS A 1 47 ? -1.678 -5.692 0.764 1.00 51.40 47 LYS A O 15
ATOM 25246 N N . GLU A 1 48 ? -0.532 -6.137 2.641 1.00 33.30 48 GLU A N 15
ATOM 25247 C CA . GLU A 1 48 ? -0.258 -4.721 2.942 1.00 41.44 48 GLU A CA 15
ATOM 25248 C C . GLU A 1 48 ? 1.176 -4.322 2.555 1.00 25.34 48 GLU A C 15
ATOM 25249 O O . GLU A 1 48 ? 2.112 -5.115 2.685 1.00 62.42 48 GLU A O 15
ATOM 25261 N N . LYS A 1 49 ? 1.341 -3.083 2.096 1.00 22.44 49 LYS A N 15
ATOM 25262 C CA . LYS A 1 49 ? 2.665 -2.550 1.753 1.00 53.42 49 LYS A CA 15
ATOM 25263 C C . LYS A 1 49 ? 2.794 -1.086 2.219 1.00 24.41 49 LYS A C 15
ATOM 25264 O O . LYS A 1 49 ? 1.834 -0.317 2.133 1.00 2.14 49 LYS A O 15
ATOM 25283 N N . GLU A 1 50 ? 3.971 -0.707 2.717 1.00 74.21 50 GLU A N 15
ATOM 25284 C CA . GLU A 1 50 ? 4.198 0.658 3.224 1.00 51.33 50 GLU A CA 15
ATOM 25285 C C . GLU A 1 50 ? 4.712 1.606 2.123 1.00 52.01 50 GLU A C 15
ATOM 25286 O O . GLU A 1 50 ? 5.805 1.415 1.588 1.00 12.02 50 GLU A O 15
ATOM 25298 N N . LEU A 1 51 ? 3.918 2.629 1.797 1.00 71.32 51 LEU A N 15
ATOM 25299 C CA . LEU A 1 51 ? 4.304 3.648 0.807 1.00 21.12 51 LEU A CA 15
ATOM 25300 C C . LEU A 1 51 ? 4.570 5.005 1.485 1.00 10.21 51 LEU A C 15
ATOM 25301 O O . LEU A 1 51 ? 3.864 5.389 2.422 1.00 32.35 51 LEU A O 15
ATOM 25317 N N . GLU A 1 52 ? 5.578 5.738 1.011 1.00 24.10 52 GLU A N 15
ATOM 25318 C CA . GLU A 1 52 ? 5.847 7.087 1.524 1.00 12.25 52 GLU A CA 15
ATOM 25319 C C . GLU A 1 52 ? 6.679 7.904 0.528 1.00 21.20 52 GLU A C 15
ATOM 25320 O O . GLU A 1 52 ? 7.586 7.377 -0.117 1.00 20.24 52 GLU A O 15
ATOM 25332 N N . PHE A 1 53 ? 6.346 9.187 0.385 1.00 74.43 53 PHE A N 15
ATOM 25333 C CA . PHE A 1 53 ? 7.116 10.093 -0.480 1.00 15.04 53 PHE A CA 15
ATOM 25334 C C . PHE A 1 53 ? 6.843 11.564 -0.135 1.00 23.41 53 PHE A C 15
ATOM 25335 O O . PHE A 1 53 ? 5.792 11.900 0.417 1.00 4.53 53 PHE A O 15
ATOM 25352 N N . THR A 1 54 ? 7.798 12.436 -0.454 1.00 63.34 54 THR A N 15
ATOM 25353 C CA . THR A 1 54 ? 7.635 13.884 -0.248 1.00 34.31 54 THR A CA 15
ATOM 25354 C C . THR A 1 54 ? 7.369 14.617 -1.572 1.00 73.43 54 THR A C 15
ATOM 25355 O O . THR A 1 54 ? 8.176 14.551 -2.502 1.00 42.34 54 THR A O 15
ATOM 25366 N N . ALA A 1 55 ? 6.234 15.308 -1.648 1.00 44.32 55 ALA A N 15
ATOM 25367 C CA . ALA A 1 55 ? 5.862 16.099 -2.831 1.00 51.32 55 ALA A CA 15
ATOM 25368 C C . ALA A 1 55 ? 5.881 17.602 -2.509 1.00 22.42 55 ALA A C 15
ATOM 25369 O O . ALA A 1 55 ? 5.605 18.003 -1.383 1.00 70.45 55 ALA A O 15
ATOM 25376 N N . GLN A 1 56 ? 6.193 18.435 -3.499 1.00 30.33 56 GLN A N 15
ATOM 25377 C CA . GLN A 1 56 ? 6.305 19.887 -3.276 1.00 13.01 56 GLN A CA 15
ATOM 25378 C C . GLN A 1 56 ? 4.923 20.557 -3.115 1.00 24.42 56 GLN A C 15
ATOM 25379 O O . GLN A 1 56 ? 4.820 21.698 -2.656 1.00 22.01 56 GLN A O 15
ATOM 25393 N N . LYS A 1 57 ? 3.864 19.840 -3.488 1.00 40.25 57 LYS A N 15
ATOM 25394 C CA . LYS A 1 57 ? 2.492 20.355 -3.374 1.00 52.14 57 LYS A CA 15
ATOM 25395 C C . LYS A 1 57 ? 1.502 19.214 -3.101 1.00 44.30 57 LYS A C 1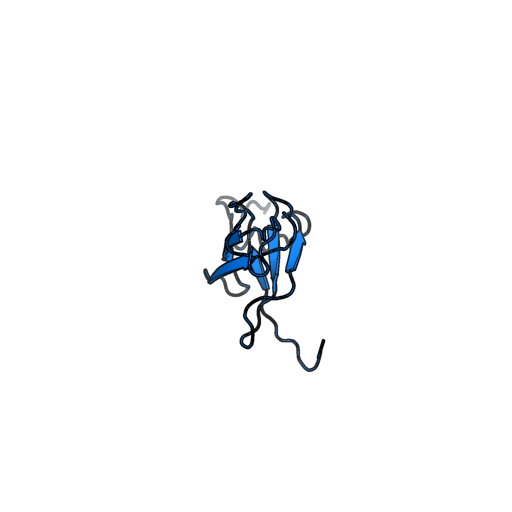5
ATOM 25396 O O . LYS A 1 57 ? 1.744 18.074 -3.496 1.00 20.03 57 LYS A O 15
ATOM 25415 N N . ASN A 1 58 ? 0.388 19.523 -2.434 1.00 13.15 58 ASN A N 15
ATOM 25416 C CA . ASN A 1 58 ? -0.681 18.536 -2.235 1.00 71.23 58 ASN A CA 15
ATOM 25417 C C . ASN A 1 58 ? -1.232 18.049 -3.584 1.00 42.11 58 ASN A C 15
ATOM 25418 O O . ASN A 1 58 ? -1.307 18.813 -4.552 1.00 42.53 58 ASN A O 15
ATOM 25429 N N . LEU A 1 59 ? -1.599 16.772 -3.644 1.00 3.14 59 LEU A N 15
ATOM 25430 C CA . LEU A 1 59 ? -2.064 16.151 -4.889 1.00 34.44 59 LEU A CA 15
ATOM 25431 C C . LEU A 1 59 ? -3.571 16.369 -5.116 1.00 51.22 59 LEU A C 15
ATOM 25432 O O . LEU A 1 59 ? -3.970 17.160 -5.976 1.00 70.30 59 LEU A O 15
ATOM 25448 N N . ARG A 1 60 ? -4.402 15.666 -4.342 1.00 44.11 60 ARG A N 15
ATOM 25449 C CA . ARG A 1 60 ? -5.865 15.760 -4.473 1.00 22.13 60 ARG A CA 15
ATOM 25450 C C . ARG A 1 60 ? -6.563 15.066 -3.282 1.00 24.23 60 ARG A C 15
ATOM 25451 O O . ARG A 1 60 ? -5.918 14.380 -2.491 1.00 62.13 60 ARG A O 15
ATOM 25472 N N . LYS A 1 61 ? -7.873 15.259 -3.146 1.00 20.52 61 LYS A N 15
ATOM 25473 C CA . LYS A 1 61 ? -8.666 14.542 -2.134 1.00 61.30 61 LYS A CA 15
ATOM 25474 C C . LYS A 1 61 ? -9.366 13.309 -2.726 1.00 61.55 61 LYS A C 15
ATOM 25475 O O . LYS A 1 61 ? -9.897 13.362 -3.837 1.00 5.52 61 LYS A O 15
ATOM 25494 N N . GLU A 1 62 ? -9.320 12.188 -1.991 1.00 41.11 62 GLU A N 15
ATOM 25495 C CA . GLU A 1 62 ? -10.107 10.981 -2.318 1.00 34.34 62 GLU A CA 15
ATOM 25496 C C . GLU A 1 62 ? -9.583 10.224 -3.563 1.00 62.31 62 GLU A C 15
ATOM 25497 O O . GLU A 1 62 ? -9.858 9.034 -3.727 1.00 33.53 62 GLU A O 15
ATOM 25509 N N . ALA A 1 63 ? -8.829 10.905 -4.424 1.00 2.30 63 ALA A N 15
ATOM 25510 C CA . ALA A 1 63 ? -8.321 10.297 -5.660 1.00 45.45 63 ALA A CA 15
ATOM 25511 C C . ALA A 1 63 ? -7.265 9.221 -5.384 1.00 30.34 63 ALA A C 15
ATOM 25512 O O . ALA A 1 63 ? -6.694 9.151 -4.291 1.00 22.14 63 ALA A O 15
ATOM 25519 N N . PHE A 1 64 ? -7.005 8.391 -6.389 1.00 60.31 64 PHE A N 15
ATOM 25520 C CA . PHE A 1 64 ? -6.088 7.262 -6.243 1.00 21.12 64 PHE A CA 15
ATOM 25521 C C . PHE A 1 64 ? -4.701 7.579 -6.814 1.00 10.41 64 PHE A C 15
ATOM 25522 O O . PHE A 1 64 ? -4.521 8.539 -7.566 1.00 31.13 64 PHE A O 15
ATOM 25539 N N . LEU A 1 65 ? -3.719 6.761 -6.459 1.00 14.33 65 LEU A N 15
ATOM 25540 C CA . LEU A 1 65 ? -2.336 7.003 -6.858 1.00 4.30 65 LEU A CA 15
ATOM 25541 C C . LEU A 1 65 ? -1.632 5.681 -7.217 1.00 11.20 65 LEU A C 15
ATOM 25542 O O . LEU A 1 65 ? -1.507 4.778 -6.386 1.00 51.13 65 LEU A O 15
ATOM 25558 N N . ARG A 1 66 ? -1.188 5.582 -8.464 1.00 2.31 66 ARG A N 15
ATOM 25559 C CA . ARG A 1 66 ? -0.454 4.413 -8.949 1.00 41.05 66 ARG A CA 15
ATOM 25560 C C . ARG A 1 66 ? 1.038 4.507 -8.578 1.00 60.32 66 ARG A C 15
ATOM 25561 O O . ARG A 1 66 ? 1.827 5.155 -9.270 1.00 40.12 66 ARG A O 15
ATOM 25582 N N . VAL A 1 67 ? 1.406 3.877 -7.467 1.00 64.44 67 VAL A N 15
ATOM 25583 C CA . VAL A 1 67 ? 2.786 3.926 -6.960 1.00 52.24 67 VAL A CA 15
ATOM 25584 C C . VAL A 1 67 ? 3.612 2.718 -7.408 1.00 32.52 67 VAL A C 15
ATOM 25585 O O . VAL A 1 67 ? 3.124 1.588 -7.478 1.00 54.22 67 VAL A O 15
ATOM 25598 N N . TYR A 1 68 ? 4.878 2.982 -7.696 1.00 23.14 68 TYR A N 15
ATOM 25599 C CA . TYR A 1 68 ? 5.807 1.978 -8.197 1.00 1.24 68 TYR A CA 15
ATOM 25600 C C . TYR A 1 68 ? 6.748 1.468 -7.089 1.00 3.01 68 TYR A C 15
ATOM 25601 O O . TYR A 1 68 ? 7.572 2.221 -6.556 1.00 34.03 68 TYR A O 15
ATOM 25619 N N . HIS A 1 69 ? 6.627 0.184 -6.749 1.00 21.14 69 HIS A N 15
ATOM 25620 C CA . HIS A 1 69 ? 7.481 -0.432 -5.725 1.00 0.42 69 HIS A CA 15
ATOM 25621 C C . HIS A 1 69 ? 8.825 -0.887 -6.319 1.00 33.24 69 HIS A C 15
ATOM 25622 O O . HIS A 1 69 ? 8.891 -1.880 -7.045 1.00 52.21 69 HIS A O 15
ATOM 25637 N N . SER A 1 70 ? 9.892 -0.153 -6.002 1.00 24.23 70 SER A N 15
ATOM 25638 C CA . SER A 1 70 ? 11.238 -0.460 -6.516 1.00 13.24 70 SER A CA 15
ATOM 25639 C C . SER A 1 70 ? 11.975 -1.460 -5.613 1.00 32.31 70 SER A C 15
ATOM 25640 O O . SER A 1 70 ? 11.374 -2.091 -4.743 1.00 14.30 70 SER A O 15
ATOM 25648 N N . ASP A 1 71 ? 13.282 -1.603 -5.831 1.00 5.25 71 ASP A N 15
ATOM 25649 C CA . ASP A 1 71 ? 14.121 -2.496 -5.025 1.00 41.13 71 ASP A CA 15
ATOM 25650 C C . ASP A 1 71 ? 14.491 -1.865 -3.671 1.00 0.23 71 ASP A C 15
ATOM 25651 O O . ASP A 1 71 ? 15.011 -2.536 -2.779 1.00 40.12 71 ASP A O 15
ATOM 25660 N N . LYS A 1 72 ? 14.212 -0.574 -3.525 1.00 64.41 72 LYS A N 15
ATOM 25661 C CA . LYS A 1 72 ? 14.669 0.202 -2.366 1.00 24.14 72 LYS A CA 15
ATOM 25662 C C . LYS A 1 72 ? 13.550 0.386 -1.326 1.00 63.02 72 LYS A C 15
ATOM 25663 O O . LYS A 1 72 ? 13.594 1.305 -0.506 1.00 34.33 72 LYS A O 15
ATOM 25682 N N . LYS A 1 73 ? 12.568 -0.519 -1.354 1.00 32.32 73 LYS A N 15
ATOM 25683 C CA . LYS A 1 73 ? 11.411 -0.484 -0.443 1.00 52.42 73 LYS A CA 15
ATOM 25684 C C . LYS A 1 73 ? 10.577 0.802 -0.584 1.00 41.25 73 LYS A C 15
ATOM 25685 O O . LYS A 1 73 ? 10.936 1.727 -1.313 1.00 10.52 73 LYS A O 15
ATOM 25704 N N . GLY A 1 74 ? 9.448 0.829 0.123 1.00 10.43 74 GLY A N 15
ATOM 25705 C CA . GLY A 1 74 ? 8.506 1.940 0.041 1.00 3.43 74 GLY A CA 15
ATOM 25706 C C . GLY A 1 74 ? 8.030 2.237 -1.381 1.00 35.23 74 GLY A C 15
ATOM 25707 O O . GLY A 1 74 ? 7.031 1.682 -1.829 1.00 12.11 74 GLY A O 15
ATOM 25711 N N . VAL A 1 75 ? 8.791 3.048 -2.114 1.00 23.53 75 VAL A N 15
ATOM 25712 C CA . VAL A 1 75 ? 8.384 3.512 -3.448 1.00 21.23 75 VAL A CA 15
ATOM 25713 C C . VAL A 1 75 ? 9.457 4.437 -4.054 1.00 34.30 75 VAL A C 15
ATOM 25714 O O . VAL A 1 75 ? 10.367 4.887 -3.357 1.00 72.25 75 VAL A O 15
ATOM 25727 N N . SER A 1 76 ? 9.365 4.700 -5.356 1.00 24.15 76 SER A N 15
ATOM 25728 C CA . SER A 1 76 ? 10.264 5.661 -6.014 1.00 71.20 76 SER A CA 15
ATOM 25729 C C . SER A 1 76 ? 9.493 6.541 -7.002 1.00 23.25 76 SER A C 15
ATOM 25730 O O . SER A 1 76 ? 9.488 7.767 -6.886 1.00 2.33 76 SER A O 15
ATOM 25738 N N . ALA A 1 77 ? 8.830 5.905 -7.965 1.00 62.32 77 ALA A N 15
ATOM 25739 C CA . ALA A 1 77 ? 8.004 6.618 -8.948 1.00 31.10 77 ALA A CA 15
ATOM 25740 C C . ALA A 1 77 ? 6.512 6.522 -8.591 1.00 24.54 77 ALA A C 15
ATOM 25741 O O . ALA A 1 77 ? 6.071 5.541 -7.987 1.00 64.03 77 ALA A O 15
ATOM 25748 N N . TRP A 1 78 ? 5.733 7.540 -8.965 1.00 21.12 78 TRP A N 15
ATOM 25749 C CA . TRP A 1 78 ? 4.299 7.566 -8.653 1.00 52.35 78 TRP A CA 15
ATOM 25750 C C . TRP A 1 78 ? 3.493 8.384 -9.679 1.00 50.22 78 TRP A C 15
ATOM 25751 O O . TRP A 1 78 ? 3.978 9.376 -10.228 1.00 72.15 78 TRP A O 15
ATOM 25772 N N . GLU A 1 79 ? 2.259 7.948 -9.942 1.00 20.44 79 GLU A N 15
ATOM 25773 C CA . GLU A 1 79 ? 1.347 8.664 -10.850 1.00 71.21 79 GLU A CA 15
ATOM 25774 C C . GLU A 1 79 ? -0.035 8.843 -10.204 1.00 33.34 79 GLU A C 15
ATOM 25775 O O . GLU A 1 79 ? -0.629 7.883 -9.718 1.00 53.04 79 GLU A O 15
ATOM 25787 N N . GLU A 1 80 ? -0.554 10.059 -10.226 1.00 64.42 80 GLU A N 15
ATOM 25788 C CA . GLU A 1 80 ? -1.871 10.351 -9.640 1.00 71.10 80 GLU A CA 15
ATOM 25789 C C . GLU A 1 80 ? -2.983 10.018 -10.648 1.00 12.23 80 GLU A C 15
ATOM 25790 O O . GLU A 1 80 ? -3.061 10.616 -11.725 1.00 61.23 80 GLU A O 15
ATOM 25802 N N . VAL A 1 81 ? -3.835 9.052 -10.304 1.00 53.15 81 VAL A N 15
ATOM 25803 C CA . VAL A 1 81 ? -4.826 8.524 -11.249 1.00 64.34 81 VAL A CA 15
ATOM 25804 C C . VAL A 1 81 ? -6.269 8.824 -10.818 1.00 1.43 81 VAL A C 15
ATOM 25805 O O . VAL A 1 81 ? -6.591 8.862 -9.629 1.00 65.31 81 VAL A O 15
ATOM 25818 N N . LYS A 1 82 ? -7.139 9.020 -11.807 1.00 61.34 82 LYS A N 15
ATOM 25819 C CA . LYS A 1 82 ? -8.541 9.364 -11.557 1.00 11.42 82 LYS A CA 15
ATOM 25820 C C . LYS A 1 82 ? -9.372 8.138 -11.154 1.00 23.24 82 LYS A C 15
ATOM 25821 O O . LYS A 1 82 ? -9.223 7.052 -11.716 1.00 11.53 82 LYS A O 15
ATOM 25840 N N . LYS A 1 83 ? -10.270 8.335 -10.195 1.00 54.05 83 LYS A N 15
ATOM 25841 C CA . LYS A 1 83 ? -11.175 7.269 -9.739 1.00 3.43 83 LYS A CA 15
ATOM 25842 C C . LYS A 1 83 ? -12.119 6.815 -10.867 1.00 45.44 83 LYS A C 15
ATOM 25843 O O . LYS A 1 83 ? -12.714 5.739 -10.807 1.00 61.43 83 LYS A O 15
ATOM 25862 N N . ASP A 1 84 ? -12.235 7.647 -11.897 1.00 64.31 84 ASP A N 15
ATOM 25863 C CA . ASP A 1 84 ? -13.137 7.400 -13.026 1.00 10.01 84 ASP A CA 15
ATOM 25864 C C . ASP A 1 84 ? -12.750 6.150 -13.835 1.00 61.11 84 ASP A C 15
ATOM 25865 O O . ASP A 1 84 ? -13.605 5.501 -14.441 1.00 52.24 84 ASP A O 15
ATOM 25874 N N . GLU A 1 85 ? -11.464 5.814 -13.831 1.00 12.21 85 GLU A N 15
ATOM 25875 C CA . GLU A 1 85 ? -10.952 4.695 -14.630 1.00 74.24 85 GLU A CA 15
ATOM 25876 C C . GLU A 1 85 ? -11.045 3.350 -13.888 1.00 35.13 85 GLU A C 15
ATOM 25877 O O . GLU A 1 85 ? -10.763 2.298 -14.460 1.00 21.13 85 GLU A O 15
ATOM 25889 N N . LEU A 1 86 ? -11.440 3.382 -12.616 1.00 12.40 86 LEU A N 15
ATOM 25890 C CA . LEU A 1 86 ? -11.566 2.156 -11.819 1.00 74.00 86 LEU A CA 15
ATOM 25891 C C . LEU A 1 86 ? -12.980 1.553 -11.922 1.00 12.34 86 LEU A C 15
ATOM 25892 O O . LEU A 1 86 ? -13.972 2.218 -11.611 1.00 31.34 86 LEU A O 15
ATOM 25908 N N . PRO A 1 87 ? -13.090 0.278 -12.355 1.00 24.34 87 PRO A N 15
ATOM 25909 C CA . PRO A 1 87 ? -14.388 -0.415 -12.461 1.00 50.51 87 PRO A CA 15
ATOM 25910 C C . PRO A 1 87 ? -14.994 -0.755 -11.084 1.00 71.12 87 PRO A C 15
ATOM 25911 O O . PRO A 1 87 ? -14.299 -0.710 -10.067 1.00 45.03 87 PRO A O 15
ATOM 25922 N N . ALA A 1 88 ? -16.281 -1.118 -11.063 1.00 30.52 88 ALA A N 15
ATOM 25923 C CA . ALA A 1 88 ? -16.996 -1.416 -9.807 1.00 20.02 88 ALA A CA 15
ATOM 25924 C C . ALA A 1 88 ? -16.235 -2.426 -8.927 1.00 63.13 88 ALA A C 15
ATOM 25925 O O . ALA A 1 88 ? -16.212 -2.305 -7.698 1.00 53.34 88 ALA A O 15
ATOM 25932 N N . LYS A 1 89 ? -15.598 -3.403 -9.572 1.00 24.24 89 LYS A N 15
ATOM 25933 C CA . LYS A 1 89 ? -14.811 -4.432 -8.873 1.00 61.11 89 LYS A CA 15
ATOM 25934 C C . LYS A 1 89 ? -13.723 -3.810 -7.975 1.00 54.21 89 LYS A C 15
ATOM 25935 O O . LYS A 1 89 ? -13.540 -4.216 -6.826 1.00 4.33 89 LYS A O 15
ATOM 25954 N N . VAL A 1 90 ? -13.009 -2.821 -8.509 1.00 20.41 90 VAL A N 15
ATOM 25955 C CA . VAL A 1 90 ? -11.904 -2.178 -7.782 1.00 20.31 90 VAL A CA 15
ATOM 25956 C C . VAL A 1 90 ? -12.396 -1.008 -6.914 1.00 62.40 90 VAL A C 15
ATOM 25957 O O . VAL A 1 90 ? -11.995 -0.869 -5.759 1.00 60.10 90 VAL A O 15
ATOM 25970 N N . LYS A 1 91 ? -13.269 -0.180 -7.482 1.00 42.12 91 LYS A N 15
ATOM 25971 C CA . LYS A 1 91 ? -13.797 1.007 -6.796 1.00 12.34 91 LYS A CA 15
ATOM 25972 C C . LYS A 1 91 ? -14.546 0.651 -5.500 1.00 44.20 91 LYS A C 15
ATOM 25973 O O . LYS A 1 91 ? -14.167 1.077 -4.408 1.00 25.43 91 LYS A O 15
ATOM 25992 N N . GLU A 1 92 ? -15.614 -0.130 -5.632 1.00 43.14 92 GLU A N 15
ATOM 25993 C CA . GLU A 1 92 ? -16.519 -0.390 -4.508 1.00 13.43 92 GLU A CA 15
ATOM 25994 C C . GLU A 1 92 ? -16.019 -1.529 -3.606 1.00 64.25 92 GLU A C 15
ATOM 25995 O O . GLU A 1 92 ? -15.718 -1.313 -2.427 1.00 25.34 92 GLU A O 15
ATOM 26007 N N . LYS A 1 93 ? -15.932 -2.741 -4.154 1.00 31.04 93 LYS A N 15
ATOM 26008 C CA . LYS A 1 93 ? -15.569 -3.914 -3.354 1.00 32.04 93 LYS A CA 15
ATOM 26009 C C . LYS A 1 93 ? -14.072 -3.924 -2.999 1.00 10.32 93 LYS A C 15
ATOM 26010 O O . LYS A 1 93 ? -13.709 -4.129 -1.838 1.00 31.44 93 LYS A O 15
ATOM 26029 N N . LEU A 1 94 ? -13.218 -3.704 -4.004 1.00 53.01 94 LEU A N 15
ATOM 26030 C CA . LEU A 1 94 ? -11.756 -3.660 -3.818 1.00 53.44 94 LEU A CA 15
ATOM 26031 C C . LEU A 1 94 ? -11.197 -5.049 -3.446 1.00 35.22 94 LEU A C 15
ATOM 26032 O O . LEU A 1 94 ? -11.510 -5.600 -2.389 1.00 74.43 94 LEU A O 15
ATOM 26048 N N . GLY A 1 95 ? -10.357 -5.604 -4.320 1.00 31.40 95 GLY A N 15
ATOM 26049 C CA . GLY A 1 95 ? -9.791 -6.933 -4.086 1.00 21.24 95 GLY A CA 15
ATOM 26050 C C . GLY A 1 95 ? -10.384 -8.004 -4.997 1.00 41.14 95 GLY A C 15
ATOM 26051 O O . GLY A 1 95 ? -10.405 -9.187 -4.651 1.00 33.01 95 GLY A O 15
ATOM 26055 N N . VAL A 1 96 ? -10.868 -7.589 -6.164 1.00 43.45 96 VAL A N 15
ATOM 26056 C CA . VAL A 1 96 ? -11.444 -8.516 -7.144 1.00 62.24 96 VAL A CA 15
ATOM 26057 C C . VAL A 1 96 ? -10.582 -8.570 -8.418 1.00 55.51 96 VAL A C 15
ATOM 26058 O O . VAL A 1 96 ? -10.002 -7.563 -8.828 1.00 61.35 96 VAL A O 15
ATOM 26071 N N . LYS A 1 97 ? -10.505 -9.745 -9.038 1.00 51.51 97 LYS A N 15
ATOM 26072 C CA . LYS A 1 97 ? -9.676 -9.943 -10.234 1.00 44.51 97 LYS A CA 15
ATOM 26073 C C . LYS A 1 97 ? -10.252 -9.229 -11.470 1.00 44.44 97 LYS A C 15
ATOM 26074 O O . LYS A 1 97 ? -11.414 -9.421 -11.834 1.00 60.14 97 LYS A O 15
ATOM 26093 N N . LEU A 1 98 ? -9.422 -8.412 -12.118 1.00 11.51 98 LEU A N 15
ATOM 26094 C CA . LEU A 1 98 ? -9.793 -7.773 -13.384 1.00 53.43 98 LEU A CA 15
ATOM 26095 C C . LEU A 1 98 ? -9.589 -8.754 -14.551 1.00 54.34 98 LEU A C 15
ATOM 26096 O O . LEU A 1 98 ? -8.561 -8.734 -15.228 1.00 54.24 98 LEU A O 15
ATOM 26112 N N . GLU A 1 99 ? -10.574 -9.621 -14.770 1.00 12.02 99 GLU A N 15
ATOM 26113 C CA . GLU A 1 99 ? -10.480 -10.676 -15.793 1.00 61.02 99 GLU A CA 15
ATOM 26114 C C . GLU A 1 99 ? -10.804 -10.166 -17.210 1.00 11.54 99 GLU A C 15
ATOM 26115 O O . GLU A 1 99 ? -11.009 -10.960 -18.132 1.00 31.12 99 GLU A O 15
ATOM 26127 N N . HIS A 1 100 ? -10.818 -8.848 -17.387 1.00 72.13 100 HIS A N 15
ATOM 26128 C CA . HIS A 1 100 ? -11.104 -8.251 -18.694 1.00 74.42 100 HIS A CA 15
ATOM 26129 C C . HIS A 1 100 ? -9.919 -8.423 -19.667 1.00 72.22 100 HIS A C 15
ATOM 26130 O O . HIS A 1 100 ? -9.096 -7.525 -19.838 1.00 70.14 100 HIS A O 15
ATOM 26145 N N . HIS A 1 101 ? -9.837 -9.602 -20.282 1.00 30.43 101 HIS A N 15
ATOM 26146 C CA . HIS A 1 101 ? -8.799 -9.912 -21.273 1.00 50.23 101 HIS A CA 15
ATOM 26147 C C . HIS A 1 101 ? -9.436 -10.015 -22.674 1.00 24.30 101 HIS A C 15
ATOM 26148 O O . HIS A 1 101 ? -9.199 -10.969 -23.417 1.00 75.41 101 HIS A O 15
ATOM 26163 N N . HIS A 1 102 ? -10.239 -9.001 -23.023 1.00 63.04 102 HIS A N 15
ATOM 26164 C CA . HIS A 1 102 ? -11.068 -9.009 -24.244 1.00 14.13 102 HIS A CA 15
ATOM 26165 C C . HIS A 1 102 ? -12.160 -10.095 -24.188 1.00 41.45 102 HIS A C 15
ATOM 26166 O O . HIS A 1 102 ? -13.354 -9.783 -24.185 1.00 53.14 102 HIS A O 15
ATOM 26181 N N . HIS A 1 103 ? -11.739 -11.362 -24.163 1.00 44.04 103 HIS A N 15
ATOM 26182 C CA . HIS A 1 103 ? -12.653 -12.507 -24.088 1.00 2.53 103 HIS A CA 15
ATOM 26183 C C . HIS A 1 103 ? -13.739 -12.437 -25.178 1.00 43.42 103 HIS A C 15
ATOM 26184 O O . HIS A 1 103 ? -14.919 -12.214 -24.893 1.00 13.22 103 HIS A O 15
ATOM 26199 N N . HIS A 1 104 ? -13.318 -12.602 -26.430 1.00 33.32 104 HIS A N 15
ATOM 26200 C CA . HIS A 1 104 ? -14.237 -12.574 -27.573 1.00 62.03 104 HIS A CA 15
ATOM 26201 C C . HIS A 1 104 ? -15.179 -13.787 -27.534 1.00 4.22 104 HIS A C 15
ATOM 26202 O O . HIS A 1 104 ? -16.388 -13.658 -27.742 1.00 54.54 104 HIS A O 15
ATOM 26217 N N . HIS A 1 105 ? -14.599 -14.961 -27.271 1.00 62.32 105 HIS A N 15
ATOM 26218 C CA . HIS A 1 105 ? -15.358 -16.201 -27.020 1.00 4.04 105 HIS A CA 15
ATOM 26219 C C . HIS A 1 105 ? -14.517 -17.196 -26.187 1.00 53.44 105 HIS A C 15
ATOM 26220 O O . HIS A 1 105 ? -14.497 -17.072 -24.943 1.00 37.12 105 HIS A O 15
ATOM 26236 N N . MET A 1 1 ? 9.286 -16.040 -4.423 1.00 22.53 1 MET A N 16
ATOM 26237 C CA . MET A 1 1 ? 10.389 -16.189 -5.413 1.00 40.42 1 MET A CA 16
ATOM 26238 C C . MET A 1 1 ? 9.842 -16.195 -6.854 1.00 3.44 1 MET A C 16
ATOM 26239 O O . MET A 1 1 ? 9.289 -17.190 -7.318 1.00 34.04 1 MET A O 16
ATOM 26255 N N . ASP A 1 2 ? 9.986 -15.077 -7.566 1.00 13.23 2 ASP A N 16
ATOM 26256 C CA . ASP A 1 2 ? 9.465 -14.969 -8.939 1.00 45.43 2 ASP A CA 16
ATOM 26257 C C . ASP A 1 2 ? 10.589 -14.684 -9.949 1.00 31.03 2 ASP A C 16
ATOM 26258 O O . ASP A 1 2 ? 10.389 -13.970 -10.934 1.00 34.23 2 ASP A O 16
ATOM 26267 N N . LEU A 1 3 ? 11.755 -15.287 -9.721 1.00 72.42 3 LEU A N 16
ATOM 26268 C CA . LEU A 1 3 ? 12.918 -15.106 -10.603 1.00 40.33 3 LEU A CA 16
ATOM 26269 C C . LEU A 1 3 ? 12.612 -15.534 -12.048 1.00 31.33 3 LEU A C 16
ATOM 26270 O O . LEU A 1 3 ? 13.240 -15.062 -12.996 1.00 10.53 3 LEU A O 16
ATOM 26286 N N . ASN A 1 4 ? 11.636 -16.424 -12.207 1.00 30.11 4 ASN A N 16
ATOM 26287 C CA . ASN A 1 4 ? 11.226 -16.905 -13.530 1.00 63.30 4 ASN A CA 16
ATOM 26288 C C . ASN A 1 4 ? 10.396 -15.847 -14.289 1.00 60.12 4 ASN A C 16
ATOM 26289 O O . ASN A 1 4 ? 10.409 -15.793 -15.519 1.00 62.33 4 ASN A O 16
ATOM 26300 N N . ARG A 1 5 ? 9.672 -15.014 -13.547 1.00 51.32 5 ARG A N 16
ATOM 26301 C CA . ARG A 1 5 ? 8.810 -13.985 -14.146 1.00 63.21 5 ARG A CA 16
ATOM 26302 C C . ARG A 1 5 ? 9.374 -12.574 -13.925 1.00 64.41 5 ARG A C 16
ATOM 26303 O O . ARG A 1 5 ? 9.786 -11.905 -14.874 1.00 51.01 5 ARG A O 16
ATOM 26324 N N . MET A 1 6 ? 9.400 -12.142 -12.660 1.00 63.41 6 MET A N 16
ATOM 26325 C CA . MET A 1 6 ? 9.789 -10.770 -12.290 1.00 31.04 6 MET A CA 16
ATOM 26326 C C . MET A 1 6 ? 8.831 -9.718 -12.891 1.00 34.14 6 MET A C 16
ATOM 26327 O O . MET A 1 6 ? 7.862 -10.055 -13.578 1.00 52.33 6 MET A O 16
ATOM 26341 N N . GLY A 1 7 ? 9.102 -8.442 -12.623 1.00 30.12 7 GLY A N 16
ATOM 26342 C CA . GLY A 1 7 ? 8.247 -7.371 -13.128 1.00 63.40 7 GLY A CA 16
ATOM 26343 C C . GLY A 1 7 ? 8.238 -6.139 -12.231 1.00 11.44 7 GLY A C 16
ATOM 26344 O O . GLY A 1 7 ? 9.096 -5.986 -11.360 1.00 51.12 7 GLY A O 16
ATOM 26348 N N . LYS A 1 8 ? 7.266 -5.254 -12.444 1.00 61.10 8 LYS A N 16
ATOM 26349 C CA . LYS A 1 8 ? 7.160 -4.011 -11.672 1.00 62.13 8 LYS A CA 16
ATOM 26350 C C . LYS A 1 8 ? 5.741 -3.830 -11.111 1.00 34.51 8 LYS A C 16
ATOM 26351 O O . LYS A 1 8 ? 4.788 -3.593 -11.858 1.00 60.33 8 LYS A O 16
ATOM 26370 N N . ASP A 1 9 ? 5.610 -3.938 -9.792 1.00 42.43 9 ASP A N 16
ATOM 26371 C CA . ASP A 1 9 ? 4.304 -3.832 -9.131 1.00 3.23 9 ASP A CA 16
ATOM 26372 C C . ASP A 1 9 ? 3.884 -2.366 -8.930 1.00 21.43 9 ASP A C 16
ATOM 26373 O O . ASP A 1 9 ? 4.706 -1.512 -8.597 1.00 11.10 9 ASP A O 16
ATOM 26382 N N . GLU A 1 10 ? 2.601 -2.084 -9.137 1.00 71.21 10 GLU A N 16
ATOM 26383 C CA . GLU A 1 10 ? 2.038 -0.757 -8.857 1.00 5.22 10 GLU A CA 16
ATOM 26384 C C . GLU A 1 10 ? 0.752 -0.877 -8.024 1.00 45.30 10 GLU A C 16
ATOM 26385 O O . GLU A 1 10 ? -0.080 -1.755 -8.267 1.00 14.54 10 GLU A O 16
ATOM 26397 N N . TYR A 1 11 ? 0.602 -0.003 -7.031 1.00 74.32 11 TYR A N 16
ATOM 26398 C CA . TYR A 1 11 ? -0.549 -0.049 -6.117 1.00 5.11 11 TYR A CA 16
ATOM 26399 C C . TYR A 1 11 ? -1.466 1.174 -6.290 1.00 2.31 11 TYR A C 16
ATOM 26400 O O . TYR A 1 11 ? -0.994 2.304 -6.425 1.00 34.11 11 TYR A O 16
ATOM 26418 N N . TYR A 1 12 ? -2.777 0.936 -6.277 1.00 2.24 12 TYR A N 16
ATOM 26419 C CA . TYR A 1 12 ? -3.765 2.018 -6.341 1.00 73.04 12 TYR A CA 16
ATOM 26420 C C . TYR A 1 12 ? -4.125 2.534 -4.941 1.00 52.43 12 TYR A C 16
ATOM 26421 O O . TYR A 1 12 ? -4.840 1.873 -4.186 1.00 31.12 12 TYR A O 16
ATOM 26439 N N . VAL A 1 13 ? -3.617 3.712 -4.597 1.00 11.03 13 VAL A N 16
ATOM 26440 C CA . VAL A 1 13 ? -3.948 4.366 -3.325 1.00 4.05 13 VAL A CA 16
ATOM 26441 C C . VAL A 1 13 ? -4.420 5.808 -3.565 1.00 53.11 13 VAL A C 16
ATOM 26442 O O . VAL A 1 13 ? -4.288 6.331 -4.666 1.00 60.03 13 VAL A O 16
ATOM 26455 N N . GLN A 1 14 ? -4.977 6.443 -2.539 1.00 45.30 14 GLN A N 16
ATOM 26456 C CA . GLN A 1 14 ? -5.399 7.847 -2.637 1.00 51.32 14 GLN A CA 16
ATOM 26457 C C . GLN A 1 14 ? -4.929 8.644 -1.415 1.00 34.04 14 GLN A C 16
ATOM 26458 O O . GLN A 1 14 ? -4.447 8.070 -0.437 1.00 61.42 14 GLN A O 16
ATOM 26472 N N . ILE A 1 15 ? -5.073 9.964 -1.471 1.00 1.15 15 ILE A N 16
ATOM 26473 C CA . ILE A 1 15 ? -4.626 10.830 -0.377 1.00 53.43 15 ILE A CA 16
ATOM 26474 C C . ILE A 1 15 ? -5.539 10.705 0.857 1.00 1.33 15 ILE A C 16
ATOM 26475 O O . ILE A 1 15 ? -6.574 11.370 0.959 1.00 54.25 15 ILE A O 16
ATOM 26491 N N . THR A 1 16 ? -5.163 9.816 1.772 1.00 55.15 16 THR A N 16
ATOM 26492 C CA . THR A 1 16 ? -5.866 9.678 3.052 1.00 45.05 16 THR A CA 16
ATOM 26493 C C . THR A 1 16 ? -5.528 10.851 3.982 1.00 34.01 16 THR A C 16
ATOM 26494 O O . THR A 1 16 ? -6.392 11.657 4.334 1.00 73.34 16 THR A O 16
ATOM 26505 N N . VAL A 1 17 ? -4.259 10.939 4.372 1.00 72.42 17 VAL A N 16
ATOM 26506 C CA . VAL A 1 17 ? -3.764 12.044 5.197 1.00 54.32 17 VAL A CA 16
ATOM 26507 C C . VAL A 1 17 ? -3.066 13.111 4.334 1.00 31.33 17 VAL A C 16
ATOM 26508 O O . VAL A 1 17 ? -2.203 12.795 3.514 1.00 3.13 17 VAL A O 16
ATOM 26521 N N . ASP A 1 18 ? -3.451 14.372 4.508 1.00 71.33 18 ASP A N 16
ATOM 26522 C CA . ASP A 1 18 ? -2.852 15.472 3.742 1.00 24.21 18 ASP A CA 16
ATOM 26523 C C . ASP A 1 18 ? -2.267 16.548 4.670 1.00 25.31 18 ASP A C 16
ATOM 26524 O O . ASP A 1 18 ? -2.476 16.522 5.886 1.00 41.30 18 ASP A O 16
ATOM 26533 N N . GLY A 1 19 ? -1.540 17.494 4.084 1.00 45.24 19 GLY A N 16
ATOM 26534 C CA . GLY A 1 19 ? -0.956 18.586 4.858 1.00 42.01 19 GLY A CA 16
ATOM 26535 C C . GLY A 1 19 ? 0.223 18.181 5.739 1.00 73.13 19 GLY A C 16
ATOM 26536 O O . GLY A 1 19 ? 0.670 18.965 6.577 1.00 21.52 19 GLY A O 16
ATOM 26540 N N . LYS A 1 20 ? 0.724 16.961 5.565 1.00 55.54 20 LYS A N 16
ATOM 26541 C CA . LYS A 1 20 ? 1.913 16.507 6.289 1.00 51.34 20 LYS A CA 16
ATOM 26542 C C . LYS A 1 20 ? 3.156 17.266 5.787 1.00 24.33 20 LYS A C 16
ATOM 26543 O O . LYS A 1 20 ? 3.952 16.746 5.005 1.00 10.03 20 LYS A O 16
ATOM 26562 N N . GLU A 1 21 ? 3.288 18.515 6.221 1.00 71.34 21 GLU A N 16
ATOM 26563 C CA . GLU A 1 21 ? 4.382 19.379 5.781 1.00 24.24 21 GLU A CA 16
ATOM 26564 C C . GLU A 1 21 ? 5.632 19.147 6.643 1.00 25.10 21 GLU A C 16
ATOM 26565 O O . GLU A 1 21 ? 5.692 19.565 7.801 1.00 42.35 21 GLU A O 16
ATOM 26577 N N . VAL A 1 22 ? 6.619 18.464 6.070 1.00 23.43 22 VAL A N 16
ATOM 26578 C CA . VAL A 1 22 ? 7.827 18.077 6.795 1.00 1.24 22 VAL A CA 16
ATOM 26579 C C . VAL A 1 22 ? 8.706 19.292 7.134 1.00 61.11 22 VAL A C 16
ATOM 26580 O O . VAL A 1 22 ? 9.634 19.650 6.406 1.00 13.23 22 VAL A O 16
ATOM 26593 N N . HIS A 1 23 ? 8.369 19.942 8.242 1.00 25.31 23 HIS A N 16
ATOM 26594 C CA . HIS A 1 23 ? 9.143 21.080 8.751 1.00 10.22 23 HIS A CA 16
ATOM 26595 C C . HIS A 1 23 ? 10.490 20.621 9.336 1.00 53.42 23 HIS A C 16
ATOM 26596 O O . HIS A 1 23 ? 10.733 20.734 10.537 1.00 72.13 23 HIS A O 16
ATOM 26611 N N . SER A 1 24 ? 11.357 20.094 8.476 1.00 3.42 24 SER A N 16
ATOM 26612 C CA . SER A 1 24 ? 12.670 19.589 8.900 1.00 43.15 24 SER A CA 16
ATOM 26613 C C . SER A 1 24 ? 13.524 20.699 9.527 1.00 3.12 24 SER A C 16
ATOM 26614 O O . SER A 1 24 ? 14.233 20.470 10.508 1.00 64.22 24 SER A O 16
ATOM 26622 N N . LYS A 1 25 ? 13.428 21.901 8.956 1.00 35.44 25 LYS A N 16
ATOM 26623 C CA . LYS A 1 25 ? 14.192 23.067 9.420 1.00 2.02 25 LYS A CA 16
ATOM 26624 C C . LYS A 1 25 ? 15.708 22.852 9.260 1.00 0.32 25 LYS A C 16
ATOM 26625 O O . LYS A 1 25 ? 16.423 22.595 10.228 1.00 53.11 25 LYS A O 16
ATOM 26644 N N . ALA A 1 26 ? 16.186 22.939 8.020 1.00 44.52 26 ALA A N 16
ATOM 26645 C CA . ALA A 1 26 ? 17.622 22.822 7.732 1.00 75.14 26 ALA A CA 16
ATOM 26646 C C . ALA A 1 26 ? 18.324 24.179 7.861 1.00 10.05 26 ALA A C 16
ATOM 26647 O O . ALA A 1 26 ? 19.546 24.249 8.014 1.00 65.04 26 ALA A O 16
ATOM 26654 N N . ASP A 1 27 ? 17.527 25.249 7.794 1.00 75.41 27 ASP A N 16
ATOM 26655 C CA . ASP A 1 27 ? 18.031 26.625 7.836 1.00 54.02 27 ASP A CA 16
ATOM 26656 C C . ASP A 1 27 ? 19.125 26.841 6.764 1.00 33.44 27 ASP A C 16
ATOM 26657 O O . ASP A 1 27 ? 19.109 26.180 5.720 1.00 15.43 27 ASP A O 16
ATOM 26666 N N . ASN A 1 28 ? 20.038 27.793 6.990 1.00 64.32 28 ASN A N 16
ATOM 26667 C CA . ASN A 1 28 ? 21.127 28.089 6.041 1.00 30.24 28 ASN A CA 16
ATOM 26668 C C . ASN A 1 28 ? 20.603 28.700 4.720 1.00 13.14 28 ASN A C 16
ATOM 26669 O O . ASN A 1 28 ? 21.374 29.236 3.922 1.00 24.21 28 ASN A O 16
ATOM 26680 N N . GLY A 1 29 ? 19.289 28.639 4.512 1.00 51.43 29 GLY A N 16
ATOM 26681 C CA . GLY A 1 29 ? 18.692 29.051 3.248 1.00 75.33 29 GLY A CA 16
ATOM 26682 C C . GLY A 1 29 ? 17.940 27.910 2.565 1.00 34.53 29 GLY A C 16
ATOM 26683 O O . GLY A 1 29 ? 17.149 28.135 1.646 1.00 13.31 29 GLY A O 16
ATOM 26687 N N . GLN A 1 30 ? 18.189 26.680 3.018 1.00 4.01 30 GLN A N 16
ATOM 26688 C CA . GLN A 1 30 ? 17.535 25.490 2.459 1.00 13.41 30 GLN A CA 16
ATOM 26689 C C . GLN A 1 30 ? 16.106 25.325 3.011 1.00 65.55 30 GLN A C 16
ATOM 26690 O O . GLN A 1 30 ? 15.907 25.103 4.209 1.00 13.30 30 GLN A O 16
ATOM 26704 N N . LYS A 1 31 ? 15.115 25.419 2.128 1.00 33.23 31 LYS A N 16
ATOM 26705 C CA . LYS A 1 31 ? 13.705 25.406 2.540 1.00 3.13 31 LYS A CA 16
ATOM 26706 C C . LYS A 1 31 ? 13.059 24.021 2.366 1.00 1.45 31 LYS A C 16
ATOM 26707 O O . LYS A 1 31 ? 12.673 23.634 1.258 1.00 2.03 31 LYS A O 16
ATOM 26726 N N . TYR A 1 32 ? 12.959 23.268 3.462 1.00 43.44 32 TYR A N 16
ATOM 26727 C CA . TYR A 1 32 ? 12.243 21.986 3.463 1.00 1.22 32 TYR A CA 16
ATOM 26728 C C . TYR A 1 32 ? 10.804 22.150 3.977 1.00 31.23 32 TYR A C 16
ATOM 26729 O O . TYR A 1 32 ? 10.582 22.340 5.176 1.00 73.10 32 TYR A O 16
ATOM 26747 N N . LYS A 1 33 ? 9.840 22.097 3.058 1.00 13.32 33 LYS A N 16
ATOM 26748 C CA . LYS A 1 33 ? 8.413 22.106 3.406 1.00 3.13 33 LYS A CA 16
ATOM 26749 C C . LYS A 1 33 ? 7.592 21.293 2.391 1.00 2.43 33 LYS A C 16
ATOM 26750 O O . LYS A 1 33 ? 6.722 21.832 1.702 1.00 21.34 33 LYS A O 16
ATOM 26769 N N . ASP A 1 34 ? 7.881 20.001 2.298 1.00 32.34 34 ASP A N 16
ATOM 26770 C CA . ASP A 1 34 ? 7.162 19.108 1.381 1.00 40.54 34 ASP A CA 16
ATOM 26771 C C . ASP A 1 34 ? 6.021 18.372 2.096 1.00 1.11 34 ASP A C 16
ATOM 26772 O O . ASP A 1 34 ? 6.013 18.256 3.320 1.00 73.30 34 ASP A O 16
ATOM 26781 N N . TYR A 1 35 ? 5.063 17.870 1.322 1.00 53.33 35 TYR A N 16
ATOM 26782 C CA . TYR A 1 35 ? 3.946 17.096 1.873 1.00 11.42 35 TYR A CA 16
ATOM 26783 C C . TYR A 1 35 ? 4.220 15.590 1.751 1.00 1.44 35 TYR A C 16
ATOM 26784 O O . TYR A 1 35 ? 4.448 15.082 0.655 1.00 55.52 35 TYR A O 16
ATOM 26802 N N . GLU A 1 36 ? 4.189 14.877 2.874 1.00 45.44 36 GLU A N 16
ATOM 26803 C CA . GLU A 1 36 ? 4.613 13.463 2.897 1.00 13.22 36 GLU A CA 16
ATOM 26804 C C . GLU A 1 36 ? 3.415 12.535 3.135 1.00 3.12 36 GLU A C 16
ATOM 26805 O O . GLU A 1 36 ? 2.556 12.818 3.970 1.00 51.22 36 GLU A O 16
ATOM 26817 N N . TYR A 1 37 ? 3.363 11.424 2.409 1.00 2.14 37 TYR A N 16
ATOM 26818 C CA . TYR A 1 37 ? 2.215 10.514 2.478 1.00 72.43 37 TYR A CA 16
ATOM 26819 C C . TYR A 1 37 ? 2.641 9.085 2.848 1.00 21.13 37 TYR A C 16
ATOM 26820 O O . TYR A 1 37 ? 3.046 8.298 1.990 1.00 55.22 37 TYR A O 16
ATOM 26838 N N . LYS A 1 38 ? 2.562 8.762 4.138 1.00 32.03 38 LYS A N 16
ATOM 26839 C CA . LYS A 1 38 ? 2.874 7.414 4.618 1.00 24.11 38 LYS A CA 16
ATOM 26840 C C . LYS A 1 38 ? 1.680 6.474 4.367 1.00 1.44 38 LYS A C 16
ATOM 26841 O O . LYS A 1 38 ? 0.757 6.397 5.182 1.00 35.23 38 LYS A O 16
ATOM 26860 N N . LEU A 1 39 ? 1.689 5.779 3.230 1.00 75.51 39 LEU A N 16
ATOM 26861 C CA . LEU A 1 39 ? 0.529 4.981 2.801 1.00 43.03 39 LEU A CA 16
ATOM 26862 C C . LEU A 1 39 ? 0.842 3.473 2.787 1.00 22.22 39 LEU A C 16
ATOM 26863 O O . LEU A 1 39 ? 1.902 3.052 2.331 1.00 52.51 39 LEU A O 16
ATOM 26879 N N . THR A 1 40 ? -0.097 2.660 3.272 1.00 45.40 40 THR A N 16
ATOM 26880 C CA . THR A 1 40 ? 0.067 1.200 3.269 1.00 32.51 40 THR A CA 16
ATOM 26881 C C . THR A 1 40 ? -0.632 0.572 2.058 1.00 1.34 40 THR A C 16
ATOM 26882 O O . THR A 1 40 ? -1.859 0.624 1.940 1.00 13.04 40 THR A O 16
ATOM 26893 N N . GLY A 1 41 ? 0.154 -0.011 1.157 1.00 1.12 41 GLY A N 16
ATOM 26894 C CA . GLY A 1 41 ? -0.397 -0.659 -0.027 1.00 75.03 41 GLY A CA 16
ATOM 26895 C C . GLY A 1 41 ? -0.646 -2.150 0.180 1.00 54.33 41 GLY A C 16
ATOM 26896 O O . GLY A 1 41 ? 0.237 -2.876 0.639 1.00 4.30 41 GLY A O 16
ATOM 26900 N N . PHE A 1 42 ? -1.845 -2.612 -0.157 1.00 3.42 42 PHE A N 16
ATOM 26901 C CA . PHE A 1 42 ? -2.208 -4.023 0.024 1.00 52.32 42 PHE A CA 16
ATOM 26902 C C . PHE A 1 42 ? -1.883 -4.860 -1.225 1.00 45.34 42 PHE A C 16
ATOM 26903 O O . PHE A 1 42 ? -2.136 -4.440 -2.355 1.00 35.23 42 PHE A O 16
ATOM 26920 N N . ASP A 1 43 ? -1.313 -6.044 -1.011 1.00 24.23 43 ASP A N 16
ATOM 26921 C CA . ASP A 1 43 ? -0.922 -6.925 -2.118 1.00 23.43 43 ASP A CA 16
ATOM 26922 C C . ASP A 1 43 ? -2.098 -7.836 -2.546 1.00 34.45 43 ASP A C 16
ATOM 26923 O O . ASP A 1 43 ? -3.164 -7.824 -1.930 1.00 42.14 43 ASP A O 16
ATOM 26932 N N . LYS A 1 44 ? -1.880 -8.649 -3.578 1.00 63.40 44 LYS A N 16
ATOM 26933 C CA . LYS A 1 44 ? -2.966 -9.394 -4.241 1.00 41.43 44 LYS A CA 16
ATOM 26934 C C . LYS A 1 44 ? -3.640 -10.451 -3.335 1.00 5.31 44 LYS A C 16
ATOM 26935 O O . LYS A 1 44 ? -4.833 -10.722 -3.480 1.00 12.00 44 LYS A O 16
ATOM 26954 N N . ASP A 1 45 ? -2.888 -11.053 -2.414 1.00 44.53 45 ASP A N 16
ATOM 26955 C CA . ASP A 1 45 ? -3.468 -12.025 -1.470 1.00 62.44 45 ASP A CA 16
ATOM 26956 C C . ASP A 1 45 ? -4.072 -11.321 -0.236 1.00 13.11 45 ASP A C 16
ATOM 26957 O O . ASP A 1 45 ? -4.694 -11.958 0.618 1.00 33.31 45 ASP A O 16
ATOM 26966 N N . GLY A 1 46 ? -3.906 -10.001 -0.160 1.00 34.10 46 GLY A N 16
ATOM 26967 C CA . GLY A 1 46 ? -4.356 -9.245 1.011 1.00 24.25 46 GLY A CA 16
ATOM 26968 C C . GLY A 1 46 ? -3.223 -8.947 1.989 1.00 32.23 46 GLY A C 16
ATOM 26969 O O . GLY A 1 46 ? -3.453 -8.786 3.190 1.00 62.21 46 GLY A O 16
ATOM 26973 N N . LYS A 1 47 ? -1.999 -8.881 1.470 1.00 33.45 47 LYS A N 16
ATOM 26974 C CA . LYS A 1 47 ? -0.814 -8.579 2.284 1.00 44.32 47 LYS A CA 16
ATOM 26975 C C . LYS A 1 47 ? -0.729 -7.073 2.590 1.00 41.02 47 LYS A C 16
ATOM 26976 O O . LYS A 1 47 ? -1.335 -6.258 1.895 1.00 12.31 47 LYS A O 16
ATOM 26995 N N . GLU A 1 48 ? 0.036 -6.708 3.616 1.00 11.42 48 GLU A N 16
ATOM 26996 C CA . GLU A 1 48 ? 0.220 -5.294 3.976 1.00 24.42 48 GLU A CA 16
ATOM 26997 C C . GLU A 1 48 ? 1.661 -4.821 3.700 1.00 42.34 48 GLU A C 16
ATOM 26998 O O . GLU A 1 48 ? 2.606 -5.199 4.397 1.00 41.00 48 GLU A O 16
ATOM 27010 N N . LYS A 1 49 ? 1.820 -3.998 2.665 1.00 25.03 49 LYS A N 16
ATOM 27011 C CA . LYS A 1 49 ? 3.131 -3.460 2.284 1.00 1.12 49 LYS A CA 16
ATOM 27012 C C . LYS A 1 49 ? 3.208 -1.949 2.569 1.00 51.12 49 LYS A C 16
ATOM 27013 O O . LYS A 1 49 ? 2.263 -1.207 2.301 1.00 54.14 49 LYS A O 16
ATOM 27032 N N . GLU A 1 50 ? 4.335 -1.496 3.113 1.00 41.12 50 GLU A N 16
ATOM 27033 C CA . GLU A 1 50 ? 4.491 -0.089 3.519 1.00 0.12 50 GLU A CA 16
ATOM 27034 C C . GLU A 1 50 ? 5.072 0.781 2.385 1.00 54.33 50 GLU A C 16
ATOM 27035 O O . GLU A 1 50 ? 6.135 0.478 1.836 1.00 2.24 50 GLU A O 16
ATOM 27047 N N . LEU A 1 51 ? 4.367 1.864 2.039 1.00 24.30 51 LEU A N 16
ATOM 27048 C CA . LEU A 1 51 ? 4.832 2.820 1.015 1.00 14.23 51 LEU A CA 16
ATOM 27049 C C . LEU A 1 51 ? 4.857 4.266 1.558 1.00 53.52 51 LEU A C 16
ATOM 27050 O O . LEU A 1 51 ? 4.302 4.559 2.620 1.00 21.22 51 LEU A O 16
ATOM 27066 N N . GLU A 1 52 ? 5.500 5.165 0.809 1.00 20.00 52 GLU A N 16
ATOM 27067 C CA . GLU A 1 52 ? 5.598 6.586 1.181 1.00 63.00 52 GLU A CA 16
ATOM 27068 C C . GLU A 1 52 ? 6.129 7.423 0.005 1.00 21.14 52 GLU A C 16
ATOM 27069 O O . GLU A 1 52 ? 6.745 6.880 -0.910 1.00 61.11 52 GLU A O 16
ATOM 27081 N N . PHE A 1 53 ? 5.882 8.735 0.027 1.00 13.23 53 PHE A N 16
ATOM 27082 C CA . PHE A 1 53 ? 6.411 9.640 -1.015 1.00 4.11 53 PHE A CA 16
ATOM 27083 C C . PHE A 1 53 ? 6.149 11.121 -0.687 1.00 53.10 53 PHE A C 16
ATOM 27084 O O . PHE A 1 53 ? 5.141 11.468 -0.069 1.00 55.00 53 PHE A O 16
ATOM 27101 N N . THR A 1 54 ? 7.065 11.994 -1.123 1.00 13.12 54 THR A N 16
ATOM 27102 C CA . THR A 1 54 ? 6.951 13.441 -0.875 1.00 51.20 54 THR A CA 16
ATOM 27103 C C . THR A 1 54 ? 6.442 14.200 -2.110 1.00 35.22 54 THR A C 16
ATOM 27104 O O . THR A 1 54 ? 7.032 14.130 -3.191 1.00 44.24 54 THR A O 16
ATOM 27115 N N . ALA A 1 55 ? 5.339 14.923 -1.945 1.00 60.01 55 ALA A N 16
ATOM 27116 C CA . ALA A 1 55 ? 4.823 15.808 -2.994 1.00 13.20 55 ALA A CA 16
ATOM 27117 C C . ALA A 1 55 ? 5.245 17.262 -2.735 1.00 42.21 55 ALA A C 16
ATOM 27118 O O . ALA A 1 55 ? 5.176 17.748 -1.605 1.00 43.30 55 ALA A O 16
ATOM 27125 N N . GLN A 1 56 ? 5.675 17.949 -3.787 1.00 10.45 56 GLN A N 16
ATOM 27126 C CA . GLN A 1 56 ? 6.154 19.329 -3.668 1.00 21.22 56 GLN A CA 16
ATOM 27127 C C . GLN A 1 56 ? 4.986 20.305 -3.474 1.00 33.10 56 GLN A C 16
ATOM 27128 O O . GLN A 1 56 ? 5.128 21.340 -2.817 1.00 43.24 56 GLN A O 16
ATOM 27142 N N . LYS A 1 57 ? 3.835 19.965 -4.052 1.00 41.42 57 LYS A N 16
ATOM 27143 C CA . LYS A 1 57 ? 2.628 20.797 -3.960 1.00 23.21 57 LYS A CA 16
ATOM 27144 C C . LYS A 1 57 ? 1.449 20.007 -3.378 1.00 44.40 57 LYS A C 16
ATOM 27145 O O . LYS A 1 57 ? 1.465 18.774 -3.343 1.00 1.15 57 LYS A O 16
ATOM 27164 N N . ASN A 1 58 ? 0.422 20.723 -2.923 1.00 71.12 58 ASN A N 16
ATOM 27165 C CA . ASN A 1 58 ? -0.794 20.088 -2.412 1.00 4.50 58 ASN A CA 16
ATOM 27166 C C . ASN A 1 58 ? -1.686 19.644 -3.585 1.00 42.34 58 ASN A C 16
ATOM 27167 O O . ASN A 1 58 ? -2.576 20.379 -4.030 1.00 62.21 58 ASN A O 16
ATOM 27178 N N . LEU A 1 59 ? -1.406 18.449 -4.105 1.00 44.20 59 LEU A N 16
ATOM 27179 C CA . LEU A 1 59 ? -2.087 17.921 -5.296 1.00 14.14 59 LEU A CA 16
ATOM 27180 C C . LEU A 1 59 ? -3.546 17.506 -5.020 1.00 21.30 59 LEU A C 16
ATOM 27181 O O . LEU A 1 59 ? -4.065 17.686 -3.916 1.00 4.52 59 LEU A O 16
ATOM 27197 N N . ARG A 1 60 ? -4.200 16.951 -6.045 1.00 23.21 60 ARG A N 16
ATOM 27198 C CA . ARG A 1 60 ? -5.591 16.483 -5.934 1.00 24.51 60 ARG A CA 16
ATOM 27199 C C . ARG A 1 60 ? -5.752 15.437 -4.816 1.00 52.11 60 ARG A C 16
ATOM 27200 O O . ARG A 1 60 ? -5.315 14.294 -4.946 1.00 33.54 60 ARG A O 16
ATOM 27221 N N . LYS A 1 61 ? -6.395 15.844 -3.722 1.00 43.45 61 LYS A N 16
ATOM 27222 C CA . LYS A 1 61 ? -6.538 14.998 -2.529 1.00 31.55 61 LYS A CA 16
ATOM 27223 C C . LYS A 1 61 ? -7.442 13.776 -2.781 1.00 0.34 61 LYS A C 16
ATOM 27224 O O . LYS A 1 61 ? -7.202 12.694 -2.250 1.00 13.43 61 LYS A O 16
ATOM 27243 N N . GLU A 1 62 ? -8.477 13.950 -3.592 1.00 54.12 62 GLU A N 16
ATOM 27244 C CA . GLU A 1 62 ? -9.418 12.861 -3.885 1.00 72.15 62 GLU A CA 16
ATOM 27245 C C . GLU A 1 62 ? -8.954 11.999 -5.075 1.00 13.23 62 GLU A C 16
ATOM 27246 O O . GLU A 1 62 ? -9.681 11.111 -5.527 1.00 51.03 62 GLU A O 16
ATOM 27258 N N . ALA A 1 63 ? -7.743 12.251 -5.567 1.00 65.20 63 ALA A N 16
ATOM 27259 C CA . ALA A 1 63 ? -7.192 11.497 -6.700 1.00 64.21 63 ALA A CA 16
ATOM 27260 C C . ALA A 1 63 ? -6.531 10.184 -6.247 1.00 4.14 63 ALA A C 16
ATOM 27261 O O . ALA A 1 63 ? -6.078 10.058 -5.107 1.00 65.30 63 ALA A O 16
ATOM 27268 N N . PHE A 1 64 ? -6.488 9.210 -7.151 1.00 40.22 64 PHE A N 16
ATOM 27269 C CA . PHE A 1 64 ? -5.859 7.915 -6.880 1.00 4.33 64 PHE A CA 16
ATOM 27270 C C . PHE A 1 64 ? -4.456 7.846 -7.499 1.00 72.41 64 PHE A C 16
ATOM 27271 O O . PHE A 1 64 ? -4.294 7.859 -8.721 1.00 0.03 64 PHE A O 16
ATOM 27288 N N . LEU A 1 65 ? -3.445 7.780 -6.647 1.00 20.42 65 LEU A N 16
ATOM 27289 C CA . LEU A 1 65 ? -2.055 7.739 -7.092 1.00 63.42 65 LEU A CA 16
ATOM 27290 C C . LEU A 1 65 ? -1.572 6.297 -7.310 1.00 23.45 65 LEU A C 16
ATOM 27291 O O . LEU A 1 65 ? -1.560 5.478 -6.387 1.00 25.14 65 LEU A O 16
ATOM 27307 N N . ARG A 1 66 ? -1.178 5.996 -8.543 1.00 0.51 66 ARG A N 16
ATOM 27308 C CA . ARG A 1 66 ? -0.619 4.688 -8.887 1.00 13.05 66 ARG A CA 16
ATOM 27309 C C . ARG A 1 66 ? 0.861 4.635 -8.489 1.00 75.21 66 ARG A C 16
ATOM 27310 O O . ARG A 1 66 ? 1.742 5.017 -9.266 1.00 34.34 66 ARG A O 16
ATOM 27331 N N . VAL A 1 67 ? 1.120 4.199 -7.258 1.00 64.54 67 VAL A N 16
ATOM 27332 C CA . VAL A 1 67 ? 2.476 4.215 -6.694 1.00 4.41 67 VAL A CA 16
ATOM 27333 C C . VAL A 1 67 ? 3.318 3.021 -7.146 1.00 24.12 67 VAL A C 16
ATOM 27334 O O . VAL A 1 67 ? 2.837 1.891 -7.256 1.00 64.22 67 VAL A O 16
ATOM 27347 N N . TYR A 1 68 ? 4.591 3.302 -7.384 1.00 45.12 68 TYR A N 16
ATOM 27348 C CA . TYR A 1 68 ? 5.528 2.336 -7.943 1.00 63.41 68 TYR A CA 16
ATOM 27349 C C . TYR A 1 68 ? 6.257 1.533 -6.849 1.00 42.21 68 TYR A C 16
ATOM 27350 O O . TYR A 1 68 ? 6.915 2.101 -5.973 1.00 21.31 68 TYR A O 16
ATOM 27368 N N . HIS A 1 69 ? 6.135 0.207 -6.905 1.00 65.40 69 HIS A N 16
ATOM 27369 C CA . HIS A 1 69 ? 6.851 -0.676 -5.976 1.00 70.30 69 HIS A CA 16
ATOM 27370 C C . HIS A 1 69 ? 8.337 -0.757 -6.354 1.00 31.11 69 HIS A C 16
ATOM 27371 O O . HIS A 1 69 ? 8.747 -1.606 -7.147 1.00 13.32 69 HIS A O 16
ATOM 27386 N N . SER A 1 70 ? 9.128 0.151 -5.792 1.00 43.43 70 SER A N 16
ATOM 27387 C CA . SER A 1 70 ? 10.564 0.236 -6.095 1.00 54.21 70 SER A CA 16
ATOM 27388 C C . SER A 1 70 ? 11.386 -0.803 -5.327 1.00 33.23 70 SER A C 16
ATOM 27389 O O . SER A 1 70 ? 10.978 -1.279 -4.265 1.00 24.24 70 SER A O 16
ATOM 27397 N N . ASP A 1 71 ? 12.556 -1.127 -5.870 1.00 74.14 71 ASP A N 16
ATOM 27398 C CA . ASP A 1 71 ? 13.493 -2.060 -5.237 1.00 13.22 71 ASP A CA 16
ATOM 27399 C C . ASP A 1 71 ? 13.853 -1.620 -3.806 1.00 2.14 71 ASP A C 16
ATOM 27400 O O . ASP A 1 71 ? 13.893 -2.438 -2.885 1.00 42.35 71 ASP A O 16
ATOM 27409 N N . LYS A 1 72 ? 14.103 -0.323 -3.625 1.00 73.31 72 LYS A N 16
ATOM 27410 C CA . LYS A 1 72 ? 14.466 0.225 -2.307 1.00 30.14 72 LYS A CA 16
ATOM 27411 C C . LYS A 1 72 ? 13.234 0.482 -1.413 1.00 20.44 72 LYS A C 16
ATOM 27412 O O . LYS A 1 72 ? 13.360 1.055 -0.328 1.00 10.34 72 LYS A O 16
ATOM 27431 N N . LYS A 1 73 ? 12.049 0.045 -1.867 1.00 34.34 73 LYS A N 16
ATOM 27432 C CA . LYS A 1 73 ? 10.791 0.236 -1.116 1.00 3.31 73 LYS A CA 16
ATOM 27433 C C . LYS A 1 73 ? 10.439 1.736 -0.982 1.00 0.23 73 LYS A C 16
ATOM 27434 O O . LYS A 1 73 ? 11.263 2.606 -1.246 1.00 44.11 73 LYS A O 16
ATOM 27453 N N . GLY A 1 74 ? 9.196 2.043 -0.617 1.00 22.30 74 GLY A N 16
ATOM 27454 C CA . GLY A 1 74 ? 8.832 3.430 -0.349 1.00 61.14 74 GLY A CA 16
ATOM 27455 C C . GLY A 1 74 ? 8.702 4.294 -1.599 1.00 4.20 74 GLY A C 16
ATOM 27456 O O . GLY A 1 74 ? 8.834 5.512 -1.521 1.00 14.02 74 GLY A O 16
ATOM 27460 N N . VAL A 1 75 ? 8.508 3.655 -2.757 1.00 13.22 75 VAL A N 16
ATOM 27461 C CA . VAL A 1 75 ? 8.179 4.360 -4.011 1.00 30.14 75 VAL A CA 16
ATOM 27462 C C . VAL A 1 75 ? 9.346 5.206 -4.575 1.00 70.44 75 VAL A C 16
ATOM 27463 O O . VAL A 1 75 ? 10.079 5.867 -3.838 1.00 54.42 75 VAL A O 16
ATOM 27476 N N . SER A 1 76 ? 9.522 5.144 -5.896 1.00 65.15 76 SER A N 16
ATOM 27477 C CA . SER A 1 76 ? 10.460 6.027 -6.615 1.00 25.12 76 SER A CA 16
ATOM 27478 C C . SER A 1 76 ? 9.695 7.015 -7.512 1.00 1.52 76 SER A C 16
ATOM 27479 O O . SER A 1 76 ? 10.203 8.082 -7.865 1.00 10.32 76 SER A O 16
ATOM 27487 N N . ALA A 1 77 ? 8.468 6.642 -7.880 1.00 51.45 77 ALA A N 16
ATOM 27488 C CA . ALA A 1 77 ? 7.613 7.467 -8.741 1.00 42.31 77 ALA A CA 16
ATOM 27489 C C . ALA A 1 77 ? 6.130 7.102 -8.563 1.00 71.04 77 ALA A C 16
ATOM 27490 O O . ALA A 1 77 ? 5.800 6.015 -8.085 1.00 10.00 77 ALA A O 16
ATOM 27497 N N . TRP A 1 78 ? 5.244 8.015 -8.947 1.00 41.04 78 TRP A N 16
ATOM 27498 C CA . TRP A 1 78 ? 3.796 7.788 -8.846 1.00 44.42 78 TRP A CA 16
ATOM 27499 C C . TRP A 1 78 ? 3.037 8.483 -9.986 1.00 24.45 78 TRP A C 16
ATOM 27500 O O . TRP A 1 78 ? 3.454 9.533 -10.481 1.00 35.12 78 TRP A O 16
ATOM 27521 N N . GLU A 1 79 ? 1.928 7.880 -10.405 1.00 43.13 79 GLU A N 16
ATOM 27522 C CA . GLU A 1 79 ? 1.072 8.456 -11.450 1.00 21.41 79 GLU A CA 16
ATOM 27523 C C . GLU A 1 79 ? -0.253 8.951 -10.857 1.00 74.23 79 GLU A C 16
ATOM 27524 O O . GLU A 1 79 ? -0.849 8.287 -10.011 1.00 52.35 79 GLU A O 16
ATOM 27536 N N . GLU A 1 80 ? -0.714 10.105 -11.312 1.00 4.04 80 GLU A N 16
ATOM 27537 C CA . GLU A 1 80 ? -1.933 10.721 -10.771 1.00 52.01 80 GLU A CA 16
ATOM 27538 C C . GLU A 1 80 ? -3.154 10.445 -11.664 1.00 60.41 80 GLU A C 16
ATOM 27539 O O . GLU A 1 80 ? -3.283 11.009 -12.753 1.00 34.02 80 GLU A O 16
ATOM 27551 N N . VAL A 1 81 ? -4.045 9.568 -11.202 1.00 13.15 81 VAL A N 16
ATOM 27552 C CA . VAL A 1 81 ? -5.292 9.271 -11.922 1.00 14.04 81 VAL A CA 16
ATOM 27553 C C . VAL A 1 81 ? -6.503 9.378 -10.984 1.00 22.42 81 VAL A C 16
ATOM 27554 O O . VAL A 1 81 ? -6.356 9.645 -9.794 1.00 32.43 81 VAL A O 16
ATOM 27567 N N . LYS A 1 82 ? -7.706 9.199 -11.528 1.00 23.54 82 LYS A N 16
ATOM 27568 C CA . LYS A 1 82 ? -8.929 9.192 -10.713 1.00 35.23 82 LYS A CA 16
ATOM 27569 C C . LYS A 1 82 ? -9.668 7.846 -10.804 1.00 51.22 82 LYS A C 16
ATOM 27570 O O . LYS A 1 82 ? -9.329 6.983 -11.616 1.00 62.12 82 LYS A O 16
ATOM 27589 N N . LYS A 1 83 ? -10.695 7.686 -9.969 1.00 43.42 83 LYS A N 16
ATOM 27590 C CA . LYS A 1 83 ? -11.505 6.456 -9.931 1.00 63.32 83 LYS A CA 16
ATOM 27591 C C . LYS A 1 83 ? -12.154 6.133 -11.292 1.00 64.22 83 LYS A C 16
ATOM 27592 O O . LYS A 1 83 ? -12.675 5.035 -11.496 1.00 34.44 83 LYS A O 16
ATOM 27611 N N . ASP A 1 84 ? -12.116 7.087 -12.216 1.00 14.31 84 ASP A N 16
ATOM 27612 C CA . ASP A 1 84 ? -12.763 6.942 -13.522 1.00 62.31 84 ASP A CA 16
ATOM 27613 C C . ASP A 1 84 ? -12.130 5.833 -14.392 1.00 33.44 84 ASP A C 16
ATOM 27614 O O . ASP A 1 84 ? -12.730 5.403 -15.381 1.00 12.44 84 ASP A O 16
ATOM 27623 N N . GLU A 1 85 ? -10.924 5.371 -14.045 1.00 12.15 85 GLU A N 16
ATOM 27624 C CA . GLU A 1 85 ? -10.304 4.248 -14.778 1.00 13.34 85 GLU A CA 16
ATOM 27625 C C . GLU A 1 85 ? -10.417 2.930 -13.990 1.00 21.44 85 GLU A C 16
ATOM 27626 O O . GLU A 1 85 ? -9.983 1.876 -14.458 1.00 44.10 85 GLU A O 16
ATOM 27638 N N . LEU A 1 86 ? -11.013 2.994 -12.801 1.00 1.31 86 LEU A N 16
ATOM 27639 C CA . LEU A 1 86 ? -11.099 1.831 -11.906 1.00 72.55 86 LEU A CA 16
ATOM 27640 C C . LEU A 1 86 ? -12.404 1.039 -12.097 1.00 23.52 86 LEU A C 16
ATOM 27641 O O . LEU A 1 86 ? -13.495 1.615 -12.108 1.00 61.12 86 LEU A O 16
ATOM 27657 N N . PRO A 1 87 ? -12.310 -0.299 -12.251 1.00 40.34 87 PRO A N 16
ATOM 27658 C CA . PRO A 1 87 ? -13.492 -1.175 -12.301 1.00 65.31 87 PRO A CA 16
ATOM 27659 C C . PRO A 1 87 ? -14.148 -1.338 -10.918 1.00 13.40 87 PRO A C 16
ATOM 27660 O O . PRO A 1 87 ? -13.506 -1.785 -9.966 1.00 24.22 87 PRO A O 16
ATOM 27671 N N . ALA A 1 88 ? -15.431 -0.982 -10.816 1.00 65.24 88 ALA A N 16
ATOM 27672 C CA . ALA A 1 88 ? -16.165 -1.032 -9.542 1.00 32.41 88 ALA A CA 16
ATOM 27673 C C . ALA A 1 88 ? -16.014 -2.387 -8.819 1.00 55.44 88 ALA A C 16
ATOM 27674 O O . ALA A 1 88 ? -16.180 -2.469 -7.598 1.00 20.50 88 ALA A O 16
ATOM 27681 N N . LYS A 1 89 ? -15.687 -3.438 -9.580 1.00 1.51 89 LYS A N 16
ATOM 27682 C CA . LYS A 1 89 ? -15.427 -4.775 -9.021 1.00 42.12 89 LYS A CA 16
ATOM 27683 C C . LYS A 1 89 ? -14.496 -4.720 -7.795 1.00 24.41 89 LYS A C 16
ATOM 27684 O O . LYS A 1 89 ? -14.757 -5.361 -6.774 1.00 75.44 89 LYS A O 16
ATOM 27703 N N . VAL A 1 90 ? -13.417 -3.943 -7.900 1.00 63.34 90 VAL A N 16
ATOM 27704 C CA . VAL A 1 90 ? -12.438 -3.831 -6.812 1.00 61.22 90 VAL A CA 16
ATOM 27705 C C . VAL A 1 90 ? -13.067 -3.227 -5.544 1.00 51.53 90 VAL A C 16
ATOM 27706 O O . VAL A 1 90 ? -12.756 -3.639 -4.428 1.00 42.44 90 VAL A O 16
ATOM 27719 N N . LYS A 1 91 ? -13.974 -2.270 -5.727 1.00 53.34 91 LYS A N 16
ATOM 27720 C CA . LYS A 1 91 ? -14.657 -1.622 -4.603 1.00 72.14 91 LYS A CA 16
ATOM 27721 C C . LYS A 1 91 ? -15.723 -2.553 -3.999 1.00 15.12 91 LYS A C 16
ATOM 27722 O O . LYS A 1 91 ? -16.124 -2.401 -2.843 1.00 30.12 91 LYS A O 16
ATOM 27741 N N . GLU A 1 92 ? -16.180 -3.518 -4.798 1.00 61.52 92 GLU A N 16
ATOM 27742 C CA . GLU A 1 92 ? -17.108 -4.553 -4.324 1.00 52.54 92 GLU A CA 16
ATOM 27743 C C . GLU A 1 92 ? -16.352 -5.697 -3.624 1.00 25.33 92 GLU A C 16
ATOM 27744 O O . GLU A 1 92 ? -16.900 -6.390 -2.767 1.00 31.24 92 GLU A O 16
ATOM 27756 N N . LYS A 1 93 ? -15.091 -5.889 -4.011 1.00 31.12 93 LYS A N 16
ATOM 27757 C CA . LYS A 1 93 ? -14.282 -7.017 -3.530 1.00 51.44 93 LYS A CA 16
ATOM 27758 C C . LYS A 1 93 ? -13.485 -6.650 -2.262 1.00 13.23 93 LYS A C 16
ATOM 27759 O O . LYS A 1 93 ? -13.400 -7.441 -1.322 1.00 65.32 93 LYS A O 16
ATOM 27778 N N . LEU A 1 94 ? -12.906 -5.450 -2.245 1.00 31.42 94 LEU A N 16
ATOM 27779 C CA . LEU A 1 94 ? -12.098 -4.987 -1.106 1.00 53.31 94 LEU A CA 16
ATOM 27780 C C . LEU A 1 94 ? -12.916 -4.959 0.198 1.00 71.12 94 LEU A C 16
ATOM 27781 O O . LEU A 1 94 ? -14.011 -4.399 0.251 1.00 44.31 94 LEU A O 16
ATOM 27797 N N . GLY A 1 95 ? -12.369 -5.560 1.252 1.00 52.11 95 GLY A N 16
ATOM 27798 C CA . GLY A 1 95 ? -13.064 -5.617 2.535 1.00 71.12 95 GLY A CA 16
ATOM 27799 C C . GLY A 1 95 ? -13.307 -7.045 3.011 1.00 51.21 95 GLY A C 16
ATOM 27800 O O . GLY A 1 95 ? -13.174 -7.345 4.200 1.00 33.02 95 GLY A O 16
ATOM 27804 N N . VAL A 1 96 ? -13.655 -7.934 2.079 1.00 13.51 96 VAL A N 16
ATOM 27805 C CA . VAL A 1 96 ? -13.935 -9.340 2.405 1.00 1.32 96 VAL A CA 16
ATOM 27806 C C . VAL A 1 96 ? -13.155 -10.302 1.493 1.00 3.22 96 VAL A C 16
ATOM 27807 O O . VAL A 1 96 ? -13.204 -10.200 0.266 1.00 22.44 96 VAL A O 16
ATOM 27820 N N . LYS A 1 97 ? -12.425 -11.234 2.098 1.00 14.04 97 LYS A N 16
ATOM 27821 C CA . LYS A 1 97 ? -11.667 -12.228 1.335 1.00 34.14 97 LYS A CA 16
ATOM 27822 C C . LYS A 1 97 ? -12.397 -13.579 1.323 1.00 24.25 97 LYS A C 16
ATOM 27823 O O . LYS A 1 97 ? -12.698 -14.147 2.374 1.00 64.32 97 LYS A O 16
ATOM 27842 N N . LEU A 1 98 ? -12.675 -14.091 0.126 1.00 13.22 98 LEU A N 16
ATOM 27843 C CA . LEU A 1 98 ? -13.416 -15.347 -0.032 1.00 10.31 98 LEU A CA 16
ATOM 27844 C C . LEU A 1 98 ? -12.874 -16.172 -1.211 1.00 51.35 98 LEU A C 16
ATOM 27845 O O . LEU A 1 98 ? -12.574 -15.638 -2.280 1.00 41.44 98 LEU A O 16
ATOM 27861 N N . GLU A 1 99 ? -12.753 -17.478 -1.006 1.00 61.10 99 GLU A N 16
ATOM 27862 C CA . GLU A 1 99 ? -12.132 -18.375 -1.988 1.00 10.31 99 GLU A CA 16
ATOM 27863 C C . GLU A 1 99 ? -13.080 -18.738 -3.148 1.00 64.55 99 GLU A C 16
ATOM 27864 O O . GLU A 1 99 ? -12.651 -18.801 -4.304 1.00 42.50 99 GLU A O 16
ATOM 27876 N N . HIS A 1 100 ? -14.364 -18.945 -2.835 1.00 23.22 100 HIS A N 16
ATOM 27877 C CA . HIS A 1 100 ? -15.325 -19.556 -3.772 1.00 13.11 100 HIS A CA 16
ATOM 27878 C C . HIS A 1 100 ? -14.980 -21.038 -4.005 1.00 2.33 100 HIS A C 16
ATOM 27879 O O . HIS A 1 100 ? -13.981 -21.540 -3.488 1.00 63.50 100 HIS A O 16
ATOM 27894 N N . HIS A 1 101 ? -15.808 -21.751 -4.763 1.00 33.52 101 HIS A N 16
ATOM 27895 C CA . HIS A 1 101 ? -15.553 -23.172 -5.022 1.00 64.42 101 HIS A CA 16
ATOM 27896 C C . HIS A 1 101 ? -15.575 -23.484 -6.529 1.00 40.35 101 HIS A C 16
ATOM 27897 O O . HIS A 1 101 ? -16.639 -23.640 -7.128 1.00 63.22 101 HIS A O 16
ATOM 27912 N N . HIS A 1 102 ? -14.381 -23.576 -7.118 1.00 72.54 102 HIS A N 16
ATOM 27913 C CA . HIS A 1 102 ? -14.210 -23.807 -8.561 1.00 62.12 102 HIS A CA 16
ATOM 27914 C C . HIS A 1 102 ? -14.936 -25.091 -9.017 1.00 52.53 102 HIS A C 16
ATOM 27915 O O . HIS A 1 102 ? -14.574 -26.198 -8.613 1.00 13.20 102 HIS A O 16
ATOM 27930 N N . HIS A 1 103 ? -15.973 -24.940 -9.850 1.00 61.33 103 HIS A N 16
ATOM 27931 C CA . HIS A 1 103 ? -16.805 -26.082 -10.270 1.00 72.34 103 HIS A CA 16
ATOM 27932 C C . HIS A 1 103 ? -16.087 -26.993 -11.276 1.00 33.04 103 HIS A C 16
ATOM 27933 O O . HIS A 1 103 ? -15.312 -26.530 -12.115 1.00 13.14 103 HIS A O 16
ATOM 27948 N N . HIS A 1 104 ? -16.358 -28.292 -11.179 1.00 31.20 104 HIS A N 16
ATOM 27949 C CA . HIS A 1 104 ? -15.763 -29.296 -12.072 1.00 62.22 104 HIS A CA 16
ATOM 27950 C C . HIS A 1 104 ? -16.783 -29.784 -13.117 1.00 15.41 104 HIS A C 16
ATOM 27951 O O . HIS A 1 104 ? -17.948 -30.021 -12.797 1.00 15.43 104 HIS A O 16
ATOM 27966 N N . HIS A 1 105 ? -16.339 -29.931 -14.366 1.00 71.53 105 HIS A N 16
ATOM 27967 C CA . HIS A 1 105 ? -17.181 -30.499 -15.435 1.00 41.34 105 HIS A CA 16
ATOM 27968 C C . HIS A 1 105 ? -16.452 -31.645 -16.166 1.00 31.25 105 HIS A C 16
ATOM 27969 O O . HIS A 1 105 ? -15.623 -31.355 -17.060 1.00 37.36 105 HIS A O 16
ATOM 27985 N N . MET A 1 1 ? 21.848 -16.206 -9.300 1.00 61.21 1 MET A N 17
ATOM 27986 C CA . MET A 1 1 ? 20.825 -15.373 -8.615 1.00 14.04 1 MET A CA 17
ATOM 27987 C C . MET A 1 1 ? 19.492 -15.392 -9.372 1.00 30.04 1 MET A C 17
ATOM 27988 O O . MET A 1 1 ? 19.461 -15.314 -10.600 1.00 74.01 1 MET A O 17
ATOM 28004 N N . ASP A 1 2 ? 18.390 -15.487 -8.633 1.00 71.20 2 ASP A N 17
ATOM 28005 C CA . ASP A 1 2 ? 17.055 -15.526 -9.230 1.00 23.31 2 ASP A CA 17
ATOM 28006 C C . ASP A 1 2 ? 16.561 -14.123 -9.622 1.00 74.22 2 ASP A C 17
ATOM 28007 O O . ASP A 1 2 ? 16.089 -13.356 -8.782 1.00 51.55 2 ASP A O 17
ATOM 28016 N N . LEU A 1 3 ? 16.698 -13.790 -10.905 1.00 24.33 3 LEU A N 17
ATOM 28017 C CA . LEU A 1 3 ? 16.237 -12.500 -11.441 1.00 43.04 3 LEU A CA 17
ATOM 28018 C C . LEU A 1 3 ? 15.088 -12.695 -12.443 1.00 65.40 3 LEU A C 17
ATOM 28019 O O . LEU A 1 3 ? 14.839 -11.837 -13.293 1.00 54.10 3 LEU A O 17
ATOM 28035 N N . ASN A 1 4 ? 14.377 -13.813 -12.321 1.00 51.31 4 ASN A N 17
ATOM 28036 C CA . ASN A 1 4 ? 13.303 -14.157 -13.263 1.00 43.34 4 ASN A CA 17
ATOM 28037 C C . ASN A 1 4 ? 12.047 -13.307 -13.026 1.00 65.22 4 ASN A C 17
ATOM 28038 O O . ASN A 1 4 ? 11.446 -12.791 -13.970 1.00 62.33 4 ASN A O 17
ATOM 28049 N N . ARG A 1 5 ? 11.649 -13.177 -11.765 1.00 65.12 5 ARG A N 17
ATOM 28050 C CA . ARG A 1 5 ? 10.516 -12.323 -11.388 1.00 43.25 5 ARG A CA 17
ATOM 28051 C C . ARG A 1 5 ? 10.883 -11.424 -10.201 1.00 62.52 5 ARG A C 17
ATOM 28052 O O . ARG A 1 5 ? 10.835 -11.854 -9.047 1.00 65.35 5 ARG A O 17
ATOM 28073 N N . MET A 1 6 ? 11.275 -10.185 -10.482 1.00 70.01 6 MET A N 17
ATOM 28074 C CA . MET A 1 6 ? 11.599 -9.227 -9.420 1.00 73.21 6 MET A CA 17
ATOM 28075 C C . MET A 1 6 ? 10.350 -8.472 -8.951 1.00 53.25 6 MET A C 17
ATOM 28076 O O . MET A 1 6 ? 9.418 -8.251 -9.725 1.00 1.42 6 MET A O 17
ATOM 28090 N N . GLY A 1 7 ? 10.350 -8.067 -7.686 1.00 62.43 7 GLY A N 17
ATOM 28091 C CA . GLY A 1 7 ? 9.176 -7.442 -7.088 1.00 70.13 7 GLY A CA 17
ATOM 28092 C C . GLY A 1 7 ? 8.954 -5.983 -7.487 1.00 74.24 7 GLY A C 17
ATOM 28093 O O . GLY A 1 7 ? 8.953 -5.091 -6.633 1.00 65.32 7 GLY A O 17
ATOM 28097 N N . LYS A 1 8 ? 8.751 -5.730 -8.779 1.00 71.22 8 LYS A N 17
ATOM 28098 C CA . LYS A 1 8 ? 8.401 -4.386 -9.243 1.00 13.24 8 LYS A CA 17
ATOM 28099 C C . LYS A 1 8 ? 6.878 -4.208 -9.264 1.00 4.32 8 LYS A C 17
ATOM 28100 O O . LYS A 1 8 ? 6.220 -4.450 -10.278 1.00 43.51 8 LYS A O 17
ATOM 28119 N N . ASP A 1 9 ? 6.327 -3.817 -8.121 1.00 45.41 9 ASP A N 17
ATOM 28120 C CA . ASP A 1 9 ? 4.879 -3.651 -7.969 1.00 35.41 9 ASP A CA 17
ATOM 28121 C C . ASP A 1 9 ? 4.424 -2.242 -8.376 1.00 71.53 9 ASP A C 17
ATOM 28122 O O . ASP A 1 9 ? 5.242 -1.356 -8.633 1.00 22.12 9 ASP A O 17
ATOM 28131 N N . GLU A 1 10 ? 3.109 -2.048 -8.432 1.00 5.22 10 GLU A N 17
ATOM 28132 C CA . GLU A 1 10 ? 2.520 -0.727 -8.674 1.00 74.53 10 GLU A CA 17
ATOM 28133 C C . GLU A 1 10 ? 1.105 -0.657 -8.080 1.00 74.32 10 GLU A C 17
ATOM 28134 O O . GLU A 1 10 ? 0.135 -1.151 -8.657 1.00 31.51 10 GLU A O 17
ATOM 28146 N N . TYR A 1 11 ? 1.000 -0.049 -6.903 1.00 31.21 11 TYR A N 17
ATOM 28147 C CA . TYR A 1 11 ? -0.245 -0.060 -6.132 1.00 72.34 11 TYR A CA 17
ATOM 28148 C C . TYR A 1 11 ? -1.113 1.167 -6.430 1.00 4.35 11 TYR A C 17
ATOM 28149 O O . TYR A 1 11 ? -0.613 2.286 -6.524 1.00 73.31 11 TYR A O 17
ATOM 28167 N N . TYR A 1 12 ? -2.416 0.942 -6.586 1.00 3.02 12 TYR A N 17
ATOM 28168 C CA . TYR A 1 12 ? -3.376 2.038 -6.712 1.00 51.34 12 TYR A CA 17
ATOM 28169 C C . TYR A 1 12 ? -3.877 2.432 -5.314 1.00 44.32 12 TYR A C 17
ATOM 28170 O O . TYR A 1 12 ? -4.760 1.782 -4.752 1.00 34.21 12 TYR A O 17
ATOM 28188 N N . VAL A 1 13 ? -3.301 3.486 -4.754 1.00 34.31 13 VAL A N 17
ATOM 28189 C CA . VAL A 1 13 ? -3.582 3.875 -3.367 1.00 70.01 13 VAL A CA 17
ATOM 28190 C C . VAL A 1 13 ? -4.198 5.276 -3.271 1.00 44.32 13 VAL A C 17
ATOM 28191 O O . VAL A 1 13 ? -3.675 6.237 -3.827 1.00 64.14 13 VAL A O 17
ATOM 28204 N N . GLN A 1 14 ? -5.316 5.385 -2.556 1.00 35.10 14 GLN A N 17
ATOM 28205 C CA . GLN A 1 14 ? -6.004 6.671 -2.389 1.00 63.12 14 GLN A CA 17
ATOM 28206 C C . GLN A 1 14 ? -5.350 7.524 -1.288 1.00 35.03 14 GLN A C 17
ATOM 28207 O O . GLN A 1 14 ? -4.781 6.995 -0.330 1.00 71.43 14 GLN A O 17
ATOM 28221 N N . ILE A 1 15 ? -5.437 8.843 -1.433 1.00 41.24 15 ILE A N 17
ATOM 28222 C CA . ILE A 1 15 ? -4.856 9.771 -0.458 1.00 33.22 15 ILE A CA 17
ATOM 28223 C C . ILE A 1 15 ? -5.533 9.666 0.918 1.00 70.22 15 ILE A C 17
ATOM 28224 O O . ILE A 1 15 ? -6.736 9.910 1.055 1.00 75.14 15 ILE A O 17
ATOM 28240 N N . THR A 1 16 ? -4.745 9.299 1.927 1.00 50.42 16 THR A N 17
ATOM 28241 C CA . THR A 1 16 ? -5.220 9.250 3.314 1.00 1.45 16 THR A CA 17
ATOM 28242 C C . THR A 1 16 ? -5.284 10.663 3.915 1.00 71.32 16 THR A C 17
ATOM 28243 O O . THR A 1 16 ? -6.357 11.155 4.269 1.00 62.43 16 THR A O 17
ATOM 28254 N N . VAL A 1 17 ? -4.122 11.306 4.024 1.00 71.33 17 VAL A N 17
ATOM 28255 C CA . VAL A 1 17 ? -4.024 12.684 4.522 1.00 65.51 17 VAL A CA 17
ATOM 28256 C C . VAL A 1 17 ? -3.109 13.541 3.630 1.00 15.55 17 VAL A C 17
ATOM 28257 O O . VAL A 1 17 ? -2.161 13.037 3.023 1.00 42.31 17 VAL A O 17
ATOM 28270 N N . ASP A 1 18 ? -3.408 14.835 3.548 1.00 71.02 18 ASP A N 17
ATOM 28271 C CA . ASP A 1 18 ? -2.586 15.785 2.787 1.00 62.21 18 ASP A CA 17
ATOM 28272 C C . ASP A 1 18 ? -2.267 17.032 3.627 1.00 5.32 18 ASP A C 17
ATOM 28273 O O . ASP A 1 18 ? -2.705 17.149 4.771 1.00 71.21 18 ASP A O 17
ATOM 28282 N N . GLY A 1 19 ? -1.507 17.964 3.056 1.00 13.34 19 GLY A N 17
ATOM 28283 C CA . GLY A 1 19 ? -1.178 19.201 3.760 1.00 40.12 19 GLY A CA 17
ATOM 28284 C C . GLY A 1 19 ? -0.183 19.027 4.911 1.00 20.43 19 GLY A C 17
ATOM 28285 O O . GLY A 1 19 ? 0.114 19.988 5.623 1.00 34.25 19 GLY A O 17
ATOM 28289 N N . LYS A 1 20 ? 0.327 17.811 5.109 1.00 41.31 20 LYS A N 17
ATOM 28290 C CA . LYS A 1 20 ? 1.375 17.575 6.111 1.00 64.03 20 LYS A CA 17
ATOM 28291 C C . LYS A 1 20 ? 2.758 17.822 5.495 1.00 63.10 20 LYS A C 17
ATOM 28292 O O . LYS A 1 20 ? 3.058 17.306 4.421 1.00 42.02 20 LYS A O 17
ATOM 28311 N N . GLU A 1 21 ? 3.600 18.598 6.169 1.00 33.04 21 GLU A N 17
ATOM 28312 C CA . GLU A 1 21 ? 4.947 18.885 5.658 1.00 42.45 21 GLU A CA 17
ATOM 28313 C C . GLU A 1 21 ? 6.035 18.061 6.372 1.00 34.05 21 GLU A C 17
ATOM 28314 O O . GLU A 1 21 ? 5.794 17.442 7.415 1.00 35.12 21 GLU A O 17
ATOM 28326 N N . VAL A 1 22 ? 7.232 18.047 5.784 1.00 55.53 22 VAL A N 17
ATOM 28327 C CA . VAL A 1 22 ? 8.385 17.340 6.359 1.00 70.03 22 VAL A CA 17
ATOM 28328 C C . VAL A 1 22 ? 9.547 18.296 6.690 1.00 3.12 22 VAL A C 17
ATOM 28329 O O . VAL A 1 22 ? 10.622 18.228 6.089 1.00 71.13 22 VAL A O 17
ATOM 28342 N N . HIS A 1 23 ? 9.328 19.196 7.648 1.00 33.21 23 HIS A N 17
ATOM 28343 C CA . HIS A 1 23 ? 10.394 20.096 8.107 1.00 31.44 23 HIS A CA 17
ATOM 28344 C C . HIS A 1 23 ? 11.545 19.300 8.737 1.00 42.43 23 HIS A C 17
ATOM 28345 O O . HIS A 1 23 ? 12.698 19.721 8.707 1.00 40.34 23 HIS A O 17
ATOM 28360 N N . SER A 1 24 ? 11.185 18.155 9.306 1.00 43.24 24 SER A N 17
ATOM 28361 C CA . SER A 1 24 ? 12.122 17.190 9.911 1.00 2.52 24 SER A CA 17
ATOM 28362 C C . SER A 1 24 ? 13.114 17.849 10.883 1.00 11.25 24 SER A C 17
ATOM 28363 O O . SER A 1 24 ? 12.915 17.837 12.101 1.00 72.15 24 SER A O 17
ATOM 28371 N N . LYS A 1 25 ? 14.165 18.440 10.334 1.00 42.23 25 LYS A N 17
ATOM 28372 C CA . LYS A 1 25 ? 15.215 19.084 11.139 1.00 53.24 25 LYS A CA 17
ATOM 28373 C C . LYS A 1 25 ? 15.913 20.207 10.351 1.00 54.54 25 LYS A C 17
ATOM 28374 O O . LYS A 1 25 ? 17.056 20.567 10.643 1.00 2.01 25 LYS A O 17
ATOM 28393 N N . ALA A 1 26 ? 15.203 20.761 9.366 1.00 72.41 26 ALA A N 17
ATOM 28394 C CA . ALA A 1 26 ? 15.738 21.816 8.496 1.00 53.53 26 ALA A CA 17
ATOM 28395 C C . ALA A 1 26 ? 16.909 21.308 7.637 1.00 45.42 26 ALA A C 17
ATOM 28396 O O . ALA A 1 26 ? 18.067 21.680 7.844 1.00 52.45 26 ALA A O 17
ATOM 28403 N N . ASP A 1 27 ? 16.595 20.444 6.679 1.00 52.41 27 ASP A N 17
ATOM 28404 C CA . ASP A 1 27 ? 17.607 19.838 5.812 1.00 14.31 27 ASP A CA 17
ATOM 28405 C C . ASP A 1 27 ? 17.884 20.685 4.556 1.00 11.15 27 ASP A C 17
ATOM 28406 O O . ASP A 1 27 ? 16.968 21.010 3.799 1.00 21.41 27 ASP A O 17
ATOM 28415 N N . ASN A 1 28 ? 19.157 21.056 4.363 1.00 73.30 28 ASN A N 17
ATOM 28416 C CA . ASN A 1 28 ? 19.640 21.710 3.125 1.00 72.34 28 ASN A CA 17
ATOM 28417 C C . ASN A 1 28 ? 19.174 23.172 2.952 1.00 70.13 28 ASN A C 17
ATOM 28418 O O . ASN A 1 28 ? 19.939 24.019 2.487 1.00 25.11 28 ASN A O 17
ATOM 28429 N N . GLY A 1 29 ? 17.941 23.476 3.341 1.00 14.03 29 GLY A N 17
ATOM 28430 C CA . GLY A 1 29 ? 17.349 24.773 3.021 1.00 14.32 29 GLY A CA 17
ATOM 28431 C C . GLY A 1 29 ? 16.213 25.153 3.963 1.00 60.44 29 GLY A C 17
ATOM 28432 O O . GLY A 1 29 ? 15.063 25.272 3.539 1.00 62.01 29 GLY A O 17
ATOM 28436 N N . GLN A 1 30 ? 16.559 25.325 5.242 1.00 72.12 30 GLN A N 17
ATOM 28437 C CA . GLN A 1 30 ? 15.599 25.572 6.341 1.00 32.42 30 GLN A CA 17
ATOM 28438 C C . GLN A 1 30 ? 14.371 26.435 5.956 1.00 63.51 30 GLN A C 17
ATOM 28439 O O . GLN A 1 30 ? 14.411 27.241 5.024 1.00 12.42 30 GLN A O 17
ATOM 28453 N N . LYS A 1 31 ? 13.283 26.247 6.719 1.00 55.02 31 LYS A N 17
ATOM 28454 C CA . LYS A 1 31 ? 11.991 26.928 6.494 1.00 52.03 31 LYS A CA 17
ATOM 28455 C C . LYS A 1 31 ? 11.250 26.407 5.244 1.00 74.22 31 LYS A C 17
ATOM 28456 O O . LYS A 1 31 ? 10.176 26.904 4.898 1.00 21.24 31 LYS A O 17
ATOM 28475 N N . TYR A 1 32 ? 11.815 25.396 4.587 1.00 14.45 32 TYR A N 17
ATOM 28476 C CA . TYR A 1 32 ? 11.184 24.776 3.408 1.00 71.00 32 TYR A CA 17
ATOM 28477 C C . TYR A 1 32 ? 9.922 23.977 3.784 1.00 31.24 32 TYR A C 17
ATOM 28478 O O . TYR A 1 32 ? 9.751 23.571 4.937 1.00 21.10 32 TYR A O 17
ATOM 28496 N N . LYS A 1 33 ? 9.044 23.751 2.803 1.00 44.34 33 LYS A N 17
ATOM 28497 C CA . LYS A 1 33 ? 7.836 22.933 3.003 1.00 1.44 33 LYS A CA 17
ATOM 28498 C C . LYS A 1 33 ? 7.659 21.890 1.888 1.00 5.44 33 LYS A C 17
ATOM 28499 O O . LYS A 1 33 ? 7.306 22.227 0.756 1.00 75.43 33 LYS A O 17
ATOM 28518 N N . ASP A 1 34 ? 7.904 20.631 2.221 1.00 43.35 34 ASP A N 17
ATOM 28519 C CA . ASP A 1 34 ? 7.617 19.509 1.316 1.00 63.02 34 ASP A CA 17
ATOM 28520 C C . ASP A 1 34 ? 6.536 18.615 1.939 1.00 24.41 34 ASP A C 17
ATOM 28521 O O . ASP A 1 34 ? 6.566 18.351 3.139 1.00 43.42 34 ASP A O 17
ATOM 28530 N N . TYR A 1 35 ? 5.582 18.157 1.132 1.00 40.33 35 TYR A N 17
ATOM 28531 C CA . TYR A 1 35 ? 4.419 17.431 1.660 1.00 61.43 35 TYR A CA 17
ATOM 28532 C C . TYR A 1 35 ? 4.665 15.921 1.777 1.00 4.23 35 TYR A C 17
ATOM 28533 O O . TYR A 1 35 ? 5.369 15.327 0.967 1.00 12.24 35 TYR A O 17
ATOM 28551 N N . GLU A 1 36 ? 4.055 15.314 2.794 1.00 74.04 36 GLU A N 17
ATOM 28552 C CA . GLU A 1 36 ? 4.252 13.893 3.110 1.00 65.14 36 GLU A CA 17
ATOM 28553 C C . GLU A 1 36 ? 2.981 13.074 2.850 1.00 44.05 36 GLU A C 17
ATOM 28554 O O . GLU A 1 36 ? 1.946 13.298 3.482 1.00 33.34 36 GLU A O 17
ATOM 28566 N N . TYR A 1 37 ? 3.063 12.119 1.929 1.00 65.51 37 TYR A N 17
ATOM 28567 C CA . TYR A 1 37 ? 1.955 11.193 1.675 1.00 45.21 37 TYR A CA 17
ATOM 28568 C C . TYR A 1 37 ? 2.293 9.779 2.177 1.00 4.34 37 TYR A C 17
ATOM 28569 O O . TYR A 1 37 ? 3.039 9.035 1.532 1.00 43.40 37 TYR A O 17
ATOM 28587 N N . LYS A 1 38 ? 1.755 9.431 3.344 1.00 24.23 38 LYS A N 17
ATOM 28588 C CA . LYS A 1 38 ? 1.968 8.110 3.951 1.00 35.02 38 LYS A CA 17
ATOM 28589 C C . LYS A 1 38 ? 0.718 7.228 3.806 1.00 20.31 38 LYS A C 17
ATOM 28590 O O . LYS A 1 38 ? -0.379 7.618 4.212 1.00 11.13 38 LYS A O 17
ATOM 28609 N N . LEU A 1 39 ? 0.891 6.035 3.238 1.00 2.11 39 LEU A N 17
ATOM 28610 C CA . LEU A 1 39 ? -0.236 5.131 2.972 1.00 35.45 39 LEU A CA 17
ATOM 28611 C C . LEU A 1 39 ? 0.222 3.668 2.808 1.00 41.11 39 LEU A C 17
ATOM 28612 O O . LEU A 1 39 ? 1.398 3.392 2.574 1.00 23.13 39 LEU A O 17
ATOM 28628 N N . THR A 1 40 ? -0.715 2.732 2.944 1.00 40.10 40 THR A N 17
ATOM 28629 C CA . THR A 1 40 ? -0.405 1.301 2.810 1.00 31.52 40 THR A CA 17
ATOM 28630 C C . THR A 1 40 ? -0.753 0.774 1.412 1.00 12.21 40 THR A C 17
ATOM 28631 O O . THR A 1 40 ? -1.907 0.820 0.987 1.00 1.02 40 THR A O 17
ATOM 28642 N N . GLY A 1 41 ? 0.251 0.275 0.701 1.00 14.11 41 GLY A N 17
ATOM 28643 C CA . GLY A 1 41 ? 0.019 -0.357 -0.589 1.00 74.41 41 GLY A CA 17
ATOM 28644 C C . GLY A 1 41 ? -0.503 -1.782 -0.443 1.00 15.54 41 GLY A C 17
ATOM 28645 O O . GLY A 1 41 ? 0.178 -2.644 0.115 1.00 10.51 41 GLY A O 17
ATOM 28649 N N . PHE A 1 42 ? -1.719 -2.032 -0.924 1.00 2.53 42 PHE A N 17
ATOM 28650 C CA . PHE A 1 42 ? -2.347 -3.354 -0.805 1.00 3.21 42 PHE A CA 17
ATOM 28651 C C . PHE A 1 42 ? -2.228 -4.167 -2.102 1.00 75.13 42 PHE A C 17
ATOM 28652 O O . PHE A 1 42 ? -2.344 -3.632 -3.205 1.00 54.02 42 PHE A O 17
ATOM 28669 N N . ASP A 1 43 ? -1.991 -5.467 -1.953 1.00 14.15 43 ASP A N 17
ATOM 28670 C CA . ASP A 1 43 ? -1.899 -6.383 -3.090 1.00 5.23 43 ASP A CA 17
ATOM 28671 C C . ASP A 1 43 ? -3.269 -7.018 -3.412 1.00 50.42 43 ASP A C 17
ATOM 28672 O O . ASP A 1 43 ? -4.192 -6.989 -2.597 1.00 60.10 43 ASP A O 17
ATOM 28681 N N . LYS A 1 44 ? -3.371 -7.612 -4.601 1.00 54.22 44 LYS A N 17
ATOM 28682 C CA . LYS A 1 44 ? -4.611 -8.235 -5.089 1.00 20.50 44 LYS A CA 17
ATOM 28683 C C . LYS A 1 44 ? -5.198 -9.268 -4.102 1.00 52.42 44 LYS A C 17
ATOM 28684 O O . LYS A 1 44 ? -6.412 -9.471 -4.057 1.00 43.45 44 LYS A O 17
ATOM 28703 N N . ASP A 1 45 ? -4.337 -9.931 -3.330 1.00 1.43 45 ASP A N 17
ATOM 28704 C CA . ASP A 1 45 ? -4.787 -10.961 -2.379 1.00 64.12 45 ASP A CA 17
ATOM 28705 C C . ASP A 1 45 ? -4.985 -10.408 -0.950 1.00 74.11 45 ASP A C 17
ATOM 28706 O O . ASP A 1 45 ? -5.230 -11.167 -0.005 1.00 72.03 45 ASP A O 17
ATOM 28715 N N . GLY A 1 46 ? -4.904 -9.087 -0.801 1.00 70.43 46 GLY A N 17
ATOM 28716 C CA . GLY A 1 46 ? -5.124 -8.453 0.502 1.00 4.24 46 GLY A CA 17
ATOM 28717 C C . GLY A 1 46 ? -3.853 -8.327 1.338 1.00 11.44 46 GLY A C 17
ATOM 28718 O O . GLY A 1 46 ? -3.914 -8.111 2.553 1.00 75.25 46 GLY A O 17
ATOM 28722 N N . LYS A 1 47 ? -2.702 -8.455 0.689 1.00 61.53 47 LYS A N 17
ATOM 28723 C CA . LYS A 1 47 ? -1.408 -8.342 1.370 1.00 32.31 47 LYS A CA 17
ATOM 28724 C C . LYS A 1 47 ? -1.019 -6.869 1.562 1.00 53.42 47 LYS A C 17
ATOM 28725 O O . LYS A 1 47 ? -1.127 -6.068 0.635 1.00 52.12 47 LYS A O 17
ATOM 28744 N N . GLU A 1 48 ? -0.564 -6.518 2.761 1.00 71.13 48 GLU A N 17
ATOM 28745 C CA . GLU A 1 48 ? -0.281 -5.116 3.097 1.00 4.23 48 GLU A CA 17
ATOM 28746 C C . GLU A 1 48 ? 1.210 -4.768 2.942 1.00 44.34 48 GLU A C 17
ATOM 28747 O O . GLU A 1 48 ? 2.092 -5.578 3.239 1.00 72.13 48 GLU A O 17
ATOM 28759 N N . LYS A 1 49 ? 1.477 -3.558 2.453 1.00 3.32 49 LYS A N 17
ATOM 28760 C CA . LYS A 1 49 ? 2.842 -3.031 2.358 1.00 3.50 49 LYS A CA 17
ATOM 28761 C C . LYS A 1 49 ? 2.845 -1.500 2.519 1.00 42.02 49 LYS A C 17
ATOM 28762 O O . LYS A 1 49 ? 2.609 -0.767 1.559 1.00 55.02 49 LYS A O 17
ATOM 28781 N N . GLU A 1 50 ? 3.092 -1.018 3.738 1.00 70.21 50 GLU A N 17
ATOM 28782 C CA . GLU A 1 50 ? 3.036 0.425 4.015 1.00 35.30 50 GLU A CA 17
ATOM 28783 C C . GLU A 1 50 ? 4.291 1.158 3.518 1.00 40.43 50 GLU A C 17
ATOM 28784 O O . GLU A 1 50 ? 5.419 0.712 3.738 1.00 73.23 50 GLU A O 17
ATOM 28796 N N . LEU A 1 51 ? 4.079 2.300 2.869 1.00 64.42 51 LEU A N 17
ATOM 28797 C CA . LEU A 1 51 ? 5.174 3.128 2.358 1.00 55.52 51 LEU A CA 17
ATOM 28798 C C . LEU A 1 51 ? 4.815 4.621 2.449 1.00 11.31 51 LEU A C 17
ATOM 28799 O O . LEU A 1 51 ? 3.654 4.984 2.652 1.00 31.15 51 LEU A O 17
ATOM 28815 N N . GLU A 1 52 ? 5.813 5.483 2.306 1.00 31.24 52 GLU A N 17
ATOM 28816 C CA . GLU A 1 52 ? 5.598 6.933 2.355 1.00 71.25 52 GLU A CA 17
ATOM 28817 C C . GLU A 1 52 ? 6.523 7.674 1.379 1.00 13.45 52 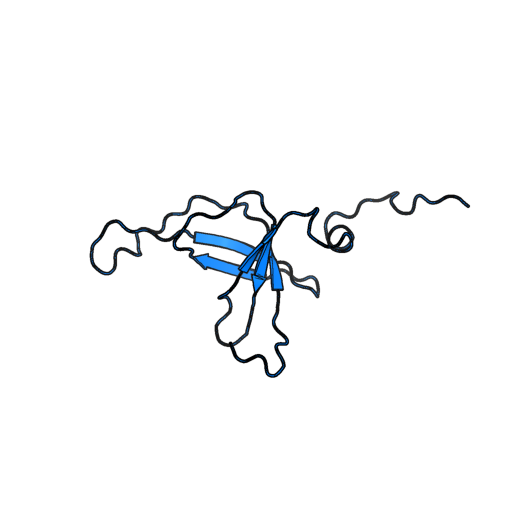GLU A C 17
ATOM 28818 O O . GLU A 1 52 ? 7.674 7.289 1.172 1.00 44.14 52 GLU A O 17
ATOM 28830 N N . PHE A 1 53 ? 5.999 8.728 0.763 1.00 2.50 53 PHE A N 17
ATOM 28831 C CA . PHE A 1 53 ? 6.768 9.527 -0.193 1.00 50.41 53 PHE A CA 17
ATOM 28832 C C . PHE A 1 53 ? 6.380 11.010 -0.124 1.00 55.53 53 PHE A C 17
ATOM 28833 O O . PHE A 1 53 ? 5.241 11.356 0.199 1.00 52.23 53 PHE A O 17
ATOM 28850 N N . THR A 1 54 ? 7.340 11.881 -0.423 1.00 73.21 54 THR A N 17
ATOM 28851 C CA . THR A 1 54 ? 7.121 13.332 -0.377 1.00 24.44 54 THR A CA 17
ATOM 28852 C C . THR A 1 54 ? 6.773 13.912 -1.756 1.00 12.52 54 THR A C 17
ATOM 28853 O O . THR A 1 54 ? 7.255 13.443 -2.786 1.00 74.11 54 THR A O 17
ATOM 28864 N N . ALA A 1 55 ? 5.929 14.943 -1.759 1.00 41.21 55 ALA A N 17
ATOM 28865 C CA . ALA A 1 55 ? 5.518 15.617 -2.995 1.00 14.40 55 ALA A CA 17
ATOM 28866 C C . ALA A 1 55 ? 5.642 17.143 -2.858 1.00 43.40 55 ALA A C 17
ATOM 28867 O O . ALA A 1 55 ? 5.681 17.681 -1.749 1.00 23.43 55 ALA A O 17
ATOM 28874 N N . GLN A 1 56 ? 5.692 17.834 -3.995 1.00 1.42 56 GLN A N 17
ATOM 28875 C CA . GLN A 1 56 ? 5.890 19.293 -4.017 1.00 43.12 56 GLN A CA 17
ATOM 28876 C C . GLN A 1 56 ? 4.554 20.049 -3.920 1.00 41.31 56 GLN A C 17
ATOM 28877 O O . GLN A 1 56 ? 4.530 21.276 -3.783 1.00 65.41 56 GLN A O 17
ATOM 28891 N N . LYS A 1 57 ? 3.448 19.315 -3.988 1.00 13.42 57 LYS A N 17
ATOM 28892 C CA . LYS A 1 57 ? 2.126 19.923 -4.169 1.00 0.53 57 LYS A CA 17
ATOM 28893 C C . LYS A 1 57 ? 1.033 19.136 -3.424 1.00 41.34 57 LYS A C 17
ATOM 28894 O O . LYS A 1 57 ? 1.139 17.920 -3.263 1.00 45.12 57 LYS A O 17
ATOM 28913 N N . ASN A 1 58 ? -0.010 19.833 -2.968 1.00 20.33 58 ASN A N 17
ATOM 28914 C CA . ASN A 1 58 ? -1.193 19.166 -2.409 1.00 64.45 58 ASN A CA 17
ATOM 28915 C C . ASN A 1 58 ? -2.162 18.769 -3.535 1.00 43.20 58 ASN A C 17
ATOM 28916 O O . ASN A 1 58 ? -2.979 19.579 -3.986 1.00 53.24 58 ASN A O 17
ATOM 28927 N N . LEU A 1 59 ? -2.050 17.526 -4.000 1.00 20.21 59 LEU A N 17
ATOM 28928 C CA . LEU A 1 59 ? -2.862 17.041 -5.124 1.00 64.34 59 LEU A CA 17
ATOM 28929 C C . LEU A 1 59 ? -4.290 16.661 -4.681 1.00 63.45 59 LEU A C 17
ATOM 28930 O O . LEU A 1 59 ? -4.693 16.931 -3.548 1.00 53.50 59 LEU A O 17
ATOM 28946 N N . ARG A 1 60 ? -5.052 16.037 -5.579 1.00 45.33 60 ARG A N 17
ATOM 28947 C CA . ARG A 1 60 ? -6.465 15.725 -5.313 1.00 12.52 60 ARG A CA 17
ATOM 28948 C C . ARG A 1 60 ? -6.631 14.727 -4.152 1.00 45.50 60 ARG A C 17
ATOM 28949 O O . ARG A 1 60 ? -6.291 13.550 -4.274 1.00 30.15 60 ARG A O 17
ATOM 28970 N N . LYS A 1 61 ? -7.158 15.210 -3.025 1.00 2.51 61 LYS A N 17
ATOM 28971 C CA . LYS A 1 61 ? -7.427 14.350 -1.865 1.00 43.22 61 LYS A CA 17
ATOM 28972 C C . LYS A 1 61 ? -8.454 13.253 -2.204 1.00 3.21 61 LYS A C 17
ATOM 28973 O O . LYS A 1 61 ? -9.318 13.440 -3.066 1.00 3.41 61 LYS A O 17
ATOM 28992 N N . GLU A 1 62 ? -8.329 12.104 -1.536 1.00 62.11 62 GLU A N 17
ATOM 28993 C CA . GLU A 1 62 ? -9.191 10.929 -1.776 1.00 64.44 62 GLU A CA 17
ATOM 28994 C C . GLU A 1 62 ? -8.911 10.243 -3.135 1.00 51.14 62 GLU A C 17
ATOM 28995 O O . GLU A 1 62 ? -9.264 9.076 -3.327 1.00 44.14 62 GLU A O 17
ATOM 29007 N N . ALA A 1 63 ? -8.268 10.952 -4.069 1.00 71.32 63 ALA A N 17
ATOM 29008 C CA . ALA A 1 63 ? -7.924 10.376 -5.376 1.00 15.55 63 ALA A CA 17
ATOM 29009 C C . ALA A 1 63 ? -6.827 9.309 -5.242 1.00 3.15 63 ALA A C 17
ATOM 29010 O O . ALA A 1 63 ? -6.192 9.185 -4.193 1.00 0.54 63 ALA A O 17
ATOM 29017 N N . PHE A 1 64 ? -6.599 8.552 -6.312 1.00 3.51 64 PHE A N 17
ATOM 29018 C CA . PHE A 1 64 ? -5.667 7.421 -6.267 1.00 31.11 64 PHE A CA 17
ATOM 29019 C C . PHE A 1 64 ? -4.315 7.755 -6.913 1.00 5.14 64 PHE A C 17
ATOM 29020 O O . PHE A 1 64 ? -4.235 8.503 -7.890 1.00 64.35 64 PHE A O 17
ATOM 29037 N N . LEU A 1 65 ? -3.255 7.194 -6.351 1.00 31.12 65 LEU A N 17
ATOM 29038 C CA . LEU A 1 65 ? -1.909 7.312 -6.907 1.00 45.24 65 LEU A CA 17
ATOM 29039 C C . LEU A 1 65 ? -1.377 5.938 -7.333 1.00 21.24 65 LEU A C 17
ATOM 29040 O O . LEU A 1 65 ? -1.314 5.006 -6.529 1.00 0.31 65 LEU A O 17
ATOM 29056 N N . ARG A 1 66 ? -1.015 5.813 -8.606 1.00 65.22 66 ARG A N 17
ATOM 29057 C CA . ARG A 1 66 ? -0.400 4.588 -9.121 1.00 62.51 66 ARG A CA 17
ATOM 29058 C C . ARG A 1 66 ? 1.096 4.581 -8.776 1.00 1.20 66 ARG A C 17
ATOM 29059 O O . ARG A 1 66 ? 1.936 5.019 -9.566 1.00 43.21 66 ARG A O 17
ATOM 29080 N N . VAL A 1 67 ? 1.406 4.127 -7.562 1.00 30.43 67 VAL A N 17
ATOM 29081 C CA . VAL A 1 67 ? 2.769 4.182 -7.018 1.00 4.45 67 VAL A CA 17
ATOM 29082 C C . VAL A 1 67 ? 3.555 2.902 -7.293 1.00 71.51 67 VAL A C 17
ATOM 29083 O O . VAL A 1 67 ? 3.134 1.798 -6.940 1.00 25.34 67 VAL A O 17
ATOM 29096 N N . TYR A 1 68 ? 4.707 3.079 -7.923 1.00 32.50 68 TYR A N 17
ATOM 29097 C CA . TYR A 1 68 ? 5.621 1.981 -8.219 1.00 30.10 68 TYR A CA 17
ATOM 29098 C C . TYR A 1 68 ? 6.467 1.607 -6.984 1.00 3.32 68 TYR A C 17
ATOM 29099 O O . TYR A 1 68 ? 6.952 2.477 -6.256 1.00 54.15 68 TYR A O 17
ATOM 29117 N N . HIS A 1 69 ? 6.655 0.307 -6.773 1.00 20.14 69 HIS A N 17
ATOM 29118 C CA . HIS A 1 69 ? 7.324 -0.213 -5.574 1.00 45.30 69 HIS A CA 17
ATOM 29119 C C . HIS A 1 69 ? 8.806 -0.567 -5.816 1.00 24.21 69 HIS A C 17
ATOM 29120 O O . HIS A 1 69 ? 9.140 -1.299 -6.747 1.00 63.41 69 HIS A O 17
ATOM 29135 N N . SER A 1 70 ? 9.680 -0.041 -4.953 1.00 32.05 70 SER A N 17
ATOM 29136 C CA . SER A 1 70 ? 11.095 -0.444 -4.913 1.00 53.23 70 SER A CA 17
ATOM 29137 C C . SER A 1 70 ? 11.555 -0.632 -3.463 1.00 54.04 70 SER A C 17
ATOM 29138 O O . SER A 1 70 ? 11.247 0.182 -2.603 1.00 2.40 70 SER A O 17
ATOM 29146 N N . ASP A 1 71 ? 12.282 -1.705 -3.186 1.00 34.15 71 ASP A N 17
ATOM 29147 C CA . ASP A 1 71 ? 12.880 -1.893 -1.858 1.00 1.15 71 ASP A CA 17
ATOM 29148 C C . ASP A 1 71 ? 14.212 -1.141 -1.737 1.00 22.01 71 ASP A C 17
ATOM 29149 O O . ASP A 1 71 ? 14.582 -0.681 -0.659 1.00 13.45 71 ASP A O 17
ATOM 29158 N N . LYS A 1 72 ? 14.920 -1.012 -2.855 1.00 45.21 72 LYS A N 17
ATOM 29159 C CA . LYS A 1 72 ? 16.227 -0.351 -2.871 1.00 13.21 72 LYS A CA 17
ATOM 29160 C C . LYS A 1 72 ? 16.094 1.179 -2.773 1.00 13.14 72 LYS A C 17
ATOM 29161 O O . LYS A 1 72 ? 16.810 1.826 -2.006 1.00 74.23 72 LYS A O 17
ATOM 29180 N N . LYS A 1 73 ? 15.174 1.754 -3.549 1.00 61.14 73 LYS A N 17
ATOM 29181 C CA . LYS A 1 73 ? 14.992 3.217 -3.587 1.00 63.31 73 LYS A CA 17
ATOM 29182 C C . LYS A 1 73 ? 13.612 3.646 -3.034 1.00 61.42 73 LYS A C 17
ATOM 29183 O O . LYS A 1 73 ? 13.252 4.821 -3.084 1.00 51.34 73 LYS A O 17
ATOM 29202 N N . GLY A 1 74 ? 12.857 2.695 -2.488 1.00 22.41 74 GLY A N 17
ATOM 29203 C CA . GLY A 1 74 ? 11.537 2.998 -1.927 1.00 20.03 74 GLY A CA 17
ATOM 29204 C C . GLY A 1 74 ? 10.480 3.323 -2.987 1.00 0.23 74 GLY A C 17
ATOM 29205 O O . GLY A 1 74 ? 9.714 2.449 -3.401 1.00 22.42 74 GLY A O 17
ATOM 29209 N N . VAL A 1 75 ? 10.448 4.577 -3.436 1.00 0.14 75 VAL A N 17
ATOM 29210 C CA . VAL A 1 75 ? 9.494 5.021 -4.463 1.00 24.10 75 VAL A CA 17
ATOM 29211 C C . VAL A 1 75 ? 10.226 5.698 -5.632 1.00 45.45 75 VAL A C 17
ATOM 29212 O O . VAL A 1 75 ? 10.758 6.803 -5.495 1.00 63.00 75 VAL A O 17
ATOM 29225 N N . SER A 1 76 ? 10.261 5.032 -6.783 1.00 44.25 76 SER A N 17
ATOM 29226 C CA . SER A 1 76 ? 10.959 5.565 -7.963 1.00 4.21 76 SER A CA 17
ATOM 29227 C C . SER A 1 76 ? 10.031 6.411 -8.850 1.00 3.42 76 SER A C 17
ATOM 29228 O O . SER A 1 76 ? 10.506 7.191 -9.681 1.00 1.33 76 SER A O 17
ATOM 29236 N N . ALA A 1 77 ? 8.713 6.245 -8.680 1.00 35.41 77 ALA A N 17
ATOM 29237 C CA . ALA A 1 77 ? 7.728 6.983 -9.484 1.00 64.30 77 ALA A CA 17
ATOM 29238 C C . ALA A 1 77 ? 6.285 6.747 -9.007 1.00 2.44 77 ALA A C 17
ATOM 29239 O O . ALA A 1 77 ? 5.954 5.671 -8.507 1.00 25.21 77 ALA A O 17
ATOM 29246 N N . TRP A 1 78 ? 5.439 7.764 -9.167 1.00 23.21 78 TRP A N 17
ATOM 29247 C CA . TRP A 1 78 ? 3.997 7.642 -8.911 1.00 4.55 78 TRP A CA 17
ATOM 29248 C C . TRP A 1 78 ? 3.188 8.466 -9.927 1.00 52.10 78 TRP A C 17
ATOM 29249 O O . TRP A 1 78 ? 3.598 9.557 -10.333 1.00 33.42 78 TRP A O 17
ATOM 29270 N N . GLU A 1 79 ? 2.044 7.932 -10.343 1.00 65.11 79 GLU A N 17
ATOM 29271 C CA . GLU A 1 79 ? 1.160 8.625 -11.288 1.00 24.13 79 GLU A CA 17
ATOM 29272 C C . GLU A 1 79 ? -0.180 8.978 -10.629 1.00 43.14 79 GLU A C 17
ATOM 29273 O O . GLU A 1 79 ? -0.719 8.194 -9.852 1.00 43.40 79 GLU A O 17
ATOM 29285 N N . GLU A 1 80 ? -0.718 10.149 -10.943 1.00 12.24 80 GLU A N 17
ATOM 29286 C CA . GLU A 1 80 ? -2.021 10.565 -10.408 1.00 13.14 80 GLU A CA 17
ATOM 29287 C C . GLU A 1 80 ? -3.166 9.999 -11.263 1.00 64.22 80 GLU A C 17
ATOM 29288 O O . GLU A 1 80 ? -3.262 10.288 -12.460 1.00 33.21 80 GLU A O 17
ATOM 29300 N N . VAL A 1 81 ? -4.029 9.192 -10.646 1.00 22.22 81 VAL A N 17
ATOM 29301 C CA . VAL A 1 81 ? -5.166 8.580 -11.347 1.00 42.54 81 VAL A CA 17
ATOM 29302 C C . VAL A 1 81 ? -6.486 8.781 -10.570 1.00 62.15 81 VAL A C 17
ATOM 29303 O O . VAL A 1 81 ? -6.568 8.530 -9.368 1.00 63.31 81 VAL A O 17
ATOM 29316 N N . LYS A 1 82 ? -7.522 9.248 -11.262 1.00 42.45 82 LYS A N 17
ATOM 29317 C CA . LYS A 1 82 ? -8.826 9.492 -10.634 1.00 21.31 82 LYS A CA 17
ATOM 29318 C C . LYS A 1 82 ? -9.665 8.204 -10.548 1.00 73.23 82 LYS A C 17
ATOM 29319 O O . LYS A 1 82 ? -9.409 7.231 -11.260 1.00 74.24 82 LYS A O 17
ATOM 29338 N N . LYS A 1 83 ? -10.680 8.216 -9.679 1.00 74.23 83 LYS A N 17
ATOM 29339 C CA . LYS A 1 83 ? -11.497 7.024 -9.399 1.00 22.54 83 LYS A CA 17
ATOM 29340 C C . LYS A 1 83 ? -12.087 6.416 -10.689 1.00 60.11 83 LYS A C 17
ATOM 29341 O O . LYS A 1 83 ? -12.013 5.206 -10.909 1.00 53.14 83 LYS A O 17
ATOM 29360 N N . ASP A 1 84 ? -12.664 7.261 -11.541 1.00 73.31 84 ASP A N 17
ATOM 29361 C CA . ASP A 1 84 ? -13.302 6.793 -12.780 1.00 52.53 84 ASP A CA 17
ATOM 29362 C C . ASP A 1 84 ? -12.276 6.375 -13.847 1.00 60.14 84 ASP A C 17
ATOM 29363 O O . ASP A 1 84 ? -12.634 5.750 -14.850 1.00 4.20 84 ASP A O 17
ATOM 29372 N N . GLU A 1 85 ? -11.005 6.717 -13.639 1.00 25.45 85 GLU A N 17
ATOM 29373 C CA . GLU A 1 85 ? -9.933 6.253 -14.527 1.00 54.12 85 GLU A CA 17
ATOM 29374 C C . GLU A 1 85 ? -9.598 4.785 -14.248 1.00 1.21 85 GLU A C 17
ATOM 29375 O O . GLU A 1 85 ? -9.166 4.051 -15.141 1.00 23.13 85 GLU A O 17
ATOM 29387 N N . LEU A 1 86 ? -9.799 4.367 -13.002 1.00 23.12 86 LEU A N 17
ATOM 29388 C CA . LEU A 1 86 ? -9.549 2.985 -12.590 1.00 12.34 86 LEU A CA 17
ATOM 29389 C C . LEU A 1 86 ? -10.824 2.134 -12.703 1.00 14.30 86 LEU A C 17
ATOM 29390 O O . LEU A 1 86 ? -11.930 2.628 -12.467 1.00 55.24 86 LEU A O 17
ATOM 29406 N N . PRO A 1 87 ? -10.693 0.848 -13.080 1.00 32.32 87 PRO A N 17
ATOM 29407 C CA . PRO A 1 87 ? -11.845 -0.066 -13.202 1.00 24.02 87 PRO A CA 17
ATOM 29408 C C . PRO A 1 87 ? -12.548 -0.328 -11.857 1.00 14.12 87 PRO A C 17
ATOM 29409 O O . PRO A 1 87 ? -11.895 -0.483 -10.821 1.00 12.20 87 PRO A O 17
ATOM 29420 N N . ALA A 1 88 ? -13.879 -0.396 -11.883 1.00 22.14 88 ALA A N 17
ATOM 29421 C CA . ALA A 1 88 ? -14.676 -0.704 -10.687 1.00 30.13 88 ALA A CA 17
ATOM 29422 C C . ALA A 1 88 ? -14.267 -2.049 -10.063 1.00 10.21 88 ALA A C 17
ATOM 29423 O O . ALA A 1 88 ? -14.453 -2.283 -8.864 1.00 71.42 88 ALA A O 17
ATOM 29430 N N . LYS A 1 89 ? -13.711 -2.933 -10.892 1.00 24.33 89 LYS A N 17
ATOM 29431 C CA . LYS A 1 89 ? -13.197 -4.235 -10.441 1.00 21.15 89 LYS A CA 17
ATOM 29432 C C . LYS A 1 89 ? -12.106 -4.091 -9.361 1.00 54.42 89 LYS A C 17
ATOM 29433 O O . LYS A 1 89 ? -11.754 -5.061 -8.689 1.00 14.51 89 LYS A O 17
ATOM 29452 N N . VAL A 1 90 ? -11.563 -2.888 -9.209 1.00 72.24 90 VAL A N 17
ATOM 29453 C CA . VAL A 1 90 ? -10.568 -2.618 -8.167 1.00 33.23 90 VAL A CA 17
ATOM 29454 C C . VAL A 1 90 ? -11.230 -2.118 -6.870 1.00 3.54 90 VAL A C 17
ATOM 29455 O O . VAL A 1 90 ? -10.930 -2.606 -5.777 1.00 62.53 90 VAL A O 17
ATOM 29468 N N . LYS A 1 91 ? -12.159 -1.170 -7.004 1.00 53.10 91 LYS A N 17
ATOM 29469 C CA . LYS A 1 91 ? -12.758 -0.493 -5.844 1.00 74.51 91 LYS A CA 17
ATOM 29470 C C . LYS A 1 91 ? -13.718 -1.399 -5.041 1.00 5.15 91 LYS A C 17
ATOM 29471 O O . LYS A 1 91 ? -13.570 -1.542 -3.827 1.00 40.41 91 LYS A O 17
ATOM 29490 N N . GLU A 1 92 ? -14.714 -1.993 -5.708 1.00 53.42 92 GLU A N 17
ATOM 29491 C CA . GLU A 1 92 ? -15.699 -2.847 -5.014 1.00 2.32 92 GLU A CA 17
ATOM 29492 C C . GLU A 1 92 ? -15.065 -4.120 -4.425 1.00 2.04 92 GLU A C 17
ATOM 29493 O O . GLU A 1 92 ? -15.647 -4.764 -3.544 1.00 21.01 92 GLU A O 17
ATOM 29505 N N . LYS A 1 93 ? -13.885 -4.492 -4.917 1.00 73.14 93 LYS A N 17
ATOM 29506 C CA . LYS A 1 93 ? -13.149 -5.634 -4.361 1.00 75.01 93 LYS A CA 17
ATOM 29507 C C . LYS A 1 93 ? -12.286 -5.202 -3.166 1.00 45.52 93 LYS A C 17
ATOM 29508 O O . LYS A 1 93 ? -12.392 -5.778 -2.083 1.00 73.13 93 LYS A O 17
ATOM 29527 N N . LEU A 1 94 ? -11.409 -4.214 -3.378 1.00 33.13 94 LEU A N 17
ATOM 29528 C CA . LEU A 1 94 ? -10.597 -3.616 -2.294 1.00 52.41 94 LEU A CA 17
ATOM 29529 C C . LEU A 1 94 ? -9.543 -4.592 -1.712 1.00 64.35 94 LEU A C 17
ATOM 29530 O O . LEU A 1 94 ? -8.534 -4.163 -1.148 1.00 53.30 94 LEU A O 17
ATOM 29546 N N . GLY A 1 95 ? -9.764 -5.895 -1.864 1.00 71.12 95 GLY A N 17
ATOM 29547 C CA . GLY A 1 95 ? -8.881 -6.893 -1.270 1.00 60.13 95 GLY A CA 17
ATOM 29548 C C . GLY A 1 95 ? -9.649 -7.938 -0.466 1.00 24.45 95 GLY A C 17
ATOM 29549 O O . GLY A 1 95 ? -9.382 -8.142 0.721 1.00 23.33 95 GLY A O 17
ATOM 29553 N N . VAL A 1 96 ? -10.617 -8.590 -1.112 1.00 61.34 96 VAL A N 17
ATOM 29554 C CA . VAL A 1 96 ? -11.465 -9.593 -0.452 1.00 53.21 96 VAL A CA 17
ATOM 29555 C C . VAL A 1 96 ? -10.739 -10.936 -0.250 1.00 43.51 96 VAL A C 17
ATOM 29556 O O . VAL A 1 96 ? -9.704 -11.205 -0.868 1.00 50.03 96 VAL A O 17
ATOM 29569 N N . LYS A 1 97 ? -11.299 -11.779 0.616 1.00 14.30 97 LYS A N 17
ATOM 29570 C CA . LYS A 1 97 ? -10.709 -13.084 0.934 1.00 32.40 97 LYS A CA 17
ATOM 29571 C C . LYS A 1 97 ? -11.716 -14.233 0.698 1.00 32.12 97 LYS A C 17
ATOM 29572 O O . LYS A 1 97 ? -11.674 -15.278 1.356 1.00 4.13 97 LYS A O 17
ATOM 29591 N N . LEU A 1 98 ? -12.607 -14.046 -0.276 1.00 52.30 98 LEU A N 17
ATOM 29592 C CA . LEU A 1 98 ? -13.561 -15.093 -0.671 1.00 21.03 98 LEU A CA 17
ATOM 29593 C C . LEU A 1 98 ? -13.796 -15.085 -2.190 1.00 70.43 98 LEU A C 17
ATOM 29594 O O . LEU A 1 98 ? -13.769 -14.030 -2.832 1.00 64.45 98 LEU A O 17
ATOM 29610 N N . GLU A 1 99 ? -14.018 -16.267 -2.762 1.00 61.50 99 GLU A N 17
ATOM 29611 C CA . GLU A 1 99 ? -14.206 -16.411 -4.210 1.00 65.40 99 GLU A CA 17
ATOM 29612 C C . GLU A 1 99 ? -15.695 -16.444 -4.588 1.00 0.51 99 GLU A C 17
ATOM 29613 O O . GLU A 1 99 ? -16.240 -15.471 -5.115 1.00 22.34 99 GLU A O 17
ATOM 29625 N N . HIS A 1 100 ? -16.346 -17.568 -4.301 1.00 10.05 100 HIS A N 17
ATOM 29626 C CA . HIS A 1 100 ? -17.746 -17.786 -4.679 1.00 2.12 100 HIS A CA 17
ATOM 29627 C C . HIS A 1 100 ? -18.505 -18.474 -3.528 1.00 0.14 100 HIS A C 17
ATOM 29628 O O . HIS A 1 100 ? -19.161 -19.500 -3.716 1.00 64.12 100 HIS A O 17
ATOM 29643 N N . HIS A 1 101 ? -18.421 -17.888 -2.333 1.00 13.21 101 HIS A N 17
ATOM 29644 C CA . HIS A 1 101 ? -18.967 -18.513 -1.121 1.00 74.20 101 HIS A CA 17
ATOM 29645 C C . HIS A 1 101 ? -20.502 -18.408 -1.052 1.00 24.14 101 HIS A C 17
ATOM 29646 O O . HIS A 1 101 ? -21.053 -17.566 -0.341 1.00 23.43 101 HIS A O 17
ATOM 29661 N N . HIS A 1 102 ? -21.182 -19.258 -1.819 1.00 10.42 102 HIS A N 17
ATOM 29662 C CA . HIS A 1 102 ? -22.648 -19.353 -1.791 1.00 64.13 102 HIS A CA 17
ATOM 29663 C C . HIS A 1 102 ? -23.097 -20.796 -2.062 1.00 23.41 102 HIS A C 17
ATOM 29664 O O . HIS A 1 102 ? -22.635 -21.427 -3.015 1.00 24.22 102 HIS A O 17
ATOM 29679 N N . HIS A 1 103 ? -23.995 -21.313 -1.223 1.00 0.54 103 HIS A N 17
ATOM 29680 C CA . HIS A 1 103 ? -24.423 -22.713 -1.316 1.00 32.13 103 HIS A CA 17
ATOM 29681 C C . HIS A 1 103 ? -25.228 -23.005 -2.594 1.00 73.11 103 HIS A C 17
ATOM 29682 O O . HIS A 1 103 ? -26.126 -22.250 -2.975 1.00 71.21 103 HIS A O 17
ATOM 29697 N N . HIS A 1 104 ? -24.889 -24.110 -3.248 1.00 61.01 104 HIS A N 17
ATOM 29698 C CA . HIS A 1 104 ? -25.615 -24.592 -4.428 1.00 51.12 104 HIS A CA 17
ATOM 29699 C C . HIS A 1 104 ? -25.773 -26.121 -4.370 1.00 74.33 104 HIS A C 17
ATOM 29700 O O . HIS A 1 104 ? -25.814 -26.792 -5.404 1.00 40.34 104 HIS A O 17
ATOM 29715 N N . HIS A 1 105 ? -25.884 -26.643 -3.140 1.00 5.14 105 HIS A N 17
ATOM 29716 C CA . HIS A 1 105 ? -25.944 -28.094 -2.870 1.00 22.51 105 HIS A CA 17
ATOM 29717 C C . HIS A 1 105 ? -24.568 -28.770 -3.068 1.00 1.22 105 HIS A C 17
ATOM 29718 O O . HIS A 1 105 ? -24.277 -29.243 -4.190 1.00 38.11 105 HIS A O 17
ATOM 29734 N N . MET A 1 1 ? 19.975 -5.266 0.907 1.00 25.35 1 MET A N 18
ATOM 29735 C CA . MET A 1 1 ? 20.153 -5.427 -0.563 1.00 24.21 1 MET A CA 18
ATOM 29736 C C . MET A 1 1 ? 19.478 -6.720 -1.043 1.00 63.14 1 MET A C 18
ATOM 29737 O O . MET A 1 1 ? 20.094 -7.787 -1.049 1.00 33.02 1 MET A O 18
ATOM 29753 N N . ASP A 1 2 ? 18.210 -6.627 -1.435 1.00 1.00 2 ASP A N 18
ATOM 29754 C CA . ASP A 1 2 ? 17.404 -7.819 -1.709 1.00 70.50 2 ASP A CA 18
ATOM 29755 C C . ASP A 1 2 ? 17.151 -8.036 -3.208 1.00 64.14 2 ASP A C 18
ATOM 29756 O O . ASP A 1 2 ? 16.209 -7.482 -3.780 1.00 4.32 2 ASP A O 18
ATOM 29765 N N . LEU A 1 3 ? 18.005 -8.840 -3.839 1.00 0.31 3 LEU A N 18
ATOM 29766 C CA . LEU A 1 3 ? 17.735 -9.337 -5.195 1.00 14.15 3 LEU A CA 18
ATOM 29767 C C . LEU A 1 3 ? 16.775 -10.536 -5.132 1.00 30.43 3 LEU A C 18
ATOM 29768 O O . LEU A 1 3 ? 16.208 -10.954 -6.141 1.00 52.31 3 LEU A O 18
ATOM 29784 N N . ASN A 1 4 ? 16.606 -11.070 -3.921 1.00 40.43 4 ASN A N 18
ATOM 29785 C CA . ASN A 1 4 ? 15.686 -12.181 -3.657 1.00 60.44 4 ASN A CA 18
ATOM 29786 C C . ASN A 1 4 ? 14.262 -11.828 -4.105 1.00 25.21 4 ASN A C 18
ATOM 29787 O O . ASN A 1 4 ? 13.631 -12.566 -4.865 1.00 74.12 4 ASN A O 18
ATOM 29798 N N . ARG A 1 5 ? 13.760 -10.692 -3.624 1.00 33.42 5 ARG A N 18
ATOM 29799 C CA . ARG A 1 5 ? 12.430 -10.213 -4.008 1.00 21.45 5 ARG A CA 18
ATOM 29800 C C . ARG A 1 5 ? 12.513 -9.044 -4.998 1.00 3.01 5 ARG A C 18
ATOM 29801 O O . ARG A 1 5 ? 12.511 -7.868 -4.612 1.00 51.35 5 ARG A O 18
ATOM 29822 N N . MET A 1 6 ? 12.623 -9.384 -6.277 1.00 71.40 6 MET A N 18
ATOM 29823 C CA . MET A 1 6 ? 12.556 -8.397 -7.354 1.00 12.22 6 MET A CA 18
ATOM 29824 C C . MET A 1 6 ? 11.096 -8.119 -7.747 1.00 44.43 6 MET A C 18
ATOM 29825 O O . MET A 1 6 ? 10.170 -8.758 -7.240 1.00 40.32 6 MET A O 18
ATOM 29839 N N . GLY A 1 7 ? 10.895 -7.169 -8.652 1.00 61.35 7 GLY A N 18
ATOM 29840 C CA . GLY A 1 7 ? 9.546 -6.740 -9.005 1.00 41.33 7 GLY A CA 18
ATOM 29841 C C . GLY A 1 7 ? 9.075 -5.564 -8.157 1.00 75.42 7 GLY A C 18
ATOM 29842 O O . GLY A 1 7 ? 8.215 -5.713 -7.285 1.00 75.31 7 GLY A O 18
ATOM 29846 N N . LYS A 1 8 ? 9.646 -4.391 -8.407 1.00 20.11 8 LYS A N 18
ATOM 29847 C CA . LYS A 1 8 ? 9.292 -3.179 -7.663 1.00 3.04 8 LYS A CA 18
ATOM 29848 C C . LYS A 1 8 ? 8.119 -2.450 -8.347 1.00 40.34 8 LYS A C 18
ATOM 29849 O O . LYS A 1 8 ? 8.130 -1.228 -8.502 1.00 54.45 8 LYS A O 18
ATOM 29868 N N . ASP A 1 9 ? 7.102 -3.218 -8.733 1.00 45.41 9 ASP A N 18
ATOM 29869 C CA . ASP A 1 9 ? 5.960 -2.699 -9.495 1.00 72.34 9 ASP A CA 18
ATOM 29870 C C . ASP A 1 9 ? 5.074 -1.746 -8.667 1.00 20.34 9 ASP A C 18
ATOM 29871 O O . ASP A 1 9 ? 5.326 -1.500 -7.485 1.00 34.30 9 ASP A O 18
ATOM 29880 N N . GLU A 1 10 ? 4.026 -1.213 -9.299 1.00 71.23 10 GLU A N 18
ATOM 29881 C CA . GLU A 1 10 ? 3.204 -0.168 -8.678 1.00 1.02 10 GLU A CA 18
ATOM 29882 C C . GLU A 1 10 ? 2.077 -0.737 -7.798 1.00 73.01 10 GLU A C 18
ATOM 29883 O O . GLU A 1 10 ? 1.521 -1.805 -8.065 1.00 14.02 10 GLU A O 18
ATOM 29895 N N . TYR A 1 11 ? 1.760 -0.003 -6.735 1.00 11.23 11 TYR A N 18
ATOM 29896 C CA . TYR A 1 11 ? 0.635 -0.319 -5.850 1.00 74.22 11 TYR A CA 18
ATOM 29897 C C . TYR A 1 11 ? -0.394 0.820 -5.867 1.00 15.42 11 TYR A C 18
ATOM 29898 O O . TYR A 1 11 ? -0.044 1.978 -6.100 1.00 53.32 11 TYR A O 18
ATOM 29916 N N . TYR A 1 12 ? -1.661 0.490 -5.628 1.00 44.15 12 TYR A N 18
ATOM 29917 C CA . TYR A 1 12 ? -2.722 1.501 -5.592 1.00 22.14 12 TYR A CA 18
ATOM 29918 C C . TYR A 1 12 ? -2.911 2.040 -4.163 1.00 64.30 12 TYR A C 18
ATOM 29919 O O . TYR A 1 12 ? -3.441 1.346 -3.290 1.00 34.45 12 TYR A O 18
ATOM 29937 N N . VAL A 1 13 ? -2.460 3.269 -3.924 1.00 34.30 13 VAL A N 18
ATOM 29938 C CA . VAL A 1 13 ? -2.565 3.887 -2.594 1.00 21.31 13 VAL A CA 18
ATOM 29939 C C . VAL A 1 13 ? -3.735 4.878 -2.510 1.00 33.13 13 VAL A C 18
ATOM 29940 O O . VAL A 1 13 ? -4.084 5.539 -3.493 1.00 22.30 13 VAL A O 18
ATOM 29953 N N . GLN A 1 14 ? -4.334 4.971 -1.324 1.00 1.41 14 GLN A N 18
ATOM 29954 C CA . GLN A 1 14 ? -5.397 5.948 -1.055 1.00 51.34 14 GLN A CA 18
ATOM 29955 C C . GLN A 1 14 ? -4.931 6.984 -0.021 1.00 42.34 14 GLN A C 18
ATOM 29956 O O . GLN A 1 14 ? -4.053 6.706 0.801 1.00 40.33 14 GLN A O 18
ATOM 29970 N N . ILE A 1 15 ? -5.535 8.171 -0.058 1.00 23.41 15 ILE A N 18
ATOM 29971 C CA . ILE A 1 15 ? -5.136 9.273 0.822 1.00 13.22 15 ILE A CA 18
ATOM 29972 C C . ILE A 1 15 ? -5.502 8.992 2.290 1.00 21.43 15 ILE A C 18
ATOM 29973 O O . ILE A 1 15 ? -6.581 9.357 2.762 1.00 62.34 15 ILE A O 18
ATOM 29989 N N . THR A 1 16 ? -4.608 8.300 2.992 1.00 74.11 16 THR A N 18
ATOM 29990 C CA . THR A 1 16 ? -4.762 8.042 4.430 1.00 62.04 16 THR A CA 18
ATOM 29991 C C . THR A 1 16 ? -4.389 9.278 5.254 1.00 22.31 16 THR A C 18
ATOM 29992 O O . THR A 1 16 ? -5.083 9.640 6.206 1.00 74.13 16 THR A O 18
ATOM 30003 N N . VAL A 1 17 ? -3.269 9.901 4.890 1.00 33.12 17 VAL A N 18
ATOM 30004 C CA . VAL A 1 17 ? -2.821 11.165 5.493 1.00 24.13 17 VAL A CA 18
ATOM 30005 C C . VAL A 1 17 ? -2.260 12.114 4.420 1.00 65.11 17 VAL A C 18
ATOM 30006 O O . VAL A 1 17 ? -1.429 11.717 3.602 1.00 4.31 17 VAL A O 18
ATOM 30019 N N . ASP A 1 18 ? -2.706 13.369 4.428 1.00 42.53 18 ASP A N 18
ATOM 30020 C CA . ASP A 1 18 ? -2.291 14.338 3.407 1.00 15.21 18 ASP A CA 18
ATOM 30021 C C . ASP A 1 18 ? -1.629 15.589 4.015 1.00 41.40 18 ASP A C 18
ATOM 30022 O O . ASP A 1 18 ? -1.862 15.938 5.174 1.00 31.52 18 ASP A O 18
ATOM 30031 N N . GLY A 1 19 ? -0.777 16.237 3.220 1.00 3.02 19 GLY A N 18
ATOM 30032 C CA . GLY A 1 19 ? -0.245 17.554 3.566 1.00 42.53 19 GLY A CA 18
ATOM 30033 C C . GLY A 1 19 ? 0.697 17.591 4.771 1.00 72.22 19 GLY A C 18
ATOM 30034 O O . GLY A 1 19 ? 1.134 18.672 5.173 1.00 35.11 19 GLY A O 18
ATOM 30038 N N . LYS A 1 20 ? 1.036 16.439 5.352 1.00 3.12 20 LYS A N 18
ATOM 30039 C CA . LYS A 1 20 ? 1.937 16.430 6.510 1.00 15.01 20 LYS A CA 18
ATOM 30040 C C . LYS A 1 20 ? 3.387 16.668 6.054 1.00 40.32 20 LYS A C 18
ATOM 30041 O O . LYS A 1 20 ? 4.125 15.746 5.708 1.00 72.13 20 LYS A O 18
ATOM 30060 N N . GLU A 1 21 ? 3.760 17.941 6.013 1.00 2.24 21 GLU A N 18
ATOM 30061 C CA . GLU A 1 21 ? 5.038 18.374 5.445 1.00 52.01 21 GLU A CA 18
ATOM 30062 C C . GLU A 1 21 ? 6.249 18.020 6.322 1.00 23.11 21 GLU A C 18
ATOM 30063 O O . GLU A 1 21 ? 6.162 17.953 7.552 1.00 5.44 21 GLU A O 18
ATOM 30075 N N . VAL A 1 22 ? 7.383 17.820 5.658 1.00 23.15 22 VAL A N 18
ATOM 30076 C CA . VAL A 1 22 ? 8.669 17.606 6.317 1.00 0.51 22 VAL A CA 18
ATOM 30077 C C . VAL A 1 22 ? 9.713 18.635 5.835 1.00 74.32 22 VAL A C 18
ATOM 30078 O O . VAL A 1 22 ? 10.379 18.447 4.814 1.00 33.14 22 VAL A O 18
ATOM 30091 N N . HIS A 1 23 ? 9.836 19.747 6.565 1.00 33.21 23 HIS A N 18
ATOM 30092 C CA . HIS A 1 23 ? 10.835 20.774 6.235 1.00 74.13 23 HIS A CA 18
ATOM 30093 C C . HIS A 1 23 ? 12.165 20.510 6.966 1.00 75.31 23 HIS A C 18
ATOM 30094 O O . HIS A 1 23 ? 12.974 21.422 7.155 1.00 43.12 23 HIS A O 18
ATOM 30109 N N . SER A 1 24 ? 12.367 19.249 7.374 1.00 42.42 24 SER A N 18
ATOM 30110 C CA . SER A 1 24 ? 13.607 18.794 8.023 1.00 34.13 24 SER A CA 18
ATOM 30111 C C . SER A 1 24 ? 13.865 19.526 9.346 1.00 11.45 24 SER A C 18
ATOM 30112 O O . SER A 1 24 ? 13.553 19.019 10.424 1.00 63.50 24 SER A O 18
ATOM 30120 N N . LYS A 1 25 ? 14.407 20.731 9.243 1.00 1.25 25 LYS A N 18
ATOM 30121 C CA . LYS A 1 25 ? 14.746 21.550 10.412 1.00 3.44 25 LYS A CA 18
ATOM 30122 C C . LYS A 1 25 ? 14.943 23.018 10.005 1.00 1.34 25 LYS A C 18
ATOM 30123 O O . LYS A 1 25 ? 15.548 23.805 10.732 1.00 25.44 25 LYS A O 18
ATOM 30142 N N . ALA A 1 26 ? 14.388 23.384 8.852 1.00 50.12 26 ALA A N 18
ATOM 30143 C CA . ALA A 1 26 ? 14.583 24.717 8.268 1.00 34.23 26 ALA A CA 18
ATOM 30144 C C . ALA A 1 26 ? 13.707 25.796 8.929 1.00 4.33 26 ALA A C 18
ATOM 30145 O O . ALA A 1 26 ? 13.429 26.827 8.319 1.00 11.01 26 ALA A O 18
ATOM 30152 N N . ASP A 1 27 ? 13.291 25.573 10.171 1.00 52.53 27 ASP A N 18
ATOM 30153 C CA . ASP A 1 27 ? 12.449 26.535 10.888 1.00 63.35 27 ASP A CA 18
ATOM 30154 C C . ASP A 1 27 ? 13.119 27.922 10.966 1.00 74.23 27 ASP A C 18
ATOM 30155 O O . ASP A 1 27 ? 14.300 28.037 11.310 1.00 5.12 27 ASP A O 18
ATOM 30164 N N . ASN A 1 28 ? 12.356 28.962 10.621 1.00 4.41 28 ASN A N 18
ATOM 30165 C CA . ASN A 1 28 ? 12.858 30.348 10.580 1.00 73.13 28 ASN A CA 18
ATOM 30166 C C . ASN A 1 28 ? 13.958 30.508 9.499 1.00 31.13 28 ASN A C 18
ATOM 30167 O O . ASN A 1 28 ? 14.849 31.355 9.609 1.00 5.23 28 ASN A O 18
ATOM 30178 N N . GLY A 1 29 ? 13.883 29.686 8.457 1.00 64.31 29 GLY A N 18
ATOM 30179 C CA . GLY A 1 29 ? 14.810 29.790 7.332 1.00 5.13 29 GLY A CA 18
ATOM 30180 C C . GLY A 1 29 ? 14.545 28.735 6.262 1.00 70.05 29 GLY A C 18
ATOM 30181 O O . GLY A 1 29 ? 15.468 28.074 5.781 1.00 34.31 29 GLY A O 18
ATOM 30185 N N . GLN A 1 30 ? 13.277 28.580 5.882 1.00 61.24 30 GLN A N 18
ATOM 30186 C CA . GLN A 1 30 ? 12.868 27.505 4.974 1.00 13.25 30 GLN A CA 18
ATOM 30187 C C . GLN A 1 30 ? 13.132 27.845 3.497 1.00 74.41 30 GLN A C 18
ATOM 30188 O O . GLN A 1 30 ? 12.295 28.464 2.833 1.00 4.11 30 GLN A O 18
ATOM 30202 N N . LYS A 1 31 ? 14.299 27.450 2.988 1.00 71.31 31 LYS A N 18
ATOM 30203 C CA . LYS A 1 31 ? 14.549 27.465 1.535 1.00 20.31 31 LYS A CA 18
ATOM 30204 C C . LYS A 1 31 ? 14.133 26.122 0.915 1.00 54.41 31 LYS A C 18
ATOM 30205 O O . LYS A 1 31 ? 14.214 25.917 -0.294 1.00 53.21 31 LYS A O 18
ATOM 30224 N N . TYR A 1 32 ? 13.687 25.218 1.777 1.00 32.22 32 TYR A N 18
ATOM 30225 C CA . TYR A 1 32 ? 13.198 23.898 1.377 1.00 32.13 32 TYR A CA 18
ATOM 30226 C C . TYR A 1 32 ? 12.076 23.453 2.324 1.00 52.13 32 TYR A C 18
ATOM 30227 O O . TYR A 1 32 ? 12.177 23.623 3.542 1.00 45.33 32 TYR A O 18
ATOM 30245 N N . LYS A 1 33 ? 11.006 22.904 1.763 1.00 45.45 33 LYS A N 18
ATOM 30246 C CA . LYS A 1 33 ? 9.793 22.619 2.533 1.00 71.54 33 LYS A CA 18
ATOM 30247 C C . LYS A 1 33 ? 8.848 21.720 1.721 1.00 71.32 33 LYS A C 18
ATOM 30248 O O . LYS A 1 33 ? 8.053 22.205 0.914 1.00 33.33 33 LYS A O 18
ATOM 30267 N N . ASP A 1 34 ? 8.969 20.407 1.906 1.00 53.33 34 ASP A N 18
ATOM 30268 C CA . ASP A 1 34 ? 8.241 19.432 1.083 1.00 31.01 34 ASP A CA 18
ATOM 30269 C C . ASP A 1 34 ? 7.058 18.807 1.839 1.00 21.10 34 ASP A C 18
ATOM 30270 O O . ASP A 1 34 ? 7.139 18.559 3.040 1.00 64.45 34 ASP A O 18
ATOM 30279 N N . TYR A 1 35 ? 5.961 18.554 1.127 1.00 64.44 35 TYR A N 18
ATOM 30280 C CA . TYR A 1 35 ? 4.808 17.849 1.702 1.00 41.24 35 TYR A CA 18
ATOM 30281 C C . TYR A 1 35 ? 5.024 16.333 1.608 1.00 0.43 35 TYR A C 18
ATOM 30282 O O . TYR A 1 35 ? 5.480 15.837 0.579 1.00 55.43 35 TYR A O 18
ATOM 30300 N N . GLU A 1 36 ? 4.698 15.591 2.665 1.00 73.11 36 GLU A N 18
ATOM 30301 C CA . GLU A 1 36 ? 4.970 14.145 2.687 1.00 2.33 36 GLU A CA 18
ATOM 30302 C C . GLU A 1 36 ? 3.678 13.333 2.874 1.00 75.40 36 GLU A C 18
ATOM 30303 O O . GLU A 1 36 ? 2.757 13.754 3.575 1.00 22.14 36 GLU A O 18
ATOM 30315 N N . TYR A 1 37 ? 3.619 12.171 2.229 1.00 32.53 37 TYR A N 18
ATOM 30316 C CA . TYR A 1 37 ? 2.414 11.335 2.216 1.00 21.34 37 TYR A CA 18
ATOM 30317 C C . TYR A 1 37 ? 2.749 9.869 2.532 1.00 64.34 37 TYR A C 18
ATOM 30318 O O . TYR A 1 37 ? 3.399 9.192 1.736 1.00 13.21 37 TYR A O 18
ATOM 30336 N N . LYS A 1 38 ? 2.311 9.391 3.696 1.00 74.22 38 LYS A N 18
ATOM 30337 C CA . LYS A 1 38 ? 2.474 7.981 4.075 1.00 31.01 38 LYS A CA 18
ATOM 30338 C C . LYS A 1 38 ? 1.141 7.237 3.904 1.00 74.23 38 LYS A C 18
ATOM 30339 O O . LYS A 1 38 ? 0.330 7.165 4.829 1.00 54.43 38 LYS A O 18
ATOM 30358 N N . LEU A 1 39 ? 0.915 6.706 2.706 1.00 22.44 39 LEU A N 18
ATOM 30359 C CA . LEU A 1 39 ? -0.393 6.155 2.333 1.00 71.42 39 LEU A CA 18
ATOM 30360 C C . LEU A 1 39 ? -0.398 4.619 2.342 1.00 25.40 39 LEU A C 18
ATOM 30361 O O . LEU A 1 39 ? 0.592 3.980 1.991 1.00 2.53 39 LEU A O 18
ATOM 30377 N N . THR A 1 40 ? -1.523 4.028 2.738 1.00 3.33 40 THR A N 18
ATOM 30378 C CA . THR A 1 40 ? -1.682 2.568 2.700 1.00 35.24 40 THR A CA 18
ATOM 30379 C C . THR A 1 40 ? -1.864 2.068 1.260 1.00 11.33 40 THR A C 18
ATOM 30380 O O . THR A 1 40 ? -2.832 2.426 0.585 1.00 51.31 40 THR A O 18
ATOM 30391 N N . GLY A 1 41 ? -0.928 1.247 0.794 1.00 51.25 41 GLY A N 18
ATOM 30392 C CA . GLY A 1 41 ? -1.019 0.677 -0.544 1.00 12.23 41 GLY A CA 18
ATOM 30393 C C . GLY A 1 41 ? -1.491 -0.768 -0.532 1.00 20.41 41 GLY A C 18
ATOM 30394 O O . GLY A 1 41 ? -0.939 -1.605 0.186 1.00 33.32 41 GLY A O 18
ATOM 30398 N N . PHE A 1 42 ? -2.515 -1.065 -1.317 1.00 73.15 42 PHE A N 18
ATOM 30399 C CA . PHE A 1 42 ? -3.057 -2.422 -1.387 1.00 44.22 42 PHE A CA 18
ATOM 30400 C C . PHE A 1 42 ? -2.445 -3.215 -2.548 1.00 45.33 42 PHE A C 18
ATOM 30401 O O . PHE A 1 42 ? -2.273 -2.695 -3.655 1.00 52.04 42 PHE A O 18
ATOM 30418 N N . ASP A 1 43 ? -2.108 -4.478 -2.285 1.00 72.41 43 ASP A N 18
ATOM 30419 C CA . ASP A 1 43 ? -1.594 -5.364 -3.326 1.00 41.22 43 ASP A CA 18
ATOM 30420 C C . ASP A 1 43 ? -2.712 -5.695 -4.325 1.00 70.30 43 ASP A C 18
ATOM 30421 O O . ASP A 1 43 ? -3.881 -5.794 -3.950 1.00 23.24 43 ASP A O 18
ATOM 30430 N N . LYS A 1 44 ? -2.342 -5.881 -5.586 1.00 74.13 44 LYS A N 18
ATOM 30431 C CA . LYS A 1 44 ? -3.316 -6.017 -6.676 1.00 72.21 44 LYS A CA 18
ATOM 30432 C C . LYS A 1 44 ? -4.172 -7.295 -6.548 1.00 62.05 44 LYS A C 18
ATOM 30433 O O . LYS A 1 44 ? -5.177 -7.452 -7.246 1.00 75.42 44 LYS A O 18
ATOM 30452 N N . ASP A 1 45 ? -3.774 -8.203 -5.656 1.00 54.34 45 ASP A N 18
ATOM 30453 C CA . ASP A 1 45 ? -4.605 -9.366 -5.314 1.00 74.15 45 ASP A CA 18
ATOM 30454 C C . ASP A 1 45 ? -5.404 -9.101 -4.022 1.00 12.43 45 ASP A C 18
ATOM 30455 O O . ASP A 1 45 ? -6.618 -9.320 -3.974 1.00 24.51 45 ASP A O 18
ATOM 30464 N N . GLY A 1 46 ? -4.713 -8.636 -2.978 1.00 12.41 46 GLY A N 18
ATOM 30465 C CA . GLY A 1 46 ? -5.381 -8.305 -1.720 1.00 1.41 46 GLY A CA 18
ATOM 30466 C C . GLY A 1 46 ? -4.463 -8.369 -0.500 1.00 21.50 46 GLY A C 18
ATOM 30467 O O . GLY A 1 46 ? -4.526 -9.313 0.288 1.00 65.54 46 GLY A O 18
ATOM 30471 N N . LYS A 1 47 ? -3.603 -7.362 -0.350 1.00 65.04 47 LYS A N 18
ATOM 30472 C CA . LYS A 1 47 ? -2.722 -7.238 0.828 1.00 21.43 47 LYS A CA 18
ATOM 30473 C C . LYS A 1 47 ? -2.556 -5.765 1.224 1.00 51.10 47 LYS A C 18
ATOM 30474 O O . LYS A 1 47 ? -2.811 -4.873 0.422 1.00 12.42 47 LYS A O 18
ATOM 30493 N N . GLU A 1 48 ? -2.118 -5.518 2.455 1.00 13.03 48 GLU A N 18
ATOM 30494 C CA . GLU A 1 48 ? -1.890 -4.148 2.941 1.00 42.23 48 GLU A CA 18
ATOM 30495 C C . GLU A 1 48 ? -0.394 -3.871 3.160 1.00 53.01 48 GLU A C 18
ATOM 30496 O O . GLU A 1 48 ? 0.279 -4.597 3.891 1.00 51.34 48 GLU A O 18
ATOM 30508 N N . LYS A 1 49 ? 0.118 -2.820 2.522 1.00 73.41 49 LYS A N 18
ATOM 30509 C CA . LYS A 1 49 ? 1.514 -2.400 2.703 1.00 22.45 49 LYS A CA 18
ATOM 30510 C C . LYS A 1 49 ? 1.646 -0.888 2.443 1.00 23.04 49 LYS A C 18
ATOM 30511 O O . LYS A 1 49 ? 1.330 -0.408 1.356 1.00 2.53 49 LYS A O 18
ATOM 30530 N N . GLU A 1 50 ? 2.108 -0.139 3.441 1.00 24.43 50 GLU A N 18
ATOM 30531 C CA . GLU A 1 50 ? 2.166 1.327 3.345 1.00 72.40 50 GLU A CA 18
ATOM 30532 C C . GLU A 1 50 ? 3.299 1.820 2.426 1.00 40.40 50 GLU A C 18
ATOM 30533 O O . GLU A 1 50 ? 4.452 1.394 2.540 1.00 4.10 50 GLU A O 18
ATOM 30545 N N . LEU A 1 51 ? 2.947 2.713 1.502 1.00 44.22 51 LEU A N 18
ATOM 30546 C CA . LEU A 1 51 ? 3.918 3.410 0.648 1.00 31.22 51 LEU A CA 18
ATOM 30547 C C . LEU A 1 51 ? 3.974 4.898 1.030 1.00 22.21 51 LEU A C 18
ATOM 30548 O O . LEU A 1 51 ? 2.948 5.511 1.315 1.00 41.23 51 LEU A O 18
ATOM 30564 N N . GLU A 1 52 ? 5.168 5.479 1.028 1.00 41.15 52 GLU A N 18
ATOM 30565 C CA . GLU A 1 52 ? 5.344 6.862 1.488 1.00 44.20 52 GLU A CA 18
ATOM 30566 C C . GLU A 1 52 ? 6.290 7.658 0.577 1.00 3.34 52 GLU A C 18
ATOM 30567 O O . GLU A 1 52 ? 7.309 7.141 0.111 1.00 13.23 52 GLU A O 18
ATOM 30579 N N . PHE A 1 53 ? 5.937 8.921 0.323 1.00 42.21 53 PHE A N 18
ATOM 30580 C CA . PHE A 1 53 ? 6.714 9.771 -0.589 1.00 20.40 53 PHE A CA 18
ATOM 30581 C C . PHE A 1 53 ? 6.499 11.267 -0.317 1.00 21.44 53 PHE A C 18
ATOM 30582 O O . PHE A 1 53 ? 5.525 11.664 0.320 1.00 62.03 53 PHE A O 18
ATOM 30599 N N . THR A 1 54 ? 7.420 12.090 -0.813 1.00 63.30 54 THR A N 18
ATOM 30600 C CA . THR A 1 54 ? 7.285 13.553 -0.744 1.00 24.41 54 THR A CA 18
ATOM 30601 C C . THR A 1 54 ? 6.747 14.122 -2.066 1.00 61.22 54 THR A C 18
ATOM 30602 O O . THR A 1 54 ? 6.868 13.492 -3.120 1.00 70.03 54 THR A O 18
ATOM 30613 N N . ALA A 1 55 ? 6.158 15.316 -2.008 1.00 62.24 55 ALA A N 18
ATOM 30614 C CA . ALA A 1 55 ? 5.560 15.944 -3.192 1.00 13.20 55 ALA A CA 18
ATOM 30615 C C . ALA A 1 55 ? 5.762 17.470 -3.199 1.00 44.33 55 ALA A C 18
ATOM 30616 O O . ALA A 1 55 ? 6.348 18.039 -2.277 1.00 51.21 55 ALA A O 18
ATOM 30623 N N . GLN A 1 56 ? 5.255 18.124 -4.246 1.00 52.42 56 GLN A N 18
ATOM 30624 C CA . GLN A 1 56 ? 5.423 19.577 -4.420 1.00 72.41 56 GLN A CA 18
ATOM 30625 C C . GLN A 1 56 ? 4.206 20.365 -3.902 1.00 10.14 56 GLN A C 18
ATOM 30626 O O . GLN A 1 56 ? 4.349 21.467 -3.369 1.00 33.52 56 GLN A O 18
ATOM 30640 N N . LYS A 1 57 ? 3.014 19.798 -4.070 1.00 24.42 57 LYS A N 18
ATOM 30641 C CA . LYS A 1 57 ? 1.762 20.472 -3.695 1.00 21.12 57 LYS A CA 18
ATOM 30642 C C . LYS A 1 57 ? 0.910 19.585 -2.779 1.00 4.34 57 LYS A C 18
ATOM 30643 O O . LYS A 1 57 ? 1.290 18.455 -2.454 1.00 71.13 57 LYS A O 18
ATOM 30662 N N . ASN A 1 58 ? -0.247 20.103 -2.369 1.00 4.02 58 ASN A N 18
ATOM 30663 C CA . ASN A 1 58 ? -1.280 19.280 -1.744 1.00 62.11 58 ASN A CA 18
ATOM 30664 C C . ASN A 1 58 ? -2.007 18.482 -2.840 1.00 50.11 58 ASN A C 18
ATOM 30665 O O . ASN A 1 58 ? -2.749 19.049 -3.646 1.00 64.24 58 ASN A O 18
ATOM 30676 N N . LEU A 1 59 ? -1.756 17.177 -2.892 1.00 64.33 59 LEU A N 18
ATOM 30677 C CA . LEU A 1 59 ? -2.255 16.334 -3.987 1.00 42.21 59 LEU A CA 18
ATOM 30678 C C . LEU A 1 59 ? -3.783 16.162 -3.938 1.00 2.33 59 LEU A C 18
ATOM 30679 O O . LEU A 1 59 ? -4.445 16.609 -2.997 1.00 2.23 59 LEU A O 18
ATOM 30695 N N . ARG A 1 60 ? -4.337 15.508 -4.958 1.00 72.52 60 ARG A N 18
ATOM 30696 C CA . ARG A 1 60 ? -5.780 15.249 -5.020 1.00 23.31 60 ARG A CA 18
ATOM 30697 C C . ARG A 1 60 ? -6.223 14.316 -3.876 1.00 30.14 60 ARG A C 18
ATOM 30698 O O . ARG A 1 60 ? -6.088 13.096 -3.955 1.00 52.12 60 ARG A O 18
ATOM 30719 N N . LYS A 1 61 ? -6.785 14.920 -2.829 1.00 43.11 61 LYS A N 18
ATOM 30720 C CA . LYS A 1 61 ? -7.077 14.236 -1.557 1.00 13.24 61 LYS A CA 18
ATOM 30721 C C . LYS A 1 61 ? -8.209 13.192 -1.648 1.00 53.13 61 LYS A C 18
ATOM 30722 O O . LYS A 1 61 ? -8.719 12.738 -0.623 1.00 24.13 61 LYS A O 18
ATOM 30741 N N . GLU A 1 62 ? -8.592 12.799 -2.858 1.00 62.22 62 GLU A N 18
ATOM 30742 C CA . GLU A 1 62 ? -9.633 11.780 -3.044 1.00 13.00 62 GLU A CA 18
ATOM 30743 C C . GLU A 1 62 ? -9.278 10.803 -4.186 1.00 2.15 62 GLU A C 18
ATOM 30744 O O . GLU A 1 62 ? -9.941 9.782 -4.378 1.00 24.42 62 GLU A O 18
ATOM 30756 N N . ALA A 1 63 ? -8.207 11.102 -4.922 1.00 23.44 63 ALA A N 18
ATOM 30757 C CA . ALA A 1 63 ? -7.804 10.284 -6.071 1.00 3.25 63 ALA A CA 18
ATOM 30758 C C . ALA A 1 63 ? -6.950 9.079 -5.644 1.00 25.43 63 ALA A C 18
ATOM 30759 O O . ALA A 1 63 ? -6.618 8.919 -4.470 1.00 12.43 63 ALA A O 18
ATOM 30766 N N . PHE A 1 64 ? -6.608 8.232 -6.611 1.00 20.12 64 PHE A N 18
ATOM 30767 C CA . PHE A 1 64 ? -5.753 7.065 -6.365 1.00 64.20 64 PHE A CA 18
ATOM 30768 C C . PHE A 1 64 ? -4.405 7.237 -7.078 1.00 32.35 64 PHE A C 18
ATOM 30769 O O . PHE A 1 64 ? -4.361 7.669 -8.231 1.00 23.25 64 PHE A O 18
ATOM 30786 N N . LEU A 1 65 ? -3.307 6.911 -6.402 1.00 20.34 65 LEU A N 18
ATOM 30787 C CA . LEU A 1 65 ? -1.981 7.020 -7.022 1.00 64.24 65 LEU A CA 18
ATOM 30788 C C . LEU A 1 65 ? -1.363 5.642 -7.281 1.00 63.45 65 LEU A C 18
ATOM 30789 O O . LEU A 1 65 ? -1.335 4.781 -6.398 1.00 30.52 65 LEU A O 18
ATOM 30805 N N . ARG A 1 66 ? -0.877 5.435 -8.503 1.00 24.13 66 ARG A N 18
ATOM 30806 C CA . ARG A 1 66 ? -0.090 4.242 -8.825 1.00 64.51 66 ARG A CA 18
ATOM 30807 C C . ARG A 1 66 ? 1.375 4.483 -8.451 1.00 33.02 66 ARG A C 18
ATOM 30808 O O . ARG A 1 66 ? 2.129 5.095 -9.208 1.00 11.53 66 ARG A O 18
ATOM 30829 N N . VAL A 1 67 ? 1.758 4.034 -7.260 1.00 54.34 67 VAL A N 18
ATOM 30830 C CA . VAL A 1 67 ? 3.087 4.326 -6.714 1.00 62.15 67 VAL A CA 18
ATOM 30831 C C . VAL A 1 67 ? 4.071 3.167 -6.898 1.00 5.31 67 VAL A C 18
ATOM 30832 O O . VAL A 1 67 ? 3.748 2.005 -6.650 1.00 2.02 67 VAL A O 18
ATOM 30845 N N . TYR A 1 68 ? 5.279 3.510 -7.326 1.00 13.23 68 TYR A N 18
ATOM 30846 C CA . TYR A 1 68 ? 6.342 2.535 -7.558 1.00 73.32 68 TYR A CA 18
ATOM 30847 C C . TYR A 1 68 ? 6.854 1.956 -6.228 1.00 73.21 68 TYR A C 18
ATOM 30848 O O . TYR A 1 68 ? 7.575 2.624 -5.482 1.00 31.20 68 TYR A O 18
ATOM 30866 N N . HIS A 1 69 ? 6.483 0.710 -5.941 1.00 13.41 69 HIS A N 18
ATOM 30867 C CA . HIS A 1 69 ? 6.787 0.088 -4.648 1.00 53.32 69 HIS A CA 18
ATOM 30868 C C . HIS A 1 69 ? 8.272 -0.294 -4.544 1.00 3.24 69 HIS A C 18
ATOM 30869 O O . HIS A 1 69 ? 8.690 -1.346 -5.022 1.00 52.54 69 HIS A O 18
ATOM 30884 N N . SER A 1 70 ? 9.064 0.571 -3.917 1.00 44.35 70 SER A N 18
ATOM 30885 C CA . SER A 1 70 ? 10.506 0.326 -3.746 1.00 3.31 70 SER A CA 18
ATOM 30886 C C . SER A 1 70 ? 10.889 0.289 -2.260 1.00 55.51 70 SER A C 18
ATOM 30887 O O . SER A 1 70 ? 10.745 1.280 -1.551 1.00 52.24 70 SER A O 18
ATOM 30895 N N . ASP A 1 71 ? 11.399 -0.853 -1.804 1.00 42.45 71 ASP A N 18
ATOM 30896 C CA . ASP A 1 71 ? 11.770 -1.043 -0.393 1.00 31.03 71 ASP A CA 18
ATOM 30897 C C . ASP A 1 71 ? 12.733 0.051 0.125 1.00 35.04 71 ASP A C 18
ATOM 30898 O O . ASP A 1 71 ? 12.386 0.819 1.027 1.00 2.10 71 ASP A O 18
ATOM 30907 N N . LYS A 1 72 ? 13.929 0.130 -0.458 1.00 43.23 72 LYS A N 18
ATOM 30908 C CA . LYS A 1 72 ? 14.951 1.105 -0.029 1.00 3.42 72 LYS A CA 18
ATOM 30909 C C . LYS A 1 72 ? 14.753 2.505 -0.655 1.00 54.31 72 LYS A C 18
ATOM 30910 O O . LYS A 1 72 ? 15.680 3.314 -0.696 1.00 55.04 72 LYS A O 18
ATOM 30929 N N . LYS A 1 73 ? 13.539 2.796 -1.116 1.00 53.25 73 LYS A N 18
ATOM 30930 C CA . LYS A 1 73 ? 13.228 4.098 -1.737 1.00 31.32 73 LYS A CA 18
ATOM 30931 C C . LYS A 1 73 ? 11.803 4.580 -1.375 1.00 53.21 73 LYS A C 18
ATOM 30932 O O . LYS A 1 73 ? 11.435 5.729 -1.643 1.00 21.41 73 LYS A O 18
ATOM 30951 N N . GLY A 1 74 ? 11.016 3.709 -0.740 1.00 65.22 74 GLY A N 18
ATOM 30952 C CA . GLY A 1 74 ? 9.606 3.995 -0.493 1.00 11.03 74 GLY A CA 18
ATOM 30953 C C . GLY A 1 74 ? 8.800 4.039 -1.788 1.00 25.21 74 GLY A C 18
ATOM 30954 O O . GLY A 1 74 ? 8.179 3.049 -2.185 1.00 32.13 74 GLY A O 18
ATOM 30958 N N . VAL A 1 75 ? 8.837 5.187 -2.459 1.00 21.33 75 VAL A N 18
ATOM 30959 C CA . VAL A 1 75 ? 8.194 5.365 -3.764 1.00 4.21 75 VAL A CA 18
ATOM 30960 C C . VAL A 1 75 ? 9.084 6.207 -4.689 1.00 30.12 75 VAL A C 18
ATOM 30961 O O . VAL A 1 75 ? 9.364 7.371 -4.403 1.00 25.22 75 VAL A O 18
ATOM 30974 N N . SER A 1 76 ? 9.532 5.616 -5.790 1.00 14.15 76 SER A N 18
ATOM 30975 C CA . SER A 1 76 ? 10.429 6.316 -6.725 1.00 24.01 76 SER A CA 18
ATOM 30976 C C . SER A 1 76 ? 9.640 7.122 -7.774 1.00 60.25 76 SER A C 18
ATOM 30977 O O . SER A 1 76 ? 10.184 8.025 -8.411 1.00 64.44 76 SER A O 18
ATOM 30985 N N . ALA A 1 77 ? 8.357 6.792 -7.940 1.00 72.22 77 ALA A N 18
ATOM 30986 C CA . ALA A 1 77 ? 7.481 7.489 -8.896 1.00 33.02 77 ALA A CA 18
ATOM 30987 C C . ALA A 1 77 ? 5.994 7.252 -8.571 1.00 53.01 77 ALA A C 18
ATOM 30988 O O . ALA A 1 77 ? 5.631 6.198 -8.054 1.00 33.35 77 ALA A O 18
ATOM 30995 N N . TRP A 1 78 ? 5.142 8.231 -8.876 1.00 43.42 78 TRP A N 18
ATOM 30996 C CA . TRP A 1 78 ? 3.698 8.125 -8.597 1.00 24.22 78 TRP A CA 18
ATOM 30997 C C . TRP A 1 78 ? 2.851 8.830 -9.672 1.00 22.53 78 TRP A C 18
ATOM 30998 O O . TRP A 1 78 ? 3.216 9.898 -10.166 1.00 13.31 78 TRP A O 18
ATOM 31019 N N . GLU A 1 79 ? 1.720 8.221 -10.034 1.00 30.02 79 GLU A N 18
ATOM 31020 C CA . GLU A 1 79 ? 0.781 8.828 -10.993 1.00 51.41 79 GLU A CA 18
ATOM 31021 C C . GLU A 1 79 ? -0.606 9.018 -10.360 1.00 51.14 79 GLU A C 18
ATOM 31022 O O . GLU A 1 79 ? -1.121 8.120 -9.692 1.00 12.12 79 GLU A O 18
ATOM 31034 N N . GLU A 1 80 ? -1.214 10.179 -10.596 1.00 73.03 80 GLU A N 18
ATOM 31035 C CA . GLU A 1 80 ? -2.547 10.493 -10.053 1.00 62.22 80 GLU A CA 18
ATOM 31036 C C . GLU A 1 80 ? -3.654 10.107 -11.056 1.00 63.03 80 GLU A C 18
ATOM 31037 O O . GLU A 1 80 ? -3.847 10.781 -12.070 1.00 22.10 80 GLU A O 18
ATOM 31049 N N . VAL A 1 81 ? -4.373 9.022 -10.769 1.00 32.33 81 VAL A N 18
ATOM 31050 C CA . VAL A 1 81 ? -5.416 8.514 -11.677 1.00 64.00 81 VAL A CA 18
ATOM 31051 C C . VAL A 1 81 ? -6.824 8.600 -11.053 1.00 43.31 81 VAL A C 18
ATOM 31052 O O . VAL A 1 81 ? -6.976 8.748 -9.838 1.00 63.14 81 VAL A O 18
ATOM 31065 N N . LYS A 1 82 ? -7.856 8.501 -11.897 1.00 53.43 82 LYS A N 18
ATOM 31066 C CA . LYS A 1 82 ? -9.251 8.590 -11.435 1.00 51.04 82 LYS A CA 18
ATOM 31067 C C . LYS A 1 82 ? -9.892 7.197 -11.311 1.00 30.43 82 LYS A C 18
ATOM 31068 O O . LYS A 1 82 ? -9.589 6.294 -12.089 1.00 23.30 82 LYS A O 18
ATOM 31087 N N . LYS A 1 83 ? -10.801 7.044 -10.346 1.00 75.01 83 LYS A N 18
ATOM 31088 C CA . LYS A 1 83 ? -11.489 5.765 -10.116 1.00 13.42 83 LYS A CA 18
ATOM 31089 C C . LYS A 1 83 ? -12.230 5.261 -11.371 1.00 20.41 83 LYS A C 18
ATOM 31090 O O . LYS A 1 83 ? -12.472 4.064 -11.518 1.00 52.50 83 LYS A O 18
ATOM 31109 N N . ASP A 1 84 ? -12.595 6.182 -12.265 1.00 12.23 84 ASP A N 18
ATOM 31110 C CA . ASP A 1 84 ? -13.317 5.838 -13.499 1.00 62.52 84 ASP A CA 18
ATOM 31111 C C . ASP A 1 84 ? -12.527 4.832 -14.354 1.00 1.24 84 ASP A C 18
ATOM 31112 O O . ASP A 1 84 ? -13.051 3.795 -14.771 1.00 71.11 84 ASP A O 18
ATOM 31121 N N . GLU A 1 85 ? -11.257 5.148 -14.599 1.00 52.11 85 GLU A N 18
ATOM 31122 C CA . GLU A 1 85 ? -10.397 4.324 -15.459 1.00 51.33 85 GLU A CA 18
ATOM 31123 C C . GLU A 1 85 ? -9.774 3.152 -14.681 1.00 24.33 85 GLU A C 18
ATOM 31124 O O . GLU A 1 85 ? -9.061 2.323 -15.249 1.00 45.20 85 GLU A O 18
ATOM 31136 N N . LEU A 1 86 ? -10.052 3.088 -13.384 1.00 34.54 86 LEU A N 18
ATOM 31137 C CA . LEU A 1 86 ? -9.590 1.985 -12.540 1.00 13.15 86 LEU A CA 18
ATOM 31138 C C . LEU A 1 86 ? -10.653 0.880 -12.452 1.00 2.45 86 LEU A C 18
ATOM 31139 O O . LEU A 1 86 ? -11.856 1.161 -12.459 1.00 71.40 86 LEU A O 18
ATOM 31155 N N . PRO A 1 87 ? -10.229 -0.396 -12.382 1.00 13.12 87 PRO A N 18
ATOM 31156 C CA . PRO A 1 87 ? -11.157 -1.525 -12.215 1.00 43.34 87 PRO A CA 18
ATOM 31157 C C . PRO A 1 87 ? -11.946 -1.447 -10.895 1.00 40.43 87 PRO A C 18
ATOM 31158 O O . PRO A 1 87 ? -11.401 -1.699 -9.815 1.00 51.32 87 PRO A O 18
ATOM 31169 N N . ALA A 1 88 ? -13.231 -1.089 -10.990 1.00 55.00 88 ALA A N 18
ATOM 31170 C CA . ALA A 1 88 ? -14.111 -1.000 -9.814 1.00 51.24 88 ALA A CA 18
ATOM 31171 C C . ALA A 1 88 ? -14.114 -2.310 -9.008 1.00 3.42 88 ALA A C 18
ATOM 31172 O O . ALA A 1 88 ? -14.383 -2.309 -7.805 1.00 13.01 88 ALA A O 18
ATOM 31179 N N . LYS A 1 89 ? -13.795 -3.411 -9.691 1.00 21.15 89 LYS A N 18
ATOM 31180 C CA . LYS A 1 89 ? -13.646 -4.743 -9.079 1.00 72.10 89 LYS A CA 18
ATOM 31181 C C . LYS A 1 89 ? -12.939 -4.685 -7.711 1.00 34.41 89 LYS A C 18
ATOM 31182 O O . LYS A 1 89 ? -13.323 -5.386 -6.772 1.00 15.32 89 LYS A O 18
ATOM 31201 N N . VAL A 1 90 ? -11.914 -3.842 -7.610 1.00 75.31 90 VAL A N 18
ATOM 31202 C CA . VAL A 1 90 ? -11.141 -3.696 -6.370 1.00 72.52 90 VAL A CA 18
ATOM 31203 C C . VAL A 1 90 ? -12.037 -3.288 -5.184 1.00 11.22 90 VAL A C 18
ATOM 31204 O O . VAL A 1 90 ? -11.954 -3.867 -4.100 1.00 63.31 90 VAL A O 18
ATOM 31217 N N . LYS A 1 91 ? -12.903 -2.301 -5.403 1.00 65.34 91 LYS A N 18
ATOM 31218 C CA . LYS A 1 91 ? -13.802 -1.815 -4.349 1.00 65.10 91 LYS A CA 18
ATOM 31219 C C . LYS A 1 91 ? -15.075 -2.673 -4.248 1.00 4.42 91 LYS A C 18
ATOM 31220 O O . LYS A 1 91 ? -15.636 -2.835 -3.164 1.00 4.21 91 LYS A O 18
ATOM 31239 N N . GLU A 1 92 ? -15.525 -3.213 -5.380 1.00 43.42 92 GLU A N 18
ATOM 31240 C CA . GLU A 1 92 ? -16.758 -4.011 -5.424 1.00 11.03 92 GLU A CA 18
ATOM 31241 C C . GLU A 1 92 ? -16.609 -5.346 -4.677 1.00 32.11 92 GLU A C 18
ATOM 31242 O O . GLU A 1 92 ? -17.514 -5.766 -3.954 1.00 61.41 92 GLU A O 18
ATOM 31254 N N . LYS A 1 93 ? -15.471 -6.012 -4.858 1.00 1.54 93 LYS A N 18
ATOM 31255 C CA . LYS A 1 93 ? -15.250 -7.334 -4.257 1.00 11.12 93 LYS A CA 18
ATOM 31256 C C . LYS A 1 93 ? -14.842 -7.227 -2.774 1.00 13.41 93 LYS A C 18
ATOM 31257 O O . LYS A 1 93 ? -15.130 -8.118 -1.974 1.00 72.53 93 LYS A O 18
ATOM 31276 N N . LEU A 1 94 ? -14.176 -6.134 -2.414 1.00 53.23 94 LEU A N 18
ATOM 31277 C CA . LEU A 1 94 ? -13.722 -5.917 -1.035 1.00 3.23 94 LEU A CA 18
ATOM 31278 C C . LEU A 1 94 ? -14.911 -5.785 -0.067 1.00 63.15 94 LEU A C 18
ATOM 31279 O O . LEU A 1 94 ? -15.615 -4.773 -0.060 1.00 54.04 94 LEU A O 18
ATOM 31295 N N . GLY A 1 95 ? -15.133 -6.820 0.746 1.00 63.14 95 GLY A N 18
ATOM 31296 C CA . GLY A 1 95 ? -16.237 -6.806 1.704 1.00 25.41 95 GLY A CA 18
ATOM 31297 C C . GLY A 1 95 ? -17.496 -7.501 1.187 1.00 2.15 95 GLY A C 18
ATOM 31298 O O . GLY A 1 95 ? -18.510 -7.570 1.886 1.00 14.33 95 GLY A O 18
ATOM 31302 N N . VAL A 1 96 ? -17.438 -8.018 -0.041 1.00 62.54 96 VAL A N 18
ATOM 31303 C CA . VAL A 1 96 ? -18.578 -8.719 -0.648 1.00 72.03 96 VAL A CA 18
ATOM 31304 C C . VAL A 1 96 ? -18.177 -10.131 -1.116 1.00 71.15 96 VAL A C 18
ATOM 31305 O O . VAL A 1 96 ? -17.050 -10.358 -1.556 1.00 32.31 96 VAL A O 18
ATOM 31318 N N . LYS A 1 97 ? -19.105 -11.083 -1.013 1.00 41.55 97 LYS A N 18
ATOM 31319 C CA . LYS A 1 97 ? -18.843 -12.471 -1.431 1.00 14.42 97 LYS A CA 18
ATOM 31320 C C . LYS A 1 97 ? -19.697 -12.884 -2.646 1.00 21.53 97 LYS A C 18
ATOM 31321 O O . LYS A 1 97 ? -19.851 -14.071 -2.937 1.00 21.33 97 LYS A O 18
ATOM 31340 N N . LEU A 1 98 ? -20.231 -11.895 -3.367 1.00 74.42 98 LEU A N 18
ATOM 31341 C CA . LEU A 1 98 ? -20.957 -12.144 -4.626 1.00 34.31 98 LEU A CA 18
ATOM 31342 C C . LEU A 1 98 ? -20.231 -11.500 -5.815 1.00 22.12 98 LEU A C 18
ATOM 31343 O O . LEU A 1 98 ? -19.249 -10.775 -5.644 1.00 61.31 98 LEU A O 18
ATOM 31359 N N . GLU A 1 99 ? -20.710 -11.798 -7.020 1.00 43.23 99 GLU A N 18
ATOM 31360 C CA . GLU A 1 99 ? -20.259 -11.109 -8.236 1.00 4.40 99 GLU A CA 18
ATOM 31361 C C . GLU A 1 99 ? -21.328 -10.095 -8.673 1.00 61.34 99 GLU A C 18
ATOM 31362 O O . GLU A 1 99 ? -21.020 -8.967 -9.066 1.00 4.43 99 GLU A O 18
ATOM 31374 N N . HIS A 1 100 ? -22.587 -10.528 -8.604 1.00 62.13 100 HIS A N 18
ATOM 31375 C CA . HIS A 1 100 ? -23.744 -9.651 -8.801 1.00 42.34 100 HIS A CA 18
ATOM 31376 C C . HIS A 1 100 ? -25.024 -10.381 -8.346 1.00 34.35 100 HIS A C 18
ATOM 31377 O O . HIS A 1 100 ? -25.556 -10.108 -7.273 1.00 34.31 100 HIS A O 18
ATOM 31392 N N . HIS A 1 101 ? -25.501 -11.319 -9.171 1.00 74.44 101 HIS A N 18
ATOM 31393 C CA . HIS A 1 101 ? -26.629 -12.204 -8.822 1.00 73.23 101 HIS A CA 18
ATOM 31394 C C . HIS A 1 101 ? -26.613 -13.464 -9.704 1.00 2.41 101 HIS A C 18
ATOM 31395 O O . HIS A 1 101 ? -26.409 -13.382 -10.917 1.00 43.03 101 HIS A O 18
ATOM 31410 N N . HIS A 1 102 ? -26.838 -14.627 -9.096 1.00 4.14 102 HIS A N 18
ATOM 31411 C CA . HIS A 1 102 ? -26.767 -15.904 -9.821 1.00 72.44 102 HIS A CA 18
ATOM 31412 C C . HIS A 1 102 ? -27.954 -16.090 -10.778 1.00 63.21 102 HIS A C 18
ATOM 31413 O O . HIS A 1 102 ? -28.985 -16.659 -10.412 1.00 62.04 102 HIS A O 18
ATOM 31428 N N . HIS A 1 103 ? -27.804 -15.574 -11.997 1.00 11.33 103 HIS A N 18
ATOM 31429 C CA . HIS A 1 103 ? -28.829 -15.700 -13.047 1.00 71.44 103 HIS A CA 18
ATOM 31430 C C . HIS A 1 103 ? -28.193 -15.692 -14.450 1.00 25.42 103 HIS A C 18
ATOM 31431 O O . HIS A 1 103 ? -27.720 -14.653 -14.912 1.00 22.35 103 HIS A O 18
ATOM 31446 N N . HIS A 1 104 ? -28.183 -16.856 -15.117 1.00 44.12 104 HIS A N 18
ATOM 31447 C CA . HIS A 1 104 ? -27.653 -16.984 -16.488 1.00 4.44 104 HIS A CA 18
ATOM 31448 C C . HIS A 1 104 ? -26.125 -16.785 -16.539 1.00 13.24 104 HIS A C 18
ATOM 31449 O O . HIS A 1 104 ? -25.568 -15.945 -15.832 1.00 15.14 104 HIS A O 18
ATOM 31464 N N . HIS A 1 105 ? -25.445 -17.578 -17.363 1.00 4.30 105 HIS A N 18
ATOM 31465 C CA . HIS A 1 105 ? -24.002 -17.404 -17.590 1.00 61.11 105 HIS A CA 18
ATOM 31466 C C . HIS A 1 105 ? -23.742 -16.441 -18.764 1.00 43.45 105 HIS A C 18
ATOM 31467 O O . HIS A 1 105 ? -23.943 -16.850 -19.931 1.00 37.47 105 HIS A O 18
ATOM 31483 N N . MET A 1 1 ? 14.379 4.822 -23.101 1.00 62.41 1 MET A N 19
ATOM 31484 C CA . MET A 1 1 ? 13.702 3.860 -22.184 1.00 24.12 1 MET A CA 19
ATOM 31485 C C . MET A 1 1 ? 12.234 4.252 -21.971 1.00 44.54 1 MET A C 19
ATOM 31486 O O . MET A 1 1 ? 11.900 5.436 -21.944 1.00 64.52 1 MET A O 19
ATOM 31502 N N . ASP A 1 2 ? 11.359 3.257 -21.816 1.00 61.13 2 ASP A N 19
ATOM 31503 C CA . ASP A 1 2 ? 9.919 3.509 -21.658 1.00 10.02 2 ASP A CA 19
ATOM 31504 C C . ASP A 1 2 ? 9.439 3.144 -20.241 1.00 51.15 2 ASP A C 19
ATOM 31505 O O . ASP A 1 2 ? 9.812 2.102 -19.704 1.00 20.33 2 ASP A O 19
ATOM 31514 N N . LEU A 1 3 ? 8.601 3.997 -19.649 1.00 4.43 3 LEU A N 19
ATOM 31515 C CA . LEU A 1 3 ? 8.158 3.807 -18.260 1.00 54.32 3 LEU A CA 19
ATOM 31516 C C . LEU A 1 3 ? 7.310 2.535 -18.064 1.00 64.03 3 LEU A C 19
ATOM 31517 O O . LEU A 1 3 ? 7.297 1.962 -16.976 1.00 50.34 3 LEU A O 19
ATOM 31533 N N . ASN A 1 4 ? 6.621 2.076 -19.115 1.00 25.42 4 ASN A N 19
ATOM 31534 C CA . ASN A 1 4 ? 5.804 0.855 -19.016 1.00 2.42 4 ASN A CA 19
ATOM 31535 C C . ASN A 1 4 ? 6.676 -0.405 -18.900 1.00 44.12 4 ASN A C 19
ATOM 31536 O O . ASN A 1 4 ? 6.178 -1.495 -18.606 1.00 71.21 4 ASN A O 19
ATOM 31547 N N . ARG A 1 5 ? 7.977 -0.255 -19.143 1.00 2.33 5 ARG A N 19
ATOM 31548 C CA . ARG A 1 5 ? 8.936 -1.343 -18.925 1.00 60.55 5 ARG A CA 19
ATOM 31549 C C . ARG A 1 5 ? 9.295 -1.469 -17.439 1.00 11.41 5 ARG A C 19
ATOM 31550 O O . ARG A 1 5 ? 9.635 -2.554 -16.956 1.00 42.24 5 ARG A O 19
ATOM 31571 N N . MET A 1 6 ? 9.212 -0.355 -16.718 1.00 51.52 6 MET A N 19
ATOM 31572 C CA . MET A 1 6 ? 9.464 -0.348 -15.276 1.00 33.13 6 MET A CA 19
ATOM 31573 C C . MET A 1 6 ? 8.169 -0.596 -14.498 1.00 22.33 6 MET A C 19
ATOM 31574 O O . MET A 1 6 ? 7.415 0.332 -14.211 1.00 24.23 6 MET A O 19
ATOM 31588 N N . GLY A 1 7 ? 7.911 -1.854 -14.165 1.00 74.41 7 GLY A N 19
ATOM 31589 C CA . GLY A 1 7 ? 6.700 -2.196 -13.439 1.00 24.11 7 GLY A CA 19
ATOM 31590 C C . GLY A 1 7 ? 6.901 -3.337 -12.451 1.00 42.30 7 GLY A C 19
ATOM 31591 O O . GLY A 1 7 ? 6.443 -4.457 -12.683 1.00 34.13 7 GLY A O 19
ATOM 31595 N N . LYS A 1 8 ? 7.613 -3.058 -11.359 1.00 71.11 8 LYS A N 19
ATOM 31596 C CA . LYS A 1 8 ? 7.808 -4.039 -10.285 1.00 20.51 8 LYS A CA 19
ATOM 31597 C C . LYS A 1 8 ? 6.496 -4.218 -9.493 1.00 52.15 8 LYS A C 19
ATOM 31598 O O . LYS A 1 8 ? 5.816 -5.237 -9.626 1.00 63.22 8 LYS A O 19
ATOM 31617 N N . ASP A 1 9 ? 6.146 -3.221 -8.676 1.00 1.43 9 ASP A N 19
ATOM 31618 C CA . ASP A 1 9 ? 4.855 -3.206 -7.969 1.00 15.04 9 ASP A CA 19
ATOM 31619 C C . ASP A 1 9 ? 4.241 -1.795 -7.995 1.00 63.32 9 ASP A C 19
ATOM 31620 O O . ASP A 1 9 ? 4.788 -0.868 -7.398 1.00 31.01 9 ASP A O 19
ATOM 31629 N N . GLU A 1 10 ? 3.118 -1.625 -8.693 1.00 60.02 10 GLU A N 19
ATOM 31630 C CA . GLU A 1 10 ? 2.394 -0.345 -8.670 1.00 33.31 10 GLU A CA 19
ATOM 31631 C C . GLU A 1 10 ? 1.098 -0.459 -7.846 1.00 61.11 10 GLU A C 19
ATOM 31632 O O . GLU A 1 10 ? 0.159 -1.163 -8.223 1.00 61.02 10 GLU A O 19
ATOM 31644 N N . TYR A 1 11 ? 1.065 0.223 -6.703 1.00 32.44 11 TYR A N 19
ATOM 31645 C CA . TYR A 1 11 ? -0.091 0.178 -5.799 1.00 71.03 11 TYR A CA 19
ATOM 31646 C C . TYR A 1 11 ? -1.017 1.385 -6.013 1.00 54.12 11 TYR A C 19
ATOM 31647 O O . TYR A 1 11 ? -0.556 2.514 -6.178 1.00 64.11 11 TYR A O 19
ATOM 31665 N N . TYR A 1 12 ? -2.326 1.138 -5.998 1.00 11.31 12 TYR A N 19
ATOM 31666 C CA . TYR A 1 12 ? -3.321 2.201 -6.179 1.00 30.41 12 TYR A CA 19
ATOM 31667 C C . TYR A 1 12 ? -3.812 2.732 -4.825 1.00 21.25 12 TYR A C 19
ATOM 31668 O O . TYR A 1 12 ? -4.648 2.110 -4.164 1.00 34.55 12 TYR A O 19
ATOM 31686 N N . VAL A 1 13 ? -3.276 3.875 -4.408 1.00 15.13 13 VAL A N 19
ATOM 31687 C CA . VAL A 1 13 ? -3.667 4.508 -3.139 1.00 61.45 13 VAL A CA 19
ATOM 31688 C C . VAL A 1 13 ? -4.184 5.936 -3.366 1.00 43.05 13 VAL A C 19
ATOM 31689 O O . VAL A 1 13 ? -3.747 6.621 -4.289 1.00 5.13 13 VAL A O 19
ATOM 31702 N N . GLN A 1 14 ? -5.117 6.380 -2.526 1.00 54.23 14 GLN A N 19
ATOM 31703 C CA . GLN A 1 14 ? -5.695 7.724 -2.661 1.00 20.20 14 GLN A CA 19
ATOM 31704 C C . GLN A 1 14 ? -5.161 8.680 -1.585 1.00 13.41 14 GLN A C 19
ATOM 31705 O O . GLN A 1 14 ? -4.424 8.278 -0.684 1.00 24.32 14 GLN A O 19
ATOM 31719 N N . ILE A 1 15 ? -5.553 9.943 -1.683 1.00 70.41 15 ILE A N 19
ATOM 31720 C CA . ILE A 1 15 ? -5.093 10.973 -0.752 1.00 62.20 15 ILE A CA 19
ATOM 31721 C C . ILE A 1 15 ? -5.863 10.925 0.582 1.00 60.04 15 ILE A C 19
ATOM 31722 O O . ILE A 1 15 ? -7.028 11.318 0.661 1.00 41.14 15 ILE A O 19
ATOM 31738 N N . THR A 1 16 ? -5.210 10.415 1.627 1.00 40.44 16 THR A N 19
ATOM 31739 C CA . THR A 1 16 ? -5.809 10.367 2.971 1.00 42.13 16 THR A CA 19
ATOM 31740 C C . THR A 1 16 ? -5.349 11.559 3.828 1.00 1.43 16 THR A C 19
ATOM 31741 O O . THR A 1 16 ? -6.139 12.452 4.141 1.00 53.35 16 THR A O 19
ATOM 31752 N N . VAL A 1 17 ? -4.070 11.570 4.205 1.00 41.13 17 VAL A N 19
ATOM 31753 C CA . VAL A 1 17 ? -3.489 12.683 4.970 1.00 43.01 17 VAL A CA 19
ATOM 31754 C C . VAL A 1 17 ? -2.630 13.593 4.074 1.00 44.31 17 VAL A C 19
ATOM 31755 O O . VAL A 1 17 ? -1.755 13.123 3.345 1.00 54.12 17 VAL A O 19
ATOM 31768 N N . ASP A 1 18 ? -2.892 14.899 4.118 1.00 55.31 18 ASP A N 19
ATOM 31769 C CA . ASP A 1 18 ? -2.152 15.861 3.294 1.00 53.33 18 ASP A CA 19
ATOM 31770 C C . ASP A 1 18 ? -1.574 17.012 4.134 1.00 12.04 18 ASP A C 19
ATOM 31771 O O . ASP A 1 18 ? -1.934 17.193 5.300 1.00 44.23 18 ASP A O 19
ATOM 31780 N N . GLY A 1 19 ? -0.680 17.788 3.526 1.00 40.20 19 GLY A N 19
ATOM 31781 C CA . GLY A 1 19 ? -0.127 18.968 4.184 1.00 5.43 19 GLY A CA 19
ATOM 31782 C C . GLY A 1 19 ? 0.839 18.669 5.330 1.00 64.20 19 GLY A C 19
ATOM 31783 O O . GLY A 1 19 ? 1.251 19.583 6.046 1.00 11.11 19 GLY A O 19
ATOM 31787 N N . LYS A 1 20 ? 1.207 17.402 5.510 1.00 5.43 20 LYS A N 19
ATOM 31788 C CA . LYS A 1 20 ? 2.165 17.026 6.556 1.00 33.20 20 LYS A CA 19
ATOM 31789 C C . LYS A 1 20 ? 3.584 17.462 6.167 1.00 41.31 20 LYS A C 19
ATOM 31790 O O . LYS A 1 20 ? 4.309 16.720 5.505 1.00 4.12 20 LYS A O 19
ATOM 31809 N N . GLU A 1 21 ? 3.969 18.674 6.557 1.00 34.12 21 GLU A N 19
ATOM 31810 C CA . GLU A 1 21 ? 5.275 19.220 6.174 1.00 53.00 21 GLU A CA 19
ATOM 31811 C C . GLU A 1 21 ? 6.405 18.672 7.067 1.00 43.03 21 GLU A C 19
ATOM 31812 O O . GLU A 1 21 ? 6.387 18.818 8.293 1.00 24.32 21 GLU A O 19
ATOM 31824 N N . VAL A 1 22 ? 7.384 18.027 6.437 1.00 53.44 22 VAL A N 19
ATOM 31825 C CA . VAL A 1 22 ? 8.528 17.449 7.145 1.00 65.25 22 VAL A CA 19
ATOM 31826 C C . VAL A 1 22 ? 9.817 18.248 6.879 1.00 5.34 22 VAL A C 19
ATOM 31827 O O . VAL A 1 22 ? 10.552 17.991 5.923 1.00 32.12 22 VAL A O 19
ATOM 31840 N N . HIS A 1 23 ? 10.064 19.254 7.715 1.00 2.34 23 HIS A N 19
ATOM 31841 C CA . HIS A 1 23 ? 11.291 20.051 7.620 1.00 14.33 23 HIS A CA 19
ATOM 31842 C C . HIS A 1 23 ? 12.509 19.245 8.108 1.00 33.22 23 HIS A C 19
ATOM 31843 O O . HIS A 1 23 ? 12.981 19.421 9.232 1.00 42.42 23 HIS A O 19
ATOM 31858 N N . SER A 1 24 ? 12.987 18.341 7.258 1.00 61.31 24 SER A N 19
ATOM 31859 C CA . SER A 1 24 ? 14.114 17.458 7.597 1.00 21.15 24 SER A CA 19
ATOM 31860 C C . SER A 1 24 ? 14.683 16.815 6.326 1.00 70.22 24 SER A C 19
ATOM 31861 O O . SER A 1 24 ? 15.009 15.625 6.299 1.00 31.43 24 SER A O 19
ATOM 31869 N N . LYS A 1 25 ? 14.815 17.621 5.273 1.00 40.13 25 LYS A N 19
ATOM 31870 C CA . LYS A 1 25 ? 15.213 17.111 3.957 1.00 2.24 25 LYS A CA 19
ATOM 31871 C C . LYS A 1 25 ? 15.663 18.251 3.020 1.00 11.41 25 LYS A C 19
ATOM 31872 O O . LYS A 1 25 ? 15.086 18.437 1.947 1.00 12.20 25 LYS A O 19
ATOM 31891 N N . ALA A 1 26 ? 16.686 19.013 3.412 1.00 31.01 26 ALA A N 19
ATOM 31892 C CA . ALA A 1 26 ? 17.163 20.108 2.553 1.00 20.01 26 ALA A CA 19
ATOM 31893 C C . ALA A 1 26 ? 18.501 20.729 3.004 1.00 72.15 26 ALA A C 19
ATOM 31894 O O . ALA A 1 26 ? 19.553 20.086 2.940 1.00 22.23 26 ALA A O 19
ATOM 31901 N N . ASP A 1 27 ? 18.454 21.981 3.470 1.00 65.10 27 ASP A N 19
ATOM 31902 C CA . ASP A 1 27 ? 19.663 22.802 3.619 1.00 72.11 27 ASP A CA 19
ATOM 31903 C C . ASP A 1 27 ? 19.906 23.285 5.060 1.00 2.13 27 ASP A C 19
ATOM 31904 O O . ASP A 1 27 ? 19.133 22.999 5.979 1.00 24.32 27 ASP A O 19
ATOM 31913 N N . ASN A 1 28 ? 20.990 24.047 5.228 1.00 11.30 28 ASN A N 19
ATOM 31914 C CA . ASN A 1 28 ? 21.431 24.529 6.544 1.00 71.15 28 ASN A CA 19
ATOM 31915 C C . ASN A 1 28 ? 20.582 25.703 7.063 1.00 71.34 28 ASN A C 19
ATOM 31916 O O . ASN A 1 28 ? 20.680 26.072 8.232 1.00 31.00 28 ASN A O 19
ATOM 31927 N N . GLY A 1 29 ? 19.747 26.282 6.202 1.00 2.02 29 GLY A N 19
ATOM 31928 C CA . GLY A 1 29 ? 18.924 27.413 6.621 1.00 4.14 29 GLY A CA 19
ATOM 31929 C C . GLY A 1 29 ? 17.700 27.639 5.743 1.00 70.53 29 GLY A C 19
ATOM 31930 O O . GLY A 1 29 ? 16.615 27.927 6.250 1.00 31.11 29 GLY A O 19
ATOM 31934 N N . GLN A 1 30 ? 17.863 27.513 4.424 1.00 72.12 30 GLN A N 19
ATOM 31935 C CA . GLN A 1 30 ? 16.742 27.695 3.495 1.00 61.43 30 GLN A CA 19
ATOM 31936 C C . GLN A 1 30 ? 15.599 26.714 3.816 1.00 51.25 30 GLN A C 19
ATOM 31937 O O . GLN A 1 30 ? 15.780 25.494 3.799 1.00 75.42 30 GLN A O 19
ATOM 31951 N N . LYS A 1 31 ? 14.421 27.259 4.102 1.00 5.53 31 LYS A N 19
ATOM 31952 C CA . LYS A 1 31 ? 13.312 26.476 4.647 1.00 71.02 31 LYS A CA 19
ATOM 31953 C C . LYS A 1 31 ? 12.545 25.692 3.568 1.00 12.21 31 LYS A C 19
ATOM 31954 O O . LYS A 1 31 ? 11.610 26.207 2.952 1.00 10.11 31 LYS A O 19
ATOM 31973 N N . TYR A 1 32 ? 12.964 24.449 3.333 1.00 42.21 32 TYR A N 19
ATOM 31974 C CA . TYR A 1 32 ? 12.194 23.510 2.504 1.00 33.33 32 TYR A CA 19
ATOM 31975 C C . TYR A 1 32 ? 11.333 22.597 3.375 1.00 1.21 32 TYR A C 19
ATOM 31976 O O . TYR A 1 32 ? 11.793 22.092 4.408 1.00 52.44 32 TYR A O 19
ATOM 31994 N N . LYS A 1 33 ? 10.081 22.401 2.976 1.00 2.21 33 LYS A N 19
ATOM 31995 C CA . LYS A 1 33 ? 9.200 21.453 3.660 1.00 1.14 33 LYS A CA 19
ATOM 31996 C C . LYS A 1 33 ? 8.372 20.632 2.662 1.00 22.31 33 LYS A C 19
ATOM 31997 O O . LYS A 1 33 ? 7.441 21.147 2.042 1.00 71.41 33 LYS A O 19
ATOM 32016 N N . ASP A 1 34 ? 8.703 19.352 2.528 1.00 22.01 34 ASP A N 19
ATOM 32017 C CA . ASP A 1 34 ? 7.939 18.441 1.676 1.00 1.24 34 ASP A CA 19
ATOM 32018 C C . ASP A 1 34 ? 6.746 17.856 2.447 1.00 15.24 34 ASP A C 19
ATOM 32019 O O . ASP A 1 34 ? 6.820 17.650 3.660 1.00 72.25 34 ASP A O 19
ATOM 32028 N N . TYR A 1 35 ? 5.648 17.602 1.745 1.00 14.25 35 TYR A N 19
ATOM 32029 C CA . TYR A 1 35 ? 4.457 17.009 2.359 1.00 22.22 35 TYR A CA 19
ATOM 32030 C C . TYR A 1 35 ? 4.507 15.476 2.283 1.00 52.14 35 TYR A C 19
ATOM 32031 O O . TYR A 1 35 ? 4.509 14.895 1.196 1.00 33.22 35 TYR A O 19
ATOM 32049 N N . GLU A 1 36 ? 4.534 14.828 3.444 1.00 31.33 36 GLU A N 19
ATOM 32050 C CA . GLU A 1 36 ? 4.739 13.378 3.516 1.00 14.41 36 GLU A CA 19
ATOM 32051 C C . GLU A 1 36 ? 3.434 12.594 3.331 1.00 32.33 36 GLU A C 19
ATOM 32052 O O . GLU A 1 36 ? 2.588 12.543 4.227 1.00 43.33 36 GLU A O 19
ATOM 32064 N N . TYR A 1 37 ? 3.272 11.996 2.156 1.00 44.54 37 TYR A N 19
ATOM 32065 C CA . TYR A 1 37 ? 2.155 11.088 1.902 1.00 60.41 37 TYR A CA 19
ATOM 32066 C C . TYR A 1 37 ? 2.588 9.629 2.117 1.00 11.51 37 TYR A C 19
ATOM 32067 O O . TYR A 1 37 ? 3.122 8.988 1.207 1.00 21.12 37 TYR A O 19
ATOM 32085 N N . LYS A 1 38 ? 2.387 9.112 3.328 1.00 33.35 38 LYS A N 19
ATOM 32086 C CA . LYS A 1 38 ? 2.698 7.707 3.615 1.00 64.04 38 LYS A CA 19
ATOM 32087 C C . LYS A 1 38 ? 1.424 6.851 3.560 1.00 11.51 38 LYS A C 19
ATOM 32088 O O . LYS A 1 38 ? 0.584 6.920 4.459 1.00 50.55 38 LYS A O 19
ATOM 32107 N N . LEU A 1 39 ? 1.281 6.048 2.509 1.00 41.34 39 LEU A N 19
ATOM 32108 C CA . LEU A 1 39 ? 0.070 5.234 2.320 1.00 41.03 39 LEU A CA 19
ATOM 32109 C C . LEU A 1 39 ? 0.379 3.733 2.414 1.00 21.55 39 LEU A C 19
ATOM 32110 O O . LEU A 1 39 ? 1.362 3.251 1.847 1.00 13.22 39 LEU A O 19
ATOM 32126 N N . THR A 1 40 ? -0.467 2.997 3.128 1.00 2.52 40 THR A N 19
ATOM 32127 C CA . THR A 1 40 ? -0.379 1.535 3.143 1.00 72.54 40 THR A CA 19
ATOM 32128 C C . THR A 1 40 ? -0.941 0.961 1.834 1.00 43.32 40 THR A C 19
ATOM 32129 O O . THR A 1 40 ? -2.156 0.859 1.655 1.00 44.22 40 THR A O 19
ATOM 32140 N N . GLY A 1 41 ? -0.046 0.631 0.907 1.00 44.10 41 GLY A N 19
ATOM 32141 C CA . GLY A 1 41 ? -0.450 0.059 -0.372 1.00 61.32 41 GLY A CA 19
ATOM 32142 C C . GLY A 1 41 ? -0.957 -1.372 -0.249 1.00 62.44 41 GLY A C 19
ATOM 32143 O O . GLY A 1 41 ? -0.315 -2.215 0.378 1.00 64.13 41 GLY A O 19
ATOM 32147 N N . PHE A 1 42 ? -2.111 -1.648 -0.841 1.00 31.34 42 PHE A N 19
ATOM 32148 C CA . PHE A 1 42 ? -2.701 -2.987 -0.795 1.00 31.44 42 PHE A CA 19
ATOM 32149 C C . PHE A 1 42 ? -2.369 -3.791 -2.062 1.00 1.41 42 PHE A C 19
ATOM 32150 O O . PHE A 1 42 ? -2.501 -3.291 -3.181 1.00 32.43 42 PHE A O 19
ATOM 32167 N N . ASP A 1 43 ? -1.929 -5.035 -1.874 1.00 3.11 43 ASP A N 19
ATOM 32168 C CA . ASP A 1 43 ? -1.557 -5.914 -2.992 1.00 62.31 43 ASP A CA 19
ATOM 32169 C C . ASP A 1 43 ? -2.794 -6.476 -3.724 1.00 1.22 43 ASP A C 19
ATOM 32170 O O . ASP A 1 43 ? -3.890 -6.530 -3.162 1.00 22.22 43 ASP A O 19
ATOM 32179 N N . LYS A 1 44 ? -2.588 -6.906 -4.976 1.00 55.44 44 LYS A N 19
ATOM 32180 C CA . LYS A 1 44 ? -3.659 -7.452 -5.832 1.00 50.01 44 LYS A CA 19
ATOM 32181 C C . LYS A 1 44 ? -4.468 -8.554 -5.121 1.00 33.44 44 LYS A C 19
ATOM 32182 O O . LYS A 1 44 ? -5.691 -8.643 -5.266 1.00 74.40 44 LYS A O 19
ATOM 32201 N N . ASP A 1 45 ? -3.769 -9.403 -4.372 1.00 35.00 45 ASP A N 19
ATOM 32202 C CA . ASP A 1 45 ? -4.405 -10.452 -3.572 1.00 33.40 45 ASP A CA 19
ATOM 32203 C C . ASP A 1 45 ? -5.301 -9.846 -2.477 1.00 30.24 45 ASP A C 19
ATOM 32204 O O . ASP A 1 45 ? -6.503 -10.118 -2.413 1.00 3.05 45 ASP A O 19
ATOM 32213 N N . GLY A 1 46 ? -4.696 -9.008 -1.642 1.00 55.24 46 GLY A N 19
ATOM 32214 C CA . GLY A 1 46 ? -5.386 -8.420 -0.498 1.00 54.23 46 GLY A CA 19
ATOM 32215 C C . GLY A 1 46 ? -4.460 -8.292 0.707 1.00 34.44 46 GLY A C 19
ATOM 32216 O O . GLY A 1 46 ? -4.809 -8.688 1.821 1.00 61.25 46 GLY A O 19
ATOM 32220 N N . LYS A 1 47 ? -3.268 -7.738 0.469 1.00 2.33 47 LYS A N 19
ATOM 32221 C CA . LYS A 1 47 ? -2.219 -7.635 1.498 1.00 74.52 47 LYS A CA 19
ATOM 32222 C C . LYS A 1 47 ? -1.962 -6.168 1.884 1.00 22.53 47 LYS A C 19
ATOM 32223 O O . LYS A 1 47 ? -2.598 -5.258 1.353 1.00 4.43 47 LYS A O 19
ATOM 32242 N N . GLU A 1 48 ? -1.020 -5.948 2.801 1.00 75.42 48 GLU A N 19
ATOM 32243 C CA . GLU A 1 48 ? -0.632 -4.594 3.215 1.00 40.11 48 GLU A CA 19
ATOM 32244 C C . GLU A 1 48 ? 0.857 -4.331 2.932 1.00 10.04 48 GLU A C 19
ATOM 32245 O O . GLU A 1 48 ? 1.704 -5.203 3.136 1.00 61.22 48 GLU A O 19
ATOM 32257 N N . LYS A 1 49 ? 1.174 -3.134 2.447 1.00 0.40 49 LYS A N 19
ATOM 32258 C CA . LYS A 1 49 ? 2.563 -2.749 2.173 1.00 20.02 49 LYS A CA 19
ATOM 32259 C C . LYS A 1 49 ? 2.779 -1.259 2.489 1.00 51.21 49 LYS A C 19
ATOM 32260 O O . LYS A 1 49 ? 1.911 -0.430 2.225 1.00 4.42 49 LYS A O 19
ATOM 32279 N N . GLU A 1 50 ? 3.934 -0.916 3.049 1.00 44.43 50 GLU A N 19
ATOM 32280 C CA . GLU A 1 50 ? 4.208 0.470 3.461 1.00 33.42 50 GLU A CA 19
ATOM 32281 C C . GLU A 1 50 ? 4.856 1.291 2.325 1.00 44.03 50 GLU A C 19
ATOM 32282 O O . GLU A 1 50 ? 5.980 1.006 1.902 1.00 55.43 50 GLU A O 19
ATOM 32294 N N . LEU A 1 51 ? 4.142 2.309 1.835 1.00 3.51 51 LEU A N 19
ATOM 32295 C CA . LEU A 1 51 ? 4.675 3.221 0.799 1.00 61.43 51 LEU A CA 19
ATOM 32296 C C . LEU A 1 51 ? 4.668 4.682 1.293 1.00 61.21 51 LEU A C 19
ATOM 32297 O O . LEU A 1 51 ? 3.782 5.087 2.042 1.00 11.53 51 LEU A O 19
ATOM 32313 N N . GLU A 1 52 ? 5.652 5.473 0.857 1.00 2.32 52 GLU A N 19
ATOM 32314 C CA . GLU A 1 52 ? 5.748 6.885 1.256 1.00 23.45 52 GLU A CA 19
ATOM 32315 C C . GLU A 1 52 ? 6.350 7.752 0.144 1.00 33.25 52 GLU A C 19
ATOM 32316 O O . GLU A 1 52 ? 7.450 7.476 -0.345 1.00 61.34 52 GLU A O 19
ATOM 32328 N N . PHE A 1 53 ? 5.627 8.802 -0.247 1.00 64.11 53 PHE A N 19
ATOM 32329 C CA . PHE A 1 53 ? 6.154 9.786 -1.202 1.00 11.25 53 PHE A CA 19
ATOM 32330 C C . PHE A 1 53 ? 5.895 11.223 -0.720 1.00 50.45 53 PHE A C 19
ATOM 32331 O O . PHE A 1 53 ? 4.770 11.587 -0.375 1.00 45.33 53 PHE A O 19
ATOM 32348 N N . THR A 1 54 ? 6.951 12.029 -0.679 1.00 24.42 54 THR A N 19
ATOM 32349 C CA . THR A 1 54 ? 6.856 13.424 -0.225 1.00 74.02 54 THR A CA 19
ATOM 32350 C C . THR A 1 54 ? 6.714 14.405 -1.402 1.00 32.42 54 THR A C 19
ATOM 32351 O O . THR A 1 54 ? 7.643 14.590 -2.192 1.00 11.42 54 THR A O 19
ATOM 32362 N N . ALA A 1 55 ? 5.549 15.044 -1.504 1.00 34.34 55 ALA A N 19
ATOM 32363 C CA . ALA A 1 55 ? 5.253 15.970 -2.610 1.00 43.54 55 ALA A CA 19
ATOM 32364 C C . ALA A 1 55 ? 5.480 17.440 -2.207 1.00 60.44 55 ALA A C 19
ATOM 32365 O O . ALA A 1 55 ? 5.337 17.806 -1.042 1.00 65.34 55 ALA A O 19
ATOM 32372 N N . GLN A 1 56 ? 5.831 18.278 -3.186 1.00 31.34 56 GLN A N 19
ATOM 32373 C CA . GLN A 1 56 ? 6.101 19.704 -2.937 1.00 43.40 56 GLN A CA 19
ATOM 32374 C C . GLN A 1 56 ? 4.808 20.533 -2.773 1.00 41.24 56 GLN A C 19
ATOM 32375 O O . GLN A 1 56 ? 4.844 21.655 -2.268 1.00 43.35 56 GLN A O 19
ATOM 32389 N N . LYS A 1 57 ? 3.672 19.981 -3.202 1.00 4.35 57 LYS A N 19
ATOM 32390 C CA . LYS A 1 57 ? 2.367 20.650 -3.046 1.00 53.43 57 LYS A CA 19
ATOM 32391 C C . LYS A 1 57 ? 1.273 19.652 -2.650 1.00 21.45 57 LYS A C 19
ATOM 32392 O O . LYS A 1 57 ? 1.427 18.444 -2.831 1.00 51.22 57 LYS A O 19
ATOM 32411 N N . ASN A 1 58 ? 0.170 20.166 -2.099 1.00 74.12 58 ASN A N 19
ATOM 32412 C CA . ASN A 1 58 ? -1.005 19.337 -1.813 1.00 50.41 58 ASN A CA 19
ATOM 32413 C C . ASN A 1 58 ? -1.605 18.822 -3.131 1.00 70.12 58 ASN A C 19
ATOM 32414 O O . ASN A 1 58 ? -2.021 19.611 -3.981 1.00 15.42 58 ASN A O 19
ATOM 32425 N N . LEU A 1 59 ? -1.641 17.503 -3.293 1.00 65.53 59 LEU A N 19
ATOM 32426 C CA . LEU A 1 59 ? -1.989 16.895 -4.580 1.00 1.32 59 LEU A CA 19
ATOM 32427 C C . LEU A 1 59 ? -3.508 16.846 -4.840 1.00 72.34 59 LEU A C 19
ATOM 32428 O O . LEU A 1 59 ? -4.075 17.762 -5.442 1.00 61.13 59 LEU A O 19
ATOM 32444 N N . ARG A 1 60 ? -4.159 15.766 -4.407 1.00 13.32 60 ARG A N 19
ATOM 32445 C CA . ARG A 1 60 ? -5.575 15.524 -4.726 1.00 20.31 60 ARG A CA 19
ATOM 32446 C C . ARG A 1 60 ? -6.410 15.302 -3.450 1.00 24.10 60 ARG A C 19
ATOM 32447 O O . ARG A 1 60 ? -5.982 15.648 -2.349 1.00 71.25 60 ARG A O 19
ATOM 32468 N N . LYS A 1 61 ? -7.616 14.753 -3.613 1.00 32.24 61 LYS A N 19
ATOM 32469 C CA . LYS A 1 61 ? -8.479 14.407 -2.475 1.00 34.32 61 LYS A CA 19
ATOM 32470 C C . LYS A 1 61 ? -8.978 12.954 -2.580 1.00 52.11 61 LYS A C 19
ATOM 32471 O O . LYS A 1 61 ? -8.466 12.059 -1.912 1.00 45.54 61 LYS A O 19
ATOM 32490 N N . GLU A 1 62 ? -9.965 12.720 -3.443 1.00 41.20 62 GLU A N 19
ATOM 32491 C CA . GLU A 1 62 ? -10.527 11.374 -3.632 1.00 32.31 62 GLU A CA 19
ATOM 32492 C C . GLU A 1 62 ? -9.744 10.578 -4.691 1.00 22.21 62 GLU A C 19
ATOM 32493 O O . GLU A 1 62 ? -9.815 9.348 -4.737 1.00 70.41 62 GLU A O 19
ATOM 32505 N N . ALA A 1 63 ? -8.977 11.282 -5.520 1.00 70.11 63 ALA A N 19
ATOM 32506 C CA . ALA A 1 63 ? -8.294 10.656 -6.661 1.00 61.44 63 ALA A CA 19
ATOM 32507 C C . ALA A 1 63 ? -7.160 9.720 -6.217 1.00 53.40 63 ALA A C 19
ATOM 32508 O O . ALA A 1 63 ? -6.509 9.948 -5.194 1.00 50.42 63 ALA A O 19
ATOM 32515 N N . PHE A 1 64 ? -6.926 8.673 -7.004 1.00 41.15 64 PHE A N 19
ATOM 32516 C CA . PHE A 1 64 ? -5.901 7.675 -6.690 1.00 64.52 64 PHE A CA 19
ATOM 32517 C C . PHE A 1 64 ? -4.597 7.936 -7.455 1.00 2.44 64 PHE A C 19
ATOM 32518 O O . PHE A 1 64 ? -4.568 8.637 -8.471 1.00 14.15 64 PHE A O 19
ATOM 32535 N N . LEU A 1 65 ? -3.518 7.357 -6.951 1.00 23.44 65 LEU A N 19
ATOM 32536 C CA . LEU A 1 65 ? -2.194 7.500 -7.549 1.00 1.31 65 LEU A CA 19
ATOM 32537 C C . LEU A 1 65 ? -1.512 6.133 -7.703 1.00 62.02 65 LEU A C 19
ATOM 32538 O O . LEU A 1 65 ? -1.549 5.299 -6.795 1.00 13.53 65 LEU A O 19
ATOM 32554 N N . ARG A 1 66 ? -0.903 5.905 -8.863 1.00 54.51 66 ARG A N 19
ATOM 32555 C CA . ARG A 1 66 ? -0.135 4.680 -9.105 1.00 63.44 66 ARG A CA 19
ATOM 32556 C C . ARG A 1 66 ? 1.263 4.800 -8.490 1.00 12.15 66 ARG A C 19
ATOM 32557 O O . ARG A 1 66 ? 2.193 5.287 -9.132 1.00 35.40 66 ARG A O 19
ATOM 32578 N N . VAL A 1 67 ? 1.388 4.378 -7.237 1.00 72.31 67 VAL A N 19
ATOM 32579 C CA . VAL A 1 67 ? 2.643 4.498 -6.492 1.00 51.43 67 VAL A CA 19
ATOM 32580 C C . VAL A 1 67 ? 3.573 3.310 -6.745 1.00 65.51 67 VAL A C 19
ATOM 32581 O O . VAL A 1 67 ? 3.194 2.148 -6.578 1.00 14.35 67 VAL A O 19
ATOM 32594 N N . TYR A 1 68 ? 4.801 3.623 -7.142 1.00 51.21 68 TYR A N 19
ATOM 32595 C CA . TYR A 1 68 ? 5.778 2.609 -7.529 1.00 45.14 68 TYR A CA 19
ATOM 32596 C C . TYR A 1 68 ? 6.611 2.120 -6.332 1.00 43.31 68 TYR A C 19
ATOM 32597 O O . TYR A 1 68 ? 7.209 2.917 -5.616 1.00 54.05 68 TYR A O 19
ATOM 32615 N N . HIS A 1 69 ? 6.667 0.802 -6.152 1.00 15.41 69 HIS A N 19
ATOM 32616 C CA . HIS A 1 69 ? 7.420 0.183 -5.051 1.00 44.41 69 HIS A CA 19
ATOM 32617 C C . HIS A 1 69 ? 8.865 -0.175 -5.458 1.00 73.55 69 HIS A C 19
ATOM 32618 O O . HIS A 1 69 ? 9.094 -0.813 -6.487 1.00 44.34 69 HIS A O 19
ATOM 32633 N N . SER A 1 70 ? 9.828 0.241 -4.634 1.00 3.33 70 SER A N 19
ATOM 32634 C CA . SER A 1 70 ? 11.244 -0.128 -4.819 1.00 4.03 70 SER A CA 19
ATOM 32635 C C . SER A 1 70 ? 11.918 -0.422 -3.467 1.00 23.11 70 SER A C 19
ATOM 32636 O O . SER A 1 70 ? 11.357 -0.136 -2.409 1.00 65.35 70 SER A O 19
ATOM 32644 N N . ASP A 1 71 ? 13.126 -0.984 -3.505 1.00 2.24 71 ASP A N 19
ATOM 32645 C CA . ASP A 1 71 ? 13.853 -1.336 -2.280 1.00 14.32 71 ASP A CA 19
ATOM 32646 C C . ASP A 1 71 ? 14.460 -0.102 -1.591 1.00 32.02 71 ASP A C 19
ATOM 32647 O O . ASP A 1 71 ? 14.026 0.298 -0.510 1.00 1.51 71 ASP A O 19
ATOM 32656 N N . LYS A 1 72 ? 15.455 0.504 -2.236 1.00 30.21 72 LYS A N 19
ATOM 32657 C CA . LYS A 1 72 ? 16.258 1.567 -1.608 1.00 44.25 72 LYS A CA 19
ATOM 32658 C C . LYS A 1 72 ? 15.651 2.974 -1.781 1.00 1.35 72 LYS A C 19
ATOM 32659 O O . LYS A 1 72 ? 16.176 3.954 -1.244 1.00 3.12 72 LYS A O 19
ATOM 32678 N N . LYS A 1 73 ? 14.554 3.075 -2.525 1.00 62.41 73 LYS A N 19
ATOM 32679 C CA . LYS A 1 73 ? 13.829 4.348 -2.671 1.00 22.21 73 LYS A CA 19
ATOM 32680 C C . LYS A 1 73 ? 12.441 4.287 -2.022 1.00 74.04 73 LYS A C 19
ATOM 32681 O O . LYS A 1 73 ? 11.885 5.316 -1.637 1.00 42.13 73 LYS A O 19
ATOM 32700 N N . GLY A 1 74 ? 11.883 3.084 -1.904 1.00 4.05 74 GLY A N 19
ATOM 32701 C CA . GLY A 1 74 ? 10.508 2.948 -1.446 1.00 20.30 74 GLY A CA 19
ATOM 32702 C C . GLY A 1 74 ? 9.511 3.308 -2.542 1.00 24.41 74 GLY A C 19
ATOM 32703 O O . GLY A 1 74 ? 8.759 2.457 -3.016 1.00 31.00 74 GLY A O 19
ATOM 32707 N N . VAL A 1 75 ? 9.521 4.579 -2.948 1.00 4.40 75 VAL A N 19
ATOM 32708 C CA . VAL A 1 75 ? 8.694 5.059 -4.061 1.00 2.51 75 VAL A CA 19
ATOM 32709 C C . VAL A 1 75 ? 9.557 5.741 -5.135 1.00 10.44 75 VAL A C 19
ATOM 32710 O O . VAL A 1 75 ? 10.239 6.730 -4.865 1.00 70.14 75 VAL A O 19
ATOM 32723 N N . SER A 1 76 ? 9.527 5.204 -6.353 1.00 15.14 76 SER A N 19
ATOM 32724 C CA . SER A 1 76 ? 10.325 5.751 -7.461 1.00 41.11 76 SER A CA 19
ATOM 32725 C C . SER A 1 76 ? 9.529 6.772 -8.289 1.00 75.21 76 SER A C 19
ATOM 32726 O O . SER A 1 76 ? 10.113 7.650 -8.924 1.00 51.01 76 SER A O 19
ATOM 32734 N N . ALA A 1 77 ? 8.202 6.641 -8.289 1.00 44.22 77 ALA A N 19
ATOM 32735 C CA . ALA A 1 77 ? 7.330 7.539 -9.063 1.00 64.53 77 ALA A CA 19
ATOM 32736 C C . ALA A 1 77 ? 5.846 7.318 -8.735 1.00 71.21 77 ALA A C 19
ATOM 32737 O O . ALA A 1 77 ? 5.479 6.320 -8.110 1.00 62.01 77 ALA A O 19
ATOM 32744 N N . TRP A 1 78 ? 5.001 8.258 -9.162 1.00 53.02 78 TRP A N 19
ATOM 32745 C CA . TRP A 1 78 ? 3.545 8.147 -8.988 1.00 2.14 78 TRP A CA 19
ATOM 32746 C C . TRP A 1 78 ? 2.796 8.911 -10.091 1.00 11.41 78 TRP A C 19
ATOM 32747 O O . TRP A 1 78 ? 3.148 10.042 -10.425 1.00 2.34 78 TRP A O 19
ATOM 32768 N N . GLU A 1 79 ? 1.776 8.282 -10.672 1.00 10.43 79 GLU A N 19
ATOM 32769 C CA . GLU A 1 79 ? 0.968 8.928 -11.715 1.00 31.42 79 GLU A CA 19
ATOM 32770 C C . GLU A 1 79 ? -0.514 9.003 -11.320 1.00 64.15 79 GLU A C 19
ATOM 32771 O O . GLU A 1 79 ? -1.050 8.099 -10.678 1.00 72.30 79 GLU A O 19
ATOM 32783 N N . GLU A 1 80 ? -1.165 10.088 -11.727 1.00 42.50 80 GLU A N 19
ATOM 32784 C CA . GLU A 1 80 ? -2.554 10.385 -11.346 1.00 0.51 80 GLU A CA 19
ATOM 32785 C C . GLU A 1 80 ? -3.570 9.525 -12.124 1.00 42.01 80 GLU A C 19
ATOM 32786 O O . GLU A 1 80 ? -3.553 9.490 -13.357 1.00 73.23 80 GLU A O 19
ATOM 32798 N N . VAL A 1 81 ? -4.467 8.846 -11.397 1.00 52.33 81 VAL A N 19
ATOM 32799 C CA . VAL A 1 81 ? -5.516 8.016 -12.015 1.00 25.23 81 VAL A CA 19
ATOM 32800 C C . VAL A 1 81 ? -6.860 8.125 -11.268 1.00 51.53 81 VAL A C 19
ATOM 32801 O O . VAL A 1 81 ? -6.906 8.378 -10.062 1.00 11.21 81 VAL A O 19
ATOM 32814 N N . LYS A 1 82 ? -7.952 7.939 -12.004 1.00 23.53 82 LYS A N 19
ATOM 32815 C CA . LYS A 1 82 ? -9.297 7.916 -11.419 1.00 13.14 82 LYS A CA 19
ATOM 32816 C C . LYS A 1 82 ? -9.634 6.516 -10.888 1.00 12.41 82 LYS A C 19
ATOM 32817 O O . LYS A 1 82 ? -9.207 5.511 -11.449 1.00 1.24 82 LYS A O 19
ATOM 32836 N N . LYS A 1 83 ? -10.435 6.448 -9.831 1.00 64.42 83 LYS A N 19
ATOM 32837 C CA . LYS A 1 83 ? -10.825 5.153 -9.252 1.00 41.13 83 LYS A CA 19
ATOM 32838 C C . LYS A 1 83 ? -12.012 4.530 -10.005 1.00 43.05 83 LYS A C 19
ATOM 32839 O O . LYS A 1 83 ? -12.532 3.483 -9.617 1.00 12.53 83 LYS A O 19
ATOM 32858 N N . ASP A 1 84 ? -12.442 5.188 -11.081 1.00 72.31 84 ASP A N 19
ATOM 32859 C CA . ASP A 1 84 ? -13.520 4.671 -11.933 1.00 74.43 84 ASP A CA 19
ATOM 32860 C C . ASP A 1 84 ? -12.987 4.166 -13.287 1.00 74.22 84 ASP A C 19
ATOM 32861 O O . ASP A 1 84 ? -13.715 3.525 -14.048 1.00 64.50 84 ASP A O 19
ATOM 32870 N N . GLU A 1 85 ? -11.719 4.456 -13.584 1.00 51.55 85 GLU A N 19
ATOM 32871 C CA . GLU A 1 85 ? -11.088 3.995 -14.834 1.00 31.44 85 GLU A CA 19
ATOM 32872 C C . GLU A 1 85 ? -10.269 2.712 -14.606 1.00 34.11 85 GLU A C 19
ATOM 32873 O O . GLU A 1 85 ? -9.809 2.074 -15.557 1.00 41.32 85 GLU A O 19
ATOM 32885 N N . LEU A 1 86 ? -10.077 2.357 -13.339 1.00 61.22 86 LEU A N 19
ATOM 32886 C CA . LEU A 1 86 ? -9.294 1.171 -12.963 1.00 34.11 86 LEU A CA 19
ATOM 32887 C C . LEU A 1 86 ? -10.121 -0.125 -13.106 1.00 4.34 86 LEU A C 19
ATOM 32888 O O . LEU A 1 86 ? -11.351 -0.082 -13.121 1.00 54.22 86 LEU A O 19
ATOM 32904 N N . PRO A 1 87 ? -9.451 -1.297 -13.229 1.00 34.01 87 PRO A N 19
ATOM 32905 C CA . PRO A 1 87 ? -10.133 -2.606 -13.332 1.00 70.31 87 PRO A CA 19
ATOM 32906 C C . PRO A 1 87 ? -11.207 -2.829 -12.249 1.00 10.21 87 PRO A C 19
ATOM 32907 O O . PRO A 1 87 ? -11.035 -2.427 -11.097 1.00 40.02 87 PRO A O 19
ATOM 32918 N N . ALA A 1 88 ? -12.300 -3.498 -12.628 1.00 73.30 88 ALA A N 19
ATOM 32919 C CA . ALA A 1 88 ? -13.442 -3.733 -11.725 1.00 42.21 88 ALA A CA 19
ATOM 32920 C C . ALA A 1 88 ? -13.030 -4.367 -10.380 1.00 52.24 88 ALA A C 19
ATOM 32921 O O . ALA A 1 88 ? -13.685 -4.149 -9.358 1.00 74.44 88 ALA A O 19
ATOM 32928 N N . LYS A 1 89 ? -11.943 -5.146 -10.386 1.00 64.11 89 LYS A N 19
ATOM 32929 C CA . LYS A 1 89 ? -11.461 -5.815 -9.164 1.00 42.23 89 LYS A CA 19
ATOM 32930 C C . LYS A 1 89 ? -11.040 -4.816 -8.070 1.00 55.54 89 LYS A C 19
ATOM 32931 O O . LYS A 1 89 ? -11.019 -5.160 -6.887 1.00 71.43 89 LYS A O 19
ATOM 32950 N N . VAL A 1 90 ? -10.715 -3.584 -8.463 1.00 64.23 90 VAL A N 19
ATOM 32951 C CA . VAL A 1 90 ? -10.404 -2.528 -7.490 1.00 72.31 90 VAL A CA 19
ATOM 32952 C C . VAL A 1 90 ? -11.630 -2.223 -6.615 1.00 45.52 90 VAL A C 19
ATOM 32953 O O . VAL A 1 90 ? -11.555 -2.253 -5.387 1.00 75.31 90 VAL A O 19
ATOM 32966 N N . LYS A 1 91 ? -12.765 -1.953 -7.263 1.00 3.30 91 LYS A N 19
ATOM 32967 C CA . LYS A 1 91 ? -14.031 -1.722 -6.553 1.00 53.35 91 LYS A CA 19
ATOM 32968 C C . LYS A 1 91 ? -14.556 -3.022 -5.914 1.00 15.12 91 LYS A C 19
ATOM 32969 O O . LYS A 1 91 ? -15.327 -2.990 -4.955 1.00 34.04 91 LYS A O 19
ATOM 32988 N N . GLU A 1 92 ? -14.130 -4.161 -6.465 1.00 52.24 92 GLU A N 19
ATOM 32989 C CA . GLU A 1 92 ? -14.563 -5.481 -5.986 1.00 44.24 92 GLU A CA 19
ATOM 32990 C C . GLU A 1 92 ? -13.922 -5.836 -4.629 1.00 51.41 92 GLU A C 19
ATOM 32991 O O . GLU A 1 92 ? -14.536 -6.513 -3.800 1.00 73.52 92 GLU A O 19
ATOM 33003 N N . LYS A 1 93 ? -12.683 -5.388 -4.412 1.00 32.10 93 LYS A N 19
ATOM 33004 C CA . LYS A 1 93 ? -11.961 -5.670 -3.160 1.00 55.24 93 LYS A CA 19
ATOM 33005 C C . LYS A 1 93 ? -11.784 -4.415 -2.287 1.00 15.10 93 LYS A C 19
ATOM 33006 O O . LYS A 1 93 ? -12.192 -4.395 -1.123 1.00 31.32 93 LYS A O 19
ATOM 33025 N N . LEU A 1 94 ? -11.169 -3.378 -2.857 1.00 5.42 94 LEU A N 19
ATOM 33026 C CA . LEU A 1 94 ? -10.747 -2.201 -2.089 1.00 54.33 94 LEU A CA 19
ATOM 33027 C C . LEU A 1 94 ? -11.944 -1.322 -1.679 1.00 61.00 94 LEU A C 19
ATOM 33028 O O . LEU A 1 94 ? -12.563 -0.656 -2.513 1.00 14.12 94 LEU A O 19
ATOM 33044 N N . GLY A 1 95 ? -12.252 -1.330 -0.383 1.00 5.42 95 GLY A N 19
ATOM 33045 C CA . GLY A 1 95 ? -13.281 -0.447 0.161 1.00 50.45 95 GLY A CA 19
ATOM 33046 C C . GLY A 1 95 ? -14.710 -0.838 -0.209 1.00 60.32 95 GLY A C 19
ATOM 33047 O O . GLY A 1 95 ? -15.478 0.000 -0.688 1.00 75.14 95 GLY A O 19
ATOM 33051 N N . VAL A 1 96 ? -15.075 -2.101 0.018 1.00 0.12 96 VAL A N 19
ATOM 33052 C CA . VAL A 1 96 ? -16.455 -2.555 -0.198 1.00 75.42 96 VAL A CA 19
ATOM 33053 C C . VAL A 1 96 ? -17.413 -1.872 0.797 1.00 43.02 96 VAL A C 19
ATOM 33054 O O . VAL A 1 96 ? -17.094 -1.724 1.979 1.00 62.04 96 VAL A O 19
ATOM 33067 N N . LYS A 1 97 ? -18.586 -1.469 0.322 1.00 72.10 97 LYS A N 19
ATOM 33068 C CA . LYS A 1 97 ? -19.508 -0.661 1.132 1.00 64.25 97 LYS A CA 19
ATOM 33069 C C . LYS A 1 97 ? -20.964 -0.794 0.649 1.00 32.21 97 LYS A C 19
ATOM 33070 O O . LYS A 1 97 ? -21.872 -1.083 1.434 1.00 43.42 97 LYS A O 19
ATOM 33089 N N . LEU A 1 98 ? -21.178 -0.579 -0.649 1.00 44.33 98 LEU A N 19
ATOM 33090 C CA . LEU A 1 98 ? -22.520 -0.653 -1.248 1.00 33.13 98 LEU A CA 19
ATOM 33091 C C . LEU A 1 98 ? -22.639 -1.874 -2.174 1.00 42.34 98 LEU A C 19
ATOM 33092 O O . LEU A 1 98 ? -22.117 -1.873 -3.288 1.00 60.13 98 LEU A O 19
ATOM 33108 N N . GLU A 1 99 ? -23.334 -2.904 -1.702 1.00 63.43 99 GLU A N 19
ATOM 33109 C CA . GLU A 1 99 ? -23.443 -4.180 -2.425 1.00 5.32 99 GLU A CA 19
ATOM 33110 C C . GLU A 1 99 ? -24.133 -4.039 -3.798 1.00 31.33 99 GLU A C 19
ATOM 33111 O O . GLU A 1 99 ? -23.490 -4.178 -4.840 1.00 4.03 99 GLU A O 19
ATOM 33123 N N . HIS A 1 100 ? -25.443 -3.766 -3.785 1.00 73.02 100 HIS A N 19
ATOM 33124 C CA . HIS A 1 100 ? -26.265 -3.754 -5.008 1.00 74.54 100 HIS A CA 19
ATOM 33125 C C . HIS A 1 100 ? -26.282 -5.134 -5.694 1.00 72.21 100 HIS A C 19
ATOM 33126 O O . HIS A 1 100 ? -25.531 -5.384 -6.640 1.00 4.04 100 HIS A O 19
ATOM 33141 N N . HIS A 1 101 ? -27.134 -6.035 -5.203 1.00 44.11 101 HIS A N 19
ATOM 33142 C CA . HIS A 1 101 ? -27.253 -7.372 -5.794 1.00 23.34 101 HIS A CA 19
ATOM 33143 C C . HIS A 1 101 ? -28.225 -7.373 -6.990 1.00 50.34 101 HIS A C 19
ATOM 33144 O O . HIS A 1 101 ? -29.440 -7.286 -6.827 1.00 52.42 101 HIS A O 19
ATOM 33159 N N . HIS A 1 102 ? -27.674 -7.457 -8.197 1.00 11.44 102 HIS A N 19
ATOM 33160 C CA . HIS A 1 102 ? -28.481 -7.470 -9.423 1.00 72.32 102 HIS A CA 19
ATOM 33161 C C . HIS A 1 102 ? -27.818 -8.340 -10.502 1.00 2.02 102 HIS A C 19
ATOM 33162 O O . HIS A 1 102 ? -26.598 -8.325 -10.658 1.00 22.40 102 HIS A O 19
ATOM 33177 N N . HIS A 1 103 ? -28.621 -9.114 -11.233 1.00 41.14 103 HIS A N 19
ATOM 33178 C CA . HIS A 1 103 ? -28.100 -9.974 -12.306 1.00 30.31 103 HIS A CA 19
ATOM 33179 C C . HIS A 1 103 ? -28.945 -9.864 -13.585 1.00 12.12 103 HIS A C 19
ATOM 33180 O O . HIS A 1 103 ? -30.161 -9.677 -13.527 1.00 74.14 103 HIS A O 19
ATOM 33195 N N . HIS A 1 104 ? -28.279 -9.982 -14.729 1.00 14.43 104 HIS A N 19
ATOM 33196 C CA . HIS A 1 104 ? -28.935 -9.992 -16.044 1.00 52.04 104 HIS A CA 19
ATOM 33197 C C . HIS A 1 104 ? -29.692 -8.681 -16.331 1.00 22.33 104 HIS A C 19
ATOM 33198 O O . HIS A 1 104 ? -29.125 -7.745 -16.898 1.00 2.32 104 HIS A O 19
ATOM 33213 N N . HIS A 1 105 ? -30.962 -8.612 -15.927 1.00 75.30 105 HIS A N 19
ATOM 33214 C CA . HIS A 1 105 ? -31.804 -7.436 -16.195 1.00 50.40 105 HIS A CA 19
ATOM 33215 C C . HIS A 1 105 ? -33.088 -7.462 -15.338 1.00 10.10 105 HIS A C 19
ATOM 33216 O O . HIS A 1 105 ? -33.090 -6.867 -14.241 1.00 38.20 105 HIS A O 19
ATOM 33232 N N . MET A 1 1 ? 15.471 -8.475 -1.110 1.00 2.23 1 MET A N 20
ATOM 33233 C CA . MET A 1 1 ? 16.228 -8.223 -2.367 1.00 2.44 1 MET A CA 20
ATOM 33234 C C . MET A 1 1 ? 16.572 -9.531 -3.116 1.00 4.32 1 MET A C 20
ATOM 33235 O O . MET A 1 1 ? 17.743 -9.896 -3.255 1.00 35.43 1 MET A O 20
ATOM 33251 N N . ASP A 1 2 ? 15.550 -10.244 -3.599 1.00 45.52 2 ASP A N 20
ATOM 33252 C CA . ASP A 1 2 ? 15.770 -11.438 -4.427 1.00 55.53 2 ASP A CA 20
ATOM 33253 C C . ASP A 1 2 ? 16.237 -11.040 -5.842 1.00 1.41 2 ASP A C 20
ATOM 33254 O O . ASP A 1 2 ? 15.434 -10.936 -6.772 1.00 71.44 2 ASP A O 20
ATOM 33263 N N . LEU A 1 3 ? 17.539 -10.798 -5.989 1.00 32.10 3 LEU A N 20
ATOM 33264 C CA . LEU A 1 3 ? 18.102 -10.292 -7.253 1.00 52.42 3 LEU A CA 20
ATOM 33265 C C . LEU A 1 3 ? 17.953 -11.284 -8.422 1.00 24.32 3 LEU A C 20
ATOM 33266 O O . LEU A 1 3 ? 17.982 -10.882 -9.584 1.00 40.11 3 LEU A O 20
ATOM 33282 N N . ASN A 1 4 ? 17.796 -12.574 -8.123 1.00 31.25 4 ASN A N 20
ATOM 33283 C CA . ASN A 1 4 ? 17.583 -13.585 -9.175 1.00 31.15 4 ASN A CA 20
ATOM 33284 C C . ASN A 1 4 ? 16.098 -13.682 -9.579 1.00 51.42 4 ASN A C 20
ATOM 33285 O O . ASN A 1 4 ? 15.759 -14.315 -10.578 1.00 41.11 4 ASN A O 20
ATOM 33296 N N . ARG A 1 5 ? 15.218 -13.054 -8.798 1.00 25.32 5 ARG A N 20
ATOM 33297 C CA . ARG A 1 5 ? 13.775 -13.066 -9.085 1.00 25.35 5 ARG A CA 20
ATOM 33298 C C . ARG A 1 5 ? 13.289 -11.705 -9.603 1.00 11.33 5 ARG A C 20
ATOM 33299 O O . ARG A 1 5 ? 12.735 -11.612 -10.700 1.00 51.55 5 ARG A O 20
ATOM 33320 N N . MET A 1 6 ? 13.498 -10.655 -8.802 1.00 31.00 6 MET A N 20
ATOM 33321 C CA . MET A 1 6 ? 13.090 -9.284 -9.157 1.00 62.31 6 MET A CA 20
ATOM 33322 C C . MET A 1 6 ? 11.559 -9.141 -9.288 1.00 10.02 6 MET A C 20
ATOM 33323 O O . MET A 1 6 ? 10.811 -10.114 -9.176 1.00 25.35 6 MET A O 20
ATOM 33337 N N . GLY A 1 7 ? 11.102 -7.910 -9.514 1.00 34.04 7 GLY A N 20
ATOM 33338 C CA . GLY A 1 7 ? 9.672 -7.648 -9.659 1.00 71.13 7 GLY A CA 20
ATOM 33339 C C . GLY A 1 7 ? 9.262 -6.286 -9.108 1.00 31.31 7 GLY A C 20
ATOM 33340 O O . GLY A 1 7 ? 9.401 -6.023 -7.912 1.00 55.52 7 GLY A O 20
ATOM 33344 N N . LYS A 1 8 ? 8.770 -5.408 -9.979 1.00 2.04 8 LYS A N 20
ATOM 33345 C CA . LYS A 1 8 ? 8.331 -4.068 -9.574 1.00 41.24 8 LYS A CA 20
ATOM 33346 C C . LYS A 1 8 ? 6.793 -3.962 -9.586 1.00 0.12 8 LYS A C 20
ATOM 33347 O O . LYS A 1 8 ? 6.149 -4.236 -10.600 1.00 3.11 8 LYS A O 20
ATOM 33366 N N . ASP A 1 9 ? 6.209 -3.571 -8.452 1.00 62.31 9 ASP A N 20
ATOM 33367 C CA . ASP A 1 9 ? 4.745 -3.493 -8.311 1.00 53.43 9 ASP A CA 20
ATOM 33368 C C . ASP A 1 9 ? 4.260 -2.039 -8.161 1.00 25.54 9 ASP A C 20
ATOM 33369 O O . ASP A 1 9 ? 4.972 -1.188 -7.622 1.00 63.43 9 ASP A O 20
ATOM 33378 N N . GLU A 1 10 ? 3.049 -1.761 -8.643 1.00 11.51 10 GLU A N 20
ATOM 33379 C CA . GLU A 1 10 ? 2.391 -0.471 -8.393 1.00 25.11 10 GLU A CA 20
ATOM 33380 C C . GLU A 1 10 ? 1.126 -0.663 -7.536 1.00 31.11 10 GLU A C 20
ATOM 33381 O O . GLU A 1 10 ? 0.310 -1.547 -7.801 1.00 61.44 10 GLU A O 20
ATOM 33393 N N . TYR A 1 11 ? 0.970 0.161 -6.504 1.00 33.02 11 TYR A N 20
ATOM 33394 C CA . TYR A 1 11 ? -0.181 0.055 -5.600 1.00 30.11 11 TYR A CA 20
ATOM 33395 C C . TYR A 1 11 ? -1.196 1.178 -5.868 1.00 53.13 11 TYR A C 20
ATOM 33396 O O . TYR A 1 11 ? -0.840 2.358 -5.875 1.00 32.25 11 TYR A O 20
ATOM 33414 N N . TYR A 1 12 ? -2.455 0.810 -6.098 1.00 53.24 12 TYR A N 20
ATOM 33415 C CA . TYR A 1 12 ? -3.525 1.798 -6.278 1.00 2.12 12 TYR A CA 20
ATOM 33416 C C . TYR A 1 12 ? -4.139 2.179 -4.922 1.00 13.53 12 TYR A C 20
ATOM 33417 O O . TYR A 1 12 ? -4.964 1.452 -4.374 1.00 61.44 12 TYR A O 20
ATOM 33435 N N . VAL A 1 13 ? -3.719 3.321 -4.387 1.00 2.34 13 VAL A N 20
ATOM 33436 C CA . VAL A 1 13 ? -4.170 3.780 -3.066 1.00 3.21 13 VAL A CA 20
ATOM 33437 C C . VAL A 1 13 ? -4.850 5.151 -3.145 1.00 54.41 13 VAL A C 20
ATOM 33438 O O . VAL A 1 13 ? -4.519 5.966 -4.001 1.00 11.12 13 VAL A O 20
ATOM 33451 N N . GLN A 1 14 ? -5.798 5.407 -2.248 1.00 62.40 14 GLN A N 20
ATOM 33452 C CA . GLN A 1 14 ? -6.493 6.700 -2.212 1.00 22.11 14 GLN A CA 20
ATOM 33453 C C . GLN A 1 14 ? -5.878 7.632 -1.159 1.00 61.33 14 GLN A C 20
ATOM 33454 O O . GLN A 1 14 ? -5.607 7.222 -0.027 1.00 62.25 14 GLN A O 20
ATOM 33468 N N . ILE A 1 15 ? -5.665 8.889 -1.540 1.00 74.34 15 ILE A N 20
ATOM 33469 C CA . ILE A 1 15 ? -5.033 9.875 -0.658 1.00 64.14 15 ILE A CA 20
ATOM 33470 C C . ILE A 1 15 ? -5.953 10.285 0.504 1.00 34.22 15 ILE A C 20
ATOM 33471 O O . ILE A 1 15 ? -6.842 11.124 0.349 1.00 62.12 15 ILE A O 20
ATOM 33487 N N . THR A 1 16 ? -5.742 9.667 1.662 1.00 75.32 16 THR A N 20
ATOM 33488 C CA . THR A 1 16 ? -6.492 10.005 2.877 1.00 33.32 16 THR A CA 20
ATOM 33489 C C . THR A 1 16 ? -5.896 11.232 3.582 1.00 24.32 16 THR A C 20
ATOM 33490 O O . THR A 1 16 ? -6.621 12.133 4.002 1.00 70.20 16 THR A O 20
ATOM 33501 N N . VAL A 1 17 ? -4.571 11.255 3.704 1.00 41.34 17 VAL A N 20
ATOM 33502 C CA . VAL A 1 17 ? -3.861 12.364 4.359 1.00 13.53 17 VAL A CA 20
ATOM 33503 C C . VAL A 1 17 ? -3.491 13.470 3.356 1.00 11.41 17 VAL A C 20
ATOM 33504 O O . VAL A 1 17 ? -3.102 13.188 2.226 1.00 41.01 17 VAL A O 20
ATOM 33517 N N . ASP A 1 18 ? -3.631 14.731 3.767 1.00 44.33 18 ASP A N 20
ATOM 33518 C CA . ASP A 1 18 ? -3.315 15.874 2.899 1.00 65.41 18 ASP A CA 20
ATOM 33519 C C . ASP A 1 18 ? -2.428 16.903 3.619 1.00 54.13 18 ASP A C 20
ATOM 33520 O O . ASP A 1 18 ? -2.330 16.902 4.848 1.00 10.45 18 ASP A O 20
ATOM 33529 N N . GLY A 1 19 ? -1.780 17.775 2.842 1.00 24.04 19 GLY A N 20
ATOM 33530 C CA . GLY A 1 19 ? -1.012 18.885 3.418 1.00 45.11 19 GLY A CA 20
ATOM 33531 C C . GLY A 1 19 ? 0.157 18.460 4.304 1.00 51.14 19 GLY A C 20
ATOM 33532 O O . GLY A 1 19 ? 0.762 19.296 4.975 1.00 11.22 19 GLY A O 20
ATOM 33536 N N . LYS A 1 20 ? 0.485 17.173 4.309 1.00 42.01 20 LYS A N 20
ATOM 33537 C CA . LYS A 1 20 ? 1.506 16.645 5.211 1.00 40.40 20 LYS A CA 20
ATOM 33538 C C . LYS A 1 20 ? 2.903 16.961 4.664 1.00 32.25 20 LYS A C 20
ATOM 33539 O O . LYS A 1 20 ? 3.132 16.877 3.459 1.00 51.32 20 LYS A O 20
ATOM 33558 N N . GLU A 1 21 ? 3.824 17.353 5.540 1.00 42.41 21 GLU A N 20
ATOM 33559 C CA . GLU A 1 21 ? 5.151 17.810 5.107 1.00 33.41 21 GLU A CA 20
ATOM 33560 C C . GLU A 1 21 ? 6.282 17.066 5.834 1.00 2.14 21 GLU A C 20
ATOM 33561 O O . GLU A 1 21 ? 6.090 16.509 6.917 1.00 14.13 21 GLU A O 20
ATOM 33573 N N . VAL A 1 22 ? 7.468 17.076 5.235 1.00 2.21 22 VAL A N 20
ATOM 33574 C CA . VAL A 1 22 ? 8.667 16.553 5.888 1.00 2.41 22 VAL A CA 20
ATOM 33575 C C . VAL A 1 22 ? 9.414 17.680 6.627 1.00 41.22 22 VAL A C 20
ATOM 33576 O O . VAL A 1 22 ? 10.599 17.920 6.396 1.00 73.12 22 VAL A O 20
ATOM 33589 N N . HIS A 1 23 ? 8.716 18.338 7.559 1.00 34.14 23 HIS A N 20
ATOM 33590 C CA . HIS A 1 23 ? 9.285 19.475 8.303 1.00 65.04 23 HIS A CA 20
ATOM 33591 C C . HIS A 1 23 ? 10.587 19.080 8.999 1.00 0.03 23 HIS A C 20
ATOM 33592 O O . HIS A 1 23 ? 11.513 19.877 9.141 1.00 14.22 23 HIS A O 20
ATOM 33607 N N . SER A 1 24 ? 10.623 17.838 9.427 1.00 12.11 24 SER A N 20
ATOM 33608 C CA . SER A 1 24 ? 11.816 17.237 10.036 1.00 34.13 24 SER A CA 20
ATOM 33609 C C . SER A 1 24 ? 11.870 15.733 9.737 1.00 1.03 24 SER A C 20
ATOM 33610 O O . SER A 1 24 ? 12.690 14.999 10.286 1.00 4.23 24 SER A O 20
ATOM 33618 N N . LYS A 1 25 ? 11.000 15.287 8.831 1.00 30.24 25 LYS A N 20
ATOM 33619 C CA . LYS A 1 25 ? 10.868 13.861 8.504 1.00 61.23 25 LYS A CA 20
ATOM 33620 C C . LYS A 1 25 ? 11.625 13.498 7.218 1.00 5.00 25 LYS A C 20
ATOM 33621 O O . LYS A 1 25 ? 11.573 12.357 6.760 1.00 73.23 25 LYS A O 20
ATOM 33640 N N . ALA A 1 26 ? 12.330 14.474 6.647 1.00 12.14 26 ALA A N 20
ATOM 33641 C CA . ALA A 1 26 ? 13.079 14.273 5.400 1.00 64.25 26 ALA A CA 20
ATOM 33642 C C . ALA A 1 26 ? 14.184 13.210 5.560 1.00 71.52 26 ALA A C 20
ATOM 33643 O O . ALA A 1 26 ? 13.956 12.028 5.294 1.00 12.04 26 ALA A O 20
ATOM 33650 N N . ASP A 1 27 ? 15.375 13.637 5.998 1.00 35.31 27 ASP A N 20
ATOM 33651 C CA . ASP A 1 27 ? 16.488 12.710 6.257 1.00 43.40 27 ASP A CA 20
ATOM 33652 C C . ASP A 1 27 ? 17.697 13.456 6.853 1.00 22.03 27 ASP A C 20
ATOM 33653 O O . ASP A 1 27 ? 18.582 13.903 6.124 1.00 53.03 27 ASP A O 20
ATOM 33662 N N . ASN A 1 28 ? 17.689 13.626 8.182 1.00 65.35 28 ASN A N 20
ATOM 33663 C CA . ASN A 1 28 ? 18.797 14.266 8.924 1.00 54.31 28 ASN A CA 20
ATOM 33664 C C . ASN A 1 28 ? 19.293 15.578 8.276 1.00 73.43 28 ASN A C 20
ATOM 33665 O O . ASN A 1 28 ? 20.445 15.975 8.453 1.00 34.52 28 ASN A O 20
ATOM 33676 N N . GLY A 1 29 ? 18.407 16.264 7.564 1.00 73.12 29 GLY A N 20
ATOM 33677 C CA . GLY A 1 29 ? 18.772 17.510 6.900 1.00 33.11 29 GLY A CA 20
ATOM 33678 C C . GLY A 1 29 ? 17.564 18.376 6.573 1.00 65.15 29 GLY A C 20
ATOM 33679 O O . GLY A 1 29 ? 17.300 18.678 5.410 1.00 11.32 29 GLY A O 20
ATOM 33683 N N . GLN A 1 30 ? 16.818 18.770 7.600 1.00 41.13 30 GLN A N 20
ATOM 33684 C CA . GLN A 1 30 ? 15.600 19.562 7.400 1.00 34.22 30 GLN A CA 20
ATOM 33685 C C . GLN A 1 30 ? 15.911 20.982 6.892 1.00 3.01 30 GLN A C 20
ATOM 33686 O O . GLN A 1 30 ? 16.060 21.927 7.665 1.00 1.15 30 GLN A O 20
ATOM 33700 N N . LYS A 1 31 ? 16.037 21.106 5.575 1.00 23.42 31 LYS A N 20
ATOM 33701 C CA . LYS A 1 31 ? 16.237 22.404 4.913 1.00 41.32 31 LYS A CA 20
ATOM 33702 C C . LYS A 1 31 ? 15.094 22.667 3.920 1.00 21.55 31 LYS A C 20
ATOM 33703 O O . LYS A 1 31 ? 14.869 23.794 3.470 1.00 3.42 31 LYS A O 20
ATOM 33722 N N . TYR A 1 32 ? 14.350 21.612 3.631 1.00 25.53 32 TYR A N 20
ATOM 33723 C CA . TYR A 1 32 ? 13.315 21.623 2.595 1.00 2.11 32 TYR A CA 20
ATOM 33724 C C . TYR A 1 32 ? 11.984 21.057 3.125 1.00 51.31 32 TYR A C 20
ATOM 33725 O O . TYR A 1 32 ? 11.857 19.856 3.368 1.00 73.13 32 TYR A O 20
ATOM 33743 N N . LYS A 1 33 ? 10.998 21.932 3.322 1.00 42.30 33 LYS A N 20
ATOM 33744 C CA . LYS A 1 33 ? 9.677 21.509 3.795 1.00 73.22 33 LYS A CA 20
ATOM 33745 C C . LYS A 1 33 ? 8.768 21.129 2.619 1.00 53.34 33 LYS A C 20
ATOM 33746 O O . LYS A 1 33 ? 7.819 21.849 2.287 1.00 65.21 33 LYS A O 20
ATOM 33765 N N . ASP A 1 34 ? 9.090 20.022 1.959 1.00 70.03 34 ASP A N 20
ATOM 33766 C CA . ASP A 1 34 ? 8.253 19.500 0.877 1.00 55.11 34 ASP A CA 20
ATOM 33767 C C . ASP A 1 34 ? 7.147 18.590 1.431 1.00 0.23 34 ASP A C 20
ATOM 33768 O O . ASP A 1 34 ? 7.181 18.188 2.598 1.00 13.55 34 ASP A O 20
ATOM 33777 N N . TYR A 1 35 ? 6.165 18.270 0.595 1.00 54.54 35 TYR A N 20
ATOM 33778 C CA . TYR A 1 35 ? 4.996 17.505 1.036 1.00 3.22 35 TYR A CA 20
ATOM 33779 C C . TYR A 1 35 ? 5.234 15.990 0.960 1.00 53.51 35 TYR A C 20
ATOM 33780 O O . TYR A 1 35 ? 6.073 15.512 0.194 1.00 42.40 35 TYR A O 20
ATOM 33798 N N . GLU A 1 36 ? 4.481 15.237 1.756 1.00 72.24 36 GLU A N 20
ATOM 33799 C CA . GLU A 1 36 ? 4.693 13.795 1.884 1.00 2.30 36 GLU A CA 20
ATOM 33800 C C . GLU A 1 36 ? 3.402 13.088 2.303 1.00 1.31 36 GLU A C 20
ATOM 33801 O O . GLU A 1 36 ? 2.649 13.589 3.138 1.00 11.53 36 GLU A O 20
ATOM 33813 N N . TYR A 1 37 ? 3.140 11.936 1.702 1.00 11.22 37 TYR A N 20
ATOM 33814 C CA . TYR A 1 37 ? 1.913 11.186 1.968 1.00 2.30 37 TYR A CA 20
ATOM 33815 C C . TYR A 1 37 ? 2.230 9.718 2.289 1.00 13.25 37 TYR A C 20
ATOM 33816 O O . TYR A 1 37 ? 2.533 8.928 1.392 1.00 52.40 37 TYR A O 20
ATOM 33834 N N . LYS A 1 38 ? 2.193 9.368 3.574 1.00 25.11 38 LYS A N 20
ATOM 33835 C CA . LYS A 1 38 ? 2.426 7.984 4.007 1.00 73.15 38 LYS A CA 20
ATOM 33836 C C . LYS A 1 38 ? 1.102 7.223 4.155 1.00 54.43 38 LYS A C 20
ATOM 33837 O O . LYS A 1 38 ? 0.239 7.603 4.956 1.00 60.53 38 LYS A O 20
ATOM 33856 N N . LEU A 1 39 ? 0.957 6.143 3.395 1.00 51.21 39 LEU A N 20
ATOM 33857 C CA . LEU A 1 39 ? -0.281 5.360 3.379 1.00 22.45 39 LEU A CA 20
ATOM 33858 C C . LEU A 1 39 ? -0.019 3.860 3.139 1.00 34.44 39 LEU A C 20
ATOM 33859 O O . LEU A 1 39 ? 1.046 3.460 2.662 1.00 44.14 39 LEU A O 20
ATOM 33875 N N . THR A 1 40 ? -1.004 3.035 3.479 1.00 50.01 40 THR A N 20
ATOM 33876 C CA . THR A 1 40 ? -0.880 1.580 3.344 1.00 63.12 40 THR A CA 20
ATOM 33877 C C . THR A 1 40 ? -1.214 1.102 1.923 1.00 44.22 40 THR A C 20
ATOM 33878 O O . THR A 1 40 ? -2.369 1.147 1.498 1.00 34.22 40 THR A O 20
ATOM 33889 N N . GLY A 1 41 ? -0.194 0.655 1.194 1.00 12.52 41 GLY A N 20
ATOM 33890 C CA . GLY A 1 41 ? -0.406 0.061 -0.120 1.00 41.54 41 GLY A CA 20
ATOM 33891 C C . GLY A 1 41 ? -0.849 -1.397 -0.042 1.00 33.32 41 GLY A C 20
ATOM 33892 O O . GLY A 1 41 ? -0.568 -2.088 0.940 1.00 30.33 41 GLY A O 20
ATOM 33896 N N . PHE A 1 42 ? -1.548 -1.868 -1.073 1.00 63.12 42 PHE A N 20
ATOM 33897 C CA . PHE A 1 42 ? -2.036 -3.253 -1.110 1.00 1.15 42 PHE A CA 20
ATOM 33898 C C . PHE A 1 42 ? -1.505 -4.007 -2.339 1.00 22.04 42 PHE A C 20
ATOM 33899 O O . PHE A 1 42 ? -1.649 -3.551 -3.475 1.00 24.44 42 PHE A O 20
ATOM 33916 N N . ASP A 1 43 ? -0.888 -5.161 -2.093 1.00 53.35 43 ASP A N 20
ATOM 33917 C CA . ASP A 1 43 ? -0.339 -6.003 -3.164 1.00 32.42 43 ASP A CA 20
ATOM 33918 C C . ASP A 1 43 ? -1.465 -6.676 -3.974 1.00 21.34 43 ASP A C 20
ATOM 33919 O O . ASP A 1 43 ? -2.563 -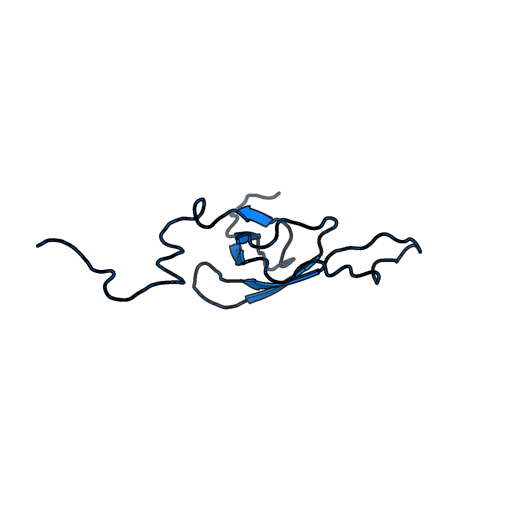6.899 -3.460 1.00 11.23 43 ASP A O 20
ATOM 33928 N N . LYS A 1 44 ? -1.170 -7.018 -5.229 1.00 45.01 44 LYS A N 20
ATOM 33929 C CA . LYS A 1 44 ? -2.167 -7.590 -6.150 1.00 15.53 44 LYS A CA 20
ATOM 33930 C C . LYS A 1 44 ? -2.827 -8.872 -5.606 1.00 50.22 44 LYS A C 20
ATOM 33931 O O . LYS A 1 44 ? -3.956 -9.194 -5.969 1.00 62.44 44 LYS A O 20
ATOM 33950 N N . ASP A 1 45 ? -2.117 -9.605 -4.752 1.00 54.44 45 ASP A N 20
ATOM 33951 C CA . ASP A 1 45 ? -2.620 -10.875 -4.213 1.00 54.51 45 ASP A CA 20
ATOM 33952 C C . ASP A 1 45 ? -3.467 -10.661 -2.939 1.00 4.54 45 ASP A C 20
ATOM 33953 O O . ASP A 1 45 ? -3.978 -11.614 -2.348 1.00 31.21 45 ASP A O 20
ATOM 33962 N N . GLY A 1 46 ? -3.627 -9.404 -2.534 1.00 21.44 46 GLY A N 20
ATOM 33963 C CA . GLY A 1 46 ? -4.354 -9.089 -1.308 1.00 63.33 46 GLY A CA 20
ATOM 33964 C C . GLY A 1 46 ? -3.443 -9.031 -0.085 1.00 42.14 46 GLY A C 20
ATOM 33965 O O . GLY A 1 46 ? -3.748 -9.606 0.964 1.00 45.41 46 GLY A O 20
ATOM 33969 N N . LYS A 1 47 ? -2.313 -8.342 -0.224 1.00 25.03 47 LYS A N 20
ATOM 33970 C CA . LYS A 1 47 ? -1.327 -8.216 0.858 1.00 42.30 47 LYS A CA 20
ATOM 33971 C C . LYS A 1 47 ? -1.097 -6.739 1.222 1.00 24.14 47 LYS A C 20
ATOM 33972 O O . LYS A 1 47 ? -1.704 -5.844 0.633 1.00 51.51 47 LYS A O 20
ATOM 33991 N N . GLU A 1 48 ? -0.216 -6.490 2.187 1.00 62.13 48 GLU A N 20
ATOM 33992 C CA . GLU A 1 48 ? 0.009 -5.133 2.711 1.00 10.35 48 GLU A CA 20
ATOM 33993 C C . GLU A 1 48 ? 1.375 -4.547 2.305 1.00 45.00 48 GLU A C 20
ATOM 33994 O O . GLU A 1 48 ? 2.284 -5.273 1.898 1.00 3.24 48 GLU A O 20
ATOM 34006 N N . LYS A 1 49 ? 1.490 -3.220 2.395 1.00 62.03 49 LYS A N 20
ATOM 34007 C CA . LYS A 1 49 ? 2.785 -2.537 2.297 1.00 43.52 49 LYS A CA 20
ATOM 34008 C C . LYS A 1 49 ? 2.652 -1.051 2.678 1.00 63.24 49 LYS A C 20
ATOM 34009 O O . LYS A 1 49 ? 2.317 -0.207 1.849 1.00 53.33 49 LYS A O 20
ATOM 34028 N N . GLU A 1 50 ? 2.903 -0.746 3.950 1.00 34.24 50 GLU A N 20
ATOM 34029 C CA . GLU A 1 50 ? 2.744 0.617 4.483 1.00 31.22 50 GLU A CA 20
ATOM 34030 C C . GLU A 1 50 ? 3.966 1.488 4.122 1.00 1.04 50 GLU A C 20
ATOM 34031 O O . GLU A 1 50 ? 5.050 1.317 4.687 1.00 11.25 50 GLU A O 20
ATOM 34043 N N . LEU A 1 51 ? 3.788 2.417 3.181 1.00 10.05 51 LEU A N 20
ATOM 34044 C CA . LEU A 1 51 ? 4.907 3.209 2.643 1.00 10.24 51 LEU A CA 20
ATOM 34045 C C . LEU A 1 51 ? 4.541 4.690 2.451 1.00 44.33 51 LEU A C 20
ATOM 34046 O O . LEU A 1 51 ? 3.396 5.090 2.646 1.00 55.01 51 LEU A O 20
ATOM 34062 N N . GLU A 1 52 ? 5.526 5.497 2.061 1.00 44.52 52 GLU A N 20
ATOM 34063 C CA . GLU A 1 52 ? 5.323 6.936 1.857 1.00 21.34 52 GLU A CA 20
ATOM 34064 C C . GLU A 1 52 ? 5.918 7.413 0.526 1.00 35.25 52 GLU A C 20
ATOM 34065 O O . GLU A 1 52 ? 6.800 6.768 -0.039 1.00 41.11 52 GLU A O 20
ATOM 34077 N N . PHE A 1 53 ? 5.418 8.544 0.029 1.00 62.23 53 PHE A N 20
ATOM 34078 C CA . PHE A 1 53 ? 5.989 9.198 -1.155 1.00 33.34 53 PHE A CA 20
ATOM 34079 C C . PHE A 1 53 ? 5.994 10.724 -0.986 1.00 10.11 53 PHE A C 20
ATOM 34080 O O . PHE A 1 53 ? 5.144 11.284 -0.291 1.00 1.25 53 PHE A O 20
ATOM 34097 N N . THR A 1 54 ? 6.947 11.396 -1.628 1.00 72.42 54 THR A N 20
ATOM 34098 C CA . THR A 1 54 ? 7.115 12.848 -1.470 1.00 35.30 54 THR A CA 20
ATOM 34099 C C . THR A 1 54 ? 6.693 13.626 -2.725 1.00 43.53 54 THR A C 20
ATOM 34100 O O . THR A 1 54 ? 6.964 13.210 -3.853 1.00 2.31 54 THR A O 20
ATOM 34111 N N . ALA A 1 55 ? 6.039 14.763 -2.509 1.00 15.12 55 ALA A N 20
ATOM 34112 C CA . ALA A 1 55 ? 5.589 15.640 -3.594 1.00 4.43 55 ALA A CA 20
ATOM 34113 C C . ALA A 1 55 ? 6.067 17.084 -3.365 1.00 3.13 55 ALA A C 20
ATOM 34114 O O . ALA A 1 55 ? 6.525 17.432 -2.274 1.00 23.20 55 ALA A O 20
ATOM 34121 N N . GLN A 1 56 ? 5.955 17.928 -4.389 1.00 62.35 56 GLN A N 20
ATOM 34122 C CA . GLN A 1 56 ? 6.408 19.322 -4.288 1.00 63.31 56 GLN A CA 20
ATOM 34123 C C . GLN A 1 56 ? 5.318 20.213 -3.680 1.00 20.03 56 GLN A C 20
ATOM 34124 O O . GLN A 1 56 ? 5.575 21.005 -2.772 1.00 75.25 56 GLN A O 20
ATOM 34138 N N . LYS A 1 57 ? 4.102 20.080 -4.196 1.00 54.14 57 LYS A N 20
ATOM 34139 C CA . LYS A 1 57 ? 2.958 20.854 -3.711 1.00 64.32 57 LYS A CA 20
ATOM 34140 C C . LYS A 1 57 ? 1.794 19.927 -3.336 1.00 53.43 57 LYS A C 20
ATOM 34141 O O . LYS A 1 57 ? 1.769 18.756 -3.728 1.00 53.02 57 LYS A O 20
ATOM 34160 N N . ASN A 1 58 ? 0.836 20.458 -2.581 1.00 10.52 58 ASN A N 20
ATOM 34161 C CA . ASN A 1 58 ? -0.305 19.669 -2.099 1.00 72.32 58 ASN A CA 20
ATOM 34162 C C . ASN A 1 58 ? -1.149 19.143 -3.280 1.00 11.10 58 ASN A C 20
ATOM 34163 O O . ASN A 1 58 ? -1.686 19.928 -4.070 1.00 44.24 58 ASN A O 20
ATOM 34174 N N . LEU A 1 59 ? -1.255 17.819 -3.405 1.00 74.03 59 LEU A N 20
ATOM 34175 C CA . LEU A 1 59 ? -2.006 17.205 -4.511 1.00 71.11 59 LEU A CA 20
ATOM 34176 C C . LEU A 1 59 ? -3.490 16.979 -4.153 1.00 25.12 59 LEU A C 20
ATOM 34177 O O . LEU A 1 59 ? -3.969 17.426 -3.112 1.00 55.43 59 LEU A O 20
ATOM 34193 N N . ARG A 1 60 ? -4.213 16.285 -5.030 1.00 24.11 60 ARG A N 20
ATOM 34194 C CA . ARG A 1 60 ? -5.663 16.113 -4.875 1.00 63.42 60 ARG A CA 20
ATOM 34195 C C . ARG A 1 60 ? -6.013 14.917 -3.969 1.00 2.40 60 ARG A C 20
ATOM 34196 O O . ARG A 1 60 ? -5.792 13.761 -4.329 1.00 12.51 60 ARG A O 20
ATOM 34217 N N . LYS A 1 61 ? -6.563 15.210 -2.790 1.00 1.22 61 LYS A N 20
ATOM 34218 C CA . LYS A 1 61 ? -6.945 14.168 -1.828 1.00 12.22 61 LYS A CA 20
ATOM 34219 C C . LYS A 1 61 ? -8.254 13.458 -2.230 1.00 42.32 61 LYS A C 20
ATOM 34220 O O . LYS A 1 61 ? -9.021 13.954 -3.061 1.00 23.02 61 LYS A O 20
ATOM 34239 N N . GLU A 1 62 ? -8.486 12.286 -1.631 1.00 32.22 62 GLU A N 20
ATOM 34240 C CA . GLU A 1 62 ? -9.633 11.417 -1.961 1.00 23.32 62 GLU A CA 20
ATOM 34241 C C . GLU A 1 62 ? -9.549 10.896 -3.414 1.00 72.54 62 GLU A C 20
ATOM 34242 O O . GLU A 1 62 ? -10.475 10.265 -3.932 1.00 51.12 62 GLU A O 20
ATOM 34254 N N . ALA A 1 63 ? -8.420 11.158 -4.063 1.00 71.00 63 ALA A N 20
ATOM 34255 C CA . ALA A 1 63 ? -8.125 10.593 -5.375 1.00 53.22 63 ALA A CA 20
ATOM 34256 C C . ALA A 1 63 ? -7.210 9.375 -5.225 1.00 34.42 63 ALA A C 20
ATOM 34257 O O . ALA A 1 63 ? -6.431 9.291 -4.271 1.00 34.02 63 ALA A O 20
ATOM 34264 N N . PHE A 1 64 ? -7.308 8.425 -6.145 1.00 41.32 64 PHE A N 20
ATOM 34265 C CA . PHE A 1 64 ? -6.421 7.264 -6.124 1.00 65.30 64 PHE A CA 20
ATOM 34266 C C . PHE A 1 64 ? -5.081 7.604 -6.779 1.00 51.33 64 PHE A C 20
ATOM 34267 O O . PHE A 1 64 ? -4.987 8.526 -7.589 1.00 74.03 64 PHE A O 20
ATOM 34284 N N . LEU A 1 65 ? -4.045 6.865 -6.427 1.00 32.11 65 LEU A N 20
ATOM 34285 C CA . LEU A 1 65 ? -2.702 7.199 -6.879 1.00 12.11 65 LEU A CA 20
ATOM 34286 C C . LEU A 1 65 ? -1.865 5.933 -7.120 1.00 34.14 65 LEU A C 20
ATOM 34287 O O . LEU A 1 65 ? -1.755 5.063 -6.254 1.00 22.33 65 LEU A O 20
ATOM 34303 N N . ARG A 1 66 ? -1.295 5.845 -8.318 1.00 51.34 66 ARG A N 20
ATOM 34304 C CA . ARG A 1 66 ? -0.452 4.717 -8.718 1.00 10.40 66 ARG A CA 20
ATOM 34305 C C . ARG A 1 66 ? 0.979 4.886 -8.178 1.00 2.41 66 ARG A C 20
ATOM 34306 O O . ARG A 1 66 ? 1.817 5.533 -8.811 1.00 10.31 66 ARG A O 20
ATOM 34327 N N . VAL A 1 67 ? 1.247 4.328 -6.995 1.00 32.31 67 VAL A N 20
ATOM 34328 C CA . VAL A 1 67 ? 2.573 4.444 -6.366 1.00 72.54 67 VAL A CA 20
ATOM 34329 C C . VAL A 1 67 ? 3.476 3.248 -6.689 1.00 62.14 67 VAL A C 20
ATOM 34330 O O . VAL A 1 67 ? 3.049 2.093 -6.678 1.00 41.35 67 VAL A O 20
ATOM 34343 N N . TYR A 1 68 ? 4.733 3.559 -6.970 1.00 13.14 68 TYR A N 20
ATOM 34344 C CA . TYR A 1 68 ? 5.725 2.582 -7.415 1.00 51.12 68 TYR A CA 20
ATOM 34345 C C . TYR A 1 68 ? 6.516 1.977 -6.237 1.00 51.11 68 TYR A C 20
ATOM 34346 O O . TYR A 1 68 ? 7.034 2.697 -5.380 1.00 63.00 68 TYR A O 20
ATOM 34364 N N . HIS A 1 69 ? 6.611 0.646 -6.206 1.00 64.02 69 HIS A N 20
ATOM 34365 C CA . HIS A 1 69 ? 7.322 -0.061 -5.132 1.00 5.00 69 HIS A CA 20
ATOM 34366 C C . HIS A 1 69 ? 8.849 0.058 -5.289 1.00 11.00 69 HIS A C 20
ATOM 34367 O O . HIS A 1 69 ? 9.452 -0.602 -6.136 1.00 72.43 69 HIS A O 20
ATOM 34382 N N . SER A 1 70 ? 9.465 0.910 -4.471 1.00 54.53 70 SER A N 20
ATOM 34383 C CA . SER A 1 70 ? 10.927 1.082 -4.472 1.00 70.40 70 SER A CA 20
ATOM 34384 C C . SER A 1 70 ? 11.588 0.321 -3.313 1.00 71.31 70 SER A C 20
ATOM 34385 O O . SER A 1 70 ? 10.996 0.163 -2.241 1.00 23.21 70 SER A O 20
ATOM 34393 N N . ASP A 1 71 ? 12.821 -0.129 -3.535 1.00 12.41 71 ASP A N 20
ATOM 34394 C CA . ASP A 1 71 ? 13.587 -0.889 -2.535 1.00 62.25 71 ASP A CA 20
ATOM 34395 C C . ASP A 1 71 ? 13.852 -0.056 -1.265 1.00 2.04 71 ASP A C 20
ATOM 34396 O O . ASP A 1 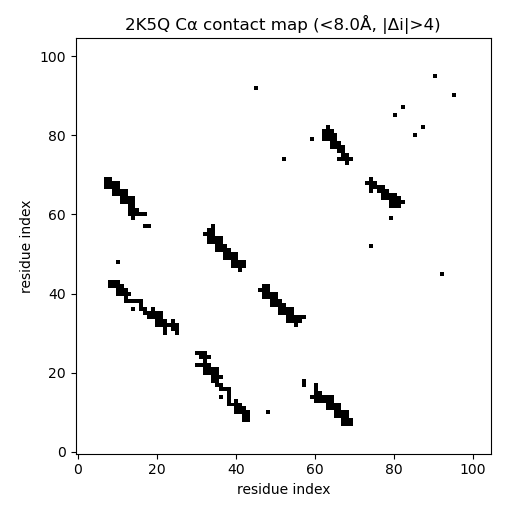71 ? 13.743 -0.554 -0.142 1.00 51.04 71 ASP A O 20
ATOM 34405 N N . LYS A 1 72 ? 14.195 1.214 -1.453 1.00 74.32 72 LYS A N 20
ATOM 34406 C CA . LYS A 1 72 ? 14.460 2.125 -0.329 1.00 32.00 72 LYS A CA 20
ATOM 34407 C C . LYS A 1 72 ? 13.162 2.722 0.239 1.00 33.43 72 LYS A C 20
ATOM 34408 O O . LYS A 1 72 ? 13.198 3.480 1.210 1.00 14.22 72 LYS A O 20
ATOM 34427 N N . LYS A 1 73 ? 12.020 2.345 -0.347 1.00 73.10 73 LYS A N 20
ATOM 34428 C CA . LYS A 1 73 ? 10.738 3.021 -0.096 1.00 42.12 73 LYS A CA 20
ATOM 34429 C C . LYS A 1 73 ? 10.803 4.479 -0.586 1.00 24.42 73 LYS A C 20
ATOM 34430 O O . LYS A 1 73 ? 11.655 4.820 -1.410 1.00 11.33 73 LYS A O 20
ATOM 34449 N N . GLY A 1 74 ? 9.894 5.335 -0.119 1.00 1.20 74 GLY A N 20
ATOM 34450 C CA . GLY A 1 74 ? 9.863 6.721 -0.592 1.00 31.24 74 GLY A CA 20
ATOM 34451 C C . GLY A 1 74 ? 9.226 6.880 -1.977 1.00 61.24 74 GLY A C 20
ATOM 34452 O O . GLY A 1 74 ? 8.849 7.987 -2.364 1.00 42.31 74 GLY A O 20
ATOM 34456 N N . VAL A 1 75 ? 9.122 5.770 -2.720 1.00 13.54 75 VAL A N 20
ATOM 34457 C CA . VAL A 1 75 ? 8.460 5.736 -4.034 1.00 63.22 75 VAL A CA 20
ATOM 34458 C C . VAL A 1 75 ? 9.182 6.607 -5.084 1.00 34.25 75 VAL A C 20
ATOM 34459 O O . VAL A 1 75 ? 9.064 7.834 -5.094 1.00 74.04 75 VAL A O 20
ATOM 34472 N N . SER A 1 76 ? 9.922 5.953 -5.980 1.00 73.10 76 SER A N 20
ATOM 34473 C CA . SER A 1 76 ? 10.706 6.650 -7.017 1.00 34.42 76 SER A CA 20
ATOM 34474 C C . SER A 1 76 ? 9.827 7.208 -8.152 1.00 70.34 76 SER A C 20
ATOM 34475 O O . SER A 1 76 ? 10.296 7.990 -8.982 1.00 42.54 76 SER A O 20
ATOM 34483 N N . ALA A 1 77 ? 8.555 6.806 -8.188 1.00 4.33 77 ALA A N 20
ATOM 34484 C CA . ALA A 1 77 ? 7.623 7.267 -9.228 1.00 13.20 77 ALA A CA 20
ATOM 34485 C C . ALA A 1 77 ? 6.160 7.104 -8.788 1.00 22.42 77 ALA A C 20
ATOM 34486 O O . ALA A 1 77 ? 5.782 6.077 -8.228 1.00 72.52 77 ALA A O 20
ATOM 34493 N N . TRP A 1 78 ? 5.339 8.118 -9.041 1.00 35.44 78 TRP A N 20
ATOM 34494 C CA . TRP A 1 78 ? 3.919 8.064 -8.677 1.00 61.13 78 TRP A CA 20
ATOM 34495 C C . TRP A 1 78 ? 3.046 8.852 -9.667 1.00 21.10 78 TRP A C 20
ATOM 34496 O O . TRP A 1 78 ? 3.402 9.952 -10.090 1.00 53.11 78 TRP A O 20
ATOM 34517 N N . GLU A 1 79 ? 1.901 8.274 -10.038 1.00 64.32 79 GLU A N 20
ATOM 34518 C CA . GLU A 1 79 ? 0.960 8.917 -10.973 1.00 72.43 79 GLU A CA 20
ATOM 34519 C C . GLU A 1 79 ? -0.433 9.058 -10.350 1.00 32.21 79 GLU A C 20
ATOM 34520 O O . GLU A 1 79 ? -0.936 8.134 -9.721 1.00 14.52 79 GLU A O 20
ATOM 34532 N N . GLU A 1 80 ? -1.063 10.200 -10.565 1.00 33.12 80 GLU A N 20
ATOM 34533 C CA . GLU A 1 80 ? -2.394 10.469 -10.007 1.00 72.30 80 GLU A CA 20
ATOM 34534 C C . GLU A 1 80 ? -3.495 9.874 -10.913 1.00 44.43 80 GLU A C 20
ATOM 34535 O O . GLU A 1 80 ? -3.501 10.103 -12.126 1.00 21.24 80 GLU A O 20
ATOM 34547 N N . VAL A 1 81 ? -4.416 9.099 -10.331 1.00 32.53 81 VAL A N 20
ATOM 34548 C CA . VAL A 1 81 ? -5.473 8.438 -11.114 1.00 10.42 81 VAL A CA 20
ATOM 34549 C C . VAL A 1 81 ? -6.878 8.686 -10.525 1.00 5.21 81 VAL A C 20
ATOM 34550 O O . VAL A 1 81 ? -7.059 8.795 -9.311 1.00 23.20 81 VAL A O 20
ATOM 34563 N N . LYS A 1 82 ? -7.871 8.781 -11.404 1.00 73.50 82 LYS A N 20
ATOM 34564 C CA . LYS A 1 82 ? -9.268 8.983 -10.992 1.00 4.34 82 LYS A CA 20
ATOM 34565 C C . LYS A 1 82 ? -9.923 7.647 -10.611 1.00 53.31 82 LYS A C 20
ATOM 34566 O O . LYS A 1 82 ? -9.384 6.583 -10.906 1.00 71.13 82 LYS A O 20
ATOM 34585 N N . LYS A 1 83 ? -11.095 7.698 -9.975 1.00 3.14 83 LYS A N 20
ATOM 34586 C CA . LYS A 1 83 ? -11.872 6.477 -9.720 1.00 24.43 83 LYS A CA 20
ATOM 34587 C C . LYS A 1 83 ? -12.334 5.860 -11.052 1.00 23.11 83 LYS A C 20
ATOM 34588 O O . LYS A 1 83 ? -12.426 4.641 -11.196 1.00 45.35 83 LYS A O 20
ATOM 34607 N N . ASP A 1 84 ? -12.605 6.725 -12.024 1.00 43.32 84 ASP A N 20
ATOM 34608 C CA . ASP A 1 84 ? -12.947 6.310 -13.389 1.00 13.15 84 ASP A CA 20
ATOM 34609 C C . ASP A 1 84 ? -11.793 5.527 -14.056 1.00 31.51 84 ASP A C 20
ATOM 34610 O O . ASP A 1 84 ? -12.005 4.760 -14.994 1.00 13.12 84 ASP A O 20
ATOM 34619 N N . GLU A 1 85 ? -10.574 5.715 -13.550 1.00 1.33 85 GLU A N 20
ATOM 34620 C CA . GLU A 1 85 ? -9.384 5.046 -14.096 1.00 22.23 85 GLU A CA 20
ATOM 34621 C C . GLU A 1 85 ? -9.183 3.645 -13.489 1.00 5.34 85 GLU A C 20
ATOM 34622 O O . GLU A 1 85 ? -8.230 2.937 -13.834 1.00 44.10 85 GLU A O 20
ATOM 34634 N N . LEU A 1 86 ? -10.076 3.252 -12.582 1.00 32.31 86 LEU A N 20
ATOM 34635 C CA . LEU A 1 86 ? -9.959 1.966 -11.882 1.00 55.11 86 LEU A CA 20
ATOM 34636 C C . LEU A 1 86 ? -10.825 0.872 -12.532 1.00 51.22 86 LEU A C 20
ATOM 34637 O O . LEU A 1 86 ? -12.039 1.031 -12.681 1.00 11.41 86 LEU A O 20
ATOM 34653 N N . PRO A 1 87 ? -10.212 -0.258 -12.935 1.00 54.42 87 PRO A N 20
ATOM 34654 C CA . PRO A 1 87 ? -10.960 -1.427 -13.416 1.00 13.20 87 PRO A CA 20
ATOM 34655 C C . PRO A 1 87 ? -11.517 -2.281 -12.259 1.00 33.10 87 PRO A C 20
ATOM 34656 O O . PRO A 1 87 ? -10.986 -2.259 -11.143 1.00 14.53 87 PRO A O 20
ATOM 34667 N N . ALA A 1 88 ? -12.576 -3.047 -12.529 1.00 15.02 88 ALA A N 20
ATOM 34668 C CA . ALA A 1 88 ? -13.179 -3.926 -11.513 1.00 30.02 88 ALA A CA 20
ATOM 34669 C C . ALA A 1 88 ? -12.146 -4.897 -10.914 1.00 32.42 88 ALA A C 20
ATOM 34670 O O . ALA A 1 88 ? -12.305 -5.379 -9.789 1.00 42.23 88 ALA A O 20
ATOM 34677 N N . LYS A 1 89 ? -11.076 -5.156 -11.671 1.00 2.31 89 LYS A N 20
ATOM 34678 C CA . LYS A 1 89 ? -9.999 -6.060 -11.243 1.00 11.11 89 LYS A CA 20
ATOM 34679 C C . LYS A 1 89 ? -9.392 -5.655 -9.886 1.00 74.32 89 LYS A C 20
ATOM 34680 O O . LYS A 1 89 ? -8.835 -6.493 -9.176 1.00 52.32 89 LYS A O 20
ATOM 34699 N N . VAL A 1 90 ? -9.501 -4.375 -9.530 1.00 40.43 90 VAL A N 20
ATOM 34700 C CA . VAL A 1 90 ? -9.049 -3.899 -8.216 1.00 41.11 90 VAL A CA 20
ATOM 34701 C C . VAL A 1 90 ? -9.962 -4.437 -7.099 1.00 62.22 90 VAL A C 20
ATOM 34702 O O . VAL A 1 90 ? -9.496 -4.891 -6.052 1.00 20.02 90 VAL A O 20
ATOM 34715 N N . LYS A 1 91 ? -11.270 -4.406 -7.345 1.00 70.14 91 LYS A N 20
ATOM 34716 C CA . LYS A 1 91 ? -12.256 -4.858 -6.357 1.00 45.34 91 LYS A CA 20
ATOM 34717 C C . LYS A 1 91 ? -12.381 -6.392 -6.337 1.00 51.35 91 LYS A C 20
ATOM 34718 O O . LYS A 1 91 ? -12.920 -6.962 -5.389 1.00 21.43 91 LYS A O 20
ATOM 34737 N N . GLU A 1 92 ? -11.878 -7.054 -7.384 1.00 50.30 92 GLU A N 20
ATOM 34738 C CA . GLU A 1 92 ? -11.771 -8.525 -7.392 1.00 72.45 92 GLU A CA 20
ATOM 34739 C C . GLU A 1 92 ? -10.869 -9.018 -6.250 1.00 35.21 92 GLU A C 20
ATOM 34740 O O . GLU A 1 92 ? -10.884 -10.196 -5.894 1.00 10.41 92 GLU A O 20
ATOM 34752 N N . LYS A 1 93 ? -10.033 -8.114 -5.740 1.00 15.34 93 LYS A N 20
ATOM 34753 C CA . LYS A 1 93 ? -9.121 -8.417 -4.632 1.00 40.12 93 LYS A CA 20
ATOM 34754 C C . LYS A 1 93 ? -9.564 -7.689 -3.353 1.00 61.34 93 LYS A C 20
ATOM 34755 O O . LYS A 1 93 ? -9.601 -8.274 -2.268 1.00 42.02 93 LYS A O 20
ATOM 34774 N N . LEU A 1 94 ? -9.898 -6.404 -3.487 1.00 32.04 94 LEU A N 20
ATOM 34775 C CA . LEU A 1 94 ? -10.392 -5.606 -2.358 1.00 42.15 94 LEU A CA 20
ATOM 34776 C C . LEU A 1 94 ? -11.932 -5.557 -2.340 1.00 2.35 94 LEU A C 20
ATOM 34777 O O . LEU A 1 94 ? -12.544 -4.679 -2.953 1.00 43.21 94 LEU A O 20
ATOM 34793 N N . GLY A 1 95 ? -12.553 -6.506 -1.639 1.00 1.25 95 GLY A N 20
ATOM 34794 C CA . GLY A 1 95 ? -14.013 -6.544 -1.544 1.00 1.44 95 GLY A CA 20
ATOM 34795 C C . GLY A 1 95 ? -14.616 -7.857 -2.033 1.00 74.15 95 GLY A C 20
ATOM 34796 O O . GLY A 1 95 ? -15.497 -8.430 -1.386 1.00 33.23 95 GLY A O 20
ATOM 34800 N N . VAL A 1 96 ? -14.149 -8.328 -3.185 1.00 12.42 96 VAL A N 20
ATOM 34801 C CA . VAL A 1 96 ? -14.633 -9.582 -3.780 1.00 42.24 96 VAL A CA 20
ATOM 34802 C C . VAL A 1 96 ? -13.517 -10.645 -3.802 1.00 42.21 96 VAL A C 20
ATOM 34803 O O . VAL A 1 96 ? -12.339 -10.308 -3.804 1.00 1.22 96 VAL A O 20
ATOM 34816 N N . LYS A 1 97 ? -13.890 -11.927 -3.767 1.00 34.42 97 LYS A N 20
ATOM 34817 C CA . LYS A 1 97 ? -12.910 -13.028 -3.881 1.00 21.21 97 LYS A CA 20
ATOM 34818 C C . LYS A 1 97 ? -13.236 -13.974 -5.049 1.00 62.14 97 LYS A C 20
ATOM 34819 O O . LYS A 1 97 ? -12.476 -14.903 -5.326 1.00 41.41 97 LYS A O 20
ATOM 34838 N N . LEU A 1 98 ? -14.358 -13.720 -5.731 1.00 21.54 98 LEU A N 20
ATOM 34839 C CA . LEU A 1 98 ? -14.809 -14.551 -6.863 1.00 53.41 98 LEU A CA 20
ATOM 34840 C C . LEU A 1 98 ? -15.008 -16.020 -6.436 1.00 2.44 98 LEU A C 20
ATOM 34841 O O . LEU A 1 98 ? -14.046 -16.784 -6.310 1.00 3.02 98 LEU A O 20
ATOM 34857 N N . GLU A 1 99 ? -16.262 -16.409 -6.213 1.00 25.15 99 GLU A N 20
ATOM 34858 C CA . GLU A 1 99 ? -16.579 -17.745 -5.685 1.00 42.12 99 GLU A CA 20
ATOM 34859 C C . GLU A 1 99 ? -17.395 -18.586 -6.683 1.00 61.35 99 GLU A C 20
ATOM 34860 O O . GLU A 1 99 ? -17.134 -19.778 -6.867 1.00 44.14 99 GLU A O 20
ATOM 34872 N N . HIS A 1 100 ? -18.379 -17.963 -7.327 1.00 42.31 100 HIS A N 20
ATOM 34873 C CA . HIS A 1 100 ? -19.270 -18.671 -8.255 1.00 71.31 100 HIS A CA 20
ATOM 34874 C C . HIS A 1 100 ? -18.768 -18.544 -9.703 1.00 21.50 100 HIS A C 20
ATOM 34875 O O . HIS A 1 100 ? -18.545 -17.438 -10.198 1.00 35.21 100 HIS A O 20
ATOM 34890 N N . HIS A 1 101 ? -18.603 -19.681 -10.376 1.00 61.11 101 HIS A N 20
ATOM 34891 C CA . HIS A 1 101 ? -18.102 -19.705 -11.755 1.00 45.44 101 HIS A CA 20
ATOM 34892 C C . HIS A 1 101 ? -18.488 -21.003 -12.480 1.00 3.52 101 HIS A C 20
ATOM 34893 O O . HIS A 1 101 ? -18.258 -22.098 -11.972 1.00 21.54 101 HIS A O 20
ATOM 34908 N N . HIS A 1 102 ? -19.066 -20.874 -13.676 1.00 34.12 102 HIS A N 20
ATOM 34909 C CA . HIS A 1 102 ? -19.388 -22.041 -14.505 1.00 31.20 102 HIS A CA 20
ATOM 34910 C C . HIS A 1 102 ? -18.625 -21.998 -15.837 1.00 33.43 102 HIS A C 20
ATOM 34911 O O . HIS A 1 102 ? -17.927 -21.029 -16.137 1.00 51.32 102 HIS A O 20
ATOM 34926 N N . HIS A 1 103 ? -18.765 -23.051 -16.634 1.00 11.30 103 HIS A N 20
ATOM 34927 C CA . HIS A 1 103 ? -18.069 -23.150 -17.922 1.00 53.40 103 HIS A CA 20
ATOM 34928 C C . HIS A 1 103 ? -18.996 -22.780 -19.094 1.00 42.24 103 HIS A C 20
ATOM 34929 O O . HIS A 1 103 ? -20.208 -22.634 -18.921 1.00 13.22 103 HIS A O 20
ATOM 34944 N N . HIS A 1 104 ? -18.417 -22.621 -20.285 1.00 2.52 104 HIS A N 20
ATOM 34945 C CA . HIS A 1 104 ? -19.200 -22.358 -21.499 1.00 33.45 104 HIS A CA 20
ATOM 34946 C C . HIS A 1 104 ? -19.683 -23.668 -22.131 1.00 24.24 104 HIS A C 20
ATOM 34947 O O . HIS A 1 104 ? -18.882 -24.480 -22.596 1.00 1.52 104 HIS A O 20
ATOM 34962 N N . HIS A 1 105 ? -20.994 -23.870 -22.136 1.00 41.52 105 HIS A N 20
ATOM 34963 C CA . HIS A 1 105 ? -21.588 -25.087 -22.699 1.00 34.02 105 HIS A CA 20
ATOM 34964 C C . HIS A 1 105 ? -22.391 -24.778 -23.977 1.00 64.54 105 HIS A C 20
ATOM 34965 O O . HIS A 1 105 ? -21.828 -24.917 -25.086 1.00 36.68 105 HIS A O 20
#

Nearest PDB structures (foldseek):
  2k5q-assembly1_A  TM=8.187E-01  e=7.640E-12  Bacillus cereus ATCC 14579
  3npp-assembly1_B  TM=7.588E-01  e=9.315E-04  Bacillus subtilis
  6htj-assembly1_B  TM=4.942E-01  e=3.457E+00  Saccharolobus solfataricus
  8uzt-assembly1_B  TM=3.454E-01  e=2.614E+00  Homo sapiens
  2k5q-assembly1_A  TM=7.635E-01  e=3.665E-13  Bacillus cereus ATCC 14579

CATH classification: 2.40.50.480

Foldseek 3Di:
DPPVPDDKAWFWAFQPDWPAWPCPPPPNDRPDTWHKGWAWGADLQGHIDTAMATDHDIDDGRWIKTFIDDPVTNGPDIGTHHPVRDDCSVVCRVVNVDDDDDDDD

B-factor: mean 37.22, std 17.91, range [0.11, 75.51]

InterPro domains:
  IPR006542 Protein of unknown function DUF1093 [PF06486] (25-104)
  IPR006542 Protein of unknown function DUF1093 [PTHR36433] (1-116)
  IPR006542 Protein of unknown function DUF1093 [TIGR01655] (4-114)
  IPR036166 YxeA-like superfamily [G3DSA:2.40.50.480] (21-117)
  IPR036166 YxeA-like superfamily [SSF159121] (24-115)